Protein 1DM5 (pdb70)

Nearest PDB structures (foldseek):
  1dm5-assembly1_E  TM=1.003E+00  e=4.962E-48  Hydra vulgaris
  1aei-assembly1_B  TM=9.971E-01  e=9.405E-43  Hydra vulgaris
  1n41-assembly1_A  TM=9.821E-01  e=6.584E-31  Rattus norvegicus
  1n42-assembly1_A  TM=9.821E-01  e=1.799E-30  Rattus norvegicus
  1aii-assembly1_A  TM=9.729E-01  e=3.112E-30  Homo sapiens

Secondary structure (DSSP, 8-state):
----S--PPTT--HHHHHHHHHHHHSSSS--HHHHHHHHHHS-HHHHHHHHHHHHHHHSS-HHHHHHHH--HHHHHHHHHHHS-HHHHHHHHHHHHHHSSS--HHHHHHHHSS--HHHHHHHHHHHHHHHSS-HHHHHHHH--HHHHHHHHHHHTT---TTPPP-HHHHHHHHHHHHHHTTTSSS--HHHHHHHHHHS-HHHHHHHHHHHHHHSSS-HHHHHHHH--HHHHHHHHHHHHHHHHHHHHHHHHHHHHH-TT---HHHHHHHHHHHTTTTHHHHHHHHHHHHSS-HHHHHHHH--HHHHHHHHHHH--/----S--PPSS--HHHHHHHHHHHHSSSS--HHHHHHHHHHS-HHHHHHHHHHHHHHHSS-HHHHHHHH--HHHHHHHHHHHS-HHHHHHHHHHHHHHSSS--HHHHHHHHSS--HHHHHHHHHHHHHHHSS-HHHHHHHH--HHHHHHHHHHHH----TTPPP-HHHHHHHHHHHHHHTTTSSS--HHHHHHHHHHS-HHHHHHHHHHHHHH-SS-HHHHHHHH--HHHHHHHHHHHHHHHHHHHHHHHHHHHHH-SSS--HHHHHHHHHHHTTTTHHHHHHHHHHHHSS-HHHHHHHH--HHHHHHHHHHH--/----S--PPSS--HHHHHHHHHHHHSSSS--HHHHHHHHHHS-HHHHHHHHHHHHHHHSS-HHHHHHHH--HHHHHHHHHHHS-HHHHHHHHHHHHHHSSS--HHHHHHHHSS--HHHHHHHHHHHHHHHSS-HHHHHHHH--HHHHHHHHHHHTT---TTPPP-HHHHHHHHHHHHHHTTTSSS--HHHHHHHHHHS-HHHHHHHHHHHHHH-SS-HHHHHHHH--HHHHHHHHHHHHHHHHHHHHHHHHHHHHH-SSS--HHHHHHHHHHHTTTTHHHHHHHHHHHHSS-HHHHHHHH--HHHHHHHHHHH--/----S--PPSS--HHHHHHHHHHHHSSSS--HHHHHHHHHHS-HHHHHHHHHHHHHHHSS-HHHHHHHH--HHHHHHHHHHHS-HHHHHHHHHHHHHHSSS--HHHHHHHHSS--HHHHHHHHHHHHHHHSS-HHHHHHHH--HHHHHHHHHHTT---BTTPPP-HHHHHHHHHHHHHHTTTSSS--HHHHHHHHHHB-HHHHHHHHHHHHHHSSS-HHHHHHHH--HHHHHHHHHHHHHHHHHHHHHHHHHHHHT-SSS--HHHHHHHHHHTTTTTHHHHHHHHHHHHSS-HHHHHHTT--HHHHHHHHHHH--/----S--PPSS--HHHHHHHHHHTTSSSS--HHHHHHHHHHS-HHHHHHHHHHHHHHHSS-HHHHHHHH--HHHHHHHHHHHS-HHHHHHHHHHHHHHSSS--HHHHHHHHSS--HHHHHHHHHHHHHHHSS-HHHHHHHH--HHHHHHHHHHHHT---TTPPP-HHHHHHHHHHHHHHTTTSSS--HHHHHHHHHHS-HHHHHHHHHHHHHH-SS-HHHHHHHH--HHHHHHHHHHHHHHHHHHHHHHHHHHHHH-SSS--HHHHHHHHHHHTTTTHHHHHHHHHHHHSS-HHHHHHHH--HHHHHHHHHHH--/----S--PPSS--HHHHHHHHHHHHSSSS--HHHHHHHHHHS-HHHHHHHHHHHHHHHSS-HHHHHHHH--HHHHHHHHHHHS-HHHHHHHHHHHHHHSSS--HHHHHHHHSS--HHHHHHHHHHHHHHHSS-HHHHHHHH--HHHHHHHHHHTT----TT----HHHHHHHHHHHHHHHTTSSS--HHHHHHHHHHS-HHHHHHHHHHHHHT-SS-HHHHHHHH--HHHHHHHHHHHHHHHHHHHHHHHHHHHHHSSSS--HHHHHHHHHHHTTTTHHHHHHHHHHHHSS-HHHHHHHH--HHHHHHHHHHH--

Sequence (1890 aa):
VVQGTVKPHASFNSREDAETLRKAMKGIGTDEKSITHILATRSNAQRQQIKTDYTTLFGKHLEDELKSELSGNYEAAALALLRKPDEFLAEQLHAAMKGLGTDKNALIDILCTQSNAQIHAIKAAFKLLYKEDLEKEIISETSGNFQRLLVSMLQGGRKEDEPVNAAHAAEDAAAIYQAGEGQIGTDESRFNAVLATRSYPQLHQIFHEYSKISNKTILQAIENEFSGDIKNGLLAIVKSVENRFAYFAERLHHAMKGLGTSDKTLIRILVSRSEIDLANIKETFQAMYGKSLYEFIADDCSGDYKDLLLQITGHVVQGTVKPHASFNSREDAETLRKAMKGIGTDEKSITHILATRSNAQRQQIKTDYTTLFGKHLEDELKSELSGNYEAAALALLRKPDEFLAEQLHAAMKGLGTDKNALIDILCTQSNAQIHAIKAAFKLLYKEDLEKEIISETSGNFQRLLVSMLQGGRKEDEPVNAAHAAEDAAAIYQAGEGQIGTDESRFNAVLATRSYPQLHQIFHEYSKISNKTILQAIENEFSGDIKNGLLAIVKSVENRFAYFAERLHHAMKGLGTSDKTLIRILVSRSEIDLANIKETFQAMYGKSLYEFIADDCSGDYKDLLLQITGHVVQGTVKPHASFNSREDAETLRKAMKGIGTDEKSITHILATRSNAQRQQIKTDYTTLFGKHLEDELKSELSGNYEAAALALLRKPDEFLAEQLHAAMKGLGTDKNALIDILCTQSNAQIHAIKAAFKLLYKEDLEKEIISETSGNFQRLLVSMLQGGRKEDEPVNAAHAAEDAAAIYQAGEGQIGTDESRFNAVLATRSYPQLHQIFHEYSKISNKTILQAIENEFSGDIKNGLLAIVKSVENRFAYFAERLHHAMKGLGTSDKTLIRILVSRSEIDLANIKETFQAMYGKSLYEFIADDCSGDYKDLLLQITGHVVQGTVKPHASFNSREDAETLRKAMKGIGTDEKSITHILATRSNAQRQQIKTDYTTLFGKHLEDELKSELSGNYEAAALALLRKPDEFLAEQLHAAMKGLGTDKNALIDILCTQSNAQIHAIKAAFKLLYKEDLEKEIISETSGNFQRLLVSMLQGGRKEDEPVNAAHAAEDAAAIYQAGEGQIGTDESRFNAVLATRSYPQLHQIFHEYSKISNKTILQAIENEFSGDIKNGLLAIVKSVENRFAYFAERLHHAMKGLGTSDKTLIRILVSRSEIDLANIKETFQAMYGKSLYEFIADDCSGDYKDLLLQITGHVVQGTVKPHASFNSREDAETLRKAMKGIGTDEKSITHILATRSNAQRQQIKTDYTTLFGKHLEDELKSELSGNYEAAALALLRKPDEFLAEQLHAAMKGLGTDKNALIDILCTQSNAQIHAIKAAFKLLYKEDLEKEIISETSGNFQRLLVSMLQGGRKEDEPVNAAHAAEDAAAIYQAGEGQIGTDESRFNAVLATRSYPQLHQIFHEYSKISNKTILQAIENEFSGDIKNGLLAIVKSVENRFAYFAERLHHAMKGLGTSDKTLIRILVSRSEIDLANIKETFQAMYGKSLYEFIADDCSGDYKDLLLQITGHVVQGTVKPHASFNSREDAETLRKAMKGIGTDEKSITHILATRSNAQRQQIKTDYTTLFGKHLEDELKSELSGNYEAAALALLRKPDEFLAEQLHAAMKGLGTDKNALIDILCTQSNAQIHAIKAAFKLLYKEDLEKEIISETSGNFQRLLVSMLQGGRKEDEPVNAAHAAEDAAAIYQAGEGQIGTDESRFNAVLATRSYPQLHQIFHEYSKISNKTILQAIENEFSGDIKNGLLAIVKSVENRFAYFAERLHHAMKGLGTSDKTLIRILVSRSEIDLANIKETFQAMYGKSLYEFIADDCSGDYKDLLLQITGH

CATH classification: 1.10.220.10 (+3 more: 1.10.220.10, 1.10.220.10, 1.10.220.10)

Radius of gyration: 37.91 Å; Cα contacts (8 Å, |Δi|>4): 2960; chains: 6; bounding box: 81×106×108 Å

Organism: Hydra vulgaris (NCBI:txid6087)

Foldseek 3Di:
DFWFAADADPPQDLLVLLVQCVVQQPDPHHDLVSLLVSLQNHALVSLQSNQVNNCVVPVDGPLVSLVPRDDDLLSVLSNLSNDDLLLSLLVQLVCQQPDDAHDLVSLLLSQLQDALVSLVSNQVSNCVVPVDGSLVSLPVRDDDPLNVLSNLSNNSQAPQVDDADLVVLLVLLVVQCCQFVVDDAHVVVSLSVCLRHYHLNNVVSNQVNNVVVDVDGPLVRLVVRDDDSSSVNSNLSSCSSVPVLLSLLVQLCVQLPDQHHVSCSNSSSLNNCNTTHLVVNQVNNCVPPVDGSLVSLCVRDDDSSSVSSNSSSDD/DFWFAADADPPADLLVLLVQCVVQQPDPHGDLVSLLVSLQHHALVSLQSNQVNNCVVPVDGPLVSLVPRDDDLLNVLSSLSNADLLLSLLVLLVVQQPDPAHVLVSLLLRQLQDALVSLVSNQVSNCVVPVDGSLVSLPVRDDDPLNVLSVLSNVNAAPQPDDADLVVLLVLLVVCCCQFVVDDAHDVVSLSVCLRHYHLVNLVSSQVSNVVPDVDGPLRRLVVGDDDSNSVNSNSSSCSSVPVLVVLLVQCCVQLPDLHHPSSSNSSPLSSCNTTGLVVNQVVNCVVPVDGSLVSLVVRDDDSSSVSSNSSNDD/DFWFAADADPPQDLLVLLVQLCVQPPDDAGVLVSLLVSLLHHAQVSLQSNQVNNCVVPVDGPLVSLVVRDDDLLSVLSNLSNDDLLLSLLVLCVCQQPDDAHVLVSLLVRQLQDALVSLVSNQVSNCVVPVDGSLVSLPVRDDDPLNVLSVLSNVNAAPQVDDADLVVLLVLLVVCCCQFVVDDAHDSVSLSVVLRHYHLVNLVSNQVSNVVVDVDGVLVRLVVGDDDSNSSNSNLSSCSSVPVLLSLLVVCVVQLDDPAGPSSSLSSSLSSCNGTGLVVSQVSNCVVPVDTSLVSLVVHDDDSSSVSSNSSSDD/DFWFQADADPPQDLLVLLVQCCVQLPDDHGPLVSLLVSLQHHAQVSLQVNQVNNCVVPVDGPLVSLVPRPDDLSSVLSVLSNDDLLLSLLVQCVCQQPPPAHVLVSLLLRQLQDALVSLVSNQVSNCVVPVDGSLVSLPVRDDDPLNVLSVLSNVNAAPQVDDADLVVLLVLLVVQCVQFVVDPAHVVVSLSVVLSHYHLNNVVSNQVSNVVPDVDGVLVRLVVRDDDSNSVSSNLSSCSSVPVLVSLLVQLDVQQPDQAGVSSSNSSSLSSCNTTHLVSNQVNNCVVPVDGSLVSLCVRDDDSSSVSSNSSNDD/DFWFQADADPPDDLLVLLVQCVVQQPDPHHNLVSLLVSLQHHAQVSLQSNQVNNCVVPVDGPLVSLVPRDDDLLSVLSNLSNDDLLLSLLVQLVCQAPPPAHVLVSLLLRQQQDALVSLVSNQVNNCVPPVDGSLVSLPVRDDDLLNVLSNLSNNNAAPQVADADLVVLLVLLVQQCCQFVVDPAHDVVSLSVVLRHYHLNNVVSNQVSNVVVDVDGPLVRLVVRDDDSSSVNSNLSVCSSVPVLVSLLVLCCVQLDDLAGVSSSNSSSLNSCNTTGLVVSQVVNCVVPVDGSLVSLCVRDDDSSSVSSNSSNDD/DFWFAADADPPADLLVLLVQCCVQQPDPDHNLVSLLVSLQHHALVSLQVNQVNNCVVPVDGPLVSLVPRDDDLLSVLSSLSNDDLLLSLLVLCCCQQVDDAHVLVSLLVRQLQDALVSLVSNQVSNCVPPVDGSLVSLPVRDDDPLNVLSNLSNVNAAPQVADADLVVLLVLLVVQCCQFVVDDAGNSVSLSVVLRHYHLVNVVSNQVSNVVVDVDGVLVRLVVGDDPNNSVNSNSSVCSSVPVLLSLLVQCVVQQDDDAGVSVSNSSSLSSCNGTGLVVSQVVNCVVPVDGSLVSLVVHDDDSSSVSSSSSNDD

Structure (mmCIF, N/CA/C/O backbone):
data_1DM5
#
_entry.id   1DM5
#
_cell.length_a   68.943
_cell.length_b   162.544
_cell.length_c   188.798
_cell.angle_alpha   90.00
_cell.angle_beta   90.00
_cell.angle_gamma   90.00
#
_symmetry.space_group_name_H-M   'P 21 21 21'
#
loop_
_entity.id
_entity.type
_entity.pdbx_description
1 polymer 'ANNEXIN XII E105K MUTANT HOMOHEXAMER'
2 non-polymer 'CALCIUM ION'
3 water water
#
loop_
_atom_site.group_PDB
_atom_site.id
_atom_site.type_symbol
_atom_site.label_atom_id
_atom_site.label_alt_id
_atom_site.label_comp_id
_atom_site.label_asym_id
_atom_site.label_entity_id
_atom_site.label_seq_id
_atom_site.pdbx_PDB_ins_code
_atom_site.Cartn_x
_atom_site.Cartn_y
_atom_site.Cartn_z
_atom_site.occupancy
_atom_site.B_iso_or_equiv
_atom_site.auth_seq_id
_atom_site.auth_comp_id
_atom_site.auth_asym_id
_atom_site.auth_atom_id
_atom_site.pdbx_PDB_model_num
ATOM 1 N N . VAL A 1 1 ? 116.214 57.202 121.713 1.00 43.59 2 VAL A N 1
ATOM 2 C CA . VAL A 1 1 ? 115.518 58.003 120.711 1.00 58.67 2 VAL A CA 1
ATOM 3 C C . VAL A 1 1 ? 114.008 57.885 120.868 1.00 58.82 2 VAL A C 1
ATOM 4 O O . VAL A 1 1 ? 113.476 56.786 121.042 1.00 55.64 2 VAL A O 1
ATOM 8 N N . VAL A 1 2 ? 113.295 59.012 120.794 1.00 48.86 3 VAL A N 1
ATOM 9 C CA . VAL A 1 2 ? 111.831 58.901 120.846 1.00 45.10 3 VAL A CA 1
ATOM 10 C C . VAL A 1 2 ? 111.233 59.222 119.490 1.00 43.97 3 VAL A C 1
ATOM 11 O O . VAL A 1 2 ? 111.544 60.223 118.842 1.00 41.25 3 VAL A O 1
ATOM 15 N N . GLN A 1 3 ? 110.366 58.342 118.976 1.00 31.29 4 GLN A N 1
ATOM 16 C CA . GLN A 1 3 ? 109.850 58.635 117.637 1.00 31.13 4 GLN A CA 1
ATOM 17 C C . GLN A 1 3 ? 108.577 57.853 117.348 1.00 29.27 4 GLN A C 1
ATOM 18 O O . GLN A 1 3 ? 108.279 56.879 118.028 1.00 34.48 4 GLN A O 1
ATOM 24 N N . GLY A 1 4 ? 107.866 58.313 116.326 1.00 33.57 5 GLY A N 1
ATOM 25 C CA . GLY A 1 4 ? 106.628 57.714 115.872 1.00 40.76 5 GLY A CA 1
ATOM 26 C C . GLY A 1 4 ? 106.903 56.623 114.852 1.00 42.56 5 GLY A C 1
ATOM 27 O O . GLY A 1 4 ? 108.049 56.206 114.657 1.00 40.36 5 GLY A O 1
ATOM 28 N N . THR A 1 5 ? 105.842 56.145 114.207 1.00 30.41 6 THR A N 1
ATOM 29 C CA . THR A 1 5 ? 106.010 55.056 113.247 1.00 30.51 6 THR A CA 1
ATOM 30 C C . THR A 1 5 ? 105.607 55.534 111.863 1.00 33.48 6 THR A C 1
ATOM 31 O O . THR A 1 5 ? 106.014 55.004 110.833 1.00 52.71 6 THR A O 1
ATOM 35 N N . VAL A 1 6 ? 104.793 56.591 111.840 1.00 34.26 7 VAL A N 1
ATOM 36 C CA . VAL A 1 6 ? 104.388 57.142 110.549 1.00 29.82 7 VAL A CA 1
ATOM 37 C C . VAL A 1 6 ? 105.446 58.155 110.132 1.00 28.57 7 VAL A C 1
ATOM 38 O O . VAL A 1 6 ? 105.867 58.966 110.950 1.00 29.74 7 VAL A O 1
ATOM 42 N N . LYS A 1 7 ? 105.912 58.035 108.891 1.00 32.36 8 LYS A N 1
ATOM 43 C CA . LYS A 1 7 ? 106.929 59.006 108.491 1.00 40.71 8 LYS A CA 1
ATOM 44 C C . LYS A 1 7 ? 106.511 59.670 107.191 1.00 38.34 8 LYS A C 1
ATOM 45 O O . LYS A 1 7 ? 105.784 59.086 106.395 1.00 32.46 8 LYS A O 1
ATOM 51 N N . PRO A 1 8 ? 106.959 60.905 107.030 1.00 26.00 9 PRO A N 1
ATOM 52 C CA . PRO A 1 8 ? 106.622 61.666 105.822 1.00 30.05 9 PRO A CA 1
ATOM 53 C C . PRO A 1 8 ? 106.982 60.858 104.578 1.00 31.98 9 PRO A C 1
ATOM 54 O O . PRO A 1 8 ? 108.023 60.209 104.578 1.00 35.49 9 PRO A O 1
ATOM 58 N N . HIS A 1 9 ? 106.119 60.895 103.572 1.00 36.45 10 HIS A N 1
ATOM 59 C CA . HIS A 1 9 ? 106.353 60.230 102.304 1.00 28.42 10 HIS A CA 1
ATOM 60 C C . HIS A 1 9 ? 107.269 61.070 101.422 1.00 29.29 10 HIS A C 1
ATOM 61 O O . HIS A 1 9 ? 107.057 62.270 101.236 1.00 34.97 10 HIS A O 1
ATOM 68 N N . ALA A 1 10 ? 108.281 60.418 100.861 1.00 38.33 11 ALA A N 1
ATOM 69 C CA . ALA A 1 10 ? 109.257 61.099 100.012 1.00 36.67 11 ALA A CA 1
ATOM 70 C C . ALA A 1 10 ? 108.684 61.321 98.617 1.00 36.78 11 ALA A C 1
ATOM 71 O O . ALA A 1 10 ? 107.740 60.628 98.220 1.00 46.41 11 ALA A O 1
ATOM 73 N N . SER A 1 11 ? 109.202 62.316 97.905 1.00 27.87 12 SER A N 1
ATOM 74 C CA . SER A 1 11 ? 108.665 62.725 96.610 1.00 34.75 12 SER A CA 1
ATOM 75 C C . SER A 1 11 ? 107.157 62.950 96.695 1.00 35.36 12 SER A C 1
ATOM 76 O O . SER A 1 11 ? 106.355 62.544 95.854 1.00 39.90 12 SER A O 1
ATOM 79 N N . PHE A 1 12 ? 106.761 63.650 97.754 1.00 43.17 13 PHE A N 1
ATOM 80 C CA . PHE A 1 12 ? 105.375 63.995 98.016 1.00 30.19 13 PHE A CA 1
ATOM 81 C C . PHE A 1 12 ? 104.786 64.938 96.978 1.00 29.55 13 PHE A C 1
ATOM 82 O O . PHE A 1 12 ? 105.293 66.030 96.725 1.00 34.82 13 PHE A O 1
ATOM 90 N N . ASN A 1 13 ? 103.686 64.513 96.378 1.00 27.34 14 ASN A N 1
ATOM 91 C CA . ASN A 1 13 ? 102.908 65.329 95.457 1.00 31.31 14 ASN A CA 1
ATOM 92 C C . ASN A 1 13 ? 101.432 65.268 95.870 1.00 32.75 14 ASN A C 1
ATOM 93 O O . ASN A 1 13 ? 100.751 64.305 95.522 1.00 27.71 14 ASN A O 1
ATOM 98 N N . SER A 1 14 ? 100.978 66.254 96.641 1.00 26.01 15 SER A N 1
ATOM 99 C CA . SER A 1 14 ? 99.628 66.340 97.169 1.00 20.50 15 SER A CA 1
ATOM 100 C C . SER A 1 14 ? 98.558 66.302 96.094 1.00 20.69 15 SER A C 1
ATOM 101 O O . SER A 1 14 ? 97.494 65.696 96.262 1.00 32.90 15 SER A O 1
ATOM 104 N N . ARG A 1 15 ? 98.823 66.968 94.970 1.00 24.54 16 ARG A N 1
ATOM 105 C CA . ARG A 1 15 ? 97.856 66.951 93.878 1.00 24.74 16 ARG A CA 1
ATOM 106 C C . ARG A 1 15 ? 97.667 65.539 93.324 1.00 27.40 16 ARG A C 1
ATOM 107 O O . ARG A 1 15 ? 96.572 65.173 92.889 1.00 32.56 16 ARG A O 1
ATOM 115 N N . GLU A 1 16 ? 98.745 64.753 93.321 1.00 24.11 17 GLU A N 1
ATOM 116 C CA . GLU A 1 16 ? 98.644 63.395 92.777 1.00 30.82 17 GLU A CA 1
ATOM 117 C C . GLU A 1 16 ? 97.884 62.502 93.749 1.00 27.51 17 GLU A C 1
ATOM 118 O O . GLU A 1 16 ? 97.012 61.714 93.415 1.00 25.17 17 GLU A O 1
ATOM 124 N N . ASP A 1 17 ? 98.247 62.637 95.019 1.00 23.98 18 ASP A N 1
ATOM 125 C CA . ASP A 1 17 ? 97.637 61.850 96.079 1.00 20.48 18 ASP A CA 1
ATOM 126 C C . ASP A 1 17 ? 96.148 62.107 96.194 1.00 23.95 18 ASP A C 1
ATOM 127 O O . ASP A 1 17 ? 95.355 61.209 96.487 1.00 23.67 18 ASP A O 1
ATOM 132 N N . ALA A 1 18 ? 95.755 63.361 95.956 1.00 23.14 19 ALA A N 1
ATOM 133 C CA . ALA A 1 18 ? 94.327 63.688 96.003 1.00 21.57 19 ALA A CA 1
ATOM 134 C C . ALA A 1 18 ? 93.636 63.095 94.790 1.00 19.55 19 ALA A C 1
ATOM 135 O O . ALA A 1 18 ? 92.502 62.638 94.864 1.00 26.42 19 ALA A O 1
ATOM 137 N N . GLU A 1 19 ? 94.332 63.046 93.652 1.00 22.16 20 GLU A N 1
ATOM 138 C CA . GLU A 1 19 ? 93.715 62.415 92.489 1.00 20.17 20 GLU A CA 1
ATOM 139 C C . GLU A 1 19 ? 93.531 60.912 92.705 1.00 20.26 20 GLU A C 1
ATOM 140 O O . GLU A 1 19 ? 92.547 60.328 92.240 1.00 28.89 20 GLU A O 1
ATOM 146 N N . THR A 1 20 ? 94.474 60.288 93.397 1.00 21.86 21 THR A N 1
ATOM 147 C CA . THR A 1 20 ? 94.399 58.837 93.598 1.00 29.22 21 THR A CA 1
ATOM 148 C C . THR A 1 20 ? 93.195 58.511 94.475 1.00 27.69 21 THR A C 1
ATOM 149 O O . THR A 1 20 ? 92.372 57.679 94.116 1.00 35.90 21 THR A O 1
ATOM 153 N N . LEU A 1 21 ? 93.118 59.242 95.582 1.00 28.03 22 LEU A N 1
ATOM 154 C CA . LEU A 1 21 ? 91.978 59.174 96.489 1.00 26.03 22 LEU A CA 1
ATOM 155 C C . LEU A 1 21 ? 90.652 59.349 95.762 1.00 26.33 22 LEU A C 1
ATOM 156 O O . LEU A 1 21 ? 89.707 58.600 96.019 1.00 33.81 22 LEU A O 1
ATOM 161 N N . ARG A 1 22 ? 90.575 60.276 94.810 1.00 23.74 23 ARG A N 1
ATOM 162 C CA . ARG A 1 22 ? 89.372 60.446 94.012 1.00 25.63 23 ARG A CA 1
ATOM 163 C C . ARG A 1 22 ? 89.061 59.189 93.204 1.00 26.54 23 ARG A C 1
ATOM 164 O O . ARG A 1 22 ? 87.927 58.707 93.123 1.00 23.96 23 ARG A O 1
ATOM 172 N N . LYS A 1 23 ? 90.106 58.684 92.548 1.00 34.03 24 LYS A N 1
ATOM 173 C CA . LYS A 1 23 ? 89.916 57.569 91.626 1.00 53.21 24 LYS A CA 1
ATOM 174 C C . LYS A 1 23 ? 89.420 56.344 92.377 1.00 52.07 24 LYS A C 1
ATOM 175 O O . LYS A 1 23 ? 88.582 55.587 91.898 1.00 37.56 24 LYS A O 1
ATOM 181 N N . ALA A 1 24 ? 89.918 56.206 93.598 1.00 25.76 25 ALA A N 1
ATOM 182 C CA . ALA A 1 24 ? 89.518 55.113 94.475 1.00 33.05 25 ALA A CA 1
ATOM 183 C C . ALA A 1 24 ? 88.050 55.171 94.864 1.00 33.33 25 ALA A C 1
ATOM 184 O O . ALA A 1 24 ? 87.470 54.159 95.280 1.00 34.47 25 ALA A O 1
ATOM 186 N N . MET A 1 25 ? 87.424 56.347 94.763 1.00 28.35 26 MET A N 1
ATOM 187 C CA . MET A 1 25 ? 86.032 56.435 95.208 1.00 25.29 26 MET A CA 1
ATOM 188 C C . MET A 1 25 ? 85.073 56.613 94.035 1.00 26.79 26 MET A C 1
ATOM 189 O O . MET A 1 25 ? 83.888 56.304 94.155 1.00 32.31 26 MET A O 1
ATOM 194 N N . LYS A 1 26 ? 85.572 57.136 92.926 1.00 36.72 27 LYS A N 1
ATOM 195 C CA . LYS A 1 26 ? 84.789 57.409 91.732 1.00 71.47 27 LYS A CA 1
ATOM 196 C C . LYS A 1 26 ? 84.317 56.139 91.032 1.00 71.35 27 LYS A C 1
ATOM 197 O O . LYS A 1 26 ? 85.078 55.195 90.812 1.00 50.47 27 LYS A O 1
ATOM 203 N N . GLY A 1 27 ? 83.039 56.128 90.658 1.00 87.54 28 GLY A N 1
ATOM 204 C CA . GLY A 1 27 ? 82.413 54.985 90.020 1.00 72.76 28 GLY A CA 1
ATOM 205 C C . GLY A 1 27 ? 81.843 54.011 91.030 1.00 72.70 28 GLY A C 1
ATOM 206 O O . GLY A 1 27 ? 81.953 54.208 92.244 1.00 59.26 28 GLY A O 1
ATOM 207 N N . ILE A 1 28 ? 81.201 52.933 90.571 1.00 157.91 29 ILE A N 1
ATOM 208 C CA . ILE A 1 28 ? 80.718 51.962 91.551 1.00 108.06 29 ILE A CA 1
ATOM 209 C C . ILE A 1 28 ? 81.886 51.137 92.080 1.00 108.03 29 ILE A C 1
ATOM 210 O O . ILE A 1 28 ? 82.743 50.676 91.329 1.00 65.47 29 ILE A O 1
ATOM 215 N N . GLY A 1 29 ? 81.932 50.998 93.400 1.00 56.73 30 GLY A N 1
ATOM 216 C CA . GLY A 1 29 ? 83.056 50.344 94.049 1.00 44.01 30 GLY A CA 1
ATOM 217 C C . GLY A 1 29 ? 83.962 51.341 94.752 1.00 43.96 30 GLY A C 1
ATOM 218 O O . GLY A 1 29 ? 84.124 52.458 94.268 1.00 39.37 30 GLY A O 1
ATOM 219 N N . THR A 1 30 ? 84.543 50.936 95.869 1.00 30.95 31 THR A N 1
ATOM 220 C CA . THR A 1 30 ? 85.486 51.695 96.662 1.00 32.00 31 THR A CA 1
ATOM 221 C C . THR A 1 30 ? 86.760 50.878 96.884 1.00 31.88 31 THR A C 1
ATOM 222 O O . THR A 1 30 ? 86.698 49.747 97.347 1.00 35.69 31 THR A O 1
ATOM 226 N N . ASP A 1 31 ? 87.883 51.469 96.518 1.00 35.19 32 ASP A N 1
ATOM 227 C CA . ASP A 1 31 ? 89.205 50.861 96.613 1.00 29.49 32 ASP A CA 1
ATOM 228 C C . ASP A 1 31 ? 89.850 51.213 97.943 1.00 30.38 32 ASP A C 1
ATOM 229 O O . ASP A 1 31 ? 90.772 52.018 98.057 1.00 31.56 32 ASP A O 1
ATOM 234 N N . GLU A 1 32 ? 89.335 50.632 99.022 1.00 27.42 33 GLU A N 1
ATOM 235 C CA . GLU A 1 32 ? 89.799 50.950 100.363 1.00 32.48 33 GLU A CA 1
ATOM 236 C C . GLU A 1 32 ? 91.305 50.780 100.527 1.00 32.44 33 GLU A C 1
ATOM 237 O O . GLU A 1 32 ? 91.922 51.361 101.427 1.00 37.21 33 GLU A O 1
ATOM 243 N N . LYS A 1 33 ? 91.905 49.930 99.701 1.00 35.35 34 LYS A N 1
ATOM 244 C CA . LYS A 1 33 ? 93.331 49.635 99.824 1.00 43.27 34 LYS A CA 1
ATOM 245 C C . LYS A 1 33 ? 94.178 50.800 99.345 1.00 41.65 34 LYS A C 1
ATOM 246 O O . LYS A 1 33 ? 95.227 51.113 99.911 1.00 34.98 34 LYS A O 1
ATOM 252 N N . SER A 1 34 ? 93.756 51.488 98.282 1.00 32.44 35 SER A N 1
ATOM 253 C CA . SER A 1 34 ? 94.542 52.659 97.859 1.00 35.10 35 SER A CA 1
ATOM 254 C C . SER A 1 34 ? 94.354 53.798 98.858 1.00 35.68 35 SER A C 1
ATOM 255 O O . SER A 1 34 ? 95.296 54.474 99.270 1.00 29.21 35 SER A O 1
ATOM 258 N N . ILE A 1 35 ? 93.109 53.960 99.303 1.00 26.01 36 ILE A N 1
ATOM 259 C CA . ILE A 1 35 ? 92.788 54.944 100.336 1.00 25.29 36 ILE A CA 1
ATOM 260 C C . ILE A 1 35 ? 93.597 54.660 101.590 1.00 25.01 36 ILE A C 1
ATOM 261 O O . ILE A 1 35 ? 94.219 55.550 102.166 1.00 32.66 36 ILE A O 1
ATOM 266 N N . THR A 1 36 ? 93.640 53.393 102.009 1.00 30.48 37 THR A N 1
ATOM 267 C CA . THR A 1 36 ? 94.449 53.027 103.174 1.00 24.73 37 THR A CA 1
ATOM 268 C C . THR A 1 36 ? 95.922 53.320 102.935 1.00 25.74 37 THR A C 1
ATOM 269 O O . THR A 1 36 ? 96.677 53.802 103.789 1.00 25.01 37 THR A O 1
ATOM 273 N N . HIS A 1 37 ? 96.378 53.018 101.717 1.00 37.61 38 HIS A N 1
ATOM 274 C CA . HIS A 1 37 ? 97.794 53.212 101.401 1.00 25.67 38 HIS A CA 1
ATOM 275 C C . HIS A 1 37 ? 98.160 54.688 101.481 1.00 26.27 38 HIS A C 1
ATOM 276 O O . HIS A 1 37 ? 99.073 55.057 102.223 1.00 34.41 38 HIS A O 1
ATOM 283 N N . ILE A 1 38 ? 97.450 55.557 100.761 1.00 32.70 39 ILE A N 1
ATOM 284 C CA . ILE A 1 38 ? 97.746 56.987 100.861 1.00 26.96 39 ILE A CA 1
ATOM 285 C C . ILE A 1 38 ? 97.693 57.488 102.301 1.00 27.00 39 ILE A C 1
ATOM 286 O O . ILE A 1 38 ? 98.615 58.113 102.821 1.00 28.87 39 ILE A O 1
ATOM 291 N N . LEU A 1 39 ? 96.602 57.192 103.002 1.00 24.41 40 LEU A N 1
ATOM 292 C CA . LEU A 1 39 ? 96.423 57.713 104.344 1.00 23.02 40 LEU A CA 1
ATOM 293 C C . LEU A 1 39 ? 97.502 57.278 105.309 1.00 24.54 40 LEU A C 1
ATOM 294 O O . LEU A 1 39 ? 97.941 58.060 106.154 1.00 30.64 40 LEU A O 1
ATOM 299 N N . ALA A 1 40 ? 97.911 56.005 105.250 1.00 31.53 41 ALA A N 1
ATOM 300 C CA . ALA A 1 40 ? 98.832 55.529 106.279 1.00 23.34 41 ALA A CA 1
ATOM 301 C C . ALA A 1 40 ? 100.282 55.819 105.932 1.00 27.02 41 ALA A C 1
ATOM 302 O O . ALA A 1 40 ? 101.169 55.772 106.795 1.00 29.65 41 ALA A O 1
ATOM 304 N N . THR A 1 41 ? 100.575 56.095 104.655 1.00 29.24 42 THR A N 1
ATOM 305 C CA . THR A 1 41 ? 101.993 56.272 104.341 1.00 34.27 42 THR A CA 1
ATOM 306 C C . THR A 1 41 ? 102.372 57.744 104.235 1.00 36.36 42 THR A C 1
ATOM 307 O O . THR A 1 41 ? 103.516 58.071 103.914 1.00 33.08 42 THR A O 1
ATOM 311 N N . ARG A 1 42 ? 101.411 58.631 104.471 1.00 27.40 43 ARG A N 1
ATOM 312 C CA . ARG A 1 42 ? 101.688 60.071 104.435 1.00 26.31 43 ARG A CA 1
ATOM 313 C C . ARG A 1 42 ? 101.579 60.617 105.856 1.00 26.47 43 ARG A C 1
ATOM 314 O O . ARG A 1 42 ? 100.733 60.132 106.621 1.00 31.22 43 ARG A O 1
ATOM 322 N N . SER A 1 43 ? 102.419 61.582 106.200 1.00 22.28 44 SER A N 1
ATOM 323 C CA . SER A 1 43 ? 102.396 62.196 107.530 1.00 25.17 44 SER A CA 1
ATOM 324 C C . SER A 1 43 ? 101.116 63.016 107.704 1.00 25.00 44 SER A C 1
ATOM 325 O O . SER A 1 43 ? 100.406 63.257 106.730 1.00 22.02 44 SER A O 1
ATOM 328 N N . ASN A 1 44 ? 100.802 63.430 108.928 1.0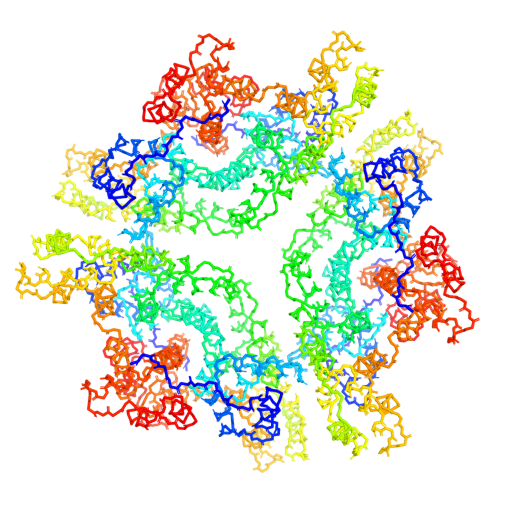0 21.33 45 ASN A N 1
ATOM 329 C CA . ASN A 1 44 ? 99.554 64.177 109.108 1.00 24.45 45 ASN A CA 1
ATOM 330 C C . ASN A 1 44 ? 99.606 65.489 108.340 1.00 22.26 45 ASN A C 1
ATOM 331 O O . ASN A 1 44 ? 98.681 65.914 107.657 1.00 20.55 45 ASN A O 1
ATOM 336 N N . ALA A 1 45 ? 100.771 66.134 108.413 1.00 29.45 46 ALA A N 1
ATOM 337 C CA . ALA A 1 45 ? 100.971 67.394 107.704 1.00 26.47 46 ALA A CA 1
ATOM 338 C C . ALA A 1 45 ? 100.690 67.238 106.215 1.00 27.16 46 ALA A C 1
ATOM 339 O O . ALA A 1 45 ? 100.065 68.108 105.606 1.00 36.39 46 ALA A O 1
ATOM 341 N N . GLN A 1 46 ? 101.150 66.129 105.642 1.00 26.52 47 GLN A N 1
ATOM 342 C CA . GLN A 1 46 ? 100.948 65.832 104.232 1.00 22.95 47 GLN A CA 1
ATOM 343 C C . GLN A 1 46 ? 99.464 65.624 103.938 1.00 23.01 47 GLN A C 1
ATOM 344 O O . GLN A 1 46 ? 98.937 66.159 102.960 1.00 26.30 47 GLN A O 1
ATOM 350 N N . ARG A 1 47 ? 98.793 64.879 104.813 1.00 26.66 48 ARG A N 1
ATOM 351 C CA . ARG A 1 47 ? 97.344 64.700 104.713 1.00 22.73 48 ARG A CA 1
ATOM 352 C C . ARG A 1 47 ? 96.622 66.048 104.661 1.00 20.77 48 ARG A C 1
ATOM 353 O O . ARG A 1 47 ? 95.620 66.177 103.951 1.00 26.36 48 ARG A O 1
ATOM 361 N N . GLN A 1 48 ? 97.131 67.049 105.370 1.00 20.65 49 GLN A N 1
ATOM 362 C CA . GLN A 1 48 ? 96.457 68.355 105.375 1.00 19.73 49 GLN A CA 1
ATOM 363 C C . GLN A 1 48 ? 96.506 69.013 104.008 1.00 18.51 49 GLN A C 1
ATOM 364 O O . GLN A 1 48 ? 95.530 69.609 103.549 1.00 27.18 49 GLN A O 1
ATOM 370 N N . GLN A 1 49 ? 97.633 68.887 103.305 1.00 23.39 50 GLN A N 1
ATOM 371 C CA . GLN A 1 49 ? 97.747 69.392 101.943 1.00 25.91 50 GLN A CA 1
ATOM 372 C C . GLN A 1 49 ? 96.904 68.605 100.956 1.00 25.11 50 GLN A C 1
ATOM 373 O O . GLN A 1 49 ? 96.269 69.137 100.042 1.00 25.83 50 GLN A O 1
ATOM 379 N N . ILE A 1 50 ? 96.857 67.280 101.104 1.00 23.55 51 ILE A N 1
ATOM 380 C CA . ILE A 1 50 ? 95.966 66.491 100.241 1.00 18.22 51 ILE A CA 1
ATOM 381 C C . ILE A 1 50 ? 94.510 66.875 100.468 1.00 15.19 51 ILE A C 1
ATOM 382 O O . ILE A 1 50 ? 93.706 66.944 99.538 1.00 17.93 51 ILE A O 1
ATOM 387 N N . LYS A 1 51 ? 94.079 67.140 101.701 1.00 19.47 52 LYS A N 1
ATOM 388 C CA . LYS A 1 51 ? 92.705 67.606 101.915 1.00 22.14 52 LYS A CA 1
ATOM 389 C C . LYS A 1 51 ? 92.510 68.910 101.130 1.00 23.32 52 LYS A C 1
ATOM 390 O O . LYS A 1 51 ? 91.530 69.081 100.406 1.00 28.61 52 LYS A O 1
ATOM 396 N N . THR A 1 52 ? 93.510 69.786 101.229 1.00 26.08 53 THR A N 1
ATOM 397 C CA . THR A 1 52 ? 93.446 71.066 100.521 1.00 22.76 53 THR A CA 1
ATOM 398 C C . THR A 1 52 ? 93.296 70.882 99.025 1.00 23.62 53 THR A C 1
ATOM 399 O O . THR A 1 52 ? 92.332 71.395 98.444 1.00 17.16 53 THR A O 1
ATOM 403 N N . ASP A 1 53 ? 94.200 70.103 98.423 1.00 23.37 54 ASP A N 1
ATOM 404 C CA . ASP A 1 53 ? 94.097 69.882 96.982 1.00 21.90 54 ASP A CA 1
ATOM 405 C C . ASP A 1 53 ? 92.816 69.164 96.594 1.00 21.99 54 ASP A C 1
ATOM 406 O O . ASP A 1 53 ? 92.280 69.425 95.512 1.00 23.63 54 ASP A O 1
ATOM 411 N N . TYR A 1 54 ? 92.291 68.275 97.437 1.00 24.42 55 TYR A N 1
ATOM 412 C CA . TYR A 1 54 ? 91.071 67.551 97.065 1.00 19.28 55 TYR A CA 1
ATOM 413 C C . TYR A 1 54 ? 89.896 68.517 96.982 1.00 19.02 55 TYR A C 1
ATOM 414 O O . TYR A 1 54 ? 89.098 68.524 96.044 1.00 24.31 55 TYR A O 1
ATOM 423 N N . THR A 1 55 ? 89.734 69.374 97.991 1.00 22.95 56 THR A N 1
ATOM 424 C CA . THR A 1 55 ? 88.615 70.322 97.914 1.00 23.29 56 THR A CA 1
ATOM 425 C C . THR A 1 55 ? 88.784 71.288 96.744 1.00 24.22 56 THR A C 1
ATOM 426 O O . THR A 1 55 ? 87.815 71.582 96.051 1.00 24.54 56 THR A O 1
ATOM 430 N N . THR A 1 56 ? 90.007 71.770 96.511 1.00 28.55 57 THR A N 1
ATOM 431 C CA . THR A 1 56 ? 90.258 72.716 95.424 1.00 19.79 57 THR A CA 1
ATOM 432 C C . THR A 1 56 ? 89.938 72.101 94.069 1.00 20.58 57 THR A C 1
ATOM 433 O O . THR A 1 56 ? 89.269 72.711 93.233 1.00 18.59 57 THR A O 1
ATOM 437 N N . LEU A 1 57 ? 90.412 70.884 93.824 1.00 23.08 58 LEU A N 1
ATOM 438 C CA . LEU A 1 57 ? 90.113 70.123 92.625 1.00 16.65 58 LEU A CA 1
ATOM 439 C C . LEU A 1 57 ? 88.623 69.864 92.420 1.00 17.17 58 LEU A C 1
ATOM 440 O O . LEU A 1 57 ? 88.099 69.999 91.317 1.00 18.71 58 LEU A O 1
ATOM 445 N N . PHE A 1 58 ? 87.940 69.366 93.448 1.00 18.97 59 PHE A N 1
ATOM 446 C CA . PHE A 1 58 ? 86.625 68.786 93.224 1.00 24.35 59 PHE A CA 1
ATOM 447 C C . PHE A 1 58 ? 85.476 69.500 93.916 1.00 24.68 59 PHE A C 1
ATOM 448 O O . PHE A 1 58 ? 84.312 69.159 93.651 1.00 17.29 59 PHE A O 1
ATOM 456 N N . GLY A 1 59 ? 85.723 70.468 94.799 1.00 24.07 60 GLY A N 1
ATOM 457 C CA . GLY A 1 59 ? 84.617 71.245 95.348 1.00 19.95 60 GLY A CA 1
ATOM 458 C C . GLY A 1 59 ? 83.816 70.514 96.409 1.00 20.12 60 GLY A C 1
ATOM 459 O O . GLY A 1 59 ? 82.702 70.916 96.751 1.00 22.27 60 GLY A O 1
ATOM 460 N N . LYS A 1 60 ? 84.400 69.453 96.950 1.00 28.91 61 LYS A N 1
ATOM 461 C CA . LYS A 1 60 ? 83.877 68.682 98.069 1.00 26.59 61 LYS A CA 1
ATOM 462 C C . LYS A 1 60 ? 85.043 68.352 98.996 1.00 22.53 61 LYS A C 1
ATOM 463 O O . LYS A 1 60 ? 86.137 68.128 98.487 1.00 23.73 61 LYS A O 1
ATOM 469 N N . HIS A 1 61 ? 84.849 68.372 100.304 1.00 26.95 62 HIS A N 1
ATOM 470 C CA . HIS A 1 61 ? 85.948 68.035 101.208 1.00 22.51 62 HIS A CA 1
ATOM 471 C C . HIS A 1 61 ? 86.169 66.524 101.277 1.00 24.30 62 HIS A C 1
ATOM 472 O O . HIS A 1 61 ? 85.224 65.746 101.182 1.00 23.16 62 HIS A O 1
ATOM 479 N N . LEU A 1 62 ? 87.414 66.123 101.484 1.00 31.44 63 LEU A N 1
ATOM 480 C CA . LEU A 1 62 ? 87.801 64.718 101.586 1.00 20.78 63 LEU A CA 1
ATOM 481 C C . LEU A 1 62 ? 87.074 64.025 102.729 1.00 21.41 63 LEU A C 1
ATOM 482 O O . LEU A 1 62 ? 86.554 62.925 102.533 1.00 34.70 63 LEU A O 1
ATOM 487 N N . GLU A 1 63 ? 87.033 64.610 103.927 1.00 29.75 64 GLU A N 1
ATOM 488 C CA . GLU A 1 63 ? 86.319 63.983 105.034 1.00 29.65 64 GLU A CA 1
ATOM 489 C C . GLU A 1 63 ? 84.879 63.663 104.642 1.00 28.53 64 GLU A C 1
ATOM 490 O O . GLU A 1 63 ? 84.320 62.634 105.006 1.00 30.37 64 GLU A O 1
ATOM 496 N N . ASP A 1 64 ? 84.257 64.598 103.920 1.00 23.08 65 ASP A N 1
ATOM 497 C CA . ASP A 1 64 ? 82.861 64.356 103.572 1.00 25.52 65 ASP A CA 1
ATOM 498 C C . ASP A 1 64 ? 82.739 63.203 102.582 1.00 25.89 65 ASP A C 1
ATOM 499 O O . ASP A 1 64 ? 81.723 62.500 102.588 1.00 25.81 65 ASP A O 1
ATOM 504 N N . GLU A 1 65 ? 83.743 63.000 101.729 1.00 28.96 66 GLU A N 1
ATOM 505 C CA . GLU A 1 65 ? 83.691 61.858 100.803 1.00 24.33 66 GLU A CA 1
ATOM 506 C C . GLU A 1 65 ? 83.819 60.561 101.601 1.00 22.39 66 GLU A C 1
ATOM 507 O O . GLU A 1 65 ? 83.117 59.583 101.357 1.00 27.65 66 GLU A O 1
ATOM 513 N N . LEU A 1 66 ? 84.698 60.606 102.595 1.00 20.40 67 LEU A N 1
ATOM 514 C CA . LEU A 1 66 ? 84.922 59.466 103.466 1.00 24.24 67 LEU A CA 1
ATOM 515 C C . LEU A 1 66 ? 83.714 59.180 104.340 1.00 24.77 67 LEU A C 1
ATOM 516 O O . LEU A 1 66 ? 83.324 58.018 104.495 1.00 33.82 67 LEU A O 1
ATOM 521 N N . LYS A 1 67 ? 83.062 60.210 104.870 1.00 23.01 68 LYS A N 1
ATOM 522 C CA . LYS A 1 67 ? 81.870 59.978 105.689 1.00 24.61 68 LYS A CA 1
ATOM 523 C C . LYS A 1 67 ? 80.795 59.229 104.916 1.00 25.17 68 LYS A C 1
ATOM 524 O O . LYS A 1 67 ? 79.943 58.552 105.492 1.00 27.58 68 LYS A O 1
ATOM 530 N N . SER A 1 68 ? 80.802 59.360 103.599 1.00 19.95 69 SER A N 1
ATOM 531 C CA . SER A 1 68 ? 79.798 58.716 102.766 1.00 22.84 69 SER A CA 1
ATOM 532 C C . SER A 1 68 ? 80.216 57.324 102.302 1.00 26.04 69 SER A C 1
ATOM 533 O O . SER A 1 68 ? 79.432 56.373 102.375 1.00 24.93 69 SER A O 1
ATOM 536 N N . GLU A 1 69 ? 81.440 57.225 101.793 1.00 22.76 70 GLU A N 1
ATOM 537 C CA . GLU A 1 69 ? 81.933 56.023 101.151 1.00 28.60 70 GLU A CA 1
ATOM 538 C C . GLU A 1 69 ? 82.487 55.001 102.133 1.00 29.91 70 GLU A C 1
ATOM 539 O O . GLU A 1 69 ? 82.620 53.830 101.758 1.00 35.50 70 GLU A O 1
ATOM 545 N N . LEU A 1 70 ? 82.846 55.406 103.347 1.00 25.57 71 LEU A N 1
ATOM 546 C CA . LEU A 1 70 ? 83.401 54.476 104.329 1.00 26.04 71 LEU A CA 1
ATOM 547 C C . LEU A 1 70 ? 82.484 54.323 105.530 1.00 25.85 71 LEU A C 1
ATOM 548 O O . LEU A 1 70 ? 81.579 55.125 105.756 1.00 23.89 71 LEU A O 1
ATOM 553 N N . SER A 1 71 ? 82.685 53.280 106.346 1.00 32.99 72 SER A N 1
ATOM 554 C CA . SER A 1 71 ? 81.774 53.111 107.477 1.00 29.90 72 SER A CA 1
ATOM 555 C C . SER A 1 71 ? 82.377 52.328 108.627 1.00 29.21 72 SER A C 1
ATOM 556 O O . SER A 1 71 ? 83.505 51.846 108.586 1.00 28.70 72 SER A O 1
ATOM 559 N N . GLY A 1 72 ? 81.606 52.233 109.710 1.00 27.48 73 GLY A N 1
ATOM 560 C CA . GLY A 1 72 ? 82.078 51.563 110.907 1.00 40.51 73 GLY A CA 1
ATOM 561 C C . GLY A 1 72 ? 83.407 52.118 111.395 1.00 41.67 73 GLY A C 1
ATOM 562 O O . GLY A 1 72 ? 83.700 53.305 111.215 1.00 29.54 73 GLY A O 1
ATOM 563 N N . ASN A 1 73 ? 84.190 51.236 112.013 1.00 31.93 74 ASN A N 1
ATOM 564 C CA . ASN A 1 73 ? 85.485 51.590 112.565 1.00 25.06 74 ASN A CA 1
ATOM 565 C C . ASN A 1 73 ? 86.499 51.971 111.502 1.00 24.55 74 ASN A C 1
ATOM 566 O O . ASN A 1 73 ? 87.472 52.658 111.827 1.00 31.02 74 ASN A O 1
ATOM 571 N N . TYR A 1 74 ? 86.312 51.588 110.246 1.00 25.92 75 TYR A N 1
ATOM 572 C CA . TYR A 1 74 ? 87.259 52.006 109.202 1.00 24.74 75 TYR A CA 1
ATOM 573 C C . TYR A 1 74 ? 87.071 53.493 108.915 1.00 26.06 75 TYR A C 1
ATOM 574 O O . TYR A 1 74 ? 88.026 54.260 108.792 1.00 26.67 75 TYR A O 1
ATOM 583 N N . GLU A 1 75 ? 85.804 53.878 108.763 1.00 27.18 76 GLU A N 1
ATOM 584 C CA . GLU A 1 75 ? 85.485 55.279 108.518 1.00 26.90 76 GLU A CA 1
ATOM 585 C C . GLU A 1 75 ? 86.100 56.100 109.648 1.00 26.40 76 GLU A C 1
ATOM 586 O O . GLU A 1 75 ? 86.786 57.099 109.450 1.00 25.28 76 GLU A O 1
ATOM 592 N N . ALA A 1 76 ? 85.876 55.587 110.860 1.00 22.85 77 ALA A N 1
ATOM 593 C CA . ALA A 1 76 ? 86.328 56.322 112.041 1.00 25.17 77 ALA A CA 1
ATOM 594 C C . ALA A 1 76 ? 87.837 56.452 112.066 1.00 27.61 77 ALA A C 1
ATOM 595 O O . ALA A 1 76 ? 88.404 57.505 112.382 1.00 27.58 77 ALA A O 1
ATOM 597 N N . ALA A 1 77 ? 88.553 55.369 111.731 1.00 21.59 78 ALA A N 1
ATOM 598 C CA . ALA A 1 77 ? 90.016 55.502 111.823 1.00 23.55 78 ALA A CA 1
ATOM 599 C C . ALA A 1 77 ? 90.561 56.352 110.686 1.00 24.43 78 ALA A C 1
ATOM 600 O O . ALA A 1 77 ? 91.536 57.095 110.800 1.00 21.76 78 ALA A O 1
ATOM 602 N N . ALA A 1 78 ? 89.904 56.283 109.527 1.00 27.32 79 ALA A N 1
ATOM 603 C CA . ALA A 1 78 ? 90.372 57.081 108.391 1.00 23.82 79 ALA A CA 1
ATOM 604 C C . ALA A 1 78 ? 90.215 58.571 108.682 1.00 21.00 79 ALA A C 1
ATOM 605 O O . ALA A 1 78 ? 91.078 59.404 108.420 1.00 24.64 79 ALA A O 1
ATOM 607 N N . LEU A 1 79 ? 89.074 58.924 109.246 1.00 19.76 80 LEU A N 1
ATOM 608 C CA . LEU A 1 79 ? 88.742 60.305 109.586 1.00 20.48 80 LEU A CA 1
ATOM 609 C C . LEU A 1 79 ? 89.665 60.767 110.709 1.00 22.70 80 LEU A C 1
ATOM 610 O O . LEU A 1 79 ? 90.071 61.923 110.813 1.00 24.97 80 LEU A O 1
ATOM 615 N N . ALA A 1 80 ? 89.996 59.817 111.578 1.00 26.56 81 ALA A N 1
ATOM 616 C CA . ALA A 1 80 ? 90.887 60.089 112.699 1.00 21.50 81 ALA A CA 1
ATOM 617 C C . ALA A 1 80 ? 92.229 60.614 112.186 1.00 23.43 81 ALA A C 1
ATOM 618 O O . ALA A 1 80 ? 92.804 61.554 112.735 1.00 22.02 81 ALA A O 1
ATOM 620 N N . LEU A 1 81 ? 92.693 60.012 111.088 1.00 24.20 82 LEU A N 1
ATOM 621 C CA . LEU A 1 81 ? 93.980 60.385 110.522 1.00 27.54 82 LEU A CA 1
ATOM 622 C C . LEU A 1 81 ? 93.946 61.742 109.837 1.00 28.13 82 LEU A C 1
ATOM 623 O O . LEU A 1 81 ? 95.006 62.371 109.748 1.00 28.36 82 LEU A O 1
ATOM 628 N N . LEU A 1 82 ? 92.784 62.181 109.356 1.00 25.87 83 LEU A N 1
ATOM 629 C CA . LEU A 1 82 ? 92.734 63.431 108.604 1.00 23.55 83 LEU A CA 1
ATOM 630 C C . LEU A 1 82 ? 92.741 64.664 109.499 1.00 23.20 83 LEU A C 1
ATOM 631 O O . LEU A 1 82 ? 93.173 65.744 109.103 1.00 36.22 83 LEU A O 1
ATOM 636 N N . ARG A 1 83 ? 92.269 64.493 110.722 1.00 19.68 84 ARG A N 1
ATOM 637 C CA . ARG A 1 83 ? 92.253 65.576 111.692 1.00 25.37 84 ARG A CA 1
ATOM 638 C C . ARG A 1 83 ? 93.669 66.027 112.013 1.00 25.68 84 ARG A C 1
ATOM 639 O O . ARG A 1 83 ? 94.542 65.190 112.242 1.00 24.77 84 ARG A O 1
ATOM 647 N N . LYS A 1 84 ? 93.914 67.323 112.155 1.00 18.24 85 LYS A N 1
ATOM 648 C CA . LYS A 1 84 ? 95.169 67.748 112.787 1.00 30.65 85 LYS A CA 1
ATOM 649 C C . LYS A 1 84 ? 95.151 67.228 114.228 1.00 29.28 85 LYS A C 1
ATOM 650 O O . LYS A 1 84 ? 94.060 67.030 114.771 1.00 22.05 85 LYS A O 1
ATOM 656 N N . PRO A 1 85 ? 96.308 67.044 114.843 1.00 24.53 86 PRO A N 1
ATOM 657 C CA . PRO A 1 85 ? 96.393 66.392 116.149 1.00 22.95 86 PRO A CA 1
ATOM 658 C C . PRO A 1 85 ? 95.646 67.105 117.263 1.00 24.27 86 PRO A C 1
ATOM 659 O O . PRO A 1 85 ? 95.059 66.455 118.134 1.00 29.33 86 PRO A O 1
ATOM 663 N N . ASP A 1 86 ? 95.722 68.435 117.324 1.00 25.45 87 ASP A N 1
ATOM 664 C CA . ASP A 1 86 ? 95.024 69.134 118.403 1.00 28.01 87 ASP A CA 1
ATOM 665 C C . ASP A 1 86 ? 93.511 68.961 118.247 1.00 26.26 87 ASP A C 1
ATOM 666 O O . ASP A 1 86 ? 92.828 68.725 119.238 1.00 29.24 87 ASP A O 1
ATOM 671 N N . GLU A 1 87 ? 93.053 69.095 117.017 1.00 22.23 88 GLU A N 1
ATOM 672 C CA . GLU A 1 87 ? 91.676 68.935 116.601 1.00 29.64 88 GLU A CA 1
ATOM 673 C C . GLU A 1 87 ? 91.154 67.540 116.932 1.00 30.49 88 GLU A C 1
ATOM 674 O O . GLU A 1 87 ? 90.022 67.375 117.390 1.00 30.31 88 GLU A O 1
ATOM 680 N N . PHE A 1 88 ? 91.968 66.526 116.645 1.00 24.74 89 PHE A N 1
ATOM 681 C CA . PHE A 1 88 ? 91.562 65.141 116.916 1.00 17.99 89 PHE A CA 1
ATOM 682 C C . PHE A 1 88 ? 91.309 64.932 118.397 1.00 18.81 89 PHE A C 1
ATOM 683 O O . PHE A 1 88 ? 90.286 64.373 118.806 1.00 34.78 89 PHE A O 1
ATOM 691 N N . LEU A 1 89 ? 92.204 65.422 119.249 1.00 20.57 90 LEU A N 1
ATOM 692 C CA . LEU A 1 89 ? 91.998 65.291 120.687 1.00 25.52 90 LEU A CA 1
ATOM 693 C C . LEU A 1 89 ? 90.862 66.187 121.163 1.00 27.95 90 LEU A C 1
ATOM 694 O O . LEU A 1 89 ? 90.071 65.793 122.026 1.00 29.93 90 LEU A O 1
ATOM 699 N N . ALA A 1 90 ? 90.742 67.405 120.629 1.00 23.33 91 ALA A N 1
ATOM 700 C CA . ALA A 1 90 ? 89.614 68.231 121.068 1.00 21.64 91 ALA A CA 1
ATOM 701 C C . ALA A 1 90 ? 88.300 67.533 120.729 1.00 22.79 91 ALA A C 1
ATOM 702 O O . ALA A 1 90 ? 87.392 67.464 121.561 1.00 31.70 91 ALA A O 1
ATOM 704 N N . GLU A 1 91 ? 88.203 66.950 119.539 1.00 19.13 92 GLU A N 1
ATOM 705 C CA . GLU A 1 91 ? 86.994 66.233 119.145 1.00 26.58 92 GLU A CA 1
ATOM 706 C C . GLU A 1 91 ? 86.777 64.981 119.986 1.00 28.01 92 GLU A C 1
ATOM 707 O O . GLU A 1 91 ? 85.639 64.591 120.249 1.00 31.56 92 GLU A O 1
ATOM 713 N N . GLN A 1 92 ? 87.855 64.315 120.391 1.00 20.57 93 GLN A N 1
ATOM 714 C CA . GLN A 1 92 ? 87.751 63.130 121.235 1.00 21.03 93 GLN A CA 1
ATOM 715 C C . GLN A 1 92 ? 87.182 63.488 122.603 1.00 20.91 93 GLN A C 1
ATOM 716 O O . GLN A 1 92 ? 86.352 62.786 123.185 1.00 22.87 93 GLN A O 1
ATOM 722 N N . LEU A 1 93 ? 87.627 64.613 123.156 1.00 21.21 94 LEU A N 1
ATOM 723 C CA . LEU A 1 93 ? 87.089 65.085 124.429 1.00 26.73 94 LEU A CA 1
ATOM 724 C C . LEU A 1 93 ? 85.596 65.374 124.280 1.00 28.08 94 LEU A C 1
ATOM 725 O O . LEU A 1 93 ? 84.810 64.865 125.075 1.00 25.51 94 LEU A O 1
ATOM 730 N N . HIS A 1 94 ? 85.268 66.115 123.228 1.00 33.48 95 HIS A N 1
ATOM 731 C CA . HIS A 1 94 ? 83.874 66.395 122.883 1.00 28.84 95 HIS A CA 1
ATOM 732 C C . HIS A 1 94 ? 83.059 65.106 122.857 1.00 28.86 95 HIS A C 1
ATOM 733 O O . HIS A 1 94 ? 82.096 64.940 123.613 1.00 33.17 95 HIS A O 1
ATOM 740 N N . ALA A 1 95 ? 83.450 64.152 122.014 1.00 24.91 96 ALA A N 1
ATOM 741 C CA . ALA A 1 95 ? 82.728 62.885 121.935 1.00 28.24 96 ALA A CA 1
ATOM 742 C C . ALA A 1 95 ? 82.637 62.173 123.279 1.00 27.81 96 ALA A C 1
ATOM 743 O O . ALA A 1 95 ? 81.661 61.467 123.551 1.00 31.70 96 ALA A O 1
ATOM 745 N N . ALA A 1 96 ? 83.647 62.328 124.131 1.00 26.74 97 ALA A N 1
ATOM 746 C CA . ALA A 1 96 ? 83.660 61.637 125.414 1.00 25.09 97 ALA A CA 1
ATOM 747 C C . ALA A 1 96 ? 82.674 62.256 126.398 1.00 26.75 97 ALA A C 1
ATOM 748 O O . ALA A 1 96 ? 82.199 61.601 127.330 1.00 29.78 97 ALA A O 1
ATOM 750 N N . MET A 1 97 ? 82.367 63.531 126.185 1.00 30.93 98 MET A N 1
ATOM 751 C CA . MET A 1 97 ? 81.513 64.305 127.068 1.00 32.09 98 MET A CA 1
ATOM 752 C C . MET A 1 97 ? 80.064 64.395 126.594 1.00 32.25 98 MET A C 1
ATOM 753 O O . MET A 1 97 ? 79.133 64.399 127.396 1.00 32.93 98 MET A O 1
ATOM 758 N N . LYS A 1 98 ? 79.895 64.547 125.290 1.00 28.49 99 LYS A N 1
ATOM 759 C CA . LYS A 1 98 ? 78.609 64.850 124.697 1.00 38.03 99 LYS A CA 1
ATOM 760 C C . LYS A 1 98 ? 77.844 63.665 124.143 1.00 37.70 99 LYS A C 1
ATOM 761 O O . LYS A 1 98 ? 76.672 63.823 123.785 1.00 36.40 99 LYS A O 1
ATOM 767 N N . GLY A 1 99 ? 78.406 62.455 124.150 1.00 32.94 100 GLY A N 1
ATOM 768 C CA . GLY A 1 99 ? 77.617 61.289 123.772 1.00 44.19 100 GLY A CA 1
ATOM 769 C C . GLY A 1 99 ? 76.637 60.906 124.873 1.00 43.94 100 GLY A C 1
ATOM 770 O O . GLY A 1 99 ? 76.409 61.693 125.796 1.00 43.10 100 GLY A O 1
ATOM 771 N N . LEU A 1 100 ? 76.074 59.708 124.808 1.00 46.66 101 LEU A N 1
ATOM 772 C CA . LEU A 1 100 ? 75.233 59.149 125.869 1.00 38.47 101 LEU A CA 1
ATOM 773 C C . LEU A 1 100 ? 76.109 58.801 127.068 1.00 38.58 101 LEU A C 1
ATOM 774 O O . LEU A 1 100 ? 76.915 57.869 127.060 1.00 44.88 101 LEU A O 1
ATOM 779 N N . GLY A 1 101 ? 75.998 59.586 128.139 1.00 52.49 102 GLY A N 1
ATOM 780 C CA . GLY A 1 101 ? 76.855 59.357 129.292 1.00 45.28 102 GLY A CA 1
ATOM 781 C C . GLY A 1 101 ? 78.288 59.831 129.108 1.00 44.35 102 GLY A C 1
ATOM 782 O O . GLY A 1 101 ? 78.629 60.441 128.095 1.00 37.75 102 GLY A O 1
ATOM 783 N N . THR A 1 102 ? 79.135 59.559 130.092 1.00 53.35 103 THR A N 1
ATOM 784 C CA . THR A 1 102 ? 80.494 60.061 130.182 1.00 38.75 103 THR A CA 1
ATOM 785 C C . THR A 1 102 ? 81.553 58.974 130.037 1.00 39.97 103 THR A C 1
ATOM 786 O O . THR A 1 102 ? 81.490 57.963 130.741 1.00 46.24 103 THR A O 1
ATOM 790 N N . ASP A 1 103 ? 82.515 59.195 129.147 1.00 39.26 104 ASP A N 1
ATOM 791 C CA . ASP A 1 103 ? 83.688 58.346 128.965 1.00 29.94 104 ASP A CA 1
ATOM 792 C C . ASP A 1 103 ? 84.891 58.961 129.684 1.00 28.35 104 ASP A C 1
ATOM 793 O O . ASP A 1 103 ? 85.742 59.626 129.098 1.00 27.07 104 ASP A O 1
ATOM 798 N N . LYS A 1 104 ? 84.907 58.779 130.993 1.00 24.50 105 LYS A N 1
ATOM 799 C CA . LYS A 1 104 ? 85.881 59.358 131.896 1.00 27.93 105 LYS A CA 1
ATOM 800 C C . LYS A 1 104 ? 87.266 58.777 131.683 1.00 29.28 105 LYS A C 1
ATOM 801 O O . LYS A 1 104 ? 88.247 59.522 131.787 1.00 31.00 105 LYS A O 1
ATOM 807 N N . ASN A 1 105 ? 87.377 57.498 131.315 1.00 28.90 106 ASN A N 1
ATOM 808 C CA . ASN A 1 105 ? 88.693 56.963 130.954 1.00 31.81 106 ASN A CA 1
ATOM 809 C C . ASN A 1 105 ? 89.287 57.766 129.796 1.00 31.46 106 ASN A C 1
ATOM 810 O O . ASN A 1 105 ? 90.485 58.050 129.775 1.00 31.92 106 ASN A O 1
ATOM 815 N N . ALA A 1 106 ? 88.437 58.134 128.842 1.00 26.74 107 ALA A N 1
ATOM 816 C CA . ALA A 1 106 ? 88.832 59.034 127.763 1.00 29.83 107 ALA A CA 1
ATOM 817 C C . ALA A 1 106 ? 89.296 60.377 128.323 1.00 31.07 107 ALA A C 1
ATOM 818 O O . ALA A 1 106 ? 90.334 60.890 127.901 1.00 31.85 107 ALA A O 1
ATOM 820 N N . LEU A 1 107 ? 88.577 60.950 129.292 1.00 27.07 108 LEU A N 1
ATOM 821 C CA . LEU A 1 107 ? 89.003 62.241 129.836 1.00 21.68 108 LEU A CA 1
ATOM 822 C C . LEU A 1 107 ? 90.369 62.177 130.503 1.00 25.41 108 LEU A C 1
ATOM 823 O O . LEU A 1 107 ? 91.173 63.111 130.485 1.00 21.85 108 LEU A O 1
ATOM 828 N N . ILE A 1 108 ? 90.648 61.060 131.171 1.00 23.29 109 ILE A N 1
ATOM 829 C CA . ILE A 1 108 ? 91.905 60.942 131.914 1.00 24.44 109 ILE A CA 1
ATOM 830 C C . ILE A 1 108 ? 93.088 60.766 130.973 1.00 24.61 109 ILE A C 1
ATOM 831 O O . ILE A 1 108 ? 94.109 61.443 131.109 1.00 25.69 109 ILE A O 1
ATOM 836 N N . ASP A 1 109 ? 92.924 59.877 129.998 1.00 26.14 110 ASP A N 1
ATOM 837 C CA . ASP A 1 109 ? 93.938 59.612 128.996 1.00 26.35 110 ASP A CA 1
ATOM 838 C C . ASP A 1 109 ? 94.392 60.931 128.373 1.00 27.57 110 ASP A C 1
ATOM 839 O O . ASP A 1 109 ? 95.591 61.146 128.228 1.00 35.02 110 ASP A O 1
ATOM 844 N N . ILE A 1 110 ? 93.423 61.763 127.992 1.00 30.06 111 ILE A N 1
ATOM 845 C CA . ILE A 1 110 ? 93.743 63.012 127.298 1.00 27.14 111 ILE A CA 1
ATOM 846 C C . ILE A 1 110 ? 94.159 64.117 128.253 1.00 26.68 111 ILE A C 1
ATOM 847 O O . ILE A 1 110 ? 95.105 64.868 127.999 1.00 39.27 111 ILE A O 1
ATOM 852 N N . LEU A 1 111 ? 93.453 64.251 129.370 1.00 22.53 112 LEU A N 1
ATOM 853 C CA . LEU A 1 111 ? 93.669 65.397 130.243 1.00 25.03 112 LEU A CA 1
ATOM 854 C C . LEU A 1 111 ? 94.737 65.205 131.300 1.00 25.48 112 LEU A C 1
ATOM 855 O O . LEU A 1 111 ? 95.272 66.176 131.852 1.00 25.62 112 LEU A O 1
ATOM 860 N N . CYS A 1 112 ? 94.996 63.944 131.645 1.00 26.76 113 CYS A N 1
ATOM 861 C CA . CYS A 1 112 ? 95.874 63.677 132.781 1.00 27.65 113 CYS A CA 1
ATOM 862 C C . CYS A 1 112 ? 97.292 63.322 132.385 1.00 27.93 113 CYS A C 1
ATOM 863 O O . CYS A 1 112 ? 98.118 62.950 133.219 1.00 37.19 113 CYS A O 1
ATOM 866 N N . THR A 1 113 ? 97.625 63.446 131.109 1.00 25.86 114 THR A N 1
ATOM 867 C CA . THR A 1 113 ? 98.908 62.961 130.620 1.00 29.32 114 THR A CA 1
ATOM 868 C C . THR A 1 113 ? 99.659 63.998 129.794 1.00 33.17 114 THR A C 1
ATOM 869 O O . THR A 1 113 ? 100.777 63.730 129.341 1.00 35.12 114 THR A O 1
ATOM 873 N N . GLN A 1 114 ? 99.084 65.180 129.588 1.00 38.79 115 GLN A N 1
ATOM 874 C CA . GLN A 1 114 ? 99.650 66.174 128.688 1.00 31.03 115 GLN A CA 1
ATOM 875 C C . GLN A 1 114 ? 100.560 67.182 129.374 1.00 31.34 115 GLN A C 1
ATOM 876 O O . GLN A 1 114 ? 100.533 67.284 130.598 1.00 35.45 115 GLN A O 1
ATOM 882 N N . SER A 1 115 ? 101.342 67.924 128.592 1.00 36.35 116 SER A N 1
ATOM 883 C CA . SER A 1 115 ? 102.183 69.020 129.061 1.00 24.31 116 SER A CA 1
ATOM 884 C C . SER A 1 115 ? 101.369 70.314 129.095 1.00 24.20 116 SER A C 1
ATOM 885 O O . SER A 1 115 ? 100.281 70.334 128.519 1.00 26.18 116 SER A O 1
ATOM 888 N N . ASN A 1 116 ? 101.903 71.359 129.728 1.00 31.82 117 ASN A N 1
ATOM 889 C CA . ASN A 1 116 ? 101.230 72.654 129.728 1.00 29.65 117 ASN A CA 1
ATOM 890 C C . ASN A 1 116 ? 100.878 73.057 128.296 1.00 30.13 117 ASN A C 1
ATOM 891 O O . ASN A 1 116 ? 99.721 73.337 127.987 1.00 27.51 117 ASN A O 1
ATOM 896 N N . ALA A 1 117 ? 101.890 73.019 127.431 1.00 33.42 118 ALA A N 1
ATOM 897 C CA . ALA A 1 117 ? 101.706 73.427 126.042 1.00 34.67 118 ALA A CA 1
ATOM 898 C C . ALA A 1 117 ? 100.770 72.503 125.288 1.00 35.05 118 ALA A C 1
ATOM 899 O O . ALA A 1 117 ? 100.058 72.955 124.387 1.00 35.06 118 ALA A O 1
ATOM 901 N N . GLN A 1 118 ? 100.749 71.205 125.597 1.00 33.02 119 GLN A N 1
ATOM 902 C CA . GLN A 1 118 ? 99.831 70.347 124.839 1.00 33.01 119 GLN A CA 1
ATOM 903 C C . GLN A 1 118 ? 98.376 70.621 125.224 1.00 31.35 119 GLN A C 1
ATOM 904 O O . GLN A 1 118 ? 97.483 70.610 124.377 1.00 25.69 119 GLN A O 1
ATOM 910 N N . ILE A 1 119 ? 98.136 70.848 126.511 1.00 34.30 120 ILE A N 1
ATOM 911 C CA . ILE A 1 119 ? 96.793 71.172 126.995 1.00 30.19 120 ILE A CA 1
ATOM 912 C C . ILE A 1 119 ? 96.319 72.497 126.420 1.00 27.56 120 ILE A C 1
ATOM 913 O O . ILE A 1 119 ? 95.154 72.713 126.095 1.00 26.30 120 ILE A O 1
ATOM 918 N N . HIS A 1 120 ? 97.254 73.445 126.282 1.00 26.42 121 HIS A N 1
ATOM 919 C CA . HIS A 1 120 ? 96.821 74.738 125.756 1.00 30.70 121 HIS A CA 1
ATOM 920 C C . HIS A 1 120 ? 96.400 74.598 124.302 1.00 31.64 121 HIS A C 1
ATOM 921 O O . HIS A 1 120 ? 95.392 75.175 123.887 1.00 24.74 121 HIS A O 1
ATOM 928 N N . ALA A 1 121 ? 97.169 73.829 123.523 1.00 22.15 122 ALA A N 1
ATOM 929 C CA . ALA A 1 121 ? 96.795 73.723 122.106 1.00 26.21 122 ALA A CA 1
ATOM 930 C C . ALA A 1 121 ? 95.455 73.018 121.981 1.00 27.42 122 ALA A C 1
ATOM 931 O O . ALA A 1 121 ? 94.624 73.325 121.129 1.00 32.51 122 ALA A O 1
ATOM 933 N N . ILE A 1 122 ? 95.219 72.078 122.898 1.00 25.85 123 ILE A N 1
ATOM 934 C CA . ILE A 1 122 ? 93.971 71.331 122.864 1.00 22.74 123 ILE A CA 1
ATOM 935 C C . ILE A 1 122 ? 92.806 72.227 123.274 1.00 23.14 123 ILE A C 1
ATOM 936 O O . ILE A 1 122 ? 91.707 72.158 122.712 1.00 31.20 123 ILE A O 1
ATOM 941 N N . LYS A 1 123 ? 93.018 73.056 124.294 1.00 25.35 124 LYS A N 1
ATOM 942 C CA . LYS A 1 123 ? 91.977 73.999 124.692 1.00 25.29 124 LYS A CA 1
ATOM 943 C C . LYS A 1 123 ? 91.638 74.947 123.543 1.00 26.17 124 LYS A C 1
ATOM 944 O O . LYS A 1 123 ? 90.476 75.287 123.299 1.00 34.74 124 LYS A O 1
ATOM 950 N N . ALA A 1 124 ? 92.651 75.416 122.819 1.00 30.42 125 ALA A N 1
ATOM 951 C CA . ALA A 1 124 ? 92.418 76.345 121.710 1.00 32.29 125 ALA A CA 1
ATOM 952 C C . ALA A 1 124 ? 91.749 75.668 120.528 1.00 32.97 125 ALA A C 1
ATOM 953 O O . ALA A 1 124 ? 90.821 76.183 119.895 1.00 33.77 125 ALA A O 1
ATOM 955 N N . ALA A 1 125 ? 92.179 74.444 120.219 1.00 27.13 126 ALA A N 1
ATOM 956 C CA . ALA A 1 125 ? 91.503 73.676 119.175 1.00 27.63 126 ALA A CA 1
ATOM 957 C C . ALA A 1 125 ? 90.042 73.418 119.521 1.00 29.89 126 ALA A C 1
ATOM 958 O O . ALA A 1 125 ? 89.141 73.482 118.676 1.00 30.41 126 ALA A O 1
ATOM 960 N N . PHE A 1 126 ? 89.740 73.120 120.787 1.00 32.26 127 PHE A N 1
ATOM 961 C CA . PHE A 1 126 ? 88.358 72.872 121.188 1.00 21.73 127 PHE A CA 1
ATOM 962 C C . PHE A 1 126 ? 87.457 74.077 120.935 1.00 25.32 127 PHE A C 1
ATOM 963 O O . PHE A 1 126 ? 86.334 73.953 120.436 1.00 27.29 127 PHE A O 1
ATOM 971 N N . LYS A 1 127 ? 87.908 75.258 121.352 1.00 31.74 128 LYS A N 1
ATOM 972 C CA . LYS A 1 127 ? 87.118 76.480 121.199 1.00 39.60 128 LYS A CA 1
ATOM 973 C C . LYS A 1 127 ? 86.889 76.769 119.720 1.00 39.09 128 LYS A C 1
ATOM 974 O O . LYS A 1 127 ? 85.757 76.967 119.284 1.00 48.37 128 LYS A O 1
ATOM 980 N N . LEU A 1 128 ? 87.968 76.743 118.945 1.00 33.40 129 LEU A N 1
ATOM 981 C CA . LEU A 1 128 ? 87.868 76.937 117.500 1.00 46.24 129 LEU A CA 1
ATOM 982 C C . LEU A 1 128 ? 86.891 75.952 116.872 1.00 46.34 129 LEU A C 1
ATOM 983 O O . LEU A 1 128 ? 86.156 76.296 115.945 1.00 43.27 129 LEU A O 1
ATOM 988 N N . LEU A 1 129 ? 86.868 74.718 117.370 1.00 45.63 130 LEU A N 1
ATOM 989 C CA . LEU A 1 129 ? 85.979 73.703 116.821 1.00 32.38 130 LEU A CA 1
ATOM 990 C C . LEU A 1 129 ? 84.542 73.898 117.263 1.00 33.51 130 LEU A C 1
ATOM 991 O O . LEU A 1 129 ? 83.582 73.605 116.550 1.00 40.91 130 LEU A O 1
ATOM 996 N N . TYR A 1 130 ? 84.346 74.258 118.535 1.00 33.28 131 TYR A N 1
ATOM 997 C CA . TYR A 1 130 ? 82.957 74.207 118.995 1.00 34.30 131 TYR A CA 1
ATOM 998 C C . TYR A 1 130 ? 82.460 75.528 119.559 1.00 34.18 131 TYR A C 1
ATOM 999 O O . TYR A 1 130 ? 81.326 75.613 120.054 1.00 42.84 131 TYR A O 1
ATOM 1008 N N . LYS A 1 131 ? 83.313 76.542 119.595 1.00 31.76 132 LYS A N 1
ATOM 1009 C CA . LYS A 1 131 ? 82.963 77.849 120.128 1.00 79.90 132 LYS A CA 1
ATOM 1010 C C . LYS A 1 131 ? 82.878 77.852 121.650 1.00 79.65 132 LYS A C 1
ATOM 1011 O O . LYS A 1 131 ? 82.944 78.936 122.239 1.00 49.16 132 LYS A O 1
ATOM 1017 N N . GLU A 1 132 ? 82.716 76.710 122.289 1.00 46.24 133 GLU A N 1
ATOM 1018 C CA . GLU A 1 132 ? 82.535 76.591 123.723 1.00 56.42 133 GLU A CA 1
ATOM 1019 C C . GLU A 1 132 ? 83.889 76.492 124.421 1.00 55.00 133 GLU A C 1
ATOM 1020 O O . GLU A 1 132 ? 84.895 76.232 123.771 1.00 37.02 133 GLU A O 1
ATOM 1026 N N . ASP A 1 133 ? 83.891 76.753 125.714 1.00 37.92 134 ASP A N 1
ATOM 1027 C CA . ASP A 1 133 ? 85.089 76.665 126.534 1.00 34.86 134 ASP A CA 1
ATOM 1028 C C . ASP A 1 133 ? 85.209 75.235 127.060 1.00 34.88 134 ASP A C 1
ATOM 1029 O O . ASP A 1 133 ? 84.232 74.687 127.571 1.00 26.73 134 ASP A O 1
ATOM 1034 N N . LEU A 1 134 ? 86.404 74.673 126.915 1.00 25.13 135 LEU A N 1
ATOM 1035 C CA . LEU A 1 134 ? 86.618 73.295 127.332 1.00 21.63 135 LEU A CA 1
ATOM 1036 C C . LEU A 1 134 ? 86.318 73.088 128.812 1.00 20.03 135 LEU A C 1
ATOM 1037 O O . LEU A 1 134 ? 85.596 72.155 129.164 1.00 27.89 135 LEU A O 1
ATOM 1042 N N . GLU A 1 135 ? 86.896 73.937 129.662 1.00 33.77 136 GLU A N 1
ATOM 1043 C CA . GLU A 1 135 ? 86.728 73.824 131.107 1.00 23.83 136 GLU A CA 1
ATOM 1044 C C . GLU A 1 135 ? 85.251 73.880 131.478 1.00 24.22 136 GLU A C 1
ATOM 1045 O O . GLU A 1 135 ? 84.766 73.160 132.357 1.00 24.14 136 GLU A O 1
ATOM 1051 N N . LYS A 1 136 ? 84.519 74.747 130.774 1.00 29.89 137 LYS A N 1
ATOM 1052 C CA . LYS A 1 136 ? 83.098 74.877 131.113 1.00 47.49 137 LYS A CA 1
ATOM 1053 C C . LYS A 1 136 ? 82.328 73.619 130.744 1.00 45.59 137 LYS A C 1
ATOM 1054 O O . LYS A 1 136 ? 81.434 73.188 131.475 1.00 32.56 137 LYS A O 1
ATOM 1060 N N . GLU A 1 137 ? 82.654 72.983 129.619 1.00 37.18 138 GLU A N 1
ATOM 1061 C CA . GLU A 1 137 ? 81.931 71.749 129.280 1.00 26.91 138 GLU A CA 1
ATOM 1062 C C . GLU A 1 137 ? 82.287 70.612 130.225 1.00 26.33 138 GLU A C 1
ATOM 1063 O O . GLU A 1 137 ? 81.436 69.807 130.591 1.00 26.15 138 GLU A O 1
ATOM 1069 N N . ILE A 1 138 ? 83.552 70.557 130.632 1.00 36.24 139 ILE A N 1
ATOM 1070 C CA . ILE A 1 138 ? 84.031 69.531 131.550 1.00 27.25 139 ILE A CA 1
ATOM 1071 C C . ILE A 1 138 ? 83.282 69.594 132.874 1.00 27.51 139 ILE A C 1
ATOM 1072 O O . ILE A 1 138 ? 82.844 68.569 133.393 1.00 25.51 139 ILE A O 1
ATOM 1077 N N . ILE A 1 139 ? 83.117 70.806 133.394 1.00 26.94 140 ILE A N 1
ATOM 1078 C CA . ILE A 1 139 ? 82.454 71.022 134.678 1.00 25.44 140 ILE A CA 1
ATOM 1079 C C . ILE A 1 139 ? 80.992 70.615 134.645 1.00 25.02 140 ILE A C 1
ATOM 1080 O O . ILE A 1 139 ? 80.373 70.273 135.656 1.00 27.22 140 ILE A O 1
ATOM 1085 N N . SER A 1 140 ? 80.411 70.614 133.445 1.00 36.88 141 SER A N 1
ATOM 1086 C CA . SER A 1 140 ? 79.019 70.210 133.274 1.00 30.95 141 SER A CA 1
ATOM 1087 C C . SER A 1 140 ? 78.865 68.707 133.106 1.00 32.37 141 SER A C 1
ATOM 1088 O O . SER A 1 140 ? 77.746 68.204 133.209 1.00 29.37 141 SER A O 1
ATOM 1091 N N . GLU A 1 141 ? 79.950 67.975 132.830 1.00 23.49 142 GLU A N 1
ATOM 1092 C CA . GLU A 1 141 ? 79.828 66.538 132.612 1.00 23.08 142 GLU A CA 1
ATOM 1093 C C . GLU A 1 141 ? 80.531 65.759 133.716 1.00 21.76 142 GLU A C 1
ATOM 1094 O O . GLU A 1 141 ? 80.534 64.528 133.747 1.00 28.83 142 GLU A O 1
ATOM 1100 N N . THR A 1 142 ? 81.160 66.472 134.645 1.00 20.48 143 THR A N 1
ATOM 1101 C CA . THR A 1 142 ? 81.814 65.779 135.752 1.00 25.57 143 THR A CA 1
ATOM 1102 C C . THR A 1 142 ? 81.512 66.499 137.060 1.00 28.66 143 THR A C 1
ATOM 1103 O O . THR A 1 142 ? 81.033 67.640 137.026 1.00 22.37 143 THR A O 1
ATOM 1107 N N . SER A 1 143 ? 81.835 65.850 138.182 1.00 20.29 144 SER A N 1
ATOM 1108 C CA . SER A 1 143 ? 81.645 66.526 139.459 1.00 26.03 144 SER A CA 1
ATOM 1109 C C . SER A 1 143 ? 82.620 66.046 140.523 1.00 23.37 144 SER A C 1
ATOM 1110 O O . SER A 1 143 ? 83.412 65.134 140.326 1.00 26.97 144 SER A O 1
ATOM 1113 N N . GLY A 1 144 ? 82.540 66.691 141.677 1.00 18.99 145 GLY A N 1
ATOM 1114 C CA . GLY A 1 144 ? 83.280 66.349 142.867 1.00 26.26 145 GLY A CA 1
ATOM 1115 C C . GLY A 1 144 ? 84.779 66.459 142.696 1.00 27.48 145 GLY A C 1
ATOM 1116 O O . GLY A 1 144 ? 85.308 67.389 142.084 1.00 26.79 145 GLY A O 1
ATOM 1117 N N . ASN A 1 145 ? 85.478 65.492 143.285 1.00 21.49 146 ASN A N 1
ATOM 1118 C CA . ASN A 1 145 ? 86.935 65.540 143.281 1.00 21.80 146 ASN A CA 1
ATOM 1119 C C . ASN A 1 145 ? 87.477 65.344 141.871 1.00 19.85 146 ASN A C 1
ATOM 1120 O O . ASN A 1 145 ? 88.489 65.944 141.507 1.00 30.66 146 ASN A O 1
ATOM 1125 N N . PHE A 1 146 ? 86.816 64.517 141.075 1.00 16.42 147 PHE A N 1
ATOM 1126 C CA . PHE A 1 146 ? 87.251 64.268 139.707 1.00 20.42 147 PHE A CA 1
ATOM 1127 C C . PHE A 1 146 ? 87.156 65.534 138.862 1.00 24.00 147 PHE A C 1
ATOM 1128 O O . PHE A 1 146 ? 88.069 65.870 138.115 1.00 25.12 147 PHE A O 1
ATOM 1136 N N . GLN A 1 147 ? 86.022 66.232 138.954 1.00 15.48 148 GLN A N 1
ATOM 1137 C CA . GLN A 1 147 ? 85.919 67.496 138.231 1.00 21.81 148 GLN A CA 1
ATOM 1138 C C . GLN A 1 147 ? 87.058 68.427 138.621 1.00 18.35 148 GLN A C 1
ATOM 1139 O O . GLN A 1 147 ? 87.684 69.044 137.769 1.00 20.87 148 GLN A O 1
ATOM 1145 N N . ARG A 1 148 ? 87.324 68.562 139.917 1.00 18.87 149 ARG A N 1
ATOM 1146 C CA . ARG A 1 148 ? 88.354 69.504 140.340 1.00 19.65 149 ARG A CA 1
ATOM 1147 C C . ARG A 1 148 ? 89.730 69.121 139.798 1.00 21.68 149 ARG A C 1
ATOM 1148 O O . ARG A 1 148 ? 90.521 70.001 139.438 1.00 23.19 149 ARG A O 1
ATOM 1156 N N . LEU A 1 149 ? 90.033 67.830 139.709 1.00 25.45 150 LEU A N 1
ATOM 1157 C CA . LEU A 1 149 ? 91.316 67.366 139.189 1.00 18.79 150 LEU A CA 1
ATOM 1158 C C . LEU A 1 149 ? 91.458 67.725 137.714 1.00 19.25 150 LEU A C 1
ATOM 1159 O O . LEU A 1 149 ? 92.535 68.138 137.278 1.00 21.42 150 LEU A O 1
ATOM 1164 N N . LEU A 1 150 ? 90.383 67.541 136.952 1.00 21.40 151 LEU A N 1
ATOM 1165 C CA . LEU A 1 150 ? 90.386 67.888 135.539 1.00 19.61 151 LEU A CA 1
ATOM 1166 C C . LEU A 1 150 ? 90.450 69.405 135.376 1.00 20.38 151 LEU A C 1
ATOM 1167 O O . LEU A 1 150 ? 91.105 69.914 134.467 1.00 26.05 151 LEU A O 1
ATOM 1172 N N . VAL A 1 151 ? 89.845 70.157 136.297 1.00 20.15 152 VAL A N 1
ATOM 1173 C CA . VAL A 1 151 ? 89.995 71.616 136.202 1.00 19.51 152 VAL A CA 1
ATOM 1174 C C . VAL A 1 151 ? 91.438 72.022 136.470 1.00 20.36 152 VAL A C 1
ATOM 1175 O O . VAL A 1 151 ? 92.021 72.835 135.750 1.00 28.21 152 VAL A O 1
ATOM 1179 N N . SER A 1 152 ? 92.069 71.394 137.460 1.00 23.52 153 SER A N 1
ATOM 1180 C CA . SER A 1 152 ? 93.482 71.632 137.741 1.00 20.12 153 SER A CA 1
ATOM 1181 C C . SER A 1 152 ? 94.341 71.398 136.501 1.00 17.80 153 SER A C 1
ATOM 1182 O O . SER A 1 152 ? 95.184 72.229 136.175 1.00 28.52 153 SER A O 1
ATOM 1185 N N . MET A 1 153 ? 94.118 70.257 135.866 1.00 21.58 154 MET A N 1
ATOM 1186 C CA . MET A 1 153 ? 94.739 69.844 134.619 1.00 26.86 154 MET A CA 1
ATOM 1187 C C . MET A 1 153 ? 94.505 70.857 133.497 1.00 29.08 154 MET A C 1
ATOM 1188 O O . MET A 1 153 ? 95.317 71.001 132.580 1.00 23.13 154 MET A O 1
ATOM 1193 N N . LEU A 1 154 ? 93.339 71.507 133.509 1.00 25.18 155 LEU A N 1
ATOM 1194 C CA . LEU A 1 154 ? 92.987 72.414 132.421 1.00 24.80 155 LEU A CA 1
ATOM 1195 C C . LEU A 1 154 ? 93.710 73.744 132.543 1.00 25.69 155 LEU A C 1
ATOM 1196 O O . LEU A 1 154 ? 93.683 74.557 131.613 1.00 30.70 155 LEU A O 1
ATOM 1201 N N . GLN A 1 155 ? 94.357 73.975 133.689 1.00 18.06 156 GLN A N 1
ATOM 1202 C CA . GLN A 1 155 ? 95.040 75.256 133.838 1.00 23.44 156 GLN A CA 1
ATOM 1203 C C . GLN A 1 155 ? 96.347 75.304 133.065 1.00 24.03 156 GLN A C 1
ATOM 1204 O O . GLN A 1 155 ? 96.832 76.388 132.713 1.00 32.07 156 GLN A O 1
ATOM 1210 N N . GLY A 1 156 ? 96.953 74.152 132.799 1.00 32.26 157 GLY A N 1
ATOM 1211 C CA . GLY A 1 156 ? 98.300 74.175 132.219 1.00 25.69 157 GLY A CA 1
ATOM 1212 C C . GLY A 1 156 ? 99.214 74.978 133.132 1.00 25.37 157 GLY A C 1
ATOM 1213 O O . GLY A 1 156 ? 100.045 75.771 132.693 1.00 26.57 157 GLY A O 1
ATOM 1214 N N . GLY A 1 157 ? 99.011 74.786 134.430 1.00 15.80 158 GLY A N 1
ATOM 1215 C CA . GLY A 1 157 ? 99.738 75.481 135.467 1.00 19.98 158 GLY A CA 1
ATOM 1216 C C . GLY A 1 157 ? 100.837 74.659 136.105 1.00 20.82 158 GLY A C 1
ATOM 1217 O O . GLY A 1 157 ? 101.364 75.017 137.164 1.00 23.95 158 GLY A O 1
ATOM 1218 N N . ARG A 1 158 ? 101.204 73.531 135.492 1.00 24.56 159 ARG A N 1
ATOM 1219 C CA . ARG A 1 158 ? 102.252 72.741 136.155 1.00 26.93 159 ARG A CA 1
ATOM 1220 C C . ARG A 1 158 ? 103.572 73.498 136.173 1.00 26.68 159 ARG A C 1
ATOM 1221 O O . ARG A 1 158 ? 103.930 74.133 135.179 1.00 32.87 159 ARG A O 1
ATOM 1229 N N . LYS A 1 159 ? 104.318 73.416 137.277 1.00 30.24 160 LYS A N 1
ATOM 1230 C CA . LYS A 1 159 ? 105.633 74.066 137.305 1.00 34.00 160 LYS A CA 1
ATOM 1231 C C . LYS A 1 159 ? 106.680 73.188 136.626 1.00 33.87 160 LYS A C 1
ATOM 1232 O O . LYS A 1 159 ? 107.381 72.390 137.245 1.00 25.03 160 LYS A O 1
ATOM 1238 N N . GLU A 1 160 ? 106.743 73.325 135.299 1.00 27.19 161 GLU A N 1
ATOM 1239 C CA . GLU A 1 160 ? 107.600 72.450 134.506 1.00 26.42 161 GLU A CA 1
ATOM 1240 C C . GLU A 1 160 ? 109.071 72.785 134.673 1.00 26.27 161 GLU A C 1
ATOM 1241 O O . GLU A 1 160 ? 109.948 72.037 134.232 1.00 32.97 161 GLU A O 1
ATOM 1247 N N . ASP A 1 161 ? 109.351 73.891 135.360 1.00 20.32 162 ASP A N 1
ATOM 1248 C CA . ASP A 1 161 ? 110.750 74.276 135.530 1.00 33.32 162 ASP A CA 1
ATOM 1249 C C . ASP A 1 161 ? 111.229 73.994 136.946 1.00 34.30 162 ASP A C 1
ATOM 1250 O O . ASP A 1 161 ? 112.355 74.334 137.309 1.00 31.05 162 ASP A O 1
ATOM 1255 N N . GLU A 1 162 ? 110.368 73.386 137.763 1.00 31.67 163 GLU A N 1
ATOM 1256 C CA . GLU A 1 162 ? 110.779 73.055 139.135 1.00 25.99 163 GLU A CA 1
ATOM 1257 C C . GLU A 1 162 ? 111.839 71.959 139.063 1.00 26.40 163 GLU A C 1
ATOM 1258 O O . GLU A 1 162 ? 111.625 70.906 138.451 1.00 25.15 163 GLU A O 1
ATOM 1264 N N . PRO A 1 163 ? 113.031 72.228 139.573 1.00 32.01 164 PRO A N 1
ATOM 1265 C CA . PRO A 1 163 ? 114.082 71.204 139.485 1.00 30.14 164 PRO A CA 1
ATOM 1266 C C . PRO A 1 163 ? 113.942 70.165 140.598 1.00 30.51 164 PRO A C 1
ATOM 1267 O O . PRO A 1 163 ? 113.412 70.434 141.679 1.00 24.24 164 PRO A O 1
ATOM 1271 N N . VAL A 1 164 ? 114.439 68.968 140.309 1.00 29.82 165 VAL A N 1
ATOM 1272 C CA . VAL A 1 164 ? 114.526 67.896 141.292 1.00 23.65 165 VAL A CA 1
ATOM 1273 C C . VAL A 1 164 ? 115.220 68.416 142.545 1.00 21.20 165 VAL A C 1
ATOM 1274 O O . VAL A 1 164 ? 116.314 68.976 142.465 1.00 36.85 165 VAL A O 1
ATOM 1278 N N . ASN A 1 165 ? 114.549 68.279 143.676 1.00 25.46 166 ASN A N 1
ATOM 1279 C CA . ASN A 1 165 ? 115.019 68.668 144.998 1.00 28.10 166 ASN A CA 1
ATOM 1280 C C . ASN A 1 165 ? 114.537 67.613 146.001 1.00 31.24 166 ASN A C 1
ATOM 1281 O O . ASN A 1 165 ? 113.328 67.478 146.229 1.00 35.69 166 ASN A O 1
ATOM 1286 N N . ALA A 1 166 ? 115.478 66.859 146.540 1.00 23.55 167 ALA A N 1
ATOM 1287 C CA . ALA A 1 166 ? 115.159 65.769 147.461 1.00 22.50 167 ALA A CA 1
ATOM 1288 C C . ALA A 1 166 ? 114.482 66.268 148.720 1.00 21.09 167 ALA A C 1
ATOM 1289 O O . ALA A 1 166 ? 113.496 65.711 149.213 1.00 30.83 167 ALA A O 1
ATOM 1291 N N . ALA A 1 167 ? 115.018 67.328 149.305 1.00 20.06 168 ALA A N 1
ATOM 1292 C CA . ALA A 1 167 ? 114.447 67.869 150.532 1.00 31.83 168 ALA A CA 1
ATOM 1293 C C . ALA A 1 167 ? 112.985 68.261 150.341 1.00 34.26 168 ALA A C 1
ATOM 1294 O O . ALA A 1 167 ? 112.112 67.980 151.168 1.00 34.12 168 ALA A O 1
ATOM 1296 N N . HIS A 1 168 ? 112.705 68.975 149.245 1.00 25.50 169 HIS A N 1
ATOM 1297 C CA . HIS A 1 168 ? 111.334 69.427 149.026 1.00 27.48 169 HIS A CA 1
ATOM 1298 C C . HIS A 1 168 ? 110.445 68.242 148.672 1.00 25.75 169 HIS A C 1
ATOM 1299 O O . HIS A 1 168 ? 109.264 68.226 149.002 1.00 23.28 169 HIS A O 1
ATOM 1306 N N . ALA A 1 169 ? 111.044 67.276 147.985 1.00 19.39 170 ALA A N 1
ATOM 1307 C CA . ALA A 1 169 ? 110.324 66.062 147.619 1.00 33.22 170 ALA A CA 1
ATOM 1308 C C . ALA A 1 169 ? 109.912 65.278 148.865 1.00 33.88 170 ALA A C 1
ATOM 1309 O O . ALA A 1 169 ? 108.839 64.680 148.885 1.00 31.36 170 ALA A O 1
ATOM 1311 N N . ALA A 1 170 ? 110.755 65.257 149.889 1.00 29.23 171 ALA A N 1
ATOM 1312 C CA . ALA A 1 170 ? 110.464 64.516 151.114 1.00 26.60 171 ALA A CA 1
ATOM 1313 C C . ALA A 1 170 ? 109.317 65.182 151.858 1.00 28.35 171 ALA A C 1
ATOM 1314 O O . ALA A 1 170 ? 108.471 64.566 152.499 1.00 22.87 171 ALA A O 1
ATOM 1316 N N . GLU A 1 171 ? 109.333 66.514 151.777 1.00 29.68 172 GLU A N 1
ATOM 1317 C CA . GLU A 1 171 ? 108.273 67.286 152.411 1.00 36.43 172 GLU A CA 1
ATOM 1318 C C . GLU A 1 171 ? 106.945 66.972 151.721 1.00 36.35 172 GLU A C 1
ATOM 1319 O O . GLU A 1 171 ? 105.936 66.789 152.406 1.00 31.18 172 GLU A O 1
ATOM 1325 N N . ASP A 1 172 ? 106.974 66.915 150.387 1.00 24.33 173 ASP A N 1
ATOM 1326 C CA . ASP A 1 172 ? 105.740 66.654 149.650 1.00 23.14 173 ASP A CA 1
ATOM 1327 C C . ASP A 1 172 ? 105.254 65.237 149.960 1.00 27.31 173 ASP A C 1
ATOM 1328 O O . ASP A 1 172 ? 104.073 65.034 150.245 1.00 24.06 173 ASP A O 1
ATOM 1333 N N . ALA A 1 173 ? 106.214 64.312 149.971 1.00 27.80 174 ALA A N 1
ATOM 1334 C CA . ALA A 1 173 ? 105.936 62.933 150.346 1.00 25.57 174 ALA A CA 1
ATOM 1335 C C . ALA A 1 173 ? 105.305 62.870 151.731 1.00 26.21 174 ALA A C 1
ATOM 1336 O O . ALA A 1 173 ? 104.389 62.083 151.958 1.00 32.17 174 ALA A O 1
ATOM 1338 N N . ALA A 1 174 ? 105.777 63.695 152.661 1.00 30.00 175 ALA A N 1
ATOM 1339 C CA . ALA A 1 174 ? 105.250 63.645 154.026 1.00 32.60 175 ALA A CA 1
ATOM 1340 C C . ALA A 1 174 ? 103.832 64.196 154.097 1.00 34.70 175 ALA A C 1
ATOM 1341 O O . ALA A 1 174 ? 102.967 63.666 154.804 1.00 29.86 175 ALA A O 1
ATOM 1343 N N . ALA A 1 175 ? 103.563 65.281 153.372 1.00 31.74 176 ALA A N 1
ATOM 1344 C CA . ALA A 1 175 ? 102.221 65.874 153.454 1.00 26.84 176 ALA A CA 1
ATOM 1345 C C . ALA A 1 175 ? 101.191 64.932 152.842 1.00 26.23 176 ALA A C 1
ATOM 1346 O O . ALA A 1 175 ? 100.063 64.791 153.305 1.00 32.28 176 ALA A O 1
ATOM 1348 N N . ILE A 1 176 ? 101.583 64.256 151.771 1.00 23.56 177 ILE A N 1
ATOM 1349 C CA . ILE A 1 176 ? 100.704 63.304 151.103 1.00 22.40 177 ILE A CA 1
ATOM 1350 C C . ILE A 1 176 ? 100.439 62.106 152.004 1.00 25.67 177 ILE A C 1
ATOM 1351 O O . ILE A 1 176 ? 99.314 61.623 152.116 1.00 22.76 177 ILE A O 1
ATOM 1356 N N . TYR A 1 177 ? 101.474 61.608 152.683 1.00 28.73 178 TYR A N 1
ATOM 1357 C CA . TYR A 1 177 ? 101.284 60.517 153.640 1.00 29.25 178 TYR A CA 1
ATOM 1358 C C . TYR A 1 177 ? 100.279 60.916 154.718 1.00 28.06 178 TYR A C 1
ATOM 1359 O O . TYR A 1 177 ? 99.286 60.215 154.941 1.00 30.97 178 TYR A O 1
ATOM 1368 N N . GLN A 1 178 ? 100.538 62.057 155.353 1.00 23.48 179 GLN A N 1
ATOM 1369 C CA . GLN A 1 178 ? 99.650 62.589 156.379 1.00 35.18 179 GLN A CA 1
ATOM 1370 C C . GLN A 1 178 ? 98.241 62.834 155.840 1.00 36.30 179 GLN A C 1
ATOM 1371 O O . GLN A 1 178 ? 97.282 62.884 156.611 1.00 33.36 179 GLN A O 1
ATOM 1377 N N . ALA A 1 179 ? 98.164 63.028 154.531 1.00 26.28 180 ALA A N 1
ATOM 1378 C CA . ALA A 1 179 ? 96.941 63.340 153.821 1.00 26.99 180 ALA A CA 1
ATOM 1379 C C . ALA A 1 179 ? 96.042 62.116 153.696 1.00 26.84 180 ALA A C 1
ATOM 1380 O O . ALA A 1 179 ? 94.826 62.252 153.575 1.00 22.79 180 ALA A O 1
ATOM 1382 N N . GLY A 1 180 ? 96.685 60.952 153.647 1.00 24.76 181 GLY A N 1
ATOM 1383 C CA . GLY A 1 180 ? 95.969 59.707 153.428 1.00 31.77 181 GLY A CA 1
ATOM 1384 C C . GLY A 1 180 ? 96.289 58.691 154.507 1.00 32.53 181 GLY A C 1
ATOM 1385 O O . GLY A 1 180 ? 95.587 58.619 155.514 1.00 33.37 181 GLY A O 1
ATOM 1386 N N . GLU A 1 181 ? 97.361 57.923 154.332 1.00 38.13 182 GLU A N 1
ATOM 1387 C CA . GLU A 1 181 ? 97.730 56.896 155.303 1.00 32.93 182 GLU A CA 1
ATOM 1388 C C . GLU A 1 181 ? 97.813 57.435 156.726 1.00 33.44 182 GLU A C 1
ATOM 1389 O O . GLU A 1 181 ? 97.404 56.786 157.690 1.00 37.71 182 GLU A O 1
ATOM 1395 N N . GLY A 1 182 ? 98.355 58.641 156.892 1.00 27.40 183 GLY A N 1
ATOM 1396 C CA . GLY A 1 182 ? 98.594 59.177 158.214 1.00 25.49 183 GLY A CA 1
ATOM 1397 C C . GLY A 1 182 ? 97.367 59.396 159.068 1.00 26.01 183 GLY A C 1
ATOM 1398 O O . GLY A 1 182 ? 97.502 59.647 160.268 1.00 39.10 183 GLY A O 1
ATOM 1399 N N . GLN A 1 183 ? 96.176 59.324 158.489 1.00 35.82 184 GLN A N 1
ATOM 1400 C CA . GLN A 1 183 ? 94.963 59.689 159.213 1.00 35.18 184 GLN A CA 1
ATOM 1401 C C . GLN A 1 183 ? 93.795 58.797 158.818 1.00 35.46 184 GLN A C 1
ATOM 1402 O O . GLN A 1 183 ? 93.878 58.026 157.859 1.00 33.73 184 GLN A O 1
ATOM 1408 N N . ILE A 1 184 ? 92.703 58.894 159.566 1.00 44.58 185 ILE A N 1
ATOM 1409 C CA . ILE A 1 184 ? 91.526 58.059 159.346 1.00 61.35 185 ILE A CA 1
ATOM 1410 C C . ILE A 1 184 ? 90.774 58.488 158.088 1.00 61.34 185 ILE A C 1
ATOM 1411 O O . ILE A 1 184 ? 90.503 57.697 157.183 1.00 34.72 185 ILE A O 1
ATOM 1416 N N . GLY A 1 185 ? 90.450 59.776 158.075 1.00 27.91 186 GLY A N 1
ATOM 1417 C CA . GLY A 1 185 ? 89.813 60.436 156.955 1.00 36.49 186 GLY A CA 1
ATOM 1418 C C . GLY A 1 185 ? 90.844 60.842 155.920 1.00 37.90 186 GLY A C 1
ATOM 1419 O O . GLY A 1 185 ? 91.996 60.398 155.963 1.00 38.35 186 GLY A O 1
ATOM 1420 N N . THR A 1 186 ? 90.454 61.697 154.983 1.00 28.19 187 THR A N 1
ATOM 1421 C CA . THR A 1 186 ? 91.399 62.056 153.919 1.00 31.51 187 THR A CA 1
ATOM 1422 C C . THR A 1 186 ? 91.497 63.563 153.742 1.00 32.32 187 THR A C 1
ATOM 1423 O O . THR A 1 186 ? 90.586 64.270 154.163 1.00 31.44 187 THR A O 1
ATOM 1427 N N . ASP A 1 187 ? 92.606 64.044 153.208 1.00 31.83 188 ASP A N 1
ATOM 1428 C CA . ASP A 1 187 ? 92.769 65.398 152.699 1.00 26.82 188 ASP A CA 1
ATOM 1429 C C . ASP A 1 187 ? 93.068 65.277 151.202 1.00 25.63 188 ASP A C 1
ATOM 1430 O O . ASP A 1 187 ? 94.204 65.472 150.776 1.00 33.65 188 ASP A O 1
ATOM 1435 N N . GLU A 1 188 ? 92.055 64.877 150.454 1.00 21.85 189 GLU A N 1
ATOM 1436 C CA . GLU A 1 188 ? 92.154 64.628 149.026 1.00 24.27 189 GLU A CA 1
ATOM 1437 C C . GLU A 1 188 ? 92.794 65.811 148.304 1.00 24.52 189 GLU A C 1
ATOM 1438 O O . GLU A 1 188 ? 93.460 65.671 147.274 1.00 23.86 189 GLU A O 1
ATOM 1444 N N . SER A 1 189 ? 92.580 67.025 148.815 1.00 19.13 190 SER A N 1
ATOM 1445 C CA . SER A 1 189 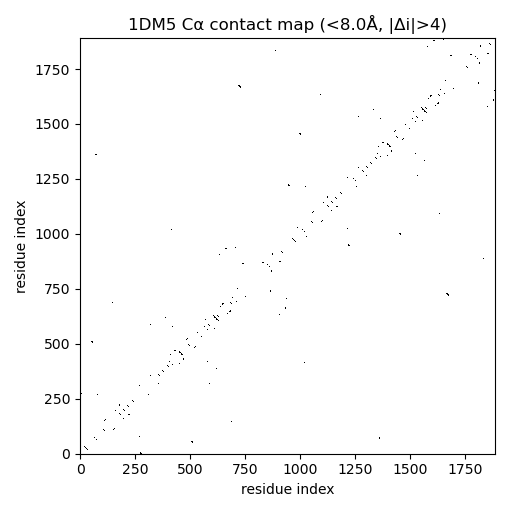? 93.070 68.194 148.089 1.00 21.12 190 SER A CA 1
ATOM 1446 C C . SER A 1 189 ? 94.593 68.205 148.074 1.00 23.00 190 SER A C 1
ATOM 1447 O O . SER A 1 189 ? 95.197 68.778 147.163 1.00 27.27 190 SER A O 1
ATOM 1450 N N . ARG A 1 190 ? 95.206 67.552 149.063 1.00 19.90 191 ARG A N 1
ATOM 1451 C CA . ARG A 1 190 ? 96.670 67.568 149.087 1.00 22.16 191 ARG A CA 1
ATOM 1452 C C . ARG A 1 190 ? 97.229 66.678 147.992 1.00 20.37 191 ARG A C 1
ATOM 1453 O O . ARG A 1 190 ? 98.256 66.999 147.396 1.00 22.70 191 ARG A O 1
ATOM 1461 N N . PHE A 1 191 ? 96.506 65.600 147.707 1.00 28.30 192 PHE A N 1
ATOM 1462 C CA . PHE A 1 191 ? 96.877 64.722 146.600 1.00 22.93 192 PHE A CA 1
ATOM 1463 C C . PHE A 1 191 ? 96.755 65.482 145.284 1.00 23.74 192 PHE A C 1
ATOM 1464 O O . PHE A 1 191 ? 97.607 65.399 144.396 1.00 23.28 192 PHE A O 1
ATOM 1472 N N . ASN A 1 192 ? 95.641 66.207 145.186 1.00 20.82 193 ASN A N 1
ATOM 1473 C CA . ASN A 1 192 ? 95.419 67.000 143.974 1.00 22.93 193 ASN A CA 1
ATOM 1474 C C . ASN A 1 192 ? 96.551 68.000 143.781 1.00 17.57 193 ASN A C 1
ATOM 1475 O O . ASN A 1 192 ? 97.110 68.166 142.703 1.00 28.25 193 ASN A O 1
ATOM 1480 N N . ALA A 1 193 ? 96.873 68.711 144.851 1.00 14.87 194 ALA A N 1
ATOM 1481 C CA . ALA A 1 193 ? 97.798 69.834 144.747 1.00 21.21 194 ALA A CA 1
ATOM 1482 C C . ALA A 1 193 ? 99.161 69.378 144.254 1.00 22.64 194 ALA A C 1
ATOM 1483 O O . ALA A 1 193 ? 99.690 69.813 143.231 1.00 18.20 194 ALA A O 1
ATOM 1485 N N . VAL A 1 194 ? 99.759 68.435 144.983 1.00 23.80 195 VAL A N 1
ATOM 1486 C CA . VAL A 1 194 ? 101.106 68.003 144.602 1.00 18.74 195 VAL A CA 1
ATOM 1487 C C . VAL A 1 194 ? 101.097 67.386 143.220 1.00 19.42 195 VAL A C 1
ATOM 1488 O O . VAL A 1 194 ? 101.929 67.726 142.373 1.00 18.86 195 VAL A O 1
ATOM 1492 N N . LEU A 1 195 ? 100.134 66.494 142.951 1.00 18.85 196 LEU A N 1
ATOM 1493 C CA . LEU A 1 195 ? 100.183 65.799 141.670 1.00 22.74 196 LEU A CA 1
ATOM 1494 C C . LEU A 1 195 ? 99.900 66.715 140.488 1.00 23.94 196 LEU A C 1
ATOM 1495 O O . LEU A 1 195 ? 100.222 66.348 139.356 1.00 25.63 196 LEU A O 1
ATOM 1500 N N . ALA A 1 196 ? 99.325 67.901 140.707 1.00 23.07 197 ALA A N 1
ATOM 1501 C CA . ALA A 1 196 ? 98.989 68.760 139.575 1.00 20.72 197 ALA A CA 1
ATOM 1502 C C . ALA A 1 196 ? 100.039 69.809 139.227 1.00 18.70 197 ALA A C 1
ATOM 1503 O O . ALA A 1 196 ? 100.107 70.211 138.061 1.00 23.74 197 ALA A O 1
ATOM 1505 N N . THR A 1 197 ? 100.802 70.293 140.196 1.00 19.60 198 THR A N 1
ATOM 1506 C CA . THR A 1 197 ? 101.683 71.434 140.039 1.00 24.55 198 THR A CA 1
ATOM 1507 C C . THR A 1 197 ? 103.171 71.111 140.042 1.00 25.85 198 THR A C 1
ATOM 1508 O O . THR A 1 197 ? 103.951 71.908 139.503 1.00 21.74 198 THR A O 1
ATOM 1512 N N . ARG A 1 198 ? 103.582 70.016 140.686 1.00 28.60 199 ARG A N 1
ATOM 1513 C CA . ARG A 1 198 ? 105.002 69.656 140.716 1.00 20.50 199 ARG A CA 1
ATOM 1514 C C . ARG A 1 198 ? 105.481 69.253 139.333 1.00 19.01 199 ARG A C 1
ATOM 1515 O O . ARG A 1 198 ? 104.747 68.661 138.542 1.00 28.25 199 ARG A O 1
ATOM 1523 N N . SER A 1 199 ? 106.753 69.513 139.012 1.00 23.56 200 SER A N 1
ATOM 1524 C CA . SER A 1 199 ? 107.221 69.016 137.711 1.00 23.27 200 SER A CA 1
ATOM 1525 C C . SER A 1 199 ? 107.352 67.499 137.743 1.00 21.17 200 SER A C 1
ATOM 1526 O O . SER A 1 199 ? 107.471 66.886 138.801 1.00 20.91 200 SER A O 1
ATOM 1529 N N . TYR A 1 200 ? 107.327 66.886 136.567 1.00 15.66 201 TYR A N 1
ATOM 1530 C CA . TYR A 1 200 ? 107.454 65.444 136.425 1.00 26.91 201 TYR A CA 1
ATOM 1531 C C . TYR A 1 200 ? 108.750 64.942 137.048 1.00 29.36 201 TYR A C 1
ATOM 1532 O O . TYR A 1 200 ? 108.702 63.996 137.845 1.00 29.45 201 TYR A O 1
ATOM 1541 N N . PRO A 1 201 ? 109.901 65.541 136.758 1.00 35.79 202 PRO A N 1
ATOM 1542 C CA . PRO A 1 201 ? 111.124 65.088 137.441 1.00 25.84 202 PRO A CA 1
ATOM 1543 C C . PRO A 1 201 ? 110.982 65.210 138.944 1.00 24.05 202 PRO A C 1
ATOM 1544 O O . PRO A 1 201 ? 111.289 64.261 139.666 1.00 22.58 202 PRO A O 1
ATOM 1548 N N . GLN A 1 202 ? 110.460 66.320 139.467 1.00 22.60 203 GLN A N 1
ATOM 1549 C CA . GLN A 1 202 ? 110.302 66.389 140.922 1.00 22.96 203 GLN A CA 1
ATOM 1550 C C . GLN A 1 202 ? 109.296 65.360 141.427 1.00 24.28 203 GLN A C 1
ATOM 1551 O O . GLN A 1 202 ? 109.403 64.867 142.552 1.00 23.20 203 GLN A O 1
ATOM 1557 N N . LEU A 1 203 ? 108.276 65.069 140.624 1.00 28.39 204 LEU A N 1
ATOM 1558 C CA . LEU A 1 203 ? 107.274 64.094 141.074 1.00 18.59 204 LEU A CA 1
ATOM 1559 C C . LEU A 1 203 ? 107.922 62.716 141.163 1.00 20.99 204 LEU A C 1
ATOM 1560 O O . LEU A 1 203 ? 107.713 61.967 142.112 1.00 28.90 204 LEU A O 1
ATOM 1565 N N . HIS A 1 204 ? 108.751 62.407 140.174 1.00 23.79 205 HIS A N 1
ATOM 1566 C CA . HIS A 1 204 ? 109.493 61.149 140.238 1.00 28.20 205 HIS A CA 1
ATOM 1567 C C . HIS A 1 204 ? 110.279 61.010 141.540 1.00 27.50 205 HIS A C 1
ATOM 1568 O O . HIS A 1 204 ? 110.276 59.941 142.157 1.00 27.44 205 HIS A O 1
ATOM 1575 N N . GLN A 1 205 ? 110.910 62.079 141.996 1.00 25.88 206 GLN A N 1
ATOM 1576 C CA . GLN A 1 205 ? 111.668 62.119 143.238 1.00 28.04 206 GLN A CA 1
ATOM 1577 C C . GLN A 1 205 ? 110.761 62.007 144.463 1.00 29.56 206 GLN A C 1
ATOM 1578 O O . GLN A 1 205 ? 111.113 61.458 145.515 1.00 20.89 206 GLN A O 1
ATOM 1584 N N . ILE A 1 206 ? 109.569 62.590 144.334 1.00 27.32 207 ILE A N 1
ATOM 1585 C CA . ILE A 1 206 ? 108.606 62.511 145.431 1.00 21.25 207 ILE A CA 1
ATOM 1586 C C . ILE A 1 206 ? 108.107 61.086 145.613 1.00 22.24 207 ILE A C 1
ATOM 1587 O O . ILE A 1 206 ? 107.930 60.589 146.729 1.00 26.28 207 ILE A O 1
ATOM 1592 N N . PHE A 1 207 ? 107.904 60.369 144.507 1.00 22.53 208 PHE A N 1
ATOM 1593 C CA . PHE A 1 207 ? 107.467 58.974 144.640 1.00 23.45 208 PHE A CA 1
ATOM 1594 C C . PHE A 1 207 ? 108.583 58.139 145.256 1.00 22.71 208 PHE A C 1
ATOM 1595 O O . PHE A 1 207 ? 108.326 57.377 146.194 1.00 37.20 208 PHE A O 1
ATOM 1603 N N . HIS A 1 208 ? 109.819 58.355 144.816 1.00 27.18 209 HIS A N 1
ATOM 1604 C CA . HIS A 1 208 ? 110.950 57.659 145.425 1.00 23.10 209 HIS A CA 1
ATOM 1605 C C . HIS A 1 208 ? 110.974 57.906 146.925 1.00 23.08 209 HIS A C 1
ATOM 1606 O O . HIS A 1 208 ? 111.199 57.000 147.719 1.00 30.43 209 HIS A O 1
ATOM 1613 N N . GLU A 1 209 ? 110.700 59.147 147.309 1.00 28.68 210 GLU A N 1
ATOM 1614 C CA . GLU A 1 209 ? 110.721 59.501 148.726 1.00 32.05 210 GLU A CA 1
ATOM 1615 C C . GLU A 1 209 ? 109.585 58.870 149.513 1.00 31.26 210 GLU A C 1
ATOM 1616 O O . GLU A 1 209 ? 109.720 58.552 150.700 1.00 30.08 210 GLU A O 1
ATOM 1622 N N . TYR A 1 210 ? 108.431 58.706 148.871 1.00 27.06 211 TYR A N 1
ATOM 1623 C CA . TYR A 1 210 ? 107.261 58.198 149.581 1.00 21.87 211 TYR A CA 1
ATOM 1624 C C . TYR A 1 210 ? 107.518 56.765 150.061 1.00 24.19 211 TYR A C 1
ATOM 1625 O O . TYR A 1 210 ? 107.256 56.424 151.213 1.00 26.30 211 TYR A O 1
ATOM 1634 N N . SER A 1 211 ? 108.026 55.950 149.144 1.00 28.74 212 SER A N 1
ATOM 1635 C CA . SER A 1 211 ? 108.292 54.543 149.391 1.00 33.53 212 SER A CA 1
ATOM 1636 C C . SER A 1 211 ? 109.311 54.315 150.499 1.00 34.18 212 SER A C 1
ATOM 1637 O O . SER A 1 211 ? 109.392 53.204 151.040 1.00 30.88 212 SER A O 1
ATOM 1640 N N . LYS A 1 212 ? 110.046 55.360 150.850 1.00 30.60 213 LYS A N 1
ATOM 1641 C CA . LYS A 1 212 ? 110.978 55.367 151.955 1.00 35.53 213 LYS A CA 1
ATOM 1642 C C . LYS A 1 212 ? 110.285 55.567 153.299 1.00 36.32 213 LYS A C 1
ATOM 1643 O O . LYS A 1 212 ? 110.725 54.955 154.272 1.00 45.62 213 LYS A O 1
ATOM 1649 N N . ILE A 1 213 ? 109.331 56.488 153.379 1.00 32.69 214 ILE A N 1
ATOM 1650 C CA . ILE A 1 213 ? 108.747 56.800 154.678 1.00 29.54 214 ILE A CA 1
ATOM 1651 C C . ILE A 1 213 ? 107.500 55.959 154.944 1.00 29.81 214 ILE A C 1
ATOM 1652 O O . ILE A 1 213 ? 106.920 56.041 156.019 1.00 30.17 214 ILE A O 1
ATOM 1657 N N . SER A 1 214 ? 107.104 55.181 153.946 1.00 30.66 215 SER A N 1
ATOM 1658 C CA . SER A 1 214 ? 105.916 54.354 154.097 1.00 29.99 215 SER A CA 1
ATOM 1659 C C . SER A 1 214 ? 106.222 52.914 153.713 1.00 31.73 215 SER A C 1
ATOM 1660 O O . SER A 1 214 ? 107.187 52.624 153.007 1.00 35.46 215 SER A O 1
ATOM 1663 N N . ASN A 1 215 ? 105.354 52.006 154.155 1.00 36.75 216 ASN A N 1
ATOM 1664 C CA . ASN A 1 215 ? 105.475 50.616 153.731 1.00 36.70 216 ASN A CA 1
ATOM 1665 C C . ASN A 1 215 ? 104.687 50.403 152.451 1.00 37.68 216 ASN A C 1
ATOM 1666 O O . ASN A 1 215 ? 104.826 49.385 151.769 1.00 38.18 216 ASN A O 1
ATOM 1671 N N . LYS A 1 216 ? 103.902 51.417 152.069 1.00 22.11 217 LYS A N 1
ATOM 1672 C CA . LYS A 1 216 ? 103.206 51.354 150.787 1.00 34.53 217 LYS A CA 1
ATOM 1673 C C . LYS A 1 216 ? 103.893 52.238 149.748 1.00 33.39 217 LYS A C 1
ATOM 1674 O O . LYS A 1 216 ? 104.540 53.218 150.110 1.00 29.88 217 LYS A O 1
ATOM 1680 N N . THR A 1 217 ? 103.718 51.896 148.480 1.00 23.52 218 THR A N 1
ATOM 1681 C CA . THR A 1 217 ? 104.129 52.757 147.382 1.00 30.91 218 THR A CA 1
ATOM 1682 C C . THR A 1 217 ? 103.032 53.796 147.137 1.00 31.16 218 THR A C 1
ATOM 1683 O O . THR A 1 217 ? 101.889 53.589 147.553 1.00 25.98 218 THR A O 1
ATOM 1687 N N . ILE A 1 218 ? 103.376 54.905 146.486 1.00 30.58 219 ILE A N 1
ATOM 1688 C CA . ILE A 1 218 ? 102.358 55.943 146.291 1.00 31.42 219 ILE A CA 1
ATOM 1689 C C . ILE A 1 218 ? 101.192 55.380 145.487 1.00 31.67 219 ILE A C 1
ATOM 1690 O O . ILE A 1 218 ? 100.043 55.785 145.649 1.00 33.66 219 ILE A O 1
ATOM 1695 N N . LEU A 1 219 ? 101.504 54.422 144.620 1.00 31.35 220 LEU A N 1
ATOM 1696 C CA . LEU A 1 219 ? 100.468 53.788 143.801 1.00 29.58 220 LEU A CA 1
ATOM 1697 C C . LEU A 1 219 ? 99.445 53.079 144.687 1.00 32.36 220 LEU A C 1
ATOM 1698 O O . LEU A 1 219 ? 98.232 53.238 144.564 1.00 30.60 220 LEU A O 1
ATOM 1703 N N . GLN A 1 220 ? 99.972 52.273 145.606 1.00 34.38 221 GLN A N 1
ATOM 1704 C CA . GLN A 1 220 ? 99.188 51.482 146.534 1.00 27.84 221 GLN A CA 1
ATOM 1705 C C . GLN A 1 220 ? 98.423 52.358 147.515 1.00 27.71 221 GLN A C 1
ATOM 1706 O O . GLN A 1 220 ? 97.308 52.033 147.928 1.00 23.74 221 GLN A O 1
ATOM 1712 N N . ALA A 1 221 ? 99.040 53.463 147.937 1.00 25.78 222 ALA A N 1
ATOM 1713 C CA . ALA A 1 221 ? 98.320 54.334 148.875 1.00 33.88 222 ALA A CA 1
ATOM 1714 C C . ALA A 1 221 ? 97.074 54.910 148.204 1.00 35.40 222 ALA A C 1
ATOM 1715 O O . ALA A 1 221 ? 95.969 54.874 148.745 1.00 34.88 222 ALA A O 1
ATOM 1717 N N . ILE A 1 222 ? 97.265 55.426 146.993 1.00 37.53 223 ILE A N 1
ATOM 1718 C CA . ILE A 1 222 ? 96.163 55.976 146.208 1.00 28.82 223 ILE A CA 1
ATOM 1719 C C . ILE A 1 222 ? 95.096 54.914 145.968 1.00 29.59 223 ILE A C 1
ATOM 1720 O O . ILE A 1 222 ? 93.913 55.164 146.225 1.00 29.17 223 ILE A O 1
ATOM 1725 N N . GLU A 1 223 ? 95.516 53.727 145.544 1.00 27.44 224 GLU A N 1
ATOM 1726 C CA . GLU A 1 223 ? 94.609 52.598 145.365 1.00 38.98 224 GLU A CA 1
ATOM 1727 C C . GLU A 1 223 ? 93.770 52.403 146.633 1.00 39.65 224 GLU A C 1
ATOM 1728 O O . GLU A 1 223 ? 92.584 52.100 146.585 1.00 38.74 224 GLU A O 1
ATOM 1734 N N . ASN A 1 224 ? 94.436 52.605 147.760 1.00 31.62 225 ASN A N 1
ATOM 1735 C CA . ASN A 1 224 ? 93.877 52.327 149.065 1.00 43.91 225 ASN A CA 1
ATOM 1736 C C . ASN A 1 224 ? 92.984 53.445 149.583 1.00 44.35 225 ASN A C 1
ATOM 1737 O O . ASN A 1 224 ? 91.990 53.136 150.244 1.00 26.91 225 ASN A O 1
ATOM 1742 N N . GLU A 1 225 ? 93.368 54.679 149.305 1.00 31.17 226 GLU A N 1
ATOM 1743 C CA . GLU A 1 225 ? 92.717 55.878 149.794 1.00 26.72 226 GLU A CA 1
ATOM 1744 C C . GLU A 1 225 ? 91.459 56.256 149.031 1.00 26.68 226 GLU A C 1
ATOM 1745 O O . GLU A 1 225 ? 90.568 56.893 149.589 1.00 30.74 226 GLU A O 1
ATOM 1751 N N . PHE A 1 226 ? 91.404 55.956 147.744 1.00 21.55 227 PHE A N 1
ATOM 1752 C CA . PHE A 1 226 ? 90.365 56.500 146.885 1.00 28.03 227 PHE A CA 1
ATOM 1753 C C . PHE A 1 226 ? 89.674 55.407 146.084 1.00 29.29 227 PHE A C 1
ATOM 1754 O O . PHE A 1 226 ? 90.177 54.288 145.976 1.00 36.21 227 PHE A O 1
ATOM 1762 N N . SER A 1 227 ? 88.589 55.819 145.436 1.00 29.68 228 SER A N 1
ATOM 1763 C CA . SER A 1 227 ? 87.912 54.889 144.537 1.00 31.81 228 SER A CA 1
ATOM 1764 C C . SER A 1 227 ? 87.443 55.618 143.285 1.00 29.66 228 SER A C 1
ATOM 1765 O O . SER A 1 227 ? 87.406 56.849 143.294 1.00 30.90 228 SER A O 1
ATOM 1768 N N . GLY A 1 228 ? 87.117 54.839 142.268 1.00 22.48 229 GLY A N 1
ATOM 1769 C CA . GLY A 1 228 ? 86.491 55.297 141.053 1.00 31.13 229 GLY A CA 1
ATOM 1770 C C . GLY A 1 228 ? 87.335 56.200 140.186 1.00 31.11 229 GLY A C 1
ATOM 1771 O O . GLY A 1 228 ? 88.515 55.940 139.968 1.00 35.15 229 GLY A O 1
ATOM 1772 N N . ASP A 1 229 ? 86.717 57.247 139.656 1.00 25.47 230 ASP A N 1
ATOM 1773 C CA . ASP A 1 229 ? 87.330 58.194 138.743 1.00 24.36 230 ASP A CA 1
ATOM 1774 C C . ASP A 1 229 ? 88.514 58.953 139.318 1.00 19.99 230 ASP A C 1
ATOM 1775 O O . ASP A 1 229 ? 89.593 59.045 138.729 1.00 26.76 230 ASP A O 1
ATOM 1780 N N . ILE A 1 230 ? 88.349 59.607 140.462 1.00 27.53 231 ILE A N 1
ATOM 1781 C CA . ILE A 1 230 ? 89.451 60.368 141.044 1.00 28.79 231 ILE A CA 1
ATOM 1782 C C . ILE A 1 230 ? 90.626 59.452 141.378 1.00 31.36 231 ILE A C 1
ATOM 1783 O O . ILE A 1 230 ? 91.787 59.876 141.391 1.00 28.23 231 ILE A O 1
ATOM 1788 N N . LYS A 1 231 ? 90.331 58.192 141.706 1.00 30.14 232 LYS A N 1
ATOM 1789 C CA . LYS A 1 231 ? 91.441 57.280 142.001 1.00 21.63 232 LYS A CA 1
ATOM 1790 C C . LYS A 1 231 ? 92.195 57.006 140.711 1.00 20.82 232 LYS A C 1
ATOM 1791 O O . LYS A 1 231 ? 93.418 57.078 140.636 1.00 33.79 232 LYS A O 1
ATOM 1797 N N . ASN A 1 232 ? 91.450 56.732 139.643 1.00 22.42 233 ASN A N 1
ATOM 1798 C CA . ASN A 1 232 ? 92.105 56.457 138.367 1.00 26.13 233 ASN A CA 1
ATOM 1799 C C . ASN A 1 232 ? 92.869 57.656 137.827 1.00 27.14 233 ASN A C 1
ATOM 1800 O O . ASN A 1 232 ? 93.877 57.529 137.132 1.00 29.23 233 ASN A O 1
ATOM 1805 N N . GLY A 1 233 ? 92.395 58.867 138.105 1.00 25.86 234 GLY A N 1
ATOM 1806 C CA . GLY A 1 233 ? 93.054 60.054 137.592 1.00 21.27 234 GLY A CA 1
ATOM 1807 C C . GLY A 1 233 ? 94.390 60.271 138.264 1.00 20.32 234 GLY A C 1
ATOM 1808 O O . GLY A 1 233 ? 95.411 60.512 137.614 1.00 22.75 234 GLY A O 1
ATOM 1809 N N . LEU A 1 234 ? 94.378 60.212 139.593 1.00 25.67 235 LEU A N 1
ATOM 1810 C CA . LEU A 1 234 ? 95.638 60.398 140.315 1.00 21.89 235 LEU A CA 1
ATOM 1811 C C . LEU A 1 234 ? 96.611 59.278 139.949 1.00 22.39 235 LEU A C 1
ATOM 1812 O O . LEU A 1 234 ? 97.812 59.526 139.861 1.00 22.74 235 LEU A O 1
ATOM 1817 N N . LEU A 1 235 ? 96.081 58.074 139.732 1.00 28.10 236 LEU A N 1
ATOM 1818 C CA . LEU A 1 235 ? 96.889 56.928 139.329 1.00 24.25 236 LEU A CA 1
ATOM 1819 C C . LEU A 1 235 ? 97.533 57.198 137.972 1.00 25.83 236 LEU A C 1
ATOM 1820 O O . LEU A 1 235 ? 98.703 56.919 137.706 1.00 27.09 236 LEU A O 1
ATOM 1825 N N . ALA A 1 236 ? 96.706 57.697 137.055 1.00 20.10 237 ALA A N 1
ATOM 1826 C CA . ALA A 1 236 ? 97.186 57.984 135.706 1.00 21.18 237 ALA A CA 1
ATOM 1827 C C . ALA A 1 236 ? 98.349 58.965 135.750 1.00 19.22 237 ALA A C 1
ATOM 1828 O O . ALA A 1 236 ? 99.357 58.834 135.055 1.00 26.27 237 ALA A O 1
ATOM 1830 N N . ILE A 1 237 ? 98.230 59.998 136.588 1.00 24.60 238 ILE A N 1
ATOM 1831 C CA . ILE A 1 237 ? 99.340 60.963 136.597 1.00 24.45 238 ILE A CA 1
ATOM 1832 C C . ILE A 1 237 ? 100.608 60.285 137.096 1.00 25.44 238 ILE A C 1
ATOM 1833 O O . ILE A 1 237 ? 101.664 60.426 136.480 1.00 29.22 238 ILE A O 1
ATOM 1838 N N . VAL A 1 238 ? 100.521 59.508 138.175 1.00 25.36 239 VAL A N 1
ATOM 1839 C CA . VAL A 1 238 ? 101.730 58.828 138.653 1.00 25.66 239 VAL A CA 1
ATOM 1840 C C . VAL A 1 238 ? 102.312 57.932 137.569 1.00 24.40 239 VAL A C 1
ATOM 1841 O O . VAL A 1 238 ? 103.517 57.891 137.320 1.00 24.00 239 VAL A O 1
ATOM 1845 N N . LYS A 1 239 ? 101.452 57.188 136.872 1.00 28.57 240 LYS A N 1
ATOM 1846 C CA . LYS A 1 239 ? 101.945 56.311 135.820 1.00 29.97 240 LYS A CA 1
ATOM 1847 C C . LYS A 1 239 ? 102.520 57.083 134.644 1.00 28.27 240 LYS A C 1
ATOM 1848 O O . LYS A 1 239 ? 103.477 56.622 134.018 1.00 41.08 240 LYS A O 1
ATOM 1854 N N . SER A 1 240 ? 101.931 58.213 134.290 1.00 24.53 241 SER A N 1
ATOM 1855 C CA . SER A 1 240 ? 102.474 59.010 133.188 1.00 25.10 241 SER A CA 1
ATOM 1856 C C . SER A 1 240 ? 103.851 59.549 133.549 1.00 23.97 241 SER A C 1
ATOM 1857 O O . SER A 1 240 ? 104.682 59.825 132.683 1.00 30.92 241 SER A O 1
ATOM 1860 N N . VAL A 1 241 ? 104.064 59.778 134.844 1.00 18.69 242 VAL A N 1
ATOM 1861 C CA . VAL A 1 241 ? 105.376 60.290 135.244 1.00 29.23 242 VAL A CA 1
ATOM 1862 C C . VAL A 1 241 ? 106.415 59.173 135.129 1.00 30.63 242 VAL A C 1
ATOM 1863 O O . VAL A 1 241 ? 107.359 59.270 134.342 1.00 33.71 242 VAL A O 1
ATOM 1867 N N . GLU A 1 242 ? 106.207 58.100 135.887 1.00 27.50 243 GLU A N 1
ATOM 1868 C CA . GLU A 1 242 ? 107.147 56.986 135.917 1.00 32.14 243 GLU A CA 1
ATOM 1869 C C . GLU A 1 242 ? 107.435 56.462 134.516 1.00 32.19 243 GLU A C 1
ATOM 1870 O O . GLU A 1 242 ? 108.606 56.397 134.130 1.00 42.94 243 GLU A O 1
ATOM 1876 N N . ASN A 1 243 ? 106.401 56.143 133.736 1.00 32.54 244 ASN A N 1
ATOM 1877 C CA . ASN A 1 243 ? 106.627 55.660 132.377 1.00 28.76 244 ASN A CA 1
ATOM 1878 C C . ASN A 1 243 ? 105.431 55.860 131.458 1.00 26.73 244 ASN A C 1
ATOM 1879 O O . ASN A 1 243 ? 104.573 54.979 131.346 1.00 30.22 244 ASN A O 1
ATOM 1884 N N . ARG A 1 244 ? 105.394 56.991 130.756 1.00 31.32 245 ARG A N 1
ATOM 1885 C CA . ARG A 1 244 ? 104.312 57.282 129.820 1.00 37.76 245 ARG A CA 1
ATOM 1886 C C . ARG A 1 244 ? 104.126 56.129 128.839 1.00 37.42 245 ARG A C 1
ATOM 1887 O O . ARG A 1 244 ? 103.011 55.753 128.483 1.00 38.71 245 ARG A O 1
ATOM 1895 N N . PHE A 1 245 ? 105.253 55.563 128.417 1.00 35.89 246 PHE A N 1
ATOM 1896 C CA . PHE A 1 245 ? 105.228 54.443 127.488 1.00 32.25 246 PHE A CA 1
ATOM 1897 C C . PHE A 1 245 ? 104.411 53.289 128.058 1.00 31.76 246 PHE A C 1
ATOM 1898 O O . PHE A 1 245 ? 103.562 52.716 127.371 1.00 39.30 246 PHE A O 1
ATOM 1906 N N . ALA A 1 246 ? 104.620 52.962 129.331 1.00 22.74 247 ALA A N 1
ATOM 1907 C CA . ALA A 1 246 ? 103.874 51.851 129.927 1.00 24.88 247 ALA A CA 1
ATOM 1908 C C . ALA A 1 246 ? 102.395 52.203 130.030 1.00 25.13 247 ALA A C 1
ATOM 1909 O O . ALA A 1 246 ? 101.540 51.358 129.762 1.00 41.16 247 ALA A O 1
ATOM 1911 N N . TYR A 1 247 ? 102.093 53.464 130.349 1.00 34.41 248 TYR A N 1
ATOM 1912 C CA . TYR A 1 247 ? 100.710 53.912 130.469 1.00 31.34 248 TYR A CA 1
ATOM 1913 C C . TYR A 1 247 ? 99.920 53.678 129.194 1.00 28.94 248 TYR A C 1
ATOM 1914 O O . TYR A 1 247 ? 98.853 53.067 129.175 1.00 30.45 248 TYR A O 1
ATOM 1923 N N . PHE A 1 248 ? 100.399 54.179 128.054 1.00 30.03 249 PHE A N 1
ATOM 1924 C CA . PHE A 1 248 ? 99.620 53.938 126.837 1.00 27.47 249 PHE A CA 1
ATOM 1925 C C . PHE A 1 248 ? 99.591 52.451 126.502 1.00 28.49 249 PHE A C 1
ATOM 1926 O O . PHE A 1 248 ? 98.560 51.937 126.064 1.00 31.47 249 PHE A O 1
ATOM 1934 N N . ALA A 1 249 ? 100.697 51.750 126.741 1.00 31.51 250 ALA A N 1
ATOM 1935 C CA . ALA A 1 249 ? 100.794 50.317 126.470 1.00 27.16 250 ALA A CA 1
ATOM 1936 C C . ALA A 1 249 ? 99.659 49.552 127.143 1.00 27.11 250 ALA A C 1
ATOM 1937 O O . ALA A 1 249 ? 98.838 48.900 126.491 1.00 31.35 250 ALA A O 1
ATOM 1939 N N . GLU A 1 250 ? 99.590 49.717 128.454 1.00 27.73 251 GLU A N 1
ATOM 1940 C CA . GLU A 1 250 ? 98.502 49.225 129.282 1.00 40.43 251 GLU A CA 1
ATOM 1941 C C . GLU A 1 250 ? 97.140 49.606 128.715 1.00 41.42 251 GLU A C 1
ATOM 1942 O O . GLU A 1 250 ? 96.217 48.789 128.639 1.00 40.78 251 GLU A O 1
ATOM 1948 N N . ARG A 1 251 ? 96.981 50.880 128.340 1.00 27.26 252 ARG A N 1
ATOM 1949 C CA . ARG A 1 251 ? 95.673 51.271 127.805 1.00 29.76 252 ARG A CA 1
ATOM 1950 C C . ARG A 1 251 ? 95.406 50.457 126.540 1.00 29.98 252 ARG A C 1
ATOM 1951 O O . ARG A 1 251 ? 94.341 49.851 126.420 1.00 41.53 252 ARG A O 1
ATOM 1959 N N . LEU A 1 252 ? 96.394 50.395 125.658 1.00 27.78 253 LEU A N 1
ATOM 1960 C CA . LEU A 1 252 ? 96.271 49.599 124.440 1.00 31.65 253 LEU A CA 1
ATOM 1961 C C . LEU A 1 252 ? 95.821 48.174 124.746 1.00 33.34 253 LEU A C 1
ATOM 1962 O O . LEU A 1 252 ? 94.812 47.717 124.211 1.00 44.52 253 LEU A O 1
ATOM 1967 N N . HIS A 1 253 ? 96.555 47.506 125.625 1.00 28.69 254 HIS A N 1
ATOM 1968 C CA . HIS A 1 253 ? 96.252 46.126 126.007 1.00 35.49 254 HIS A CA 1
ATOM 1969 C C . HIS A 1 253 ? 94.810 46.004 126.480 1.00 34.13 254 HIS A C 1
ATOM 1970 O O . HIS A 1 253 ? 93.991 45.290 125.911 1.00 36.88 254 HIS A O 1
ATOM 1977 N N . HIS A 1 254 ? 94.497 46.779 127.518 1.00 38.77 255 HIS A N 1
ATOM 1978 C CA . HIS A 1 254 ? 93.165 46.779 128.095 1.00 50.35 255 HIS A CA 1
ATOM 1979 C C . HIS A 1 254 ? 92.086 46.996 127.036 1.00 50.78 255 HIS A C 1
ATOM 1980 O O . HIS A 1 254 ? 91.065 46.313 127.092 1.00 41.48 255 HIS A O 1
ATOM 1987 N N . ALA A 1 255 ? 92.336 47.951 126.150 1.00 33.48 256 ALA A N 1
ATOM 1988 C CA . ALA A 1 255 ? 91.435 48.318 125.075 1.00 36.99 256 ALA A CA 1
ATOM 1989 C C . ALA A 1 255 ? 91.110 47.127 124.175 1.00 36.52 256 ALA A C 1
ATOM 1990 O O . ALA A 1 255 ? 90.008 47.073 123.636 1.00 42.15 256 ALA A O 1
ATOM 1992 N N . MET A 1 256 ? 92.114 46.279 124.005 1.00 39.62 257 MET A N 1
ATOM 1993 C CA . MET A 1 256 ? 92.035 45.076 123.196 1.00 41.58 257 MET A CA 1
ATOM 1994 C C . MET A 1 256 ? 91.761 43.850 124.065 1.00 43.73 257 MET A C 1
ATOM 1995 O O . MET A 1 256 ? 91.613 42.739 123.550 1.00 57.85 257 MET A O 1
ATOM 2000 N N . LYS A 1 257 ? 91.713 44.042 125.382 1.00 63.89 258 LYS A N 1
ATOM 2001 C CA . LYS A 1 257 ? 91.443 42.927 126.281 1.00 79.04 258 LYS A CA 1
ATOM 2002 C C . LYS A 1 257 ? 90.177 42.189 125.886 1.00 79.19 258 LYS A C 1
ATOM 2003 O O . LYS A 1 257 ? 89.418 42.636 125.011 1.00 93.52 258 LYS A O 1
ATOM 2009 N N . GLY A 1 258 ? 89.960 41.042 126.538 1.00 157.91 259 GLY A N 1
ATOM 2010 C CA . GLY A 1 258 ? 88.800 40.196 126.364 1.00 157.91 259 GLY A CA 1
ATOM 2011 C C . GLY A 1 258 ? 88.146 40.235 124.997 1.00 157.91 259 GLY A C 1
ATOM 2012 O O . GLY A 1 258 ? 88.766 40.619 124.006 1.00 122.88 259 GLY A O 1
ATOM 2013 N N . LEU A 1 259 ? 86.877 39.845 124.940 1.00 157.91 260 LEU A N 1
ATOM 2014 C CA . LEU A 1 259 ? 86.110 39.749 123.703 1.00 157.91 260 LEU A CA 1
ATOM 2015 C C . LEU A 1 259 ? 85.347 41.041 123.423 1.00 157.91 260 LEU A C 1
ATOM 2016 O O . LEU A 1 259 ? 84.125 41.106 123.583 1.00 157.91 260 LEU A O 1
ATOM 2021 N N . GLY A 1 260 ? 86.113 42.046 123.003 1.00 157.91 261 GLY A N 1
ATOM 2022 C CA . GLY A 1 260 ? 85.597 43.344 122.622 1.00 92.84 261 GLY A CA 1
ATOM 2023 C C . GLY A 1 260 ? 86.648 44.435 122.691 1.00 92.80 261 GLY A C 1
ATOM 2024 O O . GLY A 1 260 ? 87.210 44.694 123.758 1.00 89.01 261 GLY A O 1
ATOM 2025 N N . THR A 1 261 ? 86.908 45.093 121.564 1.00 133.01 262 THR A N 1
ATOM 2026 C CA . THR A 1 261 ? 87.901 46.157 121.538 1.00 63.83 262 THR A CA 1
ATOM 2027 C C . THR A 1 261 ? 87.276 47.520 121.795 1.00 64.52 262 THR A C 1
ATOM 2028 O O . THR A 1 261 ? 86.466 47.985 120.989 1.00 77.87 262 THR A O 1
ATOM 2032 N N . SER A 1 262 ? 87.685 48.207 122.868 1.00 63.54 263 SER A N 1
ATOM 2033 C CA . SER A 1 262 ? 87.271 49.617 122.894 1.00 44.50 263 SER A CA 1
ATOM 2034 C C . SER A 1 262 ? 88.023 50.286 121.738 1.00 43.22 263 SER A C 1
ATOM 2035 O O . SER A 1 262 ? 89.179 50.662 121.872 1.00 32.25 263 SER A O 1
ATOM 2038 N N . ASP A 1 263 ? 87.380 50.260 120.580 1.00 36.79 264 ASP A N 1
ATOM 2039 C CA . ASP A 1 263 ? 88.025 50.646 119.334 1.00 37.10 264 ASP A CA 1
ATOM 2040 C C . ASP A 1 263 ? 88.378 52.117 119.299 1.00 35.96 264 ASP A C 1
ATOM 2041 O O . ASP A 1 263 ? 89.355 52.539 118.677 1.00 34.50 264 ASP A O 1
ATOM 2046 N N . LYS A 1 264 ? 87.563 52.946 119.959 1.00 38.54 265 LYS A N 1
ATOM 2047 C CA . LYS A 1 264 ? 87.923 54.366 119.932 1.00 59.15 265 LYS A CA 1
ATOM 2048 C C . LYS A 1 264 ? 89.161 54.608 120.779 1.00 58.49 265 LYS A C 1
ATOM 2049 O O . LYS A 1 264 ? 90.030 55.391 120.397 1.00 36.10 265 LYS A O 1
ATOM 2055 N N . THR A 1 265 ? 89.287 53.898 121.898 1.00 34.56 266 THR A N 1
ATOM 2056 C CA . THR A 1 265 ? 90.498 54.015 122.716 1.00 29.49 266 THR A CA 1
ATOM 2057 C C . THR A 1 265 ? 91.720 53.571 121.915 1.00 28.14 266 THR A C 1
ATOM 2058 O O . THR A 1 265 ? 92.745 54.251 121.911 1.00 35.40 266 THR A O 1
ATOM 2062 N N . LEU A 1 266 ? 91.576 52.439 121.236 1.00 25.45 267 LEU A N 1
ATOM 2063 C CA . LEU A 1 266 ? 92.609 51.914 120.349 1.00 28.43 267 LEU A CA 1
ATOM 2064 C C . LEU A 1 266 ? 92.916 52.894 119.219 1.00 29.83 267 LEU A C 1
ATOM 2065 O O . LEU A 1 266 ? 94.074 53.235 118.958 1.00 30.31 267 LEU A O 1
ATOM 2070 N N . ILE A 1 267 ? 91.883 53.340 118.508 1.00 27.04 268 ILE A N 1
ATOM 2071 C CA . ILE A 1 267 ? 92.067 54.310 117.430 1.00 25.03 268 ILE A CA 1
ATOM 2072 C C . ILE A 1 267 ? 92.694 55.595 117.962 1.00 23.78 268 ILE A C 1
ATOM 2073 O O . ILE A 1 267 ? 93.608 56.178 117.370 1.00 28.73 268 ILE A O 1
ATOM 2078 N N . ARG A 1 268 ? 92.206 56.034 119.123 1.00 22.52 269 ARG A N 1
ATOM 2079 C CA . ARG A 1 268 ? 92.690 57.295 119.664 1.00 24.74 269 ARG A CA 1
ATOM 2080 C C . ARG A 1 268 ? 94.182 57.275 119.974 1.00 27.45 269 ARG A C 1
ATOM 2081 O O . ARG A 1 268 ? 94.890 58.237 119.656 1.00 29.95 269 ARG A O 1
ATOM 2089 N N . ILE A 1 269 ? 94.676 56.212 120.610 1.00 31.85 270 ILE A N 1
ATOM 2090 C CA . ILE A 1 269 ? 96.084 56.143 120.986 1.00 24.73 270 ILE A CA 1
ATOM 2091 C C . ILE A 1 269 ? 97.015 55.764 119.848 1.00 23.40 270 ILE A C 1
ATOM 2092 O O . ILE A 1 269 ? 98.133 56.280 119.763 1.00 27.44 270 ILE A O 1
ATOM 2097 N N . LEU A 1 270 ? 96.582 54.916 118.917 1.00 24.39 271 LEU A N 1
ATOM 2098 C CA . LEU A 1 270 ? 97.391 54.621 117.737 1.00 26.83 271 LEU A CA 1
ATOM 2099 C C . LEU A 1 270 ? 97.518 55.864 116.866 1.00 29.36 271 LEU A C 1
ATOM 2100 O O . LEU A 1 270 ? 98.537 56.157 116.245 1.00 33.23 271 LEU A O 1
ATOM 2105 N N . VAL A 1 271 ? 96.420 56.628 116.762 1.00 27.79 272 VAL A N 1
ATOM 2106 C CA . VAL A 1 271 ? 96.493 57.807 115.905 1.00 21.32 272 VAL A CA 1
ATOM 2107 C C . VAL A 1 271 ? 97.278 58.951 116.517 1.00 17.71 272 VAL A C 1
ATOM 2108 O O . VAL A 1 271 ? 98.083 59.578 115.830 1.00 29.87 272 VAL A O 1
ATOM 2112 N N . SER A 1 272 ? 97.021 59.268 117.777 1.00 21.70 273 SER A N 1
ATOM 2113 C CA . SER A 1 272 ? 97.582 60.466 118.389 1.00 26.48 273 SER A CA 1
ATOM 2114 C C . SER A 1 272 ? 99.044 60.322 118.770 1.00 28.01 273 SER A C 1
ATOM 2115 O O . SER A 1 272 ? 99.756 61.297 119.017 1.00 28.57 273 SER A O 1
ATOM 2118 N N . ARG A 1 273 ? 99.545 59.094 118.827 1.00 30.24 274 ARG A N 1
ATOM 2119 C CA . ARG A 1 273 ? 100.938 58.882 119.221 1.00 29.86 274 ARG A CA 1
ATOM 2120 C C . ARG A 1 273 ? 101.764 58.535 117.984 1.00 29.77 274 ARG A C 1
ATOM 2121 O O . ARG A 1 273 ? 102.991 58.547 118.042 1.00 34.06 274 ARG A O 1
ATOM 2129 N N . SER A 1 274 ? 101.058 58.221 116.907 1.00 32.64 275 SER A N 1
ATOM 2130 C CA . SER A 1 274 ? 101.610 57.707 115.671 1.00 29.39 275 SER A CA 1
ATOM 2131 C C . SER A 1 274 ? 102.861 58.458 115.247 1.00 31.28 275 SER A C 1
ATOM 2132 O O . SER A 1 274 ? 103.770 57.863 114.668 1.00 42.02 275 SER A O 1
ATOM 2135 N N . GLU A 1 275 ? 102.921 59.765 115.505 1.00 26.09 276 GLU A N 1
ATOM 2136 C CA . GLU A 1 275 ? 104.122 60.480 115.058 1.00 23.77 276 GLU A CA 1
ATOM 2137 C C . GLU A 1 275 ? 104.841 61.109 116.243 1.00 23.76 276 GLU A C 1
ATOM 2138 O O . GLU A 1 275 ? 105.417 62.190 116.097 1.00 32.58 276 GLU A O 1
ATOM 2144 N N . ILE A 1 276 ? 104.788 60.451 117.400 1.00 31.95 277 ILE A N 1
ATOM 2145 C CA . ILE A 1 276 ? 105.451 60.964 118.592 1.00 30.68 277 ILE A CA 1
ATOM 2146 C C . ILE A 1 276 ? 106.240 59.868 119.299 1.00 32.59 277 ILE A C 1
ATOM 2147 O O . ILE A 1 276 ? 107.474 59.867 119.282 1.00 35.54 277 ILE A O 1
ATOM 2152 N N . ASP A 1 277 ? 105.562 58.907 119.921 1.00 31.70 278 ASP A N 1
ATOM 2153 C CA . ASP A 1 277 ? 106.283 57.831 120.595 1.00 31.13 278 ASP A CA 1
ATOM 2154 C C . ASP A 1 277 ? 105.688 56.463 120.308 1.00 29.23 278 ASP A C 1
ATOM 2155 O O . ASP A 1 277 ? 105.822 55.536 121.103 1.00 27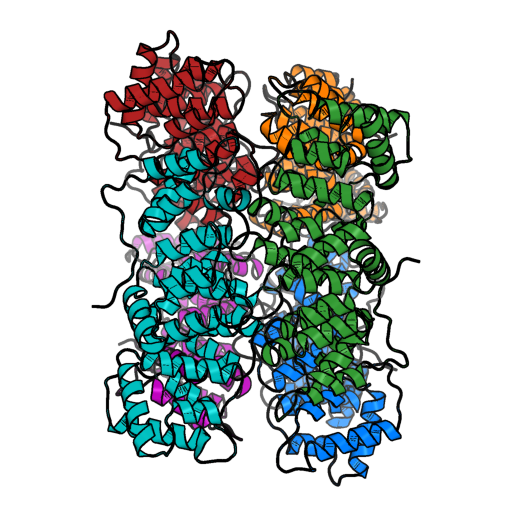.14 278 ASP A O 1
ATOM 2160 N N . LEU A 1 278 ? 105.040 56.281 119.158 1.00 18.03 279 LEU A N 1
ATOM 2161 C CA . LEU A 1 278 ? 104.437 54.974 118.943 1.00 28.37 279 LEU A CA 1
ATOM 2162 C C . LEU A 1 278 ? 105.501 53.881 118.872 1.00 28.14 279 LEU A C 1
ATOM 2163 O O . LEU A 1 278 ? 105.247 52.743 119.272 1.00 33.27 279 LEU A O 1
ATOM 2168 N N . ALA A 1 279 ? 106.702 54.244 118.431 1.00 41.47 280 ALA A N 1
ATOM 2169 C CA . ALA A 1 279 ? 107.814 53.302 118.386 1.00 35.59 280 ALA A CA 1
ATOM 2170 C C . ALA A 1 279 ? 108.159 52.788 119.779 1.00 35.48 280 ALA A C 1
ATOM 2171 O O . ALA A 1 279 ? 108.214 51.582 120.033 1.00 35.40 280 ALA A O 1
ATOM 2173 N N . ASN A 1 280 ? 108.411 53.717 120.697 1.00 32.59 281 ASN A N 1
ATOM 2174 C CA . ASN A 1 280 ? 108.764 53.329 122.062 1.00 33.92 281 ASN A CA 1
ATOM 2175 C C . ASN A 1 280 ? 107.642 52.582 122.756 1.00 34.88 281 ASN A C 1
ATOM 2176 O O . ASN A 1 280 ? 107.864 51.737 123.620 1.00 43.96 281 ASN A O 1
ATOM 2181 N N . ILE A 1 281 ? 106.403 52.906 122.387 1.00 45.19 282 ILE A N 1
ATOM 2182 C CA . ILE A 1 281 ? 105.253 52.264 123.016 1.00 30.16 282 ILE A CA 1
ATOM 2183 C C . ILE A 1 281 ? 105.117 50.801 122.610 1.00 30.05 282 ILE A C 1
ATOM 2184 O O . ILE A 1 281 ? 104.773 49.957 123.439 1.00 29.62 282 ILE A O 1
ATOM 2189 N N . LYS A 1 282 ? 105.343 50.502 121.339 1.00 27.29 283 LYS A N 1
ATOM 2190 C CA . LYS A 1 282 ? 105.335 49.131 120.847 1.00 43.75 283 LYS A CA 1
ATOM 2191 C C . LYS A 1 282 ? 106.442 48.319 121.519 1.00 43.38 283 LYS A C 1
ATOM 2192 O O . LYS A 1 282 ? 106.290 47.136 121.828 1.00 34.55 283 LYS A O 1
ATOM 2198 N N . GLU A 1 283 ? 107.576 48.975 121.753 1.00 34.67 284 GLU A N 1
ATOM 2199 C CA . GLU A 1 283 ? 108.706 48.297 122.396 1.00 47.52 284 GLU A CA 1
ATOM 2200 C C . GLU A 1 283 ? 108.290 47.836 123.788 1.00 47.47 284 GLU A C 1
ATOM 2201 O O . GLU A 1 283 ? 108.374 46.663 124.143 1.00 50.87 284 GLU A O 1
ATOM 2207 N N . THR A 1 284 ? 107.773 48.790 124.551 1.00 42.83 285 THR A N 1
ATOM 2208 C CA . THR A 1 284 ? 107.239 48.553 125.888 1.00 29.70 285 THR A CA 1
ATOM 2209 C C . THR A 1 284 ? 106.071 47.585 125.853 1.00 28.31 285 THR A C 1
ATOM 2210 O O . THR A 1 284 ? 105.900 46.736 126.726 1.00 45.69 285 THR A O 1
ATOM 2214 N N . PHE A 1 285 ? 105.235 47.655 124.816 1.00 25.49 286 PHE A N 1
ATOM 2215 C CA . PHE A 1 285 ? 104.136 46.708 124.701 1.00 33.91 286 PHE A CA 1
ATOM 2216 C C . PHE A 1 285 ? 104.660 45.268 124.690 1.00 34.24 286 PHE A C 1
ATOM 2217 O O . PHE A 1 285 ? 104.139 44.443 125.442 1.00 35.55 286 PHE A O 1
ATOM 2225 N N . GLN A 1 286 ? 105.678 44.999 123.877 1.00 43.40 287 GLN A N 1
ATOM 2226 C CA . GLN A 1 286 ? 106.253 43.656 123.811 1.00 50.81 287 GLN A CA 1
ATOM 2227 C C . GLN A 1 286 ? 106.762 43.210 125.178 1.00 49.96 287 GLN A C 1
ATOM 2228 O O . GLN A 1 286 ? 106.410 42.137 125.669 1.00 50.27 287 GLN A O 1
ATOM 2234 N N . ALA A 1 287 ? 107.562 44.067 125.803 1.00 40.43 288 ALA A N 1
ATOM 2235 C CA . ALA A 1 287 ? 108.111 43.762 127.118 1.00 42.68 288 ALA A CA 1
ATOM 2236 C C . ALA A 1 287 ? 107.046 43.360 128.127 1.00 43.95 288 ALA A C 1
ATOM 2237 O O . ALA A 1 287 ? 107.257 42.415 128.892 1.00 67.82 288 ALA A O 1
ATOM 2239 N N . MET A 1 288 ? 105.904 44.052 128.177 1.00 43.61 289 MET A N 1
ATOM 2240 C CA . MET A 1 288 ? 104.935 43.770 129.225 1.00 41.62 289 MET A CA 1
ATOM 2241 C C . MET A 1 288 ? 104.050 42.563 128.951 1.00 42.30 289 MET A C 1
ATOM 2242 O O . MET A 1 288 ? 103.486 41.995 129.896 1.00 51.69 289 MET A O 1
ATOM 2247 N N . TYR A 1 289 ? 103.813 42.195 127.693 1.00 33.33 290 TYR A N 1
ATOM 2248 C CA . TYR A 1 289 ? 102.793 41.170 127.462 1.00 44.48 290 TYR A CA 1
ATOM 2249 C C . TYR A 1 289 ? 103.257 40.068 126.520 1.00 44.58 290 TYR A C 1
ATOM 2250 O O . TYR A 1 289 ? 102.455 39.219 126.116 1.00 46.61 290 TYR A O 1
ATOM 2259 N N . GLY A 1 290 ? 104.538 40.079 126.164 1.00 48.35 291 GLY A N 1
ATOM 2260 C CA . GLY A 1 290 ? 105.147 39.049 125.355 1.00 56.09 291 GLY A CA 1
ATOM 2261 C C . GLY A 1 290 ? 104.738 39.016 123.903 1.00 56.78 291 GLY A C 1
ATOM 2262 O O . GLY A 1 290 ? 105.355 38.349 123.066 1.00 59.94 291 GLY A O 1
ATOM 2263 N N . LYS A 1 291 ? 103.672 39.729 123.545 1.00 62.68 292 LYS A N 1
ATOM 2264 C CA . LYS A 1 291 ? 103.240 39.744 122.139 1.00 58.88 292 LYS A CA 1
ATOM 2265 C C . LYS A 1 291 ? 103.533 41.118 121.552 1.00 59.89 292 LYS A C 1
ATOM 2266 O O . LYS A 1 291 ? 103.566 42.114 122.285 1.00 41.29 292 LYS A O 1
ATOM 2272 N N . SER A 1 292 ? 103.777 41.254 120.251 1.00 34.01 293 SER A N 1
ATOM 2273 C CA . SER A 1 292 ? 103.931 42.604 119.707 1.00 36.32 293 SER A CA 1
ATOM 2274 C C . SER A 1 292 ? 102.576 43.305 119.649 1.00 36.51 293 SER A C 1
ATOM 2275 O O . SER A 1 292 ? 101.516 42.685 119.571 1.00 36.08 293 SER A O 1
ATOM 2278 N N . LEU A 1 293 ? 102.586 44.635 119.673 1.00 44.35 294 LEU A N 1
ATOM 2279 C CA . LEU A 1 293 ? 101.330 45.364 119.519 1.00 29.29 294 LEU A CA 1
ATOM 2280 C C . LEU A 1 293 ? 100.671 44.974 118.198 1.00 29.20 294 LEU A C 1
ATOM 2281 O O . LEU A 1 293 ? 99.466 44.722 118.139 1.00 37.50 294 LEU A O 1
ATOM 2286 N N . TYR A 1 294 ? 101.486 44.871 117.155 1.00 32.39 295 TYR A N 1
ATOM 2287 C CA . TYR A 1 294 ? 101.029 44.467 115.835 1.00 34.93 295 TYR A CA 1
ATOM 2288 C C . TYR A 1 294 ? 100.147 43.230 115.874 1.00 37.17 295 TYR A C 1
ATOM 2289 O O . TYR A 1 294 ? 99.047 43.212 115.315 1.00 49.69 295 TYR A O 1
ATOM 2298 N N . GLU A 1 295 ? 100.644 42.166 116.505 1.00 67.02 296 GLU A N 1
ATOM 2299 C CA . GLU A 1 295 ? 99.934 40.892 116.518 1.00 47.67 296 GLU A CA 1
ATOM 2300 C C . GLU A 1 295 ? 98.633 40.992 117.298 1.00 46.00 296 GLU A C 1
ATOM 2301 O O . GLU A 1 295 ? 97.614 40.398 116.950 1.00 35.55 296 GLU A O 1
ATOM 2307 N N . PHE A 1 296 ? 98.681 41.754 118.386 1.00 33.68 297 PHE A N 1
ATOM 2308 C CA . PHE A 1 296 ? 97.471 41.978 119.178 1.00 40.51 297 PHE A CA 1
ATOM 2309 C C . PHE A 1 296 ? 96.417 42.667 118.315 1.00 41.02 297 PHE A C 1
ATOM 2310 O O . PHE A 1 296 ? 95.260 42.253 118.224 1.00 38.63 297 PHE A O 1
ATOM 2318 N N . ILE A 1 297 ? 96.825 43.734 117.625 1.00 33.77 298 ILE A N 1
ATOM 2319 C CA . ILE A 1 297 ? 95.897 44.431 116.746 1.00 31.80 298 ILE A CA 1
ATOM 2320 C C . ILE A 1 297 ? 95.321 43.529 115.659 1.00 32.38 298 ILE A C 1
ATOM 2321 O O . ILE A 1 297 ? 94.100 43.510 115.473 1.00 42.33 298 ILE A O 1
ATOM 2326 N N . ALA A 1 298 ? 96.191 42.840 114.931 1.00 37.84 299 ALA A N 1
ATOM 2327 C CA . ALA A 1 298 ? 95.809 41.973 113.823 1.00 38.11 299 ALA A CA 1
ATOM 2328 C C . ALA A 1 298 ? 94.916 40.825 114.275 1.00 36.76 299 ALA A C 1
ATOM 2329 O O . ALA A 1 298 ? 94.085 40.306 113.536 1.00 34.22 299 ALA A O 1
ATOM 2331 N N . ASP A 1 299 ? 95.127 40.381 115.508 1.00 36.93 300 ASP A N 1
ATOM 2332 C CA . ASP A 1 299 ? 94.309 39.294 116.031 1.00 57.05 300 ASP A CA 1
ATOM 2333 C C . ASP A 1 299 ? 92.971 39.825 116.532 1.00 58.17 300 ASP A C 1
ATOM 2334 O O . ASP A 1 299 ? 91.957 39.125 116.515 1.00 49.85 300 ASP A O 1
ATOM 2339 N N . ASP A 1 300 ? 92.959 41.089 116.945 1.00 44.16 301 ASP A N 1
ATOM 2340 C CA . ASP A 1 300 ? 91.774 41.700 117.522 1.00 35.11 301 ASP A CA 1
ATOM 2341 C C . ASP A 1 300 ? 90.889 42.448 116.542 1.00 35.66 301 ASP A C 1
ATOM 2342 O O . ASP A 1 300 ? 89.732 42.758 116.851 1.00 51.86 301 ASP A O 1
ATOM 2347 N N . CYS A 1 301 ? 91.375 42.793 115.352 1.00 37.08 302 CYS A N 1
ATOM 2348 C CA . CYS A 1 301 ? 90.560 43.623 114.467 1.00 33.07 302 CYS A CA 1
ATOM 2349 C C . CYS A 1 301 ? 90.416 43.001 113.089 1.00 33.23 302 CYS A C 1
ATOM 2350 O O . CYS A 1 301 ? 91.183 42.117 112.714 1.00 39.61 302 CYS A O 1
ATOM 2353 N N . SER A 1 302 ? 89.476 43.527 112.297 1.00 30.04 303 SER A N 1
ATOM 2354 C CA . SER A 1 302 ? 89.262 42.958 110.980 1.00 47.01 303 SER A CA 1
ATOM 2355 C C . SER A 1 302 ? 89.157 43.984 109.857 1.00 49.04 303 SER A C 1
ATOM 2356 O O . SER A 1 302 ? 88.916 45.173 110.055 1.00 34.48 303 SER A O 1
ATOM 2359 N N . GLY A 1 303 ? 89.294 43.413 108.661 1.00 48.16 304 GLY A N 1
ATOM 2360 C CA . GLY A 1 303 ? 89.128 44.041 107.382 1.00 34.92 304 GLY A CA 1
ATOM 2361 C C . GLY A 1 303 ? 89.938 45.304 107.190 1.00 35.86 304 GLY A C 1
ATOM 2362 O O . GLY A 1 303 ? 91.071 45.411 107.672 1.00 34.12 304 GLY A O 1
ATOM 2363 N N . ASP A 1 304 ? 89.339 46.235 106.455 1.00 34.86 305 ASP A N 1
ATOM 2364 C CA . ASP A 1 304 ? 89.976 47.515 106.150 1.00 29.55 305 ASP A CA 1
ATOM 2365 C C . ASP A 1 304 ? 90.429 48.212 107.421 1.00 27.06 305 ASP A C 1
ATOM 2366 O O . ASP A 1 304 ? 91.548 48.713 107.540 1.00 27.01 305 ASP A O 1
ATOM 2371 N N . TYR A 1 305 ? 89.567 48.166 108.432 1.00 20.60 306 TYR A N 1
ATOM 2372 C CA . TYR A 1 305 ? 89.933 48.690 109.742 1.00 27.19 306 TYR A CA 1
ATOM 2373 C C . TYR A 1 305 ? 91.243 48.101 110.253 1.00 29.05 306 TYR A C 1
ATOM 2374 O O . TYR A 1 305 ? 92.108 48.819 110.754 1.00 34.98 306 TYR A O 1
ATOM 2383 N N . LYS A 1 306 ? 91.358 46.775 110.177 1.00 39.56 307 LYS A N 1
ATOM 2384 C CA . LYS A 1 306 ? 92.559 46.090 110.634 1.00 34.79 307 LYS A CA 1
ATOM 2385 C C . LYS A 1 306 ? 93.780 46.458 109.797 1.00 33.55 307 LYS A C 1
ATOM 2386 O O . LYS A 1 306 ? 94.855 46.754 110.324 1.00 38.09 307 LYS A O 1
ATOM 2392 N N . ASP A 1 307 ? 93.611 46.451 108.481 1.00 28.55 308 ASP A N 1
ATOM 2393 C CA . ASP A 1 307 ? 94.670 46.852 107.562 1.00 37.58 308 ASP A CA 1
ATOM 2394 C C . ASP A 1 307 ? 95.213 48.237 107.900 1.00 36.01 308 ASP A C 1
ATOM 2395 O O . ASP A 1 307 ? 96.425 48.418 107.948 1.00 35.47 308 ASP A O 1
ATOM 2400 N N . LEU A 1 308 ? 94.343 49.216 108.125 1.00 30.90 309 LEU A N 1
ATOM 2401 C CA . LEU A 1 308 ? 94.783 50.590 108.376 1.00 23.60 309 LEU A CA 1
ATOM 2402 C C . LEU A 1 308 ? 95.560 50.696 109.671 1.00 22.99 309 LEU A C 1
ATOM 2403 O O . LEU A 1 308 ? 96.659 51.244 109.740 1.00 31.19 309 LEU A O 1
ATOM 2408 N N . LEU A 1 309 ? 95.017 50.126 110.741 1.00 28.71 310 LEU A N 1
ATOM 2409 C CA . LEU A 1 309 ? 95.699 50.179 112.030 1.00 28.51 310 LEU A CA 1
ATOM 2410 C C . LEU A 1 309 ? 97.089 49.553 111.943 1.00 28.97 310 LEU A C 1
ATOM 2411 O O . LEU A 1 309 ? 98.057 50.050 112.516 1.00 28.80 310 LEU A O 1
ATOM 2416 N N . LEU A 1 310 ? 97.144 48.423 111.248 1.00 32.12 311 LEU A N 1
ATOM 2417 C CA . LEU A 1 310 ? 98.365 47.644 111.098 1.00 31.80 311 LEU A CA 1
ATOM 2418 C C . LEU A 1 310 ? 99.426 48.414 110.318 1.00 31.24 311 LEU A C 1
ATOM 2419 O O . LEU A 1 310 ? 100.598 48.403 110.705 1.00 31.35 311 LEU A O 1
ATOM 2424 N N . GLN A 1 311 ? 98.974 49.060 109.245 1.00 25.34 312 GLN A N 1
ATOM 2425 C CA . GLN A 1 311 ? 99.829 49.853 108.385 1.00 27.42 312 GLN A CA 1
ATOM 2426 C C . GLN A 1 311 ? 100.291 51.122 109.085 1.00 27.60 312 GLN A C 1
ATOM 2427 O O . GLN A 1 311 ? 101.440 51.532 108.886 1.00 35.72 312 GLN A O 1
ATOM 2433 N N . ILE A 1 312 ? 99.458 51.740 109.925 1.00 25.67 313 ILE A N 1
ATOM 2434 C CA . ILE A 1 312 ? 99.959 52.938 110.601 1.00 31.18 313 ILE A CA 1
ATOM 2435 C C . ILE A 1 312 ? 100.936 52.533 111.698 1.00 32.65 313 ILE A C 1
ATOM 2436 O O . ILE A 1 312 ? 101.878 53.242 112.054 1.00 41.73 313 ILE A O 1
ATOM 2441 N N . THR A 1 313 ? 100.685 51.363 112.297 1.00 28.27 314 THR A N 1
ATOM 2442 C CA . THR A 1 313 ? 101.507 50.944 113.430 1.00 29.15 314 THR A CA 1
ATOM 2443 C C . THR A 1 313 ? 102.826 50.334 112.969 1.00 27.82 314 THR A C 1
ATOM 2444 O O . THR A 1 313 ? 103.860 50.515 113.608 1.00 32.79 314 THR A O 1
ATOM 2448 N N . GLY A 1 314 ? 102.777 49.581 111.876 1.00 29.53 315 GLY A N 1
ATOM 2449 C CA . GLY A 1 314 ? 103.935 48.883 111.341 1.00 45.77 315 GLY A CA 1
ATOM 2450 C C . GLY A 1 314 ? 104.250 47.645 112.165 1.00 45.88 315 GLY A C 1
ATOM 2451 O O . GLY A 1 314 ? 103.756 47.499 113.289 1.00 43.08 315 GLY A O 1
ATOM 2452 N N . HIS A 1 315 ? 105.063 46.737 111.630 1.00 54.06 316 HIS A N 1
ATOM 2453 C CA . HIS A 1 315 ? 105.438 45.540 112.384 1.00 39.36 316 HIS A CA 1
ATOM 2454 C C . HIS A 1 315 ? 106.305 45.914 113.581 1.00 39.01 316 HIS A C 1
ATOM 2455 O O . HIS A 1 315 ? 106.103 45.314 114.654 1.00 39.41 316 HIS A O 1
ATOM 2463 N N . VAL B 1 1 ? 101.747 100.097 82.761 1.00 33.59 2 VAL B N 1
ATOM 2464 C CA . VAL B 1 1 ? 101.550 100.129 84.203 1.00 64.18 2 VAL B CA 1
ATOM 2465 C C . VAL B 1 1 ? 100.082 99.933 84.568 1.00 64.53 2 VAL B C 1
ATOM 2466 O O . VAL B 1 1 ? 99.183 100.496 83.941 1.00 38.34 2 VAL B O 1
ATOM 2470 N N . VAL B 1 2 ? 99.840 99.136 85.610 1.00 29.58 3 VAL B N 1
ATOM 2471 C CA . VAL B 1 2 ? 98.462 98.930 86.055 1.00 34.19 3 VAL B CA 1
ATOM 2472 C C . VAL B 1 2 ? 98.206 99.719 87.328 1.00 33.99 3 VAL B C 1
ATOM 2473 O O . VAL B 1 2 ? 99.005 99.734 88.267 1.00 26.84 3 VAL B O 1
ATOM 2477 N N . GLN B 1 3 ? 97.108 100.475 87.330 1.00 38.31 4 GLN B N 1
ATOM 2478 C CA . GLN B 1 3 ? 96.812 101.379 88.436 1.00 26.15 4 GLN B CA 1
ATOM 2479 C C . GLN B 1 3 ? 95.351 101.818 88.422 1.00 26.57 4 GLN B C 1
ATOM 2480 O O . GLN B 1 3 ? 94.643 101.709 87.419 1.00 27.39 4 GLN B O 1
ATOM 2486 N N . GLY B 1 4 ? 94.877 102.338 89.554 1.00 24.13 5 GLY B N 1
ATOM 2487 C CA . GLY B 1 4 ? 93.503 102.813 89.633 1.00 35.77 5 GLY B CA 1
ATOM 2488 C C . GLY B 1 4 ? 93.404 104.283 89.265 1.00 38.76 5 GLY B C 1
ATOM 2489 O O . GLY B 1 4 ? 94.328 104.847 88.672 1.00 25.92 5 GLY B O 1
ATOM 2490 N N . THR B 1 5 ? 92.283 104.925 89.596 1.00 35.66 6 THR B N 1
ATOM 2491 C CA . THR B 1 5 ? 92.084 106.316 89.200 1.00 29.57 6 THR B CA 1
ATOM 2492 C C . THR B 1 5 ? 92.036 107.252 90.399 1.00 30.47 6 THR B C 1
ATOM 2493 O O . THR B 1 5 ? 92.126 108.471 90.249 1.00 32.61 6 THR B O 1
ATOM 2497 N N . VAL B 1 6 ? 91.848 106.703 91.601 1.00 18.84 7 VAL B N 1
ATOM 2498 C CA . VAL B 1 6 ? 91.754 107.585 92.766 1.00 19.98 7 VAL B CA 1
ATOM 2499 C C . VAL B 1 6 ? 93.094 107.594 93.490 1.00 21.31 7 VAL B C 1
ATOM 2500 O O . VAL B 1 6 ? 93.639 106.535 93.796 1.00 31.95 7 VAL B O 1
ATOM 2504 N N . LYS B 1 7 ? 93.619 108.784 93.756 1.00 27.44 8 LYS B N 1
ATOM 2505 C CA . LYS B 1 7 ? 94.912 108.871 94.431 1.00 28.79 8 LYS B CA 1
ATOM 2506 C C . LYS B 1 7 ? 94.751 109.598 95.757 1.00 29.42 8 LYS B C 1
ATOM 2507 O O . LYS B 1 7 ? 93.805 110.376 95.912 1.00 21.27 8 LYS B O 1
ATOM 2513 N N . PRO B 1 8 ? 95.708 109.413 96.657 1.00 23.85 9 PRO B N 1
ATOM 2514 C CA . PRO B 1 8 ? 95.656 110.148 97.924 1.00 22.25 9 PRO B CA 1
ATOM 2515 C C . PRO B 1 8 ? 95.623 111.647 97.624 1.00 26.72 9 PRO B C 1
ATOM 2516 O O . PRO B 1 8 ? 96.396 112.097 96.775 1.00 23.99 9 PRO B O 1
ATOM 2520 N N . HIS B 1 9 ? 94.761 112.353 98.345 1.00 25.08 10 HIS B N 1
ATOM 2521 C CA . HIS B 1 9 ? 94.706 113.807 98.263 1.00 18.25 10 HIS B CA 1
ATOM 2522 C C . HIS B 1 9 ? 95.894 114.451 98.973 1.00 14.38 10 HIS B C 1
ATOM 2523 O O . HIS B 1 9 ? 96.309 114.065 100.064 1.00 13.46 10 HIS B O 1
ATOM 2530 N N . ALA B 1 10 ? 96.438 115.487 98.337 1.00 35.73 11 ALA B N 1
ATOM 2531 C CA . ALA B 1 10 ? 97.586 116.197 98.882 1.00 31.82 11 ALA B CA 1
ATOM 2532 C C . ALA B 1 10 ? 97.202 117.068 100.076 1.00 29.67 11 ALA B C 1
ATOM 2533 O O . ALA B 1 10 ? 96.099 117.604 100.117 1.00 31.97 11 ALA B O 1
ATOM 2535 N N . SER B 1 11 ? 98.152 117.231 100.991 1.00 23.56 12 SER B N 1
ATOM 2536 C CA . SER B 1 11 ? 97.965 118.116 102.139 1.00 24.00 12 SER B CA 1
ATOM 2537 C C . SER B 1 11 ? 96.676 117.696 102.845 1.00 25.16 12 SER B C 1
ATOM 2538 O O . SER B 1 11 ? 95.712 118.451 102.937 1.00 23.98 12 SER B O 1
ATOM 2541 N N . PHE B 1 12 ? 96.634 116.405 103.160 1.00 32.39 13 PHE B N 1
ATOM 2542 C CA . PHE B 1 12 ? 95.410 115.808 103.693 1.00 18.09 13 PHE B CA 1
ATOM 2543 C C . PHE B 1 12 ? 95.205 116.219 105.134 1.00 14.27 13 PHE B C 1
ATOM 2544 O O . PHE B 1 12 ? 96.140 116.178 105.938 1.00 28.74 13 PHE B O 1
ATOM 2552 N N . ASN B 1 13 ? 93.984 116.616 105.461 1.00 15.37 14 ASN B N 1
ATOM 2553 C CA . ASN B 1 13 ? 93.660 116.909 106.864 1.00 15.62 14 ASN B CA 1
ATOM 2554 C C . ASN B 1 13 ? 92.305 116.276 107.166 1.00 18.77 14 ASN B C 1
ATOM 2555 O O . ASN B 1 13 ? 91.272 116.789 106.717 1.00 22.60 14 ASN B O 1
ATOM 2560 N N . SER B 1 14 ? 92.337 115.122 107.832 1.00 29.11 15 SER B N 1
ATOM 2561 C CA . SER B 1 14 ? 91.089 114.372 108.009 1.00 15.09 15 SER B CA 1
ATOM 2562 C C . SER B 1 14 ? 90.144 115.153 108.910 1.00 13.66 15 SER B C 1
ATOM 2563 O O . SER B 1 14 ? 88.938 115.094 108.728 1.00 21.50 15 SER B O 1
ATOM 2566 N N . ARG B 1 15 ? 90.689 115.842 109.907 1.00 16.71 16 ARG B N 1
ATOM 2567 C CA . ARG B 1 15 ? 89.850 116.608 110.827 1.00 20.25 16 ARG B CA 1
ATOM 2568 C C . ARG B 1 15 ? 89.021 117.629 110.058 1.00 22.19 16 ARG B C 1
ATOM 2569 O O . ARG B 1 15 ? 87.844 117.883 110.305 1.00 17.75 16 ARG B O 1
ATOM 2577 N N . GLU B 1 16 ? 89.665 118.246 109.074 1.00 29.50 17 GLU B N 1
ATOM 2578 C CA . GLU B 1 16 ? 89.070 119.292 108.257 1.00 22.37 17 GLU B CA 1
ATOM 2579 C C . GLU B 1 16 ? 88.022 118.708 107.323 1.00 23.78 17 GLU B C 1
ATOM 2580 O O . GLU B 1 16 ? 86.956 119.286 107.101 1.00 22.79 17 GLU B O 1
ATOM 2586 N N . ASP B 1 17 ? 88.352 117.568 106.721 1.00 17.68 18 ASP B N 1
ATOM 2587 C CA . ASP B 1 17 ? 87.414 116.944 105.787 1.00 13.01 18 ASP B CA 1
ATOM 2588 C C . ASP B 1 17 ? 86.137 116.537 106.528 1.00 13.57 18 ASP B C 1
ATOM 2589 O O . ASP B 1 17 ? 85.059 116.647 105.947 1.00 16.49 18 ASP B O 1
ATOM 2594 N N . ALA B 1 18 ? 86.270 116.103 107.780 1.00 12.10 19 ALA B N 1
ATOM 2595 C CA . ALA B 1 18 ? 85.143 115.697 108.598 1.00 12.48 19 ALA B CA 1
ATOM 2596 C C . ALA B 1 18 ? 84.255 116.895 108.926 1.00 14.33 19 ALA B C 1
ATOM 2597 O O . ALA B 1 18 ? 83.033 116.827 108.830 1.00 15.17 19 ALA B O 1
ATOM 2599 N N . GLU B 1 19 ? 84.877 118.021 109.270 1.00 14.35 20 GLU B N 1
ATOM 2600 C CA . GLU B 1 19 ? 84.089 119.235 109.491 1.00 17.33 20 GLU B CA 1
ATOM 2601 C C . GLU B 1 19 ? 83.396 119.651 108.202 1.00 13.94 20 GLU B C 1
ATOM 2602 O O . GLU B 1 19 ? 82.249 120.103 108.201 1.00 13.36 20 GLU B O 1
ATOM 2608 N N . THR B 1 20 ? 84.060 119.429 107.068 1.00 8.16 21 THR B N 1
ATOM 2609 C CA . THR B 1 20 ? 83.485 119.832 105.784 1.00 11.32 21 THR B CA 1
ATOM 2610 C C . THR B 1 20 ? 82.210 119.040 105.544 1.00 14.16 21 THR B C 1
ATOM 2611 O O . THR B 1 20 ? 81.180 119.562 105.125 1.00 17.84 21 THR B O 1
ATOM 2615 N N . LEU B 1 21 ? 82.308 117.737 105.828 1.00 18.31 22 LEU B N 1
ATOM 2616 C CA . LEU B 1 21 ? 81.177 116.845 105.630 1.00 12.75 22 LEU B CA 1
ATOM 2617 C C . LEU B 1 21 ? 80.060 117.231 106.597 1.00 13.47 22 LEU B C 1
ATOM 2618 O O . LEU B 1 21 ? 78.898 117.221 106.203 1.00 17.81 22 LEU B O 1
ATOM 2623 N N . ARG B 1 22 ? 80.411 117.570 107.837 1.00 18.15 23 ARG B N 1
ATOM 2624 C CA . ARG B 1 22 ? 79.409 117.971 108.833 1.00 14.31 23 ARG B CA 1
ATOM 2625 C C . ARG B 1 22 ? 78.615 119.166 108.294 1.00 13.66 23 ARG B C 1
ATOM 2626 O O . ARG B 1 22 ? 77.379 119.194 108.287 1.00 14.00 23 ARG B O 1
ATOM 2634 N N . LYS B 1 23 ? 79.388 120.133 107.834 1.00 17.87 24 LYS B N 1
ATOM 2635 C CA . LYS B 1 23 ? 78.862 121.384 107.304 1.00 52.52 24 LYS B CA 1
ATOM 2636 C C . LYS B 1 23 ? 77.913 121.139 106.141 1.00 52.74 24 LYS B C 1
ATOM 2637 O O . LYS B 1 23 ? 76.876 121.791 106.042 1.00 23.73 24 LYS B O 1
ATOM 2643 N N . ALA B 1 24 ? 78.223 120.185 105.265 1.00 17.01 25 ALA B N 1
ATOM 2644 C CA . ALA B 1 24 ? 77.319 119.835 104.186 1.00 13.71 25 ALA B CA 1
ATOM 2645 C C . ALA B 1 24 ? 76.020 119.205 104.647 1.00 16.57 25 ALA B C 1
ATOM 2646 O O . ALA B 1 24 ? 75.048 119.140 103.874 1.00 21.65 25 ALA B O 1
ATOM 2648 N N . MET B 1 25 ? 75.954 118.639 105.856 1.00 23.39 26 MET B N 1
ATOM 2649 C CA . MET B 1 25 ? 74.688 117.983 106.207 1.00 16.87 26 MET B CA 1
ATOM 2650 C C . MET B 1 25 ? 73.842 118.759 107.211 1.00 15.80 26 MET B C 1
ATOM 2651 O O . MET B 1 25 ? 72.651 118.489 107.357 1.00 32.23 26 MET B O 1
ATOM 2656 N N . LYS B 1 26 ? 74.415 119.669 107.989 1.00 18.15 27 LYS B N 1
ATOM 2657 C CA . LYS B 1 26 ? 73.672 120.291 109.078 1.00 73.73 27 LYS B CA 1
ATOM 2658 C C . LYS B 1 26 ? 72.672 121.336 108.604 1.00 72.41 27 LYS B C 1
ATOM 2659 O O . LYS B 1 26 ? 72.973 122.185 107.771 1.00 41.56 27 LYS B O 1
ATOM 2665 N N . GLY B 1 27 ? 71.473 121.284 109.176 1.00 88.15 28 GLY B N 1
ATOM 2666 C CA . GLY B 1 27 ? 70.419 122.239 108.918 1.00 76.93 28 GLY B CA 1
ATOM 2667 C C . GLY B 1 27 ? 69.592 121.955 107.685 1.00 76.43 28 GLY B C 1
ATOM 2668 O O . GLY B 1 27 ? 69.677 120.895 107.064 1.00 70.44 28 GLY B O 1
ATOM 2669 N N . ILE B 1 28 ? 68.748 122.924 107.316 1.00 157.91 29 ILE B N 1
ATOM 2670 C CA . ILE B 1 28 ? 67.943 122.753 106.110 1.00 110.07 29 ILE B CA 1
ATOM 2671 C C . ILE B 1 28 ? 68.855 122.554 104.901 1.00 110.04 29 ILE B C 1
ATOM 2672 O O . ILE B 1 28 ? 69.761 123.340 104.628 1.00 58.99 29 ILE B O 1
ATOM 2677 N N . GLY B 1 29 ? 68.574 121.460 104.206 1.00 35.69 30 GLY B N 1
ATOM 2678 C CA . GLY B 1 29 ? 69.245 121.107 102.983 1.00 39.99 30 GLY B CA 1
ATOM 2679 C C . GLY B 1 29 ? 70.441 120.191 103.173 1.00 39.84 30 GLY B C 1
ATOM 2680 O O . GLY B 1 29 ? 70.937 119.972 104.277 1.00 24.42 30 GLY B O 1
ATOM 2681 N N . THR B 1 30 ? 70.906 119.670 102.044 1.00 15.63 31 THR B N 1
ATOM 2682 C CA . THR B 1 30 ? 72.086 118.826 101.965 1.00 24.75 31 THR B CA 1
ATOM 2683 C C . THR B 1 30 ? 72.967 119.254 100.794 1.00 23.45 31 THR B C 1
ATOM 2684 O O . THR B 1 30 ? 72.479 119.350 99.670 1.00 25.19 31 THR B O 1
ATOM 2688 N N . ASP B 1 31 ? 74.243 119.462 101.066 1.00 21.20 32 ASP B N 1
ATOM 2689 C CA . ASP B 1 31 ? 75.201 119.880 100.041 1.00 20.97 32 ASP B CA 1
ATOM 2690 C C . ASP B 1 31 ? 75.869 118.637 99.451 1.00 20.80 32 ASP B C 1
ATOM 2691 O O . ASP B 1 31 ? 77.013 118.340 99.786 1.00 15.93 32 ASP B O 1
ATOM 2696 N N . GLU B 1 32 ? 75.137 117.929 98.604 1.00 17.73 33 GLU B N 1
ATOM 2697 C CA . GLU B 1 32 ? 75.621 116.675 98.030 1.00 22.68 33 GLU B CA 1
ATOM 2698 C C . GLU B 1 32 ? 76.900 116.891 97.239 1.00 22.12 33 GLU B C 1
ATOM 2699 O O . GLU B 1 32 ? 77.739 116.006 97.175 1.00 18.48 33 GLU B O 1
ATOM 2705 N N . LYS B 1 33 ? 77.038 118.054 96.614 1.00 23.49 34 LYS B N 1
ATOM 2706 C CA . LYS B 1 33 ? 78.200 118.377 95.801 1.00 25.20 34 LYS B CA 1
ATOM 2707 C C . LYS B 1 33 ? 79.485 118.400 96.610 1.00 21.82 34 LYS B C 1
ATOM 2708 O O . LYS B 1 33 ? 80.532 117.953 96.156 1.00 19.40 34 LYS B O 1
ATOM 2714 N N . SER B 1 34 ? 79.442 118.893 97.836 1.00 12.77 35 SER B N 1
ATOM 2715 C CA . SER B 1 34 ? 80.597 118.878 98.720 1.00 14.09 35 SER B CA 1
ATOM 2716 C C . SER B 1 34 ? 80.859 117.464 99.244 1.00 16.82 35 SER B C 1
ATOM 2717 O O . SER B 1 34 ? 82.016 117.044 99.361 1.00 14.24 35 SER B O 1
ATOM 2720 N N . ILE B 1 35 ? 79.805 116.714 99.551 1.00 19.38 36 ILE B N 1
ATOM 2721 C CA . ILE B 1 35 ? 80.000 115.312 99.968 1.00 11.28 36 ILE B CA 1
ATOM 2722 C C . ILE B 1 35 ? 80.650 114.509 98.859 1.00 12.12 36 ILE B C 1
ATOM 2723 O O . ILE B 1 35 ? 81.625 113.772 99.057 1.00 16.97 36 ILE B O 1
ATOM 2728 N N . THR B 1 36 ? 80.163 114.690 97.631 1.00 11.37 37 THR B N 1
ATOM 2729 C CA . THR B 1 36 ? 80.758 113.973 96.495 1.00 16.08 37 THR B CA 1
ATOM 2730 C C . THR B 1 36 ? 82.240 114.264 96.371 1.00 21.46 37 THR B C 1
ATOM 2731 O O . THR B 1 36 ? 83.077 113.384 96.161 1.00 16.18 37 THR B O 1
ATOM 2735 N N . HIS B 1 37 ? 82.596 115.548 96.479 1.00 26.48 38 HIS B N 1
ATOM 2736 C CA . HIS B 1 37 ? 83.977 115.968 96.315 1.00 17.57 38 HIS B CA 1
ATOM 2737 C C . HIS B 1 37 ? 84.881 115.381 97.382 1.00 17.50 38 HIS B C 1
ATOM 2738 O O . HIS B 1 37 ? 86.010 114.931 97.158 1.00 23.75 38 HIS B O 1
ATOM 2745 N N . ILE B 1 38 ? 84.430 115.345 98.636 1.00 11.52 39 ILE B N 1
ATOM 2746 C CA . ILE B 1 38 ? 85.350 114.763 99.626 1.00 21.33 39 ILE B CA 1
ATOM 2747 C C . ILE B 1 38 ? 85.531 113.276 99.362 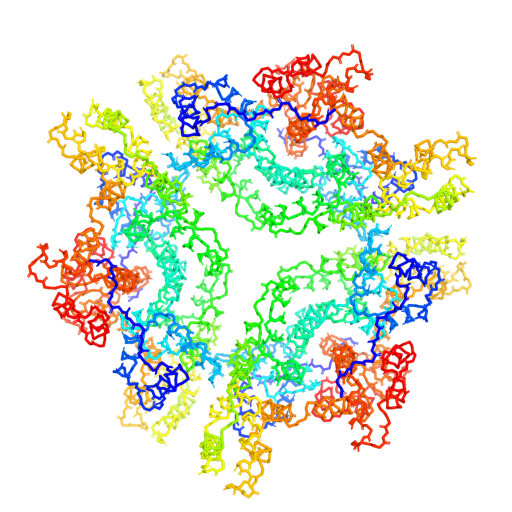1.00 20.87 39 ILE B C 1
ATOM 2748 O O . ILE B 1 38 ? 86.651 112.762 99.335 1.00 18.14 39 ILE B O 1
ATOM 2753 N N . LEU B 1 39 ? 84.431 112.565 99.148 1.00 23.96 40 LEU B N 1
ATOM 2754 C CA . LEU B 1 39 ? 84.485 111.122 98.945 1.00 19.74 40 LEU B CA 1
ATOM 2755 C C . LEU B 1 39 ? 85.245 110.726 97.682 1.00 20.67 40 LEU B C 1
ATOM 2756 O O . LEU B 1 39 ? 85.978 109.736 97.703 1.00 18.78 40 LEU B O 1
ATOM 2761 N N . ALA B 1 40 ? 85.068 111.424 96.567 1.00 25.13 41 ALA B N 1
ATOM 2762 C CA . ALA B 1 40 ? 85.691 110.995 95.316 1.00 22.71 41 ALA B CA 1
ATOM 2763 C C . ALA B 1 40 ? 87.147 111.416 95.181 1.00 22.74 41 ALA B C 1
ATOM 2764 O O . ALA B 1 40 ? 87.882 110.832 94.370 1.00 17.12 41 ALA B O 1
ATOM 2766 N N . THR B 1 41 ? 87.591 112.425 95.925 1.00 22.94 42 THR B N 1
ATOM 2767 C CA . THR B 1 41 ? 88.959 112.928 95.753 1.00 21.83 42 THR B CA 1
ATOM 2768 C C . THR B 1 41 ? 89.896 112.575 96.889 1.00 19.19 42 THR B C 1
ATOM 2769 O O . THR B 1 41 ? 91.076 112.949 96.932 1.00 18.23 42 THR B O 1
ATOM 2773 N N . ARG B 1 42 ? 89.412 111.802 97.847 1.00 13.17 43 ARG B N 1
ATOM 2774 C CA . ARG B 1 42 ? 90.263 111.280 98.909 1.00 11.87 43 ARG B CA 1
ATOM 2775 C C . ARG B 1 42 ? 90.340 109.763 98.687 1.00 13.63 43 ARG B C 1
ATOM 2776 O O . ARG B 1 42 ? 89.390 109.201 98.149 1.00 21.45 43 ARG B O 1
ATOM 2784 N N . SER B 1 43 ? 91.470 109.158 98.998 1.00 14.37 44 SER B N 1
ATOM 2785 C CA . SER B 1 43 ? 91.654 107.721 98.807 1.00 13.12 44 SER B CA 1
ATOM 2786 C C . SER B 1 43 ? 90.952 106.941 99.915 1.00 19.71 44 SER B C 1
ATOM 2787 O O . SER B 1 43 ? 90.619 107.504 100.963 1.00 20.62 44 SER B O 1
ATOM 2790 N N . ASN B 1 44 ? 90.778 105.630 99.713 1.00 18.15 45 ASN B N 1
ATOM 2791 C CA . ASN B 1 44 ? 90.059 104.820 100.682 1.00 12.88 45 ASN B CA 1
ATOM 2792 C C . ASN B 1 44 ? 90.700 104.936 102.046 1.00 11.04 45 ASN B C 1
ATOM 2793 O O . ASN B 1 44 ? 90.028 104.956 103.083 1.00 20.39 45 ASN B O 1
ATOM 2798 N N . ALA B 1 45 ? 92.032 105.035 102.074 1.00 12.32 46 ALA B N 1
ATOM 2799 C CA . ALA B 1 45 ? 92.725 105.106 103.350 1.00 16.33 46 ALA B CA 1
ATOM 2800 C C . ALA B 1 45 ? 92.440 106.446 104.022 1.00 16.42 46 ALA B C 1
ATOM 2801 O O . ALA B 1 45 ? 92.292 106.576 105.233 1.00 17.56 46 ALA B O 1
ATOM 2803 N N . GLN B 1 46 ? 92.305 107.480 103.205 1.00 16.28 47 GLN B N 1
ATOM 2804 C CA . GLN B 1 46 ? 91.994 108.801 103.774 1.00 18.64 47 GLN B CA 1
ATOM 2805 C C . GLN B 1 46 ? 90.565 108.815 104.301 1.00 15.65 47 GLN B C 1
ATOM 2806 O O . GLN B 1 46 ? 90.260 109.378 105.348 1.00 17.06 47 GLN B O 1
ATOM 2812 N N . ARG B 1 47 ? 89.664 108.174 103.575 1.00 15.29 48 ARG B N 1
ATOM 2813 C CA . ARG B 1 47 ? 88.271 108.080 104.005 1.00 13.15 48 ARG B CA 1
ATOM 2814 C C . ARG B 1 47 ? 88.148 107.401 105.361 1.00 14.42 48 ARG B C 1
ATOM 2815 O O . ARG B 1 47 ? 87.238 107.702 106.139 1.00 18.22 48 ARG B O 1
ATOM 2823 N N . GLN B 1 48 ? 89.037 106.457 105.678 1.00 13.38 49 GLN B N 1
ATOM 2824 C CA . GLN B 1 48 ? 88.951 105.738 106.947 1.00 14.78 49 GLN B CA 1
ATOM 2825 C C . GLN B 1 48 ? 89.285 106.663 108.109 1.00 16.01 49 GLN B C 1
ATOM 2826 O O . GLN B 1 48 ? 88.722 106.521 109.200 1.00 13.69 49 GLN B O 1
ATOM 2832 N N . GLN B 1 49 ? 90.212 107.585 107.852 1.00 12.28 50 GLN B N 1
ATOM 2833 C CA . GLN B 1 49 ? 90.624 108.547 108.875 1.00 18.57 50 GLN B CA 1
ATOM 2834 C C . GLN B 1 49 ? 89.556 109.622 109.046 1.00 17.61 50 GLN B C 1
ATOM 2835 O O . GLN B 1 49 ? 89.261 110.068 110.154 1.00 15.08 50 GLN B O 1
ATOM 2841 N N . ILE B 1 50 ? 88.913 109.988 107.943 1.00 13.15 51 ILE B N 1
ATOM 2842 C CA . ILE B 1 50 ? 87.759 110.874 107.978 1.00 16.20 51 ILE B CA 1
ATOM 2843 C C . ILE B 1 50 ? 86.623 110.290 108.799 1.00 18.34 51 ILE B C 1
ATOM 2844 O O . ILE B 1 50 ? 85.969 110.987 109.587 1.00 12.46 51 ILE B O 1
ATOM 2849 N N . LYS B 1 51 ? 86.361 108.986 108.662 1.00 11.20 52 LYS B N 1
ATOM 2850 C CA . LYS B 1 51 ? 85.336 108.362 109.498 1.00 8.52 52 LYS B CA 1
ATOM 2851 C C . LYS B 1 51 ? 85.691 108.444 110.967 1.00 10.44 52 LYS B C 1
ATOM 2852 O O . LYS B 1 51 ? 84.897 108.734 111.864 1.00 14.51 52 LYS B O 1
ATOM 2858 N N . THR B 1 52 ? 86.952 108.124 111.277 1.00 13.36 53 THR B N 1
ATOM 2859 C CA . THR B 1 52 ? 87.358 108.115 112.677 1.00 14.48 53 THR B CA 1
ATOM 2860 C C . THR B 1 52 ? 87.185 109.498 113.284 1.00 14.64 53 THR B C 1
ATOM 2861 O O . THR B 1 52 ? 86.794 109.656 114.438 1.00 16.43 53 THR B O 1
ATOM 2865 N N . ASP B 1 53 ? 87.570 110.510 112.497 1.00 14.65 54 ASP B N 1
ATOM 2866 C CA . ASP B 1 53 ? 87.509 111.875 113.015 1.00 17.78 54 ASP B CA 1
ATOM 2867 C C . ASP B 1 53 ? 86.062 112.340 113.116 1.00 17.55 54 ASP B C 1
ATOM 2868 O O . ASP B 1 53 ? 85.698 113.000 114.094 1.00 17.87 54 ASP B O 1
ATOM 2873 N N . TYR B 1 54 ? 85.233 111.996 112.133 1.00 15.16 55 TYR B N 1
ATOM 2874 C CA . TYR B 1 54 ? 83.828 112.424 112.193 1.00 13.27 55 TYR B CA 1
ATOM 2875 C C . TYR B 1 54 ? 83.214 111.882 113.474 1.00 13.20 55 TYR B C 1
ATOM 2876 O O . TYR B 1 54 ? 82.585 112.595 114.256 1.00 15.16 55 TYR B O 1
ATOM 2885 N N . THR B 1 55 ? 83.390 110.575 113.689 1.00 12.30 56 THR B N 1
ATOM 2886 C CA . THR B 1 55 ? 82.772 109.964 114.863 1.00 9.38 56 THR B CA 1
ATOM 2887 C C . THR B 1 55 ? 83.325 110.547 116.143 1.00 11.96 56 THR B C 1
ATOM 2888 O O . THR B 1 55 ? 82.581 110.784 117.092 1.00 11.95 56 THR B O 1
ATOM 2892 N N . THR B 1 56 ? 84.638 110.790 116.188 1.00 11.15 57 THR B N 1
ATOM 2893 C CA . THR B 1 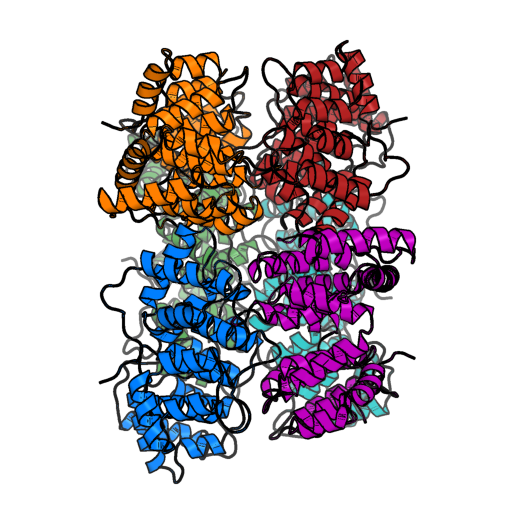56 ? 85.225 111.371 117.400 1.00 16.61 57 THR B CA 1
ATOM 2894 C C . THR B 1 56 ? 84.757 112.804 117.621 1.00 14.52 57 THR B C 1
ATOM 2895 O O . THR B 1 56 ? 84.466 113.215 118.743 1.00 14.56 57 THR B O 1
ATOM 2899 N N . LEU B 1 57 ? 84.620 113.594 116.559 1.00 14.18 58 LEU B N 1
ATOM 2900 C CA . LEU B 1 57 ? 84.138 114.966 116.691 1.00 15.27 58 LEU B CA 1
ATOM 2901 C C . LEU B 1 57 ? 82.685 115.095 117.123 1.00 14.51 58 LEU B C 1
ATOM 2902 O O . LEU B 1 57 ? 82.345 115.966 117.933 1.00 14.52 58 LEU B O 1
ATOM 2907 N N . PHE B 1 58 ? 81.819 114.270 116.537 1.00 13.07 59 PHE B N 1
ATOM 2908 C CA . PHE B 1 58 ? 80.372 114.471 116.681 1.00 14.25 59 PHE B CA 1
ATOM 2909 C C . PHE B 1 58 ? 79.621 113.371 117.390 1.00 15.87 59 PHE B C 1
ATOM 2910 O O . PHE B 1 58 ? 78.431 113.506 117.744 1.00 15.72 59 PHE B O 1
ATOM 2918 N N . GLY B 1 59 ? 80.231 112.224 117.671 1.00 12.13 60 GLY B N 1
ATOM 2919 C CA . GLY B 1 59 ? 79.568 111.164 118.418 1.00 9.25 60 GLY B CA 1
ATOM 2920 C C . GLY B 1 59 ? 78.502 110.424 117.645 1.00 10.46 60 GLY B C 1
ATOM 2921 O O . GLY B 1 59 ? 77.658 109.745 118.238 1.00 20.42 60 GLY B O 1
ATOM 2922 N N . LYS B 1 60 ? 78.528 110.524 116.318 1.00 18.09 61 LYS B N 1
ATOM 2923 C CA . LYS B 1 60 ? 77.676 109.781 115.403 1.00 22.40 61 LYS B CA 1
ATOM 2924 C C . LYS B 1 60 ? 78.577 109.272 114.268 1.00 24.59 61 LYS B C 1
ATOM 2925 O O . LYS B 1 60 ? 79.487 110.008 113.878 1.00 14.06 61 LYS B O 1
ATOM 2931 N N . HIS B 1 61 ? 78.339 108.079 113.754 1.00 15.13 62 HIS B N 1
ATOM 2932 C CA . HIS B 1 61 ? 79.197 107.562 112.687 1.00 18.26 62 HIS B CA 1
ATOM 2933 C C . HIS B 1 61 ? 78.819 108.171 111.341 1.00 20.57 62 HIS B C 1
ATOM 2934 O O . HIS B 1 61 ? 77.627 108.381 111.119 1.00 11.48 62 HIS B O 1
ATOM 2941 N N . LEU B 1 62 ? 79.813 108.417 110.491 1.00 13.14 63 LEU B N 1
ATOM 2942 C CA . LEU B 1 62 ? 79.581 109.005 109.175 1.00 16.09 63 LEU B CA 1
ATOM 2943 C C . LEU B 1 62 ? 78.590 108.163 108.384 1.00 13.14 63 LEU B C 1
ATOM 2944 O O . LEU B 1 62 ? 77.722 108.676 107.673 1.00 13.21 63 LEU B O 1
ATOM 2949 N N . GLU B 1 63 ? 78.737 106.843 108.478 1.00 10.07 64 GLU B N 1
ATOM 2950 C CA . GLU B 1 63 ? 77.901 105.970 107.651 1.00 14.29 64 GLU B CA 1
ATOM 2951 C C . GLU B 1 63 ? 76.440 106.195 108.000 1.00 15.80 64 GLU B C 1
ATOM 2952 O O . GLU B 1 63 ? 75.547 106.212 107.160 1.00 17.96 64 GLU B O 1
ATOM 2958 N N . ASP B 1 64 ? 76.181 106.285 109.303 1.00 12.94 65 ASP B N 1
ATOM 2959 C CA . ASP B 1 64 ? 74.790 106.462 109.729 1.00 9.13 65 ASP B CA 1
ATOM 2960 C C . ASP B 1 64 ? 74.250 107.797 109.238 1.00 12.79 65 ASP B C 1
ATOM 2961 O O . ASP B 1 64 ? 73.086 107.889 108.849 1.00 14.84 65 ASP B O 1
ATOM 2966 N N . GLU B 1 65 ? 75.077 108.847 109.221 1.00 19.36 66 GLU B N 1
ATOM 2967 C CA . GLU B 1 65 ? 74.640 110.153 108.740 1.00 22.08 66 GLU B CA 1
ATOM 2968 C C . GLU B 1 65 ? 74.248 110.063 107.269 1.00 21.51 66 GLU B C 1
ATOM 2969 O O . GLU B 1 65 ? 73.196 110.532 106.826 1.00 13.33 66 GLU B O 1
ATOM 2975 N N . LEU B 1 66 ? 75.104 109.395 106.479 1.00 10.48 67 LEU B N 1
ATOM 2976 C CA . LEU B 1 66 ? 74.745 109.275 105.065 1.00 11.65 67 LEU B CA 1
ATOM 2977 C C . LEU B 1 66 ? 73.547 108.355 104.841 1.00 11.42 67 LEU B C 1
ATOM 2978 O O . LEU B 1 66 ? 72.857 108.498 103.835 1.00 17.45 67 LEU B O 1
ATOM 2983 N N . LYS B 1 67 ? 73.307 107.373 105.717 1.00 15.69 68 LYS B N 1
ATOM 2984 C CA . LYS B 1 67 ? 72.172 106.468 105.537 1.00 14.89 68 LYS B CA 1
ATOM 2985 C C . LYS B 1 67 ? 70.879 107.264 105.742 1.00 17.04 68 LYS B C 1
ATOM 2986 O O . LYS B 1 67 ? 69.834 106.932 105.188 1.00 19.79 68 LYS B O 1
ATOM 2992 N N . SER B 1 68 ? 70.978 108.307 106.563 1.00 13.59 69 SER B N 1
ATOM 2993 C CA . SER B 1 68 ? 69.822 109.181 106.777 1.00 16.80 69 SER B CA 1
ATOM 2994 C C . SER B 1 68 ? 69.704 110.241 105.686 1.00 16.27 69 SER B C 1
ATOM 2995 O O . SER B 1 68 ? 68.608 110.453 105.159 1.00 17.35 69 SER B O 1
ATOM 2998 N N . GLU B 1 69 ? 70.803 110.929 105.380 1.00 22.62 70 GLU B N 1
ATOM 2999 C CA . GLU B 1 69 ? 70.778 112.132 104.557 1.00 24.88 70 GLU B CA 1
ATOM 3000 C C . GLU B 1 69 ? 70.727 111.863 103.063 1.00 26.85 70 GLU B C 1
ATOM 3001 O O . GLU B 1 69 ? 70.285 112.712 102.272 1.00 22.30 70 GLU B O 1
ATOM 3007 N N . LEU B 1 70 ? 71.216 110.693 102.672 1.00 13.35 71 LEU B N 1
ATOM 3008 C CA . LEU B 1 70 ? 71.283 110.323 101.264 1.00 16.64 71 LEU B CA 1
ATOM 3009 C C . LEU B 1 70 ? 70.284 109.207 100.983 1.00 15.60 71 LEU B C 1
ATOM 3010 O O . LEU B 1 70 ? 69.808 108.576 101.915 1.00 17.86 71 LEU B O 1
ATOM 3015 N N . SER B 1 71 ? 70.002 108.962 99.707 1.00 26.87 72 SER B N 1
ATOM 3016 C CA . SER B 1 71 ? 69.079 107.887 99.352 1.00 30.06 72 SER B CA 1
ATOM 3017 C C . SER B 1 71 ? 69.459 107.278 98.005 1.00 29.95 72 SER B C 1
ATOM 3018 O O . SER B 1 71 ? 70.270 107.848 97.276 1.00 22.55 72 SER B O 1
ATOM 3021 N N . GLY B 1 72 ? 68.823 106.164 97.675 1.00 25.06 73 GLY B N 1
ATOM 3022 C CA . GLY B 1 72 ? 68.935 105.485 96.405 1.00 23.34 73 GLY B CA 1
ATOM 3023 C C . GLY B 1 72 ? 70.357 105.118 96.047 1.00 24.12 73 GLY B C 1
ATOM 3024 O O . GLY B 1 72 ? 71.168 104.848 96.937 1.00 23.49 73 GLY B O 1
ATOM 3025 N N . ASN B 1 73 ? 70.666 105.134 94.755 1.00 18.41 74 ASN B N 1
ATOM 3026 C CA . ASN B 1 73 ? 71.974 104.687 94.285 1.00 20.36 74 ASN B CA 1
ATOM 3027 C C . ASN B 1 73 ? 73.096 105.594 94.771 1.00 21.69 74 ASN B C 1
ATOM 3028 O O . ASN B 1 73 ? 74.202 105.130 95.063 1.00 28.00 74 ASN B O 1
ATOM 3033 N N . TYR B 1 74 ? 72.794 106.881 94.913 1.00 18.29 75 TYR B N 1
ATOM 3034 C CA . TYR B 1 74 ? 73.779 107.804 95.475 1.00 18.56 75 TYR B CA 1
ATOM 3035 C C . TYR B 1 74 ? 74.140 107.375 96.887 1.00 16.80 75 TYR B C 1
ATOM 3036 O O . TYR B 1 74 ? 75.327 107.274 97.192 1.00 14.68 75 TYR B O 1
ATOM 3045 N N . GLU B 1 75 ? 73.142 107.076 97.731 1.00 13.67 76 GLU B N 1
ATOM 3046 C CA . GLU B 1 75 ? 73.493 106.599 99.075 1.00 15.87 76 GLU B CA 1
ATOM 3047 C C . GLU B 1 75 ? 74.379 105.361 98.999 1.00 20.24 76 GLU B C 1
ATOM 3048 O O . GLU B 1 75 ? 75.375 105.181 99.713 1.00 18.59 76 GLU B O 1
ATOM 3054 N N . ALA B 1 76 ? 73.984 104.428 98.125 1.00 19.13 77 ALA B N 1
ATOM 3055 C CA . ALA B 1 76 ? 74.741 103.183 98.032 1.00 12.05 77 ALA B CA 1
ATOM 3056 C C . ALA B 1 76 ? 76.192 103.423 97.630 1.00 13.54 77 ALA B C 1
ATOM 3057 O O . ALA B 1 76 ? 77.120 102.888 98.236 1.00 21.35 77 ALA B O 1
ATOM 3059 N N . ALA B 1 77 ? 76.382 104.213 96.580 1.00 18.26 78 ALA B N 1
ATOM 3060 C CA . ALA B 1 77 ? 77.736 104.464 96.096 1.00 12.37 78 ALA B CA 1
ATOM 3061 C C . ALA B 1 77 ? 78.582 105.186 97.120 1.00 12.75 78 ALA B C 1
ATOM 3062 O O . ALA B 1 77 ? 79.780 104.893 97.275 1.00 14.25 78 ALA B O 1
ATOM 3064 N N . ALA B 1 78 ? 78.000 106.146 97.831 1.00 13.40 79 ALA B N 1
ATOM 3065 C CA . ALA B 1 78 ? 78.797 106.846 98.846 1.00 8.79 79 ALA B CA 1
ATOM 3066 C C . ALA B 1 78 ? 79.241 105.901 99.957 1.00 9.88 79 ALA B C 1
ATOM 3067 O O . ALA B 1 78 ? 80.396 105.915 100.390 1.00 18.13 79 ALA B O 1
ATOM 3069 N N . LEU B 1 79 ? 78.273 105.115 100.443 1.00 18.18 80 LEU B N 1
ATOM 3070 C CA . LEU B 1 79 ? 78.523 104.109 101.463 1.00 15.89 80 LEU B CA 1
ATOM 3071 C C . LEU B 1 79 ? 79.547 103.086 100.966 1.00 15.70 80 LEU B C 1
ATOM 3072 O O . LEU B 1 79 ? 80.328 102.567 101.748 1.00 9.75 80 LEU B O 1
ATOM 3077 N N . ALA B 1 80 ? 79.494 102.741 99.692 1.00 11.77 81 ALA B N 1
ATOM 3078 C CA . ALA B 1 80 ? 80.454 101.768 99.170 1.00 19.03 81 ALA B CA 1
ATOM 3079 C C . ALA B 1 80 ? 81.875 102.292 99.256 1.00 19.77 81 ALA B C 1
ATOM 3080 O O . ALA B 1 80 ? 82.839 101.588 99.581 1.00 14.75 81 ALA B O 1
ATOM 3082 N N . LEU B 1 81 ? 82.043 103.590 98.978 1.00 13.52 82 LEU B N 1
ATOM 3083 C CA . LEU B 1 81 ? 83.393 104.152 99.048 1.00 15.33 82 LEU B CA 1
ATOM 3084 C C . LEU B 1 81 ? 83.923 104.162 100.463 1.00 14.61 82 LEU B C 1
ATOM 3085 O O . LEU B 1 81 ? 85.142 104.163 100.651 1.00 13.21 82 LEU B O 1
ATOM 3090 N N . LEU B 1 82 ? 83.059 104.189 101.476 1.00 14.05 83 LEU B N 1
ATOM 3091 C CA . LEU B 1 82 ? 83.542 104.312 102.857 1.00 9.89 83 LEU B CA 1
ATOM 3092 C C . LEU B 1 82 ? 84.024 102.980 103.427 1.00 11.35 83 LEU B C 1
ATOM 3093 O O . LEU B 1 82 ? 84.793 102.918 104.380 1.00 23.95 83 LEU B O 1
ATOM 3098 N N . ARG B 1 83 ? 83.523 101.897 102.847 1.00 15.94 84 ARG B N 1
ATOM 3099 C CA . ARG B 1 83 ? 83.862 100.541 103.256 1.00 17.49 84 ARG B CA 1
ATOM 3100 C C . ARG B 1 83 ? 85.330 100.274 102.936 1.00 17.38 84 ARG B C 1
ATOM 3101 O O . ARG B 1 83 ? 85.775 100.606 101.836 1.00 17.49 84 ARG B O 1
ATOM 3109 N N . LYS B 1 84 ? 86.019 99.607 103.850 1.00 11.02 85 LYS B N 1
ATOM 3110 C CA . LYS B 1 84 ? 87.371 99.151 103.498 1.00 20.31 85 LYS B CA 1
ATOM 3111 C C . LYS B 1 84 ? 87.251 98.116 102.381 1.00 19.59 85 LYS B C 1
ATOM 3112 O O . LYS B 1 84 ? 86.203 97.468 102.279 1.00 24.77 85 LYS B O 1
ATOM 3118 N N . PRO B 1 85 ? 88.253 98.000 101.517 1.00 26.41 86 PRO B N 1
ATOM 3119 C CA . PRO B 1 85 ? 88.117 97.186 100.309 1.00 20.96 86 PRO B CA 1
ATOM 3120 C C . PRO B 1 85 ? 87.773 95.726 100.609 1.00 19.36 86 PRO B C 1
ATOM 3121 O O . PRO B 1 85 ? 86.906 95.170 99.938 1.00 21.84 86 PRO B O 1
ATOM 3125 N N . ASP B 1 86 ? 88.412 95.100 101.587 1.00 21.15 87 ASP B N 1
ATOM 3126 C CA . ASP B 1 86 ? 88.060 93.714 101.906 1.00 31.26 87 ASP B CA 1
ATOM 3127 C C . ASP B 1 86 ? 86.633 93.628 102.429 1.00 30.41 87 ASP B C 1
ATOM 3128 O O . ASP B 1 86 ? 85.840 92.771 102.031 1.00 22.96 87 ASP B O 1
ATOM 3133 N N . GLU B 1 87 ? 86.273 94.530 103.339 1.00 33.08 88 GLU B N 1
ATOM 3134 C CA . GLU B 1 87 ? 84.923 94.552 103.884 1.00 25.35 88 GLU B CA 1
ATOM 3135 C C . GLU B 1 87 ? 83.875 94.780 102.797 1.00 24.99 88 GLU B C 1
ATOM 3136 O O . GLU B 1 87 ? 82.756 94.268 102.866 1.00 28.11 88 GLU B O 1
ATOM 3142 N N . PHE B 1 88 ? 84.218 95.626 101.824 1.00 21.23 89 PHE B N 1
ATOM 3143 C CA . PHE B 1 88 ? 83.270 95.935 100.752 1.00 13.47 89 PHE B CA 1
ATOM 3144 C C . PHE B 1 88 ? 82.904 94.664 99.991 1.00 14.19 89 PHE B C 1
ATOM 3145 O O . PHE B 1 88 ? 81.725 94.381 99.767 1.00 21.90 89 PHE B O 1
ATOM 3153 N N . LEU B 1 89 ? 83.914 93.882 99.603 1.00 12.81 90 LEU B N 1
ATOM 3154 C CA . LEU B 1 89 ? 83.622 92.668 98.825 1.00 22.42 90 LEU B CA 1
ATOM 3155 C C . LEU B 1 89 ? 82.806 91.669 99.637 1.00 24.67 90 LEU B C 1
ATOM 3156 O O . LEU B 1 89 ? 81.832 91.084 99.151 1.00 24.80 90 LEU B O 1
ATOM 3161 N N . ALA B 1 90 ? 83.168 91.518 100.914 1.00 24.32 91 ALA B N 1
ATOM 3162 C CA . ALA B 1 90 ? 82.447 90.610 101.811 1.00 18.62 91 ALA B CA 1
ATOM 3163 C C . ALA B 1 90 ? 80.995 91.014 101.987 1.00 21.88 91 ALA B C 1
ATOM 3164 O O . ALA B 1 90 ? 80.064 90.213 101.851 1.00 26.98 91 ALA B O 1
ATOM 3166 N N . GLU B 1 91 ? 80.738 92.299 102.276 1.00 21.39 92 GLU B N 1
ATOM 3167 C CA . GLU B 1 91 ? 79.325 92.670 102.367 1.00 21.60 92 GLU B CA 1
ATOM 3168 C C . GLU B 1 91 ? 78.666 92.554 100.998 1.00 20.82 92 GLU B C 1
ATOM 3169 O O . GLU B 1 91 ? 77.454 92.340 100.919 1.00 26.36 92 GLU B O 1
ATOM 3175 N N . GLN B 1 92 ? 79.446 92.677 99.920 1.00 21.32 93 GLN B N 1
ATOM 3176 C CA . GLN B 1 92 ? 78.881 92.486 98.584 1.00 21.86 93 GLN B CA 1
ATOM 3177 C C . GLN B 1 92 ? 78.444 91.032 98.409 1.00 23.19 93 GLN B C 1
ATOM 3178 O O . GLN B 1 92 ? 77.433 90.712 97.789 1.00 23.89 93 GLN B O 1
ATOM 3184 N N . LEU B 1 93 ? 79.225 90.130 99.002 1.00 20.90 94 LEU B N 1
ATOM 3185 C CA . LEU B 1 93 ? 78.890 88.709 98.972 1.00 24.16 94 LEU B CA 1
ATOM 3186 C C . LEU B 1 93 ? 77.640 88.431 99.802 1.00 26.54 94 LEU B C 1
ATOM 3187 O O . LEU B 1 93 ? 76.696 87.772 99.349 1.00 27.67 94 LEU B O 1
ATOM 3192 N N . HIS B 1 94 ? 77.639 88.969 101.023 1.00 24.94 95 HIS B N 1
ATOM 3193 C CA . HIS B 1 94 ? 76.491 88.794 101.904 1.00 23.41 95 HIS B CA 1
ATOM 3194 C C . HIS B 1 94 ? 75.186 89.184 101.231 1.00 25.74 95 HIS B C 1
ATOM 3195 O O . HIS B 1 94 ? 74.160 88.496 101.316 1.00 25.03 95 HIS B O 1
ATOM 3202 N N . ALA B 1 95 ? 75.224 90.304 100.517 1.00 29.99 96 ALA B N 1
ATOM 3203 C CA . ALA B 1 95 ? 74.057 90.799 99.800 1.00 26.14 96 ALA B CA 1
ATOM 3204 C C . ALA B 1 95 ? 73.719 89.908 98.613 1.00 25.62 96 ALA B C 1
ATOM 3205 O O . ALA B 1 95 ? 72.579 89.927 98.153 1.00 42.14 96 ALA B O 1
ATOM 3207 N N . ALA B 1 96 ? 74.696 89.186 98.071 1.00 27.67 97 ALA B N 1
ATOM 3208 C CA . ALA B 1 96 ? 74.390 88.391 96.874 1.00 25.98 97 ALA B CA 1
ATOM 3209 C C . ALA B 1 96 ? 73.590 87.146 97.249 1.00 26.56 97 ALA B C 1
ATOM 3210 O O . ALA B 1 96 ? 72.886 86.545 96.442 1.00 32.54 97 ALA B O 1
ATOM 3212 N N . MET B 1 97 ? 73.738 86.756 98.506 1.00 24.54 98 MET B N 1
ATOM 3213 C CA . MET B 1 97 ? 73.184 85.526 99.037 1.00 31.96 98 MET B CA 1
ATOM 3214 C C . MET B 1 97 ? 71.896 85.758 99.822 1.00 32.08 98 MET B C 1
ATOM 3215 O O . MET B 1 97 ? 70.932 85.011 99.662 1.00 40.61 98 MET B O 1
ATOM 3220 N N . LYS B 1 98 ? 71.920 86.728 100.726 1.00 34.24 99 LYS B N 1
ATOM 3221 C CA . LYS B 1 98 ? 70.912 86.837 101.764 1.00 25.57 99 LYS B CA 1
ATOM 3222 C C . LYS B 1 98 ? 69.818 87.841 101.486 1.00 24.64 99 LYS B C 1
ATOM 3223 O O . LYS B 1 98 ? 68.953 88.098 102.333 1.00 44.70 99 LYS B O 1
ATOM 3229 N N . GLY B 1 99 ? 69.752 88.347 100.256 1.00 39.83 100 GLY B N 1
ATOM 3230 C CA . GLY B 1 99 ? 68.555 89.113 99.894 1.00 34.65 100 GLY B CA 1
ATOM 3231 C C . GLY B 1 99 ? 67.438 88.121 99.557 1.00 35.00 100 GLY B C 1
ATOM 3232 O O . GLY B 1 99 ? 67.427 87.020 100.110 1.00 50.19 100 GLY B O 1
ATOM 3233 N N . LEU B 1 100 ? 66.542 88.503 98.671 1.00 41.11 101 LEU B N 1
ATOM 3234 C CA . LEU B 1 100 ? 65.533 87.644 98.060 1.00 40.44 101 LEU B CA 1
ATOM 3235 C C . LEU B 1 100 ? 66.168 86.949 96.860 1.00 40.57 101 LEU B C 1
ATOM 3236 O O . LEU B 1 100 ? 66.549 87.568 95.859 1.00 31.17 101 LEU B O 1
ATOM 3241 N N . GLY B 1 101 ? 66.359 85.630 96.921 1.00 38.17 102 GLY B N 1
ATOM 3242 C CA . GLY B 1 101 ? 67.002 85.014 95.764 1.00 36.28 102 GLY B CA 1
ATOM 3243 C C . GLY B 1 101 ? 68.501 85.187 95.738 1.00 34.65 102 GLY B C 1
ATOM 3244 O O . GLY B 1 101 ? 69.102 85.677 96.693 1.00 38.37 102 GLY B O 1
ATOM 3245 N N . THR B 1 102 ? 69.146 84.751 94.658 1.00 58.96 103 THR B N 1
ATOM 3246 C CA . THR B 1 102 ? 70.606 84.768 94.629 1.00 47.88 103 THR B CA 1
ATOM 3247 C C . THR B 1 102 ? 71.155 85.587 93.471 1.00 46.22 103 THR B C 1
ATOM 3248 O O . THR B 1 102 ? 70.825 85.345 92.314 1.00 25.78 103 THR B O 1
ATOM 3252 N N . ASP B 1 103 ? 72.052 86.527 93.762 1.00 37.47 104 ASP B N 1
ATOM 3253 C CA . ASP B 1 103 ? 72.731 87.252 92.690 1.00 27.27 104 ASP B CA 1
ATOM 3254 C C . ASP B 1 103 ? 73.926 86.422 92.231 1.00 26.57 104 ASP B C 1
ATOM 3255 O O . ASP B 1 103 ? 75.071 86.607 92.638 1.00 22.70 104 ASP B O 1
ATOM 3260 N N . LYS B 1 104 ? 73.625 85.481 91.338 1.00 26.63 105 LYS B N 1
ATOM 3261 C CA . LYS B 1 104 ? 74.667 84.534 90.954 1.00 31.13 105 LYS B CA 1
ATOM 3262 C C . LYS B 1 104 ? 75.796 85.195 90.195 1.00 31.46 105 LYS B C 1
ATOM 3263 O O . LYS B 1 104 ? 76.968 84.870 90.413 1.00 32.47 105 LYS B O 1
ATOM 3269 N N . ASN B 1 105 ? 75.494 86.184 89.357 1.00 25.01 106 ASN B N 1
ATOM 3270 C CA . ASN B 1 105 ? 76.578 86.868 88.656 1.00 33.74 106 ASN B CA 1
ATOM 3271 C C . ASN B 1 105 ? 77.492 87.620 89.604 1.00 32.95 106 ASN B C 1
ATOM 3272 O O . ASN B 1 105 ? 78.697 87.736 89.358 1.00 21.01 106 ASN B O 1
ATOM 3277 N N . ALA B 1 106 ? 76.938 88.133 90.707 1.00 27.75 107 ALA B N 1
ATOM 3278 C CA . ALA B 1 106 ? 77.800 88.790 91.687 1.00 23.04 107 ALA B CA 1
ATOM 3279 C C . ALA B 1 106 ? 78.767 87.800 92.321 1.00 22.14 107 ALA B C 1
ATOM 3280 O O . ALA B 1 106 ? 79.924 88.104 92.609 1.00 28.86 107 ALA B O 1
ATOM 3282 N N . LEU B 1 107 ? 78.262 86.595 92.586 1.00 30.11 108 LEU B N 1
ATOM 3283 C CA . LEU B 1 107 ? 79.107 85.578 93.220 1.00 16.70 108 LEU B CA 1
ATOM 3284 C C . LEU B 1 107 ? 80.326 85.241 92.365 1.00 12.77 108 LEU B C 1
ATOM 3285 O O . LEU B 1 107 ? 81.455 85.152 92.830 1.00 19.11 108 LEU B O 1
ATOM 3290 N N . ILE B 1 108 ? 80.097 85.109 91.070 1.00 16.75 109 ILE B N 1
ATOM 3291 C CA . ILE B 1 108 ? 81.147 84.814 90.104 1.00 25.03 109 ILE B CA 1
ATOM 3292 C C . ILE B 1 108 ? 82.133 85.959 89.954 1.00 27.17 109 ILE B C 1
ATOM 3293 O O . ILE B 1 108 ? 83.341 85.711 90.069 1.00 29.31 109 ILE B O 1
ATOM 3298 N N . ASP B 1 109 ? 81.648 87.195 89.798 1.00 26.52 110 ASP B N 1
ATOM 3299 C CA . ASP B 1 109 ? 82.538 88.350 89.709 1.00 23.07 110 ASP B CA 1
ATOM 3300 C C . ASP B 1 109 ? 83.529 88.384 90.861 1.00 21.73 110 ASP B C 1
ATOM 3301 O O . ASP B 1 109 ? 84.698 88.723 90.691 1.00 31.57 110 ASP B O 1
ATOM 3306 N N . ILE B 1 110 ? 83.058 88.043 92.056 1.00 14.22 111 ILE B N 1
ATOM 3307 C CA . ILE B 1 110 ? 83.925 88.161 93.225 1.00 23.48 111 ILE B CA 1
ATOM 3308 C C . ILE B 1 110 ? 84.693 86.883 93.517 1.00 26.72 111 ILE B C 1
ATOM 3309 O O . ILE B 1 110 ? 85.830 86.919 93.980 1.00 25.69 111 ILE B O 1
ATOM 3314 N N . LEU B 1 111 ? 84.080 85.722 93.284 1.00 26.61 112 LEU B N 1
ATOM 3315 C CA . LEU B 1 111 ? 84.700 84.479 93.730 1.00 23.96 112 LEU B CA 1
ATOM 3316 C C . LEU B 1 111 ? 85.500 83.747 92.676 1.00 20.81 112 LEU B C 1
ATOM 3317 O O . LEU B 1 111 ? 86.368 82.935 93.021 1.00 29.58 112 LEU B O 1
ATOM 3322 N N . CYS B 1 112 ? 85.261 83.990 91.390 1.00 27.22 113 CYS B N 1
ATOM 3323 C CA . CYS B 1 112 ? 85.998 83.214 90.387 1.00 28.16 113 CYS B CA 1
ATOM 3324 C C . CYS B 1 112 ? 87.087 84.049 89.724 1.00 31.69 113 CYS B C 1
ATOM 3325 O O . CYS B 1 112 ? 87.523 83.738 88.613 1.00 41.15 113 CYS B O 1
ATOM 3328 N N . THR B 1 113 ? 87.494 85.127 90.393 1.00 25.02 114 THR B N 1
ATOM 3329 C CA . THR B 1 113 ? 88.392 86.075 89.754 1.00 30.16 114 THR B CA 1
ATOM 3330 C C . THR B 1 113 ? 89.545 86.516 90.643 1.00 29.64 114 THR B C 1
ATOM 3331 O O . THR B 1 113 ? 90.225 87.478 90.271 1.00 26.04 114 THR B O 1
ATOM 3335 N N . GLN B 1 114 ? 89.738 85.871 91.784 1.00 30.07 115 GLN B N 1
ATOM 3336 C CA . GLN B 1 114 ? 90.753 86.292 92.742 1.00 30.40 115 GLN B CA 1
ATOM 3337 C C . GLN B 1 114 ? 91.950 85.344 92.808 1.00 31.87 115 GLN B C 1
ATOM 3338 O O . GLN B 1 114 ? 91.823 84.162 92.495 1.00 33.14 115 GLN B O 1
ATOM 3344 N N . SER B 1 115 ? 93.043 85.905 93.301 1.00 30.42 116 SER B N 1
ATOM 3345 C CA . SER B 1 115 ? 94.257 85.230 93.708 1.00 22.60 116 SER B CA 1
ATOM 3346 C C . SER B 1 115 ? 94.037 84.569 95.072 1.00 22.68 116 SER B C 1
ATOM 3347 O O . SER B 1 115 ? 93.121 84.974 95.792 1.00 32.07 116 SER B O 1
ATOM 3350 N N . ASN B 1 116 ? 94.841 83.578 95.431 1.00 26.23 117 ASN B N 1
ATOM 3351 C CA . ASN B 1 116 ? 94.689 82.951 96.740 1.00 26.91 117 ASN B CA 1
ATOM 3352 C C . ASN B 1 116 ? 94.725 83.994 97.853 1.00 26.33 117 ASN B C 1
ATOM 3353 O O . ASN B 1 116 ? 93.927 83.942 98.788 1.00 25.51 117 ASN B O 1
ATOM 3358 N N . ALA B 1 117 ? 95.641 84.957 97.764 1.00 32.30 118 ALA B N 1
ATOM 3359 C CA . ALA B 1 117 ? 95.747 85.940 98.849 1.00 29.67 118 ALA B CA 1
ATOM 3360 C C . ALA B 1 117 ? 94.478 86.772 98.965 1.00 26.45 118 ALA B C 1
ATOM 3361 O O . ALA B 1 117 ? 93.979 87.059 100.048 1.00 19.86 118 ALA B O 1
ATOM 3363 N N . GLN B 1 118 ? 93.956 87.153 97.808 1.00 19.82 119 GLN B N 1
ATOM 3364 C CA . GLN B 1 118 ? 92.753 87.973 97.747 1.00 31.79 119 GLN B CA 1
ATOM 3365 C C . GLN B 1 118 ? 91.561 87.246 98.336 1.00 34.06 119 GLN B C 1
ATOM 3366 O O . GLN B 1 118 ? 90.785 87.779 99.130 1.00 19.39 119 GLN B O 1
ATOM 3372 N N . ILE B 1 119 ? 91.429 85.968 97.971 1.00 33.02 120 ILE B N 1
ATOM 3373 C CA . ILE B 1 119 ? 90.328 85.170 98.493 1.00 29.94 120 ILE B CA 1
ATOM 3374 C C . ILE B 1 119 ? 90.386 84.983 99.997 1.00 29.63 120 ILE B C 1
ATOM 3375 O O . ILE B 1 119 ? 89.339 84.965 100.654 1.00 34.54 120 ILE B O 1
ATOM 3380 N N . HIS B 1 120 ? 91.578 84.833 100.574 1.00 25.20 121 HIS B N 1
ATOM 3381 C CA . HIS B 1 120 ? 91.663 84.680 102.028 1.00 31.26 121 HIS B CA 1
ATOM 3382 C C . HIS B 1 120 ? 91.327 85.993 102.727 1.00 32.63 121 HIS B C 1
ATOM 3383 O O . HIS B 1 120 ? 90.690 86.029 103.784 1.00 36.30 121 HIS B O 1
ATOM 3390 N N . ALA B 1 121 ? 91.716 87.122 102.134 1.00 32.35 122 ALA B N 1
ATOM 3391 C CA . ALA B 1 121 ? 91.350 88.407 102.734 1.00 28.19 122 ALA B CA 1
ATOM 3392 C C . ALA B 1 121 ? 89.839 88.596 102.753 1.00 25.94 122 ALA B C 1
ATOM 3393 O O . ALA B 1 121 ? 89.270 89.100 103.721 1.00 36.86 122 ALA B O 1
ATOM 3395 N N . ILE B 1 122 ? 89.165 88.192 101.679 1.00 20.43 123 ILE B N 1
ATOM 3396 C CA . ILE B 1 122 ? 87.722 88.362 101.592 1.00 20.89 123 ILE B CA 1
ATOM 3397 C C . ILE B 1 122 ? 86.999 87.534 102.644 1.00 22.96 123 ILE B C 1
ATOM 3398 O O . ILE B 1 122 ? 86.040 87.985 103.268 1.00 29.64 123 ILE B O 1
ATOM 3403 N N . LYS B 1 123 ? 87.448 86.300 102.848 1.00 21.92 124 LYS B N 1
ATOM 3404 C CA . LYS B 1 123 ? 86.808 85.434 103.835 1.00 27.79 124 LYS B CA 1
ATOM 3405 C C . LYS B 1 123 ? 87.033 85.942 105.250 1.00 26.17 124 LYS B C 1
ATOM 3406 O O . LYS B 1 123 ? 86.176 85.848 106.134 1.00 20.22 124 LYS B O 1
ATOM 3412 N N . ALA B 1 124 ? 88.247 86.420 105.506 1.00 20.11 125 ALA B N 1
ATOM 3413 C CA . ALA B 1 124 ? 88.560 86.943 106.840 1.00 37.96 125 ALA B CA 1
ATOM 3414 C C . ALA B 1 124 ? 87.681 88.152 107.151 1.00 38.76 125 ALA B C 1
ATOM 3415 O O . ALA B 1 124 ? 87.157 88.298 108.257 1.00 30.51 125 ALA B O 1
ATOM 3417 N N . ALA B 1 125 ? 87.499 89.006 106.142 1.00 32.91 126 ALA B N 1
ATOM 3418 C CA . ALA B 1 125 ? 86.639 90.172 106.321 1.00 24.19 126 ALA B CA 1
ATOM 3419 C C . ALA B 1 125 ? 85.204 89.750 106.594 1.00 25.69 126 ALA B C 1
ATOM 3420 O O . ALA B 1 125 ? 84.527 90.349 107.432 1.00 23.82 126 ALA B O 1
ATOM 3422 N N . PHE B 1 126 ? 84.735 88.717 105.899 1.00 26.57 127 PHE B N 1
ATOM 3423 C CA . PHE B 1 126 ? 83.373 88.216 106.060 1.00 23.37 127 PHE B CA 1
ATOM 3424 C C . PHE B 1 126 ? 83.118 87.665 107.465 1.00 25.72 127 PHE B C 1
ATOM 3425 O O . PHE B 1 126 ? 82.058 87.895 108.053 1.00 32.19 127 PHE B O 1
ATOM 3433 N N . LYS B 1 127 ? 84.056 86.883 107.975 1.00 30.72 128 LYS B N 1
ATOM 3434 C CA . LYS B 1 127 ? 84.000 86.316 109.316 1.00 47.36 128 LYS B CA 1
ATOM 3435 C C . LYS B 1 127 ? 83.984 87.426 110.365 1.00 47.88 128 LYS B C 1
ATOM 3436 O O . LYS B 1 127 ? 83.201 87.452 111.311 1.00 37.36 128 LYS B O 1
ATOM 3442 N N . LEU B 1 128 ? 84.886 88.391 110.181 1.00 45.01 129 LEU B N 1
ATOM 3443 C CA . LEU B 1 128 ? 84.892 89.569 111.038 1.00 50.17 129 LEU B CA 1
ATOM 3444 C C . LEU B 1 128 ? 83.536 90.271 110.977 1.00 50.97 129 LEU B C 1
ATOM 3445 O O . LEU B 1 128 ? 82.933 90.615 111.990 1.00 55.33 129 LEU B O 1
ATOM 3450 N N . LEU B 1 129 ? 83.062 90.481 109.753 1.00 47.89 130 LEU B N 1
ATOM 3451 C CA . LEU B 1 129 ? 81.808 91.172 109.513 1.00 37.18 130 LEU B CA 1
ATOM 3452 C C . LEU B 1 129 ? 80.602 90.397 109.997 1.00 37.80 130 LEU B C 1
ATOM 3453 O O . LEU B 1 129 ? 79.684 90.916 110.637 1.00 40.71 130 LEU B O 1
ATOM 3458 N N . TYR B 1 130 ? 80.515 89.116 109.617 1.00 41.63 131 TYR B N 1
ATOM 3459 C CA . TYR B 1 130 ? 79.223 88.484 109.881 1.00 36.70 131 TYR B CA 1
ATOM 3460 C C . TYR B 1 130 ? 79.262 87.455 110.986 1.00 37.04 131 TYR B C 1
ATOM 3461 O O . TYR B 1 130 ? 78.219 86.907 111.371 1.00 39.75 131 TYR B O 1
ATOM 3470 N N . LYS B 1 131 ? 80.460 87.151 111.489 1.00 38.83 132 LYS B N 1
ATOM 3471 C CA . LYS B 1 131 ? 80.534 86.142 112.545 1.00 89.26 132 LYS B CA 1
ATOM 3472 C C . LYS B 1 131 ? 80.040 84.786 112.053 1.00 89.18 132 LYS B C 1
ATOM 3473 O O . LYS B 1 131 ? 79.661 83.925 112.852 1.00 49.03 132 LYS B O 1
ATOM 3479 N N . GLU B 1 132 ? 80.040 84.576 110.742 1.00 62.72 133 GLU B N 1
ATOM 3480 C CA . GLU B 1 132 ? 79.688 83.305 110.123 1.00 58.41 133 GLU B CA 1
ATOM 3481 C C . GLU B 1 132 ? 80.791 82.928 109.133 1.00 57.62 133 GLU B C 1
ATOM 3482 O O . GLU B 1 132 ? 81.585 83.807 108.790 1.00 47.31 133 GLU B O 1
ATOM 3488 N N . ASP B 1 133 ? 80.833 81.669 108.718 1.00 39.37 134 ASP B N 1
ATOM 3489 C CA . ASP B 1 133 ? 81.852 81.225 107.759 1.00 34.26 134 ASP B CA 1
ATOM 3490 C C . ASP B 1 133 ? 81.323 81.435 106.342 1.00 33.49 134 ASP B C 1
ATOM 3491 O O . ASP B 1 133 ? 80.172 81.097 106.057 1.00 25.47 134 ASP B O 1
ATOM 3496 N N . LEU B 1 134 ? 82.149 82.050 105.496 1.00 33.76 135 LEU B N 1
ATOM 3497 C CA . LEU B 1 134 ? 81.726 82.371 104.136 1.00 24.06 135 LEU B CA 1
ATOM 3498 C C . LEU B 1 134 ? 81.215 81.142 103.389 1.00 21.94 135 LEU B C 1
ATOM 3499 O O . LEU B 1 134 ? 80.157 81.161 102.764 1.00 30.32 135 LEU B O 1
ATOM 3504 N N . GLU B 1 135 ? 82.008 80.079 103.436 1.00 22.93 136 GLU B N 1
ATOM 3505 C CA . GLU B 1 135 ? 81.643 78.842 102.751 1.00 30.58 136 GLU B CA 1
ATOM 3506 C C . GLU B 1 135 ? 80.315 78.283 103.231 1.00 27.63 136 GLU B C 1
ATOM 3507 O O . GLU B 1 135 ? 79.546 77.740 102.433 1.00 24.86 136 GLU B O 1
ATOM 3513 N N . LYS B 1 136 ? 80.032 78.393 104.531 1.00 29.36 137 LYS B N 1
ATOM 3514 C CA . LYS B 1 136 ? 78.762 77.842 105.016 1.00 46.66 137 LYS B CA 1
ATOM 3515 C C . LYS B 1 136 ? 77.581 78.469 104.287 1.00 46.01 137 LYS B C 1
ATOM 3516 O O . LYS B 1 136 ? 76.643 77.807 103.843 1.00 24.47 137 LYS B O 1
ATOM 3522 N N . GLU B 1 137 ? 77.633 79.797 104.173 1.00 26.43 138 GLU B N 1
ATOM 3523 C CA . GLU B 1 137 ? 76.500 80.523 103.597 1.00 27.23 138 GLU B CA 1
ATOM 3524 C C . GLU B 1 137 ? 76.360 80.196 102.118 1.00 24.18 138 GLU B C 1
ATOM 3525 O O . GLU B 1 137 ? 75.270 80.048 101.572 1.00 26.79 138 GLU B O 1
ATOM 3531 N N . ILE B 1 138 ? 77.529 80.071 101.484 1.00 46.89 139 ILE B N 1
ATOM 3532 C CA . ILE B 1 138 ? 77.577 79.729 100.067 1.00 20.63 139 ILE B CA 1
ATOM 3533 C C . ILE B 1 138 ? 76.863 78.409 99.806 1.00 20.23 139 ILE B C 1
ATOM 3534 O O . ILE B 1 138 ? 76.059 78.276 98.881 1.00 21.35 139 ILE B O 1
ATOM 3539 N N . ILE B 1 139 ? 77.169 77.400 100.612 1.00 29.03 140 ILE B N 1
ATOM 3540 C CA . ILE B 1 139 ? 76.554 76.085 100.384 1.00 25.05 140 ILE B CA 1
ATOM 3541 C C . ILE B 1 139 ? 75.056 76.172 100.607 1.00 22.99 140 ILE B C 1
ATOM 3542 O O . ILE B 1 139 ? 74.285 75.425 100.011 1.00 41.20 140 ILE B O 1
ATOM 3547 N N . SER B 1 140 ? 74.621 77.156 101.406 1.00 44.30 141 SER B N 1
ATOM 3548 C CA . SER B 1 140 ? 73.178 77.268 101.615 1.00 35.22 141 SER B CA 1
ATOM 3549 C C . SER B 1 140 ? 72.462 77.944 100.454 1.00 35.15 141 SER B C 1
ATOM 3550 O O . SER B 1 140 ? 71.275 77.667 100.251 1.00 31.70 141 SER B O 1
ATOM 3553 N N . GLU B 1 141 ? 73.121 78.818 99.693 1.00 25.59 142 GLU B N 1
ATOM 3554 C CA . GLU B 1 141 ? 72.389 79.528 98.643 1.00 25.01 142 GLU B CA 1
ATOM 3555 C C . GLU B 1 141 ? 72.731 79.084 97.236 1.00 21.99 142 GLU B C 1
ATOM 3556 O O . GLU B 1 141 ? 72.220 79.602 96.242 1.00 21.74 142 GLU B O 1
ATOM 3562 N N . THR B 1 142 ? 73.574 78.076 97.080 1.00 19.57 143 THR B N 1
ATOM 3563 C CA . THR B 1 142 ? 73.875 77.563 95.740 1.00 23.79 143 THR B CA 1
ATOM 3564 C C . THR B 1 142 ? 73.866 76.036 95.808 1.00 26.37 143 THR B C 1
ATOM 3565 O O . THR B 1 142 ? 73.953 75.496 96.913 1.00 19.09 143 THR B O 1
ATOM 3569 N N . SER B 1 143 ? 73.827 75.341 94.675 1.00 17.86 144 SER B N 1
ATOM 3570 C CA . SER B 1 143 ? 73.877 73.877 94.768 1.00 27.73 144 SER B CA 1
ATOM 3571 C C . SER B 1 143 ? 74.517 73.297 93.514 1.00 30.30 144 SER B C 1
ATOM 3572 O O . SER B 1 143 ? 74.865 74.059 92.608 1.00 23.09 144 SER B O 1
ATOM 3575 N N . GLY B 1 144 ? 74.666 71.973 93.463 1.00 29.79 145 GLY B N 1
ATOM 3576 C CA . GLY B 1 144 ? 75.173 71.311 92.278 1.00 31.51 145 GLY B CA 1
ATOM 3577 C C . GLY B 1 144 ? 76.604 71.649 91.911 1.00 32.31 145 GLY B C 1
ATOM 3578 O O . GLY B 1 144 ? 77.453 71.828 92.790 1.00 19.97 145 GLY B O 1
ATOM 3579 N N . ASN B 1 145 ? 76.868 71.701 90.606 1.00 20.31 146 ASN B N 1
ATOM 3580 C CA . ASN B 1 145 ? 78.192 71.982 90.074 1.00 30.25 146 ASN B CA 1
ATOM 3581 C C . ASN B 1 145 ? 78.665 73.399 90.396 1.00 30.73 146 ASN B C 1
ATOM 3582 O O . ASN B 1 145 ? 79.842 73.643 90.654 1.00 19.12 146 ASN B O 1
ATOM 3587 N N . PHE B 1 146 ? 77.730 74.337 90.337 1.00 21.42 147 PHE B N 1
ATOM 3588 C CA . PHE B 1 146 ? 78.034 75.741 90.614 1.00 18.57 147 PHE B CA 1
ATOM 3589 C C . PHE B 1 146 ? 78.467 75.896 92.059 1.00 18.27 147 PHE B C 1
ATOM 3590 O O . PHE B 1 146 ? 79.447 76.563 92.381 1.00 26.35 147 PHE B O 1
ATOM 3598 N N . GLN B 1 147 ? 77.779 75.213 92.970 1.00 16.10 148 GLN B N 1
ATOM 3599 C CA . GLN B 1 147 ? 78.225 75.182 94.357 1.00 23.00 148 GLN B CA 1
ATOM 3600 C C . GLN B 1 147 ? 79.651 74.659 94.488 1.00 26.08 148 GLN B C 1
ATOM 3601 O O . GLN B 1 147 ? 80.439 75.170 95.290 1.00 23.64 148 GLN B O 1
ATOM 3607 N N . ARG B 1 148 ? 79.946 73.566 93.779 1.00 26.64 149 ARG B N 1
ATOM 3608 C CA . ARG B 1 148 ? 81.241 72.911 93.927 1.00 15.34 149 ARG B CA 1
ATOM 3609 C C . ARG B 1 148 ? 82.359 73.834 93.443 1.00 16.66 149 ARG B C 1
ATOM 3610 O O . ARG B 1 148 ? 83.405 73.910 94.082 1.00 28.23 149 ARG B O 1
ATOM 3618 N N . LEU B 1 149 ? 82.144 74.527 92.331 1.00 20.73 150 LEU B N 1
ATOM 3619 C CA . LEU B 1 149 ? 83.178 75.437 91.813 1.00 22.14 150 LEU B CA 1
ATOM 3620 C C . LEU B 1 149 ? 83.447 76.561 92.803 1.00 23.06 150 LEU B C 1
ATOM 3621 O O . LEU B 1 149 ? 84.597 76.932 93.026 1.00 22.93 150 LEU B O 1
ATOM 3626 N N . LEU B 1 150 ? 82.390 77.095 93.430 1.00 22.97 151 LEU B N 1
ATOM 3627 C CA . LEU B 1 150 ? 82.574 78.130 94.442 1.00 25.80 151 LEU B CA 1
ATOM 3628 C C . LEU B 1 150 ? 83.270 77.608 95.689 1.00 26.40 151 LEU B C 1
ATOM 3629 O O . LEU B 1 150 ? 84.105 78.281 96.294 1.00 23.57 151 LEU B O 1
ATOM 3634 N N . VAL B 1 151 ? 82.984 76.379 96.128 1.00 23.73 152 VAL B N 1
ATOM 3635 C CA . VAL B 1 151 ? 83.733 75.845 97.270 1.00 14.08 152 VAL B CA 1
ATOM 3636 C C . VAL B 1 151 ? 85.214 75.718 96.915 1.00 15.25 152 VAL B C 1
ATOM 3637 O O . VAL B 1 151 ? 86.117 75.946 97.719 1.00 24.09 152 VAL B O 1
ATOM 3641 N N . SER B 1 152 ? 85.469 75.385 95.649 1.00 15.24 153 SER B N 1
ATOM 3642 C CA . SER B 1 152 ? 86.853 75.262 95.193 1.00 14.39 153 SER B CA 1
ATOM 3643 C C . SER B 1 152 ? 87.522 76.633 95.290 1.00 13.46 153 SER B C 1
ATOM 3644 O O . SER B 1 152 ? 88.567 76.777 95.920 1.00 22.55 153 SER B O 1
ATOM 3647 N N . MET B 1 153 ? 86.870 77.652 94.741 1.00 27.83 154 MET B N 1
ATOM 3648 C CA . MET B 1 153 ? 87.432 79.000 94.776 1.00 19.77 154 MET B CA 1
ATOM 3649 C C . MET B 1 153 ? 87.753 79.442 96.200 1.00 20.73 154 MET B C 1
ATOM 3650 O O . MET B 1 153 ? 88.792 80.078 96.424 1.00 21.68 154 MET B O 1
ATOM 3655 N N . LEU B 1 154 ? 86.886 79.116 97.152 1.00 21.03 155 LEU B N 1
ATOM 3656 C CA . LEU B 1 154 ? 87.047 79.563 98.533 1.00 23.38 155 LEU B CA 1
ATOM 3657 C C . LEU B 1 154 ? 88.220 78.953 99.277 1.00 25.13 155 LEU B C 1
ATOM 3658 O O . LEU B 1 154 ? 88.639 79.409 100.357 1.00 22.99 155 LEU B O 1
ATOM 3663 N N . GLN B 1 155 ? 88.805 77.891 98.712 1.00 24.79 156 GLN B N 1
ATOM 3664 C CA . GLN B 1 155 ? 89.895 77.234 99.434 1.00 18.69 156 GLN B CA 1
ATOM 3665 C C . GLN B 1 155 ? 91.189 78.023 99.300 1.00 16.90 156 GLN B C 1
ATOM 3666 O O . GLN B 1 155 ? 92.116 77.878 100.100 1.00 24.43 156 GLN B O 1
ATOM 3672 N N . GLY B 1 156 ? 91.271 78.833 98.242 1.00 28.49 157 GLY B N 1
ATOM 3673 C CA . GLY B 1 156 ? 92.511 79.575 98.005 1.00 30.16 157 GLY B CA 1
ATOM 3674 C C . GLY B 1 156 ? 93.673 78.607 97.865 1.00 29.25 157 GLY B C 1
ATOM 3675 O O . GLY B 1 156 ? 94.742 78.796 98.434 1.00 29.34 157 GLY B O 1
ATOM 3676 N N . GLY B 1 157 ? 93.458 77.529 97.120 1.00 29.54 158 GLY B N 1
ATOM 3677 C CA . GLY B 1 157 ? 94.472 76.497 96.990 1.00 25.37 158 GLY B CA 1
ATOM 3678 C C . GLY B 1 157 ? 94.992 76.376 95.580 1.00 26.82 158 GLY B C 1
ATOM 3679 O O . GLY B 1 157 ? 95.509 75.330 95.180 1.00 30.51 158 GLY B O 1
ATOM 3680 N N . ARG B 1 158 ? 94.909 77.448 94.786 1.00 24.93 159 ARG B N 1
ATOM 3681 C CA . ARG B 1 158 ? 95.491 77.336 93.442 1.00 24.53 159 ARG B CA 1
ATOM 3682 C C . ARG B 1 158 ? 96.991 77.104 93.575 1.00 25.21 159 ARG B C 1
ATOM 3683 O O . ARG B 1 158 ? 97.638 77.650 94.473 1.00 24.02 159 ARG B O 1
ATOM 3691 N N . LYS B 1 159 ? 97.582 76.256 92.733 1.00 32.24 160 LYS B N 1
ATOM 3692 C CA . LYS B 1 159 ? 99.042 76.092 92.814 1.00 33.43 160 LYS B CA 1
ATOM 3693 C C . LYS B 1 159 ? 99.715 77.231 92.052 1.00 34.44 160 LYS B C 1
ATOM 3694 O O . LYS B 1 159 ? 100.028 77.093 90.872 1.00 24.67 160 LYS B O 1
ATOM 3700 N N . GLU B 1 160 ? 99.862 78.379 92.705 1.00 27.39 161 GLU B N 1
ATOM 3701 C CA . GLU B 1 160 ? 100.267 79.585 91.991 1.00 26.67 161 GLU B CA 1
ATOM 3702 C C . GLU B 1 160 ? 101.716 79.553 91.552 1.00 27.94 161 GLU B C 1
ATOM 3703 O O . GLU B 1 160 ? 102.136 80.337 90.702 1.00 38.97 161 GLU B O 1
ATOM 3709 N N . ASP B 1 161 ? 102.500 78.637 92.113 1.00 30.21 162 ASP B N 1
ATOM 3710 C CA . ASP B 1 161 ? 103.900 78.498 91.724 1.00 33.94 162 ASP B CA 1
ATOM 3711 C C . ASP B 1 161 ? 104.082 77.370 90.716 1.00 33.98 162 ASP B C 1
ATOM 3712 O O . ASP B 1 161 ? 105.176 76.880 90.436 1.00 38.55 162 ASP B O 1
ATOM 3717 N N . GLU B 1 162 ? 102.982 76.865 90.160 1.00 31.71 163 GLU B N 1
ATOM 3718 C CA . GLU B 1 162 ? 103.142 75.814 89.147 1.00 31.20 163 GLU B CA 1
ATOM 3719 C C . GLU B 1 162 ? 103.691 76.455 87.877 1.00 32.20 163 GLU B C 1
ATOM 3720 O O . GLU B 1 162 ? 103.109 77.414 87.355 1.00 27.36 163 GLU B O 1
ATOM 3726 N N . PRO B 1 163 ? 104.831 75.969 87.400 1.00 27.59 164 PRO B N 1
ATOM 3727 C CA . PRO B 1 163 ? 105.435 76.548 86.198 1.00 26.98 164 PRO B CA 1
ATOM 3728 C C . PRO B 1 163 ? 104.715 76.110 84.924 1.00 28.98 164 PRO B C 1
ATOM 3729 O O . PRO B 1 163 ? 104.098 75.048 84.881 1.00 27.81 164 PRO B O 1
ATOM 3733 N N . VAL B 1 164 ? 104.844 76.939 83.895 1.00 28.10 165 VAL B N 1
ATOM 3734 C CA . VAL B 1 164 ? 104.400 76.608 82.551 1.00 31.29 165 VAL B CA 1
ATOM 3735 C C . VAL B 1 164 ? 105.152 75.378 82.042 1.00 33.10 165 VAL B C 1
ATOM 3736 O O . VAL B 1 164 ? 106.379 75.293 82.133 1.00 39.69 165 VAL B O 1
ATOM 3740 N N . ASN B 1 165 ? 104.417 74.409 81.511 1.00 29.05 166 ASN B N 1
ATOM 3741 C CA . ASN B 1 165 ? 105.017 73.166 81.023 1.00 34.01 166 ASN B CA 1
ATOM 3742 C C . ASN B 1 165 ? 104.100 72.550 79.969 1.00 33.53 166 ASN B C 1
ATOM 3743 O O . ASN B 1 165 ? 102.985 72.125 80.278 1.00 50.59 166 ASN B O 1
ATOM 3748 N N . ALA B 1 166 ? 104.572 72.566 78.732 1.00 23.59 167 ALA B N 1
ATOM 3749 C CA . ALA B 1 166 ? 103.864 72.082 77.559 1.00 26.53 167 ALA B CA 1
ATOM 3750 C C . ALA B 1 166 ? 103.319 70.669 77.707 1.00 25.00 167 ALA B C 1
ATOM 3751 O O . ALA B 1 166 ? 102.180 70.394 77.329 1.00 34.38 167 ALA B O 1
ATOM 3753 N N . ALA B 1 167 ? 104.118 69.743 78.226 1.00 26.43 168 ALA B N 1
ATOM 3754 C CA . ALA B 1 167 ? 103.640 68.361 78.294 1.00 36.53 168 ALA B CA 1
ATOM 3755 C C . ALA B 1 167 ? 102.492 68.240 79.282 1.00 36.90 168 ALA B C 1
ATOM 3756 O O . ALA B 1 167 ? 101.422 67.689 79.008 1.00 36.25 168 ALA B O 1
ATOM 3758 N N . HIS B 1 168 ? 102.726 68.750 80.495 1.00 25.57 169 HIS B N 1
ATOM 3759 C CA . HIS B 1 168 ? 101.632 68.614 81.468 1.00 36.41 169 HIS B CA 1
ATOM 3760 C C . HIS B 1 168 ? 100.421 69.398 80.980 1.00 36.21 169 HIS B C 1
ATOM 3761 O O . HIS B 1 168 ? 99.278 68.993 81.166 1.00 39.03 169 HIS B O 1
ATOM 3768 N N . ALA B 1 169 ? 100.697 70.477 80.251 1.00 29.22 170 ALA B N 1
ATOM 3769 C CA . ALA B 1 169 ? 99.630 71.293 79.681 1.00 34.90 170 ALA B CA 1
ATOM 3770 C C . ALA B 1 169 ? 98.875 70.543 78.596 1.00 34.55 170 ALA B C 1
ATOM 3771 O O . ALA B 1 169 ? 97.651 70.632 78.480 1.00 29.62 170 ALA B O 1
ATOM 3773 N N . ALA B 1 170 ? 99.597 69.790 77.763 1.00 31.19 171 ALA B N 1
ATOM 3774 C CA . ALA B 1 170 ? 98.887 69.021 76.733 1.00 22.82 171 ALA B CA 1
ATOM 3775 C C . ALA B 1 170 ? 98.026 67.961 77.403 1.00 17.86 171 ALA B C 1
ATOM 3776 O O . ALA B 1 170 ? 96.923 67.660 76.958 1.00 36.65 171 ALA B O 1
ATOM 3778 N N . GLU B 1 171 ? 98.540 67.391 78.489 1.00 20.17 172 GLU B N 1
ATOM 3779 C CA . GLU B 1 171 ? 97.757 66.380 79.188 1.00 37.32 172 GLU B CA 1
ATOM 3780 C C . GLU B 1 171 ? 96.413 66.968 79.619 1.00 38.12 172 GLU B C 1
ATOM 3781 O O . GLU B 1 171 ? 95.362 66.492 79.187 1.00 32.84 172 GLU B O 1
ATOM 3787 N N . ASP B 1 172 ? 96.484 68.012 80.439 1.00 32.77 173 ASP B N 1
ATOM 3788 C CA . ASP B 1 172 ? 95.302 68.658 80.993 1.00 19.14 173 ASP B CA 1
ATOM 3789 C C . ASP B 1 172 ? 94.258 68.951 79.919 1.00 15.73 173 ASP B C 1
ATOM 3790 O O . ASP B 1 172 ? 93.079 68.687 80.109 1.00 32.18 173 ASP B O 1
ATOM 3795 N N . ALA B 1 173 ? 94.759 69.519 78.823 1.00 23.10 174 ALA B N 1
ATOM 3796 C CA . ALA B 1 173 ? 93.911 69.969 77.725 1.00 28.17 174 ALA B CA 1
ATOM 3797 C C . ALA B 1 173 ? 93.251 68.784 77.032 1.00 28.73 174 ALA B C 1
ATOM 3798 O O . ALA B 1 173 ? 92.090 68.842 76.635 1.00 25.12 174 ALA B O 1
ATOM 3800 N N . ALA B 1 174 ? 94.030 67.709 76.904 1.00 28.09 175 ALA B N 1
ATOM 3801 C CA . ALA B 1 174 ? 93.500 66.468 76.342 1.00 31.85 175 ALA B CA 1
ATOM 3802 C C . ALA B 1 174 ? 92.495 65.868 77.321 1.00 32.24 175 ALA B C 1
ATOM 3803 O O . ALA B 1 174 ? 91.417 65.424 76.940 1.00 30.52 175 ALA B O 1
ATOM 3805 N N . ALA B 1 175 ? 92.851 65.893 78.608 1.00 25.94 176 ALA B N 1
ATOM 3806 C CA . ALA B 1 175 ? 91.910 65.377 79.600 1.00 24.15 176 ALA B CA 1
ATOM 3807 C C . ALA B 1 175 ? 90.646 66.221 79.560 1.00 23.46 176 ALA B C 1
ATOM 3808 O O . ALA B 1 175 ? 89.524 65.758 79.729 1.00 37.83 176 ALA B O 1
ATOM 3810 N N . ILE B 1 176 ? 90.836 67.516 79.307 1.00 28.82 177 ILE B N 1
ATOM 3811 C CA . ILE B 1 176 ? 89.644 68.362 79.209 1.00 25.67 177 ILE B CA 1
ATOM 3812 C C . ILE B 1 176 ? 88.875 68.025 77.942 1.00 28.24 177 ILE B C 1
ATOM 3813 O O . ILE B 1 176 ? 87.640 67.968 77.968 1.00 39.62 177 ILE B O 1
ATOM 3818 N N . TYR B 1 177 ? 89.577 67.776 76.835 1.00 23.73 178 TYR B N 1
ATOM 3819 C CA . TYR B 1 177 ? 88.889 67.388 75.600 1.00 34.34 178 TYR B CA 1
ATOM 3820 C C . TYR B 1 177 ? 87.983 66.180 75.804 1.00 33.80 178 TYR B C 1
ATOM 3821 O O . TYR B 1 177 ? 86.845 66.106 75.330 1.00 31.65 178 TYR B O 1
ATOM 3830 N N . GLN B 1 178 ? 88.530 65.174 76.483 1.00 35.76 179 GLN B N 1
ATOM 3831 C CA . GLN B 1 178 ? 87.798 63.928 76.677 1.00 40.10 179 GLN B CA 1
ATOM 3832 C C . GLN B 1 178 ? 86.607 64.101 77.607 1.00 40.81 179 GLN B C 1
ATOM 3833 O O . GLN B 1 178 ? 85.634 63.344 77.530 1.00 26.24 179 GLN B O 1
ATOM 3839 N N . ALA B 1 179 ? 86.665 65.080 78.512 1.00 43.57 180 ALA B N 1
ATOM 3840 C CA . ALA B 1 179 ? 85.580 65.212 79.487 1.00 36.50 180 ALA B CA 1
ATOM 3841 C C . ALA B 1 179 ? 84.377 65.964 78.938 1.00 35.27 180 ALA B C 1
ATOM 3842 O O . ALA B 1 179 ? 83.306 65.987 79.544 1.00 31.45 180 ALA B O 1
ATOM 3844 N N . GLY B 1 180 ? 84.525 66.601 77.781 1.00 29.79 181 GLY B N 1
ATOM 3845 C CA . GLY B 1 180 ? 83.415 67.318 77.173 1.00 32.26 181 GLY B CA 1
ATOM 3846 C C . GLY B 1 180 ? 83.206 66.876 75.732 1.00 32.25 181 GLY B C 1
ATOM 3847 O O . GLY B 1 180 ? 82.538 65.882 75.457 1.00 37.55 181 GLY B O 1
ATOM 3848 N N . GLU B 1 181 ? 83.795 67.621 74.814 1.00 32.01 182 GLU B N 1
ATOM 3849 C CA . GLU B 1 181 ? 83.714 67.407 73.382 1.00 41.16 182 GLU B CA 1
ATOM 3850 C C . GLU B 1 181 ? 83.888 65.934 73.010 1.00 41.67 182 GLU B C 1
ATOM 3851 O O . GLU B 1 181 ? 83.121 65.397 72.218 1.00 50.24 182 GLU B O 1
ATOM 3857 N N . GLY B 1 182 ? 84.945 65.338 73.555 1.00 42.18 183 GLY B N 1
ATOM 3858 C CA . GLY B 1 182 ? 85.326 63.980 73.254 1.00 45.68 183 GLY B CA 1
ATOM 3859 C C . GLY B 1 182 ? 84.280 62.935 73.571 1.00 45.91 183 GLY B C 1
ATOM 3860 O O . GLY B 1 182 ? 84.246 61.904 72.895 1.00 37.25 183 GLY B O 1
ATOM 3861 N N . GLN B 1 183 ? 83.439 63.173 74.575 1.00 54.94 184 GLN B N 1
ATOM 3862 C CA . GLN B 1 183 ? 82.482 62.163 75.017 1.00 42.58 184 GLN B CA 1
ATOM 3863 C C . GLN B 1 183 ? 81.034 62.617 74.890 1.00 42.35 184 GLN B C 1
ATOM 3864 O O . GLN B 1 183 ? 80.772 63.777 74.568 1.00 31.66 184 GLN B O 1
ATOM 3870 N N . ILE B 1 184 ? 80.106 61.679 75.077 1.00 50.73 185 ILE B N 1
ATOM 3871 C CA . ILE B 1 184 ? 78.688 61.982 74.936 1.00 68.31 185 ILE B CA 1
ATOM 3872 C C . ILE B 1 184 ? 78.188 62.676 76.203 1.00 67.19 185 ILE B C 1
ATOM 3873 O O . ILE B 1 184 ? 77.599 63.749 76.145 1.00 47.13 185 ILE B O 1
ATOM 3878 N N . GLY B 1 185 ? 78.441 62.045 77.346 1.00 39.05 186 GLY B N 1
ATOM 3879 C CA . GLY B 1 185 ? 78.119 62.676 78.623 1.00 51.31 186 GLY B CA 1
ATOM 3880 C C . GLY B 1 185 ? 79.179 63.710 78.963 1.00 51.29 186 GLY B C 1
ATOM 3881 O O . GLY B 1 185 ? 79.966 64.091 78.093 1.00 47.78 186 GLY B O 1
ATOM 3882 N N . THR B 1 186 ? 79.238 64.167 80.210 1.00 53.59 187 THR B N 1
ATOM 3883 C CA . THR B 1 186 ? 80.275 65.128 80.573 1.00 39.35 187 THR B CA 1
ATOM 3884 C C . THR B 1 186 ? 80.926 64.756 81.902 1.00 40.19 187 THR B C 1
ATOM 3885 O O . THR B 1 186 ? 80.247 64.324 82.829 1.00 27.31 187 THR B O 1
ATOM 3889 N N . ASP B 1 187 ? 82.236 64.981 81.994 1.00 27.31 188 ASP B N 1
ATOM 3890 C CA . ASP B 1 187 ? 82.890 64.930 83.294 1.00 31.22 188 ASP B CA 1
ATOM 3891 C C . ASP B 1 187 ? 83.164 66.380 83.704 1.00 33.62 188 ASP B C 1
ATOM 3892 O O . ASP B 1 187 ? 84.257 66.901 83.506 1.00 43.45 188 ASP B O 1
ATOM 3897 N N . GLU B 1 188 ? 82.134 67.013 84.255 1.00 44.57 189 GLU B N 1
ATOM 3898 C CA . GLU B 1 188 ? 82.282 68.406 84.684 1.00 28.53 189 GLU B CA 1
ATOM 3899 C C . GLU B 1 188 ? 83.463 68.544 85.633 1.00 26.42 189 GLU B C 1
ATOM 3900 O O . GLU B 1 188 ? 84.190 69.538 85.585 1.00 36.79 189 GLU B O 1
ATOM 3906 N N . SER B 1 189 ? 83.647 67.577 86.530 1.00 24.18 190 SER B N 1
ATOM 3907 C CA . SER B 1 189 ? 84.661 67.684 87.567 1.00 20.84 190 SER B CA 1
ATOM 3908 C C . SER B 1 189 ? 86.050 67.908 87.000 1.00 20.61 190 SER B C 1
ATOM 3909 O O . SER B 1 189 ? 86.937 68.408 87.685 1.00 23.03 190 SER B O 1
ATOM 3912 N N . ARG B 1 190 ? 86.271 67.471 85.765 1.00 24.54 191 ARG B N 1
ATOM 3913 C CA . ARG B 1 190 ? 87.634 67.604 85.239 1.00 24.65 191 ARG B CA 1
ATOM 3914 C C . ARG B 1 190 ? 87.876 69.076 84.909 1.00 23.70 191 ARG B C 1
ATOM 3915 O O . ARG B 1 190 ? 88.933 69.589 85.253 1.00 25.59 191 ARG B O 1
ATOM 3923 N N . PHE B 1 191 ? 86.885 69.720 84.311 1.00 25.32 192 PHE B N 1
ATOM 3924 C CA . PHE B 1 191 ? 86.890 71.162 84.090 1.00 26.52 192 PHE B CA 1
ATOM 3925 C C . PHE B 1 191 ? 87.095 71.878 85.428 1.00 26.72 192 PHE B C 1
ATOM 3926 O O . PHE B 1 191 ? 87.932 72.769 85.543 1.00 36.19 192 PHE B O 1
ATOM 3934 N N . ASN B 1 192 ? 86.346 71.453 86.446 1.00 31.20 193 ASN B N 1
ATOM 3935 C CA . ASN B 1 192 ? 86.458 72.084 87.755 1.00 26.43 193 ASN B CA 1
ATOM 3936 C C . ASN B 1 192 ? 87.865 71.972 88.313 1.00 25.73 193 ASN B C 1
ATOM 3937 O O . ASN B 1 192 ? 88.435 72.934 88.834 1.00 33.41 193 ASN B O 1
ATOM 3942 N N . ALA B 1 193 ? 88.436 70.776 88.248 1.00 27.99 194 ALA B N 1
ATOM 3943 C CA . ALA B 1 193 ? 89.764 70.537 88.803 1.00 18.78 194 ALA B CA 1
ATOM 3944 C C . ALA B 1 193 ? 90.837 71.344 88.087 1.00 16.75 194 ALA B C 1
ATOM 3945 O O . ALA B 1 193 ? 91.705 71.937 88.735 1.00 27.32 194 ALA B O 1
ATOM 3947 N N . VAL B 1 194 ? 90.837 71.343 86.754 1.00 12.82 195 VAL B N 1
ATOM 3948 C CA . VAL B 1 194 ? 91.955 72.013 86.083 1.00 24.92 195 VAL B CA 1
ATOM 3949 C C . VAL B 1 194 ? 91.858 73.526 86.284 1.00 26.96 195 VAL B C 1
ATOM 3950 O O . VAL B 1 194 ? 92.846 74.210 86.541 1.00 26.79 195 VAL B O 1
ATOM 3954 N N . LEU B 1 195 ? 90.648 74.054 86.145 1.00 19.23 196 LEU B N 1
ATOM 3955 C CA . LEU B 1 195 ? 90.464 75.504 86.225 1.00 36.13 196 LEU B CA 1
ATOM 3956 C C . LEU B 1 195 ? 90.607 76.054 87.631 1.00 36.07 196 LEU B C 1
ATOM 3957 O O . LEU B 1 195 ? 90.818 77.253 87.836 1.00 27.44 196 LEU B O 1
ATOM 3962 N N . ALA B 1 196 ? 90.540 75.198 88.649 1.00 24.77 197 ALA B N 1
ATOM 3963 C CA . ALA B 1 196 ? 90.681 75.706 90.011 1.00 25.94 197 ALA B CA 1
ATOM 3964 C C . ALA B 1 196 ? 92.106 75.599 90.527 1.00 28.06 197 ALA B C 1
ATOM 3965 O O . ALA B 1 196 ? 92.535 76.356 91.405 1.00 22.28 197 ALA B O 1
ATOM 3967 N N . THR B 1 197 ? 92.872 74.629 90.023 1.00 17.94 198 THR B N 1
ATOM 3968 C CA . THR B 1 197 ? 94.164 74.361 90.632 1.00 20.13 198 THR B CA 1
ATOM 3969 C C . THR B 1 197 ? 95.349 74.879 89.833 1.00 18.64 198 THR B C 1
ATOM 3970 O O . THR B 1 197 ? 96.401 75.081 90.450 1.00 25.34 198 THR B O 1
ATOM 3974 N N . ARG B 1 198 ? 95.237 75.015 88.517 1.00 23.39 199 ARG B N 1
ATOM 3975 C CA . ARG B 1 198 ? 96.401 75.386 87.717 1.00 24.62 199 ARG B CA 1
ATOM 3976 C C . ARG B 1 198 ? 96.764 76.858 87.899 1.00 21.44 199 ARG B C 1
ATOM 3977 O O . ARG B 1 198 ? 95.893 77.726 87.915 1.00 24.84 199 ARG B O 1
ATOM 3985 N N . SER B 1 199 ? 98.065 77.140 87.945 1.00 31.59 200 SER B N 1
ATOM 3986 C CA . SER B 1 199 ? 98.482 78.546 87.989 1.00 29.11 200 SER B CA 1
ATOM 3987 C C . SER B 1 199 ? 97.929 79.258 86.765 1.00 27.63 200 SER B C 1
ATOM 3988 O O . SER B 1 199 ? 97.614 78.606 85.770 1.00 29.29 200 SER B O 1
ATOM 3991 N N . TYR B 1 200 ? 97.707 80.564 86.830 1.00 30.83 201 TYR B N 1
ATOM 3992 C CA . TYR B 1 200 ? 97.233 81.280 85.651 1.00 19.39 201 TYR B CA 1
ATOM 3993 C C . TYR B 1 200 ? 98.139 81.101 84.447 1.00 14.96 201 TYR B C 1
ATOM 3994 O O . TYR B 1 200 ? 97.616 80.981 83.329 1.00 19.30 201 TYR B O 1
ATOM 4003 N N . PRO B 1 201 ? 99.458 81.154 84.569 1.00 17.73 202 PRO B N 1
ATOM 4004 C CA . PRO B 1 201 ? 100.310 80.937 83.388 1.00 34.81 202 PRO B CA 1
ATOM 4005 C C . PRO B 1 201 ? 100.174 79.546 82.787 1.00 34.23 202 PRO B C 1
ATOM 4006 O O . PRO B 1 201 ? 100.089 79.393 81.563 1.00 25.01 202 PRO B O 1
ATOM 4010 N N . GLN B 1 202 ? 100.165 78.505 83.615 1.00 23.23 203 GLN B N 1
ATOM 4011 C CA . GLN B 1 202 ? 99.951 77.160 83.082 1.00 18.98 203 GLN B CA 1
ATOM 4012 C C . GLN B 1 202 ? 98.596 77.071 82.400 1.00 18.84 203 GLN B C 1
ATOM 4013 O O . GLN B 1 202 ? 98.480 76.471 81.327 1.00 26.06 203 GLN B O 1
ATOM 4019 N N . LEU B 1 203 ? 97.591 77.742 82.968 1.00 32.64 204 LEU B N 1
ATOM 4020 C CA . LEU B 1 203 ? 96.261 77.748 82.355 1.00 23.53 204 LEU B CA 1
ATOM 4021 C C . LEU B 1 203 ? 96.351 78.361 80.962 1.00 23.72 204 LEU B C 1
ATOM 4022 O O . LEU B 1 203 ? 95.770 77.867 79.999 1.00 18.72 204 LEU B O 1
ATOM 4027 N N . HIS B 1 204 ? 97.144 79.431 80.860 1.00 33.92 205 HIS B N 1
ATOM 4028 C CA . HIS B 1 204 ? 97.311 80.066 79.556 1.00 24.10 205 HIS B CA 1
ATOM 4029 C C . HIS B 1 204 ? 97.828 79.065 78.527 1.00 24.29 205 HIS B C 1
ATOM 4030 O O . HIS B 1 204 ? 97.301 78.928 77.427 1.00 32.98 205 HIS B O 1
ATOM 4037 N N . GLN B 1 205 ? 98.856 78.333 78.917 1.00 22.92 206 GLN B N 1
ATOM 4038 C CA . GLN B 1 205 ? 99.462 77.321 78.057 1.00 23.83 206 GLN B CA 1
ATOM 4039 C C . GLN B 1 205 ? 98.448 76.244 77.714 1.00 25.30 206 GLN B C 1
ATOM 4040 O O . GLN B 1 205 ? 98.276 75.818 76.569 1.00 33.20 206 GLN B O 1
ATOM 4046 N N . ILE B 1 206 ? 97.772 75.785 78.772 1.00 31.98 207 ILE B N 1
ATOM 4047 C CA . ILE B 1 206 ? 96.758 74.752 78.568 1.00 17.40 207 ILE B CA 1
ATOM 4048 C C . ILE B 1 206 ? 95.723 75.213 77.565 1.00 17.76 207 ILE B C 1
ATOM 4049 O O . ILE B 1 206 ? 95.181 74.410 76.794 1.00 33.28 207 ILE B O 1
ATOM 4054 N N . PHE B 1 207 ? 95.410 76.514 77.504 1.00 26.44 208 PHE B N 1
ATOM 4055 C CA . PHE B 1 207 ? 94.367 76.908 76.542 1.00 23.98 208 PHE B CA 1
ATOM 4056 C C . PHE B 1 207 ? 94.932 76.890 75.125 1.00 22.87 208 PHE B C 1
ATOM 4057 O O . PHE B 1 207 ? 94.236 76.634 74.140 1.00 22.44 208 PHE B O 1
ATOM 4065 N N . HIS B 1 208 ? 96.230 77.135 74.989 1.00 27.13 209 HIS B N 1
ATOM 4066 C CA . HIS B 1 208 ? 96.888 77.017 73.685 1.00 32.13 209 HIS B CA 1
ATOM 4067 C C . HIS B 1 208 ? 96.862 75.563 73.219 1.00 30.66 209 HIS B C 1
ATOM 4068 O O . HIS B 1 208 ? 96.438 75.223 72.121 1.00 44.14 209 HIS B O 1
ATOM 4075 N N . GLU B 1 209 ? 97.324 74.672 74.081 1.00 19.98 210 GLU B N 1
ATOM 4076 C CA . GLU B 1 209 ? 97.289 73.243 73.810 1.00 43.18 210 GLU B CA 1
ATOM 4077 C C . GLU B 1 209 ? 95.909 72.743 73.411 1.00 43.03 210 GLU B C 1
ATOM 4078 O O . GLU B 1 209 ? 95.809 71.741 72.692 1.00 51.04 210 GLU B O 1
ATOM 4084 N N . TYR B 1 210 ? 94.832 73.384 73.856 1.00 40.70 211 TYR B N 1
ATOM 4085 C CA . TYR B 1 210 ? 93.486 72.927 73.484 1.00 23.86 211 TYR B CA 1
ATOM 4086 C C . TYR B 1 210 ? 93.224 73.231 72.012 1.00 26.31 211 TYR B C 1
ATOM 4087 O O . TYR B 1 210 ? 92.677 72.411 71.278 1.00 35.96 211 TYR B O 1
ATOM 4096 N N . SER B 1 211 ? 93.642 74.426 71.605 1.00 35.44 212 SER B N 1
ATOM 4097 C CA . SER B 1 211 ? 93.535 74.914 70.239 1.00 28.17 212 SER B CA 1
ATOM 4098 C C . SER B 1 211 ? 94.304 74.020 69.272 1.00 28.61 212 SER B C 1
ATOM 4099 O O . SER B 1 211 ? 93.997 73.962 68.083 1.00 34.17 212 SER B O 1
ATOM 4102 N N . LYS B 1 212 ? 95.278 73.287 69.801 1.00 30.63 213 LYS B N 1
ATOM 4103 C CA . LYS B 1 212 ? 96.049 72.339 69.017 1.00 38.64 213 LYS B CA 1
ATOM 4104 C C . LYS B 1 212 ? 95.261 71.060 68.747 1.00 40.40 213 LYS B C 1
ATOM 4105 O O . LYS B 1 212 ? 95.535 70.369 67.764 1.00 44.56 213 LYS B O 1
ATOM 4111 N N . ILE B 1 213 ? 94.319 70.718 69.625 1.00 43.58 214 ILE B N 1
ATOM 4112 C CA . ILE B 1 213 ? 93.605 69.455 69.460 1.00 35.10 214 ILE B CA 1
ATOM 4113 C C . ILE B 1 213 ? 92.134 69.632 69.118 1.00 37.50 214 ILE B C 1
ATOM 4114 O O . ILE B 1 213 ? 91.422 68.652 68.859 1.00 56.46 214 ILE B O 1
ATOM 4119 N N . SER B 1 214 ? 91.619 70.861 69.103 1.00 43.06 215 SER B N 1
ATOM 4120 C CA . SER B 1 214 ? 90.203 71.037 68.784 1.00 27.80 215 SER B CA 1
ATOM 4121 C C . SER B 1 214 ? 90.018 72.200 67.822 1.00 29.90 215 SER B C 1
ATOM 4122 O O . SER B 1 214 ? 90.812 73.143 67.834 1.00 44.19 215 SER B O 1
ATOM 4125 N N . ASN B 1 215 ? 88.938 72.181 67.042 1.00 36.55 216 ASN B N 1
ATOM 4126 C CA . ASN B 1 215 ? 88.578 73.365 66.266 1.00 45.50 216 ASN B CA 1
ATOM 4127 C C . ASN B 1 215 ? 87.828 74.365 67.134 1.00 43.29 216 ASN B C 1
ATOM 4128 O O . ASN B 1 215 ? 87.472 75.473 66.735 1.00 32.13 216 ASN B O 1
ATOM 4133 N N . LYS B 1 216 ? 87.589 73.983 68.389 1.00 24.20 217 LYS B N 1
ATOM 4134 C CA . LYS B 1 216 ? 86.981 74.930 69.323 1.00 33.43 217 LYS B CA 1
ATOM 4135 C C . LYS B 1 216 ? 88.043 75.470 70.283 1.00 33.03 217 LYS B C 1
ATOM 4136 O O . LYS B 1 216 ? 88.937 74.738 70.704 1.00 34.88 217 LYS B O 1
ATOM 4142 N N . THR B 1 217 ? 87.890 76.738 70.642 1.00 29.75 218 THR B N 1
ATOM 4143 C CA . THR B 1 217 ? 88.710 77.336 71.691 1.00 38.05 218 THR B CA 1
ATOM 4144 C C . THR B 1 217 ? 88.173 76.849 73.039 1.00 37.04 218 THR B C 1
ATOM 4145 O O . THR B 1 217 ? 87.153 76.165 73.093 1.00 31.52 218 THR B O 1
ATOM 4149 N N . ILE B 1 218 ? 88.840 77.176 74.136 1.00 35.33 219 ILE B N 1
ATOM 4150 C CA . ILE B 1 218 ? 88.414 76.682 75.437 1.00 27.05 219 ILE B CA 1
ATOM 4151 C C . ILE B 1 218 ? 87.032 77.223 75.795 1.00 25.62 219 ILE B C 1
ATOM 4152 O O . ILE B 1 218 ? 86.310 76.550 76.521 1.00 22.81 219 ILE B O 1
ATOM 4157 N N . LEU B 1 219 ? 86.736 78.416 75.307 1.00 41.93 220 LEU B N 1
ATOM 4158 C CA . LEU B 1 219 ? 85.497 79.136 75.550 1.00 29.19 220 LEU B CA 1
ATOM 4159 C C . LEU B 1 219 ? 84.352 78.479 74.779 1.00 29.54 220 LEU B C 1
ATOM 4160 O O . LEU B 1 219 ? 83.277 78.240 75.324 1.00 35.03 220 LEU B O 1
ATOM 4165 N N . GLN B 1 220 ? 84.596 78.255 73.488 1.00 23.60 221 GLN B N 1
ATOM 4166 C CA . GLN B 1 220 ? 83.628 77.577 72.635 1.00 33.04 221 GLN B CA 1
ATOM 4167 C C . GLN B 1 220 ? 83.276 76.209 73.211 1.00 29.22 221 GLN B C 1
ATOM 4168 O O . GLN B 1 220 ? 82.118 75.806 73.211 1.00 31.48 221 GLN B O 1
ATOM 4174 N N . ALA B 1 221 ? 84.315 75.535 73.683 1.00 13.27 222 ALA B N 1
ATOM 4175 C CA . ALA B 1 221 ? 84.152 74.206 74.258 1.00 26.85 222 ALA B CA 1
ATOM 4176 C C . ALA B 1 221 ? 83.265 74.235 75.496 1.00 29.76 222 ALA B C 1
ATOM 4177 O O . ALA B 1 221 ? 82.346 73.434 75.688 1.00 38.34 222 ALA B O 1
ATOM 4179 N N . ILE B 1 222 ? 83.543 75.214 76.369 1.00 47.23 223 ILE B N 1
ATOM 4180 C CA . ILE B 1 222 ? 82.737 75.307 77.588 1.00 28.03 223 ILE B CA 1
ATOM 4181 C C . ILE B 1 222 ? 81.328 75.775 77.259 1.00 29.19 223 ILE B C 1
ATOM 4182 O O . ILE B 1 222 ? 80.345 75.202 77.750 1.00 32.39 223 ILE B O 1
ATOM 4187 N N . GLU B 1 223 ? 81.225 76.781 76.391 1.00 28.42 224 GLU B N 1
ATOM 4188 C CA . GLU B 1 223 ? 79.910 77.284 75.972 1.00 39.86 224 GLU B CA 1
ATOM 4189 C C . GLU B 1 223 ? 79.074 76.126 75.436 1.00 39.79 224 GLU B C 1
ATOM 4190 O O . GLU B 1 223 ? 77.887 75.974 75.728 1.00 29.64 224 GLU B O 1
ATOM 4196 N N . ASN B 1 224 ? 79.742 75.289 74.651 1.00 43.00 225 ASN B N 1
ATOM 4197 C CA . ASN B 1 224 ? 79.145 74.100 74.070 1.00 47.32 225 ASN B CA 1
ATOM 4198 C C . ASN B 1 224 ? 78.734 73.086 75.133 1.00 47.83 225 ASN B C 1
ATOM 4199 O O . ASN B 1 224 ? 77.632 72.542 75.046 1.00 32.26 225 ASN B O 1
ATOM 4204 N N . GLU B 1 225 ? 79.578 72.816 76.127 1.00 33.30 226 GLU B N 1
ATOM 4205 C CA . GLU B 1 225 ? 79.307 71.755 77.085 1.00 25.13 226 GLU B CA 1
ATOM 4206 C C . GLU B 1 225 ? 78.401 72.129 78.247 1.00 27.16 226 GLU B C 1
ATOM 4207 O O . GLU B 1 225 ? 77.845 71.253 78.921 1.00 30.35 226 GLU B O 1
ATOM 4213 N N . PHE B 1 226 ? 78.320 73.412 78.603 1.00 26.99 227 PHE B N 1
ATOM 4214 C CA . PHE B 1 226 ? 77.577 73.760 79.806 1.00 23.17 227 PHE B CA 1
ATOM 4215 C C . PHE B 1 226 ? 76.518 74.820 79.536 1.00 21.76 227 PHE B C 1
ATOM 4216 O O . PHE B 1 226 ? 76.362 75.290 78.419 1.00 39.13 227 PHE B O 1
ATOM 4224 N N . SER B 1 227 ? 75.819 75.162 80.617 1.00 25.18 228 SER B N 1
ATOM 4225 C CA . SER B 1 227 ? 74.824 76.220 80.581 1.00 31.93 228 SER B CA 1
ATOM 4226 C C . SER B 1 227 ? 74.586 76.754 81.991 1.00 30.31 228 SER B C 1
ATOM 4227 O O . SER B 1 227 ? 74.905 76.088 82.976 1.00 32.69 228 SER B O 1
ATOM 4230 N N . GLY B 1 228 ? 74.067 77.974 82.074 1.00 33.01 229 GLY B N 1
ATOM 4231 C CA . GLY B 1 228 ? 73.739 78.610 83.332 1.00 23.01 229 GLY B CA 1
ATOM 4232 C C . GLY B 1 228 ? 74.933 78.927 84.197 1.00 22.07 229 GLY B C 1
ATOM 4233 O O . GLY B 1 228 ? 76.030 79.180 83.697 1.00 25.26 229 GLY B O 1
ATOM 4234 N N . ASP B 1 229 ? 74.736 78.937 85.507 1.00 28.04 230 ASP B N 1
ATOM 4235 C CA . ASP B 1 229 ? 75.765 79.368 86.441 1.00 22.20 230 ASP B CA 1
ATOM 4236 C C . ASP B 1 229 ? 77.101 78.682 86.258 1.00 23.95 230 ASP B C 1
ATOM 4237 O O . ASP B 1 229 ? 78.155 79.333 86.216 1.00 22.74 230 ASP B O 1
ATOM 4242 N N . ILE B 1 230 ? 77.117 77.345 86.199 1.00 29.39 231 ILE B N 1
ATOM 4243 C CA . ILE B 1 230 ? 78.448 76.718 86.159 1.00 23.33 231 ILE B CA 1
ATOM 4244 C C . ILE B 1 230 ? 79.170 77.094 84.870 1.00 21.77 231 ILE B C 1
ATOM 4245 O O . ILE B 1 230 ? 80.381 77.293 84.873 1.00 28.35 231 ILE B O 1
ATOM 4250 N N . LYS B 1 231 ? 78.422 77.224 83.775 1.00 20.80 232 LYS B N 1
ATOM 4251 C CA . LYS B 1 231 ? 79.044 77.699 82.540 1.00 22.87 232 LYS B CA 1
ATOM 4252 C C . LYS B 1 231 ? 79.662 79.077 82.748 1.00 21.04 232 LYS B C 1
ATOM 4253 O O . LYS B 1 231 ? 80.852 79.297 82.525 1.00 27.52 232 LYS B O 1
ATOM 4259 N N . ASN B 1 232 ? 78.873 80.012 83.257 1.00 32.11 233 ASN B N 1
ATOM 4260 C CA . ASN B 1 232 ? 79.381 81.365 83.486 1.00 21.66 233 ASN B CA 1
ATOM 4261 C C . ASN B 1 232 ? 80.553 81.377 84.438 1.00 19.47 233 ASN B C 1
ATOM 4262 O O . ASN B 1 232 ? 81.509 82.141 84.282 1.00 31.64 233 ASN B O 1
ATOM 4267 N N . GLY B 1 233 ? 80.522 80.540 85.483 1.00 17.14 234 GLY B N 1
ATOM 4268 C CA . GLY B 1 233 ? 81.669 80.600 86.391 1.00 21.62 234 GLY B CA 1
ATOM 4269 C C . GLY B 1 233 ? 82.953 80.123 85.741 1.00 24.00 234 GLY B C 1
ATOM 4270 O O . GLY B 1 233 ? 84.034 80.664 86.004 1.00 16.45 234 GLY B O 1
ATOM 4271 N N . LEU B 1 234 ? 82.857 79.078 84.916 1.00 32.84 235 LEU B N 1
ATOM 4272 C CA . LEU B 1 234 ? 84.049 78.514 84.278 1.00 21.92 235 LEU B CA 1
ATOM 4273 C C . LEU B 1 234 ? 84.586 79.445 83.199 1.00 19.02 235 LEU B C 1
ATOM 4274 O O . LEU B 1 234 ? 85.789 79.677 83.069 1.00 20.88 235 LEU B O 1
ATOM 4279 N N . LEU B 1 235 ? 83.686 80.053 82.444 1.00 21.98 236 LEU B N 1
ATOM 4280 C CA . LEU B 1 235 ? 84.059 81.060 81.451 1.00 23.83 236 LEU B CA 1
ATOM 4281 C C . LEU B 1 235 ? 84.742 82.242 82.116 1.00 24.49 236 LEU B C 1
ATOM 4282 O O . LEU B 1 235 ? 85.746 82.778 81.651 1.00 31.25 236 LEU B O 1
ATOM 4287 N N . ALA B 1 236 ? 84.194 82.658 83.265 1.00 19.89 237 ALA B N 1
ATOM 4288 C CA . ALA B 1 236 ? 84.838 83.764 83.977 1.00 19.89 237 ALA B CA 1
ATOM 4289 C C . ALA B 1 236 ? 86.277 83.448 84.319 1.00 18.97 237 ALA B C 1
ATOM 4290 O O . ALA B 1 236 ? 87.196 84.267 84.261 1.00 24.72 237 ALA B O 1
ATOM 4292 N N . ILE B 1 237 ? 86.544 82.221 84.786 1.00 20.63 238 ILE B N 1
ATOM 4293 C CA . ILE B 1 237 ? 87.941 81.954 85.164 1.00 18.95 238 ILE B CA 1
ATOM 4294 C C . ILE B 1 237 ? 88.845 82.018 83.943 1.00 18.34 238 ILE B C 1
ATOM 4295 O O . ILE B 1 237 ? 89.968 82.522 83.996 1.00 22.36 238 ILE B O 1
ATOM 4300 N N . VAL B 1 238 ? 88.358 81.531 82.802 1.00 29.41 239 VAL B N 1
ATOM 4301 C CA . VAL B 1 238 ? 89.181 81.566 81.598 1.00 20.93 239 VAL B CA 1
ATOM 4302 C C . VAL B 1 238 ? 89.462 83.008 81.182 1.00 18.77 239 VAL B C 1
ATOM 4303 O O . VAL B 1 238 ? 90.627 83.339 80.980 1.00 25.21 239 VAL B O 1
ATOM 4307 N N . LYS B 1 239 ? 88.401 83.794 81.085 1.00 21.44 240 LYS B N 1
ATOM 4308 C CA . LYS B 1 239 ? 88.503 85.213 80.765 1.00 24.01 240 LYS B CA 1
ATOM 4309 C C . LYS B 1 239 ? 89.381 85.938 81.766 1.00 23.07 240 LYS B C 1
ATOM 4310 O O . LYS B 1 239 ? 90.194 86.771 81.370 1.00 30.39 240 LYS B O 1
ATOM 4316 N N . SER B 1 240 ? 89.253 85.629 83.059 1.00 25.28 241 SER B N 1
ATOM 4317 C CA . SER B 1 240 ? 90.137 86.300 84.015 1.00 23.89 241 SER B CA 1
ATOM 4318 C C . SER B 1 240 ? 91.588 85.955 83.726 1.00 24.05 241 SER B C 1
ATOM 4319 O O . SER B 1 240 ? 92.479 86.792 83.882 1.00 24.00 241 SER B O 1
ATOM 4322 N N . VAL B 1 241 ? 91.847 84.724 83.291 1.00 25.51 242 VAL B N 1
ATOM 4323 C CA . VAL B 1 241 ? 93.217 84.330 82.965 1.00 27.48 242 VAL B CA 1
ATOM 4324 C C . VAL B 1 241 ? 93.696 85.055 81.711 1.00 27.73 242 VAL B C 1
ATOM 4325 O O . VAL B 1 241 ? 94.829 85.526 81.650 1.00 30.08 242 VAL B O 1
ATOM 4329 N N . GLU B 1 242 ? 92.828 85.164 80.707 1.00 23.56 243 GLU B N 1
ATOM 4330 C CA . GLU B 1 242 ? 93.262 85.719 79.428 1.00 31.70 243 GLU B CA 1
ATOM 4331 C C . GLU B 1 242 ? 93.419 87.231 79.491 1.00 35.10 243 GLU B C 1
ATOM 4332 O O . GLU B 1 242 ? 94.478 87.761 79.141 1.00 40.20 243 GLU B O 1
ATOM 4338 N N . ASN B 1 243 ? 92.396 87.923 79.982 1.00 45.16 244 ASN B N 1
ATOM 4339 C CA . ASN B 1 243 ? 92.438 89.376 80.102 1.00 32.40 244 ASN B CA 1
ATOM 4340 C C . ASN B 1 243 ? 91.468 89.863 81.179 1.00 30.96 244 ASN B C 1
ATOM 4341 O O . ASN B 1 243 ? 90.290 90.073 80.892 1.00 27.19 244 ASN B O 1
ATOM 4346 N N . ARG B 1 244 ? 91.960 90.075 82.393 1.00 23.93 245 ARG B N 1
ATOM 4347 C CA . ARG B 1 244 ? 91.093 90.503 83.490 1.00 44.68 245 ARG B CA 1
ATOM 4348 C C . ARG B 1 244 ? 90.459 91.847 83.155 1.00 44.85 245 ARG B C 1
ATOM 4349 O O . ARG B 1 244 ? 89.298 92.103 83.471 1.00 28.20 245 ARG B O 1
ATOM 4357 N N . PHE B 1 245 ? 91.239 92.727 82.524 1.00 26.07 246 PHE B N 1
ATOM 4358 C CA . PHE B 1 245 ? 90.717 94.056 82.214 1.00 24.97 246 PHE B CA 1
ATOM 4359 C C . PHE B 1 245 ? 89.483 93.908 81.340 1.00 27.04 246 PHE B C 1
ATOM 4360 O O . PHE B 1 245 ? 88.461 94.556 81.582 1.00 43.52 246 PHE B O 1
ATOM 4368 N N . ALA B 1 246 ? 89.582 93.026 80.342 1.00 20.66 247 ALA B N 1
ATOM 4369 C CA . ALA B 1 246 ? 88.444 92.844 79.447 1.00 23.15 247 ALA B CA 1
ATOM 4370 C C . ALA B 1 246 ? 87.250 92.206 80.139 1.00 21.56 247 ALA B C 1
ATOM 4371 O O . ALA B 1 246 ? 86.099 92.386 79.719 1.00 37.65 247 ALA B O 1
ATOM 4373 N N . TYR B 1 247 ? 87.469 91.454 81.215 1.00 25.01 248 TYR B N 1
ATOM 4374 C CA . TYR B 1 247 ? 86.298 90.875 81.906 1.00 28.46 248 TYR B CA 1
ATOM 4375 C C . TYR B 1 247 ? 85.496 91.985 82.575 1.00 26.44 248 TYR B C 1
ATOM 4376 O O . TYR B 1 247 ? 84.298 92.129 82.339 1.00 22.34 248 TYR B O 1
ATOM 4385 N N . PHE B 1 248 ? 86.140 92.839 83.366 1.00 35.48 249 PHE B N 1
ATOM 4386 C CA . PHE B 1 248 ? 85.440 93.981 83.964 1.00 25.86 249 PHE B CA 1
ATOM 4387 C C . PHE B 1 248 ? 84.788 94.887 82.931 1.00 24.90 249 PHE B C 1
ATOM 4388 O O . PHE B 1 248 ? 83.630 95.270 83.108 1.00 31.64 249 PHE B O 1
ATOM 4396 N N . ALA B 1 249 ? 85.525 95.202 81.870 1.00 21.52 250 ALA B N 1
ATOM 4397 C CA . ALA B 1 249 ? 85.002 95.976 80.754 1.00 23.26 250 ALA B CA 1
ATOM 4398 C C . ALA B 1 249 ? 83.632 95.467 80.323 1.00 22.95 250 ALA B C 1
ATOM 4399 O O . ALA B 1 249 ? 82.646 96.194 80.294 1.00 30.33 250 ALA B O 1
ATOM 4401 N N . GLU B 1 250 ? 83.612 94.174 80.027 1.00 34.55 251 GLU B N 1
ATOM 4402 C CA . GLU B 1 250 ? 82.434 93.446 79.574 1.00 35.10 251 GLU B CA 1
ATOM 4403 C C . GLU B 1 250 ? 81.337 93.457 80.629 1.00 32.81 251 GLU B C 1
ATOM 4404 O O . GLU B 1 250 ? 80.147 93.553 80.327 1.00 28.35 251 GLU B O 1
ATOM 4410 N N . ARG B 1 251 ? 81.721 93.358 81.902 1.00 17.76 252 ARG B N 1
ATOM 4411 C CA . ARG B 1 251 ? 80.725 93.372 82.971 1.00 30.75 252 ARG B CA 1
ATOM 4412 C C . ARG B 1 251 ? 80.183 94.776 83.205 1.00 31.81 252 ARG B C 1
ATOM 4413 O O . ARG B 1 251 ? 78.976 94.969 83.394 1.00 29.85 252 ARG B O 1
ATOM 4421 N N . LEU B 1 252 ? 81.053 95.782 83.135 1.00 24.86 253 LEU B N 1
ATOM 4422 C CA . LEU B 1 252 ? 80.556 97.165 83.232 1.00 24.87 253 LEU B CA 1
ATOM 4423 C C . LEU B 1 252 ? 79.569 97.443 82.107 1.00 24.07 253 LEU B C 1
ATOM 4424 O O . LEU B 1 252 ? 78.429 97.851 82.333 1.00 36.82 253 LEU B O 1
ATOM 4429 N N . HIS B 1 253 ? 80.012 97.137 80.891 1.00 26.36 254 HIS B N 1
ATOM 4430 C CA . HIS B 1 253 ? 79.221 97.311 79.681 1.00 25.69 254 HIS B CA 1
ATOM 4431 C C . HIS B 1 253 ? 77.844 96.685 79.826 1.00 26.79 254 HIS B C 1
ATOM 4432 O O . HIS B 1 253 ? 76.822 97.282 79.488 1.00 49.79 254 HIS B O 1
ATOM 4439 N N . HIS B 1 254 ? 77.839 95.453 80.327 1.00 32.69 255 HIS B N 1
ATOM 4440 C CA . HIS B 1 254 ? 76.606 94.700 80.504 1.00 48.22 255 HIS B CA 1
ATOM 4441 C C . HIS B 1 254 ? 75.763 95.312 81.608 1.00 47.77 255 HIS B C 1
ATOM 4442 O O . HIS B 1 254 ? 74.536 95.355 81.497 1.00 48.08 255 HIS B O 1
ATOM 4449 N N . ALA B 1 255 ? 76.416 95.800 82.667 1.00 27.25 256 ALA B N 1
ATOM 4450 C CA . ALA B 1 255 ? 75.623 96.477 83.699 1.00 29.93 256 ALA B CA 1
ATOM 4451 C C . ALA B 1 255 ? 74.882 97.664 83.093 1.00 31.91 256 ALA B C 1
ATOM 4452 O O . ALA B 1 255 ? 73.730 97.926 83.426 1.00 37.62 256 ALA B O 1
ATOM 4454 N N . MET B 1 256 ? 75.544 98.409 82.203 1.00 32.02 257 MET B N 1
ATOM 4455 C CA . MET B 1 256 ? 74.868 99.595 81.673 1.00 35.16 257 MET B CA 1
ATOM 4456 C C . MET B 1 256 ? 74.097 99.280 80.395 1.00 34.87 257 MET B C 1
ATOM 4457 O O . MET B 1 256 ? 73.460 100.173 79.840 1.00 50.71 257 MET B O 1
ATOM 4462 N N . LYS B 1 257 ? 74.161 98.027 79.976 1.00 75.36 258 LYS B N 1
ATOM 4463 C CA . LYS B 1 257 ? 73.485 97.457 78.829 1.00 84.89 258 LYS B CA 1
ATOM 4464 C C . LYS B 1 257 ? 72.087 98.075 78.614 1.00 84.91 258 LYS B C 1
ATOM 4465 O O . LYS B 1 257 ? 72.092 99.249 78.270 1.00 99.18 258 LYS B O 1
ATOM 4471 N N . GLY B 1 258 ? 71.022 97.326 78.818 1.00 157.91 259 GLY B N 1
ATOM 4472 C CA . GLY B 1 258 ? 69.634 97.657 78.696 1.00 157.91 259 GLY B CA 1
ATOM 4473 C C . GLY B 1 258 ? 69.287 99.124 78.580 1.00 157.91 259 GLY B C 1
ATOM 4474 O O . GLY B 1 258 ? 69.897 99.893 77.832 1.00 130.53 259 GLY B O 1
ATOM 4475 N N . LEU B 1 259 ? 68.153 99.537 79.179 1.00 157.91 260 LEU B N 1
ATOM 4476 C CA . LEU B 1 259 ? 67.769 100.937 79.204 1.00 157.91 260 LEU B CA 1
ATOM 4477 C C . LEU B 1 259 ? 67.831 101.529 80.604 1.00 157.91 260 LEU B C 1
ATOM 4478 O O . LEU B 1 259 ? 67.420 102.701 80.748 1.00 157.91 260 LEU B O 1
ATOM 4483 N N . GLY B 1 260 ? 68.278 100.923 81.682 1.00 157.91 261 GLY B N 1
ATOM 4484 C CA . GLY B 1 260 ? 68.820 99.680 82.112 1.00 83.54 261 GLY B CA 1
ATOM 4485 C C . GLY B 1 260 ? 69.555 99.788 83.439 1.00 83.75 261 GLY B C 1
ATOM 4486 O O . GLY B 1 260 ? 68.949 100.109 84.464 1.00 96.83 261 GLY B O 1
ATOM 4487 N N . THR B 1 261 ? 70.854 99.547 83.434 1.00 126.65 262 THR B N 1
ATOM 4488 C CA . THR B 1 261 ? 71.801 99.628 84.512 1.00 56.53 262 THR B CA 1
ATOM 4489 C C . THR B 1 261 ? 71.585 98.643 85.659 1.00 58.04 262 THR B C 1
ATOM 4490 O O . THR B 1 261 ? 70.700 98.845 86.489 1.00 85.22 262 THR B O 1
ATOM 4494 N N . SER B 1 262 ? 72.457 97.641 85.756 1.00 59.04 263 SER B N 1
ATOM 4495 C CA . SER B 1 262 ? 72.562 96.927 87.026 1.00 35.41 263 SER B CA 1
ATOM 4496 C C . SER B 1 262 ? 73.500 97.789 87.883 1.00 35.22 263 SER B C 1
ATOM 4497 O O . SER B 1 262 ? 74.723 97.709 87.778 1.00 35.35 263 SER B O 1
ATOM 4500 N N . ASP B 1 263 ? 72.869 98.677 88.639 1.00 24.75 264 ASP B N 1
ATOM 4501 C CA . ASP B 1 263 ? 73.614 99.647 89.432 1.00 36.53 264 ASP B CA 1
ATOM 4502 C C . ASP B 1 263 ? 74.479 98.974 90.484 1.00 37.03 264 ASP B C 1
ATOM 4503 O O . ASP B 1 263 ? 75.629 99.382 90.701 1.00 30.78 264 ASP B O 1
ATOM 4508 N N . LYS B 1 264 ? 73.964 97.913 91.102 1.00 18.26 265 LYS B N 1
ATOM 4509 C CA . LYS B 1 264 ? 74.739 97.156 92.082 1.00 48.73 265 LYS B CA 1
ATOM 4510 C C . LYS B 1 264 ? 76.060 96.717 91.453 1.00 48.79 265 LYS B C 1
ATOM 4511 O O . LYS B 1 264 ? 77.149 96.864 92.003 1.00 27.80 265 LYS B O 1
ATOM 4517 N N . THR B 1 265 ? 75.959 96.184 90.236 1.00 25.00 266 THR B N 1
ATOM 4518 C CA . THR B 1 265 ? 77.144 95.741 89.517 1.00 16.58 266 THR B CA 1
ATOM 4519 C C . THR B 1 265 ? 78.056 96.910 89.175 1.00 16.62 266 THR B C 1
ATOM 4520 O O . THR B 1 265 ? 79.260 96.848 89.413 1.00 16.96 266 THR B O 1
ATOM 4524 N N . LEU B 1 266 ? 77.475 97.955 88.596 1.00 16.81 267 LEU B N 1
ATOM 4525 C CA . LEU B 1 266 ? 78.257 99.139 88.245 1.00 19.53 267 LEU B CA 1
ATOM 4526 C C . LEU B 1 266 ? 79.001 99.693 89.449 1.00 19.49 267 LEU B C 1
ATOM 4527 O O . LEU B 1 266 ? 80.202 99.962 89.424 1.00 18.92 267 LEU B O 1
ATOM 4532 N N . ILE B 1 267 ? 78.303 99.862 90.576 1.00 29.75 268 ILE B N 1
ATOM 4533 C CA . ILE B 1 267 ? 78.969 100.405 91.761 1.00 15.62 268 ILE B CA 1
ATOM 4534 C C . ILE B 1 267 ? 80.083 99.498 92.247 1.00 15.61 268 ILE B C 1
ATOM 4535 O O . ILE B 1 267 ? 81.193 99.953 92.558 1.00 18.39 268 ILE B O 1
ATOM 4540 N N . ARG B 1 268 ? 79.828 98.186 92.324 1.00 21.35 269 ARG B N 1
ATOM 4541 C CA . ARG B 1 268 ? 80.848 97.287 92.864 1.00 13.87 269 ARG B CA 1
ATOM 4542 C C . ARG B 1 268 ? 82.144 97.332 92.081 1.00 10.45 269 ARG B C 1
ATOM 4543 O O . ARG B 1 268 ? 83.250 97.299 92.646 1.00 20.62 269 ARG B O 1
ATOM 4551 N N . ILE B 1 269 ? 82.056 97.367 90.750 1.00 12.76 270 ILE B N 1
ATOM 4552 C CA . ILE B 1 269 ? 83.310 97.287 89.993 1.00 18.64 270 ILE B CA 1
ATOM 4553 C C . ILE B 1 269 ? 84.091 98.588 90.018 1.00 19.14 270 ILE B C 1
ATOM 4554 O O . ILE B 1 269 ? 85.302 98.614 90.250 1.00 29.63 270 ILE B O 1
ATOM 4559 N N . LEU B 1 270 ? 83.427 99.719 89.780 1.00 25.74 271 LEU B N 1
ATOM 4560 C CA . LEU B 1 270 ? 84.167 100.988 89.774 1.00 15.78 271 LEU B CA 1
ATOM 4561 C C . LEU B 1 270 ? 84.766 101.214 91.146 1.00 14.47 271 LEU B C 1
ATOM 4562 O O . LEU B 1 270 ? 85.928 101.576 91.314 1.00 20.92 271 LEU B O 1
ATOM 4567 N N . VAL B 1 271 ? 83.983 100.940 92.197 1.00 16.11 272 VAL B N 1
ATOM 4568 C CA . VAL B 1 271 ? 84.566 101.185 93.521 1.00 16.28 272 VAL B CA 1
ATOM 4569 C C . VAL B 1 271 ? 85.670 100.188 93.837 1.00 18.21 272 VAL B C 1
ATOM 4570 O O . VAL B 1 271 ? 86.785 100.549 94.230 1.00 17.85 272 VAL B O 1
ATOM 4574 N N . SER B 1 272 ? 85.357 98.901 93.629 1.00 12.02 273 SER B N 1
ATOM 4575 C CA . SER B 1 272 ? 86.318 97.865 93.996 1.00 20.66 273 SER B CA 1
ATOM 4576 C C . SER B 1 272 ? 87.618 98.020 93.219 1.00 21.27 273 SER B C 1
ATOM 4577 O O . SER B 1 272 ? 88.676 97.640 93.710 1.00 16.31 273 SER B O 1
ATOM 4580 N N . ARG B 1 273 ? 87.532 98.582 92.015 1.00 22.23 274 ARG B N 1
ATOM 4581 C CA . ARG B 1 273 ? 88.705 98.685 91.158 1.00 39.07 274 ARG B CA 1
ATOM 4582 C C . ARG B 1 273 ? 89.335 100.072 91.150 1.00 39.66 274 ARG B C 1
ATOM 4583 O O . ARG B 1 273 ? 90.462 100.221 90.675 1.00 17.07 274 ARG B O 1
ATOM 4591 N N . SER B 1 274 ? 88.652 101.066 91.693 1.00 25.91 275 SER B N 1
ATOM 4592 C CA . SER B 1 274 ? 89.073 102.457 91.712 1.00 22.58 275 SER B CA 1
ATOM 4593 C C . SER B 1 274 ? 90.536 102.659 92.076 1.00 24.01 275 SER B C 1
ATOM 4594 O O . SER B 1 274 ? 91.148 103.613 91.582 1.00 16.76 275 SER B O 1
ATOM 4597 N N . GLU B 1 275 ? 91.106 101.793 92.910 1.00 14.14 276 GLU B N 1
ATOM 4598 C CA . GLU B 1 275 ? 92.476 101.930 93.380 1.00 24.73 276 GLU B CA 1
ATOM 4599 C C . GLU B 1 275 ? 93.381 100.780 92.960 1.00 25.89 276 GLU B C 1
ATOM 4600 O O . GLU B 1 275 ? 94.464 100.558 93.505 1.00 21.70 276 GLU B O 1
ATOM 4606 N N . ILE B 1 276 ? 92.959 100.036 91.938 1.00 17.24 277 ILE B N 1
ATOM 4607 C CA . ILE B 1 276 ? 93.767 98.900 91.492 1.00 29.59 277 ILE B CA 1
ATOM 4608 C C . ILE B 1 276 ? 94.092 98.989 90.009 1.00 29.49 277 ILE B C 1
ATOM 4609 O O . ILE B 1 276 ? 95.222 99.301 89.630 1.00 30.80 277 ILE B O 1
ATOM 4614 N N . ASP B 1 277 ? 93.105 98.770 89.149 1.00 20.45 278 ASP B N 1
ATOM 4615 C CA . ASP B 1 277 ? 93.358 98.761 87.714 1.00 26.66 278 ASP B CA 1
ATOM 4616 C C . ASP B 1 277 ? 92.277 99.465 86.923 1.00 24.01 278 ASP B C 1
ATOM 4617 O O . ASP B 1 277 ? 92.099 99.212 85.729 1.00 22.08 278 ASP B O 1
ATOM 4622 N N . LEU B 1 278 ? 91.509 100.372 87.525 1.00 15.36 279 LEU B N 1
ATOM 4623 C CA . LEU B 1 278 ? 90.398 100.966 86.762 1.00 19.86 279 LEU B CA 1
ATOM 4624 C C . LEU B 1 278 ? 90.895 101.761 85.565 1.00 18.08 279 LEU B C 1
ATOM 4625 O O . LEU B 1 278 ? 90.210 101.850 84.545 1.00 22.98 279 LEU B O 1
ATOM 4630 N N . ALA B 1 279 ? 92.072 102.375 85.682 1.00 16.27 280 ALA B N 1
ATOM 4631 C CA . ALA B 1 279 ? 92.643 103.102 84.546 1.00 30.11 280 ALA B CA 1
ATOM 4632 C C . ALA B 1 279 ? 92.814 102.171 83.345 1.00 31.10 280 ALA B C 1
ATOM 4633 O O . ALA B 1 279 ? 92.405 102.516 82.233 1.00 24.16 280 ALA B O 1
ATOM 4635 N N . ASN B 1 280 ? 93.364 100.975 83.567 1.00 31.13 281 ASN B N 1
ATOM 4636 C CA . ASN B 1 280 ? 93.511 100.002 82.479 1.00 26.54 281 ASN B CA 1
ATOM 4637 C C . ASN B 1 280 ? 92.166 99.486 81.997 1.00 26.31 281 ASN B C 1
ATOM 4638 O O . ASN B 1 280 ? 91.944 99.253 80.811 1.00 27.85 281 ASN B O 1
ATOM 4643 N N . ILE B 1 281 ? 91.255 99.283 82.952 1.00 30.71 282 ILE B N 1
ATOM 4644 C CA . ILE B 1 281 ? 89.895 98.887 82.579 1.00 21.34 282 ILE B CA 1
ATOM 4645 C C . ILE B 1 281 ? 89.282 99.986 81.720 1.00 21.20 282 ILE B C 1
ATOM 4646 O O . ILE B 1 281 ? 88.535 99.731 80.781 1.00 23.93 282 ILE B O 1
ATOM 4651 N N . LYS B 1 282 ? 89.636 101.229 82.063 1.00 23.77 283 LYS B N 1
ATOM 4652 C CA . LYS B 1 282 ? 89.140 102.351 81.257 1.00 38.60 283 LYS B CA 1
ATOM 4653 C C . LYS B 1 282 ? 89.717 102.300 79.848 1.00 37.56 283 LYS B C 1
ATOM 4654 O O . LYS B 1 282 ? 89.021 102.512 78.859 1.00 23.79 283 LYS B O 1
ATOM 4660 N N . GLU B 1 283 ? 91.001 101.980 79.755 1.00 32.49 284 GLU B N 1
ATOM 4661 C CA . GLU B 1 283 ? 91.651 101.820 78.461 1.00 39.76 284 GLU B CA 1
ATOM 4662 C C . GLU B 1 283 ? 90.954 100.726 77.656 1.00 38.79 284 GLU B C 1
ATOM 4663 O O . GLU B 1 283 ? 90.549 100.891 76.509 1.00 36.57 284 GLU B O 1
ATOM 4669 N N . THR B 1 284 ? 90.833 99.561 78.289 1.00 32.73 285 THR B N 1
ATOM 4670 C CA . THR B 1 284 ? 90.285 98.392 77.599 1.00 26.11 285 THR B CA 1
ATOM 4671 C C . THR B 1 284 ? 88.872 98.634 77.105 1.00 24.53 285 THR B C 1
ATOM 4672 O O . THR B 1 284 ? 88.535 98.333 75.958 1.00 35.18 285 THR B O 1
ATOM 4676 N N . PHE B 1 285 ? 88.026 99.188 77.968 1.00 26.47 286 PHE B N 1
ATOM 4677 C CA . PHE B 1 285 ? 86.651 99.517 77.611 1.00 23.81 286 PHE B CA 1
ATOM 4678 C C . PHE B 1 285 ? 86.596 100.408 76.371 1.00 22.98 286 PHE B C 1
ATOM 4679 O O . PHE B 1 285 ? 85.755 100.239 75.489 1.00 25.66 286 PHE B O 1
ATOM 4687 N N . GLN B 1 286 ? 87.468 101.410 76.297 1.00 29.10 287 GLN B N 1
ATOM 4688 C CA . GLN B 1 286 ? 87.423 102.298 75.129 1.00 44.92 287 GLN B CA 1
ATOM 4689 C C . GLN B 1 286 ? 87.675 101.469 73.869 1.00 44.42 287 GLN B C 1
ATOM 4690 O O . GLN B 1 286 ? 86.938 101.532 72.887 1.00 28.36 287 GLN B O 1
ATOM 4696 N N . ALA B 1 287 ? 88.730 100.668 73.984 1.00 33.05 288 ALA B N 1
ATOM 4697 C CA . ALA B 1 287 ? 89.148 99.751 72.938 1.00 45.73 288 ALA B CA 1
ATOM 4698 C C . ALA B 1 287 ? 88.025 98.817 72.513 1.00 45.60 288 ALA B C 1
ATOM 4699 O O . ALA B 1 287 ? 87.749 98.707 71.314 1.00 57.41 288 ALA B O 1
ATOM 4701 N N . MET B 1 288 ? 87.352 98.159 73.457 1.00 38.86 289 MET B N 1
ATOM 4702 C CA . MET B 1 288 ? 86.322 97.195 73.080 1.00 38.59 289 MET B CA 1
ATOM 4703 C C . MET B 1 288 ? 85.052 97.846 72.571 1.00 37.52 289 MET B C 1
ATOM 4704 O O . MET B 1 288 ? 84.290 97.257 71.797 1.00 39.04 289 MET B O 1
ATOM 4709 N N . TYR B 1 289 ? 84.750 99.074 72.999 1.00 38.07 290 TYR B N 1
ATOM 4710 C CA . TYR B 1 289 ? 83.457 99.608 72.561 1.00 34.72 290 TYR B CA 1
ATOM 4711 C C . TYR B 1 289 ? 83.547 100.953 71.868 1.00 34.39 290 TYR B C 1
ATOM 4712 O O . TYR B 1 289 ? 82.513 101.510 71.487 1.00 36.60 290 TYR B O 1
ATOM 4721 N N . GLY B 1 290 ? 84.743 101.509 71.693 1.00 35.42 291 GLY B N 1
ATOM 4722 C CA . GLY B 1 290 ? 84.923 102.720 70.917 1.00 45.56 291 GLY B CA 1
ATOM 4723 C C . GLY B 1 290 ? 84.253 103.944 71.512 1.00 45.14 291 GLY B C 1
ATOM 4724 O O . GLY B 1 290 ? 84.156 104.979 70.856 1.00 47.82 291 GLY B O 1
ATOM 4725 N N . LYS B 1 291 ? 83.774 103.810 72.734 1.00 42.48 292 LYS B N 1
ATOM 4726 C CA . LYS B 1 291 ? 83.232 104.867 73.564 1.00 44.79 292 LYS B CA 1
ATOM 4727 C C . LYS B 1 291 ? 83.892 104.767 74.937 1.00 44.33 292 LYS B C 1
ATOM 4728 O O . LYS B 1 291 ? 84.314 103.697 75.377 1.00 24.76 292 LYS B O 1
ATOM 4734 N N . SER B 1 292 ? 84.060 105.904 75.609 1.00 22.52 293 SER B N 1
ATOM 4735 C CA . SER B 1 292 ? 84.750 105.834 76.898 1.00 26.72 293 SER B CA 1
ATOM 4736 C C . SER B 1 292 ? 83.773 105.323 77.955 1.00 26.10 293 SER B C 1
ATOM 4737 O O . SER B 1 292 ? 82.578 105.561 77.819 1.00 17.55 293 SER B O 1
ATOM 4740 N N . LEU B 1 293 ? 84.345 104.671 78.954 1.00 34.43 294 LEU B N 1
ATOM 4741 C CA . LEU B 1 293 ? 83.603 104.262 80.143 1.00 29.22 294 LEU B CA 1
ATOM 4742 C C . LEU B 1 293 ? 82.895 105.486 80.732 1.00 29.55 294 LEU B C 1
ATOM 4743 O O . LEU B 1 293 ? 81.681 105.456 80.941 1.00 16.62 294 LEU B O 1
ATOM 4748 N N . TYR B 1 294 ? 83.617 106.584 80.908 1.00 28.93 295 TYR B N 1
ATOM 4749 C CA . TYR B 1 294 ? 83.073 107.854 81.383 1.00 28.29 295 TYR B CA 1
ATOM 4750 C C . TYR B 1 294 ? 81.788 108.238 80.665 1.00 26.88 295 TYR B C 1
ATOM 4751 O O . TYR B 1 294 ? 80.732 108.506 81.249 1.00 17.91 295 TYR B O 1
ATOM 4760 N N . GLU B 1 295 ? 81.871 108.434 79.346 1.00 49.01 296 GLU B N 1
ATOM 4761 C CA . GLU B 1 295 ? 80.661 108.901 78.665 1.00 36.55 296 GLU B CA 1
ATOM 4762 C C . GLU B 1 295 ? 79.562 107.858 78.759 1.00 34.94 296 GLU B C 1
ATOM 4763 O O . GLU B 1 295 ? 78.381 108.187 78.724 1.00 20.29 296 GLU B O 1
ATOM 4769 N N . PHE B 1 296 ? 79.951 106.596 78.937 1.00 35.61 297 PHE B N 1
ATOM 4770 C CA . PHE B 1 296 ? 78.961 105.540 79.141 1.00 34.06 297 PHE B CA 1
ATOM 4771 C C . PHE B 1 296 ? 78.226 105.735 80.455 1.00 33.00 297 PHE B C 1
ATOM 4772 O O . PHE B 1 296 ? 77.003 105.764 80.539 1.00 26.79 297 PHE B O 1
ATOM 4780 N N . ILE B 1 297 ? 78.984 105.884 81.538 1.00 27.75 298 ILE B N 1
ATOM 4781 C CA . ILE B 1 297 ? 78.322 106.120 82.829 1.00 29.09 298 ILE B CA 1
ATOM 4782 C C . ILE B 1 297 ? 77.475 107.382 82.768 1.00 30.19 298 ILE B C 1
ATOM 4783 O O . ILE B 1 297 ? 76.332 107.416 83.229 1.00 27.43 298 ILE B O 1
ATOM 4788 N N . ALA B 1 298 ? 78.023 108.438 82.169 1.00 26.86 299 ALA B N 1
ATOM 4789 C CA . ALA B 1 298 ? 77.346 109.722 82.050 1.00 29.56 299 ALA B CA 1
ATOM 4790 C C . ALA B 1 298 ? 75.982 109.622 81.394 1.00 30.75 299 ALA B C 1
ATOM 4791 O O . ALA B 1 298 ? 75.005 110.271 81.779 1.00 27.24 299 ALA B O 1
ATOM 4793 N N . ASP B 1 299 ? 75.912 108.818 80.334 1.00 38.12 300 ASP B N 1
ATOM 4794 C CA . ASP B 1 299 ? 74.664 108.695 79.591 1.00 42.00 300 ASP B CA 1
ATOM 4795 C C . ASP B 1 299 ? 73.719 107.703 80.246 1.00 40.39 300 ASP B C 1
ATOM 4796 O O . ASP B 1 299 ? 72.543 107.625 79.904 1.00 47.96 300 ASP B O 1
ATOM 4801 N N . ASP B 1 300 ? 74.210 106.914 81.192 1.00 28.07 301 ASP B N 1
ATOM 4802 C CA . ASP B 1 300 ? 73.383 105.900 81.829 1.00 28.62 301 ASP B CA 1
ATOM 4803 C C . ASP B 1 300 ? 72.941 106.248 83.242 1.00 29.03 301 ASP B C 1
ATOM 4804 O O . ASP B 1 300 ? 72.006 105.611 83.751 1.00 32.78 301 ASP B O 1
ATOM 4809 N N . CYS B 1 301 ? 73.606 107.195 83.898 1.00 41.68 302 CYS B N 1
ATOM 4810 C CA . CYS B 1 301 ? 73.288 107.523 85.287 1.00 25.26 302 CYS B CA 1
ATOM 4811 C C . CYS B 1 301 ? 72.781 108.949 85.411 1.00 26.42 302 CYS B C 1
ATOM 4812 O O . CYS B 1 301 ? 72.925 109.752 84.487 1.00 39.41 302 CYS B O 1
ATOM 4815 N N . SER B 1 302 ? 72.193 109.293 86.555 1.00 24.74 303 SER B N 1
ATOM 4816 C CA . SER B 1 302 ? 71.723 110.678 86.692 1.00 34.27 303 SER B CA 1
ATOM 4817 C C . SER B 1 302 ? 72.017 111.231 88.084 1.00 33.65 303 SER B C 1
ATOM 4818 O O . SER B 1 302 ? 72.273 110.465 89.010 1.00 27.38 303 SER B O 1
ATOM 4821 N N . GLY B 1 303 ? 71.973 112.551 88.200 1.00 42.71 304 GLY B N 1
ATOM 4822 C CA . GLY B 1 303 ? 72.044 113.283 89.437 1.00 24.04 304 GLY B CA 1
ATOM 4823 C C . GLY B 1 303 ? 73.343 113.188 90.198 1.00 22.36 304 GLY B C 1
ATOM 4824 O O . GLY B 1 303 ? 74.435 113.161 89.636 1.00 19.60 304 GLY B O 1
ATOM 4825 N N . ASP B 1 304 ? 73.265 113.186 91.528 1.00 14.56 305 ASP B N 1
ATOM 4826 C CA . ASP B 1 304 ? 74.500 113.105 92.311 1.00 23.87 305 ASP B CA 1
ATOM 4827 C C . ASP B 1 304 ? 75.128 111.720 92.212 1.00 21.48 305 ASP B C 1
ATOM 4828 O O . ASP B 1 304 ? 76.343 111.566 92.346 1.00 16.31 305 ASP B O 1
ATOM 4833 N N . TYR B 1 305 ? 74.305 110.708 91.951 1.00 25.46 306 TYR B N 1
ATOM 4834 C CA . TYR B 1 305 ? 74.821 109.351 91.713 1.00 23.07 306 TYR B CA 1
ATOM 4835 C C . TYR B 1 305 ? 75.806 109.370 90.552 1.00 20.98 306 TYR B C 1
ATOM 4836 O O . TYR B 1 305 ? 76.977 109.033 90.690 1.00 17.57 306 TYR B O 1
ATOM 4845 N N . LYS B 1 306 ? 75.373 109.843 89.384 1.00 22.79 307 LYS B N 1
ATOM 4846 C CA . LYS B 1 306 ? 76.301 109.904 88.254 1.00 19.33 307 LYS B CA 1
ATOM 4847 C C . LYS B 1 306 ? 77.502 110.779 88.564 1.00 17.61 307 LYS B C 1
ATOM 4848 O O . LYS B 1 306 ? 78.622 110.436 88.167 1.00 23.83 307 LYS B O 1
ATOM 4854 N N . ASP B 1 307 ? 77.282 111.882 89.277 1.00 20.96 308 ASP B N 1
ATOM 4855 C CA . ASP B 1 307 ? 78.376 112.791 89.621 1.00 29.26 308 ASP B CA 1
ATOM 4856 C C . ASP B 1 307 ? 79.472 112.071 90.384 1.00 27.84 308 ASP B C 1
ATOM 4857 O O . ASP B 1 307 ? 80.656 112.140 90.069 1.00 19.54 308 ASP B O 1
ATOM 4862 N N . LEU B 1 308 ? 79.095 111.340 91.432 1.00 16.76 309 LEU B N 1
ATOM 4863 C CA . LEU B 1 308 ? 80.108 110.591 92.178 1.00 14.51 309 LEU B CA 1
ATOM 4864 C C . LEU B 1 308 ? 80.797 109.570 91.276 1.00 13.63 309 LEU B C 1
ATOM 4865 O O . LEU B 1 308 ? 82.011 109.426 91.251 1.00 23.02 309 LEU B O 1
ATOM 4870 N N . LEU B 1 309 ? 80.009 108.818 90.510 1.00 18.13 310 LEU B N 1
ATOM 4871 C CA . LEU B 1 309 ? 80.612 107.787 89.666 1.00 23.57 310 LEU B CA 1
ATOM 4872 C C . LEU B 1 309 ? 81.548 108.405 88.635 1.00 20.94 310 LEU B C 1
ATOM 4873 O O . LEU B 1 309 ? 82.616 107.875 88.345 1.00 16.00 310 LEU B O 1
ATOM 4878 N N . LEU B 1 310 ? 81.154 109.535 88.049 1.00 17.27 311 LEU B N 1
ATOM 4879 C CA . LEU B 1 310 ? 82.034 110.171 87.066 1.00 20.17 311 LEU B CA 1
ATOM 4880 C C . LEU B 1 310 ? 83.337 110.630 87.695 1.00 17.66 311 LEU B C 1
ATOM 4881 O O . LEU B 1 310 ? 84.404 110.588 87.094 1.00 21.08 311 LEU B O 1
ATOM 4886 N N . GLN B 1 311 ? 83.272 111.108 88.933 1.00 14.88 312 GLN B N 1
ATOM 4887 C CA . GLN B 1 311 ? 84.477 111.652 89.548 1.00 20.89 312 GLN B CA 1
ATOM 4888 C C . GLN B 1 311 ? 85.408 110.523 89.954 1.00 21.07 312 GLN B C 1
ATOM 4889 O O . GLN B 1 311 ? 86.626 110.612 89.829 1.00 18.14 312 GLN B O 1
ATOM 4895 N N . ILE B 1 312 ? 84.827 109.430 90.445 1.00 14.12 313 ILE B N 1
ATOM 4896 C CA . ILE B 1 312 ? 85.666 108.296 90.847 1.00 22.97 313 ILE B CA 1
ATOM 4897 C C . ILE B 1 312 ? 86.419 107.756 89.643 1.00 20.74 313 ILE B C 1
ATOM 4898 O O . ILE B 1 312 ? 87.585 107.377 89.741 1.00 20.44 313 ILE B O 1
ATOM 4903 N N . THR B 1 313 ? 85.721 107.705 88.520 1.00 17.82 314 THR B N 1
ATOM 4904 C CA . THR B 1 313 ? 86.233 107.120 87.290 1.00 24.19 314 THR B CA 1
ATOM 4905 C C . THR B 1 313 ? 87.203 108.046 86.567 1.00 23.97 314 THR B C 1
ATOM 4906 O O . THR B 1 313 ? 88.308 107.641 86.196 1.00 17.82 314 THR B O 1
ATOM 4910 N N . GLY B 1 314 ? 86.781 109.279 86.324 1.00 17.28 315 GLY B N 1
ATOM 4911 C CA . GLY B 1 314 ? 87.596 110.259 85.619 1.00 26.52 315 GLY B CA 1
ATOM 4912 C C . GLY B 1 314 ? 87.344 110.148 84.130 1.00 27.01 315 GLY B C 1
ATOM 4913 O O . GLY B 1 314 ? 86.749 109.155 83.702 1.00 23.20 315 GLY B O 1
ATOM 4914 N N . HIS B 1 315 ? 87.766 111.124 83.330 1.00 16.97 316 HIS B N 1
ATOM 4915 C CA . HIS B 1 315 ? 87.533 111.007 81.890 1.00 30.02 316 HIS B CA 1
ATOM 4916 C C . HIS B 1 315 ? 88.351 109.877 81.277 1.00 31.71 316 HIS B C 1
ATOM 4917 O O . HIS B 1 315 ? 87.901 109.305 80.258 1.00 19.94 316 HIS B O 1
ATOM 4925 N N . VAL C 1 1 ? 106.905 112.708 141.045 1.00 54.90 2 VAL C N 1
ATOM 4926 C CA . VAL C 1 1 ? 106.985 111.541 140.165 1.00 38.99 2 VAL C CA 1
ATOM 4927 C C . VAL C 1 1 ? 105.658 110.803 140.142 1.00 38.95 2 VAL C C 1
ATOM 4928 O O . VAL C 1 1 ? 105.061 110.563 141.195 1.00 61.97 2 VAL C O 1
ATOM 4932 N N . VAL C 1 2 ? 105.164 110.424 138.965 1.00 27.45 3 VAL C N 1
ATOM 4933 C CA . VAL C 1 2 ? 103.854 109.776 138.960 1.00 39.29 3 VAL C CA 1
ATOM 4934 C C . VAL C 1 2 ? 103.981 108.272 139.130 1.00 38.82 3 VAL C C 1
ATOM 4935 O O . VAL C 1 2 ? 104.654 107.581 138.376 1.00 26.69 3 VAL C O 1
ATOM 4939 N N . GLN C 1 3 ? 103.333 107.768 140.181 1.00 22.94 4 GLN C N 1
ATOM 4940 C CA . GLN C 1 3 ? 103.426 106.358 140.530 1.00 23.58 4 GLN C CA 1
ATOM 4941 C C . GLN C 1 3 ? 102.269 105.929 141.425 1.00 25.65 4 GLN C C 1
ATOM 4942 O O . GLN C 1 3 ? 101.568 106.779 141.994 1.00 31.12 4 GLN C O 1
ATOM 4948 N N . GLY C 1 4 ? 102.074 104.613 141.542 1.00 27.25 5 GLY C N 1
ATOM 4949 C CA . GLY C 1 4 ? 101.023 104.054 142.380 1.00 26.44 5 GLY C CA 1
ATOM 4950 C C . GLY C 1 4 ? 101.509 103.825 143.801 1.00 28.20 5 GLY C C 1
ATOM 4951 O O . GLY C 1 4 ? 102.573 104.338 144.174 1.00 23.94 5 GLY C O 1
ATOM 4952 N N . THR C 1 5 ? 100.748 103.063 144.582 1.00 28.37 6 THR C N 1
ATOM 4953 C CA . THR C 1 5 ? 101.092 102.745 145.958 1.00 28.75 6 THR C CA 1
ATOM 4954 C C . THR C 1 5 ? 101.343 101.252 146.145 1.00 29.10 6 THR C C 1
ATOM 4955 O O . THR C 1 5 ? 101.758 100.824 147.224 1.00 69.01 6 THR C O 1
ATOM 4959 N N . VAL C 1 6 ? 101.045 100.442 145.134 1.00 23.02 7 VAL C N 1
ATOM 4960 C CA . VAL C 1 6 ? 101.229 98.996 145.306 1.00 27.59 7 VAL C CA 1
ATOM 4961 C C . VAL C 1 6 ? 102.414 98.560 144.452 1.00 27.84 7 VAL C C 1
ATOM 4962 O O . VAL C 1 6 ? 102.476 98.850 143.256 1.00 30.96 7 VAL C O 1
ATOM 4966 N N . LYS C 1 7 ? 103.384 97.924 145.091 1.00 33.50 8 LYS C N 1
ATOM 4967 C CA . LYS C 1 7 ? 104.608 97.474 144.433 1.00 30.37 8 LYS C CA 1
ATOM 4968 C C . LYS C 1 7 ? 104.748 95.962 144.641 1.00 30.57 8 LYS C C 1
ATOM 4969 O O . LYS C 1 7 ? 104.258 95.464 145.652 1.00 28.41 8 LYS C O 1
ATOM 4975 N N . PRO C 1 8 ? 105.351 95.278 143.682 1.00 29.13 9 PRO C N 1
ATOM 4976 C CA . PRO C 1 8 ? 105.498 93.822 143.724 1.00 34.41 9 PRO C CA 1
ATOM 4977 C C . PRO C 1 8 ? 106.217 93.384 145.000 1.00 36.22 9 PRO C C 1
ATOM 4978 O O . PRO C 1 8 ? 107.204 94.023 145.378 1.00 30.23 9 PRO C O 1
ATOM 4982 N N . HIS C 1 9 ? 105.732 92.312 145.617 1.00 24.43 10 HIS C N 1
ATOM 4983 C CA . HIS C 1 9 ? 106.353 91.809 146.840 1.00 27.68 10 HIS C CA 1
ATOM 4984 C C . HIS C 1 9 ? 107.708 91.156 146.599 1.00 25.19 10 HIS C C 1
ATOM 4985 O O . HIS C 1 9 ? 107.886 90.334 145.697 1.00 29.26 10 HIS C O 1
ATOM 4992 N N . ALA C 1 10 ? 108.678 91.498 147.446 1.00 31.34 11 ALA C N 1
ATOM 4993 C CA . ALA C 1 10 ? 110.014 90.910 147.321 1.00 41.06 11 ALA C CA 1
ATOM 4994 C C . ALA C 1 10 ? 109.916 89.396 147.522 1.00 40.73 11 ALA C C 1
ATOM 4995 O O . ALA C 1 10 ? 108.899 88.963 148.070 1.00 33.80 11 ALA C O 1
ATOM 4997 N N . SER C 1 11 ? 110.921 88.665 147.074 1.00 31.33 12 SER C N 1
ATOM 4998 C CA . SER C 1 11 ? 111.009 87.216 147.260 1.00 54.28 12 SER C CA 1
ATOM 4999 C C . SER C 1 11 ? 109.680 86.522 146.973 1.00 54.15 12 SER C C 1
ATOM 5000 O O . SER C 1 11 ? 109.149 85.830 147.844 1.00 49.84 12 SER C O 1
ATOM 5003 N N . PHE C 1 12 ? 109.083 86.816 145.825 1.00 58.00 13 PHE C N 1
ATOM 5004 C CA . PHE C 1 12 ? 107.719 86.399 145.535 1.00 30.36 13 PHE C CA 1
ATOM 5005 C C . PHE C 1 12 ? 107.605 84.901 145.305 1.00 29.85 13 PHE C C 1
ATOM 5006 O O . PHE C 1 12 ? 108.308 84.338 144.468 1.00 36.84 13 PHE C O 1
ATOM 5014 N N . ASN C 1 13 ? 106.668 84.255 145.994 1.00 20.10 14 ASN C N 1
ATOM 5015 C CA . ASN C 1 13 ? 106.404 82.845 145.713 1.00 34.54 14 ASN C CA 1
ATOM 5016 C C . ASN C 1 13 ? 104.896 82.628 145.655 1.00 32.60 14 ASN C C 1
ATOM 5017 O O . ASN C 1 13 ? 104.234 82.690 146.691 1.00 34.84 14 ASN C O 1
ATOM 5022 N N . SER C 1 14 ? 104.386 82.468 144.442 1.00 35.45 15 SER C N 1
ATOM 5023 C CA . SER C 1 14 ? 102.941 82.419 144.240 1.00 22.38 15 SER C CA 1
ATOM 5024 C C . SER C 1 14 ? 102.378 81.114 144.793 1.00 24.67 15 SER C C 1
ATOM 5025 O O . SER C 1 14 ? 101.313 81.103 145.404 1.00 33.64 15 SER C O 1
ATOM 5028 N N . ARG C 1 15 ? 103.111 80.019 144.592 1.00 23.29 16 ARG C N 1
ATOM 5029 C CA . ARG C 1 15 ? 102.677 78.748 145.161 1.00 24.55 16 ARG C CA 1
ATOM 5030 C C . ARG C 1 15 ? 102.496 78.873 146.663 1.00 24.55 16 ARG C C 1
ATOM 5031 O O . ARG C 1 15 ? 101.487 78.488 147.253 1.00 29.51 16 ARG C O 1
ATOM 5039 N N . GLU C 1 16 ? 103.487 79.441 147.344 1.00 26.42 17 GLU C N 1
ATOM 5040 C CA . GLU C 1 16 ? 103.368 79.590 148.793 1.00 35.63 17 GLU C CA 1
ATOM 5041 C C . GLU C 1 16 ? 102.165 80.479 149.099 1.00 36.45 17 GLU C C 1
ATOM 5042 O O . GLU C 1 16 ? 101.304 80.171 149.918 1.00 24.35 17 GLU C O 1
ATOM 5048 N N . ASP C 1 17 ? 102.097 81.598 148.372 1.00 25.59 18 ASP C N 1
ATOM 5049 C CA . ASP C 1 17 ? 101.006 82.545 148.599 1.00 23.60 18 ASP C CA 1
ATOM 5050 C C . ASP C 1 17 ? 99.656 81.868 148.417 1.00 22.72 18 ASP C C 1
ATOM 5051 O O . ASP C 1 17 ? 98.759 82.027 149.248 1.00 29.40 18 ASP C O 1
ATOM 5056 N N . ALA C 1 18 ? 99.520 81.059 147.370 1.00 20.94 19 ALA C N 1
ATOM 5057 C CA . ALA C 1 18 ? 98.250 80.346 147.196 1.00 28.75 19 ALA C CA 1
ATOM 5058 C C . ALA C 1 18 ? 97.980 79.436 148.388 1.00 29.81 19 ALA C C 1
ATOM 5059 O O . ALA C 1 18 ? 96.845 79.289 148.841 1.00 23.53 19 ALA C O 1
ATOM 5061 N N . GLU C 1 19 ? 99.033 78.796 148.902 1.00 32.99 20 GLU C N 1
ATOM 5062 C CA . GLU C 1 19 ? 98.842 77.886 150.030 1.00 31.46 20 GLU C CA 1
ATOM 5063 C C . GLU C 1 19 ? 98.404 78.674 151.258 1.00 31.91 20 GLU C C 1
ATOM 5064 O O . GLU C 1 19 ? 97.599 78.203 152.061 1.00 40.96 20 GLU C O 1
ATOM 5070 N N . THR C 1 20 ? 98.875 79.911 151.372 1.00 29.12 21 THR C N 1
ATOM 5071 C CA . THR C 1 20 ? 98.496 80.779 152.481 1.00 25.13 21 THR C CA 1
ATOM 5072 C C . THR C 1 20 ? 97.008 81.120 152.432 1.00 25.69 21 THR C C 1
ATOM 5073 O O . THR C 1 20 ? 96.337 81.234 153.458 1.00 21.68 21 THR C O 1
ATOM 5077 N N . LEU C 1 21 ? 96.506 81.335 151.221 1.00 22.84 22 LEU C N 1
ATOM 5078 C CA . LEU C 1 21 ? 95.114 81.714 151.014 1.00 21.72 22 LEU C CA 1
ATOM 5079 C C . LEU C 1 21 ? 94.190 80.533 151.303 1.00 23.09 22 LEU C C 1
ATOM 5080 O O . LEU C 1 21 ? 93.153 80.669 151.950 1.00 24.51 22 LEU C O 1
ATOM 5085 N N . ARG C 1 22 ? 94.575 79.335 150.871 1.00 28.60 23 ARG C N 1
ATOM 5086 C CA . ARG C 1 22 ? 93.814 78.131 151.191 1.00 32.97 23 ARG C CA 1
ATOM 5087 C C . ARG C 1 22 ? 93.684 77.941 152.699 1.00 33.35 23 ARG C C 1
ATOM 5088 O O . ARG C 1 22 ? 92.603 77.698 153.237 1.00 30.10 23 ARG C O 1
ATOM 5096 N N . LYS C 1 23 ? 94.804 78.049 153.406 1.00 22.05 24 LYS C N 1
ATOM 5097 C CA . LYS C 1 23 ? 94.799 77.899 154.854 1.00 54.08 24 LYS C CA 1
ATOM 5098 C C . LYS C 1 23 ? 93.867 78.903 155.513 1.00 53.29 24 LYS C C 1
ATOM 5099 O O . LYS C 1 23 ? 93.235 78.594 156.526 1.00 30.82 24 LYS C O 1
ATOM 5105 N N . ALA C 1 24 ? 93.808 80.131 154.991 1.00 22.71 25 ALA C N 1
ATOM 5106 C CA . ALA C 1 24 ? 92.979 81.116 155.693 1.00 23.29 25 ALA C CA 1
ATOM 5107 C C . ALA C 1 24 ? 91.496 80.876 155.471 1.00 21.42 25 ALA C C 1
ATOM 5108 O O . ALA C 1 24 ? 90.636 81.473 156.124 1.00 29.94 25 ALA C O 1
ATOM 5110 N N . MET C 1 25 ? 91.151 79.998 154.541 1.00 24.36 26 MET C N 1
ATOM 5111 C CA . MET C 1 25 ? 89.750 79.685 154.298 1.00 29.11 26 MET C CA 1
ATOM 5112 C C . MET C 1 25 ? 89.364 78.272 154.724 1.00 31.75 26 MET C C 1
ATOM 5113 O O . MET C 1 25 ? 88.175 77.933 154.765 1.00 33.55 26 MET C O 1
ATOM 5118 N N . LYS C 1 26 ? 90.322 77.380 154.964 1.00 28.85 27 LYS C N 1
ATOM 5119 C CA . LYS C 1 26 ? 89.942 75.999 155.247 1.00 67.34 27 LYS C CA 1
ATOM 5120 C C . LYS C 1 26 ? 89.556 75.812 156.706 1.00 66.26 27 LYS C C 1
ATOM 5121 O O . LYS C 1 26 ? 90.169 76.404 157.591 1.00 36.48 27 LYS C O 1
ATOM 5127 N N . GLY C 1 27 ? 88.543 74.989 156.957 1.00 86.87 28 GLY C N 1
ATOM 5128 C CA . GLY C 1 27 ? 88.128 74.641 158.298 1.00 86.76 28 GLY C CA 1
ATOM 5129 C C . GLY C 1 27 ? 87.285 75.673 159.010 1.00 86.58 28 GLY C C 1
ATOM 5130 O O . GLY C 1 27 ? 86.473 76.378 158.408 1.00 68.69 28 GLY C O 1
ATOM 5131 N N . ILE C 1 28 ? 87.439 75.747 160.334 1.00 157.91 29 ILE C N 1
ATOM 5132 C CA . ILE C 1 28 ? 86.639 76.680 161.118 1.00 110.20 29 ILE C CA 1
ATOM 5133 C C . ILE C 1 28 ? 86.933 78.122 160.716 1.00 110.16 29 ILE C C 1
ATOM 5134 O O . ILE C 1 28 ? 88.059 78.595 160.856 1.00 60.15 29 ILE C O 1
ATOM 5139 N N . GLY C 1 29 ? 85.911 78.797 160.211 1.00 69.01 30 GLY C N 1
ATOM 5140 C CA . GLY C 1 29 ? 85.975 80.195 159.859 1.00 39.75 30 GLY C CA 1
ATOM 5141 C C . GLY C 1 29 ? 86.940 80.541 158.746 1.00 39.43 30 GLY C C 1
ATOM 5142 O O . GLY C 1 29 ? 87.299 79.717 157.909 1.00 28.47 30 GLY C O 1
ATOM 5143 N N . THR C 1 30 ? 87.336 81.802 158.761 1.00 31.60 31 THR C N 1
ATOM 5144 C CA . THR C 1 30 ? 88.120 82.459 157.731 1.00 29.36 31 THR C CA 1
ATOM 5145 C C . THR C 1 30 ? 89.139 83.413 158.344 1.00 31.04 31 THR C C 1
ATOM 5146 O O . THR C 1 30 ? 88.824 84.158 159.274 1.00 35.36 31 THR C O 1
ATOM 5150 N N . ASP C 1 31 ? 90.363 83.395 157.824 1.00 20.41 32 ASP C N 1
ATOM 5151 C CA . ASP C 1 31 ? 91.382 84.326 158.318 1.00 30.53 32 ASP C CA 1
ATOM 5152 C C . ASP C 1 31 ? 91.410 85.546 157.401 1.00 31.23 32 ASP C C 1
ATOM 5153 O O . ASP C 1 31 ? 92.295 85.700 156.560 1.00 40.33 32 ASP C O 1
ATOM 5158 N N . GLU C 1 32 ? 90.394 86.395 157.541 1.00 28.85 33 GLU C N 1
ATOM 5159 C CA . GLU C 1 32 ? 90.293 87.550 156.651 1.00 36.53 33 GLU C CA 1
ATOM 5160 C C . GLU C 1 32 ? 91.562 88.394 156.730 1.00 38.89 33 GLU C C 1
ATOM 5161 O O . GLU C 1 32 ? 92.027 88.979 155.751 1.00 36.17 33 GLU C O 1
ATOM 5167 N N . LYS C 1 33 ? 92.149 88.419 157.926 1.00 37.92 34 LYS C N 1
ATOM 5168 C CA . LYS C 1 33 ? 93.360 89.205 158.144 1.00 55.62 34 LYS C CA 1
ATOM 5169 C C . LYS C 1 33 ? 94.508 88.720 157.276 1.00 54.40 34 LYS C C 1
ATOM 5170 O O . LYS C 1 33 ? 95.273 89.516 156.727 1.00 30.26 34 LYS C O 1
ATOM 5176 N N . SER C 1 34 ? 94.619 87.407 157.091 1.00 26.24 35 SER C N 1
ATOM 5177 C CA . SER C 1 34 ? 95.673 86.873 156.228 1.00 29.61 35 SER C CA 1
ATOM 5178 C C . SER C 1 34 ? 95.349 87.082 154.757 1.00 30.12 35 SER C C 1
ATOM 5179 O O . SER C 1 34 ? 96.221 87.218 153.896 1.00 28.44 35 SER C O 1
ATOM 5182 N N . ILE C 1 35 ? 94.057 87.096 154.419 1.00 20.22 36 ILE C N 1
ATOM 5183 C CA . ILE C 1 35 ? 93.719 87.298 153.008 1.00 17.78 36 ILE C CA 1
ATOM 5184 C C . ILE C 1 35 ? 94.013 88.730 152.578 1.00 14.27 36 ILE C C 1
ATOM 5185 O O . ILE C 1 35 ? 94.567 88.978 151.512 1.00 24.15 36 ILE C O 1
ATOM 5190 N N . THR C 1 36 ? 93.652 89.679 153.421 1.00 20.34 37 THR C N 1
ATOM 5191 C CA . THR C 1 36 ? 93.885 91.104 153.212 1.00 23.35 37 THR C CA 1
ATOM 5192 C C . THR C 1 36 ? 95.375 91.351 153.001 1.00 24.23 37 THR C C 1
ATOM 5193 O O . THR C 1 36 ? 95.796 92.054 152.084 1.00 21.97 37 THR C O 1
ATOM 5197 N N . HIS C 1 37 ? 96.185 90.694 153.831 1.00 45.54 38 HIS C N 1
ATOM 5198 C CA . HIS C 1 37 ? 97.628 90.834 153.735 1.00 31.46 38 HIS C CA 1
ATOM 5199 C C . HIS C 1 37 ? 98.178 90.369 152.396 1.00 29.03 38 HIS C C 1
ATOM 5200 O O . HIS C 1 37 ? 99.035 91.031 151.809 1.00 41.01 38 HIS C O 1
ATOM 5207 N N . ILE C 1 38 ? 97.709 89.235 151.877 1.00 28.40 39 ILE C N 1
ATOM 5208 C CA . ILE C 1 38 ? 98.284 88.768 150.610 1.00 25.48 39 ILE C CA 1
ATOM 5209 C C . ILE C 1 38 ? 97.822 89.634 149.453 1.00 27.65 39 ILE C C 1
ATOM 5210 O O . ILE C 1 38 ? 98.628 90.009 148.594 1.00 26.69 39 ILE C O 1
ATOM 5215 N N . LEU C 1 39 ? 96.533 89.983 149.461 1.00 28.80 40 LEU C N 1
ATOM 5216 C CA . LEU C 1 39 ? 95.989 90.784 148.368 1.00 20.40 40 LEU C CA 1
ATOM 5217 C C . LEU C 1 39 ? 96.607 92.179 148.322 1.00 19.55 40 LEU C C 1
ATOM 5218 O O . LEU C 1 39 ? 96.955 92.655 147.241 1.00 24.79 40 LEU C O 1
ATOM 5223 N N . ALA C 1 40 ? 96.729 92.786 149.489 1.00 20.49 41 ALA C N 1
ATOM 5224 C CA . ALA C 1 40 ? 97.160 94.169 149.616 1.00 34.68 41 ALA C CA 1
ATOM 5225 C C . ALA C 1 40 ? 98.655 94.367 149.437 1.00 35.58 41 ALA C C 1
ATOM 5226 O O . ALA C 1 40 ? 99.076 95.467 149.071 1.00 28.21 41 ALA C O 1
ATOM 5228 N N . THR C 1 41 ? 99.481 93.354 149.682 1.00 17.32 42 THR C N 1
ATOM 5229 C CA . THR C 1 41 ? 100.924 93.571 149.607 1.00 31.18 42 THR C CA 1
ATOM 5230 C C . THR C 1 41 ? 101.592 92.878 148.432 1.00 32.04 42 THR C C 1
ATOM 5231 O O . THR C 1 41 ? 102.823 92.878 148.325 1.00 24.64 42 THR C O 1
ATOM 5235 N N . ARG C 1 42 ? 100.792 92.293 147.552 1.00 25.74 43 ARG C N 1
ATOM 5236 C CA . ARG C 1 42 ? 101.287 91.737 146.295 1.00 25.00 43 ARG C CA 1
ATOM 5237 C C . ARG C 1 42 ? 100.741 92.627 145.171 1.00 26.70 43 ARG C C 1
ATOM 5238 O O . ARG C 1 42 ? 99.727 93.284 145.419 1.00 31.49 43 ARG C O 1
ATOM 5246 N N . SER C 1 43 ? 101.398 92.664 144.026 1.00 22.11 44 SER C N 1
ATOM 5247 C CA . SER C 1 43 ? 100.928 93.486 142.909 1.00 22.90 44 SER C CA 1
ATOM 5248 C C . SER C 1 43 ? 99.919 92.700 142.072 1.00 23.31 44 SER C C 1
ATOM 5249 O O . SER C 1 43 ? 99.810 91.476 142.195 1.00 26.32 44 SER C O 1
ATOM 5252 N N . ASN C 1 44 ? 99.206 93.380 141.176 1.00 26.42 45 ASN C N 1
ATOM 5253 C CA . ASN C 1 44 ? 98.228 92.709 140.327 1.00 24.45 45 ASN C CA 1
ATOM 5254 C C . ASN C 1 44 ? 98.844 91.542 139.569 1.00 24.47 45 ASN C C 1
ATOM 5255 O O . ASN C 1 44 ? 98.321 90.425 139.582 1.00 26.24 45 ASN C O 1
ATOM 5260 N N . ALA C 1 45 ? 99.961 91.788 138.889 1.00 18.87 46 ALA C N 1
ATOM 5261 C CA . ALA C 1 45 ? 100.587 90.689 138.149 1.00 20.28 46 ALA C CA 1
ATOM 5262 C C . ALA C 1 45 ? 100.915 89.510 139.060 1.00 19.29 46 ALA C C 1
ATOM 5263 O O . ALA C 1 45 ? 100.803 88.360 138.640 1.00 30.93 46 ALA C O 1
ATOM 5265 N N . GLN C 1 46 ? 101.331 89.786 140.291 1.00 20.19 47 GLN C N 1
ATOM 5266 C CA . GLN C 1 46 ? 101.636 88.711 141.236 1.00 26.47 47 GLN C CA 1
ATOM 5267 C C . GLN C 1 46 ? 100.345 88.013 141.650 1.00 27.33 47 GLN C C 1
ATOM 5268 O O . GLN C 1 46 ? 100.270 86.786 141.731 1.00 25.22 47 GLN C O 1
ATOM 5274 N N . ARG C 1 47 ? 99.286 88.805 141.814 1.00 24.54 48 ARG C N 1
ATOM 5275 C CA . ARG C 1 47 ? 97.974 88.227 142.120 1.00 21.27 48 ARG C CA 1
ATOM 5276 C C . ARG C 1 47 ? 97.520 87.290 141.017 1.00 19.42 48 ARG C C 1
ATOM 5277 O O . ARG C 1 47 ? 96.854 86.283 141.240 1.00 22.32 48 ARG C O 1
ATOM 5285 N N . GLN C 1 48 ? 97.930 87.561 139.775 1.00 20.09 49 GLN C N 1
ATOM 5286 C CA . GLN C 1 48 ? 97.441 86.730 138.680 1.00 20.51 49 GLN C CA 1
ATOM 5287 C C . GLN C 1 48 ? 98.116 85.361 138.719 1.00 23.11 49 GLN C C 1
ATOM 5288 O O . GLN C 1 48 ? 97.545 84.348 138.312 1.00 22.23 49 GLN C O 1
ATOM 5294 N N . GLN C 1 49 ? 99.371 85.363 139.156 1.00 22.11 50 GLN C N 1
ATOM 5295 C CA . GLN C 1 49 ? 100.124 84.112 139.234 1.00 26.27 50 GLN C CA 1
ATOM 5296 C C . GLN C 1 49 ? 99.649 83.317 140.449 1.00 26.05 50 GLN C C 1
ATOM 5297 O O . GLN C 1 49 ? 99.531 82.096 140.388 1.00 28.95 50 GLN C O 1
ATOM 5303 N N . ILE C 1 50 ? 99.301 84.044 141.508 1.00 19.02 51 ILE C N 1
ATOM 5304 C CA . ILE C 1 50 ? 98.675 83.416 142.663 1.00 22.77 51 ILE C CA 1
ATOM 5305 C C . ILE C 1 50 ? 97.361 82.746 142.278 1.00 24.77 51 ILE C C 1
ATOM 5306 O O . ILE C 1 50 ? 97.079 81.630 142.723 1.00 26.11 51 ILE C O 1
ATOM 5311 N N . LYS C 1 51 ? 96.565 83.410 141.430 1.00 20.12 52 LYS C N 1
ATOM 5312 C CA . LYS C 1 51 ? 95.289 82.839 141.013 1.00 21.91 52 LYS C CA 1
ATOM 5313 C C . LYS C 1 51 ? 95.494 81.550 140.224 1.00 22.45 52 LYS C C 1
ATOM 5314 O O . LYS C 1 51 ? 94.863 80.529 140.512 1.00 24.40 52 LYS C O 1
ATOM 5320 N N . THR C 1 52 ? 96.408 81.616 139.258 1.00 24.07 53 THR C N 1
ATOM 5321 C CA . THR C 1 52 ? 96.726 80.462 138.423 1.00 23.40 53 THR C CA 1
ATOM 5322 C C . THR C 1 52 ? 97.183 79.293 139.287 1.00 24.64 53 THR C C 1
ATOM 5323 O O . THR C 1 52 ? 96.813 78.134 139.075 1.00 25.70 53 THR C O 1
ATOM 5327 N N . ASP C 1 53 ? 97.986 79.598 140.312 1.00 20.33 54 ASP C N 1
ATOM 5328 C CA . ASP C 1 53 ? 98.492 78.489 141.128 1.00 28.47 54 ASP C CA 1
ATOM 5329 C C . ASP C 1 53 ? 97.429 77.913 142.046 1.00 32.42 54 ASP C C 1
ATOM 5330 O O . ASP C 1 53 ? 97.397 76.705 142.318 1.00 21.54 54 ASP C O 1
ATOM 5335 N N . TYR C 1 54 ? 96.526 78.754 142.558 1.00 30.26 55 TYR C N 1
ATOM 5336 C CA . TYR C 1 54 ? 95.482 78.198 143.431 1.00 21.17 55 TYR C CA 1
ATOM 5337 C C . TYR C 1 54 ? 94.621 77.230 142.634 1.00 19.76 55 TYR C C 1
ATOM 5338 O O . TYR C 1 54 ? 94.299 76.124 143.061 1.00 26.36 55 TYR C O 1
ATOM 5347 N N . THR C 1 55 ? 94.279 77.608 141.404 1.00 20.08 56 THR C N 1
ATOM 5348 C CA . THR C 1 55 ? 93.391 76.783 140.600 1.00 27.07 56 THR C CA 1
ATOM 5349 C C . THR C 1 55 ? 94.070 75.484 140.195 1.00 30.03 56 THR C C 1
ATOM 5350 O O . THR C 1 55 ? 93.469 74.407 140.167 1.00 25.03 56 THR C O 1
ATOM 5354 N N . THR C 1 56 ? 95.368 75.587 139.899 1.00 28.81 57 THR C N 1
ATOM 5355 C CA . THR C 1 56 ? 96.111 74.374 139.582 1.00 16.85 57 THR C CA 1
ATOM 5356 C C . THR C 1 56 ? 96.243 73.497 140.821 1.00 13.63 57 THR C C 1
ATOM 5357 O O . THR C 1 56 ? 96.062 72.286 140.709 1.00 21.33 57 THR C O 1
ATOM 5361 N N . LEU C 1 57 ? 96.541 74.076 141.963 1.00 15.14 58 LEU C N 1
ATOM 5362 C CA . LEU C 1 57 ? 96.683 73.388 143.234 1.00 23.90 58 LEU C CA 1
ATOM 5363 C C . LEU C 1 57 ? 95.363 72.735 143.651 1.00 28.55 58 LEU C C 1
ATOM 5364 O O . LEU C 1 57 ? 95.357 71.607 144.140 1.00 32.46 58 LEU C O 1
ATOM 5369 N N . PHE C 1 58 ? 94.277 73.508 143.521 1.00 26.74 59 PHE C N 1
ATOM 5370 C CA . PHE C 1 58 ? 93.041 73.062 144.159 1.00 24.21 59 PHE C CA 1
ATOM 5371 C C . PHE C 1 58 ? 91.890 72.782 143.223 1.00 22.91 59 PHE C C 1
ATOM 5372 O O . PHE C 1 58 ? 90.932 72.113 143.628 1.00 19.32 59 PHE C O 1
ATOM 5380 N N . GLY C 1 59 ? 91.902 73.183 141.954 1.00 20.36 60 GLY C N 1
ATOM 5381 C CA . GLY C 1 59 ? 90.827 72.803 141.050 1.00 16.95 60 GLY C CA 1
ATOM 5382 C C . GLY C 1 59 ? 89.545 73.583 141.258 1.00 17.08 60 GLY C C 1
ATOM 5383 O O . GLY C 1 59 ? 88.447 73.211 140.839 1.00 20.98 60 GLY C O 1
ATOM 5384 N N . LYS C 1 60 ? 89.664 74.705 141.946 1.00 26.57 61 LYS C N 1
ATOM 5385 C CA . LYS C 1 60 ? 88.600 75.694 142.077 1.00 30.18 61 LYS C CA 1
ATOM 5386 C C . LYS C 1 60 ? 89.251 77.062 141.854 1.00 28.67 61 LYS C C 1
ATOM 5387 O O . LYS C 1 60 ? 90.422 77.180 142.232 1.00 22.81 61 LYS C O 1
ATOM 5393 N N . HIS C 1 61 ? 88.535 78.043 141.326 1.00 32.57 62 HIS C N 1
ATOM 5394 C CA . HIS C 1 61 ? 89.140 79.375 141.191 1.00 18.20 62 HIS C CA 1
ATOM 5395 C C . HIS C 1 61 ? 89.082 80.178 142.474 1.00 15.13 62 HIS C C 1
ATOM 5396 O O . HIS C 1 61 ? 88.067 80.249 143.171 1.00 21.83 62 HIS C O 1
ATOM 5403 N N . LEU C 1 62 ? 90.167 80.885 142.775 1.00 20.13 63 LEU C N 1
ATOM 5404 C CA . LEU C 1 62 ? 90.223 81.811 143.899 1.00 24.60 63 LEU C CA 1
ATOM 5405 C C . LEU C 1 62 ? 89.027 82.766 143.919 1.00 23.31 63 LEU C C 1
ATOM 5406 O O . LEU C 1 62 ? 88.486 83.042 144.993 1.00 20.84 63 LEU C O 1
ATOM 5411 N N . GLU C 1 63 ? 88.630 83.329 142.778 1.00 20.94 64 GLU C N 1
ATOM 5412 C CA . GLU C 1 63 ? 87.492 84.257 142.784 1.00 21.60 64 GLU C CA 1
ATOM 5413 C C . GLU C 1 63 ? 86.263 83.552 143.352 1.00 19.01 64 GLU C C 1
ATOM 5414 O O . GLU C 1 63 ? 85.483 84.110 144.117 1.00 23.15 64 GLU C O 1
ATOM 5420 N N . ASP C 1 64 ? 86.104 82.293 142.956 1.00 19.67 65 ASP C N 1
ATOM 5421 C CA . ASP C 1 64 ? 84.950 81.512 143.384 1.00 17.56 65 ASP C CA 1
ATOM 5422 C C . ASP C 1 64 ? 85.005 81.176 144.862 1.00 20.47 65 ASP C C 1
ATOM 5423 O O . ASP C 1 64 ? 83.967 81.082 145.536 1.00 23.11 65 ASP C O 1
ATOM 5428 N N . GLU C 1 65 ? 86.214 81.037 145.419 1.00 18.15 66 GLU C N 1
ATOM 5429 C CA . GLU C 1 65 ? 86.275 80.856 146.867 1.00 26.46 66 GLU C CA 1
ATOM 5430 C C . GLU C 1 65 ? 85.830 82.140 147.550 1.00 29.30 66 GLU C C 1
ATOM 5431 O O . GLU C 1 65 ? 85.036 82.126 148.496 1.00 27.95 66 GLU C O 1
ATOM 5437 N N . LEU C 1 66 ? 86.354 83.291 147.103 1.00 18.55 67 LEU C N 1
ATOM 5438 C CA . LEU C 1 66 ? 86.048 84.512 147.859 1.00 15.76 67 LEU C CA 1
ATOM 5439 C C . LEU C 1 66 ? 84.560 84.852 147.790 1.00 16.28 67 LEU C C 1
ATOM 5440 O O . LEU C 1 66 ? 83.983 85.328 148.770 1.00 20.56 67 LEU C O 1
ATOM 5445 N N . LYS C 1 67 ? 83.932 84.621 146.654 1.00 22.64 68 LYS C N 1
ATOM 5446 C CA . LYS C 1 67 ? 82.513 84.811 146.405 1.00 22.24 68 LYS C CA 1
ATOM 5447 C C . LYS C 1 67 ? 81.654 84.045 147.409 1.00 24.50 68 LYS C C 1
ATOM 5448 O O . LYS C 1 67 ? 80.542 84.463 147.746 1.00 28.04 68 LYS C O 1
ATOM 5454 N N . SER C 1 68 ? 82.164 82.909 147.891 1.00 13.54 69 SER C N 1
ATOM 5455 C CA . SER C 1 68 ? 81.421 82.159 148.899 1.00 14.33 69 SER C CA 1
ATOM 5456 C C . SER C 1 68 ? 81.870 82.525 150.303 1.00 15.12 69 SER C C 1
ATOM 5457 O O . SER C 1 68 ? 81.070 82.661 151.236 1.00 23.23 69 SER C O 1
ATOM 5460 N N . GLU C 1 69 ? 83.183 82.670 150.480 1.00 22.45 70 GLU C N 1
ATOM 5461 C CA . GLU C 1 69 ? 83.746 82.897 151.802 1.00 27.26 70 GLU C CA 1
ATOM 5462 C C . GLU C 1 69 ? 83.645 84.335 152.280 1.00 26.88 70 GLU C C 1
ATOM 5463 O O . GLU C 1 69 ? 83.603 84.532 153.499 1.00 21.05 70 GLU C O 1
ATOM 5469 N N . LEU C 1 70 ? 83.619 85.316 151.388 1.00 19.61 71 LEU C N 1
ATOM 5470 C CA . LEU C 1 70 ? 83.562 86.724 151.779 1.00 23.58 71 LEU C CA 1
ATOM 5471 C C . LEU C 1 70 ? 82.210 87.363 151.469 1.00 23.35 71 LEU C C 1
ATOM 5472 O O . LEU C 1 70 ? 81.457 86.902 150.613 1.00 21.65 71 LEU C O 1
ATOM 5477 N N . SER C 1 71 ? 81.933 88.499 152.105 1.00 18.16 72 SER C N 1
ATOM 5478 C CA . SER C 1 71 ? 80.700 89.215 151.816 1.00 25.96 72 SER C CA 1
ATOM 5479 C C . SER C 1 71 ? 80.881 90.728 151.764 1.00 24.26 72 SER C C 1
ATOM 5480 O O . SER C 1 71 ? 81.894 91.297 152.155 1.00 29.00 72 SER C O 1
ATOM 5483 N N . GLY C 1 72 ? 79.812 91.399 151.350 1.00 28.40 73 GLY C N 1
ATOM 5484 C CA . GLY C 1 72 ? 79.713 92.838 151.399 1.00 36.45 73 GLY C CA 1
ATOM 5485 C C . GLY C 1 72 ? 80.846 93.548 150.692 1.00 35.15 73 GLY C C 1
ATOM 5486 O O . GLY C 1 72 ? 81.444 93.042 149.748 1.00 26.41 73 GLY C O 1
ATOM 5487 N N . ASN C 1 73 ? 81.107 94.773 151.129 1.00 35.00 74 ASN C N 1
ATOM 5488 C CA . ASN C 1 73 ? 82.141 95.587 150.496 1.00 24.71 74 ASN C CA 1
ATOM 5489 C C . ASN C 1 73 ? 83.482 94.867 150.519 1.00 22.89 74 ASN C C 1
ATOM 5490 O O . ASN C 1 73 ? 84.278 94.940 149.586 1.00 22.88 74 ASN C O 1
ATOM 5495 N N . TYR C 1 74 ? 83.723 94.106 151.586 1.00 28.20 75 TYR C N 1
ATOM 5496 C CA . TYR C 1 74 ? 84.997 93.386 151.676 1.00 27.60 75 TYR C CA 1
ATOM 5497 C C . TYR C 1 74 ? 85.135 92.402 150.526 1.00 26.10 75 TYR C C 1
ATOM 5498 O O . TYR C 1 74 ? 86.181 92.404 149.869 1.00 21.85 75 TYR C O 1
ATOM 5507 N N . GLU C 1 75 ? 84.081 91.647 150.229 1.00 21.97 76 GLU C N 1
ATOM 5508 C CA . GLU C 1 75 ? 84.122 90.691 149.120 1.00 20.19 76 GLU C CA 1
ATOM 5509 C C . GLU C 1 75 ? 84.435 91.438 147.827 1.00 19.73 76 GLU C C 1
ATOM 5510 O O . GLU C 1 75 ? 85.276 91.043 147.030 1.00 18.43 76 GLU C O 1
ATOM 5516 N N . ALA C 1 76 ? 83.690 92.526 147.661 1.00 22.22 77 ALA C N 1
ATOM 5517 C CA . ALA C 1 76 ? 83.787 93.330 146.455 1.00 23.80 77 ALA C CA 1
ATOM 5518 C C . ALA C 1 76 ? 85.204 93.847 146.238 1.00 22.06 77 ALA C C 1
ATOM 5519 O O . ALA C 1 76 ? 85.703 93.757 145.121 1.00 21.48 77 ALA C O 1
ATOM 5521 N N . ALA C 1 77 ? 85.844 94.398 147.263 1.00 14.92 78 ALA C N 1
ATOM 5522 C CA . ALA C 1 77 ? 87.177 94.982 147.060 1.00 17.77 78 ALA C CA 1
ATOM 5523 C C . ALA C 1 77 ? 88.224 93.926 146.753 1.00 14.17 78 ALA C C 1
ATOM 5524 O O . ALA C 1 77 ? 89.053 94.066 145.848 1.00 23.17 78 ALA C O 1
ATOM 5526 N N . ALA C 1 78 ? 88.226 92.811 147.485 1.00 25.16 79 ALA C N 1
ATOM 5527 C CA . ALA C 1 78 ? 89.157 91.718 147.200 1.00 19.60 79 ALA C CA 1
ATOM 5528 C C . ALA C 1 78 ? 89.024 91.232 145.764 1.00 20.46 79 ALA C C 1
ATOM 5529 O O . ALA C 1 78 ? 90.003 91.034 145.048 1.00 23.30 79 ALA C O 1
ATOM 5531 N N . LEU C 1 79 ? 87.783 91.020 145.320 1.00 24.65 80 LEU C N 1
ATOM 5532 C CA . LEU C 1 79 ? 87.530 90.525 143.967 1.00 23.02 80 LEU C CA 1
ATOM 5533 C C . LEU C 1 79 ? 88.037 91.542 142.950 1.00 21.18 80 LEU C C 1
ATOM 5534 O O . LEU C 1 79 ? 88.540 91.282 141.862 1.00 23.52 80 LEU C O 1
ATOM 5539 N N . ALA C 1 80 ? 87.843 92.800 143.329 1.00 13.58 81 ALA C N 1
ATOM 5540 C CA . ALA C 1 80 ? 88.286 93.880 142.444 1.00 13.13 81 ALA C CA 1
ATOM 5541 C C . ALA C 1 80 ? 89.804 93.752 142.318 1.00 16.03 81 ALA C C 1
ATOM 5542 O O . ALA C 1 80 ? 90.390 93.924 141.251 1.00 26.93 81 ALA C O 1
ATOM 5544 N N . LEU C 1 81 ? 90.438 93.469 143.461 1.00 12.38 82 LEU C N 1
ATOM 5545 C CA . LEU C 1 81 ? 91.905 93.416 143.411 1.00 18.19 82 LEU C CA 1
ATOM 5546 C C . LEU C 1 81 ? 92.386 92.278 142.535 1.00 20.84 82 LEU C C 1
ATOM 5547 O O . LEU C 1 81 ? 93.502 92.302 142.009 1.00 25.32 82 LEU C O 1
ATOM 5552 N N . LEU C 1 82 ? 91.541 91.264 142.367 1.00 22.76 83 LEU C N 1
ATOM 5553 C CA . LEU C 1 82 ? 91.943 90.046 141.687 1.00 20.07 83 LEU C CA 1
ATOM 5554 C C . LEU C 1 82 ? 91.819 90.179 140.181 1.00 20.24 83 LEU C C 1
ATOM 5555 O O . LEU C 1 82 ? 92.503 89.471 139.436 1.00 22.06 83 LEU C O 1
ATOM 5560 N N . ARG C 1 83 ? 90.918 91.061 139.759 1.00 17.82 84 ARG C N 1
ATOM 5561 C CA . ARG C 1 83 ? 90.695 91.296 138.339 1.00 20.64 84 ARG C CA 1
ATOM 5562 C C . ARG C 1 83 ? 91.927 91.858 137.646 1.00 19.26 84 ARG C C 1
ATOM 5563 O O . ARG C 1 83 ? 92.609 92.732 138.179 1.00 21.15 84 ARG C O 1
ATOM 5571 N N . LYS C 1 84 ? 92.189 91.411 136.416 1.00 17.81 85 LYS C N 1
ATOM 5572 C CA . LYS C 1 84 ? 93.148 92.166 135.605 1.00 24.44 85 LYS C CA 1
ATOM 5573 C C . LYS C 1 84 ? 92.565 93.564 135.371 1.00 25.46 85 LYS C C 1
ATOM 5574 O O . LYS C 1 84 ? 91.345 93.717 135.358 1.00 22.70 85 LYS C O 1
ATOM 5580 N N . PRO C 1 85 ? 93.418 94.576 135.309 1.00 23.61 86 PRO C N 1
ATOM 5581 C CA . PRO C 1 85 ? 92.992 95.972 135.322 1.00 27.91 86 PRO C CA 1
ATOM 5582 C C . PRO C 1 85 ? 92.038 96.354 134.203 1.00 27.11 86 PRO C C 1
ATOM 5583 O O . PRO C 1 85 ? 91.090 97.099 134.443 1.00 22.55 86 PRO C O 1
ATOM 5587 N N . ASP C 1 86 ? 92.276 95.887 132.984 1.00 13.85 87 ASP C N 1
ATOM 5588 C CA . ASP C 1 86 ? 91.374 96.199 131.883 1.00 26.02 87 ASP C CA 1
ATOM 5589 C C . ASP C 1 86 ? 90.045 95.472 132.070 1.00 27.07 87 ASP C C 1
ATOM 5590 O O . ASP C 1 86 ? 88.986 96.038 131.807 1.00 19.46 87 ASP C O 1
ATOM 5595 N N . GLU C 1 87 ? 90.112 94.240 132.556 1.00 20.11 88 GLU C N 1
ATOM 5596 C CA . GLU C 1 87 ? 88.931 93.453 132.865 1.00 29.59 88 GLU C CA 1
ATOM 5597 C C . GLU C 1 87 ? 88.117 94.111 133.974 1.00 28.42 88 GLU C C 1
ATOM 5598 O O . GLU C 1 87 ? 86.886 94.157 133.882 1.00 20.85 88 GLU C O 1
ATOM 5604 N N . PHE C 1 88 ? 88.783 94.589 135.017 1.00 12.80 89 PHE C N 1
ATOM 5605 C CA . PHE C 1 88 ? 88.091 95.239 136.128 1.00 21.10 89 PHE C CA 1
ATOM 5606 C C . PHE C 1 88 ? 87.281 96.438 135.635 1.00 23.10 89 PHE C C 1
ATOM 5607 O O . PHE C 1 88 ? 86.183 96.760 136.092 1.00 20.76 89 PHE C O 1
ATOM 5615 N N . LEU C 1 89 ? 87.820 97.163 134.651 1.00 25.09 90 LEU C N 1
ATOM 5616 C CA . LEU C 1 89 ? 87.092 98.355 134.205 1.00 27.50 90 LEU C CA 1
ATOM 5617 C C . LEU C 1 89 ? 85.924 98.010 133.301 1.00 27.87 90 LEU C C 1
ATOM 5618 O O . LEU C 1 89 ? 84.857 98.627 133.432 1.00 16.06 90 LEU C O 1
ATOM 5623 N N . ALA C 1 90 ? 86.127 97.019 132.438 1.00 18.47 91 ALA C N 1
ATOM 5624 C CA . ALA C 1 90 ? 85.072 96.524 131.562 1.00 22.48 91 ALA C CA 1
ATOM 5625 C C . ALA C 1 90 ? 83.872 96.068 132.388 1.00 19.58 91 ALA C C 1
ATOM 5626 O O . ALA C 1 90 ? 82.729 96.225 131.973 1.00 25.51 91 ALA C O 1
ATOM 5628 N N . GLU C 1 91 ? 84.164 95.505 133.557 1.00 20.81 92 GLU C N 1
ATOM 5629 C CA . GLU C 1 91 ? 83.103 94.990 134.416 1.00 26.53 92 GLU C CA 1
ATOM 5630 C C . GLU C 1 91 ? 82.479 96.117 135.218 1.00 24.40 92 GLU C C 1
ATOM 5631 O O . GLU C 1 91 ? 81.281 96.156 135.497 1.00 17.38 92 GLU C O 1
ATOM 5637 N N . GLN C 1 92 ? 83.293 97.131 135.521 1.00 19.82 93 GLN C N 1
ATOM 5638 C CA . GLN C 1 92 ? 82.672 98.308 136.157 1.00 25.47 93 GLN C CA 1
ATOM 5639 C C . GLN C 1 92 ? 81.669 98.941 135.198 1.00 21.95 93 GLN C C 1
ATOM 5640 O O . GLN C 1 92 ? 80.572 99.303 135.594 1.00 17.24 93 GLN C O 1
ATOM 5646 N N . LEU C 1 93 ? 82.021 99.021 133.920 1.00 18.94 94 LEU C N 1
ATOM 5647 C CA . LEU C 1 93 ? 81.129 99.575 132.905 1.00 21.52 94 LEU C CA 1
ATOM 5648 C C . LEU C 1 93 ? 79.864 98.731 132.800 1.00 23.07 94 LEU C C 1
ATOM 5649 O O . LEU C 1 93 ? 78.762 99.279 132.835 1.00 22.04 94 LEU C O 1
ATOM 5654 N N . HIS C 1 94 ? 80.081 97.425 132.666 1.00 25.09 95 HIS C N 1
ATOM 5655 C CA . HIS C 1 94 ? 78.993 96.466 132.533 1.00 23.11 95 HIS C CA 1
ATOM 5656 C C . HIS C 1 94 ? 77.990 96.643 133.664 1.00 19.66 95 HIS C C 1
ATOM 5657 O O . HIS C 1 94 ? 76.790 96.751 133.424 1.00 23.51 95 HIS C O 1
ATOM 5664 N N . ALA C 1 95 ? 78.491 96.694 134.894 1.00 24.22 96 ALA C N 1
ATOM 5665 C CA . ALA C 1 95 ? 77.613 96.859 136.048 1.00 29.58 96 ALA C CA 1
ATOM 5666 C C . ALA C 1 95 ? 76.940 98.227 136.048 1.00 29.99 96 ALA C C 1
ATOM 5667 O O . ALA C 1 95 ? 75.821 98.400 136.531 1.00 30.06 96 ALA C O 1
ATOM 5669 N N . ALA C 1 96 ? 77.620 99.231 135.505 1.00 26.47 97 ALA C N 1
ATOM 5670 C CA . ALA C 1 96 ? 77.062 100.575 135.496 1.00 27.49 97 ALA C CA 1
ATOM 5671 C C . ALA C 1 96 ? 75.839 100.666 134.590 1.00 26.26 97 ALA C C 1
ATOM 5672 O O . ALA C 1 96 ? 75.004 101.546 134.800 1.00 26.18 97 ALA C O 1
ATOM 5674 N N . MET C 1 97 ? 75.780 99.777 133.617 1.00 21.90 98 MET C N 1
ATOM 5675 C CA . MET C 1 97 ? 74.789 99.743 132.557 1.00 29.42 98 MET C CA 1
ATOM 5676 C C . MET C 1 97 ? 73.685 98.698 132.709 1.00 28.86 98 MET C C 1
ATOM 5677 O O . MET C 1 97 ? 72.529 98.931 132.344 1.00 26.63 98 MET C O 1
ATOM 5682 N N . LYS C 1 98 ? 74.044 97.487 133.125 1.00 28.02 99 LYS C N 1
ATOM 5683 C CA . LYS C 1 98 ? 73.126 96.356 133.107 1.00 34.18 99 LYS C CA 1
ATOM 5684 C C . LYS C 1 98 ? 72.554 95.991 134.467 1.00 33.43 99 LYS C C 1
ATOM 5685 O O . LYS C 1 98 ? 71.865 94.974 134.600 1.00 45.98 99 LYS C O 1
ATOM 5691 N N . GLY C 1 99 ? 72.767 96.811 135.489 1.00 34.21 100 GLY C N 1
ATOM 5692 C CA . GLY C 1 99 ? 72.017 96.661 136.732 1.00 48.10 100 GLY C CA 1
ATOM 5693 C C . GLY C 1 99 ? 70.706 97.435 136.625 1.00 47.00 100 GLY C C 1
ATOM 5694 O O . GLY C 1 99 ? 70.373 97.892 135.532 1.00 27.46 100 GLY C O 1
ATOM 5695 N N . LEU C 1 100 ? 69.973 97.600 137.716 1.00 27.60 101 LEU C N 1
ATOM 5696 C CA . LEU C 1 100 ? 68.753 98.413 137.736 1.00 32.90 101 LEU C CA 1
ATOM 5697 C C . LEU C 1 100 ? 69.112 99.865 137.435 1.00 33.81 101 LEU C C 1
ATOM 5698 O O . LEU C 1 100 ? 69.770 100.525 138.251 1.00 33.99 101 LEU C O 1
ATOM 5703 N N . GLY C 1 101 ? 68.740 100.380 136.268 1.00 47.07 102 GLY C N 1
ATOM 5704 C CA . GLY C 1 101 ? 69.116 101.762 135.967 1.00 39.95 102 GLY C CA 1
ATOM 5705 C C . GLY C 1 101 ? 70.547 101.877 135.476 1.00 39.38 102 GLY C C 1
ATOM 5706 O O . GLY C 1 101 ? 71.209 100.872 135.205 1.00 20.97 102 GLY C O 1
ATOM 5707 N N . THR C 1 102 ? 71.026 103.104 135.331 1.00 55.09 103 THR C N 1
ATOM 5708 C CA . THR C 1 102 ? 72.349 103.396 134.781 1.00 32.73 103 THR C CA 1
ATOM 5709 C C . THR C 1 102 ? 73.182 104.179 135.793 1.00 34.32 103 THR C C 1
ATOM 5710 O O . THR C 1 102 ? 72.702 105.196 136.305 1.00 39.49 103 THR C O 1
ATOM 5714 N N . ASP C 1 103 ? 74.402 103.743 136.114 1.00 21.94 104 ASP C N 1
ATOM 5715 C CA . ASP C 1 103 ? 75.331 104.520 136.926 1.00 25.63 104 ASP C CA 1
ATOM 5716 C C . ASP C 1 103 ? 76.122 105.467 136.018 1.00 27.26 104 ASP C C 1
ATOM 5717 O O . ASP C 1 103 ? 77.244 105.180 135.597 1.00 23.64 104 ASP C O 1
ATOM 5722 N N . LYS C 1 104 ? 75.531 106.620 135.726 1.00 23.86 105 LYS C N 1
ATOM 5723 C CA . LYS C 1 104 ? 76.160 107.528 134.778 1.00 23.84 105 LYS C CA 1
ATOM 5724 C C . LYS C 1 104 ? 77.447 108.134 135.281 1.00 22.33 105 LYS C C 1
ATOM 5725 O O . LYS C 1 104 ? 78.354 108.329 134.469 1.00 18.68 105 LYS C O 1
ATOM 5731 N N . ASN C 1 105 ? 77.578 108.381 136.577 1.00 19.29 106 ASN C N 1
ATOM 5732 C CA . ASN C 1 105 ? 78.837 108.945 137.072 1.00 21.74 106 ASN C CA 1
ATOM 5733 C C . ASN C 1 105 ? 79.987 107.963 136.888 1.00 20.29 106 ASN C C 1
ATOM 5734 O O . ASN C 1 105 ? 81.113 108.384 136.612 1.00 19.98 106 ASN C O 1
ATOM 5739 N N . ALA C 1 106 ? 79.717 106.662 136.997 1.00 22.32 107 ALA C N 1
ATOM 5740 C CA . ALA C 1 106 ? 80.765 105.684 136.720 1.00 19.47 107 ALA C CA 1
ATOM 5741 C C . ALA C 1 106 ? 81.114 105.637 135.239 1.00 20.45 107 ALA C C 1
ATOM 5742 O O . ALA C 1 106 ? 82.307 105.570 134.905 1.00 18.59 107 ALA C O 1
ATOM 5744 N N . LEU C 1 107 ? 80.158 105.754 134.317 1.00 15.73 108 LEU C N 1
ATOM 5745 C CA . LEU C 1 107 ? 80.524 105.843 132.900 1.00 12.92 108 LEU C CA 1
ATOM 5746 C C . LEU C 1 107 ? 81.416 107.058 132.641 1.00 14.32 108 LEU C C 1
ATOM 5747 O O . LEU C 1 107 ? 82.372 106.983 131.869 1.00 20.27 108 LEU C O 1
ATOM 5752 N N . ILE C 1 108 ? 81.122 108.178 133.294 1.00 17.29 109 ILE C N 1
ATOM 5753 C CA . ILE C 1 108 ? 81.964 109.367 133.129 1.00 19.27 109 ILE C CA 1
ATOM 5754 C C . ILE C 1 108 ? 83.355 109.165 133.710 1.00 18.77 109 ILE C C 1
ATOM 5755 O O . ILE C 1 108 ? 84.356 109.466 133.060 1.00 20.13 109 ILE C O 1
ATOM 5760 N N . ASP C 1 109 ? 83.470 108.641 134.927 1.00 23.27 110 ASP C N 1
ATOM 5761 C CA . ASP C 1 109 ? 84.776 108.362 135.516 1.00 20.26 110 ASP C CA 1
ATOM 5762 C C . ASP C 1 109 ? 85.647 107.491 134.612 1.00 20.10 110 ASP C C 1
ATOM 5763 O O . ASP C 1 109 ? 86.865 107.629 134.564 1.00 24.76 110 ASP C O 1
ATOM 5768 N N . ILE C 1 110 ? 85.021 106.524 133.941 1.00 18.81 111 ILE C N 1
ATOM 5769 C CA . ILE C 1 110 ? 85.785 105.544 133.181 1.00 18.15 111 ILE C CA 1
ATOM 5770 C C . ILE C 1 110 ? 86.033 105.973 131.752 1.00 20.58 111 ILE C C 1
ATOM 5771 O O . ILE C 1 110 ? 87.150 105.828 131.242 1.00 28.24 111 ILE C O 1
ATOM 5776 N N . LEU C 1 111 ? 85.019 106.497 131.061 1.00 11.33 112 LEU C N 1
ATOM 5777 C CA . LEU C 1 111 ? 85.167 106.758 129.638 1.00 17.01 112 LEU C CA 1
ATOM 5778 C C . LEU C 1 111 ? 85.634 108.166 129.304 1.00 14.62 112 LEU C C 1
ATOM 5779 O O . LEU C 1 111 ? 86.108 108.425 128.193 1.00 14.37 112 LEU C O 1
ATOM 5784 N N . CYS C 1 112 ? 85.507 109.123 130.215 1.00 15.62 113 CYS C N 1
ATOM 5785 C CA . CYS C 1 112 ? 85.861 110.500 129.899 1.00 18.45 113 CYS C CA 1
ATOM 5786 C C . CYS C 1 112 ? 87.270 110.888 130.340 1.00 22.28 113 CYS C C 1
ATOM 5787 O O . CYS C 1 112 ? 87.678 112.039 130.173 1.00 24.25 113 CYS C O 1
ATOM 5790 N N . THR C 1 113 ? 88.046 109.982 130.914 1.00 20.86 114 THR C N 1
ATOM 5791 C CA . THR C 1 113 ? 89.345 110.290 131.486 1.00 24.94 114 THR C CA 1
ATOM 5792 C C . THR C 1 113 ? 90.494 109.450 130.941 1.00 24.71 114 THR C C 1
ATOM 5793 O O . THR C 1 113 ? 91.545 109.436 131.588 1.00 22.72 114 THR C O 1
ATOM 5797 N N . GLN C 1 114 ? 90.338 108.732 129.844 1.00 29.65 115 GLN C N 1
ATOM 5798 C CA . GLN C 1 114 ? 91.317 107.790 129.330 1.00 24.96 115 GLN C CA 1
ATOM 5799 C C . GLN C 1 114 ? 92.078 108.276 128.099 1.00 26.14 115 GLN C C 1
ATOM 5800 O O . GLN C 1 114 ? 91.568 109.057 127.304 1.00 26.85 115 GLN C O 1
ATOM 5806 N N . SER C 1 115 ? 93.246 107.668 127.888 1.00 17.07 116 SER C N 1
ATOM 5807 C CA . SER C 1 115 ? 94.006 107.816 126.652 1.00 19.65 116 SER C CA 1
ATOM 5808 C C . SER C 1 115 ? 93.363 106.949 125.573 1.00 19.82 116 SER C C 1
ATOM 5809 O O . SER C 1 115 ? 92.574 106.053 125.895 1.00 19.35 116 SER C O 1
ATOM 5812 N N . ASN C 1 116 ? 93.717 107.148 124.311 1.00 17.10 117 ASN C N 1
ATOM 5813 C CA . ASN C 1 116 ? 93.166 106.260 123.288 1.00 17.65 117 ASN C CA 1
ATOM 5814 C C . ASN C 1 116 ? 93.576 104.819 123.602 1.00 18.95 117 ASN C C 1
ATOM 5815 O O . ASN C 1 116 ? 92.769 103.899 123.484 1.00 21.76 117 ASN C O 1
ATOM 5820 N N . ALA C 1 117 ? 94.828 104.632 124.014 1.00 23.16 118 ALA C N 1
ATOM 5821 C CA . ALA C 1 117 ? 95.328 103.269 124.242 1.00 25.30 118 ALA C CA 1
ATOM 5822 C C . ALA C 1 117 ? 94.520 102.562 125.327 1.00 24.28 118 ALA C C 1
ATOM 5823 O O . ALA C 1 117 ? 94.159 101.393 125.208 1.00 26.08 118 ALA C O 1
ATOM 5825 N N . GLN C 1 118 ? 94.249 103.312 126.385 1.00 19.65 119 GLN C N 1
ATOM 5826 C CA . GLN C 1 118 ? 93.500 102.835 127.537 1.00 26.31 119 GLN C CA 1
ATOM 5827 C C . GLN C 1 118 ? 92.085 102.433 127.139 1.00 24.70 119 GLN C C 1
ATOM 5828 O O . GLN C 1 118 ? 91.615 101.364 127.528 1.00 21.28 119 GLN C O 1
ATOM 5834 N N . ILE C 1 119 ? 91.423 103.264 126.335 1.00 16.94 120 ILE C N 1
ATOM 5835 C CA . ILE C 1 119 ? 90.070 102.906 125.895 1.00 22.25 120 ILE C CA 1
ATOM 5836 C C . ILE C 1 119 ? 90.040 101.668 125.016 1.00 21.58 120 ILE C C 1
ATOM 5837 O O . ILE C 1 119 ? 89.128 100.836 125.063 1.00 16.60 120 ILE C O 1
ATOM 5842 N N . HIS C 1 120 ? 91.017 101.533 124.124 1.00 16.44 121 HIS C N 1
ATOM 5843 C CA . HIS C 1 120 ? 91.011 100.392 123.212 1.00 27.43 121 HIS C CA 1
ATOM 5844 C C . HIS C 1 120 ? 91.178 99.094 123.993 1.00 26.13 121 HIS C C 1
ATOM 5845 O O . HIS C 1 120 ? 90.613 98.059 123.623 1.00 19.07 121 HIS C O 1
ATOM 5852 N N . ALA C 1 121 ? 91.932 99.172 125.087 1.00 18.28 122 ALA C N 1
ATOM 5853 C CA . ALA C 1 121 ? 92.173 97.961 125.876 1.00 25.29 122 ALA C CA 1
ATOM 5854 C C . ALA C 1 121 ? 90.945 97.627 126.708 1.00 26.39 122 ALA C C 1
ATOM 5855 O O . ALA C 1 121 ? 90.608 96.458 126.903 1.00 26.35 122 ALA C O 1
ATOM 5857 N N . ILE C 1 122 ? 90.251 98.671 127.167 1.00 20.05 123 ILE C N 1
ATOM 5858 C CA . ILE C 1 122 ? 88.988 98.453 127.862 1.00 20.44 123 ILE C CA 1
ATOM 5859 C C . ILE C 1 122 ? 87.958 97.828 126.930 1.00 19.83 123 ILE C C 1
ATOM 5860 O O . ILE C 1 122 ? 87.255 96.890 127.311 1.00 30.83 123 ILE C O 1
ATOM 5865 N N . LYS C 1 123 ? 87.849 98.317 125.698 1.00 22.14 124 LYS C N 1
ATOM 5866 C CA . LYS C 1 123 ? 86.866 97.756 124.768 1.00 19.14 124 LYS C CA 1
ATOM 5867 C C . LYS C 1 123 ? 87.171 96.281 124.492 1.00 21.00 124 LYS C C 1
ATOM 5868 O O . LYS C 1 123 ? 86.290 95.445 124.333 1.00 29.85 124 LYS C O 1
ATOM 5874 N N . ALA C 1 124 ? 88.462 96.012 124.317 1.00 19.42 125 ALA C N 1
ATOM 5875 C CA . ALA C 1 124 ? 88.923 94.674 123.993 1.00 25.40 125 ALA C CA 1
ATOM 5876 C C . ALA C 1 124 ? 88.618 93.741 125.162 1.00 24.73 125 ALA C C 1
ATOM 5877 O O . ALA C 1 124 ? 88.202 92.609 124.942 1.00 28.67 125 ALA C O 1
ATOM 5879 N N . ALA C 1 125 ? 88.808 94.237 126.377 1.00 21.82 126 ALA C N 1
ATOM 5880 C CA . ALA C 1 125 ? 88.525 93.446 127.570 1.00 26.69 126 ALA C CA 1
ATOM 5881 C C . ALA C 1 125 ? 87.021 93.227 127.711 1.00 28.27 126 ALA C C 1
ATOM 5882 O O . ALA C 1 125 ? 86.575 92.137 128.085 1.00 32.91 126 ALA C O 1
ATOM 5884 N N . PHE C 1 126 ? 86.233 94.251 127.393 1.00 27.99 127 PHE C N 1
ATOM 5885 C CA . PHE C 1 126 ? 84.776 94.140 127.458 1.00 16.07 127 PHE C CA 1
ATOM 5886 C C . PHE C 1 126 ? 84.264 93.083 126.478 1.00 18.18 127 PHE C C 1
ATOM 5887 O O . PHE C 1 126 ? 83.335 92.331 126.789 1.00 25.43 127 PHE C O 1
ATOM 5895 N N . LYS C 1 127 ? 84.819 93.077 125.273 1.00 22.94 128 LYS C N 1
ATOM 5896 C CA . LYS C 1 127 ? 84.396 92.149 124.228 1.00 43.03 128 LYS C CA 1
ATOM 5897 C C . LYS C 1 127 ? 84.742 90.713 124.611 1.00 42.88 128 LYS C C 1
ATOM 5898 O O . LYS C 1 127 ? 84.027 89.762 124.323 1.00 47.78 128 LYS C O 1
ATOM 5904 N N . LEU C 1 128 ? 85.870 90.574 125.289 1.00 31.38 129 LEU C N 1
ATOM 5905 C CA . LEU C 1 128 ? 86.355 89.311 125.818 1.00 38.55 129 LEU C CA 1
ATOM 5906 C C . LEU C 1 128 ? 85.390 88.745 126.858 1.00 39.95 129 LEU C C 1
ATOM 5907 O O . LEU C 1 128 ? 84.884 87.633 126.713 1.00 27.74 129 LEU C O 1
ATOM 5912 N N . LEU C 1 129 ? 85.143 89.513 127.907 1.00 26.53 130 LEU C N 1
ATOM 5913 C CA . LEU C 1 129 ? 84.293 89.144 129.020 1.00 30.08 130 LEU C CA 1
ATOM 5914 C C . LEU C 1 129 ? 82.864 88.828 128.596 1.00 32.29 130 LEU C C 1
ATOM 5915 O O . LEU C 1 129 ? 82.200 87.946 129.139 1.00 41.11 130 LEU C O 1
ATOM 5920 N N . TYR C 1 130 ? 82.319 89.629 127.681 1.00 23.12 131 TYR C N 1
ATOM 5921 C CA . TYR C 1 130 ? 80.872 89.549 127.512 1.00 32.30 131 TYR C CA 1
ATOM 5922 C C . TYR C 1 130 ? 80.441 89.143 126.119 1.00 31.75 131 TYR C C 1
ATOM 5923 O O . TYR C 1 130 ? 79.243 89.065 125.849 1.00 36.97 131 TYR C O 1
ATOM 5932 N N . LYS C 1 131 ? 81.395 88.937 125.217 1.00 34.81 132 LYS C N 1
ATOM 5933 C CA . LYS C 1 131 ? 81.012 88.556 123.855 1.00 72.85 132 LYS C CA 1
ATOM 5934 C C . LYS C 1 131 ? 80.092 89.603 123.239 1.00 72.42 132 LYS C C 1
ATOM 5935 O O . LYS C 1 131 ? 79.201 89.306 122.450 1.00 47.07 132 LYS C O 1
ATOM 5941 N N . GLU C 1 132 ? 80.292 90.847 123.660 1.00 40.27 133 GLU C N 1
ATOM 5942 C CA . GLU C 1 132 ? 79.520 91.972 123.168 1.00 48.89 133 GLU C CA 1
ATOM 5943 C C . GLU C 1 132 ? 80.432 93.162 122.874 1.00 49.74 133 GLU C C 1
ATOM 5944 O O . GLU C 1 132 ? 81.578 93.208 123.320 1.00 37.07 133 GLU C O 1
ATOM 5950 N N . ASP C 1 133 ? 79.855 94.086 122.123 1.00 42.99 134 ASP C N 1
ATOM 5951 C CA . ASP C 1 133 ? 80.462 95.348 121.733 1.00 28.41 134 ASP C CA 1
ATOM 5952 C C . ASP C 1 133 ? 80.134 96.396 122.792 1.00 25.85 134 ASP C C 1
ATOM 5953 O O . ASP C 1 133 ? 78.947 96.548 123.086 1.00 26.09 134 ASP C O 1
ATOM 5958 N N . LEU C 1 134 ? 81.121 97.064 123.360 1.00 17.64 135 LEU C N 1
ATOM 5959 C CA . LEU C 1 134 ? 80.893 98.054 124.413 1.00 21.67 135 LEU C CA 1
ATOM 5960 C C . LEU C 1 134 ? 80.077 99.231 123.892 1.00 19.98 135 LEU C C 1
ATOM 5961 O O . LEU C 1 134 ? 79.129 99.671 124.549 1.00 26.03 135 LEU C O 1
ATOM 5966 N N . GLU C 1 135 ? 80.387 99.709 122.690 1.00 19.19 136 GLU C N 1
ATOM 5967 C CA . GLU C 1 135 ? 79.623 100.829 122.145 1.00 23.37 136 GLU C CA 1
ATOM 5968 C C . GLU C 1 135 ? 78.150 100.513 121.958 1.00 22.85 136 GLU C C 1
ATOM 5969 O O . GLU C 1 135 ? 77.252 101.338 122.172 1.00 17.91 136 GLU C O 1
ATOM 5975 N N . LYS C 1 136 ? 77.827 99.288 121.547 1.00 23.77 137 LYS C N 1
ATOM 5976 C CA . LYS C 1 136 ? 76.414 98.936 121.420 1.00 36.63 137 LYS C CA 1
ATOM 5977 C C . LYS C 1 136 ? 75.687 98.957 122.755 1.00 34.65 137 LYS C C 1
ATOM 5978 O O . LYS C 1 136 ? 74.530 99.372 122.846 1.00 22.40 137 LYS C O 1
ATOM 5984 N N . GLU C 1 137 ? 76.303 98.471 123.828 1.00 20.88 138 GLU C N 1
ATOM 5985 C CA . GLU C 1 137 ? 75.636 98.451 125.131 1.00 24.26 138 GLU C CA 1
ATOM 5986 C C . GLU C 1 137 ? 75.394 99.863 125.659 1.00 28.54 138 GLU C C 1
ATOM 5987 O O . GLU C 1 137 ? 74.386 100.203 126.292 1.00 16.22 138 GLU C O 1
ATOM 5993 N N . ILE C 1 138 ? 76.386 100.707 125.380 1.00 20.66 139 ILE C N 1
ATOM 5994 C CA . ILE C 1 138 ? 76.352 102.109 125.779 1.00 18.59 139 ILE C CA 1
ATOM 5995 C C . ILE C 1 138 ? 75.158 102.823 125.155 1.00 15.83 139 ILE C C 1
ATOM 5996 O O . ILE C 1 138 ? 74.414 103.523 125.845 1.00 21.35 139 ILE C O 1
ATOM 6001 N N . ILE C 1 139 ? 74.964 102.643 123.858 1.00 17.80 140 ILE C N 1
ATOM 6002 C CA . ILE C 1 139 ? 73.875 103.288 123.123 1.00 20.11 140 ILE C CA 1
ATOM 6003 C C . ILE C 1 139 ? 72.507 102.775 123.536 1.00 19.14 140 ILE C C 1
ATOM 6004 O O . ILE C 1 139 ? 71.458 103.390 123.326 1.00 21.54 140 ILE C O 1
ATOM 6009 N N . SER C 1 140 ? 72.503 101.607 124.171 1.00 28.42 141 SER C N 1
ATOM 6010 C CA . SER C 1 140 ? 71.309 100.988 124.714 1.00 24.37 141 SER C CA 1
ATOM 6011 C C . SER C 1 140 ? 70.904 101.556 126.059 1.00 24.27 141 SER C C 1
ATOM 6012 O O . SER C 1 140 ? 69.765 101.388 126.509 1.00 23.81 141 SER C O 1
ATOM 6015 N N . GLU C 1 141 ? 71.836 102.175 126.788 1.00 16.36 142 GLU C N 1
ATOM 6016 C CA . GLU C 1 141 ? 71.498 102.631 128.129 1.00 14.90 142 GLU C CA 1
ATOM 6017 C C . GLU C 1 141 ? 71.738 104.121 128.316 1.00 14.75 142 GLU C C 1
ATOM 6018 O O . GLU C 1 141 ? 71.686 104.626 129.439 1.00 15.31 142 GLU C O 1
ATOM 6024 N N . THR C 1 142 ? 72.022 104.817 127.223 1.00 18.01 143 THR C N 1
ATOM 6025 C CA . THR C 1 142 ? 72.202 106.265 127.267 1.00 15.98 143 THR C CA 1
ATOM 6026 C C . THR C 1 142 ? 71.545 106.862 126.026 1.00 17.25 143 THR C C 1
ATOM 6027 O O . THR C 1 142 ? 71.198 106.122 125.111 1.00 16.12 143 THR C O 1
ATOM 6031 N N . SER C 1 143 ? 71.392 108.185 125.986 1.00 17.04 144 SER C N 1
ATOM 6032 C CA . SER C 1 143 ? 70.776 108.786 124.806 1.00 18.02 144 SER C CA 1
ATOM 6033 C C . SER C 1 143 ? 71.140 110.258 124.676 1.00 13.84 144 SER C C 1
ATOM 6034 O O . SER C 1 143 ? 71.776 110.807 125.571 1.00 14.86 144 SER C O 1
ATOM 6037 N N . GLY C 1 144 ? 70.719 110.873 123.581 1.00 9.39 145 GLY C N 1
ATOM 6038 C CA . GLY C 1 144 ? 70.939 112.284 123.328 1.00 15.89 145 GLY C CA 1
ATOM 6039 C C . GLY C 1 144 ? 72.397 112.691 123.329 1.00 18.13 145 GLY C C 1
ATOM 6040 O O . GLY C 1 144 ? 73.318 111.979 122.923 1.00 16.79 145 GLY C O 1
ATOM 6041 N N . ASN C 1 145 ? 72.663 113.893 123.832 1.00 17.24 146 ASN C N 1
ATOM 6042 C CA . ASN C 1 145 ? 74.013 114.438 123.798 1.00 20.20 146 ASN C CA 1
ATOM 6043 C C . ASN C 1 145 ? 74.952 113.630 124.675 1.00 19.20 146 ASN C C 1
ATOM 6044 O O . ASN C 1 145 ? 76.145 113.508 124.380 1.00 16.25 146 ASN C O 1
ATOM 6049 N N . PHE C 1 146 ? 74.434 113.108 125.782 1.00 11.91 147 PHE C N 1
ATOM 6050 C CA . PHE C 1 146 ? 75.303 112.338 126.668 1.00 18.08 147 PHE C CA 1
ATOM 6051 C C . PHE C 1 146 ? 75.780 111.077 125.959 1.00 19.61 147 PHE C C 1
ATOM 6052 O O . PHE C 1 146 ? 76.978 110.808 125.947 1.00 17.15 147 PHE C O 1
ATOM 6060 N N . GLN C 1 147 ? 74.907 110.344 125.275 1.00 13.61 148 GLN C N 1
ATOM 6061 C CA . GLN C 1 147 ? 75.288 109.187 124.482 1.00 11.92 148 GLN C CA 1
ATOM 6062 C C . GLN C 1 147 ? 76.389 109.516 123.476 1.00 13.60 148 GLN C C 1
ATOM 6063 O O . GLN C 1 147 ? 77.399 108.820 123.354 1.00 10.59 148 GLN C O 1
ATOM 6069 N N . ARG C 1 148 ? 76.158 110.585 122.722 1.00 10.84 149 ARG C N 1
ATOM 6070 C CA . ARG C 1 148 ? 77.096 111.032 121.693 1.00 16.00 149 ARG C CA 1
ATOM 6071 C C . ARG C 1 148 ? 78.479 111.305 122.269 1.00 16.79 149 ARG C C 1
ATOM 6072 O O . ARG C 1 148 ? 79.491 110.910 121.681 1.00 16.58 149 ARG C O 1
ATOM 6080 N N . LEU C 1 149 ? 78.552 111.958 123.429 1.00 14.77 150 LEU C N 1
ATOM 6081 C CA . LEU C 1 149 ? 79.844 112.189 124.072 1.00 12.59 150 LEU C CA 1
ATOM 6082 C C . LEU C 1 149 ? 80.510 110.855 124.381 1.00 15.07 150 LEU C C 1
ATOM 6083 O O . LEU C 1 149 ? 81.708 110.716 124.159 1.00 10.80 150 LEU C O 1
ATOM 6088 N N . LEU C 1 150 ? 79.745 109.894 124.896 1.00 16.43 151 LEU C N 1
ATOM 6089 C CA . LEU C 1 150 ? 80.317 108.579 125.217 1.00 12.32 151 LEU C CA 1
ATOM 6090 C C . LEU C 1 150 ? 80.749 107.851 123.964 1.00 11.96 151 LEU C C 1
ATOM 6091 O O . LEU C 1 150 ? 81.834 107.257 123.852 1.00 13.99 151 LEU C O 1
ATOM 6096 N N . VAL C 1 151 ? 79.951 107.928 122.895 1.00 10.11 152 VAL C N 1
ATOM 6097 C CA . VAL C 1 151 ? 80.423 107.343 121.638 1.00 12.71 152 VAL C CA 1
ATOM 6098 C C . VAL C 1 151 ? 81.714 107.974 121.151 1.00 16.14 152 VAL C C 1
ATOM 6099 O O . VAL C 1 151 ? 82.603 107.266 120.659 1.00 14.01 152 VAL C O 1
ATOM 6103 N N . SER C 1 152 ? 81.859 109.298 121.268 1.00 20.51 153 SER C N 1
ATOM 6104 C CA . SER C 1 152 ? 83.121 109.931 120.853 1.00 12.80 153 SER C CA 1
ATOM 6105 C C . SER C 1 152 ? 84.305 109.355 121.633 1.00 11.03 153 SER C C 1
ATOM 6106 O O . SER C 1 152 ? 85.348 109.034 121.055 1.00 14.72 153 SER C O 1
ATOM 6109 N N . MET C 1 153 ? 84.117 109.312 122.952 1.00 10.82 154 MET C N 1
ATOM 6110 C CA . MET C 1 153 ? 85.123 108.774 123.862 1.00 18.30 154 MET C CA 1
ATOM 6111 C C . MET C 1 153 ? 85.534 107.353 123.481 1.00 18.87 154 MET C C 1
ATOM 6112 O O . MET C 1 153 ? 86.696 106.984 123.680 1.00 17.84 154 MET C O 1
ATOM 6117 N N . LEU C 1 154 ? 84.609 106.562 122.940 1.00 18.67 155 LEU C N 1
ATOM 6118 C CA . LEU C 1 154 ? 84.837 105.159 122.623 1.00 16.21 155 LEU C CA 1
ATOM 6119 C C . LEU C 1 154 ? 85.580 104.929 121.321 1.00 18.20 155 LEU C C 1
ATOM 6120 O O . LEU C 1 154 ? 85.973 103.799 121.023 1.00 19.07 155 LEU C O 1
ATOM 6125 N N . GLN C 1 155 ? 85.752 105.960 120.504 1.00 12.94 156 GLN C N 1
ATOM 6126 C CA . GLN C 1 155 ? 86.481 105.789 119.254 1.00 15.65 156 GLN C CA 1
ATOM 6127 C C . GLN C 1 155 ? 87.979 105.719 119.529 1.00 15.11 156 GLN C C 1
ATOM 6128 O O . GLN C 1 155 ? 88.762 105.242 118.710 1.00 16.32 156 GLN C O 1
ATOM 6134 N N . GLY C 1 156 ? 88.376 106.218 120.696 1.00 14.13 157 GLY C N 1
ATOM 6135 C CA . GLY C 1 156 ? 89.817 106.341 120.961 1.00 25.76 157 GLY C CA 1
ATOM 6136 C C . GLY C 1 156 ? 90.471 107.145 119.847 1.00 26.98 157 GLY C C 1
ATOM 6137 O O . GLY C 1 156 ? 91.452 106.725 119.229 1.00 20.90 157 GLY C O 1
ATOM 6138 N N . GLY C 1 157 ? 89.892 108.308 119.533 1.00 24.20 158 GLY C N 1
ATOM 6139 C CA . GLY C 1 157 ? 90.342 109.078 118.383 1.00 13.22 158 GLY C CA 1
ATOM 6140 C C . GLY C 1 157 ? 90.923 110.432 118.721 1.00 11.23 158 GLY C C 1
ATOM 6141 O O . GLY C 1 157 ? 91.024 111.299 117.854 1.00 17.41 158 GLY C O 1
ATOM 6142 N N . ARG C 1 158 ? 91.314 110.659 119.974 1.00 18.18 159 ARG C N 1
ATOM 6143 C CA . ARG C 1 158 ? 91.843 111.984 120.299 1.00 19.83 159 ARG C CA 1
ATOM 6144 C C . ARG C 1 158 ? 93.146 112.185 119.531 1.00 22.76 159 ARG C C 1
ATOM 6145 O O . ARG C 1 158 ? 93.938 111.241 119.452 1.00 13.43 159 ARG C O 1
ATOM 6153 N N . LYS C 1 159 ? 93.325 113.382 118.961 1.00 15.20 160 LYS C N 1
ATOM 6154 C CA . LYS C 1 159 ? 94.622 113.652 118.330 1.00 18.47 160 LYS C CA 1
ATOM 6155 C C . LYS C 1 159 ? 95.631 114.003 119.417 1.00 17.31 160 LYS C C 1
ATOM 6156 O O . LYS C 1 159 ? 96.002 115.150 119.658 1.00 18.47 160 LYS C O 1
ATOM 6162 N N . GLU C 1 160 ? 96.030 112.982 120.165 1.00 13.43 161 GLU C N 1
ATOM 6163 C CA . GLU C 1 160 ? 96.839 113.150 121.360 1.00 19.99 161 GLU C CA 1
ATOM 6164 C C . GLU C 1 160 ? 98.168 113.816 121.062 1.00 20.10 161 GLU C C 1
ATOM 6165 O O . GLU C 1 160 ? 98.805 114.411 121.934 1.00 21.03 161 GLU C O 1
ATOM 6171 N N . ASP C 1 161 ? 98.620 113.759 119.813 1.00 12.99 162 ASP C N 1
ATOM 6172 C CA . ASP C 1 161 ? 99.967 114.291 119.561 1.00 21.79 162 ASP C CA 1
ATOM 6173 C C . ASP C 1 161 ? 99.896 115.689 118.968 1.00 20.65 162 ASP C C 1
ATOM 6174 O O . ASP C 1 161 ? 100.889 116.178 118.425 1.00 21.96 162 ASP C O 1
ATOM 6179 N N . GLU C 1 162 ? 98.726 116.318 119.044 1.00 16.61 163 GLU C N 1
ATOM 6180 C CA . GLU C 1 162 ? 98.545 117.642 118.444 1.00 14.22 163 GLU C CA 1
ATOM 6181 C C . GLU C 1 162 ? 99.454 118.664 119.114 1.00 11.73 163 GLU C C 1
ATOM 6182 O O . GLU C 1 162 ? 99.406 118.837 120.334 1.00 18.42 163 GLU C O 1
ATOM 6188 N N . PRO C 1 163 ? 100.328 119.306 118.346 1.00 12.83 164 PRO C N 1
ATOM 6189 C CA . PRO C 1 163 ? 101.202 120.317 118.954 1.00 19.60 164 PRO C CA 1
ATOM 6190 C C . PRO C 1 163 ? 100.364 121.519 119.391 1.00 21.03 164 PRO C C 1
ATOM 6191 O O . PRO C 1 163 ? 99.426 121.911 118.702 1.00 22.60 164 PRO C O 1
ATOM 6195 N N . VAL C 1 164 ? 100.704 122.064 120.553 1.00 18.73 165 VAL C N 1
ATOM 6196 C CA . VAL C 1 164 ? 100.110 123.331 120.961 1.00 22.51 165 VAL C CA 1
ATOM 6197 C C . VAL C 1 164 ? 100.257 124.332 119.815 1.00 19.18 165 VAL C C 1
ATOM 6198 O O . VAL C 1 164 ? 101.334 124.442 119.244 1.00 21.87 165 VAL C O 1
ATOM 6202 N N . ASN C 1 165 ? 99.170 125.002 119.472 1.00 17.83 166 ASN C N 1
ATOM 6203 C CA . ASN C 1 165 ? 99.203 126.012 118.417 1.00 21.23 166 ASN C CA 1
ATOM 6204 C C . ASN C 1 165 ? 98.333 127.175 118.886 1.00 26.21 166 ASN C C 1
ATOM 6205 O O . ASN C 1 165 ? 97.117 127.010 119.038 1.00 19.79 166 ASN C O 1
ATOM 6210 N N . ALA C 1 166 ? 98.958 128.322 119.165 1.00 18.00 167 ALA C N 1
ATOM 6211 C CA . ALA C 1 166 ? 98.200 129.407 119.780 1.00 19.10 167 ALA C CA 1
ATOM 6212 C C . ALA C 1 166 ? 97.122 129.941 118.852 1.00 19.14 167 ALA C C 1
ATOM 6213 O O . ALA C 1 166 ? 96.014 130.292 119.263 1.00 24.99 167 ALA C O 1
ATOM 6215 N N . ALA C 1 167 ? 97.416 130.011 117.554 1.00 21.07 168 ALA C N 1
ATOM 6216 C CA . ALA C 1 167 ? 96.391 130.483 116.625 1.00 26.43 168 ALA C CA 1
ATOM 6217 C C . ALA C 1 167 ? 95.195 129.546 116.591 1.00 26.01 168 ALA C C 1
ATOM 6218 O O . ALA C 1 167 ? 94.026 129.943 116.590 1.00 21.83 168 ALA C O 1
ATOM 6220 N N . HIS C 1 168 ? 95.452 128.238 116.564 1.00 17.82 169 HIS C N 1
ATOM 6221 C CA . HIS C 1 168 ? 94.330 127.306 116.555 1.00 17.47 169 HIS C CA 1
ATOM 6222 C C . HIS C 1 168 ? 93.610 127.322 117.901 1.00 17.41 169 HIS C C 1
ATOM 6223 O O . HIS C 1 168 ? 92.393 127.148 117.963 1.00 24.95 169 HIS C O 1
ATOM 6230 N N . ALA C 1 169 ? 94.354 127.505 118.993 1.00 16.88 170 ALA C N 1
ATOM 6231 C CA . ALA C 1 169 ? 93.723 127.482 120.311 1.00 22.55 170 ALA C CA 1
ATOM 6232 C C . ALA C 1 169 ? 92.766 128.657 120.468 1.00 23.78 170 ALA C C 1
ATOM 6233 O O . ALA C 1 169 ? 91.749 128.548 121.158 1.00 21.76 170 ALA C O 1
ATOM 6235 N N . ALA C 1 170 ? 93.113 129.776 119.837 1.00 19.49 171 ALA C N 1
ATOM 6236 C CA . ALA C 1 170 ? 92.259 130.963 119.964 1.00 21.79 171 ALA C CA 1
ATOM 6237 C C . ALA C 1 170 ? 91.045 130.771 119.060 1.00 21.77 171 ALA C C 1
ATOM 6238 O O . ALA C 1 170 ? 89.929 131.171 119.382 1.00 18.36 171 ALA C O 1
ATOM 6240 N N . GLU C 1 171 ? 91.270 130.120 117.916 1.00 19.28 172 GLU C N 1
ATOM 6241 C CA . GLU C 1 171 ? 90.132 129.807 117.051 1.00 22.52 172 GLU C CA 1
ATOM 6242 C C . GLU C 1 171 ? 89.138 128.910 117.788 1.00 21.25 172 GLU C C 1
ATOM 6243 O O . GLU C 1 171 ? 87.922 129.078 117.694 1.00 18.90 172 GLU C O 1
ATOM 6249 N N . ASP C 1 172 ? 89.679 127.897 118.466 1.00 13.94 173 ASP C N 1
ATOM 6250 C CA . ASP C 1 172 ? 88.828 126.910 119.123 1.00 22.31 173 ASP C CA 1
ATOM 6251 C C . ASP C 1 172 ? 88.101 127.561 120.293 1.00 26.00 173 ASP C C 1
ATOM 6252 O O . ASP C 1 172 ? 86.935 127.270 120.554 1.00 17.81 173 ASP C O 1
ATOM 6257 N N . ALA C 1 173 ? 88.784 128.458 121.006 1.00 16.84 174 ALA C N 1
ATOM 6258 C CA . ALA C 1 173 ? 88.091 129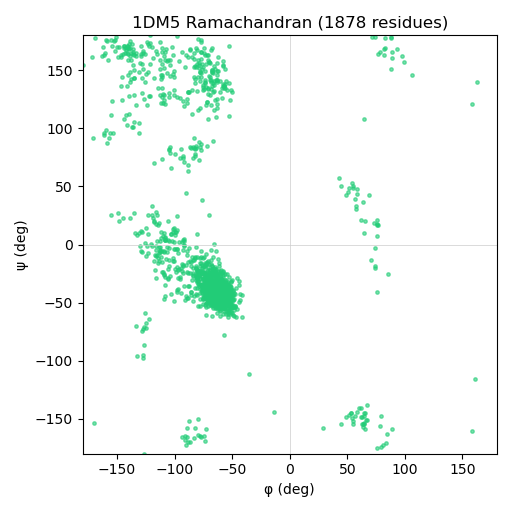.079 122.137 1.00 13.48 174 ALA C CA 1
ATOM 6259 C C . ALA C 1 173 ? 87.006 130.030 121.638 1.00 13.88 174 ALA C C 1
ATOM 6260 O O . ALA C 1 173 ? 85.925 130.094 122.228 1.00 20.61 174 ALA C O 1
ATOM 6262 N N . ALA C 1 174 ? 87.218 130.715 120.521 1.00 12.27 175 ALA C N 1
ATOM 6263 C CA . ALA C 1 174 ? 86.154 131.564 119.983 1.00 20.99 175 ALA C CA 1
ATOM 6264 C C . ALA C 1 174 ? 84.979 130.740 119.475 1.00 22.54 175 ALA C C 1
ATOM 6265 O O . ALA C 1 174 ? 83.821 131.167 119.511 1.00 23.05 175 ALA C O 1
ATOM 6267 N N . ALA C 1 175 ? 85.225 129.538 118.941 1.00 20.14 176 ALA C N 1
ATOM 6268 C CA . ALA C 1 175 ? 84.051 128.804 118.428 1.00 11.99 176 ALA C CA 1
ATOM 6269 C C . ALA C 1 175 ? 83.231 128.280 119.591 1.00 10.55 176 ALA C C 1
ATOM 6270 O O . ALA C 1 175 ? 82.009 128.195 119.550 1.00 16.36 176 ALA C O 1
ATOM 6272 N N . ILE C 1 176 ? 83.915 127.911 120.676 1.00 15.31 177 ILE C N 1
ATOM 6273 C CA . ILE C 1 176 ? 83.209 127.461 121.875 1.00 17.17 177 ILE C CA 1
ATOM 6274 C C . ILE C 1 176 ? 82.446 128.608 122.521 1.00 18.94 177 ILE C C 1
ATOM 6275 O O . ILE C 1 176 ? 81.305 128.449 122.961 1.00 15.46 177 ILE C O 1
ATOM 6280 N N . TYR C 1 177 ? 83.057 129.795 122.506 1.00 20.14 178 TYR C N 1
ATOM 6281 C CA . TYR C 1 177 ? 82.321 130.977 122.965 1.00 19.84 178 TYR C CA 1
ATOM 6282 C C . TYR C 1 177 ? 81.057 131.203 122.138 1.00 20.75 178 TYR C C 1
ATOM 6283 O O . TYR C 1 177 ? 79.991 131.463 122.705 1.00 17.31 178 TYR C O 1
ATOM 6292 N N . GLN C 1 178 ? 81.151 131.127 120.816 1.00 22.98 179 GLN C N 1
ATOM 6293 C CA . GLN C 1 178 ? 79.993 131.337 119.951 1.00 28.77 179 GLN C CA 1
ATOM 6294 C C . GLN C 1 178 ? 78.955 130.229 120.074 1.00 29.43 179 GLN C C 1
ATOM 6295 O O . GLN C 1 178 ? 77.764 130.418 119.789 1.00 15.83 179 GLN C O 1
ATOM 6301 N N . ALA C 1 179 ? 79.394 129.040 120.492 1.00 25.19 180 ALA C N 1
ATOM 6302 C CA . ALA C 1 179 ? 78.476 127.915 120.611 1.00 17.50 180 ALA C CA 1
ATOM 6303 C C . ALA C 1 179 ? 77.736 127.887 121.933 1.00 17.43 180 ALA C C 1
ATOM 6304 O O . ALA C 1 179 ? 76.799 127.105 122.117 1.00 19.06 180 ALA C O 1
ATOM 6306 N N . GLY C 1 180 ? 78.138 128.716 122.897 1.00 14.52 181 GLY C N 1
ATOM 6307 C CA . GLY C 1 180 ? 77.456 128.719 124.180 1.00 26.65 181 GLY C CA 1
ATOM 6308 C C . GLY C 1 180 ? 77.144 130.146 124.616 1.00 30.17 181 GLY C C 1
ATOM 6309 O O . GLY C 1 180 ? 76.139 130.722 124.182 1.00 18.95 181 GLY C O 1
ATOM 6310 N N . GLU C 1 181 ? 78.034 130.685 125.441 1.00 23.97 182 GLU C N 1
ATOM 6311 C CA . GLU C 1 181 ? 77.947 132.023 125.994 1.00 27.32 182 GLU C CA 1
ATOM 6312 C C . GLU C 1 181 ? 77.523 133.052 124.953 1.00 25.44 182 GLU C C 1
ATOM 6313 O O . GLU C 1 181 ? 76.730 133.951 125.231 1.00 37.70 182 GLU C O 1
ATOM 6319 N N . GLY C 1 182 ? 78.089 132.942 123.761 1.00 17.45 183 GLY C N 1
ATOM 6320 C CA . GLY C 1 182 ? 77.902 133.833 122.652 1.00 29.07 183 GLY C CA 1
ATOM 6321 C C . GLY C 1 182 ? 76.523 133.983 122.075 1.00 31.42 183 GLY C C 1
ATOM 6322 O O . GLY C 1 182 ? 76.254 134.935 121.328 1.00 35.50 183 GLY C O 1
ATOM 6323 N N . GLN C 1 183 ? 75.603 133.056 122.323 1.00 31.61 184 GLN C N 1
ATOM 6324 C CA . GLN C 1 183 ? 74.294 133.121 121.671 1.00 35.75 184 GLN C CA 1
ATOM 6325 C C . GLN C 1 183 ? 73.201 132.726 122.651 1.00 38.42 184 GLN C C 1
ATOM 6326 O O . GLN C 1 183 ? 73.508 132.222 123.743 1.00 28.23 184 GLN C O 1
ATOM 6332 N N . ILE C 1 184 ? 71.926 132.900 122.283 1.00 25.44 185 ILE C N 1
ATOM 6333 C CA . ILE C 1 184 ? 70.912 132.451 123.246 1.00 56.70 185 ILE C CA 1
ATOM 6334 C C . ILE C 1 184 ? 70.869 130.931 123.315 1.00 55.04 185 ILE C C 1
ATOM 6335 O O . ILE C 1 184 ? 70.993 130.351 124.392 1.00 38.67 185 ILE C O 1
ATOM 6340 N N . GLY C 1 185 ? 70.722 130.297 122.160 1.00 21.72 186 GLY C N 1
ATOM 6341 C CA . GLY C 1 185 ? 70.707 128.844 122.099 1.00 33.13 186 GLY C CA 1
ATOM 6342 C C . GLY C 1 185 ? 72.087 128.252 122.324 1.00 31.66 186 GLY C C 1
ATOM 6343 O O . GLY C 1 185 ? 72.967 128.886 122.906 1.00 17.13 186 GLY C O 1
ATOM 6344 N N . THR C 1 186 ? 72.304 127.018 121.883 1.00 23.72 187 THR C N 1
ATOM 6345 C CA . THR C 1 186 ? 73.567 126.323 122.113 1.00 26.61 187 THR C CA 1
ATOM 6346 C C . THR C 1 186 ? 73.896 125.418 120.929 1.00 28.21 187 THR C C 1
ATOM 6347 O O . THR C 1 186 ? 73.001 124.836 120.310 1.00 20.63 187 THR C O 1
ATOM 6351 N N . ASP C 1 187 ? 75.188 125.342 120.636 1.00 20.48 188 ASP C N 1
ATOM 6352 C CA . ASP C 1 187 ? 75.690 124.409 119.627 1.00 17.87 188 ASP C CA 1
ATOM 6353 C C . ASP C 1 187 ? 76.488 123.335 120.370 1.00 17.86 188 ASP C C 1
ATOM 6354 O O . ASP C 1 187 ? 77.711 123.378 120.395 1.00 17.34 188 ASP C O 1
ATOM 6359 N N . GLU C 1 188 ? 75.785 122.447 121.051 1.00 9.75 189 GLU C N 1
ATOM 6360 C CA . GLU C 1 188 ? 76.434 121.436 121.883 1.00 17.03 189 GLU C CA 1
ATOM 6361 C C . GLU C 1 188 ? 77.486 120.685 121.079 1.00 16.57 189 GLU C C 1
ATOM 6362 O O . GLU C 1 188 ? 78.523 120.289 121.629 1.00 18.15 189 GLU C O 1
ATOM 6368 N N . SER C 1 189 ? 77.217 120.462 119.796 1.00 12.83 190 SER C N 1
ATOM 6369 C CA . SER C 1 189 ? 78.146 119.656 118.999 1.00 23.67 190 SER C CA 1
ATOM 6370 C C . SER C 1 189 ? 79.543 120.265 119.006 1.00 24.87 190 SER C C 1
ATOM 6371 O O . SER C 1 189 ? 80.544 119.541 118.947 1.00 18.12 190 SER C O 1
ATOM 6374 N N . ARG C 1 190 ? 79.658 121.585 119.174 1.00 16.66 191 ARG C N 1
ATOM 6375 C CA . ARG C 1 190 ? 80.989 122.193 119.119 1.00 11.60 191 ARG C CA 1
ATOM 6376 C C . ARG C 1 190 ? 81.784 121.926 120.389 1.00 13.89 191 ARG C C 1
ATOM 6377 O O . ARG C 1 190 ? 82.996 121.717 120.327 1.00 15.89 191 ARG C O 1
ATOM 6385 N N . PHE C 1 191 ? 81.124 121.909 121.552 1.00 14.13 192 PHE C N 1
ATOM 6386 C CA . PHE C 1 191 ? 81.812 121.545 122.781 1.00 11.54 192 PHE C CA 1
ATOM 6387 C C . PHE C 1 191 ? 82.327 120.105 122.663 1.00 16.09 192 PHE C C 1
ATOM 6388 O O . PHE C 1 191 ? 83.453 119.780 123.048 1.00 14.68 192 PHE C O 1
ATOM 6396 N N . ASN C 1 192 ? 81.443 119.266 122.147 1.00 10.28 193 ASN C N 1
ATOM 6397 C CA . ASN C 1 192 ? 81.747 117.841 122.001 1.00 13.29 193 ASN C CA 1
ATOM 6398 C C . ASN C 1 192 ? 82.996 117.704 121.138 1.00 13.06 193 ASN C C 1
ATOM 6399 O O . ASN C 1 192 ? 83.977 117.080 121.551 1.00 17.80 193 ASN C O 1
ATOM 6404 N N . ALA C 1 193 ? 82.937 118.310 119.962 1.00 14.90 194 ALA C N 1
ATOM 6405 C CA . ALA C 1 193 ? 84.014 118.213 118.987 1.00 13.93 194 ALA C CA 1
ATOM 6406 C C . ALA C 1 193 ? 85.334 118.669 119.575 1.00 15.45 194 ALA C C 1
ATOM 6407 O O . ALA C 1 193 ? 86.329 117.936 119.529 1.00 14.25 194 ALA C O 1
ATOM 6409 N N . VAL C 1 194 ? 85.380 119.872 120.162 1.00 17.52 195 VAL C N 1
ATOM 6410 C CA . VAL C 1 194 ? 86.669 120.365 120.640 1.00 18.61 195 VAL C CA 1
ATOM 6411 C C . VAL C 1 194 ? 87.202 119.523 121.786 1.00 17.60 195 VAL C C 1
ATOM 6412 O O . VAL C 1 194 ? 88.382 119.164 121.773 1.00 18.09 195 VAL C O 1
ATOM 6416 N N . LEU C 1 195 ? 86.357 119.229 122.764 1.00 15.45 196 LEU C N 1
ATOM 6417 C CA . LEU C 1 195 ? 86.813 118.530 123.963 1.00 12.42 196 LEU C CA 1
ATOM 6418 C C . LEU C 1 195 ? 87.180 117.073 123.710 1.00 8.95 196 LEU C C 1
ATOM 6419 O O . LEU C 1 195 ? 87.827 116.441 124.542 1.00 12.55 196 LEU C O 1
ATOM 6424 N N . ALA C 1 196 ? 86.772 116.472 122.601 1.00 9.84 197 ALA C N 1
ATOM 6425 C CA . ALA C 1 196 ? 87.095 115.056 122.429 1.00 9.77 197 ALA C CA 1
ATOM 6426 C C . ALA C 1 196 ? 88.293 114.825 121.541 1.00 9.28 197 ALA C C 1
ATOM 6427 O O . ALA C 1 196 ? 88.895 113.753 121.502 1.00 19.34 197 ALA C O 1
ATOM 6429 N N . THR C 1 197 ? 88.648 115.794 120.701 1.00 14.48 198 THR C N 1
ATOM 6430 C CA . THR C 1 197 ? 89.640 115.513 119.666 1.00 12.36 198 THR C CA 1
ATOM 6431 C C . THR C 1 197 ? 90.968 116.206 119.926 1.00 15.03 198 THR C C 1
ATOM 6432 O O . THR C 1 197 ? 92.020 115.776 119.434 1.00 17.81 198 THR C O 1
ATOM 6436 N N . ARG C 1 198 ? 90.930 117.320 120.661 1.00 12.98 199 ARG C N 1
ATOM 6437 C CA . ARG C 1 198 ? 92.177 118.062 120.843 1.00 12.21 199 ARG C CA 1
ATOM 6438 C C . ARG C 1 198 ? 93.088 117.378 121.842 1.00 10.56 199 ARG C C 1
ATOM 6439 O O . ARG C 1 198 ? 92.668 116.735 122.802 1.00 11.91 199 ARG C O 1
ATOM 6447 N N . SER C 1 199 ? 94.401 117.574 121.667 1.00 14.21 200 SER C N 1
ATOM 6448 C CA . SER C 1 199 ? 95.322 117.060 122.669 1.00 16.73 200 SER C CA 1
ATOM 6449 C C . SER C 1 199 ? 95.130 117.792 123.993 1.00 19.12 200 SER C C 1
ATOM 6450 O O . SER C 1 199 ? 94.782 118.976 124.033 1.00 21.02 200 SER C O 1
ATOM 6453 N N . TYR C 1 200 ? 95.469 117.112 125.083 1.00 13.32 201 TYR C N 1
ATOM 6454 C CA . TYR C 1 200 ? 95.496 117.732 126.402 1.00 16.72 201 TYR C CA 1
ATOM 6455 C C . TYR C 1 200 ? 96.309 119.012 126.428 1.00 22.11 201 TYR C C 1
ATOM 6456 O O . TYR C 1 200 ? 95.827 120.018 126.987 1.00 23.99 201 TYR C O 1
ATOM 6465 N N . PRO C 1 201 ? 97.507 119.083 125.864 1.00 29.42 202 PRO C N 1
ATOM 6466 C CA . PRO C 1 201 ? 98.224 120.374 125.901 1.00 26.64 202 PRO C CA 1
ATOM 6467 C C . PRO C 1 201 ? 97.497 121.430 125.076 1.00 25.67 202 PRO C C 1
ATOM 6468 O O . PRO C 1 201 ? 97.430 122.586 125.490 1.00 18.18 202 PRO C O 1
ATOM 6472 N N . GLN C 1 202 ? 96.948 121.069 123.915 1.00 17.49 203 GLN C N 1
ATOM 6473 C CA . GLN C 1 202 ? 96.225 122.080 123.140 1.00 23.28 203 GLN C CA 1
ATOM 6474 C C . GLN C 1 202 ? 94.964 122.546 123.864 1.00 24.06 203 GLN C C 1
ATOM 6475 O O . GLN C 1 202 ? 94.651 123.741 123.841 1.00 15.90 203 GLN C O 1
ATOM 6481 N N . LEU C 1 203 ? 94.280 121.651 124.568 1.00 14.07 204 LEU C N 1
ATOM 6482 C CA . LEU C 1 203 ? 93.105 121.991 125.366 1.00 18.48 204 LEU C CA 1
ATOM 6483 C C . LEU C 1 203 ? 93.463 122.959 126.490 1.00 21.91 204 LEU C C 1
ATOM 6484 O O . LEU C 1 203 ? 92.764 123.943 126.759 1.00 15.92 204 LEU C O 1
ATOM 6489 N N . HIS C 1 204 ? 94.573 122.679 127.178 1.00 15.99 205 HIS C N 1
ATOM 6490 C CA . HIS C 1 204 ? 95.071 123.599 128.189 1.00 17.97 205 HIS C CA 1
ATOM 6491 C C . HIS C 1 204 ? 95.215 124.996 127.588 1.00 17.58 205 HIS C C 1
ATOM 6492 O O . HIS C 1 204 ? 94.714 125.949 128.183 1.00 20.89 205 HIS C O 1
ATOM 6499 N N . GLN C 1 205 ? 95.824 125.081 126.409 1.00 15.63 206 GLN C N 1
ATOM 6500 C CA . GLN C 1 205 ? 96.023 126.367 125.747 1.00 20.29 206 GLN C CA 1
ATOM 6501 C C . GLN C 1 205 ? 94.688 126.987 125.359 1.00 22.79 206 GLN C C 1
ATOM 6502 O O . GLN C 1 205 ? 94.447 128.182 125.533 1.00 23.13 206 GLN C O 1
ATOM 6508 N N . ILE C 1 206 ? 93.771 126.139 124.895 1.00 23.12 207 ILE C N 1
ATOM 6509 C CA . ILE C 1 206 ? 92.441 126.638 124.555 1.00 15.33 207 ILE C CA 1
ATOM 6510 C C . ILE C 1 206 ? 91.746 127.227 125.770 1.00 15.95 207 ILE C C 1
ATOM 6511 O O . ILE C 1 206 ? 91.151 128.308 125.689 1.00 19.57 207 ILE C O 1
ATOM 6516 N N . PHE C 1 207 ? 91.845 126.562 126.918 1.00 12.51 208 PHE C N 1
ATOM 6517 C CA . PHE C 1 207 ? 91.160 127.051 128.110 1.00 19.57 208 PHE C CA 1
ATOM 6518 C C . PHE C 1 207 ? 91.688 128.421 128.557 1.00 23.80 208 PHE C C 1
ATOM 6519 O O . PHE C 1 207 ? 90.924 129.214 129.116 1.00 21.63 208 PHE C O 1
ATOM 6527 N N . HIS C 1 208 ? 92.969 128.661 128.332 1.00 22.62 209 HIS C N 1
ATOM 6528 C CA . HIS C 1 208 ? 93.646 129.913 128.643 1.00 20.61 209 HIS C CA 1
ATOM 6529 C C . HIS C 1 208 ? 93.165 130.997 127.686 1.00 21.84 209 HIS C C 1
ATOM 6530 O O . HIS C 1 208 ? 92.873 132.118 128.114 1.00 23.46 209 HIS C O 1
ATOM 6537 N N . GLU C 1 209 ? 93.035 130.639 126.410 1.00 13.00 210 GLU C N 1
ATOM 6538 C CA . GLU C 1 209 ? 92.518 131.553 125.404 1.00 18.90 210 GLU C CA 1
ATOM 6539 C C . GLU C 1 209 ? 91.076 131.946 125.704 1.00 19.40 210 GLU C C 1
ATOM 6540 O O . GLU C 1 209 ? 90.688 133.103 125.497 1.00 29.29 210 GLU C O 1
ATOM 6546 N N . TYR C 1 210 ? 90.311 131.004 126.253 1.00 12.68 211 TYR C N 1
ATOM 6547 C CA . TYR C 1 210 ? 88.921 131.284 126.568 1.00 15.18 211 TYR C CA 1
ATOM 6548 C C . TYR C 1 210 ? 88.817 132.460 127.541 1.00 21.14 211 TYR C C 1
ATOM 6549 O O . TYR C 1 210 ? 88.162 133.481 127.295 1.00 24.44 211 TYR C O 1
ATOM 6558 N N . SER C 1 211 ? 89.613 132.402 128.601 1.00 23.01 212 SER C N 1
ATOM 6559 C CA . SER C 1 211 ? 89.677 133.451 129.605 1.00 24.18 212 SER C CA 1
ATOM 6560 C C . SER C 1 211 ? 90.196 134.757 129.041 1.00 22.72 212 SER C C 1
ATOM 6561 O O . SER C 1 211 ? 90.217 135.748 129.774 1.00 28.63 212 SER C O 1
ATOM 6564 N N . LYS C 1 212 ? 90.632 134.813 127.780 1.00 15.72 213 LYS C N 1
ATOM 6565 C CA . LYS C 1 212 ? 90.990 136.128 127.238 1.00 27.34 213 LYS C CA 1
ATOM 6566 C C . LYS C 1 212 ? 89.798 136.763 126.531 1.00 27.71 213 LYS C C 1
ATOM 6567 O O . LYS C 1 212 ? 89.749 137.970 126.286 1.00 35.38 213 LYS C O 1
ATOM 6573 N N . ILE C 1 213 ? 88.788 135.973 126.180 1.00 19.11 214 ILE C N 1
ATOM 6574 C CA . ILE C 1 213 ? 87.623 136.522 125.493 1.00 18.77 214 ILE C CA 1
ATOM 6575 C C . ILE C 1 213 ? 86.370 136.462 126.351 1.00 18.88 214 ILE C C 1
ATOM 6576 O O . ILE C 1 213 ? 85.307 136.951 125.953 1.00 28.09 214 ILE C O 1
ATOM 6581 N N . SER C 1 214 ? 86.440 135.844 127.531 1.00 17.63 215 SER C N 1
ATOM 6582 C CA . SER C 1 214 ? 85.227 135.737 128.340 1.00 25.03 215 SER C CA 1
ATOM 6583 C C . SER C 1 214 ? 85.510 136.082 129.794 1.00 24.14 215 SER C C 1
ATOM 6584 O O . SER C 1 214 ? 86.661 136.056 130.232 1.00 26.11 215 SER C O 1
ATOM 6587 N N . ASN C 1 215 ? 84.452 136.359 130.549 1.00 26.54 216 ASN C N 1
ATOM 6588 C CA . ASN C 1 215 ? 84.597 136.624 131.978 1.00 28.36 216 ASN C CA 1
ATOM 6589 C C . ASN C 1 215 ? 84.479 135.319 132.761 1.00 28.51 216 ASN C C 1
ATOM 6590 O O . ASN C 1 215 ? 84.886 135.224 133.914 1.00 27.04 216 ASN C O 1
ATOM 6595 N N . LYS C 1 216 ? 83.933 134.285 132.127 1.00 21.54 217 LYS C N 1
ATOM 6596 C CA . LYS C 1 216 ? 83.833 132.971 132.758 1.00 31.16 217 LYS C CA 1
ATOM 6597 C C . LYS C 1 216 ? 85.040 132.098 132.459 1.00 28.45 217 LYS C C 1
ATOM 6598 O O . LYS C 1 216 ? 85.588 132.227 131.367 1.00 18.02 217 LYS C O 1
ATOM 6604 N N . THR C 1 217 ? 85.408 131.148 133.316 1.00 17.50 218 THR C N 1
ATOM 6605 C CA . THR C 1 217 ? 86.378 130.150 132.840 1.00 21.77 218 THR C CA 1
ATOM 6606 C C . THR C 1 217 ? 85.643 129.156 131.936 1.00 20.32 218 THR C C 1
ATOM 6607 O O . THR C 1 217 ? 84.407 129.160 131.832 1.00 19.56 218 THR C O 1
ATOM 6611 N N . ILE C 1 218 ? 86.363 128.217 131.326 1.00 25.91 219 ILE C N 1
ATOM 6612 C CA . ILE C 1 218 ? 85.633 127.252 130.492 1.00 25.21 219 ILE C CA 1
ATOM 6613 C C . ILE C 1 218 ? 84.718 126.377 131.339 1.00 21.55 219 ILE C C 1
ATOM 6614 O O . ILE C 1 218 ? 83.658 125.932 130.901 1.00 18.84 219 ILE C O 1
ATOM 6619 N N . LEU C 1 219 ? 85.118 126.091 132.568 1.00 12.90 220 LEU C N 1
ATOM 6620 C CA . LEU C 1 219 ? 84.315 125.306 133.501 1.00 20.70 220 LEU C CA 1
ATOM 6621 C C . LEU C 1 219 ? 82.978 126.009 133.736 1.00 23.47 220 LEU C C 1
ATOM 6622 O O . LEU C 1 219 ? 81.883 125.451 133.698 1.00 18.96 220 LEU C O 1
ATOM 6627 N N . GLN C 1 220 ? 83.068 127.311 134.011 1.00 24.06 221 GLN C N 1
ATOM 6628 C CA . GLN C 1 220 ? 81.878 128.109 134.268 1.00 24.22 221 GLN C CA 1
ATOM 6629 C C . GLN C 1 220 ? 80.975 128.178 133.053 1.00 24.37 221 GLN C C 1
ATOM 6630 O O . GLN C 1 220 ? 79.746 128.142 133.151 1.00 25.13 221 GLN C O 1
ATOM 6636 N N . ALA C 1 221 ? 81.578 128.300 131.870 1.00 20.93 222 ALA C N 1
ATOM 6637 C CA . ALA C 1 221 ? 80.721 128.362 130.681 1.00 23.12 222 ALA C CA 1
ATOM 6638 C C . ALA C 1 221 ? 79.949 127.062 130.525 1.00 27.01 222 ALA C C 1
ATOM 6639 O O . ALA C 1 221 ? 78.776 127.031 130.161 1.00 18.21 222 ALA C O 1
ATOM 6641 N N . ILE C 1 222 ? 80.640 125.943 130.791 1.00 20.68 223 ILE C N 1
ATOM 6642 C CA . ILE C 1 222 ? 79.957 124.656 130.661 1.00 18.11 223 ILE C CA 1
ATOM 6643 C C . ILE C 1 222 ? 78.879 124.507 131.730 1.00 19.43 223 ILE C C 1
ATOM 6644 O O . ILE C 1 222 ? 77.763 124.081 131.423 1.00 31.79 223 ILE C O 1
ATOM 6649 N N . GLU C 1 223 ? 79.216 124.867 132.968 1.00 19.36 224 GLU C N 1
ATOM 6650 C CA . GLU C 1 223 ? 78.231 124.784 134.046 1.00 27.03 224 GLU C CA 1
ATOM 6651 C C . GLU C 1 223 ? 76.996 125.603 133.692 1.00 26.94 224 GLU C C 1
ATOM 6652 O O . GLU C 1 223 ? 75.870 125.182 133.925 1.00 21.62 224 GLU C O 1
ATOM 6658 N N . ASN C 1 224 ? 77.189 126.787 133.123 1.00 24.81 225 ASN C N 1
ATOM 6659 C CA . ASN C 1 224 ? 76.071 127.676 132.821 1.00 34.53 225 ASN C CA 1
ATOM 6660 C C . ASN C 1 224 ? 75.344 127.282 131.548 1.00 35.13 225 ASN C C 1
ATOM 6661 O O . ASN C 1 224 ? 74.169 127.631 131.384 1.00 19.64 225 ASN C O 1
ATOM 6666 N N . GLU C 1 225 ? 75.997 126.539 130.660 1.00 27.87 226 GLU C N 1
ATOM 6667 C CA . GLU C 1 225 ? 75.375 126.176 129.392 1.00 23.87 226 GLU C CA 1
ATOM 6668 C C . GLU C 1 225 ? 74.569 124.887 129.441 1.00 22.61 226 GLU C C 1
ATOM 6669 O O . GLU C 1 225 ? 73.543 124.753 128.769 1.00 19.33 226 GLU C O 1
ATOM 6675 N N . PHE C 1 226 ? 75.025 123.916 130.216 1.00 17.71 227 PHE C N 1
ATOM 6676 C CA . PHE C 1 226 ? 74.436 122.587 130.228 1.00 23.22 227 PHE C CA 1
ATOM 6677 C C . PHE C 1 226 ? 73.951 122.187 131.616 1.00 23.69 227 PHE C C 1
ATOM 6678 O O . PHE C 1 226 ? 74.357 122.824 132.586 1.00 17.74 227 PHE C O 1
ATOM 6686 N N . SER C 1 227 ? 73.232 121.072 131.695 1.00 15.48 228 SER C N 1
ATOM 6687 C CA . SER C 1 227 ? 72.917 120.442 132.972 1.00 17.47 228 SER C CA 1
ATOM 6688 C C . SER C 1 227 ? 72.991 118.917 132.845 1.00 18.23 228 SER C C 1
ATOM 6689 O O . SER C 1 227 ? 73.071 118.378 131.739 1.00 19.47 228 SER C O 1
ATOM 6692 N N . GLY C 1 228 ? 72.914 118.210 133.967 1.00 24.53 229 GLY C N 1
ATOM 6693 C CA . GLY C 1 228 ? 72.823 116.765 133.963 1.00 28.49 229 GLY C CA 1
ATOM 6694 C C . GLY C 1 228 ? 74.060 116.052 133.463 1.00 27.92 229 GLY C C 1
ATOM 6695 O O . GLY C 1 228 ? 75.181 116.528 133.626 1.00 19.31 229 GLY C O 1
ATOM 6696 N N . ASP C 1 229 ? 73.862 114.873 132.879 1.00 29.62 230 ASP C N 1
ATOM 6697 C CA . ASP C 1 229 ? 74.956 114.013 132.454 1.00 18.26 230 ASP C CA 1
ATOM 6698 C C . ASP C 1 229 ? 75.883 114.702 131.475 1.00 18.48 230 ASP C C 1
ATOM 6699 O O . ASP C 1 229 ? 77.105 114.600 131.624 1.00 20.59 230 ASP C O 1
ATOM 6704 N N . ILE C 1 230 ? 75.348 115.331 130.427 1.00 17.60 231 ILE C N 1
ATOM 6705 C CA . ILE C 1 230 ? 76.272 115.933 129.452 1.00 16.86 231 ILE C CA 1
ATOM 6706 C C . ILE C 1 230 ? 77.154 116.985 130.105 1.00 17.52 231 ILE C C 1
ATOM 6707 O O . ILE C 1 230 ? 78.367 117.062 129.860 1.00 24.85 231 ILE C O 1
ATOM 6712 N N . LYS C 1 231 ? 76.587 117.797 130.995 1.00 23.50 232 LYS C N 1
ATOM 6713 C CA . LYS C 1 231 ? 77.404 118.776 131.713 1.00 20.61 232 LYS C CA 1
ATOM 6714 C C . LYS C 1 231 ? 78.546 118.080 132.462 1.00 22.43 232 LYS C C 1
ATOM 6715 O O . LYS C 1 231 ? 79.714 118.424 132.262 1.00 22.98 232 LYS C O 1
ATOM 6721 N N . ASN C 1 232 ? 78.197 117.106 133.297 1.00 16.60 233 ASN C N 1
ATOM 6722 C CA . ASN C 1 232 ? 79.208 116.355 134.028 1.00 14.71 233 ASN C CA 1
ATOM 6723 C C . ASN C 1 232 ? 80.252 115.715 133.130 1.00 12.85 233 ASN C C 1
ATOM 6724 O O . ASN C 1 232 ? 81.414 115.652 133.530 1.00 20.20 233 ASN C O 1
ATOM 6729 N N . GLY C 1 233 ? 79.861 115.206 131.967 1.00 16.31 234 GLY C N 1
ATOM 6730 C CA . GLY C 1 233 ? 80.839 114.582 131.086 1.00 12.11 234 GLY C CA 1
ATOM 6731 C C . GLY C 1 233 ? 81.859 115.590 130.577 1.00 15.70 234 GLY C C 1
ATOM 6732 O O . GLY C 1 233 ? 83.085 115.403 130.577 1.00 12.10 234 GLY C O 1
ATOM 6733 N N . LEU C 1 234 ? 81.342 116.715 130.088 1.00 20.54 235 LEU C N 1
ATOM 6734 C CA . LEU C 1 234 ? 82.221 117.756 129.564 1.00 17.97 235 LEU C CA 1
ATOM 6735 C C . LEU C 1 234 ? 83.110 118.305 130.671 1.00 15.77 235 LEU C C 1
ATOM 6736 O O . LEU C 1 234 ? 84.295 118.539 130.448 1.00 17.04 235 LEU C O 1
ATOM 6741 N N . LEU C 1 235 ? 82.540 118.465 131.861 1.00 10.71 236 LEU C N 1
ATOM 6742 C CA . LEU C 1 235 ? 83.317 118.942 132.997 1.00 16.36 236 LEU C CA 1
ATOM 6743 C C . LEU C 1 235 ? 84.436 117.974 133.355 1.00 17.16 236 LEU C C 1
ATOM 6744 O O . LEU C 1 235 ? 85.526 118.438 133.669 1.00 16.62 236 LEU C O 1
ATOM 6749 N N . ALA C 1 236 ? 84.183 116.660 133.318 1.00 13.09 237 ALA C N 1
ATOM 6750 C CA . ALA C 1 236 ? 85.208 115.676 133.657 1.00 20.44 237 ALA C CA 1
ATOM 6751 C C . ALA C 1 236 ? 86.389 115.750 132.706 1.00 21.54 237 ALA C C 1
ATOM 6752 O O . ALA C 1 236 ? 87.547 115.584 133.088 1.00 22.38 237 ALA C O 1
ATOM 6754 N N . ILE C 1 237 ? 86.105 116.011 131.433 1.00 15.94 238 ILE C N 1
ATOM 6755 C CA . ILE C 1 237 ? 87.191 116.156 130.480 1.00 12.57 238 ILE C CA 1
ATOM 6756 C C . ILE C 1 237 ? 88.042 117.379 130.801 1.00 16.98 238 ILE C C 1
ATOM 6757 O O . ILE C 1 237 ? 89.277 117.328 130.826 1.00 18.76 238 ILE C O 1
ATOM 6762 N N . VAL C 1 238 ? 87.392 118.517 131.039 1.00 16.55 239 VAL C N 1
ATOM 6763 C CA . VAL C 1 238 ? 88.141 119.733 131.332 1.00 19.49 239 VAL C CA 1
ATOM 6764 C C . VAL C 1 238 ? 89.000 119.536 132.579 1.00 21.32 239 VAL C C 1
ATOM 6765 O O . VAL C 1 238 ? 90.163 119.947 132.620 1.00 16.34 239 VAL C O 1
ATOM 6769 N N . LYS C 1 239 ? 88.395 118.926 133.600 1.00 20.61 240 LYS C N 1
ATOM 6770 C CA . LYS C 1 239 ? 89.065 118.691 134.875 1.00 17.05 240 LYS C CA 1
ATOM 6771 C C . LYS C 1 239 ? 90.213 117.694 134.723 1.00 15.37 240 LYS C C 1
ATOM 6772 O O . LYS C 1 239 ? 91.228 117.856 135.402 1.00 18.55 240 LYS C O 1
ATOM 6778 N N . SER C 1 240 ? 90.038 116.712 133.856 1.00 18.74 241 SER C N 1
ATOM 6779 C CA . SER C 1 240 ? 91.074 115.727 133.566 1.00 28.63 241 SER C CA 1
ATOM 6780 C C . SER C 1 240 ? 92.289 116.339 132.874 1.00 30.59 241 SER C C 1
ATOM 6781 O O . SER C 1 240 ? 93.419 115.895 133.086 1.00 22.93 241 SER C O 1
ATOM 6784 N N . VAL C 1 241 ? 92.064 117.316 132.003 1.00 21.78 242 VAL C N 1
ATOM 6785 C CA . VAL C 1 241 ? 93.159 118.018 131.327 1.00 19.68 242 VAL C CA 1
ATOM 6786 C C . VAL C 1 241 ? 93.920 118.882 132.321 1.00 19.71 242 VAL C C 1
ATOM 6787 O O . VAL C 1 241 ? 95.150 118.925 132.395 1.00 20.37 242 VAL C O 1
ATOM 6791 N N . GLU C 1 242 ? 93.177 119.627 133.140 1.00 20.86 243 GLU C N 1
ATOM 6792 C CA . GLU C 1 242 ? 93.774 120.581 134.062 1.00 26.96 243 GLU C CA 1
ATOM 6793 C C . GLU C 1 242 ? 94.527 119.908 135.196 1.00 29.43 243 GLU C C 1
ATOM 6794 O O . GLU C 1 242 ? 95.616 120.352 135.587 1.00 27.52 243 GLU C O 1
ATOM 6800 N N . ASN C 1 243 ? 93.959 118.847 135.758 1.00 23.38 244 ASN C N 1
ATOM 6801 C CA . ASN C 1 243 ? 94.632 118.108 136.825 1.00 20.51 244 ASN C CA 1
ATOM 6802 C C . ASN C 1 243 ? 93.870 116.824 137.129 1.00 20.20 244 ASN C C 1
ATOM 6803 O O . ASN C 1 243 ? 92.927 116.788 137.926 1.00 25.61 244 ASN C O 1
ATOM 6808 N N . ARG C 1 244 ? 94.241 115.730 136.470 1.00 20.82 245 ARG C N 1
ATOM 6809 C CA . ARG C 1 244 ? 93.497 114.490 136.656 1.00 25.48 245 ARG C CA 1
ATOM 6810 C C . ARG C 1 244 ? 93.512 114.023 138.104 1.00 24.80 245 ARG C C 1
ATOM 6811 O O . ARG C 1 244 ? 92.506 113.500 138.579 1.00 31.60 245 ARG C O 1
ATOM 6819 N N . PHE C 1 245 ? 94.643 114.194 138.785 1.00 44.27 246 PHE C N 1
ATOM 6820 C CA . PHE C 1 245 ? 94.749 113.748 140.171 1.00 23.80 246 PHE C CA 1
ATOM 6821 C C . PHE C 1 245 ? 93.616 114.350 141.003 1.00 25.73 246 PHE C C 1
ATOM 6822 O O . PHE C 1 245 ? 92.995 113.686 141.824 1.00 28.05 246 PHE C O 1
ATOM 6830 N N . ALA C 1 246 ? 93.378 115.637 140.779 1.00 25.83 247 ALA C N 1
ATOM 6831 C CA . ALA C 1 246 ? 92.348 116.398 141.455 1.00 17.74 247 ALA C CA 1
ATOM 6832 C C . ALA C 1 246 ? 90.952 115.879 141.140 1.00 17.43 247 ALA C C 1
ATOM 6833 O O . ALA C 1 246 ? 90.079 115.819 142.004 1.00 26.27 247 ALA C O 1
ATOM 6835 N N . TYR C 1 247 ? 90.735 115.534 139.871 1.00 15.80 248 TYR C N 1
ATOM 6836 C CA . TYR C 1 247 ? 89.450 114.966 139.471 1.00 23.62 248 TYR C CA 1
ATOM 6837 C C . TYR C 1 247 ? 89.168 113.734 140.337 1.00 25.43 248 TYR C C 1
ATOM 6838 O O . TYR C 1 247 ? 88.091 113.566 140.898 1.00 33.36 248 TYR C O 1
ATOM 6847 N N . PHE C 1 248 ? 90.181 112.876 140.438 1.00 22.64 249 PHE C N 1
ATOM 6848 C CA . PHE C 1 248 ? 90.042 111.641 141.206 1.00 18.15 249 PHE C CA 1
ATOM 6849 C C . PHE C 1 248 ? 89.874 111.947 142.684 1.00 19.29 249 PHE C C 1
ATOM 6850 O O . PHE C 1 248 ? 88.996 111.393 143.340 1.00 23.05 249 PHE C O 1
ATOM 6858 N N . ALA C 1 249 ? 90.686 112.876 143.192 1.00 22.00 250 ALA C N 1
ATOM 6859 C CA . ALA C 1 249 ? 90.559 113.289 144.588 1.00 18.65 250 ALA C CA 1
ATOM 6860 C C . ALA C 1 249 ? 89.138 113.771 144.857 1.00 18.39 250 ALA C C 1
ATOM 6861 O O . ALA C 1 249 ? 88.547 113.464 145.889 1.00 21.20 250 ALA C O 1
ATOM 6863 N N . GLU C 1 250 ? 88.673 114.583 143.904 1.00 18.01 251 GLU C N 1
ATOM 6864 C CA . GLU C 1 250 ? 87.339 115.164 144.023 1.00 31.72 251 GLU C CA 1
ATOM 6865 C C . GLU C 1 250 ? 86.274 114.078 144.054 1.00 29.82 251 GLU C C 1
ATOM 6866 O O . GLU C 1 250 ? 85.305 114.122 144.807 1.00 32.51 251 GLU C O 1
ATOM 6872 N N . ARG C 1 251 ? 86.423 113.059 143.203 1.00 23.55 252 ARG C N 1
ATOM 6873 C CA . ARG C 1 251 ? 85.375 112.026 143.226 1.00 20.26 252 ARG C CA 1
ATOM 6874 C C . ARG C 1 251 ? 85.484 111.246 144.525 1.00 22.69 252 ARG C C 1
ATOM 6875 O O . ARG C 1 251 ? 84.495 110.923 145.178 1.00 31.87 252 ARG C O 1
ATOM 6883 N N . LEU C 1 252 ? 86.723 110.986 144.950 1.00 18.80 253 LEU C N 1
ATOM 6884 C CA . LEU C 1 252 ? 86.913 110.228 146.183 1.00 24.51 253 LEU C CA 1
ATOM 6885 C C . LEU C 1 252 ? 86.239 110.905 147.368 1.00 24.24 253 LEU C C 1
ATOM 6886 O O . LEU C 1 252 ? 85.605 110.236 148.184 1.00 28.97 253 LEU C O 1
ATOM 6891 N N . HIS C 1 253 ? 86.425 112.215 147.459 1.00 27.17 254 HIS C N 1
ATOM 6892 C CA . HIS C 1 253 ? 85.830 113.033 148.512 1.00 36.91 254 HIS C CA 1
ATOM 6893 C C . HIS C 1 253 ? 84.308 112.958 148.441 1.00 37.89 254 HIS C C 1
ATOM 6894 O O . HIS C 1 253 ? 83.627 112.721 149.441 1.00 34.89 254 HIS C O 1
ATOM 6901 N N . HIS C 1 254 ? 83.732 113.103 147.250 1.00 24.42 255 HIS C N 1
ATOM 6902 C CA . HIS C 1 254 ? 82.286 112.990 147.101 1.00 41.88 255 HIS C CA 1
ATOM 6903 C C . HIS C 1 254 ? 81.766 111.643 147.590 1.00 42.04 255 HIS C C 1
ATOM 6904 O O . HIS C 1 254 ? 80.773 111.566 148.317 1.00 35.10 255 HIS C O 1
ATOM 6911 N N . ALA C 1 255 ? 82.435 110.562 147.191 1.00 33.80 256 ALA C N 1
ATOM 6912 C CA . ALA C 1 255 ? 81.979 109.226 147.549 1.00 37.66 256 ALA C CA 1
ATOM 6913 C C . ALA C 1 255 ? 81.984 109.000 149.055 1.00 38.55 256 ALA C C 1
ATOM 6914 O O . ALA C 1 255 ? 81.171 108.239 149.587 1.00 43.62 256 ALA C O 1
ATOM 6916 N N . MET C 1 256 ? 82.891 109.673 149.760 1.00 42.78 257 MET C N 1
ATOM 6917 C CA . MET C 1 256 ? 82.960 109.500 151.212 1.00 35.27 257 MET C CA 1
ATOM 6918 C C . MET C 1 256 ? 82.145 110.553 151.948 1.00 36.43 257 MET C C 1
ATOM 6919 O O . MET C 1 256 ? 82.083 110.554 153.178 1.00 57.14 257 MET C O 1
ATOM 6924 N N . LYS C 1 257 ? 81.472 111.418 151.198 1.00 63.33 258 LYS C N 1
ATOM 6925 C CA . LYS C 1 257 ? 80.583 112.414 151.784 1.00 79.08 258 LYS C CA 1
ATOM 6926 C C . LYS C 1 257 ? 79.197 111.821 152.037 1.00 78.15 258 LYS C C 1
ATOM 6927 O O . LYS C 1 257 ? 78.810 110.809 151.457 1.00 74.79 258 LYS C O 1
ATOM 6933 N N . GLY C 1 258 ? 78.454 112.504 152.903 1.00 157.91 259 GLY C N 1
ATOM 6934 C CA . GLY C 1 258 ? 77.134 112.070 153.327 1.00 157.91 259 GLY C CA 1
ATOM 6935 C C . GLY C 1 258 ? 77.216 111.136 154.522 1.00 157.91 259 GLY C C 1
ATOM 6936 O O . GLY C 1 258 ? 78.311 110.814 154.998 1.00 132.82 259 GLY C O 1
ATOM 6937 N N . LEU C 1 259 ? 76.065 110.684 155.020 1.00 157.91 260 LEU C N 1
ATOM 6938 C CA . LEU C 1 259 ? 76.046 109.773 156.162 1.00 157.91 260 LEU C CA 1
ATOM 6939 C C . LEU C 1 259 ? 76.092 108.315 155.702 1.00 157.91 260 LEU C C 1
ATOM 6940 O O . LEU C 1 259 ? 75.347 107.485 156.217 1.00 157.91 260 LEU C O 1
ATOM 6945 N N . GLY C 1 260 ? 76.967 108.045 154.744 1.00 157.91 261 GLY C N 1
ATOM 6946 C CA . GLY C 1 260 ? 77.199 106.757 154.139 1.00 104.25 261 GLY C CA 1
ATOM 6947 C C . GLY C 1 260 ? 78.430 106.744 153.253 1.00 104.42 261 GLY C C 1
ATOM 6948 O O . GLY C 1 260 ? 79.380 107.507 153.446 1.00 84.26 261 GLY C O 1
ATOM 6949 N N . THR C 1 261 ? 78.435 105.844 152.273 1.00 138.71 262 THR C N 1
ATOM 6950 C CA . THR C 1 261 ? 79.578 105.715 151.375 1.00 69.42 262 THR C CA 1
ATOM 6951 C C . THR C 1 261 ? 79.182 105.138 150.029 1.00 70.17 262 THR C C 1
ATOM 6952 O O . THR C 1 261 ? 78.682 104.012 149.944 1.00 105.09 262 THR C O 1
ATOM 6956 N N . SER C 1 262 ? 79.466 105.840 148.929 1.00 61.10 263 SER C N 1
ATOM 6957 C CA . SER C 1 262 ? 79.366 105.111 147.660 1.00 56.55 263 SER C CA 1
ATOM 6958 C C . SER C 1 262 ? 80.641 104.267 147.539 1.00 55.96 263 SER C C 1
ATOM 6959 O O . SER C 1 262 ? 81.692 104.682 147.054 1.00 24.15 263 SER C O 1
ATOM 6962 N N . ASP C 1 263 ? 80.515 103.074 148.103 1.00 26.16 264 ASP C N 1
ATOM 6963 C CA . ASP C 1 263 ? 81.635 102.139 148.132 1.00 43.31 264 ASP C CA 1
ATOM 6964 C C . ASP C 1 263 ? 82.038 101.707 146.728 1.00 43.01 264 ASP C C 1
ATOM 6965 O O . ASP C 1 263 ? 83.208 101.387 146.483 1.00 30.19 264 ASP C O 1
ATOM 6970 N N . LYS C 1 264 ? 81.082 101.749 145.803 1.00 20.63 265 LYS C N 1
ATOM 6971 C CA . LYS C 1 264 ? 81.315 101.430 144.403 1.00 61.46 265 LYS C CA 1
ATOM 6972 C C . LYS C 1 264 ? 82.431 102.310 143.843 1.00 60.44 265 LYS C C 1
ATOM 6973 O O . LYS C 1 264 ? 83.410 101.826 143.285 1.00 29.02 265 LYS C O 1
ATOM 6979 N N . THR C 1 265 ? 82.269 103.618 144.001 1.00 26.33 266 THR C N 1
ATOM 6980 C CA . THR C 1 265 ? 83.241 104.590 143.513 1.00 19.34 266 THR C CA 1
ATOM 6981 C C . THR C 1 265 ? 84.548 104.540 144.285 1.00 16.10 266 THR C C 1
ATOM 6982 O O . THR C 1 265 ? 85.627 104.597 143.704 1.00 18.13 266 THR C O 1
ATOM 6986 N N . LEU C 1 266 ? 84.488 104.422 145.605 1.00 13.93 267 LEU C N 1
ATOM 6987 C CA . LEU C 1 266 ? 85.711 104.332 146.395 1.00 23.46 267 LEU C CA 1
ATOM 6988 C C . LEU C 1 266 ? 86.543 103.135 145.957 1.00 22.93 267 LEU C C 1
ATOM 6989 O O . LEU C 1 266 ? 87.706 103.306 145.584 1.00 25.16 267 LEU C O 1
ATOM 6994 N N . ILE C 1 267 ? 85.990 101.923 145.942 1.00 18.69 268 ILE C N 1
ATOM 6995 C CA . ILE C 1 267 ? 86.762 100.760 145.508 1.00 23.62 268 ILE C CA 1
ATOM 6996 C C . ILE C 1 267 ? 87.314 100.917 144.099 1.00 26.05 268 ILE C C 1
ATOM 6997 O O . ILE C 1 267 ? 88.463 100.592 143.781 1.00 21.90 268 ILE C O 1
ATOM 7002 N N . ARG C 1 268 ? 86.463 101.388 143.184 1.00 29.67 269 ARG C N 1
ATOM 7003 C CA . ARG C 1 268 ? 86.901 101.499 141.796 1.00 18.97 269 ARG C CA 1
ATOM 7004 C C . ARG C 1 268 ? 88.132 102.387 141.660 1.00 16.41 269 ARG C C 1
ATOM 7005 O O . ARG C 1 268 ? 89.073 102.040 140.946 1.00 20.45 269 ARG C O 1
ATOM 7013 N N . ILE C 1 269 ? 88.129 103.546 142.314 1.00 15.73 270 ILE C N 1
ATOM 7014 C CA . ILE C 1 269 ? 89.228 104.494 142.060 1.00 20.04 270 ILE C CA 1
ATOM 7015 C C . ILE C 1 269 ? 90.507 104.057 142.757 1.00 21.21 270 ILE C C 1
ATOM 7016 O O . ILE C 1 269 ? 91.618 104.155 142.222 1.00 16.63 270 ILE C O 1
ATOM 7021 N N . LEU C 1 270 ? 90.366 103.543 143.982 1.00 21.11 271 LEU C N 1
ATOM 7022 C CA . LEU C 1 270 ? 91.547 103.125 144.733 1.00 19.24 271 LEU C CA 1
ATOM 7023 C C . LEU C 1 270 ? 92.222 101.959 144.034 1.00 20.18 271 LEU C C 1
ATOM 7024 O O . LEU C 1 270 ? 93.423 101.999 143.776 1.00 24.05 271 LEU C O 1
ATOM 7029 N N . VAL C 1 271 ? 91.445 100.945 143.673 1.00 31.01 272 VAL C N 1
ATOM 7030 C CA . VAL C 1 271 ? 91.992 99.796 142.967 1.00 15.20 272 VAL C CA 1
ATOM 7031 C C . VAL C 1 271 ? 92.528 100.102 141.584 1.00 17.75 272 VAL C C 1
ATOM 7032 O O . VAL C 1 271 ? 93.639 99.683 141.222 1.00 18.88 272 VAL C O 1
ATOM 7036 N N . SER C 1 272 ? 91.714 100.789 140.775 1.00 15.55 273 SER C N 1
ATOM 7037 C CA . SER C 1 272 ? 92.092 101.050 139.398 1.00 17.64 273 SER C CA 1
ATOM 7038 C C . SER C 1 272 ? 93.370 101.868 139.273 1.00 16.71 273 SER C C 1
ATOM 7039 O O . SER C 1 272 ? 94.069 101.751 138.258 1.00 23.74 273 SER C O 1
ATOM 7042 N N . ARG C 1 273 ? 93.689 102.659 140.281 1.00 17.36 274 ARG C N 1
ATOM 7043 C CA . ARG C 1 273 ? 94.805 103.601 140.183 1.00 27.66 274 ARG C CA 1
ATOM 7044 C C . ARG C 1 273 ? 96.014 103.173 141.010 1.00 30.09 274 ARG C C 1
ATOM 7045 O O . ARG C 1 273 ? 97.086 103.782 140.897 1.00 22.58 274 ARG C O 1
ATOM 7053 N N . SER C 1 274 ? 95.814 102.186 141.875 1.00 23.93 275 SER C N 1
ATOM 7054 C CA . SER C 1 274 ? 96.792 101.691 142.833 1.00 25.09 275 SER C CA 1
ATOM 7055 C C . SER C 1 274 ? 98.175 101.483 142.239 1.00 21.70 275 SER C C 1
ATOM 7056 O O . SER C 1 274 ? 99.198 101.513 142.924 1.00 32.17 275 SER C O 1
ATOM 7059 N N . GLU C 1 275 ? 98.259 101.187 140.939 1.00 24.15 276 GLU C N 1
ATOM 7060 C CA . GLU C 1 275 ? 99.583 100.951 140.362 1.00 22.93 276 GLU C CA 1
ATOM 7061 C C . GLU C 1 275 ? 99.844 101.896 139.202 1.00 22.37 276 GLU C C 1
ATOM 7062 O O . GLU C 1 275 ? 100.631 101.585 138.315 1.00 23.47 276 GLU C O 1
ATOM 7068 N N . ILE C 1 276 ? 99.173 103.042 139.228 1.00 22.64 277 ILE C N 1
ATOM 7069 C CA . ILE C 1 276 ? 99.356 104.086 138.233 1.00 22.56 277 ILE C CA 1
ATOM 7070 C C . ILE C 1 276 ? 99.714 105.407 138.896 1.00 24.22 277 ILE C C 1
ATOM 7071 O O . ILE C 1 276 ? 100.811 105.950 138.719 1.00 22.47 277 ILE C O 1
ATOM 7076 N N . ASP C 1 277 ? 98.748 105.965 139.638 1.00 22.76 278 ASP C N 1
ATOM 7077 C CA . ASP C 1 277 ? 99.029 107.306 140.167 1.00 28.34 278 ASP C CA 1
ATOM 7078 C C . ASP C 1 277 ? 98.388 107.623 141.504 1.00 25.16 278 ASP C C 1
ATOM 7079 O O . ASP C 1 277 ? 98.270 108.796 141.869 1.00 18.22 278 ASP C O 1
ATOM 7084 N N . LEU C 1 278 ? 98.006 106.610 142.268 1.00 19.62 279 LEU C N 1
ATOM 7085 C CA . LEU C 1 278 ? 97.341 106.808 143.548 1.00 22.26 279 LEU C CA 1
ATOM 7086 C C . LEU C 1 278 ? 98.222 107.555 144.541 1.00 24.35 279 LEU C C 1
ATOM 7087 O O . LEU C 1 278 ? 97.720 108.149 145.498 1.00 22.48 279 LEU C O 1
ATOM 7092 N N . ALA C 1 279 ? 99.543 107.504 144.354 1.00 26.61 280 ALA C N 1
ATOM 7093 C CA . ALA C 1 279 ? 100.420 108.270 145.244 1.00 24.68 280 ALA C CA 1
ATOM 7094 C C . ALA C 1 279 ? 100.185 109.760 144.999 1.00 25.07 280 ALA C C 1
ATOM 7095 O O . ALA C 1 279 ? 99.940 110.537 145.918 1.00 21.58 280 ALA C O 1
ATOM 7097 N N . ASN C 1 280 ? 100.251 110.145 143.722 1.00 24.55 281 ASN C N 1
ATOM 7098 C CA . ASN C 1 280 ? 100.007 111.535 143.358 1.00 29.57 281 ASN C CA 1
ATOM 7099 C C . ASN C 1 280 ? 98.589 111.971 143.727 1.00 28.47 281 ASN C C 1
ATOM 7100 O O . ASN C 1 280 ? 98.384 113.141 144.053 1.00 22.73 281 ASN C O 1
ATOM 7105 N N . ILE C 1 281 ? 97.652 111.030 143.659 1.00 27.40 282 ILE C N 1
ATOM 7106 C CA . ILE C 1 281 ? 96.262 111.330 143.996 1.00 22.08 282 ILE C CA 1
ATOM 7107 C C . ILE C 1 281 ? 96.120 111.624 145.477 1.00 22.03 282 ILE C C 1
ATOM 7108 O O . ILE C 1 281 ? 95.359 112.476 145.932 1.00 29.89 282 ILE C O 1
ATOM 7113 N N . LYS C 1 282 ? 96.904 110.909 146.277 1.00 25.84 283 LYS C N 1
ATOM 7114 C CA . LYS C 1 282 ? 96.894 111.137 147.720 1.00 36.84 283 LYS C CA 1
ATOM 7115 C C . LYS C 1 282 ? 97.409 112.515 148.110 1.00 38.18 283 LYS C C 1
ATOM 7116 O O . LYS C 1 282 ? 96.896 113.142 149.042 1.00 27.34 283 LYS C O 1
ATOM 7122 N N . GLU C 1 283 ? 98.457 112.976 147.432 1.00 37.67 284 GLU C N 1
ATOM 7123 C CA . GLU C 1 283 ? 99.016 114.303 147.685 1.00 51.59 284 GLU C CA 1
ATOM 7124 C C . GLU C 1 283 ? 97.963 115.381 147.428 1.00 51.65 284 GLU C C 1
ATOM 7125 O O . GLU C 1 283 ? 97.551 116.145 148.296 1.00 47.18 284 GLU C O 1
ATOM 7131 N N . THR C 1 284 ? 97.517 115.411 146.180 1.00 24.40 285 THR C N 1
ATOM 7132 C CA . THR C 1 284 ? 96.501 116.339 145.703 1.00 29.43 285 THR C CA 1
ATOM 7133 C C . THR C 1 284 ? 95.269 116.337 146.598 1.00 30.96 285 THR C C 1
ATOM 7134 O O . THR C 1 284 ? 94.686 117.392 146.881 1.00 24.72 285 THR C O 1
ATOM 7138 N N . PHE C 1 285 ? 94.896 115.146 147.068 1.00 24.98 286 PHE C N 1
ATOM 7139 C CA . PHE C 1 285 ? 93.777 115.042 148.011 1.00 25.55 286 PHE C CA 1
ATOM 7140 C C . PHE C 1 285 ? 94.161 115.757 149.300 1.00 26.01 286 PHE C C 1
ATOM 7141 O O . PHE C 1 285 ? 93.371 116.486 149.900 1.00 27.57 286 PHE C O 1
ATOM 7149 N N . GLN C 1 286 ? 95.402 115.525 149.738 1.00 32.79 287 GLN C N 1
ATOM 7150 C CA . GLN C 1 286 ? 95.831 116.193 150.968 1.00 45.12 287 GLN C CA 1
ATOM 7151 C C . GLN C 1 286 ? 95.763 117.705 150.779 1.00 46.57 287 GLN C C 1
ATOM 7152 O O . GLN C 1 286 ? 95.124 118.434 151.539 1.00 42.35 287 GLN C O 1
ATOM 7158 N N . ALA C 1 287 ? 96.410 118.148 149.701 1.00 41.05 288 ALA C N 1
ATOM 7159 C CA . ALA C 1 287 ? 96.401 119.564 149.357 1.00 27.38 288 ALA C CA 1
ATOM 7160 C C . ALA C 1 287 ? 94.982 120.119 149.309 1.00 27.83 288 ALA C C 1
ATOM 7161 O O . ALA C 1 287 ? 94.731 121.197 149.858 1.00 49.79 288 ALA C O 1
ATOM 7163 N N . MET C 1 288 ? 94.041 119.414 148.671 1.00 40.09 289 MET C N 1
ATOM 7164 C CA . MET C 1 288 ? 92.698 119.977 148.534 1.00 29.35 289 MET C CA 1
ATOM 7165 C C . MET C 1 288 ? 91.854 119.886 149.792 1.00 32.25 289 MET C C 1
ATOM 7166 O O . MET C 1 288 ? 91.018 120.765 150.036 1.00 59.79 289 MET C O 1
ATOM 7171 N N . TYR C 1 289 ? 91.995 118.836 150.607 1.00 29.55 290 TYR C N 1
ATOM 7172 C CA . TYR C 1 289 ? 91.068 118.752 151.740 1.00 32.96 290 TYR C CA 1
ATOM 7173 C C . TYR C 1 289 ? 91.715 118.940 153.097 1.00 35.16 290 TYR C C 1
ATOM 7174 O O . TYR C 1 289 ? 91.013 119.142 154.093 1.00 48.10 290 TYR C O 1
ATOM 7183 N N . GLY C 1 290 ? 93.046 118.943 153.157 1.00 48.93 291 GLY C N 1
ATOM 7184 C CA . GLY C 1 290 ? 93.752 119.179 154.401 1.00 37.33 291 GLY C CA 1
ATOM 7185 C C . GLY C 1 290 ? 93.931 117.915 155.214 1.00 39.50 291 GLY C C 1
ATOM 7186 O O . GLY C 1 290 ? 94.873 117.813 156.004 1.00 81.41 291 GLY C O 1
ATOM 7187 N N . LYS C 1 291 ? 93.054 116.940 155.024 1.00 54.12 292 LYS C N 1
ATOM 7188 C CA . LYS C 1 291 ? 93.145 115.646 155.701 1.00 50.11 292 LYS C CA 1
ATOM 7189 C C . LYS C 1 291 ? 93.727 114.629 154.728 1.00 50.45 292 LYS C C 1
ATOM 7190 O O . LYS C 1 291 ? 93.470 114.738 153.526 1.00 30.47 292 LYS C O 1
ATOM 7196 N N . SER C 1 292 ? 94.509 113.654 155.184 1.00 24.72 293 SER C N 1
ATOM 7197 C CA . SER C 1 292 ? 95.017 112.669 154.232 1.00 40.01 293 SER C CA 1
ATOM 7198 C C . SER C 1 292 ? 93.884 111.773 153.728 1.00 42.18 293 SER C C 1
ATOM 7199 O O . SER C 1 292 ? 92.855 111.635 154.395 1.00 31.12 293 SER C O 1
ATOM 7202 N N . LEU C 1 293 ? 94.088 111.196 152.546 1.00 25.75 294 LEU C N 1
ATOM 7203 C CA . LEU C 1 293 ? 93.143 110.223 151.992 1.00 32.28 294 LEU C CA 1
ATOM 7204 C C . LEU C 1 293 ? 92.976 109.037 152.937 1.00 30.71 294 LEU C C 1
ATOM 7205 O O . LEU C 1 293 ? 91.887 108.512 153.152 1.00 37.62 294 LEU C O 1
ATOM 7210 N N . TYR C 1 294 ? 94.075 108.610 153.537 1.00 30.90 295 TYR C N 1
ATOM 7211 C CA . TYR C 1 294 ? 94.068 107.510 154.496 1.00 32.62 295 TYR C CA 1
ATOM 7212 C C . TYR C 1 294 ? 93.093 107.755 155.638 1.00 31.37 295 TYR C C 1
ATOM 7213 O O . TYR C 1 294 ? 92.291 106.886 155.993 1.00 43.13 295 TYR C O 1
ATOM 7222 N N . GLU C 1 295 ? 93.124 108.930 156.256 1.00 50.84 296 GLU C N 1
ATOM 7223 C CA . GLU C 1 295 ? 92.251 109.179 157.403 1.00 48.28 296 GLU C CA 1
ATOM 7224 C C . GLU C 1 295 ? 90.792 109.310 156.989 1.00 46.96 296 GLU C C 1
ATOM 7225 O O . GLU C 1 295 ? 89.866 109.110 157.771 1.00 31.82 296 GLU C O 1
ATOM 7231 N N . PHE C 1 296 ? 90.557 109.720 155.749 1.00 31.41 297 PHE C N 1
ATOM 7232 C CA . PHE C 1 296 ? 89.185 109.833 155.263 1.00 35.38 297 PHE C CA 1
ATOM 7233 C C . PHE C 1 296 ? 88.554 108.450 155.124 1.00 35.71 297 PHE C C 1
ATOM 7234 O O . PHE C 1 296 ? 87.427 108.159 155.531 1.00 34.49 297 PHE C O 1
ATOM 7242 N N . ILE C 1 297 ? 89.322 107.555 154.513 1.00 25.28 298 ILE C N 1
ATOM 7243 C CA . ILE C 1 297 ? 88.891 106.163 154.366 1.00 28.78 298 ILE C CA 1
ATOM 7244 C C . ILE C 1 297 ? 88.673 105.531 155.738 1.00 29.59 298 ILE C C 1
ATOM 7245 O O . ILE C 1 297 ? 87.659 104.868 155.963 1.00 46.44 298 ILE C O 1
ATOM 7250 N N . ALA C 1 298 ? 89.608 105.796 156.642 1.00 33.68 299 ALA C N 1
ATOM 7251 C CA . ALA C 1 298 ? 89.569 105.309 158.013 1.00 30.78 299 ALA C CA 1
ATOM 7252 C C . ALA C 1 298 ? 88.312 105.798 158.720 1.00 29.50 299 ALA C C 1
ATOM 7253 O O . ALA C 1 298 ? 87.628 105.049 159.410 1.00 36.45 299 ALA C O 1
ATOM 7255 N N . ASP C 1 299 ? 88.007 107.078 158.520 1.00 42.56 300 ASP C N 1
ATOM 7256 C CA . ASP C 1 299 ? 86.822 107.653 159.141 1.00 64.60 300 ASP C CA 1
ATOM 7257 C C . ASP C 1 299 ? 85.549 107.043 158.565 1.00 64.39 300 ASP C C 1
ATOM 7258 O O . ASP C 1 299 ? 84.591 106.836 159.305 1.00 26.22 300 ASP C O 1
ATOM 7263 N N . ASP C 1 300 ? 85.547 106.746 157.271 1.00 44.67 301 ASP C N 1
ATOM 7264 C CA . ASP C 1 300 ? 84.330 106.366 156.574 1.00 37.24 301 ASP C CA 1
ATOM 7265 C C . ASP C 1 300 ? 84.053 104.877 156.510 1.00 37.91 301 ASP C C 1
ATOM 7266 O O . ASP C 1 300 ? 82.895 104.490 156.309 1.00 45.25 301 ASP C O 1
ATOM 7271 N N . CYS C 1 301 ? 85.059 104.009 156.602 1.00 46.46 302 CYS C N 1
ATOM 7272 C CA . CYS C 1 301 ? 84.770 102.589 156.405 1.00 26.89 302 CYS C CA 1
ATOM 7273 C C . CYS C 1 301 ? 84.952 101.778 157.679 1.00 29.43 302 CYS C C 1
ATOM 7274 O O . CYS C 1 301 ? 85.439 102.264 158.696 1.00 38.03 302 CYS C O 1
ATOM 7277 N N . SER C 1 302 ? 84.588 100.498 157.591 1.00 35.39 303 SER C N 1
ATOM 7278 C CA . SER C 1 302 ? 84.715 99.632 158.758 1.00 37.79 303 SER C CA 1
ATOM 7279 C C . SER C 1 302 ? 85.190 98.232 158.408 1.00 37.49 303 SER C C 1
ATOM 7280 O O . SER C 1 302 ? 85.069 97.745 157.286 1.00 28.81 303 SER C O 1
ATOM 7283 N N . GLY C 1 303 ? 85.728 97.558 159.418 1.00 30.55 304 GLY C N 1
ATOM 7284 C CA . GLY C 1 303 ? 86.069 96.158 159.376 1.00 37.36 304 GLY C CA 1
ATOM 7285 C C . GLY C 1 303 ? 87.148 95.797 158.383 1.00 37.29 304 GLY C C 1
ATOM 7286 O O . GLY C 1 303 ? 87.990 96.628 158.044 1.00 39.91 304 GLY C O 1
ATOM 7287 N N . ASP C 1 304 ? 87.142 94.549 157.918 1.00 28.76 305 ASP C N 1
ATOM 7288 C CA . ASP C 1 304 ? 88.169 94.120 156.966 1.00 32.86 305 ASP C CA 1
ATOM 7289 C C . ASP C 1 304 ? 88.153 94.976 155.707 1.00 32.68 305 ASP C C 1
ATOM 7290 O O . ASP C 1 304 ? 89.184 95.218 155.077 1.00 25.87 305 ASP C O 1
ATOM 7295 N N . TYR C 1 305 ? 86.968 95.482 155.373 1.00 30.36 306 TYR C N 1
ATOM 7296 C CA . TYR C 1 305 ? 86.814 96.370 154.224 1.00 27.67 306 TYR C CA 1
ATOM 7297 C C . TYR C 1 305 ? 87.704 97.595 154.410 1.00 25.52 306 TYR C C 1
ATOM 7298 O O . TYR C 1 305 ? 88.530 97.910 153.560 1.00 26.62 306 TYR C O 1
ATOM 7307 N N . LYS C 1 306 ? 87.556 98.269 155.547 1.00 26.81 307 LYS C N 1
ATOM 7308 C CA . LYS C 1 306 ? 88.427 99.436 155.758 1.00 34.70 307 LYS C CA 1
ATOM 7309 C C . LYS C 1 306 ? 89.881 99.001 155.776 1.00 32.83 307 LYS C C 1
ATOM 7310 O O . LYS C 1 306 ? 90.734 99.619 155.142 1.00 23.47 307 LYS C O 1
ATOM 7316 N N . ASP C 1 307 ? 90.161 97.903 156.469 1.00 38.34 308 ASP C N 1
ATOM 7317 C CA . ASP C 1 307 ? 91.510 97.355 156.560 1.00 36.45 308 ASP C CA 1
ATOM 7318 C C . ASP C 1 307 ? 92.165 97.216 155.193 1.00 34.85 308 ASP C C 1
ATOM 7319 O O . ASP C 1 307 ? 93.324 97.598 155.006 1.00 30.43 308 ASP C O 1
ATOM 7324 N N . LEU C 1 308 ? 91.441 96.656 154.232 1.00 17.43 309 LEU C N 1
ATOM 7325 C CA . LEU C 1 308 ? 92.019 96.375 152.914 1.00 20.65 309 LEU C CA 1
ATOM 7326 C C . LEU C 1 308 ? 92.246 97.670 152.147 1.00 22.72 309 LEU C C 1
ATOM 7327 O O . LEU C 1 308 ? 93.305 97.921 151.563 1.00 26.45 309 LEU C O 1
ATOM 7332 N N . LEU C 1 309 ? 91.245 98.542 152.145 1.00 27.84 310 LEU C N 1
ATOM 7333 C CA . LEU C 1 309 ? 91.361 99.829 151.454 1.00 26.86 310 LEU C CA 1
ATOM 7334 C C . LEU C 1 309 ? 92.585 100.593 151.965 1.00 27.82 310 LEU C C 1
ATOM 7335 O O . LEU C 1 309 ? 93.375 101.152 151.214 1.00 25.15 310 LEU C O 1
ATOM 7340 N N . LEU C 1 310 ? 92.720 100.606 153.283 1.00 21.03 311 LEU C N 1
ATOM 7341 C CA . LEU C 1 310 ? 93.781 101.300 153.990 1.00 22.86 311 LEU C CA 1
ATOM 7342 C C . LEU C 1 310 ? 95.135 100.738 153.620 1.00 22.52 311 LEU C C 1
ATOM 7343 O O . LEU C 1 310 ? 96.077 101.487 153.354 1.00 31.70 311 LEU C O 1
ATOM 7348 N N . GLN C 1 311 ? 95.236 99.412 153.554 1.00 18.48 312 GLN C N 1
ATOM 7349 C CA . GLN C 1 311 ? 96.514 98.793 153.211 1.00 36.28 312 GLN C CA 1
ATOM 7350 C C . GLN C 1 311 ? 96.881 99.035 151.756 1.00 36.17 312 GLN C C 1
ATOM 7351 O O . GLN C 1 311 ? 98.048 99.136 151.377 1.00 31.43 312 GLN C O 1
ATOM 7357 N N . ILE C 1 312 ? 95.875 99.147 150.889 1.00 24.75 313 ILE C N 1
ATOM 7358 C CA . ILE C 1 312 ? 96.192 99.396 149.481 1.00 20.93 313 ILE C CA 1
ATOM 7359 C C . ILE C 1 312 ? 96.702 100.815 149.300 1.00 21.40 313 ILE C C 1
ATOM 7360 O O . ILE C 1 312 ? 97.654 101.052 148.564 1.00 30.51 313 ILE C O 1
ATOM 7365 N N . THR C 1 313 ? 96.031 101.747 149.963 1.00 24.88 314 THR C N 1
ATOM 7366 C CA . THR C 1 313 ? 96.296 103.173 149.846 1.00 27.39 314 THR C CA 1
ATOM 7367 C C . THR C 1 313 ? 97.642 103.519 150.488 1.00 28.52 314 THR C C 1
ATOM 7368 O O . THR C 1 313 ? 98.448 104.226 149.888 1.00 32.32 314 THR C O 1
ATOM 7372 N N . GLY C 1 314 ? 97.882 102.988 151.685 1.00 27.12 315 GLY C N 1
ATOM 7373 C CA . GLY C 1 314 ? 99.114 103.306 152.405 1.00 29.60 315 GLY C CA 1
ATOM 7374 C C . GLY C 1 314 ? 98.930 104.638 153.109 1.00 27.76 315 GLY C C 1
ATOM 7375 O O . GLY C 1 314 ? 97.943 105.329 152.846 1.00 32.37 315 GLY C O 1
ATOM 7376 N N . HIS C 1 315 ? 99.825 105.011 154.016 1.00 22.74 316 HIS C N 1
ATOM 7377 C CA . HIS C 1 315 ? 99.585 106.265 154.735 1.00 39.11 316 HIS C CA 1
ATOM 7378 C C . HIS C 1 315 ? 99.741 107.490 153.854 1.00 37.49 316 HIS C C 1
ATOM 7379 O O . HIS C 1 315 ? 98.956 108.449 154.016 1.00 41.25 316 HIS C O 1
ATOM 7387 N N . VAL D 1 1 ? 33.513 94.955 98.586 1.00 51.25 2 VAL D N 1
ATOM 7388 C CA . VAL D 1 1 ? 34.393 93.801 98.660 1.00 64.03 2 VAL D CA 1
ATOM 7389 C C . VAL D 1 1 ? 35.842 94.127 98.311 1.00 64.29 2 VA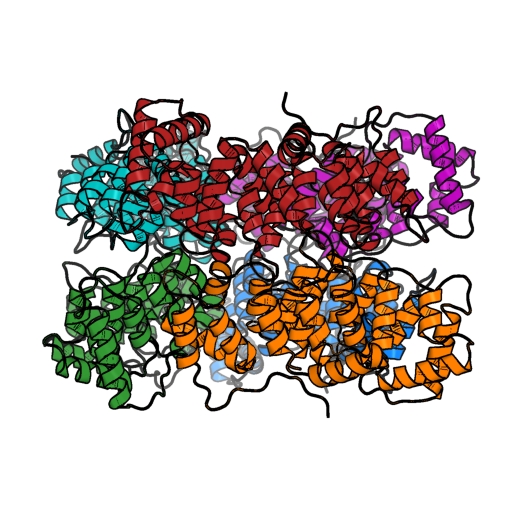L D C 1
ATOM 7390 O O . VAL D 1 1 ? 36.188 94.497 97.189 1.00 36.82 2 VAL D O 1
ATOM 7394 N N . VAL D 1 2 ? 36.709 93.899 99.296 1.00 37.73 3 VAL D N 1
ATOM 7395 C CA . VAL D 1 2 ? 38.150 94.033 99.051 1.00 38.67 3 VAL D CA 1
ATOM 7396 C C . VAL D 1 2 ? 38.733 92.652 98.776 1.00 35.63 3 VAL D C 1
ATOM 7397 O O . VAL D 1 2 ? 38.487 91.713 99.532 1.00 35.68 3 VAL D O 1
ATOM 7401 N N . GLN D 1 3 ? 39.441 92.479 97.666 1.00 16.39 4 GLN D N 1
ATOM 7402 C CA . GLN D 1 3 ? 39.941 91.146 97.339 1.00 35.75 4 GLN D CA 1
ATOM 7403 C C . GLN D 1 3 ? 41.217 91.142 96.512 1.00 35.45 4 GLN D C 1
ATOM 7404 O O . GLN D 1 3 ? 41.625 92.140 95.925 1.00 41.98 4 GLN D O 1
ATOM 7410 N N . GLY D 1 4 ? 41.853 89.973 96.434 1.00 31.95 5 GLY D N 1
ATOM 7411 C CA . GLY D 1 4 ? 43.074 89.813 95.665 1.00 36.34 5 GLY D CA 1
ATOM 7412 C C . GLY D 1 4 ? 42.815 89.231 94.292 1.00 36.63 5 GLY D C 1
ATOM 7413 O O . GLY D 1 4 ? 41.661 88.975 93.957 1.00 35.30 5 GLY D O 1
ATOM 7414 N N . THR D 1 5 ? 43.859 89.044 93.491 1.00 34.54 6 THR D N 1
ATOM 7415 C CA . THR D 1 5 ? 43.705 88.554 92.130 1.00 41.35 6 THR D CA 1
ATOM 7416 C C . THR D 1 5 ? 44.153 87.101 91.986 1.00 42.48 6 THR D C 1
ATOM 7417 O O . THR D 1 5 ? 44.095 86.523 90.898 1.00 39.63 6 THR D O 1
ATOM 7421 N N . VAL D 1 6 ? 44.650 86.530 93.080 1.00 31.48 7 VAL D N 1
ATOM 7422 C CA . VAL D 1 6 ? 45.110 85.148 93.047 1.00 34.98 7 VAL D CA 1
ATOM 7423 C C . VAL D 1 6 ? 44.172 84.259 93.859 1.00 33.74 7 VAL D C 1
ATOM 7424 O O . VAL D 1 6 ? 43.975 84.479 95.054 1.00 33.91 7 VAL D O 1
ATOM 7428 N N . LYS D 1 7 ? 43.607 83.257 93.194 1.00 43.43 8 LYS D N 1
ATOM 7429 C CA . LYS D 1 7 ? 42.651 82.333 93.774 1.00 48.83 8 LYS D CA 1
ATOM 7430 C C . LYS D 1 7 ? 43.162 80.897 93.773 1.00 47.47 8 LYS D C 1
ATOM 7431 O O . LYS D 1 7 ? 43.844 80.470 92.846 1.00 38.80 8 LYS D O 1
ATOM 7437 N N . PRO D 1 8 ? 42.827 80.175 94.838 1.00 23.18 9 PRO D N 1
ATOM 7438 C CA . PRO D 1 8 ? 43.238 78.774 94.938 1.00 29.70 9 PRO D CA 1
ATOM 7439 C C . PRO D 1 8 ? 42.722 77.978 93.746 1.00 30.06 9 PRO D C 1
ATOM 7440 O O . PRO D 1 8 ? 41.557 78.087 93.368 1.00 33.96 9 PRO D O 1
ATOM 7444 N N . HIS D 1 9 ? 43.623 77.174 93.201 1.00 37.49 10 HIS D N 1
ATOM 7445 C CA . HIS D 1 9 ? 43.283 76.242 92.131 1.00 31.19 10 HIS D CA 1
ATOM 7446 C C . HIS D 1 9 ? 42.205 75.269 92.582 1.00 28.11 10 HIS D C 1
ATOM 7447 O O . HIS D 1 9 ? 42.227 74.785 93.711 1.00 23.16 10 HIS D O 1
ATOM 7454 N N . ALA D 1 10 ? 41.207 75.042 91.736 1.00 33.76 11 ALA D N 1
ATOM 7455 C CA . ALA D 1 10 ? 40.186 74.055 92.109 1.00 41.57 11 ALA D CA 1
ATOM 7456 C C . ALA D 1 10 ? 40.745 72.673 91.789 1.00 41.47 11 ALA D C 1
ATOM 7457 O O . ALA D 1 10 ? 41.588 72.546 90.893 1.00 35.41 11 ALA D O 1
ATOM 7459 N N . SER D 1 11 ? 40.294 71.645 92.506 1.00 45.47 12 SER D N 1
ATOM 7460 C CA . SER D 1 11 ? 40.848 70.318 92.230 1.00 42.69 12 SER D CA 1
ATOM 7461 C C . SER D 1 11 ? 42.362 70.349 92.424 1.00 41.83 12 SER D C 1
ATOM 7462 O O . SER D 1 11 ? 43.123 69.904 91.568 1.00 52.81 12 SER D O 1
ATOM 7465 N N . PHE D 1 12 ? 42.780 70.919 93.546 1.00 61.32 13 PHE D N 1
ATOM 7466 C CA . PHE D 1 12 ? 44.190 71.029 93.902 1.00 26.35 13 PHE D CA 1
ATOM 7467 C C . PHE D 1 12 ? 44.788 69.653 94.172 1.00 22.57 13 PHE D C 1
ATOM 7468 O O . PHE D 1 12 ? 44.235 68.884 94.963 1.00 30.86 13 PHE D O 1
ATOM 7476 N N . ASN D 1 13 ? 45.932 69.359 93.573 1.00 28.44 14 ASN D N 1
ATOM 7477 C CA . ASN D 1 13 ? 46.703 68.181 93.953 1.00 27.94 14 ASN D CA 1
ATOM 7478 C C . ASN D 1 13 ? 48.184 68.537 94.026 1.00 28.12 14 ASN D C 1
ATOM 7479 O O . ASN D 1 13 ? 48.865 68.623 93.001 1.00 30.61 14 ASN D O 1
ATOM 7484 N N . SER D 1 14 ? 48.687 68.747 95.237 1.00 35.00 15 SER D N 1
ATOM 7485 C CA . SER D 1 14 ? 50.057 69.225 95.393 1.00 23.86 15 SER D CA 1
ATOM 7486 C C . SER D 1 14 ? 51.100 68.218 94.931 1.00 24.51 15 SER D C 1
ATOM 7487 O O . SER D 1 14 ? 52.178 68.611 94.476 1.00 21.65 15 SER D O 1
ATOM 7490 N N . ARG D 1 15 ? 50.824 66.919 95.046 1.00 43.36 16 ARG D N 1
ATOM 7491 C CA . ARG D 1 15 ? 51.812 65.916 94.646 1.00 28.15 16 ARG D CA 1
ATOM 7492 C C . ARG D 1 15 ? 52.085 65.997 93.148 1.00 27.61 16 ARG D C 1
ATOM 7493 O O . ARG D 1 15 ? 53.235 65.973 92.711 1.00 31.50 16 ARG D O 1
ATOM 7501 N N . GLU D 1 16 ? 51.000 66.114 92.390 1.00 31.92 17 GLU D N 1
ATOM 7502 C CA . GLU D 1 16 ? 51.059 66.234 90.934 1.00 33.55 17 GLU D CA 1
ATOM 7503 C C . GLU D 1 16 ? 51.787 67.522 90.563 1.00 32.37 17 GLU D C 1
ATOM 7504 O O . GLU D 1 16 ? 52.653 67.572 89.692 1.00 37.15 17 GLU D O 1
ATOM 7510 N N . ASP D 1 17 ? 51.406 68.601 91.253 1.00 38.51 18 ASP D N 1
ATOM 7511 C CA . ASP D 1 17 ? 52.018 69.895 90.953 1.00 27.16 18 ASP D CA 1
ATOM 7512 C C . ASP D 1 17 ? 53.522 69.847 91.207 1.00 26.06 18 ASP D C 1
ATOM 7513 O O . ASP D 1 17 ? 54.298 70.398 90.422 1.00 25.94 18 ASP D O 1
ATOM 7518 N N . ALA D 1 18 ? 53.879 69.186 92.304 1.00 15.47 19 ALA D N 1
ATOM 7519 C CA . ALA D 1 18 ? 55.291 69.042 92.665 1.00 17.93 19 ALA D CA 1
ATOM 7520 C C . ALA D 1 18 ? 56.046 68.184 91.658 1.00 22.01 19 ALA D C 1
ATOM 7521 O O . ALA D 1 18 ? 57.237 68.415 91.422 1.00 29.28 19 ALA D O 1
ATOM 7523 N N . GLU D 1 19 ? 55.362 67.191 91.081 1.00 28.50 20 GLU D N 1
ATOM 7524 C CA . GLU D 1 19 ? 55.961 66.414 89.998 1.00 26.92 20 GLU D CA 1
ATOM 7525 C C . GLU D 1 19 ? 55.989 67.266 88.731 1.00 24.69 20 GLU D C 1
ATOM 7526 O O . GLU D 1 19 ? 56.945 67.266 87.958 1.00 36.18 20 GLU D O 1
ATOM 7532 N N . THR D 1 20 ? 54.924 68.035 88.530 1.00 23.90 21 THR D N 1
ATOM 7533 C CA . THR D 1 20 ? 54.925 68.965 87.397 1.00 32.13 21 THR D CA 1
ATOM 7534 C C . THR D 1 20 ? 56.133 69.894 87.430 1.00 32.60 21 THR D C 1
ATOM 7535 O O . THR D 1 20 ? 56.828 70.059 86.423 1.00 31.43 21 THR D O 1
ATOM 7539 N N . LEU D 1 21 ? 56.423 70.480 88.591 1.00 28.76 22 LEU D N 1
ATOM 7540 C CA . LEU D 1 21 ? 57.601 71.340 88.716 1.00 24.26 22 LEU D CA 1
ATOM 7541 C C . LEU D 1 21 ? 58.882 70.565 88.464 1.00 25.09 22 LEU D C 1
ATOM 7542 O O . LEU D 1 21 ? 59.842 71.076 87.885 1.00 39.71 22 LEU D O 1
ATOM 7547 N N . ARG D 1 22 ? 58.936 69.315 88.923 1.00 39.87 23 ARG D N 1
ATOM 7548 C CA . ARG D 1 22 ? 60.125 68.494 88.701 1.00 28.19 23 ARG D CA 1
ATOM 7549 C C . ARG D 1 22 ? 60.355 68.313 87.201 1.00 29.22 23 ARG D C 1
ATOM 7550 O O . ARG D 1 22 ? 61.492 68.367 86.726 1.00 38.55 23 ARG D O 1
ATOM 7558 N N . LYS D 1 23 ? 59.255 68.116 86.475 1.00 34.52 24 LYS D N 1
ATOM 7559 C CA . LYS D 1 23 ? 59.320 67.906 85.034 1.00 59.08 24 LYS D CA 1
ATOM 7560 C C . LYS D 1 23 ? 59.941 69.100 84.320 1.00 57.53 24 LYS D C 1
ATOM 7561 O O . LYS D 1 23 ? 60.705 68.936 83.373 1.00 38.71 24 LYS D O 1
ATOM 7567 N N . ALA D 1 24 ? 59.574 70.306 84.736 1.00 37.79 25 ALA D N 1
ATOM 7568 C CA . ALA D 1 24 ? 60.036 71.507 84.048 1.00 27.88 25 ALA D CA 1
ATOM 7569 C C . ALA D 1 24 ? 61.525 71.745 84.227 1.00 24.51 25 ALA D C 1
ATOM 7570 O O . ALA D 1 24 ? 62.179 72.344 83.371 1.00 43.79 25 ALA D O 1
ATOM 7572 N N . MET D 1 25 ? 62.094 71.276 85.332 1.00 33.86 26 MET D N 1
ATOM 7573 C CA . MET D 1 25 ? 63.489 71.557 85.647 1.00 28.93 26 MET D CA 1
ATOM 7574 C C . MET D 1 25 ? 64.428 70.427 85.237 1.00 31.89 26 MET D C 1
ATOM 7575 O O . MET D 1 25 ? 65.598 70.683 84.949 1.00 41.03 26 MET D O 1
ATOM 7580 N N . LYS D 1 26 ? 63.871 69.229 85.253 1.00 53.77 27 LYS D N 1
ATOM 7581 C CA . LYS D 1 26 ? 64.532 67.973 84.954 1.00 78.53 27 LYS D CA 1
ATOM 7582 C C . LYS D 1 26 ? 65.256 68.002 83.611 1.00 77.71 27 LYS D C 1
ATOM 7583 O O . LYS D 1 26 ? 64.609 68.062 82.565 1.00 45.96 27 LYS D O 1
ATOM 7589 N N . GLY D 1 27 ? 66.580 67.979 83.674 1.00 80.94 28 GLY D N 1
ATOM 7590 C CA . GLY D 1 27 ? 67.469 67.945 82.545 1.00 81.94 28 GLY D CA 1
ATOM 7591 C C . GLY D 1 27 ? 67.816 69.273 81.912 1.00 81.82 28 GLY D C 1
ATOM 7592 O O . GLY D 1 27 ? 67.642 70.344 82.496 1.00 49.91 28 GLY D O 1
ATOM 7593 N N . ILE D 1 28 ? 68.341 69.198 80.689 1.00 157.91 29 ILE D N 1
ATOM 7594 C CA . ILE D 1 28 ? 68.719 70.368 79.915 1.00 108.77 29 ILE D CA 1
ATOM 7595 C C . ILE D 1 28 ? 67.540 71.332 79.779 1.00 108.98 29 ILE D C 1
ATOM 7596 O O . ILE D 1 28 ? 66.429 70.917 79.457 1.00 66.42 29 ILE D O 1
ATOM 7601 N N . GLY D 1 29 ? 67.785 72.616 80.024 1.00 64.66 30 GLY D N 1
ATOM 7602 C CA . GLY D 1 29 ? 66.742 73.614 79.869 1.00 53.36 30 GLY D CA 1
ATOM 7603 C C . GLY D 1 29 ? 65.749 73.676 81.014 1.00 52.89 30 GLY D C 1
ATOM 7604 O O . GLY D 1 29 ? 65.653 72.785 81.860 1.00 40.31 30 GLY D O 1
ATOM 7605 N N . THR D 1 30 ? 64.990 74.766 81.034 1.00 56.01 31 THR D N 1
ATOM 7606 C CA . THR D 1 30 ? 63.952 75.002 82.025 1.00 34.95 31 THR D CA 1
ATOM 7607 C C . THR D 1 30 ? 62.648 75.359 81.314 1.00 34.64 31 THR D C 1
ATOM 7608 O O . THR D 1 30 ? 62.652 76.227 80.444 1.00 28.94 31 THR D O 1
ATOM 7612 N N . ASP D 1 31 ? 61.578 74.689 81.707 1.00 44.45 32 ASP D N 1
ATOM 7613 C CA . ASP D 1 31 ? 60.243 75.005 81.210 1.00 35.12 32 ASP D CA 1
ATOM 7614 C C . ASP D 1 31 ? 59.624 76.080 82.101 1.00 34.50 32 ASP D C 1
ATOM 7615 O O . ASP D 1 31 ? 58.699 75.829 82.870 1.00 30.02 32 ASP D O 1
ATOM 7620 N N . GLU D 1 32 ? 60.187 77.284 82.036 1.00 39.72 33 GLU D N 1
ATOM 7621 C CA . GLU D 1 32 ? 59.745 78.385 82.883 1.00 30.66 33 GLU D CA 1
ATOM 7622 C C . GLU D 1 32 ? 58.238 78.588 82.769 1.00 29.94 33 GLU D C 1
ATOM 7623 O O . GLU D 1 32 ? 57.540 78.850 83.745 1.00 35.69 33 GLU D O 1
ATOM 7629 N N . LYS D 1 33 ? 57.730 78.440 81.552 1.00 28.06 34 LYS D N 1
ATOM 7630 C CA . LYS D 1 33 ? 56.300 78.542 81.296 1.00 52.32 34 LYS D CA 1
ATOM 7631 C C . LYS D 1 33 ? 55.539 77.611 82.234 1.00 50.85 34 LYS D C 1
ATOM 7632 O O . LYS D 1 33 ? 54.488 78.004 82.736 1.00 30.90 34 LYS D O 1
ATOM 7638 N N . SER D 1 34 ? 56.101 76.417 82.436 1.00 30.58 35 SER D N 1
ATOM 7639 C CA . SER D 1 34 ? 55.444 75.487 83.347 1.00 33.60 35 SER D CA 1
ATOM 7640 C C . SER D 1 34 ? 55.580 75.982 84.782 1.00 31.70 35 SER D C 1
ATOM 7641 O O . SER D 1 34 ? 54.605 76.003 85.534 1.00 26.64 35 SER D O 1
ATOM 7644 N N . ILE D 1 35 ? 56.781 76.449 85.120 1.00 35.16 36 ILE D N 1
ATOM 7645 C CA . ILE D 1 35 ? 56.979 76.990 86.469 1.00 26.20 36 ILE D CA 1
ATOM 7646 C C . ILE D 1 35 ? 56.017 78.138 86.726 1.00 25.32 36 ILE D C 1
ATOM 7647 O O . ILE D 1 35 ? 55.293 78.147 87.725 1.00 29.27 36 ILE D O 1
ATOM 7652 N N . THR D 1 36 ? 55.972 79.093 85.804 1.00 32.71 37 THR D N 1
ATOM 7653 C CA . THR D 1 36 ? 55.122 80.271 85.969 1.00 27.14 37 THR D CA 1
ATOM 7654 C C . THR D 1 36 ? 53.656 79.900 86.119 1.00 26.60 37 THR D C 1
ATOM 7655 O O . THR D 1 36 ? 52.951 80.470 86.956 1.00 30.70 37 THR D O 1
ATOM 7659 N N . HIS D 1 37 ? 53.212 78.919 85.339 1.00 45.44 38 HIS D N 1
ATOM 7660 C CA . HIS D 1 37 ? 51.835 78.451 85.413 1.00 30.18 38 HIS D CA 1
ATOM 7661 C C . HIS D 1 37 ? 51.465 77.969 86.810 1.00 31.69 38 HIS D C 1
ATOM 7662 O O . HIS D 1 37 ? 50.449 78.385 87.373 1.00 30.50 38 HIS D O 1
ATOM 7669 N N . ILE D 1 38 ? 52.273 77.047 87.347 1.00 16.81 39 ILE D N 1
ATOM 7670 C CA . ILE D 1 38 ? 51.917 76.513 88.655 1.00 25.41 39 ILE D CA 1
ATOM 7671 C C . ILE D 1 38 ? 51.961 77.589 89.740 1.00 25.25 39 ILE D C 1
ATOM 7672 O O . ILE D 1 38 ? 51.043 77.655 90.559 1.00 32.06 39 ILE D O 1
ATOM 7677 N N . LEU D 1 39 ? 53.030 78.381 89.816 1.00 32.75 40 LEU D N 1
ATOM 7678 C CA . LEU D 1 39 ? 53.169 79.295 90.953 1.00 28.29 40 LEU D CA 1
ATOM 7679 C C . LEU D 1 39 ? 52.122 80.400 90.933 1.00 27.08 40 LEU D C 1
ATOM 7680 O O . LEU D 1 39 ? 51.551 80.767 91.962 1.00 38.48 40 LEU D O 1
ATOM 7685 N N . ALA D 1 40 ? 51.862 80.926 89.744 1.00 24.20 41 ALA D N 1
ATOM 7686 C CA . ALA D 1 40 ? 50.889 81.990 89.563 1.00 36.81 41 ALA D CA 1
ATOM 7687 C C . ALA D 1 40 ? 49.452 81.534 89.751 1.00 38.60 41 ALA D C 1
ATOM 7688 O O . ALA D 1 40 ? 48.608 82.347 90.159 1.00 28.58 41 ALA D O 1
ATOM 7690 N N . THR D 1 41 ? 49.129 80.271 89.437 1.00 30.47 42 THR D N 1
ATOM 7691 C CA . THR D 1 41 ? 47.722 79.886 89.444 1.00 33.24 42 THR D CA 1
ATOM 7692 C C . THR D 1 41 ? 47.318 79.144 90.703 1.00 34.07 42 THR D C 1
ATOM 7693 O O . THR D 1 41 ? 46.139 78.862 90.925 1.00 36.15 42 THR D O 1
ATOM 7697 N N . ARG D 1 42 ? 48.285 78.879 91.571 1.00 24.29 43 ARG D N 1
ATOM 7698 C CA . ARG D 1 42 ? 47.967 78.303 92.876 1.00 20.41 43 ARG D CA 1
ATOM 7699 C C . ARG D 1 42 ? 48.142 79.408 93.931 1.00 21.51 43 ARG D C 1
ATOM 7700 O O . ARG D 1 42 ? 49.029 80.256 93.796 1.00 25.83 43 ARG D O 1
ATOM 7708 N N . SER D 1 43 ? 47.342 79.366 94.979 1.00 22.18 44 SER D N 1
ATOM 7709 C CA . SER D 1 43 ? 47.422 80.300 96.093 1.00 31.65 44 SER D CA 1
ATOM 7710 C C . SER D 1 43 ? 48.659 80.041 96.950 1.00 32.96 44 SER D C 1
ATOM 7711 O O . SER D 1 43 ? 49.225 78.945 96.924 1.00 27.93 44 SER D O 1
ATOM 7714 N N . ASN D 1 44 ? 49.041 81.010 97.772 1.00 23.13 45 ASN D N 1
ATOM 7715 C CA . ASN D 1 44 ? 50.150 80.828 98.698 1.00 26.24 45 ASN D CA 1
ATOM 7716 C C . ASN D 1 44 ? 50.005 79.565 99.537 1.00 26.06 45 ASN D C 1
ATOM 7717 O O . ASN D 1 44 ? 50.936 78.763 99.627 1.00 27.66 45 ASN D O 1
ATOM 7722 N N . ALA D 1 45 ? 48.860 79.366 100.191 1.00 23.97 46 ALA D N 1
ATOM 7723 C CA . ALA D 1 45 ? 48.682 78.176 101.026 1.00 40.43 46 ALA D CA 1
ATOM 7724 C C . ALA D 1 45 ? 48.933 76.879 100.260 1.00 40.90 46 ALA D C 1
ATOM 7725 O O . ALA D 1 45 ? 49.490 75.925 100.807 1.00 24.33 46 ALA D O 1
ATOM 7727 N N . GLN D 1 46 ? 48.502 76.821 99.004 1.00 21.35 47 GLN D N 1
ATOM 7728 C CA . GLN D 1 46 ? 48.742 75.651 98.165 1.00 35.70 47 GLN D CA 1
ATOM 7729 C C . GLN D 1 46 ? 50.220 75.539 97.811 1.00 36.85 47 GLN D C 1
ATOM 7730 O O . GLN D 1 46 ? 50.820 74.467 97.847 1.00 24.18 47 GLN D O 1
ATOM 7736 N N . ARG D 1 47 ? 50.832 76.683 97.519 1.00 20.46 48 ARG D N 1
ATOM 7737 C CA . ARG D 1 47 ? 52.269 76.715 97.261 1.00 21.97 48 ARG D CA 1
ATOM 7738 C C . ARG D 1 47 ? 53.011 76.120 98.452 1.00 22.26 48 ARG D C 1
ATOM 7739 O O . ARG D 1 47 ? 54.020 75.433 98.312 1.00 23.49 48 ARG D O 1
ATOM 7747 N N . GLN D 1 48 ? 52.495 76.360 99.660 1.00 21.85 49 GLN D N 1
ATOM 7748 C CA . GLN D 1 48 ? 53.211 75.820 100.813 1.00 27.21 49 GLN D CA 1
ATOM 7749 C C . GLN D 1 48 ? 53.125 74.300 100.850 1.00 30.22 49 GLN D C 1
ATOM 7750 O O . GLN D 1 48 ? 54.035 73.585 101.282 1.00 20.33 49 GLN D O 1
ATOM 7756 N N . GLN D 1 49 ? 52.012 73.740 100.385 1.00 33.70 50 GLN D N 1
ATOM 7757 C CA . GLN D 1 49 ? 51.867 72.281 100.388 1.00 28.85 50 GLN D CA 1
ATOM 7758 C C . GLN D 1 49 ? 52.693 71.684 99.253 1.00 26.52 50 GLN D C 1
ATOM 7759 O O . GLN D 1 49 ? 53.274 70.615 99.403 1.00 24.30 50 GLN D O 1
ATOM 7765 N N . ILE D 1 50 ? 52.735 72.398 98.130 1.00 13.42 51 ILE D N 1
ATOM 7766 C CA . ILE D 1 50 ? 53.569 71.971 97.009 1.00 23.59 51 ILE D CA 1
ATOM 7767 C C . ILE D 1 50 ? 55.028 71.907 97.445 1.00 23.12 51 ILE D C 1
ATOM 7768 O O . ILE D 1 50 ? 55.740 70.958 97.142 1.00 22.16 51 ILE D O 1
ATOM 7773 N N . LYS D 1 51 ? 55.471 72.907 98.200 1.00 33.29 52 LYS D N 1
ATOM 7774 C CA . LYS D 1 51 ? 56.847 72.932 98.691 1.00 20.34 52 LYS D CA 1
ATOM 7775 C C . LYS D 1 51 ? 57.125 71.714 99.558 1.00 21.42 52 LYS D C 1
ATOM 7776 O O . LYS D 1 51 ? 58.156 71.039 99.468 1.00 26.55 52 LYS D O 1
ATOM 7782 N N . THR D 1 52 ? 56.181 71.427 100.446 1.00 17.79 53 THR D N 1
ATOM 7783 C CA . THR D 1 52 ? 56.332 70.254 101.307 1.00 27.31 53 THR D CA 1
ATOM 7784 C C . THR D 1 52 ? 56.462 68.985 100.473 1.00 25.19 53 THR D C 1
ATOM 7785 O O . THR D 1 52 ? 57.409 68.224 100.675 1.00 18.91 53 THR D O 1
ATOM 7789 N N . ASP D 1 53 ? 55.593 68.773 99.499 1.00 22.20 54 ASP D N 1
ATOM 7790 C CA . ASP D 1 53 ? 55.614 67.575 98.664 1.00 25.11 54 ASP D CA 1
ATOM 7791 C C . ASP D 1 53 ? 56.864 67.449 97.807 1.00 29.95 54 ASP D C 1
ATOM 7792 O O . ASP D 1 53 ? 57.368 66.345 97.551 1.00 21.68 54 ASP D O 1
ATOM 7797 N N . TYR D 1 54 ? 57.409 68.569 97.331 1.00 25.28 55 TYR D N 1
ATOM 7798 C CA . TYR D 1 54 ? 58.636 68.521 96.550 1.00 23.81 55 TYR D CA 1
ATOM 7799 C C . TYR D 1 54 ? 59.787 68.022 97.409 1.00 25.88 55 TYR D C 1
ATOM 7800 O O . TYR D 1 54 ? 60.679 67.267 97.010 1.00 24.11 55 TYR D O 1
ATOM 7809 N N . THR D 1 55 ? 59.875 68.587 98.617 1.00 26.74 56 THR D N 1
ATOM 7810 C CA . THR D 1 55 ? 61.021 68.198 99.435 1.00 20.22 56 THR D CA 1
ATOM 7811 C C . THR D 1 55 ? 60.931 66.727 99.813 1.00 22.66 56 THR D C 1
ATOM 7812 O O . THR D 1 55 ? 61.907 65.977 99.756 1.00 22.03 56 THR D O 1
ATOM 7816 N N . THR D 1 56 ? 59.731 66.294 100.197 1.00 17.61 57 THR D N 1
ATOM 7817 C CA . THR D 1 56 ? 59.544 64.893 100.553 1.00 24.89 57 THR D CA 1
ATOM 7818 C C . THR D 1 56 ? 59.772 63.979 99.351 1.00 23.67 57 THR D C 1
ATOM 7819 O O . THR D 1 56 ? 60.361 62.912 99.503 1.00 21.51 57 THR D O 1
ATOM 7823 N N . LEU D 1 57 ? 59.324 64.403 98.174 1.00 23.66 58 LEU D N 1
ATOM 7824 C CA . LEU D 1 57 ? 59.488 63.641 96.952 1.00 26.21 58 LEU D CA 1
ATOM 7825 C C . LEU D 1 57 ? 60.955 63.515 96.549 1.00 29.50 58 LEU D C 1
ATOM 7826 O O . LEU D 1 57 ? 61.372 62.448 96.094 1.00 29.50 58 LEU D O 1
ATOM 7831 N N . PHE D 1 58 ? 61.705 64.613 96.641 1.00 25.43 59 PHE D N 1
ATOM 7832 C CA . PHE D 1 58 ? 63.017 64.645 95.995 1.00 20.80 59 PHE D CA 1
ATOM 7833 C C . PHE D 1 58 ? 64.165 64.944 96.924 1.00 18.58 59 PHE D C 1
ATOM 7834 O O . PHE D 1 58 ? 65.345 64.774 96.599 1.00 22.71 59 PHE D O 1
ATOM 7842 N N . GLY D 1 59 ? 63.931 65.289 98.190 1.00 25.74 60 GLY D N 1
ATOM 7843 C CA . GLY D 1 59 ? 65.062 65.457 99.095 1.00 14.87 60 GLY D CA 1
ATOM 7844 C C . GLY D 1 59 ? 65.801 66.763 98.855 1.00 14.39 60 GLY D C 1
ATOM 7845 O O . GLY D 1 59 ? 66.854 66.998 99.444 1.00 22.98 60 GLY D O 1
ATOM 7846 N N . LYS D 1 60 ? 65.240 67.607 97.998 1.00 20.53 61 LYS D N 1
ATOM 7847 C CA . LYS D 1 60 ? 65.772 68.945 97.752 1.00 36.02 61 LYS D CA 1
ATOM 7848 C C . LYS D 1 60 ? 64.670 69.979 97.976 1.00 34.74 61 LYS D C 1
ATOM 7849 O O . LYS D 1 60 ? 63.544 69.743 97.544 1.00 18.78 61 LYS D O 1
ATOM 7855 N N . HIS D 1 61 ? 64.960 71.124 98.584 1.00 26.20 62 HIS D N 1
ATOM 7856 C CA . HIS D 1 61 ? 63.918 72.139 98.737 1.00 23.79 62 HIS D CA 1
ATOM 7857 C C . HIS D 1 61 ? 63.644 72.862 97.426 1.00 23.26 62 HIS D C 1
ATOM 7858 O O . HIS D 1 61 ? 64.575 73.223 96.707 1.00 19.53 62 HIS D O 1
ATOM 7865 N N . LEU D 1 62 ? 62.367 73.091 97.119 1.00 21.70 63 LEU D N 1
ATOM 7866 C CA . LEU D 1 62 ? 61.985 73.803 95.904 1.00 21.77 63 LEU D CA 1
ATOM 7867 C C . LEU D 1 62 ? 62.701 75.144 95.772 1.00 19.56 63 LEU D C 1
ATOM 7868 O O . LEU D 1 62 ? 63.107 75.545 94.679 1.00 21.30 63 LEU D O 1
ATOM 7873 N N . GLU D 1 63 ? 62.840 75.901 96.857 1.00 20.12 64 GLU D N 1
ATOM 7874 C CA . GLU D 1 63 ? 63.515 77.194 96.745 1.00 28.58 64 GLU D CA 1
ATOM 7875 C C . GLU D 1 63 ? 64.929 77.022 96.205 1.00 30.25 64 GLU D C 1
ATOM 7876 O O . GLU D 1 63 ? 65.383 77.749 95.318 1.00 24.95 64 GLU D O 1
ATOM 7882 N N . ASP D 1 64 ? 65.657 76.054 96.768 1.00 23.04 65 ASP D N 1
ATOM 7883 C CA . ASP D 1 64 ? 67.021 75.850 96.291 1.00 17.50 65 ASP D CA 1
ATOM 7884 C C . ASP D 1 64 ? 67.085 75.472 94.823 1.00 17.25 65 ASP D C 1
ATOM 7885 O O . ASP D 1 64 ? 67.952 75.920 94.071 1.00 25.28 65 ASP D O 1
ATOM 7890 N N . GLU D 1 65 ? 66.140 74.659 94.353 1.00 28.35 66 GLU D N 1
ATOM 7891 C CA . GLU D 1 65 ? 66.147 74.297 92.933 1.00 27.83 66 GLU D CA 1
ATOM 7892 C C . GLU D 1 65 ? 65.968 75.559 92.099 1.00 28.03 66 GLU D C 1
ATOM 7893 O O . GLU D 1 65 ? 66.597 75.747 91.064 1.00 30.59 66 GLU D O 1
ATOM 7899 N N . LEU D 1 66 ? 65.072 76.438 92.565 1.00 20.66 67 LEU D N 1
ATOM 7900 C CA . LEU D 1 66 ? 64.845 77.665 91.794 1.00 25.30 67 LEU D CA 1
ATOM 7901 C C . LEU D 1 66 ? 66.027 78.613 91.892 1.00 21.62 67 LEU D C 1
ATOM 7902 O O . LEU D 1 66 ? 66.374 79.292 90.926 1.00 26.36 67 LEU D O 1
ATOM 7907 N N . LYS D 1 67 ? 66.728 78.631 93.026 1.00 16.49 68 LYS D N 1
ATOM 7908 C CA . LYS D 1 67 ? 67.894 79.510 93.121 1.00 23.05 68 LYS D CA 1
ATOM 7909 C C . LYS D 1 67 ? 68.925 79.114 92.068 1.00 25.49 68 LYS D C 1
ATOM 7910 O O . LYS D 1 67 ? 69.630 79.932 91.488 1.00 29.67 68 LYS D O 1
ATOM 7916 N N . SER D 1 68 ? 68.994 77.809 91.808 1.00 29.92 69 SER D N 1
ATOM 7917 C CA . SER D 1 68 ? 69.896 77.292 90.797 1.00 18.04 69 SER D CA 1
ATOM 7918 C C . SER D 1 68 ? 69.383 77.473 89.376 1.00 19.84 69 SER D C 1
ATOM 7919 O O . SER D 1 68 ? 70.115 77.897 88.477 1.00 29.11 69 SER D O 1
ATOM 7922 N N . GLU D 1 69 ? 68.118 77.137 89.133 1.00 25.45 70 GLU D N 1
ATOM 7923 C CA . GLU D 1 69 ? 67.617 77.041 87.769 1.00 30.59 70 GLU D CA 1
ATOM 7924 C C . GLU D 1 69 ? 67.100 78.339 87.181 1.00 31.93 70 GLU D C 1
ATOM 7925 O O . GLU D 1 69 ? 67.024 78.443 85.956 1.00 19.86 70 GLU D O 1
ATOM 7931 N N . LEU D 1 70 ? 66.681 79.282 88.020 1.00 35.11 71 LEU D N 1
ATOM 7932 C CA . LEU D 1 70 ? 66.168 80.559 87.532 1.00 30.03 71 LEU D CA 1
ATOM 7933 C C . LEU D 1 70 ? 67.167 81.677 87.822 1.00 31.48 71 LEU D C 1
ATOM 7934 O O . LEU D 1 70 ? 68.092 81.490 88.610 1.00 36.37 71 LEU D O 1
ATOM 7939 N N . SER D 1 71 ? 66.985 82.841 87.186 1.00 20.11 72 SER D N 1
ATOM 7940 C CA . SER D 1 71 ? 67.924 83.924 87.487 1.00 27.58 72 SER D CA 1
ATOM 7941 C C . SER D 1 71 ? 67.240 85.281 87.412 1.00 24.79 72 SER D C 1
ATOM 7942 O O . SER D 1 71 ? 66.192 85.441 86.794 1.00 19.82 72 SER D O 1
ATOM 7945 N N . GLY D 1 72 ? 67.860 86.282 88.030 1.00 45.00 73 GLY D N 1
ATOM 7946 C CA . GLY D 1 72 ? 67.362 87.641 87.938 1.00 34.39 73 GLY D CA 1
ATOM 7947 C C . GLY D 1 72 ? 65.981 87.838 88.521 1.00 35.09 73 GLY D C 1
ATOM 7948 O O . GLY D 1 72 ? 65.595 87.224 89.517 1.00 27.41 73 GLY D O 1
ATOM 7949 N N . ASN D 1 73 ? 65.241 88.778 87.933 1.00 28.86 74 ASN D N 1
ATOM 7950 C CA . ASN D 1 73 ? 63.952 89.194 88.453 1.00 29.11 74 ASN D CA 1
ATOM 7951 C C . ASN D 1 73 ? 62.962 88.040 88.448 1.00 28.90 74 ASN D C 1
ATOM 7952 O O . ASN D 1 73 ? 62.134 87.909 89.352 1.00 26.99 74 ASN D O 1
ATOM 7957 N N . TYR D 1 74 ? 63.076 87.190 87.425 1.00 32.21 75 TYR D N 1
ATOM 7958 C CA . TYR D 1 74 ? 62.208 86.012 87.381 1.00 25.31 75 TYR D CA 1
ATOM 7959 C C . TYR D 1 74 ? 62.441 85.147 88.613 1.00 22.94 75 TYR D C 1
ATOM 7960 O O . TYR D 1 74 ? 61.501 84.761 89.300 1.00 25.57 75 TYR D O 1
ATOM 7969 N N . GLU D 1 75 ? 63.719 84.884 88.883 1.00 15.84 76 GLU D N 1
ATOM 7970 C CA . GLU D 1 75 ? 64.081 84.120 90.062 1.00 24.77 76 GLU D CA 1
ATOM 7971 C C . GLU D 1 75 ? 63.457 84.751 91.305 1.00 27.70 76 GLU D C 1
ATOM 7972 O O . GLU D 1 75 ? 62.705 84.103 92.024 1.00 28.88 76 GLU D O 1
ATOM 7978 N N . ALA D 1 76 ? 63.820 86.011 91.551 1.00 20.04 77 ALA D N 1
ATOM 7979 C CA . ALA D 1 76 ? 63.372 86.671 92.772 1.00 16.57 77 ALA D CA 1
ATOM 7980 C C . ALA D 1 76 ? 61.856 86.625 92.875 1.00 15.78 77 ALA D C 1
ATOM 7981 O O . ALA D 1 76 ? 61.286 86.406 93.939 1.00 19.86 77 ALA D O 1
ATOM 7983 N N . ALA D 1 77 ? 61.179 86.853 91.747 1.00 22.98 78 ALA D N 1
ATOM 7984 C CA . ALA D 1 77 ? 59.718 86.961 91.836 1.00 25.58 78 ALA D CA 1
ATOM 7985 C C . ALA D 1 77 ? 59.096 85.597 92.095 1.00 27.55 78 ALA D C 1
ATOM 7986 O O . ALA D 1 77 ? 58.046 85.477 92.728 1.00 22.83 78 ALA D O 1
ATOM 7988 N N . ALA D 1 78 ? 59.775 84.553 91.603 1.00 21.24 79 ALA D N 1
ATOM 7989 C CA . ALA D 1 78 ? 59.270 83.206 91.883 1.00 23.53 79 ALA D CA 1
ATOM 7990 C C . ALA D 1 78 ? 59.439 82.900 93.365 1.00 22.44 79 ALA D C 1
ATOM 7991 O O . ALA D 1 78 ? 58.551 82.395 94.053 1.00 31.43 79 ALA D O 1
ATOM 7993 N N . LEU D 1 79 ? 60.611 83.238 93.895 1.00 27.01 80 LEU D N 1
ATOM 7994 C CA . LEU D 1 79 ? 60.891 82.930 95.299 1.00 23.12 80 LEU D CA 1
ATOM 7995 C C . LEU D 1 79 ? 60.002 83.751 96.228 1.00 24.20 80 LEU D C 1
ATOM 7996 O O . LEU D 1 79 ? 59.532 83.273 97.267 1.00 25.84 80 LEU D O 1
ATOM 8001 N N . ALA D 1 80 ? 59.722 84.992 95.823 1.00 21.45 81 ALA D N 1
ATOM 8002 C CA . ALA D 1 80 ? 58.792 85.825 96.588 1.00 16.82 81 ALA D CA 1
ATOM 8003 C C . ALA D 1 80 ? 57.443 85.134 96.779 1.00 15.06 81 ALA D C 1
ATOM 8004 O O . ALA D 1 80 ? 56.884 85.115 97.882 1.00 17.32 81 ALA D O 1
ATOM 8006 N N . LEU D 1 81 ? 56.901 84.548 95.712 1.00 23.77 82 LEU D N 1
ATOM 8007 C CA . LEU D 1 81 ? 55.595 83.894 95.774 1.00 19.83 82 LEU D CA 1
ATOM 8008 C C . LEU D 1 81 ? 55.604 82.655 96.658 1.00 17.87 82 LEU D C 1
ATOM 8009 O O . LEU D 1 81 ? 54.577 82.302 97.241 1.00 21.56 82 LEU D O 1
ATOM 8014 N N . LEU D 1 82 ? 56.762 82.030 96.786 1.00 22.40 83 LEU D N 1
ATOM 8015 C CA . LEU D 1 82 ? 56.932 80.853 97.625 1.00 24.81 83 LEU D CA 1
ATOM 8016 C C . LEU D 1 82 ? 56.998 81.210 99.105 1.00 26.32 83 LEU D C 1
ATOM 8017 O O . LEU D 1 82 ? 56.676 80.383 99.965 1.00 30.87 83 LEU D O 1
ATOM 8022 N N . ARG D 1 83 ? 57.390 82.444 99.424 1.00 22.43 84 ARG D N 1
ATOM 8023 C CA . ARG D 1 83 ? 57.456 82.847 100.832 1.00 20.87 84 ARG D CA 1
ATOM 8024 C C . ARG D 1 83 ? 56.093 82.850 101.493 1.00 18.28 84 ARG D C 1
ATOM 8025 O O . ARG D 1 83 ? 55.090 83.253 100.898 1.00 20.32 84 ARG D O 1
ATOM 8033 N N . LYS D 1 84 ? 55.987 82.436 102.755 1.00 14.06 85 LYS D N 1
ATOM 8034 C CA . LYS D 1 84 ? 54.698 82.693 103.417 1.00 20.61 85 LYS D CA 1
ATOM 8035 C C . LYS D 1 84 ? 54.618 84.215 103.572 1.00 22.98 85 LYS D C 1
ATOM 8036 O O . LYS D 1 84 ? 55.681 84.841 103.621 1.00 20.03 85 LYS D O 1
ATOM 8042 N N . PRO D 1 85 ? 53.441 84.812 103.569 1.00 23.33 86 PRO D N 1
ATOM 8043 C CA . PRO D 1 85 ? 53.315 86.270 103.535 1.00 16.52 86 PRO D CA 1
ATOM 8044 C C . PRO D 1 85 ? 54.168 86.999 104.561 1.00 13.91 86 PRO D C 1
ATOM 8045 O O . PRO D 1 85 ? 54.887 87.923 104.169 1.00 25.37 86 PRO D O 1
ATOM 8049 N N . ASP D 1 86 ? 54.040 86.642 105.825 1.00 16.71 87 ASP D N 1
ATOM 8050 C CA . ASP D 1 86 ? 54.724 87.287 106.934 1.00 26.87 87 ASP D CA 1
ATOM 8051 C C . ASP D 1 86 ? 56.237 87.177 106.787 1.00 26.83 87 ASP D C 1
ATOM 8052 O O . ASP D 1 86 ? 56.950 88.152 107.015 1.00 19.49 87 ASP D O 1
ATOM 8057 N N . GLU D 1 87 ? 56.671 85.986 106.388 1.00 16.64 88 GLU D N 1
ATOM 8058 C CA . GLU D 1 87 ? 58.077 85.721 106.124 1.00 41.80 88 GLU D CA 1
ATOM 8059 C C . GLU D 1 87 ? 58.597 86.598 104.990 1.00 40.22 88 GLU D C 1
ATOM 8060 O O . GLU D 1 87 ? 59.723 87.081 105.010 1.00 20.51 88 GLU D O 1
ATOM 8066 N N . PHE D 1 88 ? 57.767 86.762 103.965 1.00 19.49 89 PHE D N 1
ATOM 8067 C CA . PHE D 1 88 ? 58.166 87.557 102.811 1.00 21.04 89 PHE D CA 1
ATOM 8068 C C . PHE D 1 88 ? 58.457 88.999 103.211 1.00 19.72 89 PHE D C 1
ATOM 8069 O O . PHE D 1 88 ? 59.451 89.603 102.814 1.00 26.28 89 PHE D O 1
ATOM 8077 N N . LEU D 1 89 ? 57.556 89.562 104.017 1.00 16.92 90 LEU D N 1
ATOM 8078 C CA . LEU D 1 89 ? 57.715 90.922 104.502 1.00 21.66 90 LEU D CA 1
ATOM 8079 C C . LEU D 1 89 ? 58.888 91.054 105.458 1.00 22.09 90 LEU D C 1
ATOM 8080 O O . LEU D 1 89 ? 59.625 92.040 105.384 1.00 19.46 90 LEU D O 1
ATOM 8085 N N . ALA D 1 90 ? 59.079 90.076 106.330 1.00 15.56 91 ALA D N 1
ATOM 8086 C CA . ALA D 1 90 ? 60.225 90.063 107.237 1.00 22.68 91 ALA D CA 1
ATOM 8087 C C . ALA D 1 90 ? 61.538 90.085 106.455 1.00 23.48 91 ALA D C 1
ATOM 8088 O O . ALA D 1 90 ? 62.431 90.880 106.754 1.00 22.35 91 ALA D O 1
ATOM 8090 N N . GLU D 1 91 ? 61.667 89.222 105.452 1.00 24.22 92 GLU D N 1
ATOM 8091 C CA . GLU D 1 91 ? 62.841 89.143 104.598 1.00 25.15 92 GLU D CA 1
ATOM 8092 C C . GLU D 1 91 ? 63.000 90.424 103.785 1.00 25.79 92 GLU D C 1
ATOM 8093 O O . GLU D 1 91 ? 64.112 90.862 103.490 1.00 25.26 92 GLU D O 1
ATOM 8099 N N . GLN D 1 92 ? 61.866 91.018 103.412 1.00 22.53 93 GLN D N 1
ATOM 8100 C CA . GLN D 1 92 ? 61.941 92.289 102.684 1.00 22.88 93 GLN D CA 1
ATOM 8101 C C . GLN D 1 92 ? 62.556 93.370 103.565 1.00 20.10 93 GLN D C 1
ATOM 8102 O O . GLN D 1 92 ? 63.350 94.174 103.071 1.00 17.01 93 GLN D O 1
ATOM 8108 N N . LEU D 1 93 ? 62.227 93.386 104.852 1.00 18.21 94 LEU D N 1
ATOM 8109 C CA . LEU D 1 93 ? 62.819 94.376 105.757 1.00 24.71 94 LEU D CA 1
ATOM 8110 C C . LEU D 1 93 ? 64.298 94.085 105.995 1.00 25.70 94 LEU D C 1
ATOM 8111 O O . LEU D 1 93 ? 65.153 94.967 106.038 1.00 15.42 94 LEU D O 1
ATOM 8116 N N . HIS D 1 94 ? 64.583 92.796 106.185 1.00 25.37 95 HIS D N 1
ATOM 8117 C CA . HIS D 1 94 ? 65.966 92.370 106.315 1.00 23.93 95 HIS D CA 1
ATOM 8118 C C . HIS D 1 94 ? 66.790 92.873 105.143 1.00 23.57 95 HIS D C 1
ATOM 8119 O O . HIS D 1 94 ? 67.849 93.470 105.334 1.00 27.86 95 HIS D O 1
ATOM 8126 N N . ALA D 1 95 ? 66.321 92.640 103.921 1.00 17.47 96 ALA D N 1
ATOM 8127 C CA . ALA D 1 95 ? 67.081 93.103 102.761 1.00 17.15 96 ALA D CA 1
ATOM 8128 C C . ALA D 1 95 ? 67.168 94.624 102.692 1.00 18.26 96 ALA D C 1
ATOM 8129 O O . ALA D 1 95 ? 68.182 95.177 102.254 1.00 19.67 96 ALA D O 1
ATOM 8131 N N . ALA D 1 96 ? 66.109 95.309 103.118 1.00 21.41 97 ALA D N 1
ATOM 8132 C CA . ALA D 1 96 ? 66.084 96.766 103.074 1.00 19.68 97 ALA D CA 1
ATOM 8133 C C . ALA D 1 96 ? 67.100 97.387 104.019 1.00 20.12 97 ALA D C 1
ATOM 8134 O O . ALA D 1 96 ? 67.532 98.527 103.838 1.00 24.67 97 ALA D O 1
ATOM 8136 N N . MET D 1 97 ? 67.477 96.656 105.062 1.00 31.17 98 MET D N 1
ATOM 8137 C CA . MET D 1 97 ? 68.356 97.167 106.098 1.00 30.78 98 MET D CA 1
ATOM 8138 C C . MET D 1 97 ? 69.821 96.771 105.937 1.00 34.36 98 MET D C 1
ATOM 8139 O O . MET D 1 97 ? 70.712 97.555 106.266 1.00 28.98 98 MET D O 1
ATOM 8144 N N . LYS D 1 98 ? 70.026 95.518 105.551 1.00 23.12 99 LYS D N 1
ATOM 8145 C CA . LYS D 1 98 ? 71.341 94.908 105.628 1.00 34.65 99 LYS D CA 1
ATOM 8146 C C . LYS D 1 98 ? 71.998 94.695 104.283 1.00 36.63 99 LYS D C 1
ATOM 8147 O O . LYS D 1 98 ? 73.111 94.157 104.206 1.00 43.83 99 LYS D O 1
ATOM 8153 N N . GLY D 1 99 ? 71.395 95.167 103.190 1.00 35.92 100 GLY D N 1
ATOM 8154 C CA . GLY D 1 99 ? 72.136 95.169 101.923 1.00 38.56 100 GLY D CA 1
ATOM 8155 C C . GLY D 1 99 ? 73.077 96.372 101.931 1.00 40.50 100 GLY D C 1
ATOM 8156 O O . GLY D 1 99 ? 73.284 96.951 103.005 1.00 31.79 100 GLY D O 1
ATOM 8157 N N . LEU D 1 100 ? 73.607 96.775 100.789 1.00 37.15 101 LEU D N 1
ATOM 8158 C CA . LEU D 1 100 ? 74.353 98.025 100.636 1.00 37.46 101 LEU D CA 1
ATOM 8159 C C . LEU D 1 100 ? 73.413 99.209 100.865 1.00 36.67 101 LEU D C 1
ATOM 8160 O O . LEU D 1 100 ? 72.446 99.395 100.121 1.00 51.24 101 LEU D O 1
ATOM 8165 N N . GLY D 1 101 ? 73.652 100.006 101.903 1.00 42.13 102 GLY D N 1
ATOM 8166 C CA . GLY D 1 101 ? 72.797 101.157 102.165 1.00 36.82 102 GLY D CA 1
ATOM 8167 C C . GLY D 1 101 ? 71.418 100.760 102.672 1.00 37.03 102 GLY D C 1
ATOM 8168 O O . GLY D 1 101 ? 71.144 99.564 102.814 1.00 25.34 102 GLY D O 1
ATOM 8169 N N . THR D 1 102 ? 70.573 101.743 102.960 1.00 32.30 103 THR D N 1
ATOM 8170 C CA . THR D 1 102 ? 69.238 101.525 103.507 1.00 31.05 103 THR D CA 1
ATOM 8171 C C . THR D 1 102 ? 68.152 101.816 102.477 1.00 31.75 103 THR D C 1
ATOM 8172 O O . THR D 1 102 ? 68.061 102.922 101.941 1.00 33.99 103 THR D O 1
ATOM 8176 N N . ASP D 1 103 ? 67.320 100.827 102.168 1.00 26.14 104 ASP D N 1
ATOM 8177 C CA . ASP D 1 103 ? 66.170 101.056 101.282 1.00 25.22 104 ASP D CA 1
ATOM 8178 C C . ASP D 1 103 ? 65.020 101.626 102.110 1.00 25.69 104 ASP D C 1
ATOM 8179 O O . ASP D 1 103 ? 64.178 100.892 102.627 1.00 17.81 104 ASP D O 1
ATOM 8184 N N . LYS D 1 104 ? 65.045 102.940 102.322 1.00 25.32 105 LYS D N 1
ATOM 8185 C CA . LYS D 1 104 ? 64.111 103.535 103.271 1.00 19.48 105 LYS D CA 1
ATOM 8186 C C . LYS D 1 104 ? 62.674 103.593 102.799 1.00 19.64 105 LYS D C 1
ATOM 8187 O O . LYS D 1 104 ? 61.751 103.555 103.624 1.00 19.92 105 LYS D O 1
ATOM 8193 N N . ASN D 1 105 ? 62.450 103.671 101.494 1.00 16.23 106 ASN D N 1
ATOM 8194 C CA . ASN D 1 105 ? 61.110 103.568 100.935 1.00 30.07 106 ASN D CA 1
ATOM 8195 C C . ASN D 1 105 ? 60.485 102.217 101.273 1.00 29.15 106 ASN D C 1
ATOM 8196 O O . ASN D 1 105 ? 59.288 102.125 101.532 1.00 23.40 106 ASN D O 1
ATOM 8201 N N . ALA D 1 106 ? 61.293 101.167 101.236 1.00 20.45 107 ALA D N 1
ATOM 8202 C CA . ALA D 1 106 ? 60.784 99.825 101.521 1.00 13.29 107 ALA D CA 1
ATOM 8203 C C . ALA D 1 106 ? 60.296 99.728 102.955 1.00 10.81 107 ALA D C 1
ATOM 8204 O O . ALA D 1 106 ? 59.251 99.143 103.202 1.00 18.34 107 ALA D O 1
ATOM 8206 N N . LEU D 1 107 ? 61.072 100.279 103.878 1.00 17.55 108 LEU D N 1
ATOM 8207 C CA . LEU D 1 107 ? 60.754 100.310 105.299 1.00 16.60 108 LEU D CA 1
ATOM 8208 C C . LEU D 1 107 ? 59.444 101.072 105.522 1.00 19.79 108 LEU D C 1
ATOM 8209 O O . LEU D 1 107 ? 58.608 100.713 106.354 1.00 18.46 108 LEU D O 1
ATOM 8214 N N . ILE D 1 108 ? 59.266 102.162 104.778 1.00 17.78 109 ILE D N 1
ATOM 8215 C CA . ILE D 1 108 ? 58.016 102.918 104.887 1.00 15.31 109 ILE D CA 1
ATOM 8216 C C . ILE D 1 108 ? 56.832 102.109 104.365 1.00 15.98 109 ILE D C 1
ATOM 8217 O O . ILE D 1 108 ? 55.786 102.028 105.017 1.00 22.12 109 ILE D O 1
ATOM 8222 N N . ASP D 1 109 ? 56.964 101.485 103.198 1.00 18.86 110 ASP D N 1
ATOM 8223 C CA . ASP D 1 109 ? 55.885 100.692 102.612 1.00 20.80 110 ASP D CA 1
ATOM 8224 C C . ASP D 1 109 ? 55.376 99.649 103.607 1.00 22.44 110 ASP D C 1
ATOM 8225 O O . ASP D 1 109 ? 54.175 99.415 103.722 1.00 20.77 110 ASP D O 1
ATOM 8230 N N . ILE D 1 110 ? 56.329 99.016 104.278 1.00 16.88 111 ILE D N 1
ATOM 8231 C CA . ILE D 1 110 ? 56.065 97.896 105.168 1.00 18.99 111 ILE D CA 1
ATOM 8232 C C . ILE D 1 110 ? 55.687 98.290 106.577 1.00 20.07 111 ILE D C 1
ATOM 8233 O O . ILE D 1 110 ? 54.803 97.665 107.166 1.00 21.81 111 ILE D O 1
ATOM 8238 N N . LEU D 1 111 ? 56.323 99.299 107.180 1.00 21.78 112 LEU D N 1
ATOM 8239 C CA . LEU D 1 111 ? 56.071 99.586 108.591 1.00 12.60 112 LEU D CA 1
ATOM 8240 C C . LEU D 1 111 ? 55.122 100.745 108.832 1.00 13.89 112 LEU D C 1
ATOM 8241 O O . LEU D 1 111 ? 54.634 100.954 109.949 1.00 20.93 112 LEU D O 1
ATOM 8246 N N . CYS D 1 112 ? 54.852 101.555 107.812 1.00 17.19 113 CYS D N 1
ATOM 8247 C CA . CYS D 1 112 ? 53.944 102.680 108.038 1.00 16.87 113 CYS D CA 1
ATOM 8248 C C . CYS D 1 112 ? 52.532 102.446 107.523 1.00 18.11 113 CYS D C 1
ATOM 8249 O O . CYS D 1 112 ? 51.744 103.397 107.491 1.00 25.49 113 CYS D O 1
ATOM 8252 N N . THR D 1 113 ? 52.177 101.227 107.140 1.00 21.31 114 THR D N 1
ATOM 8253 C CA . THR D 1 113 ? 50.900 100.910 106.518 1.00 24.20 114 THR D CA 1
ATOM 8254 C C . THR D 1 113 ? 50.179 99.723 107.145 1.00 24.07 114 THR D C 1
ATOM 8255 O O . THR D 1 113 ? 49.209 99.194 106.580 1.00 25.15 114 THR D O 1
ATOM 8259 N N . GLN D 1 114 ? 50.643 99.217 108.277 1.00 22.34 115 GLN D N 1
ATOM 8260 C CA . GLN D 1 114 ? 50.073 98.004 108.848 1.00 23.89 115 GLN D CA 1
ATOM 8261 C C . GLN D 1 114 ? 49.175 98.300 110.044 1.00 25.10 115 GLN D C 1
ATOM 8262 O O . GLN D 1 114 ? 49.331 99.339 110.683 1.00 19.04 115 GLN D O 1
ATOM 8268 N N . SER D 1 115 ? 48.298 97.349 110.347 1.00 16.67 116 SER D N 1
ATOM 8269 C CA . SER D 1 115 ? 47.515 97.357 111.577 1.00 17.93 116 SER D CA 1
ATOM 8270 C C . SER D 1 115 ? 48.389 96.809 112.708 1.00 16.77 116 SER D C 1
ATOM 8271 O O . SER D 1 115 ? 49.502 96.317 112.490 1.00 18.67 116 SER D O 1
ATOM 8274 N N . ASN D 1 116 ? 47.944 96.935 113.938 1.00 16.28 117 ASN D N 1
ATOM 8275 C CA . ASN D 1 116 ? 48.685 96.435 115.092 1.00 22.63 117 ASN D CA 1
ATOM 8276 C C . ASN D 1 116 ? 49.032 94.958 114.902 1.00 24.96 117 ASN D C 1
ATOM 8277 O O . ASN D 1 116 ? 50.171 94.513 115.065 1.00 20.56 117 ASN D O 1
ATOM 8282 N N . ALA D 1 117 ? 47.989 94.217 114.538 1.00 21.47 118 ALA D N 1
ATOM 8283 C CA . ALA D 1 117 ? 48.097 92.767 114.385 1.00 22.62 118 ALA D CA 1
ATOM 8284 C C . ALA D 1 117 ? 49.042 92.385 113.261 1.00 20.98 118 ALA D C 1
ATOM 8285 O O . ALA D 1 117 ? 49.772 91.400 113.318 1.00 20.15 118 ALA D O 1
ATOM 8287 N N . GLN D 1 118 ? 49.049 93.158 112.182 1.00 18.32 119 GLN D N 1
ATOM 8288 C CA . GLN D 1 118 ? 49.901 92.841 111.042 1.00 20.92 119 GLN D CA 1
ATOM 8289 C C . GLN D 1 118 ? 51.362 93.093 111.402 1.00 22.18 119 GLN D C 1
ATOM 8290 O O . GLN D 1 118 ? 52.263 92.334 111.050 1.00 21.67 119 GLN D O 1
ATOM 8296 N N . ILE D 1 119 ? 51.548 94.204 112.113 1.00 34.50 120 ILE D N 1
ATOM 8297 C CA . ILE D 1 119 ? 52.864 94.602 112.604 1.00 26.10 120 ILE D CA 1
ATOM 8298 C C . ILE D 1 119 ? 53.401 93.519 113.527 1.00 25.40 120 ILE D C 1
ATOM 8299 O O . ILE D 1 119 ? 54.551 93.094 113.436 1.00 17.03 120 ILE D O 1
ATOM 8304 N N . HIS D 1 120 ? 52.539 93.027 114.426 1.00 22.41 121 HIS D N 1
ATOM 8305 C CA . HIS D 1 120 ? 53.038 92.001 115.342 1.00 30.28 121 HIS D CA 1
ATOM 8306 C C . HIS D 1 120 ? 53.353 90.709 114.612 1.00 31.15 121 HIS D C 1
ATOM 8307 O O . HIS D 1 120 ? 54.391 90.089 114.878 1.00 27.49 121 HIS D O 1
ATOM 8314 N N . ALA D 1 121 ? 52.544 90.289 113.636 1.00 16.37 122 ALA D N 1
ATOM 8315 C CA . ALA D 1 121 ? 52.903 89.074 112.900 1.00 26.09 122 ALA D CA 1
ATOM 8316 C C . ALA D 1 121 ? 54.236 89.240 112.184 1.00 27.49 122 ALA D C 1
ATOM 8317 O O . ALA D 1 121 ? 55.085 88.348 112.172 1.00 24.95 122 ALA D O 1
ATOM 8319 N N . ILE D 1 122 ? 54.467 90.413 111.599 1.00 28.65 123 ILE D N 1
ATOM 8320 C CA . ILE D 1 122 ? 55.740 90.605 110.903 1.00 17.25 123 ILE D CA 1
ATOM 8321 C C . ILE D 1 122 ? 56.926 90.594 111.859 1.00 19.25 123 ILE D C 1
ATOM 8322 O O . ILE D 1 122 ? 57.998 90.084 111.517 1.00 18.39 123 ILE D O 1
ATOM 8327 N N . LYS D 1 123 ? 56.768 91.128 113.068 1.00 18.24 124 LYS D N 1
ATOM 8328 C CA . LYS D 1 123 ? 57.826 91.112 114.071 1.00 21.08 124 LYS D CA 1
ATOM 8329 C C . LYS D 1 123 ? 58.183 89.686 114.495 1.00 21.27 124 LYS D C 1
ATOM 8330 O O . LYS D 1 123 ? 59.353 89.362 114.687 1.00 27.26 124 LYS D O 1
ATOM 8336 N N . ALA D 1 124 ? 57.155 88.864 114.671 1.00 24.14 125 ALA D N 1
ATOM 8337 C CA . ALA D 1 124 ? 57.363 87.466 115.051 1.00 25.72 125 ALA D CA 1
ATOM 8338 C C . ALA D 1 124 ? 57.997 86.663 113.926 1.00 25.74 125 ALA D C 1
ATOM 8339 O O . ALA D 1 124 ? 58.873 85.835 114.185 1.00 37.93 125 ALA D O 1
ATOM 8341 N N . ALA D 1 125 ? 57.620 86.887 112.663 1.00 20.87 126 ALA D N 1
ATOM 8342 C CA . ALA D 1 125 ? 58.296 86.167 111.584 1.00 26.01 126 ALA D CA 1
ATOM 8343 C C . ALA D 1 125 ? 59.750 86.606 111.451 1.00 29.20 126 ALA D C 1
ATOM 8344 O O . ALA D 1 125 ? 60.642 85.838 111.061 1.00 28.93 126 ALA D O 1
ATOM 8346 N N . PHE D 1 126 ? 60.012 87.875 111.772 1.00 16.33 127 PHE D N 1
ATOM 8347 C CA . PHE D 1 126 ? 61.391 88.369 111.662 1.00 16.99 127 PHE D CA 1
ATOM 8348 C C . PHE D 1 126 ? 62.248 87.708 112.736 1.00 16.91 127 PHE D C 1
ATOM 8349 O O . PHE D 1 126 ? 63.376 87.285 112.487 1.00 21.15 127 PHE D O 1
ATOM 8357 N N . LYS D 1 127 ? 61.742 87.682 113.965 1.00 24.25 128 LYS D N 1
ATOM 8358 C CA . LYS D 1 127 ? 62.486 87.041 115.050 1.00 34.98 128 LYS D CA 1
ATOM 8359 C C . LYS D 1 127 ? 62.768 85.587 114.673 1.00 35.88 128 LYS D C 1
ATOM 8360 O O . LYS D 1 127 ? 63.869 85.059 114.777 1.00 49.91 128 LYS D O 1
ATOM 8366 N N . LEU D 1 128 ? 61.710 84.941 114.197 1.00 27.83 129 LEU D N 1
ATOM 8367 C CA . LEU D 1 128 ? 61.779 83.552 113.778 1.00 44.62 129 LEU D CA 1
ATOM 8368 C C . LEU D 1 128 ? 62.848 83.348 112.711 1.00 46.01 129 LEU D C 1
ATOM 8369 O O . LEU D 1 128 ? 63.627 82.403 112.825 1.00 25.60 129 LEU D O 1
ATOM 8374 N N . LEU D 1 129 ? 62.867 84.208 111.696 1.00 29.98 130 LEU D N 1
ATOM 8375 C CA . LEU D 1 129 ? 63.770 84.056 110.571 1.00 28.66 130 LEU D CA 1
ATOM 8376 C C . LEU D 1 129 ? 65.215 84.344 110.945 1.00 30.43 130 LEU D C 1
ATOM 8377 O O . LEU D 1 129 ? 66.127 83.601 110.576 1.00 46.47 130 LEU D O 1
ATOM 8382 N N . TYR D 1 130 ? 65.446 85.428 111.674 1.00 26.12 131 TYR D N 1
ATOM 8383 C CA . TYR D 1 130 ? 66.817 85.867 111.918 1.00 23.22 131 TYR D CA 1
ATOM 8384 C C . TYR D 1 130 ? 67.260 85.771 113.361 1.00 21.21 131 TYR D C 1
ATOM 8385 O O . TYR D 1 130 ? 68.413 86.061 113.676 1.00 37.76 131 TYR D O 1
ATOM 8394 N N . LYS D 1 131 ? 66.345 85.450 114.261 1.00 18.10 132 LYS D N 1
ATOM 8395 C CA . LYS D 1 131 ? 66.694 85.325 115.673 1.00 86.23 132 LYS D CA 1
ATOM 8396 C C . LYS D 1 131 ? 67.125 86.643 116.295 1.00 86.31 132 LYS D C 1
ATOM 8397 O O . LYS D 1 131 ? 67.775 86.674 117.345 1.00 40.98 132 LYS D O 1
ATOM 8403 N N . GLU D 1 132 ? 66.745 87.757 115.675 1.00 29.14 133 GLU D N 1
ATOM 8404 C CA . GLU D 1 132 ? 67.058 89.071 116.232 1.00 57.04 133 GLU D CA 1
ATOM 8405 C C . GLU D 1 132 ? 65.767 89.867 116.374 1.00 56.84 133 GLU D C 1
ATOM 8406 O O . GLU D 1 132 ? 64.770 89.458 115.776 1.00 33.66 133 GLU D O 1
ATOM 8412 N N . ASP D 1 133 ? 65.780 90.942 117.149 1.00 24.99 134 ASP D N 1
ATOM 8413 C CA . ASP D 1 133 ? 64.598 91.782 117.306 1.00 31.55 134 ASP D CA 1
ATOM 8414 C C . ASP D 1 133 ? 64.525 92.812 116.181 1.00 31.65 134 ASP D C 1
ATOM 8415 O O . ASP D 1 133 ? 65.527 93.437 115.827 1.00 36.20 134 ASP D O 1
ATOM 8420 N N . LEU D 1 134 ? 63.350 92.949 115.575 1.00 21.19 135 LEU D N 1
ATOM 8421 C CA . LEU D 1 134 ? 63.236 93.821 114.406 1.00 16.80 135 LEU D CA 1
ATOM 8422 C C . LEU D 1 134 ? 63.559 95.274 114.749 1.00 14.80 135 LEU D C 1
ATOM 8423 O O . LEU D 1 134 ? 64.241 95.964 113.990 1.00 23.49 135 LEU D O 1
ATOM 8428 N N . GLU D 1 135 ? 63.114 95.740 115.905 1.00 16.56 136 GLU D N 1
ATOM 8429 C CA . GLU D 1 135 ? 63.314 97.105 116.364 1.00 21.82 136 GLU D CA 1
ATOM 8430 C C . GLU D 1 135 ? 64.787 97.402 116.621 1.00 21.64 136 GLU D C 1
ATOM 8431 O O . GLU D 1 135 ? 65.274 98.462 116.227 1.00 16.92 136 GLU D O 1
ATOM 8437 N N . LYS D 1 136 ? 65.488 96.445 117.224 1.00 21.99 137 LYS D N 1
ATOM 8438 C CA . LYS D 1 136 ? 66.935 96.542 117.389 1.00 37.59 137 LYS D CA 1
ATOM 8439 C C . LYS D 1 136 ? 67.641 96.741 116.054 1.00 34.68 137 LYS D C 1
ATOM 8440 O O . LYS D 1 136 ? 68.533 97.574 115.922 1.00 20.51 137 LYS D O 1
ATOM 8446 N N . GLU D 1 137 ? 67.275 95.978 115.032 1.00 30.04 138 GLU D N 1
ATOM 8447 C CA . GLU D 1 137 ? 67.869 96.126 113.708 1.00 35.78 138 GLU D CA 1
ATOM 8448 C C . GLU D 1 137 ? 67.487 97.450 113.062 1.00 34.30 138 GLU D C 1
ATOM 8449 O O . GLU D 1 137 ? 68.328 98.088 112.428 1.00 17.74 138 GLU D O 1
ATOM 8455 N N . ILE D 1 138 ? 66.228 97.882 113.159 1.00 23.63 139 ILE D N 1
ATOM 8456 C CA . ILE D 1 138 ? 65.882 99.156 112.505 1.00 20.71 139 ILE D CA 1
ATOM 8457 C C . ILE D 1 138 ? 66.656 100.303 113.140 1.00 16.55 139 ILE D C 1
ATOM 8458 O O . ILE D 1 138 ? 67.066 101.258 112.490 1.00 21.48 139 ILE D O 1
ATOM 8463 N N . ILE D 1 139 ? 66.848 100.270 114.457 1.00 17.55 140 ILE D N 1
ATOM 8464 C CA . ILE D 1 139 ? 67.531 101.378 115.125 1.00 27.58 140 ILE D CA 1
ATOM 8465 C C . ILE D 1 139 ? 69.006 101.446 114.761 1.00 26.85 140 ILE D C 1
ATOM 8466 O O . ILE D 1 139 ? 69.674 102.472 114.903 1.00 25.04 140 ILE D O 1
ATOM 8471 N N . SER D 1 140 ? 69.576 100.332 114.308 1.00 20.54 141 SER D N 1
ATOM 8472 C CA . SER D 1 140 ? 70.973 100.327 113.874 1.00 18.28 141 SER D CA 1
ATOM 8473 C C . SER D 1 140 ? 71.099 100.800 112.428 1.00 19.48 141 SER D C 1
ATOM 8474 O O . SER D 1 140 ? 72.212 101.097 111.998 1.00 25.02 141 SER D O 1
ATOM 8477 N N . GLU D 1 141 ? 69.985 100.881 111.687 1.00 14.38 142 GLU D N 1
ATOM 8478 C CA . GLU D 1 141 ? 70.039 101.315 110.299 1.00 20.47 142 GLU D CA 1
ATOM 8479 C C . GLU D 1 141 ? 69.317 102.629 110.027 1.00 22.19 142 GLU D C 1
ATOM 8480 O O . GLU D 1 141 ? 69.203 103.047 108.859 1.00 16.51 142 GLU D O 1
ATOM 8486 N N . THR D 1 142 ? 68.766 103.284 111.047 1.00 15.69 143 THR D N 1
ATOM 8487 C CA . THR D 1 142 ? 68.055 104.547 110.791 1.00 16.04 143 THR D CA 1
ATOM 8488 C C . THR D 1 142 ? 68.397 105.501 111.929 1.00 16.14 143 THR D C 1
ATOM 8489 O O . THR D 1 142 ? 68.981 105.043 112.910 1.00 18.61 143 THR D O 1
ATOM 8493 N N . SER D 1 143 ? 68.068 106.785 111.848 1.00 17.62 144 SER D N 1
ATOM 8494 C CA . SER D 1 143 ? 68.338 107.644 113.003 1.00 14.44 144 SER D CA 1
ATOM 8495 C C . SER D 1 143 ? 67.407 108.844 113.065 1.00 12.77 144 SER D C 1
ATOM 8496 O O . SER D 1 143 ? 66.651 109.113 112.138 1.00 10.64 144 SER D O 1
ATOM 8499 N N . GLY D 1 144 ? 67.428 109.588 114.173 1.00 12.20 145 GLY D N 1
ATOM 8500 C CA . GLY D 1 144 ? 66.659 110.814 114.245 1.00 21.74 145 GLY D CA 1
ATOM 8501 C C . GLY D 1 144 ? 65.161 110.623 114.171 1.00 24.14 145 GLY D C 1
ATOM 8502 O O . GLY D 1 144 ? 64.613 109.635 114.669 1.00 11.62 145 GLY D O 1
ATOM 8503 N N . ASN D 1 145 ? 64.445 111.588 113.591 1.00 10.43 146 ASN D N 1
ATOM 8504 C CA . ASN D 1 145 ? 62.981 111.500 113.563 1.00 20.15 146 ASN D CA 1
ATOM 8505 C C . ASN D 1 145 ? 62.496 110.270 112.813 1.00 19.63 146 ASN D C 1
ATOM 8506 O O . ASN D 1 145 ? 61.489 109.664 113.182 1.00 17.48 146 ASN D O 1
ATOM 8511 N N . PHE D 1 146 ? 63.165 109.951 111.706 1.00 8.72 147 PHE D N 1
ATOM 8512 C CA . PHE D 1 146 ? 62.743 108.793 110.916 1.00 12.03 147 PHE D CA 1
ATOM 8513 C C . PHE D 1 146 ? 62.777 107.559 111.805 1.00 12.61 147 PHE D C 1
ATOM 8514 O O . PHE D 1 146 ? 61.791 106.820 111.882 1.00 14.80 147 PHE D O 1
ATOM 8522 N N . GLN D 1 147 ? 63.891 107.375 112.512 1.00 10.83 148 GLN D N 1
ATOM 8523 C CA . GLN D 1 147 ? 64.022 106.224 113.390 1.00 14.09 148 GLN D CA 1
ATOM 8524 C C . GLN D 1 147 ? 62.868 106.178 114.391 1.00 18.79 148 GLN D C 1
ATOM 8525 O O . GLN D 1 147 ? 62.278 105.132 114.662 1.00 16.26 148 GLN D O 1
ATOM 8531 N N . ARG D 1 148 ? 62.553 107.340 114.964 1.00 14.24 149 ARG D N 1
ATOM 8532 C CA . ARG D 1 148 ? 61.532 107.383 116.000 1.00 13.90 149 ARG D CA 1
ATOM 8533 C C . ARG D 1 148 ? 60.170 107.024 115.442 1.00 14.27 149 ARG D C 1
ATOM 8534 O O . ARG D 1 148 ? 59.377 106.350 116.111 1.00 19.24 149 ARG D O 1
ATOM 8542 N N . LEU D 1 149 ? 59.900 107.441 114.208 1.00 11.03 150 LEU D N 1
ATOM 8543 C CA . LEU D 1 149 ? 58.603 107.095 113.636 1.00 12.88 150 LEU D CA 1
ATOM 8544 C C . LEU D 1 149 ? 58.523 105.580 113.455 1.00 13.48 150 LEU D C 1
ATOM 8545 O O . LEU D 1 149 ? 57.475 104.979 113.699 1.00 10.48 150 LEU D O 1
ATOM 8550 N N . LEU D 1 150 ? 59.611 104.980 112.986 1.00 13.12 151 LEU D N 1
ATOM 8551 C CA . LEU D 1 150 ? 59.615 103.527 112.779 1.00 14.60 151 LEU D CA 1
ATOM 8552 C C . LEU D 1 150 ? 59.477 102.810 114.115 1.00 15.53 151 LEU D C 1
ATOM 8553 O O . LEU D 1 150 ? 58.711 101.853 114.236 1.00 17.68 151 LEU D O 1
ATOM 8558 N N . VAL D 1 151 ? 60.177 103.296 115.137 1.00 11.98 152 VAL D N 1
ATOM 8559 C CA . VAL D 1 151 ? 60.031 102.721 116.470 1.00 15.10 152 VAL D CA 1
ATOM 8560 C C . VAL D 1 151 ? 58.590 102.793 116.955 1.00 17.84 152 VAL D C 1
ATOM 8561 O O . VAL D 1 151 ? 58.071 101.828 117.520 1.00 15.31 152 VAL D O 1
ATOM 8565 N N . SER D 1 152 ? 57.916 103.916 116.757 1.00 14.18 153 SER D N 1
ATOM 8566 C CA . SER D 1 152 ? 56.497 104.040 117.099 1.00 17.22 153 SER D CA 1
ATOM 8567 C C . SER D 1 152 ? 55.671 102.978 116.364 1.00 16.64 153 SER D C 1
ATOM 8568 O O . SER D 1 152 ? 54.848 102.302 116.974 1.00 19.55 153 SER D O 1
ATOM 8571 N N . MET D 1 153 ? 55.877 102.854 115.058 1.00 15.56 154 MET D N 1
ATOM 8572 C CA . MET D 1 153 ? 55.130 101.911 114.245 1.00 19.82 154 MET D CA 1
ATOM 8573 C C . MET D 1 153 ? 55.292 100.477 114.748 1.00 19.98 154 MET D C 1
ATOM 8574 O O . MET D 1 153 ? 54.368 99.690 114.580 1.00 17.09 154 MET D O 1
ATOM 8579 N N . LEU D 1 154 ? 56.444 100.112 115.277 1.00 17.57 155 LEU D N 1
ATOM 8580 C CA . LEU D 1 154 ? 56.779 98.766 115.705 1.00 15.56 155 LEU D CA 1
ATOM 8581 C C . LEU D 1 154 ? 56.169 98.377 117.036 1.00 18.42 155 LEU D C 1
ATOM 8582 O O . LEU D 1 154 ? 56.254 97.213 117.444 1.00 22.77 155 LEU D O 1
ATOM 8587 N N . GLN D 1 155 ? 55.597 99.306 117.803 1.00 8.92 156 GLN D N 1
ATOM 8588 C CA . GLN D 1 155 ? 55.001 98.900 119.074 1.00 19.99 156 GLN D CA 1
ATOM 8589 C C . GLN D 1 155 ? 53.638 98.248 118.856 1.00 19.99 156 GLN D C 1
ATOM 8590 O O . GLN D 1 155 ? 53.077 97.669 119.787 1.00 19.96 156 GLN D O 1
ATOM 8596 N N . GLY D 1 156 ? 53.082 98.436 117.667 1.00 24.18 157 GLY D N 1
ATOM 8597 C CA . GLY D 1 156 ? 51.711 97.990 117.405 1.00 25.69 157 GLY D CA 1
ATOM 8598 C C . GLY D 1 156 ? 50.768 98.517 118.471 1.00 23.92 157 GLY D C 1
ATOM 8599 O O . GLY D 1 156 ? 50.025 97.782 119.117 1.00 16.70 157 GLY D O 1
ATOM 8600 N N . GLY D 1 157 ? 50.876 99.818 118.740 1.00 14.29 158 GLY D N 1
ATOM 8601 C CA . GLY D 1 157 ? 50.142 100.407 119.849 1.00 14.58 158 GLY D CA 1
ATOM 8602 C C . GLY D 1 157 ? 49.099 101.408 119.398 1.00 15.42 158 GLY D C 1
ATOM 8603 O O . GLY D 1 157 ? 48.618 102.192 120.217 1.00 17.10 158 GLY D O 1
ATOM 8604 N N . ARG D 1 158 ? 48.734 101.379 118.120 1.00 12.96 159 ARG D N 1
ATOM 8605 C CA . ARG D 1 158 ? 47.642 102.245 117.667 1.00 25.36 159 ARG D CA 1
ATOM 8606 C C . ARG D 1 158 ? 46.372 101.941 118.457 1.00 27.72 159 ARG D C 1
ATOM 8607 O O . ARG D 1 158 ? 46.049 100.781 118.740 1.00 13.93 159 ARG D O 1
ATOM 8615 N N . LYS D 1 159 ? 45.679 102.993 118.877 1.00 13.31 160 LYS D N 1
ATOM 8616 C CA . LYS D 1 159 ? 44.417 102.847 119.586 1.00 21.92 160 LYS D CA 1
ATOM 8617 C C . LYS D 1 159 ? 43.302 102.631 118.563 1.00 25.42 160 LYS D C 1
ATOM 8618 O O . LYS D 1 159 ? 42.564 103.545 118.184 1.00 20.82 160 LYS D O 1
ATOM 8624 N N . GLU D 1 160 ? 43.274 101.386 118.102 1.00 24.85 161 GLU D N 1
ATOM 8625 C CA . GLU D 1 160 ? 42.399 101.002 117.003 1.00 19.60 161 GLU D CA 1
ATOM 8626 C C . GLU D 1 160 ? 40.940 100.976 117.427 1.00 17.37 161 GLU D C 1
ATOM 8627 O O . GLU D 1 160 ? 40.028 101.010 116.593 1.00 24.50 161 GLU D O 1
ATOM 8633 N N . ASP D 1 161 ? 40.715 100.999 118.742 1.00 9.58 162 ASP D N 1
ATOM 8634 C CA . ASP D 1 161 ? 39.325 101.030 119.212 1.00 36.42 162 ASP D CA 1
ATOM 8635 C C . ASP D 1 161 ? 38.811 102.451 119.429 1.00 38.57 162 ASP D C 1
ATOM 8636 O O . ASP D 1 161 ? 37.680 102.628 119.897 1.00 29.95 162 ASP D O 1
ATOM 8641 N N . GLU D 1 162 ? 39.614 103.469 119.132 1.00 15.66 163 GLU D N 1
ATOM 8642 C CA . GLU D 1 162 ? 39.177 104.863 119.356 1.00 14.10 163 GLU D CA 1
ATOM 8643 C C . GLU D 1 162 ? 38.129 105.246 118.324 1.00 13.62 163 GLU D C 1
ATOM 8644 O O . GLU D 1 162 ? 38.336 105.213 117.100 1.00 17.25 163 GLU D O 1
ATOM 8650 N N . PRO D 1 163 ? 36.932 105.610 118.779 1.00 19.84 164 PRO D N 1
ATOM 8651 C CA . PRO D 1 163 ? 35.885 105.977 117.821 1.00 17.69 164 PRO D CA 1
ATOM 8652 C C . PRO D 1 163 ? 36.087 107.395 117.295 1.00 20.25 164 PRO D C 1
ATOM 8653 O O . PRO D 1 163 ? 36.629 108.233 118.016 1.00 11.81 164 PRO D O 1
ATOM 8657 N N . VAL D 1 164 ? 35.563 107.631 116.100 1.00 20.88 165 VAL D N 1
ATOM 8658 C CA . VAL D 1 164 ? 35.478 108.958 115.507 1.00 21.26 165 VAL D CA 1
ATOM 8659 C C . VAL D 1 164 ? 34.839 109.931 116.492 1.00 23.83 165 VAL D C 1
ATOM 8660 O O . VAL D 1 164 ? 33.858 109.620 117.172 1.00 21.20 165 VAL D O 1
ATOM 8664 N N . ASN D 1 165 ? 35.462 111.099 116.643 1.00 15.44 166 ASN D N 1
ATOM 8665 C CA . ASN D 1 165 ? 34.965 112.089 117.599 1.00 15.39 166 ASN D CA 1
ATOM 8666 C C . ASN D 1 165 ? 35.401 113.463 117.089 1.00 16.23 166 ASN D C 1
ATOM 8667 O O . ASN D 1 165 ? 36.559 113.848 117.256 1.00 20.46 166 ASN D O 1
ATOM 8672 N N . ALA D 1 166 ? 34.483 114.110 116.381 1.00 15.78 167 ALA D N 1
ATOM 8673 C CA . ALA D 1 166 ? 34.772 115.394 115.760 1.00 12.98 167 ALA D CA 1
ATOM 8674 C C . ALA D 1 166 ? 35.411 116.350 116.751 1.00 12.11 167 ALA D C 1
ATOM 8675 O O . ALA D 1 166 ? 36.369 117.033 116.372 1.00 19.27 167 ALA D O 1
ATOM 8677 N N . ALA D 1 167 ? 34.923 116.433 117.980 1.00 12.83 168 ALA D N 1
ATOM 8678 C CA . ALA D 1 167 ? 35.455 117.461 118.895 1.00 23.17 168 ALA D CA 1
ATOM 8679 C C . ALA D 1 167 ? 36.925 117.244 119.208 1.00 23.54 168 ALA D C 1
ATOM 8680 O O . ALA D 1 167 ? 37.757 118.145 119.197 1.00 18.82 168 ALA D O 1
ATOM 8682 N N . HIS D 1 168 ? 37.287 116.007 119.557 1.00 18.97 169 HIS D N 1
ATOM 8683 C CA . HIS D 1 168 ? 38.692 115.739 119.817 1.00 23.82 169 HIS D CA 1
ATOM 8684 C C . HIS D 1 168 ? 39.513 115.858 118.534 1.00 22.81 169 HIS D C 1
ATOM 8685 O O . HIS D 1 168 ? 40.662 116.285 118.572 1.00 17.73 169 HIS D O 1
ATOM 8692 N N . ALA D 1 169 ? 38.914 115.405 117.434 1.00 14.13 170 ALA D N 1
ATOM 8693 C CA . ALA D 1 169 ? 39.622 115.485 116.158 1.00 21.37 170 ALA D CA 1
ATOM 8694 C C . ALA D 1 169 ? 40.007 116.929 115.858 1.00 20.78 170 ALA D C 1
ATOM 8695 O O . ALA D 1 169 ? 41.061 117.207 115.306 1.00 15.09 170 ALA D O 1
ATOM 8697 N N . ALA D 1 170 ? 39.104 117.860 116.133 1.00 21.46 171 ALA D N 1
ATOM 8698 C CA . ALA D 1 170 ? 39.345 119.271 115.831 1.00 15.41 171 ALA D CA 1
ATOM 8699 C C . ALA D 1 170 ? 40.490 119.768 116.707 1.00 18.57 171 ALA D C 1
ATOM 8700 O O . ALA D 1 170 ? 41.310 120.591 116.296 1.00 14.56 171 ALA D O 1
ATOM 8702 N N . GLU D 1 171 ? 40.545 119.205 117.911 1.00 16.53 172 GLU D N 1
ATOM 8703 C CA . GLU D 1 171 ? 41.595 119.537 118.870 1.00 22.74 172 GLU D CA 1
ATOM 8704 C C . GLU D 1 171 ? 42.950 119.049 118.380 1.00 23.16 172 GLU D C 1
ATOM 8705 O O . GLU D 1 171 ? 43.939 119.784 118.385 1.00 17.10 172 GLU D O 1
ATOM 8711 N N . ASP D 1 172 ? 43.010 117.812 117.901 1.00 12.49 173 ASP D N 1
ATOM 8712 C CA . ASP D 1 172 ? 44.250 117.285 117.347 1.00 15.38 173 ASP D CA 1
ATOM 8713 C C . ASP D 1 172 ? 44.656 118.088 116.121 1.00 18.50 173 ASP D C 1
ATOM 8714 O O . ASP D 1 172 ? 45.840 118.346 115.883 1.00 19.67 173 ASP D O 1
ATOM 8719 N N . ALA D 1 173 ? 43.691 118.463 115.275 1.00 18.93 174 ALA D N 1
ATOM 8720 C CA . ALA D 1 173 ? 44.070 119.196 114.063 1.00 15.49 174 ALA D CA 1
ATOM 8721 C C . ALA D 1 173 ? 44.696 120.539 114.448 1.00 18.22 174 ALA D C 1
ATOM 8722 O O . ALA D 1 173 ? 45.709 120.952 113.885 1.00 16.98 174 ALA D O 1
ATOM 8724 N N . ALA D 1 174 ? 44.081 121.209 115.424 1.00 20.82 175 ALA D N 1
ATOM 8725 C CA . ALA D 1 174 ? 44.632 122.482 115.898 1.00 25.87 175 ALA D CA 1
ATOM 8726 C C . ALA D 1 174 ? 46.025 122.283 116.484 1.00 25.94 175 ALA D C 1
ATOM 8727 O O . ALA D 1 174 ? 46.918 123.098 116.268 1.00 16.10 175 ALA D O 1
ATOM 8729 N N . ALA D 1 175 ? 46.240 121.176 117.208 1.00 16.85 176 ALA D N 1
ATOM 8730 C CA . ALA D 1 175 ? 47.588 120.946 117.736 1.00 16.20 176 ALA D CA 1
ATOM 8731 C C . ALA D 1 175 ? 48.597 120.694 116.628 1.00 16.95 176 ALA D C 1
ATOM 8732 O O . ALA D 1 175 ? 49.780 121.035 116.734 1.00 13.08 176 ALA D O 1
ATOM 8734 N N . ILE D 1 176 ? 48.163 120.064 115.534 1.00 13.20 177 ILE D N 1
ATOM 8735 C CA . ILE D 1 176 ? 49.054 119.790 114.407 1.00 13.97 177 ILE D CA 1
ATOM 8736 C C . ILE D 1 176 ? 49.418 121.065 113.658 1.00 18.14 177 ILE D C 1
ATOM 8737 O O . ILE D 1 176 ? 50.575 121.332 113.326 1.00 18.67 177 ILE D O 1
ATOM 8742 N N . TYR D 1 177 ? 48.400 121.902 113.454 1.00 25.51 178 TYR D N 1
ATOM 8743 C CA . TYR D 1 177 ? 48.594 123.222 112.873 1.00 14.15 178 TYR D CA 1
ATOM 8744 C C . TYR D 1 177 ? 49.654 123.997 113.653 1.00 12.14 178 TYR D C 1
ATOM 8745 O O . TYR D 1 177 ? 50.595 124.520 113.056 1.00 16.74 178 TYR D O 1
ATOM 8754 N N . GLN D 1 178 ? 49.487 124.032 114.970 1.00 9.69 179 GLN D N 1
ATOM 8755 C CA . GLN D 1 178 ? 50.386 124.768 115.848 1.00 30.74 179 GLN D CA 1
ATOM 8756 C C . GLN D 1 178 ? 51.812 124.236 115.842 1.00 33.24 179 GLN D C 1
ATOM 8757 O O . GLN D 1 178 ? 52.783 124.989 116.014 1.00 19.29 179 GLN D O 1
ATOM 8763 N N . ALA D 1 179 ? 51.916 122.919 115.693 1.00 28.15 180 ALA D N 1
ATOM 8764 C CA . ALA D 1 179 ? 53.195 122.231 115.675 1.00 18.50 180 ALA D CA 1
ATOM 8765 C C . ALA D 1 179 ? 53.939 122.443 114.366 1.00 18.81 180 ALA D C 1
ATOM 8766 O O . ALA D 1 179 ? 55.147 122.192 114.298 1.00 25.30 180 ALA D O 1
ATOM 8768 N N . GLY D 1 180 ? 53.233 122.860 113.318 1.00 13.48 181 GLY D N 1
ATOM 8769 C CA . GLY D 1 180 ? 53.874 123.021 112.019 1.00 20.78 181 GLY D CA 1
ATOM 8770 C C . GLY D 1 180 ? 53.638 124.390 111.405 1.00 21.02 181 GLY D C 1
ATOM 8771 O O . GLY D 1 180 ? 54.332 125.351 111.713 1.00 15.84 181 GLY D O 1
ATOM 8772 N N . GLU D 1 181 ? 52.666 124.497 110.515 1.00 21.79 182 GLU D N 1
ATOM 8773 C CA . GLU D 1 181 ? 52.283 125.712 109.822 1.00 28.59 182 GLU D CA 1
ATOM 8774 C C . GLU D 1 181 ? 52.271 126.949 110.717 1.00 29.60 182 GLU D C 1
ATOM 8775 O O . GLU D 1 181 ? 52.654 128.039 110.297 1.00 27.91 182 GLU D O 1
ATOM 8781 N N . GLY D 1 182 ? 51.727 126.807 111.920 1.00 16.56 183 GLY D N 1
ATOM 8782 C CA . GLY D 1 182 ? 51.395 127.980 112.724 1.00 12.46 183 GLY D CA 1
ATOM 8783 C C . GLY D 1 182 ? 52.600 128.531 113.436 1.00 14.75 183 GLY D C 1
ATOM 8784 O O . GLY D 1 182 ? 52.490 129.374 114.316 1.00 19.69 183 GLY D O 1
ATOM 8785 N N . GLN D 1 183 ? 53.791 128.018 113.101 1.00 25.02 184 GLN D N 1
ATOM 8786 C CA . GLN D 1 183 ? 54.971 128.521 113.805 1.00 25.44 184 GLN D CA 1
ATOM 8787 C C . GLN D 1 183 ? 56.168 128.453 112.871 1.00 25.06 184 GLN D C 1
ATOM 8788 O O . GLN D 1 183 ? 56.129 127.736 111.873 1.00 22.39 184 GLN D O 1
ATOM 8794 N N . ILE D 1 184 ? 57.200 129.204 113.216 1.00 24.35 185 ILE D N 1
ATOM 8795 C CA . ILE D 1 184 ? 58.406 129.228 112.388 1.00 47.90 185 ILE D CA 1
ATOM 8796 C C . ILE D 1 184 ? 59.146 127.900 112.463 1.00 46.52 185 ILE D C 1
ATOM 8797 O O . ILE D 1 184 ? 59.542 127.323 111.453 1.00 25.40 185 ILE D O 1
ATOM 8802 N N . GLY D 1 185 ? 59.323 127.388 113.674 1.00 26.34 186 GLY D N 1
ATOM 8803 C CA . GLY D 1 185 ? 59.958 126.092 113.883 1.00 24.02 186 GLY D CA 1
ATOM 8804 C C . GLY D 1 185 ? 58.954 124.972 113.678 1.00 24.75 186 GLY D C 1
ATOM 8805 O O . GLY D 1 185 ? 57.951 125.167 113.001 1.00 16.51 186 GLY D O 1
ATOM 8806 N N . THR D 1 186 ? 59.217 123.804 114.242 1.00 20.63 187 THR D N 1
ATOM 8807 C CA . THR D 1 186 ? 58.377 122.630 114.052 1.00 24.32 187 THR D CA 1
ATOM 8808 C C . THR D 1 186 ? 58.385 121.806 115.333 1.00 23.10 187 THR D C 1
ATOM 8809 O O . THR D 1 186 ? 59.450 121.615 115.921 1.00 19.77 187 THR D O 1
ATOM 8813 N N . ASP D 1 187 ? 57.241 121.321 115.776 1.00 13.91 188 ASP D N 1
ATOM 8814 C CA . ASP D 1 187 ? 57.201 120.333 116.852 1.00 19.75 188 ASP D CA 1
ATOM 8815 C C . ASP D 1 187 ? 56.907 118.979 116.203 1.00 19.06 188 ASP D C 1
ATOM 8816 O O . ASP D 1 187 ? 55.780 118.499 116.198 1.00 15.70 188 ASP D O 1
ATOM 8821 N N . GLU D 1 188 ? 57.937 118.380 115.623 1.00 16.32 189 GLU D N 1
ATOM 8822 C CA . GLU D 1 188 ? 57.784 117.134 114.877 1.00 14.31 189 GLU D CA 1
ATOM 8823 C C . GLU D 1 188 ? 57.131 116.061 115.742 1.00 12.09 189 GLU D C 1
ATOM 8824 O O . GLU D 1 188 ? 56.441 115.178 115.221 1.00 11.74 189 GLU D O 1
ATOM 8830 N N . SER D 1 189 ? 57.437 116.017 117.030 1.00 12.24 190 SER D N 1
ATOM 8831 C CA . SER D 1 189 ? 56.935 114.900 117.831 1.00 11.57 190 SER D CA 1
ATOM 8832 C C . SER D 1 189 ? 55.418 114.948 117.918 1.00 12.12 190 SER D C 1
ATOM 8833 O O . SER D 1 189 ? 54.759 113.941 118.192 1.00 17.03 190 SER D O 1
ATOM 8836 N N . ARG D 1 190 ? 54.810 116.109 117.654 1.00 16.98 191 ARG D N 1
ATOM 8837 C CA . ARG D 1 190 ? 53.347 116.148 117.728 1.00 12.58 191 ARG D CA 1
ATOM 8838 C C . ARG D 1 190 ? 52.745 115.519 116.477 1.00 13.38 191 ARG D C 1
ATOM 8839 O O . ARG D 1 190 ? 51.647 114.961 116.538 1.00 13.10 191 ARG D O 1
ATOM 8847 N N . PHE D 1 191 ? 53.471 115.610 115.358 1.00 11.49 192 PHE D N 1
ATOM 8848 C CA . PHE D 1 191 ? 53.011 114.923 114.152 1.00 14.55 192 PHE D CA 1
ATOM 8849 C C . PHE D 1 191 ? 53.155 113.404 114.361 1.00 16.89 192 PHE D C 1
ATOM 8850 O O . PHE D 1 191 ? 52.251 112.658 113.987 1.00 13.44 192 PHE D O 1
ATOM 8858 N N . ASN D 1 192 ? 54.305 113.006 114.898 1.00 12.64 193 ASN D N 1
ATOM 8859 C CA . ASN D 1 192 ? 54.560 111.596 115.195 1.00 12.30 193 ASN D CA 1
ATOM 8860 C C . ASN D 1 192 ? 53.461 111.066 116.120 1.00 10.97 193 ASN D C 1
ATOM 8861 O O . ASN D 1 192 ? 52.861 110.032 115.842 1.00 15.32 193 ASN D O 1
ATOM 8866 N N . ALA D 1 193 ? 53.228 111.776 117.214 1.00 6.45 194 ALA D N 1
ATOM 8867 C CA . ALA D 1 193 ? 52.279 111.363 118.240 1.00 14.19 194 ALA D CA 1
ATOM 8868 C C . ALA D 1 193 ? 50.884 111.137 117.682 1.00 16.62 194 ALA D C 1
ATOM 8869 O O . ALA D 1 193 ? 50.280 110.073 117.873 1.00 14.74 194 ALA D O 1
ATOM 8871 N N . VAL D 1 194 ? 50.330 112.117 116.965 1.00 17.97 195 VAL D N 1
ATOM 8872 C CA . VAL D 1 194 ? 48.966 111.970 116.457 1.00 16.28 195 VAL D CA 1
ATOM 8873 C C . VAL D 1 194 ? 48.856 110.855 115.432 1.00 17.63 195 VAL D C 1
ATOM 8874 O O . VAL D 1 194 ? 47.910 110.053 115.494 1.00 16.69 195 VAL D O 1
ATOM 8878 N N . LEU D 1 195 ? 49.792 110.849 114.483 1.00 10.58 196 LEU D N 1
ATOM 8879 C CA . LEU D 1 195 ? 49.676 109.935 113.347 1.00 11.69 196 LEU D CA 1
ATOM 8880 C C . LEU D 1 195 ? 49.964 108.486 113.699 1.00 13.51 196 LEU D C 1
ATOM 8881 O O . LEU D 1 195 ? 49.551 107.558 112.986 1.00 13.56 196 LEU D O 1
ATOM 8886 N N . ALA D 1 196 ? 50.651 108.259 114.819 1.00 12.32 197 ALA D N 1
ATOM 8887 C CA . ALA D 1 196 ? 50.947 106.876 115.209 1.00 17.13 197 ALA D CA 1
ATOM 8888 C C . ALA D 1 196 ? 49.914 106.285 116.154 1.00 20.97 197 ALA D C 1
ATOM 8889 O O . ALA D 1 196 ? 49.797 105.059 116.285 1.00 13.97 197 ALA D O 1
ATOM 8891 N N . THR D 1 197 ? 49.154 107.112 116.887 1.00 13.09 198 THR D N 1
ATOM 8892 C CA . THR D 1 197 ? 48.304 106.585 117.942 1.00 13.57 198 THR D CA 1
ATOM 8893 C C . THR D 1 197 ? 46.809 106.607 117.653 1.00 16.29 198 THR D C 1
ATOM 8894 O O . THR D 1 197 ? 46.067 105.833 118.270 1.00 20.07 198 THR D O 1
ATOM 8898 N N . ARG D 1 198 ? 46.336 107.540 116.832 1.00 19.75 199 ARG D N 1
ATOM 8899 C CA . ARG D 1 198 ? 44.904 107.687 116.609 1.00 18.35 199 ARG D CA 1
ATOM 8900 C C . ARG D 1 198 ? 44.413 106.614 115.646 1.00 17.51 199 ARG D C 1
ATOM 8901 O O . ARG D 1 198 ? 45.105 106.299 114.680 1.00 15.30 199 ARG D O 1
ATOM 8909 N N . SER D 1 199 ? 43.231 106.079 115.909 1.00 15.41 200 SER D N 1
ATOM 8910 C CA . SER D 1 199 ? 42.631 105.059 115.048 1.00 13.34 200 SER D CA 1
ATOM 8911 C C . SER D 1 199 ? 42.478 105.599 113.642 1.00 13.46 200 SER D C 1
ATOM 8912 O O . SER D 1 199 ? 42.395 106.819 113.457 1.00 16.81 200 SER D O 1
ATOM 8915 N N . TYR D 1 200 ? 42.460 104.704 112.652 1.00 9.60 201 TYR D N 1
ATOM 8916 C CA . TYR D 1 200 ? 42.281 105.178 111.287 1.00 23.33 201 TYR D CA 1
ATOM 8917 C C . TYR D 1 200 ? 41.007 106.001 111.117 1.00 26.36 201 TYR D C 1
ATOM 8918 O O . TYR D 1 200 ? 41.088 107.049 110.447 1.00 16.87 201 TYR D O 1
ATOM 8927 N N . PRO D 1 201 ? 39.857 105.576 111.624 1.00 17.50 202 PRO D N 1
ATOM 8928 C CA . PRO D 1 201 ? 38.645 106.401 111.475 1.00 19.91 202 PRO D CA 1
ATOM 8929 C C . PRO D 1 201 ? 38.846 107.799 112.046 1.00 16.30 202 PRO D C 1
ATOM 8930 O O . PRO D 1 201 ? 38.427 108.779 111.438 1.00 18.55 202 PRO D O 1
ATOM 8934 N N . GLN D 1 202 ? 39.449 107.884 113.220 1.00 14.17 203 GLN D N 1
ATOM 8935 C CA . GLN D 1 202 ? 39.658 109.179 113.862 1.00 19.15 203 GLN D CA 1
ATOM 8936 C C . GLN D 1 202 ? 40.711 110.016 113.155 1.00 22.50 203 GLN D C 1
ATOM 8937 O O . GLN D 1 202 ? 40.616 111.252 113.154 1.00 25.59 203 GLN D O 1
ATOM 8943 N N . LEU D 1 203 ? 41.709 109.409 112.513 1.00 16.59 204 LEU D N 1
ATOM 8944 C CA . LEU D 1 203 ? 42.648 110.182 111.699 1.00 18.08 204 LEU D CA 1
ATOM 8945 C C . LEU D 1 203 ? 41.950 110.757 110.475 1.00 19.00 204 LEU D C 1
ATOM 8946 O O . LEU D 1 203 ? 42.207 111.893 110.072 1.00 15.76 204 LEU D O 1
ATOM 8951 N N . HIS D 1 204 ? 41.067 109.970 109.860 1.00 13.74 205 HIS D N 1
ATOM 8952 C CA . HIS D 1 204 ? 40.313 110.502 108.722 1.00 16.74 205 HIS D CA 1
ATOM 8953 C C . HIS D 1 204 ? 39.569 111.769 109.148 1.00 13.01 205 HIS D C 1
ATOM 8954 O O . HIS D 1 204 ? 39.568 112.771 108.438 1.00 20.33 205 HIS D O 1
ATOM 8961 N N . GLN D 1 205 ? 38.959 111.714 110.322 1.00 12.75 206 GLN D N 1
ATOM 8962 C CA . GLN D 1 205 ? 38.214 112.869 110.831 1.00 22.65 206 GLN D CA 1
ATOM 8963 C C . GLN D 1 205 ? 39.175 114.017 111.127 1.00 24.62 206 GLN D C 1
ATOM 8964 O O . GLN D 1 205 ? 38.915 115.201 110.924 1.00 18.73 206 GLN D O 1
ATOM 8970 N N . ILE D 1 206 ? 40.352 113.658 111.641 1.00 13.53 207 ILE D N 1
ATOM 8971 C CA . ILE D 1 206 ? 41.342 114.698 111.922 1.00 18.25 207 ILE D CA 1
ATOM 8972 C C . ILE D 1 206 ? 41.743 115.409 110.645 1.00 19.62 207 ILE D C 1
ATOM 8973 O O . ILE D 1 206 ? 41.854 116.636 110.573 1.00 20.00 207 ILE D O 1
ATOM 8978 N N . PHE D 1 207 ? 41.941 114.671 109.552 1.00 9.95 208 PHE D N 1
ATOM 8979 C CA . PHE D 1 207 ? 42.356 115.324 108.310 1.00 19.07 208 PHE D CA 1
ATOM 8980 C C . PHE D 1 207 ? 41.262 116.243 107.773 1.00 22.00 208 PHE D C 1
ATOM 8981 O O . PHE D 1 207 ? 41.530 117.308 107.209 1.00 23.99 208 PHE D O 1
ATOM 8989 N N . HIS D 1 208 ? 40.008 115.846 107.977 1.00 14.83 209 HIS D N 1
ATOM 8990 C CA . HIS D 1 208 ? 38.870 116.666 107.567 1.00 21.23 209 HIS D CA 1
ATOM 8991 C C . HIS D 1 208 ? 38.805 117.933 108.413 1.00 19.97 209 HIS D C 1
ATOM 8992 O O . HIS D 1 208 ? 38.584 119.030 107.920 1.00 19.88 209 HIS D O 1
ATOM 8999 N N . GLU D 1 209 ? 39.020 117.811 109.717 1.00 17.83 210 GLU D N 1
ATOM 9000 C CA . GLU D 1 209 ? 39.065 118.998 110.557 1.00 18.39 210 GLU D CA 1
ATOM 9001 C C . GLU D 1 209 ? 40.226 119.900 110.157 1.00 21.88 210 GLU D C 1
ATOM 9002 O O . GLU D 1 209 ? 40.091 121.128 110.153 1.00 31.59 210 GLU D O 1
ATOM 9008 N N . TYR D 1 210 ? 41.354 119.309 109.767 1.00 13.24 211 TYR D N 1
ATOM 9009 C CA . TYR D 1 210 ? 42.515 120.126 109.412 1.00 18.60 211 TYR D CA 1
ATOM 9010 C C . TYR D 1 210 ? 42.205 121.028 108.218 1.00 19.33 211 TYR D C 1
ATOM 9011 O O . TYR D 1 210 ? 42.582 122.199 108.204 1.00 15.85 211 TYR D O 1
ATOM 9020 N N . SER D 1 211 ? 41.526 120.489 107.213 1.00 22.06 212 SER D N 1
ATOM 9021 C CA . SER D 1 211 ? 41.195 121.265 106.018 1.00 26.11 212 SER D CA 1
ATOM 9022 C C . SER D 1 211 ? 40.298 122.450 106.350 1.00 29.15 212 SER D C 1
ATOM 9023 O O . SER D 1 211 ? 40.246 123.455 105.638 1.00 24.91 212 SER D O 1
ATOM 9026 N N . LYS D 1 212 ? 39.590 122.364 107.476 1.00 23.60 213 LYS D N 1
ATOM 9027 C CA . LYS D 1 212 ? 38.747 123.476 107.898 1.00 38.80 213 LYS D CA 1
ATOM 9028 C C . LYS D 1 212 ? 39.554 124.624 108.485 1.00 39.72 213 LYS D C 1
ATOM 9029 O O . LYS D 1 212 ? 39.060 125.748 108.597 1.00 35.62 213 LYS D O 1
ATOM 9035 N N . ILE D 1 213 ? 40.767 124.367 108.977 1.00 27.49 214 ILE D N 1
ATOM 9036 C CA . ILE D 1 213 ? 41.461 125.413 109.729 1.00 28.41 214 ILE D CA 1
ATOM 9037 C C . ILE D 1 213 ? 42.698 125.941 109.027 1.00 26.83 214 ILE D C 1
ATOM 9038 O O . ILE D 1 213 ? 43.469 126.742 109.558 1.00 23.34 214 ILE D O 1
ATOM 9043 N N . SER D 1 214 ? 42.985 125.468 107.819 1.00 21.08 215 SER D N 1
ATOM 9044 C CA . SER D 1 214 ? 44.142 126.005 107.091 1.00 23.04 215 SER D CA 1
ATOM 9045 C C . SER D 1 214 ? 43.784 126.099 105.618 1.00 24.57 215 SER D C 1
ATOM 9046 O O . SER D 1 214 ? 42.766 125.507 105.231 1.00 23.73 215 SER D O 1
ATOM 9049 N N . ASN D 1 215 ? 44.570 126.786 104.784 1.00 24.16 216 ASN D N 1
ATOM 9050 C CA . ASN D 1 215 ? 44.257 126.727 103.355 1.00 32.51 216 ASN D CA 1
ATOM 9051 C C . ASN D 1 215 ? 45.037 125.590 102.695 1.00 32.95 216 ASN D C 1
ATOM 9052 O O . ASN D 1 215 ? 44.984 125.426 101.476 1.00 21.08 216 ASN D O 1
ATOM 9057 N N . LYS D 1 216 ? 45.762 124.812 103.499 1.00 21.04 217 LYS D N 1
ATOM 9058 C CA . LYS D 1 216 ? 46.418 123.626 102.950 1.00 33.96 217 LYS D CA 1
ATOM 9059 C C . LYS D 1 216 ? 45.799 122.342 103.506 1.00 34.25 217 LYS D C 1
ATOM 9060 O O . LYS D 1 216 ? 45.367 122.273 104.657 1.00 24.10 217 LYS D O 1
ATOM 9066 N N . THR D 1 217 ? 45.846 121.262 102.731 1.00 23.36 218 THR D N 1
ATOM 9067 C CA . THR D 1 217 ? 45.466 119.963 103.292 1.00 21.53 218 THR D CA 1
ATOM 9068 C C . THR D 1 217 ? 46.573 119.482 104.226 1.00 20.45 218 THR D C 1
ATOM 9069 O O . THR D 1 217 ? 47.685 120.004 104.181 1.00 12.76 218 THR D O 1
ATOM 9073 N N . ILE D 1 218 ? 46.289 118.506 105.085 1.00 18.99 219 ILE D N 1
ATOM 9074 C CA . ILE D 1 218 ? 47.339 117.969 105.959 1.00 15.93 219 ILE D CA 1
ATOM 9075 C C . ILE D 1 218 ? 48.510 117.496 105.110 1.00 13.76 219 ILE D C 1
ATOM 9076 O O . ILE D 1 218 ? 49.675 117.576 105.487 1.00 14.62 219 ILE D O 1
ATOM 9081 N N . LEU D 1 219 ? 48.205 116.962 103.932 1.00 14.59 220 LEU D N 1
ATOM 9082 C CA . LEU D 1 219 ? 49.191 116.457 102.985 1.00 26.22 220 LEU D CA 1
ATOM 9083 C C . LEU D 1 219 ? 50.162 117.565 102.605 1.00 25.44 220 LEU D C 1
ATOM 9084 O O . LEU D 1 219 ? 51.381 117.449 102.647 1.00 13.15 220 LEU D O 1
ATOM 9089 N N . GLN D 1 220 ? 49.589 118.702 102.211 1.00 22.53 221 GLN D N 1
ATOM 9090 C CA . GLN D 1 220 ? 50.410 119.850 101.841 1.00 21.58 221 GLN D CA 1
ATOM 9091 C C . GLN D 1 220 ? 51.171 120.404 103.033 1.00 19.97 221 GLN D C 1
ATOM 9092 O O . GLN D 1 220 ? 52.327 120.816 102.921 1.00 20.26 221 GLN D O 1
ATOM 9098 N N . ALA D 1 221 ? 50.527 120.424 104.201 1.00 14.03 222 ALA D N 1
ATOM 9099 C CA . ALA D 1 221 ? 51.232 120.936 105.383 1.00 24.72 222 ALA D CA 1
ATOM 9100 C C . ALA D 1 221 ? 52.477 120.101 105.681 1.00 29.35 222 ALA D C 1
ATOM 9101 O O . ALA D 1 221 ? 53.555 120.625 105.982 1.00 15.19 222 ALA D O 1
ATOM 9103 N N . ILE D 1 222 ? 52.316 118.772 105.626 1.00 11.34 223 ILE D N 1
ATOM 9104 C CA . ILE D 1 222 ? 53.457 117.891 105.879 1.00 17.67 223 ILE D CA 1
ATOM 9105 C C . ILE D 1 222 ? 54.520 118.007 104.792 1.00 18.93 223 ILE D C 1
ATOM 9106 O O . ILE D 1 222 ? 55.709 118.120 105.100 1.00 17.05 223 ILE D O 1
ATOM 9111 N N . GLU D 1 223 ? 54.114 117.967 103.524 1.00 20.47 224 GLU D N 1
ATOM 9112 C CA . GLU D 1 223 ? 55.023 118.124 102.398 1.00 26.45 224 GLU D CA 1
ATOM 9113 C C . GLU D 1 223 ? 55.882 119.376 102.612 1.00 30.96 224 GLU D C 1
ATOM 9114 O O . GLU D 1 223 ? 57.096 119.359 102.421 1.00 23.76 224 GLU D O 1
ATOM 9120 N N . ASN D 1 224 ? 55.236 120.454 103.057 1.00 24.18 225 ASN D N 1
ATOM 9121 C CA . ASN D 1 224 ? 55.909 121.719 103.247 1.00 26.58 225 ASN D CA 1
ATOM 9122 C C . ASN D 1 224 ? 56.709 121.771 104.533 1.00 26.62 225 ASN D C 1
ATOM 9123 O O . ASN D 1 224 ? 57.727 122.460 104.600 1.00 19.13 225 ASN D O 1
ATOM 9128 N N . GLU D 1 225 ? 56.248 121.113 105.593 1.00 16.25 226 GLU D N 1
ATOM 9129 C CA . GLU D 1 225 ? 56.951 121.227 106.869 1.00 17.10 226 GLU D CA 1
ATOM 9130 C C . GLU D 1 225 ? 58.193 120.345 106.943 1.00 22.62 226 GLU D C 1
ATOM 9131 O O . GLU D 1 225 ? 59.124 120.738 107.664 1.00 16.28 226 GLU D O 1
ATOM 9137 N N . PHE D 1 226 ? 58.228 119.182 106.288 1.00 15.36 227 PHE D N 1
ATOM 9138 C CA . PHE D 1 226 ? 59.342 118.244 106.427 1.00 17.04 227 PHE D CA 1
ATOM 9139 C C . PHE D 1 226 ? 60.034 117.937 105.106 1.00 18.62 227 PHE D C 1
ATOM 9140 O O . PHE D 1 226 ? 59.529 118.237 104.029 1.00 21.97 227 PHE D O 1
ATOM 9148 N N . SER D 1 227 ? 61.143 117.201 105.158 1.00 18.52 228 SER D N 1
ATOM 9149 C CA . SER D 1 227 ? 61.753 116.674 103.940 1.00 17.57 228 SER D CA 1
ATOM 9150 C C . SER D 1 227 ? 62.337 115.288 104.195 1.00 15.41 228 SER D C 1
ATOM 9151 O O . SER D 1 227 ? 62.415 114.860 105.348 1.00 17.99 228 SER D O 1
ATOM 9154 N N . GLY D 1 228 ? 62.757 114.599 103.146 1.00 20.53 229 GLY D N 1
ATOM 9155 C CA . GLY D 1 228 ? 63.457 113.336 103.277 1.00 23.36 229 GLY D CA 1
ATOM 9156 C C . GLY D 1 228 ? 62.617 112.239 103.898 1.00 23.00 229 GLY D C 1
ATOM 9157 O O . GLY D 1 228 ? 61.393 112.205 103.790 1.00 28.42 229 GLY D O 1
ATOM 9158 N N . ASP D 1 229 ? 63.264 111.275 104.540 1.00 15.69 230 ASP D N 1
ATOM 9159 C CA . ASP D 1 229 ? 62.562 110.093 105.014 1.00 17.84 230 ASP D CA 1
ATOM 9160 C C . ASP D 1 229 ? 61.384 110.389 105.932 1.00 17.81 230 ASP D C 1
ATOM 9161 O O . ASP D 1 229 ? 60.375 109.695 105.902 1.00 13.04 230 ASP D O 1
ATOM 9166 N N . ILE D 1 230 ? 61.531 111.330 106.856 1.00 14.10 231 ILE D N 1
ATOM 9167 C CA . ILE D 1 230 ? 60.466 111.542 107.843 1.00 16.03 231 ILE D CA 1
ATOM 9168 C C . ILE D 1 230 ? 59.235 112.127 107.174 1.00 17.36 231 ILE D C 1
ATOM 9169 O O . ILE D 1 230 ? 58.096 111.745 107.459 1.00 16.48 231 ILE D O 1
ATOM 9174 N N . LYS D 1 231 ? 59.416 113.010 106.193 1.00 19.62 232 LYS D N 1
ATOM 9175 C CA . LYS D 1 231 ? 58.291 113.517 105.410 1.00 18.32 232 LYS D CA 1
ATOM 9176 C C . LYS D 1 231 ? 57.582 112.373 104.693 1.00 20.99 232 LYS D C 1
ATOM 9177 O O . LYS D 1 231 ? 56.364 112.186 104.775 1.00 18.26 232 LYS D O 1
ATOM 9183 N N . ASN D 1 232 ? 58.348 111.571 103.945 1.00 15.05 233 ASN D N 1
ATOM 9184 C CA . ASN D 1 232 ? 57.722 110.447 103.249 1.00 18.43 233 ASN D CA 1
ATOM 9185 C C . ASN D 1 232 ? 57.000 109.498 104.193 1.00 18.31 233 ASN D C 1
ATOM 9186 O O . ASN D 1 232 ? 55.944 108.931 103.874 1.00 16.26 233 ASN D O 1
ATOM 9191 N N . GLY D 1 233 ? 57.563 109.265 105.376 1.00 18.35 234 GLY D N 1
ATOM 9192 C CA . GLY D 1 233 ? 56.934 108.337 106.318 1.00 18.18 234 GLY D CA 1
ATOM 9193 C C . GLY D 1 233 ? 55.646 108.908 106.878 1.00 19.29 234 GLY D C 1
ATOM 9194 O O . GLY D 1 233 ? 54.650 108.202 107.063 1.00 17.44 234 GLY D O 1
ATOM 9195 N N . LEU D 1 234 ? 55.631 110.210 107.152 1.00 9.34 235 LEU D N 1
ATOM 9196 C CA . LEU D 1 234 ? 54.391 110.823 107.634 1.00 16.42 235 LEU D CA 1
ATOM 9197 C C . LEU D 1 234 ? 53.354 110.836 106.519 1.00 16.21 235 LEU D C 1
ATOM 9198 O O . LEU D 1 234 ? 52.182 110.499 106.742 1.00 18.83 235 LEU D O 1
ATOM 9203 N N . LEU D 1 235 ? 53.757 111.165 105.298 1.00 17.33 236 LEU D N 1
ATOM 9204 C CA . LEU D 1 235 ? 52.797 111.169 104.187 1.00 14.36 236 LEU D CA 1
ATOM 9205 C C . LEU D 1 235 ? 52.204 109.782 103.974 1.00 15.21 236 LEU D C 1
ATOM 9206 O O . LEU D 1 235 ? 51.047 109.599 103.603 1.00 13.58 236 LEU D O 1
ATOM 9211 N N . ALA D 1 236 ? 53.026 108.745 104.130 1.00 10.90 237 ALA D N 1
ATOM 9212 C CA . ALA D 1 236 ? 52.531 107.392 103.828 1.00 16.72 237 ALA D CA 1
ATOM 9213 C C . ALA D 1 236 ? 51.404 106.981 104.764 1.00 15.53 237 ALA D C 1
ATOM 9214 O O . ALA D 1 236 ? 50.445 106.294 104.411 1.00 14.14 237 ALA D O 1
ATOM 9216 N N . ILE D 1 237 ? 51.521 107.428 106.015 1.00 15.01 238 ILE D N 1
ATOM 9217 C CA . ILE D 1 237 ? 50.438 107.158 106.957 1.00 20.85 238 ILE D CA 1
ATOM 9218 C C . ILE D 1 237 ? 49.171 107.895 106.541 1.00 21.19 238 ILE D C 1
ATOM 9219 O O . ILE D 1 237 ? 48.110 107.268 106.503 1.00 20.38 238 ILE D O 1
ATOM 9224 N N . VAL D 1 238 ? 49.257 109.179 106.198 1.00 11.45 239 VAL D N 1
ATOM 9225 C CA . VAL D 1 238 ? 48.050 109.878 105.769 1.00 13.05 239 VAL D CA 1
ATOM 9226 C C . VAL D 1 238 ? 47.389 109.172 104.589 1.00 11.79 239 VAL D C 1
ATOM 9227 O O . VAL D 1 238 ? 46.182 108.911 104.591 1.00 21.79 239 VAL D O 1
ATOM 9231 N N . LYS D 1 239 ? 48.182 108.862 103.575 1.00 19.08 240 LYS D N 1
ATOM 9232 C CA . LYS D 1 239 ? 47.683 108.214 102.370 1.00 22.60 240 LYS D CA 1
ATOM 9233 C C . LYS D 1 239 ? 47.104 106.837 102.656 1.00 20.95 240 LYS D C 1
ATOM 9234 O O . LYS D 1 239 ? 46.134 106.443 102.005 1.00 18.73 240 LYS D O 1
ATOM 9240 N N . SER D 1 240 ? 47.696 106.103 103.602 1.00 22.54 241 SER D N 1
ATOM 9241 C CA . SER D 1 240 ? 47.182 104.753 103.856 1.00 24.75 241 SER D CA 1
ATOM 9242 C C . SER D 1 240 ? 45.830 104.838 104.557 1.00 24.30 241 SER D C 1
ATOM 9243 O O . SER D 1 240 ? 44.977 103.972 104.403 1.00 26.34 241 SER D O 1
ATOM 9246 N N . VAL D 1 241 ? 45.631 105.917 105.303 1.00 19.51 242 VAL D N 1
ATOM 9247 C CA . VAL D 1 241 ? 44.371 106.158 105.985 1.00 23.55 242 VAL D CA 1
ATOM 9248 C C . VAL D 1 241 ? 43.272 106.598 105.014 1.00 26.07 242 VAL D C 1
ATOM 9249 O O . VAL D 1 241 ? 42.158 106.077 105.137 1.00 19.07 242 VAL D O 1
ATOM 9253 N N . GLU D 1 242 ? 43.560 107.527 104.114 1.00 23.33 243 GLU D N 1
ATOM 9254 C CA . GLU D 1 242 ? 42.609 108.087 103.167 1.00 19.80 243 GLU D CA 1
ATOM 9255 C C . GLU D 1 242 ? 42.292 107.140 102.017 1.00 21.09 243 GLU D C 1
ATOM 9256 O O . GLU D 1 242 ? 41.133 107.015 101.620 1.00 22.26 243 GLU D O 1
ATOM 9262 N N . ASN D 1 243 ? 43.318 106.516 101.445 1.00 24.98 244 ASN D N 1
ATOM 9263 C CA . ASN D 1 243 ? 43.099 105.526 100.393 1.00 21.04 244 ASN D CA 1
ATOM 9264 C C . ASN D 1 243 ? 44.328 104.641 100.213 1.00 19.51 244 ASN D C 1
ATOM 9265 O O . ASN D 1 243 ? 45.250 105.002 99.478 1.00 28.96 244 ASN D O 1
ATOM 9270 N N . ARG D 1 244 ? 44.338 103.489 100.879 1.00 30.71 245 ARG D N 1
ATOM 9271 C CA . ARG D 1 244 ? 45.475 102.577 100.784 1.00 30.39 245 ARG D CA 1
ATOM 9272 C C . ARG D 1 244 ? 45.637 102.048 99.369 1.00 28.60 245 ARG D C 1
ATOM 9273 O O . ARG D 1 244 ? 46.754 101.831 98.886 1.00 47.09 245 ARG D O 1
ATOM 9281 N N . PHE D 1 245 ? 44.528 101.870 98.656 1.00 28.10 246 PHE D N 1
ATOM 9282 C CA . PHE D 1 245 ? 44.622 101.412 97.269 1.00 29.18 246 PHE D CA 1
ATOM 9283 C C . PHE D 1 245 ? 45.491 102.358 96.453 1.00 30.56 246 PHE D C 1
ATOM 9284 O O . PHE D 1 245 ? 46.380 101.927 95.712 1.00 26.15 246 PHE D O 1
ATOM 9292 N N . ALA D 1 246 ? 45.193 103.652 96.598 1.00 28.84 247 ALA D N 1
ATOM 9293 C CA . ALA D 1 246 ? 45.924 104.686 95.870 1.00 20.83 247 ALA D CA 1
ATOM 9294 C C . ALA D 1 246 ? 47.388 104.744 96.295 1.00 19.91 247 ALA D C 1
ATOM 9295 O O . ALA D 1 246 ? 48.262 104.962 95.454 1.00 29.27 247 ALA D O 1
ATOM 9297 N N . TYR D 1 247 ? 47.628 104.572 97.598 1.00 21.22 248 TYR D N 1
ATOM 9298 C CA . TYR D 1 247 ? 49.010 104.522 98.076 1.00 20.77 248 TYR D CA 1
ATOM 9299 C C . TYR D 1 247 ? 49.793 103.488 97.266 1.00 16.51 248 TYR D C 1
ATOM 9300 O O . TYR D 1 247 ? 50.746 103.836 96.585 1.00 18.32 248 TYR D O 1
ATOM 9309 N N . PHE D 1 248 ? 49.337 102.240 97.310 1.00 20.49 249 PHE D N 1
ATOM 9310 C CA . PHE D 1 248 ? 50.035 101.202 96.551 1.00 25.45 249 PHE D CA 1
ATOM 9311 C C . PHE D 1 248 ? 50.048 101.527 95.064 1.00 21.91 249 PHE D C 1
ATOM 9312 O O . PHE D 1 248 ? 51.129 101.497 94.473 1.00 27.34 249 PHE D O 1
ATOM 9320 N N . ALA D 1 249 ? 48.900 101.877 94.494 1.00 37.02 250 ALA D N 1
ATOM 9321 C CA . ALA D 1 249 ? 48.792 102.261 93.085 1.00 24.88 250 ALA D CA 1
ATOM 9322 C C . ALA D 1 249 ? 49.868 103.272 92.719 1.00 25.36 250 ALA D C 1
ATOM 9323 O O . ALA D 1 249 ? 50.706 103.029 91.841 1.00 29.55 250 ALA D O 1
ATOM 9325 N N . GLU D 1 250 ? 49.920 104.355 93.491 1.00 36.79 251 GLU D N 1
ATOM 9326 C CA . GLU D 1 250 ? 50.983 105.347 93.352 1.00 32.92 251 GLU D CA 1
ATOM 9327 C C . GLU D 1 250 ? 52.360 104.722 93.476 1.00 32.90 251 GLU D C 1
ATOM 9328 O O . GLU D 1 250 ? 53.316 105.095 92.789 1.00 30.21 251 GLU D O 1
ATOM 9334 N N . ARG D 1 251 ? 52.557 103.799 94.424 1.00 21.09 252 ARG D N 1
ATOM 9335 C CA . ARG D 1 251 ? 53.924 103.282 94.579 1.00 26.28 252 ARG D CA 1
ATOM 9336 C C . ARG D 1 251 ? 54.312 102.462 93.347 1.00 25.98 252 ARG D C 1
ATOM 9337 O O . ARG D 1 251 ? 55.447 102.509 92.888 1.00 28.50 252 ARG D O 1
ATOM 9345 N N . LEU D 1 252 ? 53.341 101.692 92.880 1.00 25.12 253 LEU D N 1
ATOM 9346 C CA . LEU D 1 252 ? 53.476 100.822 91.720 1.00 32.01 253 LEU D CA 1
ATOM 9347 C C . LEU D 1 252 ? 53.857 101.630 90.489 1.00 32.86 253 LEU D C 1
ATOM 9348 O O . LEU D 1 252 ? 54.726 101.223 89.722 1.00 42.40 253 LEU D O 1
ATOM 9353 N N . HIS D 1 253 ? 53.189 102.771 90.316 1.00 40.04 254 HIS D N 1
ATOM 9354 C CA . HIS D 1 253 ? 53.493 103.664 89.203 1.00 37.00 254 HIS D CA 1
ATOM 9355 C C . HIS D 1 253 ? 54.945 104.121 89.270 1.00 36.12 254 HIS D C 1
ATOM 9356 O O . HIS D 1 253 ? 55.694 104.070 88.296 1.00 48.68 254 HIS D O 1
ATOM 9363 N N . HIS D 1 254 ? 55.346 104.625 90.434 1.00 39.22 255 HIS D N 1
ATOM 9364 C CA . HIS D 1 254 ? 56.688 105.167 90.621 1.00 53.17 255 HIS D CA 1
ATOM 9365 C C . HIS D 1 254 ? 57.749 104.091 90.456 1.00 53.45 255 HIS D C 1
ATOM 9366 O O . HIS D 1 254 ? 58.843 104.343 89.950 1.00 33.14 255 HIS D O 1
ATOM 9373 N N . ALA D 1 255 ? 57.466 102.864 90.886 1.00 32.92 256 ALA D N 1
ATOM 9374 C CA . ALA D 1 255 ? 58.433 101.785 90.699 1.00 36.82 256 ALA D CA 1
ATOM 9375 C C . ALA D 1 255 ? 58.726 101.585 89.211 1.00 37.74 256 ALA D C 1
ATOM 9376 O O . ALA D 1 255 ? 59.856 101.301 88.811 1.00 55.59 256 ALA D O 1
ATOM 9378 N N . MET D 1 256 ? 57.693 101.744 88.396 1.00 35.52 257 MET D N 1
ATOM 9379 C CA . MET D 1 256 ? 57.775 101.493 86.967 1.00 43.36 257 MET D CA 1
ATOM 9380 C C . MET D 1 256 ? 58.118 102.712 86.132 1.00 44.70 257 MET D C 1
ATOM 9381 O O . MET D 1 256 ? 58.096 102.661 84.895 1.00 46.98 257 MET D O 1
ATOM 9386 N N . LYS D 1 257 ? 58.385 103.847 86.772 1.00 54.11 258 LYS D N 1
ATOM 9387 C CA . LYS D 1 257 ? 58.666 105.035 85.968 1.00 84.90 258 LYS D CA 1
ATOM 9388 C C . LYS D 1 257 ? 59.847 104.807 85.031 1.00 85.17 258 LYS D C 1
ATOM 9389 O O . LYS D 1 257 ? 60.659 103.913 85.245 1.00 101.98 258 LYS D O 1
ATOM 9395 N N . GLY D 1 258 ? 59.888 105.617 83.985 1.00 157.91 259 GLY D N 1
ATOM 9396 C CA . GLY D 1 258 ? 60.896 105.720 82.973 1.00 157.91 259 GLY D CA 1
ATOM 9397 C C . GLY D 1 258 ? 61.429 104.431 82.390 1.00 157.91 259 GLY D C 1
ATOM 9398 O O . GLY D 1 258 ? 60.753 103.407 82.380 1.00 121.65 259 GLY D O 1
ATOM 9399 N N . LEU D 1 259 ? 62.652 104.506 81.887 1.00 157.91 260 LEU D N 1
ATOM 9400 C CA . LEU D 1 259 ? 63.383 103.422 81.259 1.00 157.85 260 LEU D CA 1
ATOM 9401 C C . LEU D 1 259 ? 64.180 102.621 82.294 1.00 157.73 260 LEU D C 1
ATOM 9402 O O . LEU D 1 259 ? 65.412 102.605 82.244 1.00 157.91 260 LEU D O 1
ATOM 9407 N N . GLY D 1 260 ? 63.460 101.993 83.212 1.00 157.91 261 GLY D N 1
ATOM 9408 C CA . GLY D 1 260 ? 64.042 101.212 84.288 1.00 93.89 261 GLY D CA 1
ATOM 9409 C C . GLY D 1 260 ? 63.052 100.956 85.408 1.00 94.17 261 GLY D C 1
ATOM 9410 O O . GLY D 1 260 ? 62.270 101.831 85.781 1.00 89.62 261 GLY D O 1
ATOM 9411 N N . THR D 1 261 ? 63.070 99.743 85.954 1.00 136.38 262 THR D N 1
ATOM 9412 C CA . THR D 1 261 ? 62.104 99.382 86.978 1.00 64.96 262 THR D CA 1
ATOM 9413 C C . THR D 1 261 ? 62.732 99.211 88.354 1.00 64.87 262 THR D C 1
ATOM 9414 O O . THR D 1 261 ? 63.724 98.494 88.512 1.00 80.35 262 THR D O 1
ATOM 9418 N N . SER D 1 262 ? 62.090 99.789 89.375 1.00 77.23 263 SER D N 1
ATOM 9419 C CA . SER D 1 262 ? 62.447 99.371 90.733 1.00 42.08 263 SER D CA 1
ATOM 9420 C C . SER D 1 262 ? 61.767 98.016 90.968 1.00 41.34 263 SER D C 1
ATOM 9421 O O . SER D 1 262 ? 60.622 97.929 91.397 1.00 27.80 263 SER D O 1
ATOM 9424 N N . ASP D 1 263 ? 62.461 96.967 90.550 1.00 40.30 264 ASP D N 1
ATOM 9425 C CA . ASP D 1 263 ? 61.900 95.629 90.483 1.00 36.82 264 ASP D CA 1
ATOM 9426 C C . ASP D 1 263 ? 61.583 95.066 91.857 1.00 38.15 264 ASP D C 1
ATOM 9427 O O . ASP D 1 263 ? 60.570 94.367 91.998 1.00 40.16 264 ASP D O 1
ATOM 9432 N N . LYS D 1 264 ? 62.394 95.404 92.856 1.00 42.24 265 LYS D N 1
ATOM 9433 C CA . LYS D 1 264 ? 62.130 94.997 94.229 1.00 48.06 265 LYS D CA 1
ATOM 9434 C C . LYS D 1 264 ? 60.746 95.482 94.672 1.00 48.70 265 LYS D C 1
ATOM 9435 O O . LYS D 1 264 ? 59.974 94.732 95.263 1.00 25.48 265 LYS D O 1
ATOM 9441 N N . THR D 1 265 ? 60.495 96.756 94.396 1.00 23.06 266 THR D N 1
ATOM 9442 C CA . THR D 1 265 ? 59.253 97.422 94.771 1.00 27.61 266 THR D CA 1
ATOM 9443 C C . THR D 1 265 ? 58.040 96.802 94.096 1.00 26.08 266 THR D C 1
ATOM 9444 O O . THR D 1 265 ? 57.049 96.426 94.725 1.00 24.71 266 THR D O 1
ATOM 9448 N N . LEU D 1 266 ? 58.138 96.668 92.777 1.00 22.11 267 LEU D N 1
ATOM 9449 C CA . LEU D 1 266 ? 57.082 96.050 91.986 1.00 24.71 267 LEU D CA 1
ATOM 9450 C C . LEU D 1 266 ? 56.784 94.632 92.457 1.00 25.24 267 LEU D C 1
ATOM 9451 O O . LEU D 1 266 ? 55.631 94.246 92.647 1.00 28.65 267 LEU D O 1
ATOM 9456 N N . ILE D 1 267 ? 57.828 93.816 92.615 1.00 26.45 268 ILE D N 1
ATOM 9457 C CA . ILE D 1 267 ? 57.594 92.442 93.063 1.00 26.54 268 ILE D CA 1
ATOM 9458 C C . ILE D 1 267 ? 56.958 92.427 94.448 1.00 26.43 268 ILE D C 1
ATOM 9459 O O . ILE D 1 267 ? 56.005 91.684 94.692 1.00 27.99 268 ILE D O 1
ATOM 9464 N N . ARG D 1 268 ? 57.475 93.244 95.369 1.00 24.46 269 ARG D N 1
ATOM 9465 C CA . ARG D 1 268 ? 56.992 93.196 96.745 1.00 20.11 269 ARG D CA 1
ATOM 9466 C C . ARG D 1 268 ? 55.511 93.526 96.839 1.00 19.85 269 ARG D C 1
ATOM 9467 O O . ARG D 1 268 ? 54.774 92.875 97.583 1.00 19.29 269 ARG D O 1
ATOM 9475 N N . ILE D 1 269 ? 55.099 94.577 96.135 1.00 24.55 270 ILE D N 1
ATOM 9476 C CA . ILE D 1 269 ? 53.713 95.028 96.220 1.00 19.98 270 ILE D CA 1
ATOM 9477 C C . ILE D 1 269 ? 52.759 94.063 95.535 1.00 17.66 270 ILE D C 1
ATOM 9478 O O . ILE D 1 269 ? 51.675 93.781 96.036 1.00 23.80 270 ILE D O 1
ATOM 9483 N N . LEU D 1 270 ? 53.124 93.590 94.347 1.00 17.75 271 LEU D N 1
ATOM 9484 C CA . LEU D 1 270 ? 52.205 92.696 93.638 1.00 22.55 271 LEU D CA 1
ATOM 9485 C C . LEU D 1 270 ? 52.041 91.391 94.397 1.00 20.04 271 LEU D C 1
ATOM 9486 O O . LEU D 1 270 ? 50.946 90.872 94.595 1.00 22.98 271 LEU D O 1
ATOM 9491 N N . VAL D 1 271 ? 53.150 90.857 94.899 1.00 15.44 272 VAL D N 1
ATOM 9492 C CA . VAL D 1 271 ? 53.078 89.589 95.623 1.00 18.33 272 VAL D CA 1
ATOM 9493 C C . VAL D 1 271 ? 52.362 89.751 96.953 1.00 21.19 272 VAL D C 1
ATOM 9494 O O . VAL D 1 271 ? 51.404 89.031 97.271 1.00 27.09 272 VAL D O 1
ATOM 9498 N N . SER D 1 272 ? 52.789 90.724 97.767 1.00 24.96 273 SER D N 1
ATOM 9499 C CA . SER D 1 272 ? 52.247 90.874 99.108 1.00 15.35 273 SER D CA 1
ATOM 9500 C C . SER D 1 272 ? 50.777 91.250 99.116 1.00 15.69 273 SER D C 1
ATOM 9501 O O . SER D 1 272 ? 50.065 90.995 100.096 1.00 21.25 273 SER D O 1
ATOM 9504 N N . ARG D 1 273 ? 50.309 91.902 98.063 1.00 18.21 274 ARG D N 1
ATOM 9505 C CA . ARG D 1 273 ? 48.895 92.290 98.009 1.00 36.69 274 ARG D CA 1
ATOM 9506 C C . ARG D 1 273 ? 48.108 91.346 97.102 1.00 38.57 274 ARG D C 1
ATOM 9507 O O . ARG D 1 273 ? 46.912 91.521 96.861 1.00 24.22 274 ARG D O 1
ATOM 9515 N N . SER D 1 274 ? 48.796 90.330 96.587 1.00 28.77 275 SER D N 1
ATOM 9516 C CA . SER D 1 274 ? 48.193 89.399 95.641 1.00 20.44 275 SER D CA 1
ATOM 9517 C C . SER D 1 274 ? 46.922 88.757 96.161 1.00 18.81 275 SER D C 1
ATOM 9518 O O . SER D 1 274 ? 46.034 88.485 95.348 1.00 37.77 275 SER D O 1
ATOM 9521 N N . GLU D 1 275 ? 46.816 88.482 97.465 1.00 19.93 276 GLU D N 1
ATOM 9522 C CA . GLU D 1 275 ? 45.633 87.791 97.967 1.00 22.00 276 GLU D CA 1
ATOM 9523 C C . GLU D 1 275 ? 44.863 88.613 98.988 1.00 21.76 276 GLU D C 1
ATOM 9524 O O . GLU D 1 275 ? 44.169 88.079 99.861 1.00 31.46 276 GLU D O 1
ATOM 9530 N N . ILE D 1 276 ? 44.995 89.934 98.931 1.00 35.07 277 ILE D N 1
ATOM 9531 C CA . ILE D 1 276 ? 44.336 90.801 99.908 1.00 27.64 277 ILE D CA 1
ATOM 9532 C C . ILE D 1 276 ? 43.480 91.858 99.225 1.00 26.61 277 ILE D C 1
ATOM 9533 O O . ILE D 1 276 ? 42.281 91.963 99.477 1.00 27.76 277 ILE D O 1
ATOM 9538 N N . ASP D 1 277 ? 44.097 92.684 98.380 1.00 27.59 278 ASP D N 1
ATOM 9539 C CA . ASP D 1 277 ? 43.346 93.779 97.782 1.00 23.67 278 ASP D CA 1
ATOM 9540 C C . ASP D 1 277 ? 43.938 94.240 96.467 1.00 23.95 278 ASP D C 1
ATOM 9541 O O . ASP D 1 277 ? 43.742 95.393 96.078 1.00 44.15 278 ASP D O 1
ATOM 9546 N N . LEU D 1 278 ? 44.656 93.367 95.762 1.00 35.38 279 LEU D N 1
ATOM 9547 C CA . LEU D 1 278 ? 45.223 93.739 94.470 1.00 17.82 279 LEU D CA 1
ATOM 9548 C C . LEU D 1 278 ? 44.154 94.038 93.421 1.00 17.06 279 LEU D C 1
ATOM 9549 O O . LEU D 1 278 ? 44.443 94.641 92.383 1.00 24.43 279 LEU D O 1
ATOM 9554 N N . ALA D 1 279 ? 42.939 93.538 93.632 1.00 61.97 280 ALA D N 1
ATOM 9555 C CA . ALA D 1 279 ? 41.838 93.799 92.706 1.00 38.69 280 ALA D CA 1
ATOM 9556 C C . ALA D 1 279 ? 41.469 95.282 92.749 1.00 39.48 280 ALA D C 1
ATOM 9557 O O . ALA D 1 279 ? 41.428 95.943 91.709 1.00 28.81 280 ALA D O 1
ATOM 9559 N N . ASN D 1 280 ? 41.229 95.777 93.962 1.00 38.11 281 ASN D N 1
ATOM 9560 C CA . ASN D 1 280 ? 40.980 97.202 94.177 1.00 31.96 281 ASN D CA 1
ATOM 9561 C C . ASN D 1 280 ? 42.192 98.028 93.787 1.00 32.94 281 ASN D C 1
ATOM 9562 O O . ASN D 1 280 ? 42.071 99.088 93.165 1.00 34.64 281 ASN D O 1
ATOM 9567 N N . ILE D 1 281 ? 43.398 97.531 94.088 1.00 29.56 282 ILE D N 1
ATOM 9568 C CA . ILE D 1 281 ? 44.572 98.297 93.677 1.00 24.93 282 ILE D CA 1
ATOM 9569 C C . ILE D 1 281 ? 44.606 98.471 92.163 1.00 27.07 282 ILE D C 1
ATOM 9570 O O . ILE D 1 281 ? 44.921 99.560 91.677 1.00 34.06 282 ILE D O 1
ATOM 9575 N N . LYS D 1 282 ? 44.230 97.417 91.444 1.00 29.62 283 LYS D N 1
ATOM 9576 C CA . LYS D 1 282 ? 44.126 97.479 89.989 1.00 45.95 283 LYS D CA 1
ATOM 9577 C C . LYS D 1 282 ? 43.078 98.509 89.550 1.00 46.93 283 LYS D C 1
ATOM 9578 O O . LYS D 1 282 ? 43.313 99.322 88.655 1.00 44.60 283 LYS D O 1
ATOM 9584 N N . GLU D 1 283 ? 41.906 98.453 90.168 1.00 31.81 284 GLU D N 1
ATOM 9585 C CA . GLU D 1 283 ? 40.815 99.384 89.899 1.00 60.54 284 GLU D CA 1
ATOM 9586 C C . GLU D 1 283 ? 41.265 100.827 90.125 1.00 61.56 284 GLU D C 1
ATOM 9587 O O . GLU D 1 283 ? 41.026 101.696 89.284 1.00 62.90 284 GLU D O 1
ATOM 9593 N N . THR D 1 284 ? 41.921 101.068 91.259 1.00 61.73 285 THR D N 1
ATOM 9594 C CA . THR D 1 284 ? 42.382 102.408 91.605 1.00 31.16 285 THR D CA 1
ATOM 9595 C C . THR D 1 284 ? 43.465 102.893 90.654 1.00 31.87 285 THR D C 1
ATOM 9596 O O . THR D 1 284 ? 43.441 104.038 90.190 1.00 65.90 285 THR D O 1
ATOM 9600 N N . PHE D 1 285 ? 44.448 102.052 90.343 1.00 29.60 286 PHE D N 1
ATOM 9601 C CA . PHE D 1 285 ? 45.519 102.481 89.442 1.00 29.66 286 PHE D CA 1
ATOM 9602 C C . PHE D 1 285 ? 44.935 102.900 88.099 1.00 32.57 286 PHE D C 1
ATOM 9603 O O . PHE D 1 285 ? 45.526 103.700 87.365 1.00 35.93 286 PHE D O 1
ATOM 9611 N N . GLN D 1 286 ? 43.821 102.256 87.725 1.00 29.67 287 GLN D N 1
ATOM 9612 C CA . GLN D 1 286 ? 43.306 102.575 86.384 1.00 50.65 287 GLN D CA 1
ATOM 9613 C C . GLN D 1 286 ? 42.815 104.020 86.386 1.00 50.33 287 GLN D C 1
ATOM 9614 O O . GLN D 1 286 ? 43.337 104.891 85.701 1.00 33.19 287 GLN D O 1
ATOM 9620 N N . ALA D 1 287 ? 41.833 104.243 87.242 1.00 39.01 288 ALA D N 1
ATOM 9621 C CA . ALA D 1 287 ? 41.245 105.554 87.463 1.00 37.59 288 ALA D CA 1
ATOM 9622 C C . ALA D 1 287 ? 42.311 106.625 87.641 1.00 38.27 288 ALA D C 1
ATOM 9623 O O . ALA D 1 287 ? 42.163 107.750 87.154 1.00 71.26 288 ALA D O 1
ATOM 9625 N N . MET D 1 288 ? 43.416 106.294 88.306 1.00 52.11 289 MET D N 1
ATOM 9626 C CA . MET D 1 288 ? 44.427 107.309 88.585 1.00 40.25 289 MET D CA 1
ATOM 9627 C C . MET D 1 288 ? 45.330 107.624 87.406 1.00 40.74 289 MET D C 1
ATOM 9628 O O . MET D 1 288 ? 45.905 108.714 87.322 1.00 51.02 289 MET D O 1
ATOM 9633 N N . TYR D 1 289 ? 45.506 106.676 86.488 1.00 43.41 290 TYR D N 1
ATOM 9634 C CA . TYR D 1 289 ? 46.470 106.889 85.412 1.00 47.64 290 TYR D CA 1
ATOM 9635 C C . TYR D 1 289 ? 45.891 106.625 84.032 1.00 48.68 290 TYR D C 1
ATOM 9636 O O . TYR D 1 289 ? 46.565 106.870 83.026 1.00 46.82 290 TYR D O 1
ATOM 9645 N N . GLY D 1 290 ? 44.659 106.129 83.985 1.00 38.48 291 GLY D N 1
ATOM 9646 C CA . GLY D 1 290 ? 43.978 105.792 82.754 1.00 70.35 291 GLY D CA 1
ATOM 9647 C C . GLY D 1 290 ? 44.479 104.521 82.097 1.00 70.28 291 GLY D C 1
ATOM 9648 O O . GLY D 1 290 ? 43.788 103.963 81.242 1.00 54.46 291 GLY D O 1
ATOM 9649 N N . LYS D 1 291 ? 45.672 104.063 82.466 1.00 80.95 292 LYS D N 1
ATOM 9650 C CA . LYS D 1 291 ? 46.273 102.862 81.897 1.00 64.20 292 LYS D CA 1
ATOM 9651 C C . LYS D 1 291 ? 46.094 101.672 82.830 1.00 64.93 292 LYS D C 1
ATOM 9652 O O . LYS D 1 291 ? 46.129 101.818 84.052 1.00 51.99 292 LYS D O 1
ATOM 9658 N N . SER D 1 292 ? 45.894 100.471 82.291 1.00 41.27 293 SER D N 1
ATOM 9659 C CA . SER D 1 292 ? 45.785 99.312 83.175 1.00 32.89 293 SER D CA 1
ATOM 9660 C C . SER D 1 292 ? 47.119 99.038 83.857 1.00 32.34 293 SER D C 1
ATOM 9661 O O . SER D 1 292 ? 48.186 99.306 83.298 1.00 53.52 293 SER D O 1
ATOM 9664 N N . LEU D 1 293 ? 47.065 98.489 85.065 1.00 49.80 294 LEU D N 1
ATOM 9665 C CA . LEU D 1 293 ? 48.306 98.106 85.753 1.00 30.37 294 LEU D CA 1
ATOM 9666 C C . LEU D 1 293 ? 49.089 97.154 84.845 1.00 30.15 294 LEU D C 1
ATOM 9667 O O . LEU D 1 293 ? 50.257 97.378 84.521 1.00 45.97 294 LEU D O 1
ATOM 9672 N N . TYR D 1 294 ? 48.379 96.144 84.372 1.00 33.79 295 TYR D N 1
ATOM 9673 C CA . TYR D 1 294 ? 48.857 95.140 83.430 1.00 44.38 295 TYR D CA 1
ATOM 9674 C C . TYR D 1 294 ? 49.716 95.736 82.323 1.00 45.98 295 TYR D C 1
ATOM 9675 O O . TYR D 1 294 ? 50.900 95.420 82.188 1.00 48.80 295 TYR D O 1
ATOM 9684 N N . GLU D 1 295 ? 49.118 96.614 81.518 1.00 77.45 296 GLU D N 1
ATOM 9685 C CA . GLU D 1 295 ? 49.856 97.241 80.422 1.00 56.93 296 GLU D CA 1
ATOM 9686 C C . GLU D 1 295 ? 51.076 97.976 80.948 1.00 56.06 296 GLU D C 1
ATOM 9687 O O . GLU D 1 295 ? 52.156 98.020 80.353 1.00 39.31 296 GLU D O 1
ATOM 9693 N N . PHE D 1 296 ? 50.919 98.552 82.146 1.00 37.17 297 PHE D N 1
ATOM 9694 C CA . PHE D 1 296 ? 52.094 99.200 82.729 1.00 38.14 297 PHE D CA 1
ATOM 9695 C C . PHE D 1 296 ? 53.204 98.183 82.953 1.00 36.91 297 PHE D C 1
ATOM 9696 O O . PHE D 1 296 ? 54.356 98.396 82.584 1.00 46.57 297 PHE D O 1
ATOM 9704 N N . ILE D 1 297 ? 52.818 97.073 83.574 1.00 50.79 298 ILE D N 1
ATOM 9705 C CA . ILE D 1 297 ? 53.775 95.996 83.817 1.00 23.65 298 ILE D CA 1
ATOM 9706 C C . ILE D 1 297 ? 54.276 95.431 82.491 1.00 21.99 298 ILE D C 1
ATOM 9707 O O . ILE D 1 297 ? 55.488 95.340 82.277 1.00 51.59 298 ILE D O 1
ATOM 9712 N N . ALA D 1 298 ? 53.357 95.089 81.601 1.00 37.91 299 ALA D N 1
ATOM 9713 C CA . ALA D 1 298 ? 53.701 94.498 80.310 1.00 49.67 299 ALA D CA 1
ATOM 9714 C C . ALA D 1 298 ? 54.783 95.279 79.573 1.00 48.69 299 ALA D C 1
ATOM 9715 O O . ALA D 1 298 ? 55.687 94.713 78.959 1.00 39.36 299 ALA D O 1
ATOM 9717 N N . ASP D 1 299 ? 54.675 96.603 79.653 1.00 56.95 300 ASP D N 1
ATOM 9718 C CA . ASP D 1 299 ? 55.600 97.479 78.947 1.00 67.26 300 ASP D CA 1
ATOM 9719 C C . ASP D 1 299 ? 56.794 97.876 79.787 1.00 66.51 300 ASP D C 1
ATOM 9720 O O . ASP D 1 299 ? 57.700 98.584 79.340 1.00 47.02 300 ASP D O 1
ATOM 9725 N N . ASP D 1 300 ? 56.847 97.422 81.040 1.00 53.04 301 ASP D N 1
ATOM 9726 C CA . ASP D 1 300 ? 58.029 97.755 81.838 1.00 40.69 301 ASP D CA 1
ATOM 9727 C C . ASP D 1 300 ? 58.883 96.533 82.118 1.00 39.87 301 ASP D C 1
ATOM 9728 O O . ASP D 1 300 ? 60.086 96.625 82.382 1.00 50.61 301 ASP D O 1
ATOM 9733 N N . CYS D 1 301 ? 58.278 95.346 82.072 1.00 37.24 302 CYS D N 1
ATOM 9734 C CA . CYS D 1 301 ? 59.071 94.158 82.384 1.00 46.59 302 CYS D CA 1
ATOM 9735 C C . CYS D 1 301 ? 59.257 93.280 81.159 1.00 46.04 302 CYS D C 1
ATOM 9736 O O . CYS D 1 301 ? 58.490 93.351 80.204 1.00 39.06 302 CYS D O 1
ATOM 9739 N N . SER D 1 302 ? 60.296 92.447 81.206 1.00 34.88 303 SER D N 1
ATOM 9740 C CA . SER D 1 302 ? 60.534 91.586 80.050 1.00 50.46 303 SER D CA 1
ATOM 9741 C C . SER D 1 302 ? 60.649 90.116 80.444 1.00 51.18 303 SER D C 1
ATOM 9742 O O . SER D 1 302 ? 60.794 89.780 81.621 1.00 48.19 303 SER D O 1
ATOM 9745 N N . GLY D 1 303 ? 60.541 89.250 79.442 1.00 44.78 304 GLY D N 1
ATOM 9746 C CA . GLY D 1 303 ? 60.684 87.824 79.536 1.00 49.00 304 GLY D CA 1
ATOM 9747 C C . GLY D 1 303 ? 59.723 87.112 80.459 1.00 49.82 304 GLY D C 1
ATOM 9748 O O . GLY D 1 303 ? 58.526 87.397 80.517 1.00 31.68 304 GLY D O 1
ATOM 9749 N N . ASP D 1 304 ? 60.252 86.116 81.166 1.00 50.96 305 ASP D N 1
ATOM 9750 C CA . ASP D 1 304 ? 59.440 85.280 82.048 1.00 28.00 305 ASP D CA 1
ATOM 9751 C C . ASP D 1 304 ? 58.983 86.053 83.276 1.00 25.07 305 ASP D C 1
ATOM 9752 O O . ASP D 1 304 ? 57.857 85.895 83.747 1.00 23.70 305 ASP D O 1
ATOM 9757 N N . TYR D 1 305 ? 59.893 86.896 83.753 1.00 28.83 306 TYR D N 1
ATOM 9758 C CA . TYR D 1 305 ? 59.587 87.815 84.849 1.00 25.32 306 TYR D CA 1
ATOM 9759 C C . TYR D 1 305 ? 58.281 88.550 84.565 1.00 23.91 306 TYR D C 1
ATOM 9760 O O . TYR D 1 305 ? 57.320 88.489 85.336 1.00 30.07 306 TYR D O 1
ATOM 9769 N N . LYS D 1 306 ? 58.266 89.211 83.407 1.00 31.37 307 LYS D N 1
ATOM 9770 C CA . LYS D 1 306 ? 57.080 89.946 82.979 1.00 36.73 307 LYS D CA 1
ATOM 9771 C C . LYS D 1 306 ? 55.862 89.043 82.892 1.00 34.70 307 LYS D C 1
ATOM 9772 O O . LYS D 1 306 ? 54.752 89.396 83.301 1.00 32.04 307 LYS D O 1
ATOM 9778 N N . ASP D 1 307 ? 56.070 87.841 82.357 1.00 42.42 308 ASP D N 1
ATOM 9779 C CA . ASP D 1 307 ? 54.976 86.878 82.201 1.00 33.03 308 ASP D CA 1
ATOM 9780 C C . ASP D 1 307 ? 54.455 86.437 83.557 1.00 31.96 308 ASP D C 1
ATOM 9781 O O . ASP D 1 307 ? 53.261 86.244 83.783 1.00 37.44 308 ASP D O 1
ATOM 9786 N N . LEU D 1 308 ? 55.356 86.246 84.523 1.00 30.90 309 LEU D N 1
ATOM 9787 C CA . LEU D 1 308 ? 54.869 85.835 85.843 1.00 27.15 309 LEU D CA 1
ATOM 9788 C C . LEU D 1 308 ? 54.107 86.974 86.510 1.00 29.58 309 LEU D C 1
ATOM 9789 O O . LEU D 1 308 ? 53.079 86.751 87.156 1.00 25.16 309 LEU D O 1
ATOM 9794 N N . LEU D 1 309 ? 54.655 88.193 86.412 1.00 28.45 310 LEU D N 1
ATOM 9795 C CA . LEU D 1 309 ? 53.979 89.315 87.075 1.00 29.71 310 LEU D CA 1
ATOM 9796 C C . LEU D 1 309 ? 52.599 89.504 86.448 1.00 29.54 310 LEU D C 1
ATOM 9797 O O . LEU D 1 309 ? 51.592 89.640 87.148 1.00 32.44 310 LEU D O 1
ATOM 9802 N N . LEU D 1 310 ? 52.572 89.448 85.116 1.00 25.41 311 LEU D N 1
ATOM 9803 C CA . LEU D 1 310 ? 51.297 89.575 84.419 1.00 34.32 311 LEU D CA 1
ATOM 9804 C C . LEU D 1 310 ? 50.273 88.571 84.929 1.00 33.74 311 LEU D C 1
ATOM 9805 O O . LEU D 1 310 ? 49.119 88.946 85.142 1.00 37.63 311 LEU D O 1
ATOM 9810 N N . GLN D 1 311 ? 50.674 87.319 85.135 1.00 26.24 312 GLN D N 1
ATOM 9811 C CA . GLN D 1 311 ? 49.700 86.295 85.498 1.00 41.96 312 GLN D CA 1
ATOM 9812 C C . GLN D 1 311 ? 49.220 86.391 86.932 1.00 42.19 312 GLN D C 1
ATOM 9813 O O . GLN D 1 311 ? 48.076 86.032 87.234 1.00 34.47 312 GLN D O 1
ATOM 9819 N N . ILE D 1 312 ? 50.045 86.885 87.849 1.00 43.90 313 ILE D N 1
ATOM 9820 C CA . ILE D 1 312 ? 49.506 87.093 89.202 1.00 31.60 313 ILE D CA 1
ATOM 9821 C C . ILE D 1 312 ? 48.520 88.261 89.193 1.00 30.02 313 ILE D C 1
ATOM 9822 O O . ILE D 1 312 ? 47.438 88.167 89.772 1.00 33.61 313 ILE D O 1
ATOM 9827 N N . THR D 1 313 ? 48.916 89.364 88.570 1.00 30.28 314 THR D N 1
ATOM 9828 C CA . THR D 1 313 ? 48.134 90.595 88.566 1.00 31.12 314 THR D CA 1
ATOM 9829 C C . THR D 1 313 ? 46.763 90.446 87.921 1.00 28.50 314 THR D C 1
ATOM 9830 O O . THR D 1 313 ? 45.770 90.836 88.526 1.00 29.90 314 THR D O 1
ATOM 9834 N N . GLY D 1 314 ? 46.707 89.968 86.681 1.00 37.36 315 GLY D N 1
ATOM 9835 C CA . GLY D 1 314 ? 45.433 89.913 85.973 1.00 49.22 315 GLY D CA 1
ATOM 9836 C C . GLY D 1 314 ? 45.278 91.119 85.059 1.00 50.42 315 GLY D C 1
ATOM 9837 O O . GLY D 1 314 ? 46.018 92.095 85.216 1.00 45.05 315 GLY D O 1
ATOM 9838 N N . HIS D 1 315 ? 44.363 91.041 84.095 1.00 83.53 316 HIS D N 1
ATOM 9839 C CA . HIS D 1 315 ? 44.135 92.108 83.133 1.00 46.45 316 HIS D CA 1
ATOM 9840 C C . HIS D 1 315 ? 43.400 93.298 83.739 1.00 45.92 316 HIS D C 1
ATOM 9841 O O . HIS D 1 315 ? 43.722 94.434 83.333 1.00 55.55 316 HIS D O 1
ATOM 9849 N N . VAL E 1 1 ? 47.729 42.535 120.414 1.00 52.25 2 VAL E N 1
ATOM 9850 C CA . VAL E 1 1 ? 48.042 43.807 121.047 1.00 62.58 2 VAL E CA 1
ATOM 9851 C C . VAL E 1 1 ? 49.502 44.196 120.836 1.00 62.88 2 VAL E C 1
ATOM 9852 O O . VAL E 1 1 ? 50.402 43.372 120.992 1.00 60.20 2 VAL E O 1
ATOM 9856 N N . VAL E 1 2 ? 49.726 45.471 120.527 1.00 63.25 3 VAL E N 1
ATOM 9857 C CA . VAL E 1 2 ? 51.102 45.964 120.483 1.00 54.27 3 VAL E CA 1
ATOM 9858 C C . VAL E 1 2 ? 51.402 46.719 121.770 1.00 53.02 3 VAL E C 1
ATOM 9859 O O . VAL E 1 2 ? 50.601 47.498 122.280 1.00 40.44 3 VAL E O 1
ATOM 9863 N N . GLN E 1 3 ? 52.551 46.424 122.374 1.00 31.42 4 GLN E N 1
ATOM 9864 C CA . GLN E 1 3 ? 52.857 47.061 123.655 1.00 38.19 4 GLN E CA 1
ATOM 9865 C C . GLN E 1 3 ? 54.292 46.752 124.063 1.00 38.87 4 GLN E C 1
ATOM 9866 O O . GLN E 1 3 ? 54.915 45.825 123.548 1.00 30.00 4 GLN E O 1
ATOM 9872 N N . GLY E 1 4 ? 54.831 47.553 124.978 1.00 30.76 5 GLY E N 1
ATOM 9873 C CA . GLY E 1 4 ? 56.185 47.313 125.441 1.00 32.71 5 GLY E CA 1
ATOM 9874 C C . GLY E 1 4 ? 56.169 46.455 126.695 1.00 32.98 5 GLY E C 1
ATOM 9875 O O . GLY E 1 4 ? 55.143 45.874 127.039 1.00 27.27 5 GLY E O 1
ATOM 9876 N N . THR E 1 5 ? 57.307 46.424 127.371 1.00 32.39 6 THR E N 1
ATOM 9877 C CA . THR E 1 5 ? 57.527 45.578 128.529 1.00 28.77 6 THR E CA 1
ATOM 9878 C C . THR E 1 5 ? 57.647 46.380 129.811 1.00 28.52 6 THR E C 1
ATOM 9879 O O . THR E 1 5 ? 57.750 45.818 130.902 1.00 38.21 6 THR E O 1
ATOM 9883 N N . VAL E 1 6 ? 57.655 47.712 129.696 1.00 25.51 7 VAL E N 1
ATOM 9884 C CA . VAL E 1 6 ? 57.709 48.514 130.919 1.00 26.94 7 VAL E CA 1
ATOM 9885 C C . VAL E 1 6 ? 56.383 49.235 131.138 1.00 26.58 7 VAL E C 1
ATOM 9886 O O . VAL E 1 6 ? 55.868 49.852 130.210 1.00 22.94 7 VAL E O 1
ATOM 9890 N N . LYS E 1 7 ? 55.825 49.126 132.335 1.00 34.52 8 LYS E N 1
ATOM 9891 C CA . LYS E 1 7 ? 54.551 49.732 132.691 1.00 42.95 8 LYS E CA 1
ATOM 9892 C C . LYS E 1 7 ? 54.708 50.536 133.981 1.00 41.41 8 LYS E C 1
ATOM 9893 O O . LYS E 1 7 ? 55.584 50.229 134.791 1.00 25.99 8 LYS E O 1
ATOM 9899 N N . PRO E 1 8 ? 53.854 51.534 134.186 1.00 32.35 9 PRO E N 1
ATOM 9900 C CA . PRO E 1 8 ? 53.956 52.356 135.394 1.00 34.11 9 PRO E CA 1
ATOM 9901 C C . PRO E 1 8 ? 53.885 51.491 136.653 1.00 37.72 9 PRO E C 1
ATOM 9902 O O . PRO E 1 8 ? 53.002 50.636 136.725 1.00 33.47 9 PRO E O 1
ATOM 9906 N N . HIS E 1 9 ? 54.772 51.755 137.605 1.00 30.47 10 HIS E N 1
ATOM 9907 C CA . HIS E 1 9 ? 54.753 51.103 138.906 1.00 42.56 10 HIS E CA 1
ATOM 9908 C C . HIS E 1 9 ? 53.596 51.606 139.765 1.00 43.21 10 HIS E C 1
ATOM 9909 O O . HIS E 1 9 ? 53.330 52.808 139.831 1.00 29.17 10 HIS E O 1
ATOM 9916 N N . ALA E 1 10 ? 52.893 50.684 140.426 1.00 38.17 11 ALA E N 1
ATOM 9917 C CA . ALA E 1 10 ? 51.748 51.099 141.235 1.00 29.32 11 ALA E CA 1
ATOM 9918 C C . ALA E 1 10 ? 52.235 51.624 142.579 1.00 26.68 11 ALA E C 1
ATOM 9919 O O . ALA E 1 10 ? 53.407 51.444 142.897 1.00 32.37 11 ALA E O 1
ATOM 9921 N N . SER E 1 11 ? 51.346 52.277 143.307 1.00 18.16 12 SER E N 1
ATOM 9922 C CA . SER E 1 11 ? 51.667 52.871 144.599 1.00 39.84 12 SER E CA 1
ATOM 9923 C C . SER E 1 11 ? 52.943 53.700 144.477 1.00 39.36 12 SER E C 1
ATOM 9924 O O . SER E 1 11 ? 53.841 53.644 145.312 1.00 33.25 12 SER E O 1
ATOM 9927 N N . PHE E 1 12 ? 53.024 54.451 143.389 1.00 34.04 13 PHE E N 1
ATOM 9928 C CA . PHE E 1 12 ? 54.218 55.237 143.101 1.00 30.20 13 PHE E CA 1
ATOM 9929 C C . PHE E 1 12 ? 54.415 56.396 144.065 1.00 29.75 13 PHE E C 1
ATOM 9930 O O . PHE E 1 12 ? 53.519 57.219 144.247 1.00 31.98 13 PHE E O 1
ATOM 9938 N N . ASN E 1 13 ? 55.610 56.486 144.641 1.00 22.40 14 ASN E N 1
ATOM 9939 C CA . ASN E 1 13 ? 55.974 57.662 145.428 1.00 25.44 14 ASN E CA 1
ATOM 9940 C C . ASN E 1 13 ? 57.338 58.179 144.978 1.00 29.46 14 ASN E C 1
ATOM 9941 O O . ASN E 1 13 ? 58.363 57.573 145.291 1.00 23.74 14 ASN E O 1
ATOM 9946 N N . SER E 1 14 ? 57.332 59.275 144.222 1.00 31.49 15 SER E N 1
ATOM 9947 C CA . SER E 1 14 ? 58.550 59.802 143.613 1.00 17.72 15 SER E CA 1
ATOM 9948 C C . SER E 1 14 ? 59.564 60.252 144.644 1.00 14.08 15 SER E C 1
ATOM 9949 O O . SER E 1 14 ? 60.760 60.029 144.495 1.00 30.36 15 SER E O 1
ATOM 9952 N N . ARG E 1 15 ? 59.102 60.881 145.722 1.00 22.89 16 ARG E N 1
ATOM 9953 C CA . ARG E 1 15 ? 60.031 61.302 146.762 1.00 24.47 16 ARG E CA 1
ATOM 9954 C C . ARG E 1 15 ? 60.793 60.120 147.351 1.00 28.61 16 ARG E C 1
ATOM 9955 O O . ARG E 1 15 ? 62.015 60.139 147.531 1.00 23.90 16 ARG E O 1
ATOM 9963 N N . GLU E 1 16 ? 60.060 59.063 147.696 1.00 26.12 17 GLU E N 1
ATOM 9964 C CA . GLU E 1 16 ? 60.704 57.910 148.326 1.00 27.98 17 GLU E CA 1
ATOM 9965 C C . GLU E 1 16 ? 61.762 57.305 147.420 1.00 25.16 17 GLU E C 1
ATOM 9966 O O . GLU E 1 16 ? 62.865 56.964 147.843 1.00 23.25 17 GLU E O 1
ATOM 9972 N N . ASP E 1 17 ? 61.386 57.197 146.153 1.00 21.38 18 ASP E N 1
ATOM 9973 C CA . ASP E 1 17 ? 62.252 56.672 145.111 1.00 22.24 18 ASP E CA 1
ATOM 9974 C C . ASP E 1 17 ? 63.517 57.495 144.939 1.00 22.37 18 ASP E C 1
ATOM 9975 O O . ASP E 1 17 ? 64.599 56.951 144.708 1.00 22.38 18 ASP E O 1
ATOM 9980 N N . ALA E 1 18 ? 63.418 58.813 145.066 1.00 33.12 19 ALA E N 1
ATOM 9981 C CA . ALA E 1 18 ? 64.621 59.648 145.011 1.00 20.95 19 ALA E CA 1
ATOM 9982 C C . ALA E 1 18 ? 65.476 59.414 146.244 1.00 19.01 19 ALA E C 1
ATOM 9983 O O . ALA E 1 18 ? 66.706 59.367 146.198 1.00 21.25 19 ALA E O 1
ATOM 9985 N N . GLU E 1 19 ? 64.843 59.300 147.412 1.00 15.89 20 GLU E N 1
ATOM 9986 C CA . GLU E 1 19 ? 65.679 59.029 148.594 1.00 22.94 20 GLU E CA 1
ATOM 9987 C C . GLU E 1 19 ? 66.338 57.661 148.470 1.00 23.01 20 GLU E C 1
ATOM 9988 O O . GLU E 1 19 ? 67.517 57.470 148.802 1.00 27.04 20 GLU E O 1
ATOM 9994 N N . THR E 1 20 ? 65.628 56.688 147.897 1.00 26.30 21 THR E N 1
ATOM 9995 C CA . THR E 1 20 ? 66.265 55.383 147.668 1.00 25.76 21 THR E CA 1
ATOM 9996 C C . THR E 1 20 ? 67.515 55.507 146.806 1.00 27.12 21 THR E C 1
ATOM 9997 O O . THR E 1 20 ? 68.583 54.982 147.144 1.00 26.55 21 THR E O 1
ATOM 10001 N N . LEU E 1 21 ? 67.401 56.207 145.677 1.00 30.90 22 LEU E N 1
ATOM 10002 C CA . LEU E 1 21 ? 68.559 56.380 144.798 1.00 22.76 22 LEU E CA 1
ATOM 10003 C C . LEU E 1 21 ? 69.714 57.061 145.520 1.00 22.66 22 LEU E C 1
ATOM 10004 O O . LEU E 1 21 ? 70.880 56.740 145.298 1.00 28.16 22 LEU E O 1
ATOM 10009 N N . ARG E 1 22 ? 69.417 58.001 146.411 1.00 20.11 23 ARG E N 1
ATOM 10010 C CA . ARG E 1 22 ? 70.476 58.699 147.131 1.00 27.75 23 ARG E CA 1
ATOM 10011 C C . ARG E 1 22 ? 71.255 57.725 148.009 1.00 28.55 23 ARG E C 1
ATOM 10012 O O . ARG E 1 22 ? 72.485 57.661 148.028 1.00 23.12 23 ARG E O 1
ATOM 10020 N N . LYS E 1 23 ? 70.460 56.963 148.748 1.00 31.51 24 LYS E N 1
ATOM 10021 C CA . LYS E 1 23 ? 70.962 55.955 149.665 1.00 47.81 24 LYS E CA 1
ATOM 10022 C C . LYS E 1 23 ? 71.938 55.023 148.961 1.00 46.12 24 LYS E C 1
ATOM 10023 O O . LYS E 1 23 ? 73.016 54.758 149.488 1.00 33.92 24 LYS E O 1
ATOM 10029 N N . ALA E 1 24 ? 71.585 54.563 147.769 1.00 22.70 25 ALA E N 1
ATOM 10030 C CA . ALA E 1 24 ? 72.395 53.603 147.033 1.00 23.34 25 ALA E CA 1
ATOM 10031 C C . ALA E 1 24 ? 73.733 54.193 146.602 1.00 26.19 25 ALA E C 1
ATOM 10032 O O . ALA E 1 24 ? 74.582 53.449 146.104 1.00 31.51 25 ALA E O 1
ATOM 10034 N N . MET E 1 25 ? 73.891 55.509 146.740 1.00 29.12 26 MET E N 1
ATOM 10035 C CA . MET E 1 25 ? 75.112 56.184 146.314 1.00 29.62 26 MET E CA 1
ATOM 10036 C C . MET E 1 25 ? 75.881 56.822 147.459 1.00 27.33 26 MET E C 1
ATOM 10037 O O . MET E 1 25 ? 77.099 56.995 147.365 1.00 44.88 26 MET E O 1
ATOM 10042 N N . LYS E 1 26 ? 75.220 57.233 148.534 1.00 28.15 27 LYS E N 1
ATOM 10043 C CA . LYS E 1 26 ? 75.911 57.950 149.602 1.00 63.84 27 LYS E CA 1
ATOM 10044 C C . LYS E 1 26 ? 76.787 57.005 150.418 1.00 62.58 27 LYS E C 1
ATOM 10045 O O . LYS E 1 26 ? 76.380 55.884 150.707 1.00 43.00 27 LYS E O 1
ATOM 10051 N N . GLY E 1 27 ? 77.975 57.477 150.775 1.00 69.75 28 GLY E N 1
ATOM 10052 C CA . GLY E 1 27 ? 78.939 56.681 151.511 1.00 68.36 28 GLY E CA 1
ATOM 10053 C C . GLY E 1 27 ? 79.745 55.765 150.607 1.00 68.34 28 GLY E C 1
ATOM 10054 O O . GLY E 1 27 ? 79.419 55.589 149.431 1.00 51.56 28 GLY E O 1
ATOM 10055 N N . ILE E 1 28 ? 80.810 55.158 151.143 1.00 157.91 29 ILE E N 1
ATOM 10056 C CA . ILE E 1 28 ? 81.609 54.249 150.318 1.00 107.18 29 ILE E CA 1
ATOM 10057 C C . ILE E 1 28 ? 80.724 53.134 149.759 1.00 107.74 29 ILE E C 1
ATOM 10058 O O . ILE E 1 28 ? 79.880 52.578 150.467 1.00 72.40 29 ILE E O 1
ATOM 10063 N N . GLY E 1 29 ? 80.920 52.829 148.478 1.00 57.60 30 GLY E N 1
ATOM 10064 C CA . GLY E 1 29 ? 80.152 51.802 147.795 1.00 44.67 30 GLY E CA 1
ATOM 10065 C C . GLY E 1 29 ? 79.016 52.369 146.964 1.00 43.98 30 GLY E C 1
ATOM 10066 O O . GLY E 1 29 ? 78.555 53.479 147.224 1.00 31.40 30 GLY E O 1
ATOM 10067 N N . THR E 1 30 ? 78.568 51.609 145.976 1.00 29.50 31 THR E N 1
ATOM 10068 C CA . THR E 1 30 ? 77.411 51.943 145.160 1.00 27.24 31 THR E CA 1
ATOM 10069 C C . THR E 1 30 ? 76.511 50.713 145.030 1.00 28.66 31 THR E C 1
ATOM 10070 O O . THR E 1 30 ? 76.958 49.686 144.520 1.00 36.17 31 THR E O 1
ATOM 10074 N N . ASP E 1 31 ? 75.275 50.842 145.490 1.00 35.97 32 ASP E N 1
ATOM 10075 C CA . ASP E 1 31 ? 74.300 49.761 145.452 1.00 36.07 32 ASP E CA 1
ATOM 10076 C C . ASP E 1 31 ? 73.620 49.712 144.090 1.00 36.19 32 ASP E C 1
ATOM 10077 O O . ASP E 1 31 ? 72.467 50.123 143.941 1.00 35.71 32 ASP E O 1
ATOM 10082 N N . GLU E 1 32 ? 74.351 49.219 143.082 1.00 23.68 33 GLU E N 1
ATOM 10083 C CA . GLU E 1 32 ? 73.766 49.226 141.744 1.00 35.25 33 GLU E CA 1
ATOM 10084 C C . GLU E 1 32 ? 72.464 48.439 141.706 1.00 34.92 33 GLU E C 1
ATOM 10085 O O . GLU E 1 32 ? 71.558 48.784 140.946 1.00 48.75 33 GLU E O 1
ATOM 10091 N N . LYS E 1 33 ? 72.355 47.392 142.523 1.00 31.25 34 LYS E N 1
ATOM 10092 C CA . LYS E 1 33 ? 71.156 46.561 142.500 1.00 47.40 34 LYS E CA 1
ATOM 10093 C C . LYS E 1 33 ? 69.892 47.379 142.722 1.00 44.30 34 LYS E C 1
ATOM 10094 O O . LYS E 1 33 ? 68.925 47.195 141.989 1.00 32.10 34 LYS E O 1
ATOM 10100 N N . SER E 1 34 ? 69.922 48.255 143.717 1.00 29.69 35 SER E N 1
ATOM 10101 C CA . SER E 1 34 ? 68.803 49.142 144.000 1.00 30.35 35 SER E CA 1
ATOM 10102 C C . SER E 1 34 ? 68.625 50.187 142.901 1.00 31.40 35 SER E C 1
ATOM 10103 O O . SER E 1 34 ? 67.495 50.537 142.559 1.00 34.45 35 SER E O 1
ATOM 10106 N N . ILE E 1 35 ? 69.709 50.714 142.339 1.00 34.85 36 ILE E N 1
ATOM 10107 C CA . ILE E 1 35 ? 69.557 51.691 141.257 1.00 27.18 36 ILE E CA 1
ATOM 10108 C C . ILE E 1 35 ? 68.883 51.072 140.042 1.00 28.36 36 ILE E C 1
ATOM 10109 O O . ILE E 1 35 ? 67.962 51.673 139.475 1.00 45.26 36 ILE E O 1
ATOM 10114 N N . THR E 1 36 ? 69.310 49.883 139.634 1.00 36.26 37 THR E N 1
ATOM 10115 C CA . THR E 1 36 ? 68.696 49.158 138.519 1.00 27.07 37 THR E CA 1
ATOM 10116 C C . THR E 1 36 ? 67.202 48.972 138.761 1.00 27.21 37 THR E C 1
ATOM 10117 O O . THR E 1 36 ? 66.342 49.184 137.904 1.00 24.79 37 THR E O 1
ATOM 10121 N N . HIS E 1 37 ? 66.887 48.532 139.979 1.00 23.07 38 HIS E N 1
ATOM 10122 C CA . HIS E 1 37 ? 65.513 48.154 140.302 1.00 26.43 38 HIS E CA 1
ATOM 10123 C C . HIS E 1 37 ? 64.596 49.359 140.189 1.00 26.48 38 HIS E C 1
ATOM 10124 O O . HIS E 1 37 ? 63.507 49.347 139.623 1.00 26.12 38 HIS E O 1
ATOM 10131 N N . ILE E 1 38 ? 65.073 50.501 140.693 1.00 32.09 39 ILE E N 1
ATOM 10132 C CA . ILE E 1 38 ? 64.254 51.698 140.522 1.00 27.30 39 ILE E CA 1
ATOM 10133 C C . ILE E 1 38 ? 64.072 52.055 139.056 1.00 26.99 39 ILE E C 1
ATOM 10134 O O . ILE E 1 38 ? 62.973 52.312 138.565 1.00 25.43 39 ILE E O 1
ATOM 10139 N N . LEU E 1 39 ? 65.192 52.123 138.333 1.00 27.25 40 LEU E N 1
ATOM 10140 C CA . LEU E 1 39 ? 65.106 52.573 136.950 1.00 28.81 40 LEU E CA 1
ATOM 10141 C C . LEU E 1 39 ? 64.328 51.587 136.095 1.00 28.61 40 LEU E C 1
ATOM 10142 O O . LEU E 1 39 ? 63.589 51.981 135.188 1.00 27.35 40 LEU E O 1
ATOM 10147 N N . ALA E 1 40 ? 64.523 50.283 136.324 1.00 29.48 41 ALA E N 1
ATOM 10148 C CA . ALA E 1 40 ? 63.883 49.355 135.384 1.00 24.05 41 ALA E CA 1
ATOM 10149 C C . ALA E 1 40 ? 62.412 49.134 135.666 1.00 22.31 41 ALA E C 1
ATOM 10150 O O . ALA E 1 40 ? 61.653 48.769 134.760 1.00 24.51 41 ALA E O 1
ATOM 10152 N N . THR E 1 41 ? 61.960 49.372 136.895 1.00 24.27 42 THR E N 1
ATOM 10153 C CA . THR E 1 41 ? 60.569 49.023 137.201 1.00 33.48 42 THR E CA 1
ATOM 10154 C C . THR E 1 41 ? 59.675 50.240 137.362 1.00 34.07 42 THR E C 1
ATOM 10155 O O . THR E 1 41 ? 58.505 50.124 137.732 1.00 28.16 42 THR E O 1
ATOM 10159 N N . ARG E 1 42 ? 60.222 51.419 137.081 1.00 55.51 43 ARG E N 1
ATOM 10160 C CA . ARG E 1 42 ? 59.415 52.639 137.050 1.00 27.61 43 ARG E CA 1
ATOM 10161 C C . ARG E 1 42 ? 59.352 53.106 135.593 1.00 28.70 43 ARG E C 1
ATOM 10162 O O . ARG E 1 42 ? 60.322 52.937 134.851 1.00 29.64 43 ARG E O 1
ATOM 10170 N N . SER E 1 43 ? 58.193 53.612 135.199 1.00 24.91 44 SER E N 1
ATOM 10171 C CA . SER E 1 43 ? 57.986 54.007 133.810 1.00 22.32 44 SER E CA 1
ATOM 10172 C C . SER E 1 43 ? 58.732 55.311 133.515 1.00 24.14 44 SER E C 1
ATOM 10173 O O . SER E 1 43 ? 59.207 55.965 134.446 1.00 23.32 44 SER E O 1
ATOM 10176 N N . ASN E 1 44 ? 58.817 55.660 132.230 1.00 28.96 45 ASN E N 1
ATOM 10177 C CA . ASN E 1 44 ? 59.535 56.857 131.842 1.00 25.79 45 ASN E CA 1
ATOM 10178 C C . ASN E 1 44 ? 58.945 58.072 132.542 1.00 23.19 45 ASN E C 1
ATOM 10179 O O . ASN E 1 44 ? 59.716 58.817 133.154 1.00 20.89 45 ASN E O 1
ATOM 10184 N N . ALA E 1 45 ? 57.628 58.237 132.488 1.00 22.80 46 ALA E N 1
ATOM 10185 C CA . ALA E 1 45 ? 57.015 59.392 133.156 1.00 23.27 46 ALA E CA 1
ATOM 10186 C C . ALA E 1 45 ? 57.313 59.420 134.644 1.00 22.78 46 ALA E C 1
ATOM 10187 O O . ALA E 1 45 ? 57.566 60.476 135.224 1.00 19.01 46 ALA E O 1
ATOM 10189 N N . GLN E 1 46 ? 57.284 58.248 135.292 1.00 24.19 47 GLN E N 1
ATOM 10190 C CA . GLN E 1 46 ? 57.619 58.221 136.718 1.00 28.88 47 GLN E CA 1
ATOM 10191 C C . GLN E 1 46 ? 59.065 58.632 136.964 1.00 26.30 47 GLN E C 1
ATOM 10192 O O . GLN E 1 46 ? 59.363 59.373 137.904 1.00 23.34 47 GLN E O 1
ATOM 10198 N N . ARG E 1 47 ? 59.984 58.185 136.115 1.00 18.12 48 ARG E N 1
ATOM 10199 C CA . ARG E 1 47 ? 61.388 58.552 136.253 1.00 20.13 48 ARG E CA 1
ATOM 10200 C C . ARG E 1 47 ? 61.571 60.066 136.166 1.00 20.22 48 ARG E C 1
ATOM 10201 O O . ARG E 1 47 ? 62.484 60.657 136.735 1.00 19.65 48 ARG E O 1
ATOM 10209 N N . GLN E 1 48 ? 60.732 60.744 135.388 1.00 17.50 49 GLN E N 1
ATOM 10210 C CA . GLN E 1 48 ? 60.926 62.196 135.274 1.00 21.03 49 GLN E CA 1
ATOM 10211 C C . GLN E 1 48 ? 60.562 62.867 136.590 1.00 22.78 49 GLN E C 1
ATOM 10212 O O . GLN E 1 48 ? 61.160 63.849 137.030 1.00 21.88 49 GLN E O 1
ATOM 10218 N N . GLN E 1 49 ? 59.566 62.284 137.263 1.00 20.37 50 GLN E N 1
ATOM 10219 C CA . GLN E 1 49 ? 59.175 62.810 138.571 1.00 20.72 50 GLN E CA 1
ATOM 10220 C C . GLN E 1 49 ? 60.240 62.490 139.596 1.00 19.79 50 GLN E C 1
ATOM 10221 O O . GLN E 1 49 ? 60.569 63.238 140.518 1.00 24.03 50 GLN E O 1
ATOM 10227 N N . ILE E 1 50 ? 60.890 61.338 139.401 1.00 23.96 51 ILE E N 1
ATOM 10228 C CA . ILE E 1 50 ? 61.962 61.011 140.350 1.00 14.90 51 ILE E CA 1
ATOM 10229 C C . ILE E 1 50 ? 63.097 62.014 140.201 1.00 14.58 51 ILE E C 1
ATOM 10230 O O . ILE E 1 50 ? 63.752 62.381 141.175 1.00 21.73 51 ILE E O 1
ATOM 10235 N N . LYS E 1 51 ? 63.361 62.439 138.962 1.00 14.45 52 LYS E N 1
ATOM 10236 C CA . LYS E 1 51 ? 64.504 63.342 138.754 1.00 23.96 52 LYS E CA 1
ATOM 10237 C C . LYS E 1 51 ? 64.210 64.702 139.363 1.00 22.23 52 LYS E C 1
ATOM 10238 O O . LYS E 1 51 ? 65.040 65.337 140.006 1.00 19.12 52 LYS E O 1
ATOM 10244 N N . THR E 1 52 ? 62.961 65.143 139.184 1.00 20.26 53 THR E N 1
ATOM 10245 C CA . THR E 1 52 ? 62.594 66.429 139.774 1.00 22.06 53 THR E CA 1
ATOM 10246 C C . THR E 1 52 ? 62.766 66.397 141.280 1.00 22.75 53 THR E C 1
ATOM 10247 O O . THR E 1 52 ? 63.320 67.314 141.879 1.00 16.48 53 THR E O 1
ATOM 10251 N N . ASP E 1 53 ? 62.262 65.314 141.881 1.00 18.51 54 ASP E N 1
ATOM 10252 C CA . ASP E 1 53 ? 62.347 65.197 143.332 1.00 19.09 54 ASP E CA 1
ATOM 10253 C C . ASP E 1 53 ? 63.787 65.082 143.818 1.00 15.83 54 ASP E C 1
ATOM 10254 O O . ASP E 1 53 ? 64.135 65.725 144.811 1.00 21.85 54 ASP E O 1
ATOM 10259 N N . TYR E 1 54 ? 64.607 64.276 143.150 1.00 11.93 55 TYR E N 1
ATOM 10260 C CA . TYR E 1 54 ? 66.017 64.176 143.528 1.00 20.36 55 TYR E CA 1
ATOM 10261 C C . TYR E 1 54 ? 66.676 65.560 143.552 1.00 18.75 55 TYR E C 1
ATOM 10262 O O . TYR E 1 54 ? 67.400 65.908 144.489 1.00 21.24 55 TYR E O 1
ATOM 10271 N N . THR E 1 55 ? 66.519 66.316 142.473 1.00 23.33 56 THR E N 1
ATOM 10272 C CA . THR E 1 55 ? 67.157 67.629 142.381 1.00 22.41 56 THR E CA 1
ATOM 10273 C C . THR E 1 55 ? 66.646 68.587 143.451 1.00 22.78 56 THR E C 1
ATOM 10274 O O . THR E 1 55 ? 67.392 69.426 143.964 1.00 17.25 56 THR E O 1
ATOM 10278 N N . THR E 1 56 ? 65.345 68.497 143.749 1.00 17.56 57 THR E N 1
ATOM 10279 C CA . THR E 1 56 ? 64.756 69.381 144.756 1.00 14.18 57 THR E CA 1
ATOM 10280 C C . THR E 1 56 ? 65.236 68.966 146.139 1.00 16.38 57 THR E C 1
ATOM 10281 O O . THR E 1 56 ? 65.608 69.799 146.968 1.00 15.77 57 THR E O 1
ATOM 10285 N N . LEU E 1 57 ? 65.303 67.644 146.373 1.00 15.36 58 LEU E N 1
ATOM 10286 C CA . LEU E 1 57 ? 65.777 67.202 147.684 1.00 18.52 58 LEU E CA 1
ATOM 10287 C C . LEU E 1 57 ? 67.261 67.467 147.879 1.00 18.57 58 LEU E C 1
ATOM 10288 O O . LEU E 1 57 ? 67.709 67.758 148.988 1.00 26.71 58 LEU E O 1
ATOM 10293 N N . PHE E 1 58 ? 68.067 67.291 146.823 1.00 15.39 59 PHE E N 1
ATOM 10294 C CA . PHE E 1 58 ? 69.505 67.353 147.094 1.00 21.08 59 PHE E CA 1
ATOM 10295 C C . PHE E 1 58 ? 70.242 68.514 146.470 1.00 20.83 59 PHE E C 1
ATOM 10296 O O . PHE E 1 58 ? 71.390 68.783 146.868 1.00 23.02 59 PHE E O 1
ATOM 10304 N N . GLY E 1 59 ? 69.665 69.235 145.519 1.00 18.63 60 GLY E N 1
ATOM 10305 C CA . GLY E 1 59 ? 70.363 70.366 144.916 1.00 18.08 60 GLY E CA 1
ATOM 10306 C C . GLY E 1 59 ? 71.439 69.925 143.941 1.00 19.44 60 GLY E C 1
ATOM 10307 O O . GLY E 1 59 ? 72.333 70.703 143.608 1.00 17.66 60 GLY E O 1
ATOM 10308 N N . LYS E 1 60 ? 71.307 68.696 143.458 1.00 20.28 61 LYS E N 1
ATOM 10309 C CA . LYS E 1 60 ? 72.130 68.096 142.428 1.00 22.00 61 LYS E CA 1
ATOM 10310 C C . LYS E 1 60 ? 71.245 67.264 141.502 1.00 21.99 61 LYS E C 1
ATOM 10311 O O . LYS E 1 60 ? 70.283 66.677 141.997 1.00 28.12 61 LYS E O 1
ATOM 10317 N N . HIS E 1 61 ? 71.568 67.198 140.213 1.00 21.12 62 HIS E N 1
ATOM 10318 C CA . HIS E 1 61 ? 70.719 66.437 139.296 1.00 29.22 62 HIS E CA 1
ATOM 10319 C C . HIS E 1 61 ? 71.058 64.952 139.336 1.00 29.32 62 HIS E C 1
ATOM 10320 O O . HIS E 1 61 ? 72.242 64.619 139.443 1.00 25.09 62 HIS E O 1
ATOM 10327 N N . LEU E 1 62 ? 70.044 64.099 139.207 1.00 21.00 63 LEU E N 1
ATOM 10328 C CA . LEU E 1 62 ? 70.283 62.652 139.200 1.00 29.83 63 LEU E CA 1
ATOM 10329 C C . LEU E 1 62 ? 71.309 62.295 138.122 1.00 32.03 63 LEU E C 1
ATOM 10330 O O . LEU E 1 62 ? 72.199 61.479 138.347 1.00 21.55 63 LEU E O 1
ATOM 10335 N N . GLU E 1 63 ? 71.151 62.868 136.930 1.00 32.50 64 GLU E N 1
ATOM 10336 C CA . GLU E 1 63 ? 72.032 62.494 135.827 1.00 29.46 64 GLU E CA 1
ATOM 10337 C C . GLU E 1 63 ? 73.489 62.727 136.202 1.00 29.34 64 GLU E C 1
ATOM 10338 O O . GLU E 1 63 ? 74.364 61.930 135.885 1.00 33.42 64 GLU E O 1
ATOM 10344 N N . ASP E 1 64 ? 73.735 63.867 136.852 1.00 23.19 65 ASP E N 1
ATOM 10345 C CA . ASP E 1 64 ? 75.115 64.182 137.198 1.00 29.62 65 ASP E CA 1
ATOM 10346 C C . ASP E 1 64 ? 75.630 63.206 138.249 1.00 29.22 65 ASP E C 1
ATOM 10347 O O . ASP E 1 64 ? 76.788 62.801 138.167 1.00 22.81 65 ASP E O 1
ATOM 10352 N N . GLU E 1 65 ? 74.782 62.793 139.183 1.00 21.52 66 GLU E N 1
ATOM 10353 C CA . GLU E 1 65 ? 75.183 61.793 140.179 1.00 27.08 66 GLU E CA 1
ATOM 10354 C C . GLU E 1 65 ? 75.520 60.464 139.501 1.00 26.09 66 GLU E C 1
ATOM 10355 O O . GLU E 1 65 ? 76.485 59.770 139.838 1.00 30.01 66 GLU E O 1
ATOM 10361 N N . LEU E 1 66 ? 74.764 60.058 138.483 1.00 22.93 67 LEU E N 1
ATOM 10362 C CA . LEU E 1 66 ? 75.079 58.795 137.817 1.00 23.89 67 LEU E CA 1
ATOM 10363 C C . LEU E 1 66 ? 76.342 58.905 136.978 1.00 25.31 67 LEU E C 1
ATOM 10364 O O . LEU E 1 66 ? 77.223 58.044 137.023 1.00 37.54 67 LEU E O 1
ATOM 10369 N N . LYS E 1 67 ? 76.473 59.996 136.236 1.00 28.99 68 LYS E N 1
ATOM 10370 C CA . LYS E 1 67 ? 77.660 60.297 135.448 1.00 25.49 68 LYS E CA 1
ATOM 10371 C C . LYS E 1 67 ? 78.924 60.179 136.290 1.00 23.99 68 LYS E C 1
ATOM 10372 O O . LYS E 1 67 ? 79.994 59.820 135.798 1.00 27.86 68 LYS E O 1
ATOM 10378 N N . SER E 1 68 ? 78.806 60.489 137.577 1.00 19.90 69 SER E N 1
ATOM 10379 C CA . SER E 1 68 ? 79.938 60.334 138.478 1.00 34.19 69 SER E CA 1
ATOM 10380 C C . SER E 1 68 ? 80.055 58.925 139.050 1.00 35.74 69 SER E C 1
ATOM 10381 O O . SER E 1 68 ? 81.160 58.387 139.170 1.00 48.40 69 SER E O 1
ATOM 10384 N N . GLU E 1 69 ? 78.939 58.335 139.459 1.00 31.97 70 GLU E N 1
ATOM 10385 C CA . GLU E 1 69 ? 78.968 57.103 140.239 1.00 27.28 70 GLU E CA 1
ATOM 10386 C C . GLU E 1 69 ? 78.975 55.852 139.377 1.00 27.21 70 GLU E C 1
ATOM 10387 O O . GLU E 1 69 ? 79.396 54.784 139.840 1.00 30.67 70 GLU E O 1
ATOM 10393 N N . LEU E 1 70 ? 78.463 55.959 138.153 1.00 20.15 71 LEU E N 1
ATOM 10394 C CA . LEU E 1 70 ? 78.416 54.821 137.243 1.00 30.36 71 LEU E CA 1
ATOM 10395 C C . LEU E 1 70 ? 79.435 54.943 136.115 1.00 31.60 71 LEU E C 1
ATOM 10396 O O . LEU E 1 70 ? 80.002 56.014 135.903 1.00 37.27 71 LEU E O 1
ATOM 10401 N N . SER E 1 71 ? 79.616 53.845 135.390 1.00 24.04 72 SER E N 1
ATOM 10402 C CA . SER E 1 71 ? 80.589 53.790 134.305 1.00 37.13 72 SER E CA 1
ATOM 10403 C C . SER E 1 71 ? 80.145 52.899 133.151 1.00 37.34 72 SER E C 1
ATOM 10404 O O . SER E 1 71 ? 79.269 52.046 133.283 1.00 36.49 72 SER E O 1
ATOM 10407 N N . GLY E 1 72 ? 80.805 53.080 132.011 1.00 31.80 73 GLY E N 1
ATOM 10408 C CA . GLY E 1 72 ? 80.620 52.248 130.842 1.00 28.76 73 GLY E CA 1
ATOM 10409 C C . GLY E 1 72 ? 79.182 52.020 130.452 1.00 30.00 73 GLY E C 1
ATOM 10410 O O . GLY E 1 72 ? 78.344 52.903 130.639 1.00 33.90 73 GLY E O 1
ATOM 10411 N N . ASN E 1 73 ? 78.888 50.860 129.876 1.00 26.29 74 ASN E N 1
ATOM 10412 C CA . ASN E 1 73 ? 77.571 50.553 129.346 1.00 31.21 74 ASN E CA 1
ATOM 10413 C C . ASN E 1 73 ? 76.453 50.718 130.366 1.00 28.58 74 ASN E C 1
ATOM 10414 O O . ASN E 1 73 ? 75.377 51.197 130.013 1.00 37.48 74 ASN E O 1
ATOM 10419 N N . TYR E 1 74 ? 76.680 50.304 131.609 1.00 29.32 75 TYR E N 1
ATOM 10420 C CA . TYR E 1 74 ? 75.667 50.472 132.647 1.00 28.15 75 TYR E CA 1
ATOM 10421 C C . TYR E 1 74 ? 75.313 51.955 132.808 1.00 30.74 75 TYR E C 1
ATOM 10422 O O . TYR E 1 74 ? 74.160 52.305 133.042 1.00 22.26 75 TYR E O 1
ATOM 10431 N N . GLU E 1 75 ? 76.323 52.814 132.715 1.00 28.95 76 GLU E N 1
ATOM 10432 C CA . GLU E 1 75 ? 76.109 54.252 132.864 1.00 24.04 76 GLU E CA 1
ATOM 10433 C C . GLU E 1 75 ? 75.231 54.773 131.736 1.00 22.82 76 GLU E C 1
ATOM 10434 O O . GLU E 1 75 ? 74.252 55.483 131.949 1.00 30.99 76 GLU E O 1
ATOM 10440 N N . ALA E 1 76 ? 75.573 54.371 130.517 1.00 23.93 77 ALA E N 1
ATOM 10441 C CA . ALA E 1 76 ? 74.847 54.839 129.345 1.00 30.66 77 ALA E CA 1
ATOM 10442 C C . ALA E 1 76 ? 73.407 54.353 129.384 1.00 31.83 77 ALA E C 1
ATOM 10443 O O . ALA E 1 76 ? 72.462 55.071 129.059 1.00 39.84 77 ALA E O 1
ATOM 10445 N N . ALA E 1 77 ? 73.240 53.088 129.769 1.00 37.63 78 ALA E N 1
ATOM 10446 C CA . ALA E 1 77 ? 71.906 52.498 129.768 1.00 29.16 78 ALA E CA 1
ATOM 10447 C C . ALA E 1 77 ? 71.031 53.123 130.851 1.00 28.28 78 ALA E C 1
ATOM 10448 O O . ALA E 1 77 ? 69.843 53.353 130.601 1.00 29.27 78 ALA E O 1
ATOM 10450 N N . ALA E 1 78 ? 71.605 53.382 132.019 1.00 22.47 79 ALA E N 1
ATOM 10451 C CA . ALA E 1 78 ? 70.922 54.104 133.095 1.00 21.82 79 ALA E CA 1
ATOM 10452 C C . ALA E 1 78 ? 70.523 55.513 132.642 1.00 23.40 79 ALA E C 1
ATOM 10453 O O . ALA E 1 78 ? 69.400 55.976 132.831 1.00 23.68 79 ALA E O 1
ATOM 10455 N N . LEU E 1 79 ? 71.480 56.221 132.046 1.00 24.53 80 LEU E N 1
ATOM 10456 C CA . LEU E 1 79 ? 71.263 57.573 131.543 1.00 26.28 80 LEU E CA 1
ATOM 10457 C C . LEU E 1 79 ? 70.221 57.564 130.426 1.00 25.98 80 LEU E C 1
ATOM 10458 O O . LEU E 1 79 ? 69.320 58.401 130.400 1.00 23.27 80 LEU E O 1
ATOM 10463 N N . ALA E 1 80 ? 70.332 56.617 129.502 1.00 25.12 81 ALA E N 1
ATOM 10464 C CA . ALA E 1 80 ? 69.347 56.492 128.430 1.00 24.53 81 ALA E CA 1
ATOM 10465 C C . ALA E 1 80 ? 67.931 56.321 128.963 1.00 26.51 81 ALA E C 1
ATOM 10466 O O . ALA E 1 80 ? 66.957 56.791 128.369 1.00 24.62 81 ALA E O 1
ATOM 10468 N N . LEU E 1 81 ? 67.774 55.648 130.101 1.00 24.92 82 LEU E N 1
ATOM 10469 C CA . LEU E 1 81 ? 66.431 55.477 130.648 1.00 29.63 82 LEU E CA 1
ATOM 10470 C C . LEU E 1 81 ? 65.936 56.728 131.351 1.00 30.49 82 LEU E C 1
ATOM 10471 O O . LEU E 1 81 ? 64.732 56.889 131.574 1.00 33.12 82 LEU E O 1
ATOM 10476 N N . LEU E 1 82 ? 66.843 57.631 131.722 1.00 25.44 83 LEU E N 1
ATOM 10477 C CA . LEU E 1 82 ? 66.378 58.858 132.374 1.00 25.02 83 LEU E CA 1
ATOM 10478 C C . LEU E 1 82 ? 65.864 59.891 131.382 1.00 23.63 83 LEU E C 1
ATOM 10479 O O . LEU E 1 82 ? 65.058 60.749 131.747 1.00 34.61 83 LEU E O 1
ATOM 10484 N N . ARG E 1 83 ? 66.293 59.818 130.129 1.00 17.63 84 ARG E N 1
ATOM 10485 C CA . ARG E 1 83 ? 65.926 60.814 129.133 1.00 27.60 84 ARG E CA 1
ATOM 10486 C C . ARG E 1 83 ? 64.459 60.742 128.757 1.00 30.19 84 ARG E C 1
ATOM 10487 O O . ARG E 1 83 ? 63.903 59.647 128.642 1.00 39.38 84 ARG E O 1
ATOM 10495 N N . LYS E 1 84 ? 63.818 61.877 128.490 1.00 19.57 85 LYS E N 1
ATOM 10496 C CA . LYS E 1 84 ? 62.494 61.807 127.858 1.00 22.46 85 LYS E CA 1
ATOM 10497 C C . LYS E 1 84 ? 62.649 61.163 126.487 1.00 21.80 85 LYS E C 1
ATOM 10498 O O . LYS E 1 84 ? 63.720 61.259 125.885 1.00 32.29 85 LYS E O 1
ATOM 10504 N N . PRO E 1 85 ? 61.631 60.450 126.022 1.00 33.20 86 PRO E N 1
ATOM 10505 C CA . PRO E 1 85 ? 61.777 59.609 124.836 1.00 27.37 86 PRO E CA 1
ATOM 10506 C C . PRO E 1 85 ? 62.165 60.379 123.581 1.00 30.72 86 PRO E C 1
ATOM 10507 O O . PRO E 1 85 ? 62.999 59.908 122.800 1.00 24.13 86 PRO E O 1
ATOM 10511 N N . ASP E 1 86 ? 61.563 61.541 123.334 1.00 25.15 87 ASP E N 1
ATOM 10512 C CA . ASP E 1 86 ? 61.947 62.304 122.142 1.00 34.86 87 ASP E CA 1
ATOM 10513 C C . ASP E 1 86 ? 63.340 62.913 122.285 1.00 34.94 87 ASP E C 1
ATOM 10514 O O . ASP E 1 86 ? 64.051 63.059 121.287 1.00 28.64 87 ASP E O 1
ATOM 10519 N N . GLU E 1 87 ? 63.700 63.250 123.517 1.00 33.83 88 GLU E N 1
ATOM 10520 C CA . GLU E 1 87 ? 65.015 63.748 123.886 1.00 29.29 88 GLU E CA 1
ATOM 10521 C C . GLU E 1 87 ? 66.085 62.686 123.645 1.00 31.98 88 GLU E C 1
ATOM 10522 O O . GLU E 1 87 ? 67.183 62.990 123.175 1.00 33.78 88 GLU E O 1
ATOM 10528 N N . PHE E 1 88 ? 65.750 61.463 124.061 1.00 30.38 89 PHE E N 1
ATOM 10529 C CA . PHE E 1 88 ? 66.692 60.345 123.931 1.00 19.91 89 PHE E CA 1
ATOM 10530 C C . PHE E 1 88 ? 67.114 60.170 122.481 1.00 14.70 89 PHE E C 1
ATOM 10531 O O . PHE E 1 88 ? 68.303 60.098 122.174 1.00 33.64 89 PHE E O 1
ATOM 10539 N N . LEU E 1 89 ? 66.165 60.131 121.556 1.00 17.80 90 LEU E N 1
ATOM 10540 C CA . LEU E 1 89 ? 66.461 59.948 120.137 1.00 28.68 90 LEU E CA 1
ATOM 10541 C C . LEU E 1 89 ? 67.135 61.178 119.533 1.00 31.86 90 LEU E C 1
ATOM 10542 O O . LEU E 1 89 ? 67.918 61.075 118.583 1.00 26.06 90 LEU E O 1
ATOM 10547 N N . ALA E 1 90 ? 66.822 62.350 120.091 1.00 27.28 91 ALA E N 1
ATOM 10548 C CA . ALA E 1 90 ? 67.469 63.585 119.652 1.00 22.13 91 ALA E CA 1
ATOM 10549 C C . ALA E 1 90 ? 68.967 63.504 119.918 1.00 21.71 91 ALA E C 1
ATOM 10550 O O . ALA E 1 90 ? 69.783 63.677 119.013 1.00 36.38 91 ALA E O 1
ATOM 10552 N N . GLU E 1 91 ? 69.302 63.171 121.164 1.00 20.58 92 GLU E N 1
ATOM 10553 C CA . GLU E 1 91 ? 70.698 63.018 121.550 1.00 33.82 92 GLU E CA 1
ATOM 10554 C C . GLU E 1 91 ? 71.371 61.885 120.787 1.00 35.64 92 GLU E C 1
ATOM 10555 O O . GLU E 1 91 ? 72.549 61.972 120.414 1.00 27.05 92 GLU E O 1
ATOM 10561 N N . GLN E 1 92 ? 70.618 60.809 120.540 1.00 32.82 93 GLN E N 1
ATOM 10562 C CA . GLN E 1 92 ? 71.153 59.685 119.769 1.00 25.51 93 GLN E CA 1
ATOM 10563 C C . GLN E 1 92 ? 71.452 60.150 118.348 1.00 25.86 93 GLN E C 1
ATOM 10564 O O . GLN E 1 92 ? 72.472 59.820 117.742 1.00 26.77 93 GLN E O 1
ATOM 10570 N N . LEU E 1 93 ? 70.547 60.948 117.775 1.00 24.28 94 LEU E N 1
ATOM 10571 C CA . LEU E 1 93 ? 70.835 61.468 116.435 1.00 26.27 94 LEU E CA 1
ATOM 10572 C C . LEU E 1 93 ? 72.094 62.331 116.474 1.00 28.01 94 LEU E C 1
ATOM 10573 O O . LEU E 1 93 ? 73.019 62.213 115.669 1.00 25.06 94 LEU E O 1
ATOM 10578 N N . HIS E 1 94 ? 72.107 63.189 117.490 1.00 26.59 95 HIS E N 1
ATOM 10579 C CA . HIS E 1 94 ? 73.215 64.110 117.684 1.00 35.98 95 HIS E CA 1
ATOM 10580 C C . HIS E 1 94 ? 74.537 63.358 117.712 1.00 34.49 95 HIS E C 1
ATOM 10581 O O . HIS E 1 94 ? 75.461 63.702 116.982 1.00 36.76 95 HIS E O 1
ATOM 10588 N N . ALA E 1 95 ? 74.605 62.336 118.561 1.00 24.19 96 ALA E N 1
ATOM 10589 C CA . ALA E 1 95 ? 75.838 61.575 118.713 1.00 28.60 96 ALA E CA 1
ATOM 10590 C C . ALA E 1 95 ? 76.187 60.771 117.473 1.00 26.83 96 ALA E C 1
ATOM 10591 O O . ALA E 1 95 ? 77.351 60.430 117.251 1.00 38.18 96 ALA E O 1
ATOM 10593 N N . ALA E 1 96 ? 75.196 60.448 116.650 1.00 30.90 97 ALA E N 1
ATOM 10594 C CA . ALA E 1 96 ? 75.504 59.655 115.454 1.00 25.35 97 ALA E CA 1
ATOM 10595 C C . ALA E 1 96 ? 76.209 60.526 114.423 1.00 25.30 97 ALA E C 1
ATOM 10596 O O . ALA E 1 96 ? 76.800 60.037 113.461 1.00 35.14 97 ALA E O 1
ATOM 10598 N N . MET E 1 97 ? 76.107 61.838 114.636 1.00 26.08 98 MET E N 1
ATOM 10599 C CA . MET E 1 97 ? 76.601 62.790 113.647 1.00 32.86 98 MET E CA 1
ATOM 10600 C C . MET E 1 97 ? 77.870 63.505 114.091 1.00 33.22 98 MET E C 1
ATOM 10601 O O . MET E 1 97 ? 78.768 63.732 113.279 1.00 44.29 98 MET E O 1
ATOM 10606 N N . LYS E 1 98 ? 77.903 63.960 115.342 1.00 34.07 99 LYS E N 1
ATOM 10607 C CA . LYS E 1 98 ? 78.948 64.897 115.749 1.00 41.07 99 LYS E CA 1
ATOM 10608 C C . LYS E 1 98 ? 80.063 64.266 116.562 1.00 42.20 99 LYS E C 1
ATOM 10609 O O . LYS E 1 98 ? 80.927 64.945 117.125 1.00 39.88 99 LYS E O 1
ATOM 10615 N N . GLY E 1 99 ? 80.069 62.940 116.644 1.00 38.56 100 GLY E N 1
ATOM 10616 C CA . GLY E 1 99 ? 81.199 62.236 117.241 1.00 51.41 100 GLY E CA 1
ATOM 10617 C C . GLY E 1 99 ? 82.221 61.937 116.146 1.00 51.64 100 GLY E C 1
ATOM 10618 O O . GLY E 1 99 ? 82.197 62.627 115.124 1.00 37.08 100 GLY E O 1
ATOM 10619 N N . LEU E 1 100 ? 83.091 60.950 116.328 1.00 45.24 101 LEU E N 1
ATOM 10620 C CA . LEU E 1 100 ? 84.077 60.611 115.307 1.00 39.02 101 LEU E CA 1
ATOM 10621 C C . LEU E 1 100 ? 83.406 59.802 114.205 1.00 37.98 101 LEU E C 1
ATOM 10622 O O . LEU E 1 100 ? 82.904 58.702 114.416 1.00 49.31 101 LEU E O 1
ATOM 10627 N N . GLY E 1 101 ? 83.406 60.371 113.005 1.00 46.18 102 GLY E N 1
ATOM 10628 C CA . GLY E 1 101 ? 82.749 59.693 111.896 1.00 34.84 102 GLY E CA 1
ATOM 10629 C C . GLY E 1 101 ? 81.238 59.777 112.003 1.00 32.50 102 GLY E C 1
ATOM 10630 O O . GLY E 1 101 ? 80.677 60.322 112.951 1.00 33.94 102 GLY E O 1
ATOM 10631 N N . THR E 1 102 ? 80.560 59.216 111.014 1.00 44.92 103 THR E N 1
ATOM 10632 C CA . THR E 1 102 ? 79.103 59.239 110.989 1.00 48.35 103 THR E CA 1
ATOM 10633 C C . THR E 1 102 ? 78.553 57.827 111.194 1.00 49.61 103 THR E C 1
ATOM 10634 O O . THR E 1 102 ? 78.892 56.931 110.420 1.00 42.63 103 THR E O 1
ATOM 10638 N N . ASP E 1 103 ? 77.746 57.681 112.235 1.00 37.05 104 ASP E N 1
ATOM 10639 C CA . ASP E 1 103 ? 77.033 56.452 112.564 1.00 31.18 104 ASP E CA 1
ATOM 10640 C C . ASP E 1 103 ? 75.752 56.356 111.744 1.00 30.29 104 ASP E C 1
ATOM 10641 O O . ASP E 1 103 ? 74.664 56.631 112.241 1.00 29.30 104 ASP E O 1
ATOM 10646 N N . LYS E 1 104 ? 75.868 56.011 110.469 1.00 20.13 105 LYS E N 1
ATOM 10647 C CA . LYS E 1 104 ? 74.742 56.113 109.558 1.00 30.27 105 LYS E CA 1
ATOM 10648 C C . LYS E 1 104 ? 73.665 55.071 109.794 1.00 31.23 105 LYS E C 1
ATOM 10649 O O . LYS E 1 104 ? 72.484 55.336 109.537 1.00 35.14 105 LYS E O 1
ATOM 10655 N N . ASN E 1 105 ? 74.004 53.891 110.316 1.00 44.75 106 ASN E N 1
ATOM 10656 C CA . ASN E 1 105 ? 72.960 52.906 110.623 1.00 24.94 106 ASN E CA 1
ATOM 10657 C C . ASN E 1 105 ? 72.021 53.499 111.669 1.00 22.34 106 ASN E C 1
ATOM 10658 O O . ASN E 1 105 ? 70.810 53.325 111.621 1.00 37.25 106 ASN E O 1
ATOM 10663 N N . ALA E 1 106 ? 72.618 54.244 112.601 1.00 28.73 107 ALA E N 1
ATOM 10664 C CA . ALA E 1 106 ? 71.847 54.946 113.615 1.00 32.11 107 ALA E CA 1
ATOM 10665 C C . ALA E 1 106 ? 70.902 55.941 112.956 1.00 33.07 107 ALA E C 1
ATOM 10666 O O . ALA E 1 106 ? 69.707 55.960 113.253 1.00 41.29 107 ALA E O 1
ATOM 10668 N N . LEU E 1 107 ? 71.411 56.758 112.036 1.00 35.18 108 LEU E N 1
ATOM 10669 C CA . LEU E 1 107 ? 70.518 57.702 111.356 1.00 22.54 108 LEU E CA 1
ATOM 10670 C C . LEU E 1 107 ? 69.376 56.966 110.662 1.00 22.22 108 LEU E C 1
ATOM 10671 O O . LEU E 1 107 ? 68.232 57.412 110.598 1.00 26.80 108 LEU E O 1
ATOM 10676 N N . ILE E 1 108 ? 69.707 55.808 110.085 1.00 24.74 109 ILE E N 1
ATOM 10677 C CA . ILE E 1 108 ? 68.664 55.091 109.341 1.00 22.31 109 ILE E CA 1
ATOM 10678 C C . ILE E 1 108 ? 67.629 54.495 110.281 1.00 21.98 109 ILE E C 1
ATOM 10679 O O . ILE E 1 108 ? 66.422 54.622 110.083 1.00 32.12 109 ILE E O 1
ATOM 10684 N N . ASP E 1 109 ? 68.084 53.860 111.360 1.00 34.96 110 ASP E N 1
ATOM 10685 C CA . ASP E 1 109 ? 67.152 53.293 112.329 1.00 29.53 110 ASP E CA 1
ATOM 10686 C C . ASP E 1 109 ? 66.204 54.366 112.856 1.00 29.43 110 ASP E C 1
ATOM 10687 O O . ASP E 1 109 ? 65.025 54.077 113.058 1.00 32.66 110 ASP E O 1
ATOM 10692 N N . ILE E 1 110 ? 66.732 55.572 113.078 1.00 21.65 111 ILE E N 1
ATOM 10693 C CA . ILE E 1 110 ? 65.944 56.657 113.648 1.00 36.01 111 ILE E CA 1
ATOM 10694 C C . ILE E 1 110 ? 65.105 57.424 112.635 1.00 37.39 111 ILE E C 1
ATOM 10695 O O . ILE E 1 110 ? 63.943 57.725 112.933 1.00 46.20 111 ILE E O 1
ATOM 10700 N N . LEU E 1 111 ? 65.652 57.768 111.469 1.00 26.69 112 LEU E N 1
ATOM 10701 C CA . LEU E 1 111 ? 64.936 58.624 110.536 1.00 24.69 112 LEU E CA 1
ATOM 10702 C C . LEU E 1 111 ? 64.196 57.886 109.443 1.00 25.68 112 LEU E C 1
ATOM 10703 O O . LEU E 1 111 ? 63.493 58.534 108.652 1.00 31.02 112 LEU E O 1
ATOM 10708 N N . CYS E 1 112 ? 64.337 56.565 109.293 1.00 24.92 113 CYS E N 1
ATOM 10709 C CA . CYS E 1 112 ? 63.616 55.945 108.173 1.00 28.94 113 CYS E CA 1
ATOM 10710 C C . CYS E 1 112 ? 62.385 55.158 108.596 1.00 30.76 113 CYS E C 1
ATOM 10711 O O . CYS E 1 112 ? 61.744 54.492 107.777 1.00 22.41 113 CYS E O 1
ATOM 10714 N N . THR E 1 113 ? 62.071 55.177 109.886 1.00 26.28 114 THR E N 1
ATOM 10715 C CA . THR E 1 113 ? 61.108 54.246 110.460 1.00 28.27 114 THR E CA 1
ATOM 10716 C C . THR E 1 113 ? 60.039 54.958 111.275 1.00 31.10 114 THR E C 1
ATOM 10717 O O . THR E 1 113 ? 59.328 54.330 112.059 1.00 32.45 114 THR E O 1
ATOM 10721 N N . GLN E 1 114 ? 59.993 56.280 111.146 1.00 42.56 115 GLN E N 1
ATOM 10722 C CA . GLN E 1 114 ? 59.091 57.080 111.965 1.00 33.51 115 GLN E CA 1
ATOM 10723 C C . GLN E 1 114 ? 57.847 57.478 111.173 1.00 34.13 115 GLN E C 1
ATOM 10724 O O . GLN E 1 114 ? 57.844 57.412 109.942 1.00 26.62 115 GLN E O 1
ATOM 10730 N N . SER E 1 115 ? 56.821 57.892 111.898 1.00 31.90 116 SER E N 1
ATOM 10731 C CA . SER E 1 115 ? 55.595 58.447 111.332 1.00 25.96 116 SER E CA 1
ATOM 10732 C C . SER E 1 115 ? 55.786 59.962 111.208 1.00 25.55 116 SER E C 1
ATOM 10733 O O . SER E 1 115 ? 56.665 60.476 111.907 1.00 16.69 116 SER E O 1
ATOM 10736 N N . ASN E 1 116 ? 54.964 60.640 110.430 1.00 26.99 117 ASN E N 1
ATOM 10737 C CA . ASN E 1 116 ? 55.068 62.099 110.301 1.00 22.27 117 ASN E CA 1
ATOM 10738 C C . ASN E 1 116 ? 55.145 62.795 111.652 1.00 22.11 117 ASN E C 1
ATOM 10739 O O . ASN E 1 116 ? 56.153 63.392 112.025 1.00 36.61 117 ASN E O 1
ATOM 10744 N N . ALA E 1 117 ? 54.111 62.620 112.467 1.00 28.77 118 ALA E N 1
ATOM 10745 C CA . ALA E 1 117 ? 54.111 63.227 113.795 1.00 41.60 118 ALA E CA 1
ATOM 10746 C C . ALA E 1 117 ? 55.297 62.745 114.610 1.00 40.86 118 ALA E C 1
ATOM 10747 O O . ALA E 1 117 ? 55.886 63.498 115.381 1.00 32.83 118 ALA E O 1
ATOM 10749 N N . GLN E 1 118 ? 55.651 61.465 114.463 1.00 28.63 119 GLN E N 1
ATOM 10750 C CA . GLN E 1 118 ? 56.804 61.003 115.242 1.00 37.31 119 GLN E CA 1
ATOM 10751 C C . GLN E 1 118 ? 58.037 61.820 114.878 1.00 36.82 119 GLN E C 1
ATOM 10752 O O . GLN E 1 118 ? 58.787 62.250 115.752 1.00 31.60 119 GLN E O 1
ATOM 10758 N N . ILE E 1 119 ? 58.249 61.999 113.568 1.00 27.11 120 ILE E N 1
ATOM 10759 C CA . ILE E 1 119 ? 59.442 62.730 113.167 1.00 43.78 120 ILE E CA 1
ATOM 10760 C C . ILE E 1 119 ? 59.413 64.153 113.722 1.00 42.98 120 ILE E C 1
ATOM 10761 O O . ILE E 1 119 ? 60.398 64.656 114.264 1.00 36.64 120 ILE E O 1
ATOM 10766 N N . HIS E 1 120 ? 58.238 64.772 113.585 1.00 30.05 121 HIS E N 1
ATOM 10767 C CA . HIS E 1 120 ? 58.086 66.153 114.037 1.00 27.95 121 HIS E CA 1
ATOM 10768 C C . HIS E 1 120 ? 58.438 66.283 115.503 1.00 26.86 121 HIS E C 1
ATOM 10769 O O . HIS E 1 120 ? 59.211 67.153 115.907 1.00 45.88 121 HIS E O 1
ATOM 10776 N N . ALA E 1 121 ? 57.943 65.377 116.339 1.00 20.91 122 ALA E N 1
ATOM 10777 C CA . ALA E 1 121 ? 58.345 65.389 117.745 1.00 24.29 122 ALA E CA 1
ATOM 10778 C C . ALA E 1 121 ? 59.849 65.283 117.927 1.00 23.84 122 ALA E C 1
ATOM 10779 O O . ALA E 1 121 ? 60.456 65.943 118.775 1.00 37.38 122 ALA E O 1
ATOM 10781 N N . ILE E 1 122 ? 60.515 64.410 117.167 1.00 26.57 123 ILE E N 1
ATOM 10782 C CA . ILE E 1 122 ? 61.962 64.281 117.330 1.00 25.71 123 ILE E CA 1
ATOM 10783 C C . ILE E 1 122 ? 62.667 65.579 116.945 1.00 27.63 123 ILE E C 1
ATOM 10784 O O . ILE E 1 122 ? 63.608 66.041 117.586 1.00 25.85 123 ILE E O 1
ATOM 10789 N N . LYS E 1 123 ? 62.237 66.183 115.837 1.00 20.40 124 LYS E N 1
ATOM 10790 C CA . LYS E 1 123 ? 62.897 67.424 115.421 1.00 27.58 124 LYS E CA 1
ATOM 10791 C C . LYS E 1 123 ? 62.678 68.526 116.444 1.00 28.17 124 LYS E C 1
ATOM 10792 O O . LYS E 1 123 ? 63.544 69.356 116.698 1.00 31.00 124 LYS E O 1
ATOM 10798 N N . ALA E 1 124 ? 61.494 68.519 117.049 1.00 35.65 125 ALA E N 1
ATOM 10799 C CA . ALA E 1 124 ? 61.169 69.535 118.045 1.00 44.42 125 ALA E CA 1
ATOM 10800 C C . ALA E 1 124 ? 62.062 69.370 119.266 1.00 44.11 125 ALA E C 1
ATOM 10801 O O . ALA E 1 124 ? 62.616 70.348 119.769 1.00 28.45 125 ALA E O 1
ATOM 10803 N N . ALA E 1 125 ? 62.226 68.124 119.700 1.00 28.61 126 ALA E N 1
ATOM 10804 C CA . ALA E 1 125 ? 63.104 67.837 120.828 1.00 23.94 126 ALA E CA 1
ATOM 10805 C C . ALA E 1 125 ? 64.559 68.137 120.502 1.00 22.65 126 ALA E C 1
ATOM 10806 O O . ALA E 1 125 ? 65.333 68.594 121.350 1.00 26.15 126 ALA E O 1
ATOM 10808 N N . PHE E 1 126 ? 64.986 67.913 119.262 1.00 20.49 127 PHE E N 1
ATOM 10809 C CA . PHE E 1 126 ? 66.391 68.213 118.934 1.00 33.40 127 PHE E CA 1
ATOM 10810 C C . PHE E 1 126 ? 66.704 69.702 119.071 1.00 33.63 127 PHE E C 1
ATOM 10811 O O . PHE E 1 126 ? 67.744 70.102 119.594 1.00 33.96 127 PHE E O 1
ATOM 10819 N N . LYS E 1 127 ? 65.804 70.531 118.560 1.00 43.77 128 LYS E N 1
ATOM 10820 C CA . LYS E 1 127 ? 65.919 71.988 118.616 1.00 43.04 128 LYS E CA 1
ATOM 10821 C C . LYS E 1 127 ? 66.019 72.452 120.068 1.00 44.06 128 LYS E C 1
ATOM 10822 O O . LYS E 1 127 ? 66.913 73.183 120.481 1.00 44.92 128 LYS E O 1
ATOM 10828 N N . LEU E 1 128 ? 65.075 71.948 120.851 1.00 34.13 129 LEU E N 1
ATOM 10829 C CA . LEU E 1 128 ? 65.005 72.135 122.283 1.00 42.33 129 LEU E CA 1
ATOM 10830 C C . LEU E 1 128 ? 66.337 71.853 122.966 1.00 43.16 129 LEU E C 1
ATOM 10831 O O . LEU E 1 128 ? 66.728 72.546 123.906 1.00 33.90 129 LEU E O 1
ATOM 10836 N N . LEU E 1 129 ? 67.010 70.794 122.529 1.00 58.69 130 LEU E N 1
ATOM 10837 C CA . LEU E 1 129 ? 68.229 70.324 123.166 1.00 40.78 130 LEU E CA 1
ATOM 10838 C C . LEU E 1 129 ? 69.481 71.028 122.657 1.00 41.11 130 LEU E C 1
ATOM 10839 O O . LEU E 1 129 ? 70.437 71.250 123.398 1.00 37.20 130 LEU E O 1
ATOM 10844 N N . TYR E 1 130 ? 69.542 71.250 121.346 1.00 42.32 131 TYR E N 1
ATOM 10845 C CA . TYR E 1 130 ? 70.786 71.735 120.760 1.00 39.54 131 TYR E CA 1
ATOM 10846 C C . TYR E 1 130 ? 70.634 73.114 120.144 1.00 41.02 131 TYR E C 1
ATOM 10847 O O . TYR E 1 130 ? 71.621 73.699 119.684 1.00 45.30 131 TYR E O 1
ATOM 10856 N N . LYS E 1 131 ? 69.406 73.638 120.134 1.00 36.99 132 LYS E N 1
ATOM 10857 C CA . LYS E 1 131 ? 69.190 75.006 119.670 1.00 76.41 132 LYS E CA 1
ATOM 10858 C C . LYS E 1 131 ? 69.708 75.131 118.236 1.00 76.07 132 LYS E C 1
ATOM 10859 O O . LYS E 1 131 ? 70.292 76.133 117.837 1.00 44.08 132 LYS E O 1
ATOM 10865 N N . GLU E 1 132 ? 69.578 74.037 117.501 1.00 50.03 133 GLU E N 1
ATOM 10866 C CA . GLU E 1 132 ? 70.041 73.925 116.130 1.00 51.14 133 GLU E CA 1
ATOM 10867 C C . GLU E 1 132 ? 69.017 73.125 115.335 1.00 50.47 133 GLU E C 1
ATOM 10868 O O . GLU E 1 132 ? 68.149 72.478 115.919 1.00 50.37 133 GLU E O 1
ATOM 10874 N N . ASP E 1 133 ? 69.127 73.194 114.014 1.00 38.33 134 ASP E N 1
ATOM 10875 C CA . ASP E 1 133 ? 68.201 72.446 113.171 1.00 47.63 134 ASP E CA 1
ATOM 10876 C C . ASP E 1 133 ? 68.796 71.084 112.829 1.00 45.55 134 ASP E C 1
ATOM 10877 O O . ASP E 1 133 ? 69.922 70.972 112.351 1.00 33.98 134 ASP E O 1
ATOM 10882 N N . LEU E 1 134 ? 68.030 70.057 113.174 1.00 26.23 135 LEU E N 1
ATOM 10883 C CA . LEU E 1 134 ? 68.408 68.673 112.942 1.00 21.90 135 LEU E CA 1
ATOM 10884 C C . LEU E 1 134 ? 68.776 68.464 111.472 1.00 20.58 135 LEU E C 1
ATOM 10885 O O . LEU E 1 134 ? 69.767 67.796 111.177 1.00 44.08 135 LEU E O 1
ATOM 10890 N N . GLU E 1 135 ? 67.995 69.078 110.590 1.00 28.88 136 GLU E N 1
ATOM 10891 C CA . GLU E 1 135 ? 68.197 68.962 109.149 1.00 21.70 136 GLU E CA 1
ATOM 10892 C C . GLU E 1 135 ? 69.535 69.567 108.742 1.00 21.87 136 GLU E C 1
ATOM 10893 O O . GLU E 1 135 ? 70.239 69.015 107.898 1.00 23.09 136 GLU E O 1
ATOM 10899 N N . LYS E 1 136 ? 69.862 70.718 109.328 1.00 46.86 137 LYS E N 1
ATOM 10900 C CA . LYS E 1 136 ? 71.109 71.415 109.039 1.00 56.43 137 LYS E CA 1
ATOM 10901 C C . LYS E 1 136 ? 72.303 70.599 109.520 1.00 56.64 137 LYS E C 1
ATOM 10902 O O . LYS E 1 136 ? 73.352 70.517 108.877 1.00 29.06 137 LYS E O 1
ATOM 10908 N N . GLU E 1 137 ? 72.152 69.974 110.693 1.00 29.02 138 GLU E N 1
ATOM 10909 C CA . GLU E 1 137 ? 73.260 69.132 111.157 1.00 31.74 138 GLU E CA 1
ATOM 10910 C C . GLU E 1 137 ? 73.346 67.885 110.287 1.00 30.76 138 GLU E C 1
ATOM 10911 O O . GLU E 1 137 ? 74.417 67.405 109.941 1.00 30.12 138 GLU E O 1
ATOM 10917 N N . ILE E 1 138 ? 72.184 67.397 109.856 1.00 34.61 139 ILE E N 1
ATOM 10918 C CA . ILE E 1 138 ? 72.174 66.199 109.020 1.00 30.36 139 ILE E CA 1
ATOM 10919 C C . ILE E 1 138 ? 72.901 66.436 107.707 1.00 30.71 139 ILE E C 1
ATOM 10920 O O . ILE E 1 138 ? 73.717 65.618 107.286 1.00 34.18 139 ILE E O 1
ATOM 10925 N N . ILE E 1 139 ? 72.630 67.574 107.079 1.00 29.02 140 ILE E N 1
ATOM 10926 C CA . ILE E 1 139 ? 73.248 67.900 105.795 1.00 33.64 140 ILE E CA 1
ATOM 10927 C C . ILE E 1 139 ? 74.740 68.135 105.937 1.00 33.74 140 ILE E C 1
ATOM 10928 O O . ILE E 1 139 ? 75.541 68.056 105.005 1.00 28.17 140 ILE E O 1
ATOM 10933 N N . SER E 1 140 ? 75.206 68.397 107.160 1.00 23.24 141 SER E N 1
ATOM 10934 C CA . SER E 1 140 ? 76.637 68.656 107.307 1.00 32.05 141 SER E CA 1
ATOM 10935 C C . SER E 1 140 ? 77.428 67.371 107.492 1.00 33.22 141 SER E C 1
ATOM 10936 O O . SER E 1 140 ? 78.657 67.387 107.388 1.00 34.28 141 SER E O 1
ATOM 10939 N N . GLU E 1 141 ? 76.753 66.259 107.789 1.00 18.58 142 GLU E N 1
ATOM 10940 C CA . GLU E 1 141 ? 77.479 65.024 108.080 1.00 26.73 142 GLU E CA 1
ATOM 10941 C C . GLU E 1 141 ? 77.222 63.915 107.068 1.00 25.87 142 GLU E C 1
ATOM 10942 O O . GLU E 1 141 ? 77.778 62.818 107.202 1.00 29.14 142 GLU E O 1
ATOM 10948 N N . THR E 1 142 ? 76.380 64.149 106.072 1.00 21.38 143 THR E N 1
ATOM 10949 C CA . THR E 1 142 ? 76.062 63.215 105.006 1.00 22.22 143 THR E CA 1
ATOM 10950 C C . THR E 1 142 ? 76.021 63.947 103.663 1.00 25.50 143 THR E C 1
ATOM 10951 O O . THR E 1 142 ? 76.048 65.182 103.631 1.00 28.64 143 THR E O 1
ATOM 10955 N N . SER E 1 143 ? 75.890 63.233 102.555 1.00 16.43 144 SER E N 1
ATOM 10956 C CA . SER E 1 143 ? 75.841 63.871 101.241 1.00 31.64 144 SER E CA 1
ATOM 10957 C C . SER E 1 143 ? 75.205 62.950 100.208 1.00 32.85 144 SER E C 1
ATOM 10958 O O . SER E 1 143 ? 74.866 61.804 100.514 1.00 25.54 144 SER E O 1
ATOM 10961 N N . GLY E 1 144 ? 75.017 63.429 98.984 1.00 20.28 145 GLY E N 1
ATOM 10962 C CA . GLY E 1 144 ? 74.490 62.667 97.879 1.00 19.90 145 GLY E CA 1
ATOM 10963 C C . GLY E 1 144 ? 73.085 62.143 98.078 1.00 24.81 145 GLY E C 1
ATOM 10964 O O . GLY E 1 144 ? 72.249 62.762 98.743 1.00 22.41 145 GLY E O 1
ATOM 10965 N N . ASN E 1 145 ? 72.799 60.983 97.484 1.00 23.42 146 ASN E N 1
ATOM 10966 C CA . ASN E 1 145 ? 71.485 60.365 97.556 1.00 21.54 146 ASN E CA 1
ATOM 10967 C C . ASN E 1 145 ? 71.092 59.976 98.974 1.00 20.42 146 ASN E C 1
ATOM 10968 O O . ASN E 1 145 ? 69.898 59.958 99.292 1.00 28.16 146 ASN E O 1
ATOM 10973 N N . PHE E 1 146 ? 72.045 59.656 99.837 1.00 19.03 147 PHE E N 1
ATOM 10974 C CA . PHE E 1 146 ? 71.732 59.334 101.232 1.00 22.02 147 PHE E CA 1
ATOM 10975 C C . PHE E 1 146 ? 71.256 60.553 102.013 1.00 23.18 147 PHE E C 1
ATOM 10976 O O . PHE E 1 146 ? 70.259 60.519 102.736 1.00 18.71 147 PHE E O 1
ATOM 10984 N N . GLN E 1 147 ? 71.980 61.666 101.909 1.00 19.09 148 GLN E N 1
ATOM 10985 C CA . GLN E 1 147 ? 71.513 62.903 102.526 1.00 20.06 148 GLN E CA 1
ATOM 10986 C C . GLN E 1 147 ? 70.076 63.244 102.136 1.00 17.70 148 GLN E C 1
ATOM 10987 O O . GLN E 1 147 ? 69.290 63.603 103.009 1.00 31.57 148 GLN E O 1
ATOM 10993 N N . ARG E 1 148 ? 69.745 63.166 100.855 1.00 17.24 149 ARG E N 1
ATOM 10994 C CA . ARG E 1 148 ? 68.457 63.516 100.291 1.00 21.43 149 ARG E CA 1
ATOM 10995 C C . ARG E 1 148 ? 67.327 62.638 100.809 1.00 25.65 149 ARG E C 1
ATOM 10996 O O . ARG E 1 148 ? 66.174 63.083 100.904 1.00 21.45 149 ARG E O 1
ATOM 11004 N N . LEU E 1 149 ? 67.644 61.368 101.083 1.00 30.17 150 LEU E N 1
ATOM 11005 C CA . LEU E 1 149 ? 66.624 60.492 101.656 1.00 22.83 150 LEU E CA 1
ATOM 11006 C C . LEU E 1 149 ? 66.314 60.956 103.081 1.00 23.43 150 LEU E C 1
ATOM 11007 O O . LEU E 1 149 ? 65.170 60.977 103.516 1.00 19.54 150 LEU E O 1
ATOM 11012 N N . LEU E 1 150 ? 67.391 61.295 103.791 1.00 21.02 151 LEU E N 1
ATOM 11013 C CA . LEU E 1 150 ? 67.248 61.784 105.159 1.00 23.47 151 LEU E CA 1
ATOM 11014 C C . LEU E 1 150 ? 66.477 63.095 105.171 1.00 23.38 151 LEU E C 1
ATOM 11015 O O . LEU E 1 150 ? 65.557 63.300 105.964 1.00 27.66 151 LEU E O 1
ATOM 11020 N N . VAL E 1 151 ? 66.794 63.973 104.219 1.00 21.69 152 VAL E N 1
ATOM 11021 C CA . VAL E 1 151 ? 66.043 65.231 104.150 1.00 21.89 152 VAL E CA 1
ATOM 11022 C C . VAL E 1 151 ? 64.556 64.988 103.925 1.00 23.59 152 VAL E C 1
ATOM 11023 O O . VAL E 1 151 ? 63.722 65.616 104.574 1.00 22.91 152 VAL E O 1
ATOM 11027 N N . SER E 1 152 ? 64.218 64.110 102.986 1.00 29.20 153 SER E N 1
ATOM 11028 C CA . SER E 1 152 ? 62.848 63.710 102.705 1.00 25.03 153 SER E CA 1
ATOM 11029 C C . SER E 1 152 ? 62.160 63.147 103.952 1.00 25.45 153 SER E C 1
ATOM 11030 O O . SER E 1 152 ? 61.006 63.452 104.235 1.00 22.91 153 SER E O 1
ATOM 11033 N N . MET E 1 153 ? 62.858 62.291 104.690 1.00 22.51 154 MET E N 1
ATOM 11034 C CA . MET E 1 153 ? 62.330 61.726 105.924 1.00 28.08 154 MET E CA 1
ATOM 11035 C C . MET E 1 153 ? 62.045 62.823 106.950 1.00 30.27 154 MET E C 1
ATOM 11036 O O . MET E 1 153 ? 61.109 62.695 107.737 1.00 21.57 154 MET E O 1
ATOM 11041 N N . LEU E 1 154 ? 62.890 63.852 106.985 1.00 33.42 155 LEU E N 1
ATOM 11042 C CA . LEU E 1 154 ? 62.789 64.896 108.001 1.00 26.50 155 LEU E CA 1
ATOM 11043 C C . LEU E 1 154 ? 61.637 65.847 107.739 1.00 24.80 155 LEU E C 1
ATOM 11044 O O . LEU E 1 154 ? 61.233 66.627 108.603 1.00 50.56 155 LEU E O 1
ATOM 11049 N N . GLN E 1 155 ? 61.036 65.785 106.552 1.00 19.28 156 GLN E N 1
ATOM 11050 C CA . GLN E 1 155 ? 59.887 66.674 106.345 1.00 30.83 156 GLN E CA 1
ATOM 11051 C C . GLN E 1 155 ? 58.665 66.198 107.113 1.00 32.98 156 GLN E C 1
ATOM 11052 O O . GLN E 1 155 ? 57.815 66.973 107.571 1.00 24.00 156 GLN E O 1
ATOM 11058 N N . GLY E 1 156 ? 58.526 64.878 107.287 1.00 23.55 157 GLY E N 1
ATOM 11059 C CA . GLY E 1 156 ? 57.278 64.423 107.912 1.00 29.75 157 GLY E CA 1
ATOM 11060 C C . GLY E 1 156 ? 56.144 64.666 106.926 1.00 30.17 157 GLY E C 1
ATOM 11061 O O . GLY E 1 156 ? 55.066 65.145 107.278 1.00 24.90 157 GLY E O 1
ATOM 11062 N N . GLY E 1 157 ? 56.413 64.348 105.661 1.00 28.06 158 GLY E N 1
ATOM 11063 C CA . GLY E 1 157 ? 55.488 64.661 104.591 1.00 23.98 158 GLY E CA 1
ATOM 11064 C C . GLY E 1 157 ? 54.866 63.471 103.914 1.00 22.72 158 GLY E C 1
ATOM 11065 O O . GLY E 1 157 ? 54.355 63.579 102.795 1.00 24.45 158 GLY E O 1
ATOM 11066 N N . ARG E 1 158 ? 54.901 62.308 104.562 1.00 36.48 159 ARG E N 1
ATOM 11067 C CA . ARG E 1 158 ? 54.301 61.135 103.911 1.00 29.61 159 ARG E CA 1
ATOM 11068 C C . ARG E 1 158 ? 52.792 61.332 103.817 1.00 27.91 159 ARG E C 1
ATOM 11069 O O . ARG E 1 158 ? 52.198 61.795 104.787 1.00 30.30 159 ARG E O 1
ATOM 11077 N N . LYS E 1 159 ? 52.179 61.016 102.679 1.00 32.05 160 LYS E N 1
ATOM 11078 C CA . LYS E 1 159 ? 50.718 61.128 102.603 1.00 31.56 160 LYS E CA 1
ATOM 11079 C C . LYS E 1 159 ? 50.086 59.927 103.314 1.00 32.11 160 LYS E C 1
ATOM 11080 O O . LYS E 1 159 ? 49.726 58.951 102.668 1.00 26.58 160 LYS E O 1
ATOM 11086 N N . GLU E 1 160 ? 50.016 60.034 104.635 1.00 22.37 161 GLU E N 1
ATOM 11087 C CA . GLU E 1 160 ? 49.589 58.950 105.502 1.00 26.19 161 GLU E CA 1
ATOM 11088 C C . GLU E 1 160 ? 48.109 58.624 105.331 1.00 28.05 161 GLU E C 1
ATOM 11089 O O . GLU E 1 160 ? 47.630 57.646 105.912 1.00 31.84 161 GLU E O 1
ATOM 11095 N N . ASP E 1 161 ? 47.382 59.387 104.518 1.00 25.24 162 ASP E N 1
ATOM 11096 C CA . ASP E 1 161 ? 45.965 59.120 104.313 1.00 34.76 162 ASP E CA 1
ATOM 11097 C C . ASP E 1 161 ? 45.686 58.583 102.920 1.00 34.45 162 ASP E C 1
ATOM 11098 O O . ASP E 1 161 ? 44.555 58.427 102.456 1.00 35.15 162 ASP E O 1
ATOM 11103 N N . GLU E 1 162 ? 46.763 58.250 102.214 1.00 30.98 163 GLU E N 1
ATOM 11104 C CA . GLU E 1 162 ? 46.597 57.719 100.856 1.00 33.63 163 GLU E CA 1
ATOM 11105 C C . GLU E 1 162 ? 46.029 56.307 100.949 1.00 35.43 163 GLU E C 1
ATOM 11106 O O . GLU E 1 162 ? 46.614 55.471 101.653 1.00 27.49 163 GLU E O 1
ATOM 11112 N N . PRO E 1 163 ? 44.888 56.050 100.321 1.00 36.89 164 PRO E N 1
ATOM 11113 C CA . PRO E 1 163 ? 44.231 54.749 100.495 1.00 35.14 164 PRO E CA 1
ATOM 11114 C C . PRO E 1 163 ? 44.857 53.673 99.617 1.00 34.98 164 PRO E C 1
ATOM 11115 O O . PRO E 1 163 ? 45.412 53.958 98.555 1.00 30.86 164 PRO E O 1
ATOM 11119 N N . VAL E 1 164 ? 44.715 52.415 100.025 1.00 33.44 165 VAL E N 1
ATOM 11120 C CA . VAL E 1 164 ? 45.178 51.337 99.154 1.00 35.69 165 VAL E CA 1
ATOM 11121 C C . VAL E 1 164 ? 44.389 51.336 97.846 1.00 34.83 165 VAL E C 1
ATOM 11122 O O . VAL E 1 164 ? 43.160 51.284 97.851 1.00 40.16 165 VAL E O 1
ATOM 11126 N N . ASN E 1 165 ? 45.125 51.405 96.747 1.00 46.00 166 ASN E N 1
ATOM 11127 C CA . ASN E 1 165 ? 44.562 51.432 95.403 1.00 41.22 166 ASN E CA 1
ATOM 11128 C C . ASN E 1 165 ? 45.475 50.649 94.460 1.00 41.84 166 ASN E C 1
ATOM 11129 O O . ASN E 1 165 ? 46.581 51.095 94.158 1.00 43.26 166 ASN E O 1
ATOM 11134 N N . ALA E 1 166 ? 45.008 49.476 94.052 1.00 45.41 167 ALA E N 1
ATOM 11135 C CA . ALA E 1 166 ? 45.793 48.556 93.241 1.00 39.50 167 ALA E CA 1
ATOM 11136 C C . ALA E 1 166 ? 46.260 49.190 91.938 1.00 39.38 167 ALA E C 1
ATOM 11137 O O . ALA E 1 166 ? 47.399 49.025 91.502 1.00 39.88 167 ALA E O 1
ATOM 11139 N N . ALA E 1 167 ? 45.359 49.912 91.285 1.00 34.22 168 ALA E N 1
ATOM 11140 C CA . ALA E 1 167 ? 45.705 50.574 90.034 1.00 27.19 168 ALA E CA 1
ATOM 11141 C C . ALA E 1 167 ? 46.836 51.561 90.262 1.00 28.26 168 ALA E C 1
ATOM 11142 O O . ALA E 1 167 ? 47.882 51.513 89.613 1.00 53.57 168 ALA E O 1
ATOM 11144 N N . HIS E 1 168 ? 46.611 52.487 91.197 1.00 29.05 169 HIS E N 1
ATOM 11145 C CA . HIS E 1 168 ? 47.656 53.472 91.465 1.00 36.02 169 HIS E CA 1
ATOM 11146 C C . HIS E 1 168 ? 48.930 52.783 91.941 1.00 36.19 169 HIS E C 1
ATOM 11147 O O . HIS E 1 168 ? 50.031 53.263 91.679 1.00 30.62 169 HIS E O 1
ATOM 11154 N N . ALA E 1 169 ? 48.789 51.654 92.635 1.00 38.86 170 ALA E N 1
ATOM 11155 C CA . ALA E 1 169 ? 49.986 50.950 93.104 1.00 27.48 170 ALA E CA 1
ATOM 11156 C C . ALA E 1 169 ? 50.800 50.445 91.922 1.00 26.74 170 ALA E C 1
ATOM 11157 O O . ALA E 1 169 ? 52.033 50.475 91.966 1.00 28.22 170 ALA E O 1
ATOM 11159 N N . ALA E 1 170 ? 50.118 50.022 90.861 1.00 41.72 171 ALA E N 1
ATOM 11160 C CA . ALA E 1 170 ? 50.781 49.446 89.693 1.00 40.67 171 ALA E CA 1
ATOM 11161 C C . ALA E 1 170 ? 51.438 50.520 88.841 1.00 41.83 171 ALA E C 1
ATOM 11162 O O . ALA E 1 170 ? 52.495 50.333 88.227 1.00 37.99 171 ALA E O 1
ATOM 11164 N N . GLU E 1 171 ? 50.792 51.689 88.792 1.00 48.28 172 GLU E N 1
ATOM 11165 C CA . GLU E 1 171 ? 51.454 52.808 88.112 1.00 44.59 172 GLU E CA 1
ATOM 11166 C C . GLU E 1 171 ? 52.802 53.052 88.793 1.00 42.98 172 GLU E C 1
ATOM 11167 O O . GLU E 1 171 ? 53.842 53.151 88.153 1.00 36.73 172 GLU E O 1
ATOM 11173 N N . ASP E 1 172 ? 52.777 53.089 90.117 1.00 27.10 173 ASP E N 1
ATOM 11174 C CA . ASP E 1 172 ? 53.951 53.304 90.943 1.00 23.74 173 ASP E CA 1
ATOM 11175 C C . ASP E 1 172 ? 54.948 52.161 90.867 1.00 26.73 173 ASP E C 1
ATOM 11176 O O . ASP E 1 172 ? 56.154 52.403 90.910 1.00 31.49 173 ASP E O 1
ATOM 11181 N N . ALA E 1 173 ? 54.469 50.925 90.757 1.00 32.47 174 ALA E N 1
ATOM 11182 C CA . ALA E 1 173 ? 55.379 49.786 90.675 1.00 33.62 174 ALA E CA 1
ATOM 11183 C C . ALA E 1 173 ? 56.180 49.815 89.377 1.00 33.23 174 ALA E C 1
ATOM 11184 O O . ALA E 1 173 ? 57.369 49.512 89.352 1.00 24.66 174 ALA E O 1
ATOM 11186 N N . ALA E 1 174 ? 55.508 50.179 88.295 1.00 28.85 175 ALA E N 1
ATOM 11187 C CA . ALA E 1 174 ? 56.113 50.325 86.982 1.00 34.64 175 ALA E CA 1
ATOM 11188 C C . ALA E 1 174 ? 57.129 51.461 86.964 1.00 37.19 175 ALA E C 1
ATOM 11189 O O . ALA E 1 174 ? 58.205 51.347 86.379 1.00 47.00 175 ALA E O 1
ATOM 11191 N N . ALA E 1 175 ? 56.766 52.576 87.599 1.00 28.16 176 ALA E N 1
ATOM 11192 C CA . ALA E 1 175 ? 57.698 53.701 87.642 1.00 27.27 176 ALA E CA 1
ATOM 11193 C C . ALA E 1 175 ? 59.043 53.270 88.228 1.00 27.92 176 ALA E C 1
ATOM 11194 O O . ALA E 1 175 ? 60.126 53.585 87.733 1.00 23.39 176 ALA E O 1
ATOM 11196 N N . ILE E 1 176 ? 58.954 52.538 89.334 1.00 27.43 177 ILE E N 1
ATOM 11197 C CA . ILE E 1 176 ? 60.140 52.089 90.052 1.00 27.67 177 ILE E CA 1
ATOM 11198 C C . ILE E 1 176 ? 60.912 51.042 89.262 1.00 27.23 177 ILE E C 1
ATOM 11199 O O . ILE E 1 176 ? 62.143 51.032 89.255 1.00 26.47 177 ILE E O 1
ATOM 11204 N N . TYR E 1 177 ? 60.181 50.211 88.528 1.00 37.98 178 TYR E N 1
ATOM 11205 C CA . TYR E 1 177 ? 60.804 49.240 87.633 1.00 34.91 178 TYR E CA 1
ATOM 11206 C C . TYR E 1 177 ? 61.621 49.951 86.559 1.00 33.40 178 TYR E C 1
ATOM 11207 O O . TYR E 1 177 ? 62.780 49.630 86.335 1.00 29.45 178 TYR E O 1
ATOM 11216 N N . GLN E 1 178 ? 60.978 50.897 85.882 1.00 33.33 179 GLN E N 1
ATOM 11217 C CA . GLN E 1 178 ? 61.606 51.582 84.755 1.00 33.67 179 GLN E CA 1
ATOM 11218 C C . GLN E 1 178 ? 62.816 52.382 85.220 1.00 34.04 179 GLN E C 1
ATOM 11219 O O . GLN E 1 178 ? 63.799 52.491 84.486 1.00 37.77 179 GLN E O 1
ATOM 11225 N N . ALA E 1 179 ? 62.732 52.890 86.445 1.00 34.98 180 ALA E N 1
ATOM 11226 C CA . ALA E 1 179 ? 63.787 53.689 87.049 1.00 29.84 180 ALA E CA 1
ATOM 11227 C C . ALA E 1 179 ? 64.971 52.855 87.507 1.00 30.49 180 ALA E C 1
ATOM 11228 O O . ALA E 1 179 ? 66.057 53.388 87.750 1.00 31.74 180 ALA E O 1
ATOM 11230 N N . GLY E 1 180 ? 64.786 51.547 87.681 1.00 32.05 181 GLY E N 1
ATOM 11231 C CA . GLY E 1 180 ? 65.877 50.728 88.192 1.00 33.56 181 GLY E CA 1
ATOM 11232 C C . GLY E 1 180 ? 66.155 49.518 87.324 1.00 36.26 181 GLY E C 1
ATOM 11233 O O . GLY E 1 180 ? 67.154 49.489 86.597 1.00 43.37 181 GLY E O 1
ATOM 11234 N N . GLU E 1 181 ? 65.286 48.509 87.387 1.00 30.96 182 GLU E N 1
ATOM 11235 C CA . GLU E 1 181 ? 65.531 47.298 86.611 1.00 46.64 182 GLU E CA 1
ATOM 11236 C C . GLU E 1 181 ? 65.522 47.539 85.107 1.00 46.61 182 GLU E C 1
ATOM 11237 O O . GLU E 1 181 ? 66.398 47.046 84.395 1.00 45.42 182 GLU E O 1
ATOM 11243 N N . GLY E 1 182 ? 64.521 48.266 84.641 1.00 34.82 183 GLY E N 1
ATOM 11244 C CA . GLY E 1 182 ? 64.262 48.525 83.250 1.00 24.36 183 GLY E CA 1
ATOM 11245 C C . GLY E 1 182 ? 65.281 49.347 82.512 1.00 28.19 183 GLY E C 1
ATOM 11246 O O . GLY E 1 182 ? 65.100 49.625 81.314 1.00 47.82 183 GLY E O 1
ATOM 11247 N N . GLN E 1 183 ? 66.369 49.786 83.159 1.00 42.84 184 GLN E N 1
ATOM 11248 C CA . GLN E 1 183 ? 67.336 50.574 82.386 1.00 37.69 184 GLN E CA 1
ATOM 11249 C C . GLN E 1 183 ? 68.763 50.250 82.792 1.00 36.31 184 GLN E C 1
ATOM 11250 O O . GLN E 1 183 ? 68.995 49.558 83.785 1.00 39.13 184 GLN E O 1
ATOM 11256 N N . ILE E 1 184 ? 69.720 50.729 82.005 1.00 60.23 185 ILE E N 1
ATOM 11257 C CA . ILE E 1 184 ? 71.138 50.529 82.288 1.00 71.49 185 ILE E CA 1
ATOM 11258 C C . ILE E 1 184 ? 71.553 51.334 83.519 1.00 71.92 185 ILE E C 1
ATOM 11259 O O . ILE E 1 184 ? 72.177 50.815 84.445 1.00 57.96 185 ILE E O 1
ATOM 11264 N N . GLY E 1 185 ? 71.186 52.614 83.539 1.00 29.13 186 GLY E N 1
ATOM 11265 C CA . GLY E 1 185 ? 71.422 53.453 84.695 1.00 38.63 186 GLY E CA 1
ATOM 11266 C C . GLY E 1 185 ? 70.245 53.439 85.658 1.00 40.63 186 GLY E C 1
ATOM 11267 O O . GLY E 1 185 ? 69.317 52.634 85.553 1.00 39.65 186 GLY E O 1
ATOM 11268 N N . THR E 1 186 ? 70.271 54.362 86.623 1.00 26.61 187 THR E N 1
ATOM 11269 C CA . THR E 1 186 ? 69.248 54.399 87.652 1.00 33.14 187 THR E CA 1
ATOM 11270 C C . THR E 1 186 ? 68.614 55.774 87.805 1.00 33.72 187 THR E C 1
ATOM 11271 O O . THR E 1 186 ? 69.322 56.778 87.752 1.00 38.19 187 THR E O 1
ATOM 11275 N N . ASP E 1 187 ? 67.316 55.815 88.075 1.00 32.94 188 ASP E N 1
ATOM 11276 C CA . ASP E 1 187 ? 66.700 57.029 88.611 1.00 31.39 188 ASP E CA 1
ATOM 11277 C C . ASP E 1 187 ? 66.438 56.823 90.102 1.00 27.83 188 ASP E C 1
ATOM 11278 O O . ASP E 1 187 ? 65.365 56.391 90.507 1.00 29.86 188 ASP E O 1
ATOM 11283 N N . GLU E 1 188 ? 67.453 57.051 90.929 1.00 29.79 189 GLU E N 1
ATOM 11284 C CA . GLU E 1 188 ? 67.250 56.860 92.363 1.00 31.01 189 GLU E CA 1
ATOM 11285 C C . GLU E 1 188 ? 66.108 57.757 92.834 1.00 31.60 189 GLU E C 1
ATOM 11286 O O . GLU E 1 188 ? 65.347 57.364 93.715 1.00 24.10 189 GLU E O 1
ATOM 11292 N N . SER E 1 189 ? 66.021 58.944 92.239 1.00 24.20 190 SER E N 1
ATOM 11293 C CA . SER E 1 189 ? 65.028 59.935 92.642 1.00 39.50 190 SER E CA 1
ATOM 11294 C C . SER E 1 189 ? 63.627 59.340 92.664 1.00 38.91 190 SER E C 1
ATOM 11295 O O . SER E 1 189 ? 62.794 59.657 93.519 1.00 40.54 190 SER E O 1
ATOM 11298 N N . ARG E 1 190 ? 63.349 58.432 91.732 1.00 20.96 191 ARG E N 1
ATOM 11299 C CA . ARG E 1 190 ? 62.022 57.822 91.703 1.00 21.69 191 ARG E CA 1
ATOM 11300 C C . ARG E 1 190 ? 61.852 56.867 92.871 1.00 21.03 191 ARG E C 1
ATOM 11301 O O . ARG E 1 190 ? 60.751 56.761 93.412 1.00 31.69 191 ARG E O 1
ATOM 11309 N N . PHE E 1 191 ? 62.928 56.203 93.276 1.00 19.08 192 PHE E N 1
ATOM 11310 C CA . PHE E 1 191 ? 62.845 55.350 94.466 1.00 30.04 192 PHE E CA 1
ATOM 11311 C C . PHE E 1 191 ? 62.546 56.217 95.688 1.00 31.69 192 PHE E C 1
ATOM 11312 O O . PHE E 1 191 ? 61.772 55.880 96.582 1.00 25.72 192 PHE E O 1
ATOM 11320 N N . ASN E 1 192 ? 63.220 57.365 95.722 1.00 42.68 193 ASN E N 1
ATOM 11321 C CA . ASN E 1 192 ? 63.063 58.309 96.822 1.00 25.61 193 ASN E CA 1
ATOM 11322 C C . ASN E 1 192 ? 61.635 58.825 96.896 1.00 24.23 193 ASN E C 1
ATOM 11323 O O . ASN E 1 192 ? 60.997 58.767 97.943 1.00 31.32 193 ASN E O 1
ATOM 11328 N N . ALA E 1 193 ? 61.152 59.352 95.779 1.00 24.75 194 ALA E N 1
ATOM 11329 C CA . ALA E 1 193 ? 59.792 59.881 95.715 1.00 34.00 194 ALA E CA 1
ATOM 11330 C C . ALA E 1 193 ? 58.772 58.891 96.257 1.00 35.02 194 ALA E C 1
ATOM 11331 O O . ALA E 1 193 ? 57.942 59.192 97.117 1.00 19.64 194 ALA E O 1
ATOM 11333 N N . VAL E 1 194 ? 58.839 57.659 95.735 1.00 24.19 195 VAL E N 1
ATOM 11334 C CA . VAL E 1 194 ? 57.772 56.724 96.092 1.00 22.68 195 VAL E CA 1
ATOM 11335 C C . VAL E 1 194 ? 57.879 56.248 97.527 1.00 22.87 195 VAL E C 1
ATOM 11336 O O . VAL E 1 194 ? 56.891 56.179 98.261 1.00 31.73 195 VAL E O 1
ATOM 11340 N N . LEU E 1 195 ? 59.086 55.917 97.963 1.00 22.63 196 LEU E N 1
ATOM 11341 C CA . LEU E 1 195 ? 59.269 55.356 99.295 1.00 28.75 196 LEU E CA 1
ATOM 11342 C C . LEU E 1 195 ? 59.084 56.375 100.405 1.00 28.85 196 LEU E C 1
ATOM 11343 O O . LEU E 1 195 ? 58.922 55.993 101.569 1.00 36.84 196 LEU E O 1
ATOM 11348 N N . ALA E 1 196 ? 59.110 57.662 100.067 1.00 21.49 197 ALA E N 1
ATOM 11349 C CA . ALA E 1 196 ? 58.999 58.675 101.121 1.00 21.40 197 ALA E CA 1
ATOM 11350 C C . ALA E 1 196 ? 57.591 59.228 101.255 1.00 21.79 197 ALA E C 1
ATOM 11351 O O . ALA E 1 196 ? 57.188 59.757 102.293 1.00 31.01 197 ALA E O 1
ATOM 11353 N N . THR E 1 197 ? 56.806 59.137 100.185 1.00 28.43 198 THR E N 1
ATOM 11354 C CA . THR E 1 197 ? 55.527 59.829 100.154 1.00 31.02 198 THR E CA 1
ATOM 11355 C C . THR E 1 197 ? 54.324 58.915 100.267 1.00 33.80 198 THR E C 1
ATOM 11356 O O . THR E 1 197 ? 53.318 59.313 100.867 1.00 35.73 198 THR E O 1
ATOM 11360 N N . ARG E 1 198 ? 54.390 57.702 99.707 1.00 31.14 199 ARG E N 1
ATOM 11361 C CA . ARG E 1 198 ? 53.187 56.869 99.767 1.00 22.85 199 ARG E CA 1
ATOM 11362 C C . ARG E 1 198 ? 52.903 56.455 101.204 1.00 22.66 199 ARG E C 1
ATOM 11363 O O . ARG E 1 198 ? 53.801 56.245 102.022 1.00 30.71 199 ARG E O 1
ATOM 11371 N N . SER E 1 199 ? 51.615 56.293 101.544 1.00 26.07 200 SER E N 1
ATOM 11372 C CA . SER E 1 199 ? 51.366 55.769 102.892 1.00 26.02 200 SER E CA 1
ATOM 11373 C C . SER E 1 199 ? 51.811 54.306 102.926 1.00 25.39 200 SER E C 1
ATOM 11374 O O . SER E 1 199 ? 51.876 53.650 101.883 1.00 20.68 200 SER E O 1
ATOM 11377 N N . TYR E 1 200 ? 52.104 53.808 104.114 1.00 16.72 201 TYR E N 1
ATOM 11378 C CA . TYR E 1 200 ? 52.466 52.419 104.344 1.00 35.96 201 TYR E CA 1
ATOM 11379 C C . TYR E 1 200 ? 51.491 51.447 103.701 1.00 35.65 201 TYR E C 1
ATOM 11380 O O . TYR E 1 200 ? 51.930 50.570 102.946 1.00 32.67 201 TYR E O 1
ATOM 11389 N N . PRO E 1 201 ? 50.185 51.531 103.932 1.00 44.19 202 PRO E N 1
ATOM 11390 C CA . PRO E 1 201 ? 49.284 50.579 103.267 1.00 35.50 202 PRO E CA 1
ATOM 11391 C C . PRO E 1 201 ? 49.393 50.593 101.755 1.00 36.01 202 PRO E C 1
ATOM 11392 O O . PRO E 1 201 ? 49.336 49.538 101.110 1.00 29.44 202 PRO E O 1
ATOM 11396 N N . GLN E 1 202 ? 49.544 51.743 101.108 1.00 25.01 203 GLN E N 1
ATOM 11397 C CA . GLN E 1 202 ? 49.631 51.702 99.642 1.00 21.91 203 GLN E CA 1
ATOM 11398 C C . GLN E 1 202 ? 50.979 51.166 99.172 1.00 23.09 203 GLN E C 1
ATOM 11399 O O . GLN E 1 202 ? 51.059 50.573 98.089 1.00 33.25 203 GLN E O 1
ATOM 11405 N N . LEU E 1 203 ? 52.023 51.377 99.965 1.00 33.64 204 LEU E N 1
ATOM 11406 C CA . LEU E 1 203 ? 53.375 50.924 99.652 1.00 28.13 204 LEU E CA 1
ATOM 11407 C C . LEU E 1 203 ? 53.429 49.391 99.674 1.00 29.52 204 LEU E C 1
ATOM 11408 O O . LEU E 1 203 ? 53.916 48.753 98.744 1.00 24.33 204 LEU E O 1
ATOM 11413 N N . HIS E 1 204 ? 52.888 48.827 100.748 1.00 30.00 205 HIS E N 1
ATOM 11414 C CA . HIS E 1 204 ? 52.697 47.382 100.843 1.00 29.73 205 HIS E CA 1
ATOM 11415 C C . HIS E 1 204 ? 52.018 46.874 99.577 1.00 29.24 205 HIS E C 1
ATOM 11416 O O . HIS E 1 204 ? 52.514 45.978 98.902 1.00 31.03 205 HIS E O 1
ATOM 11423 N N . GLN E 1 205 ? 50.953 47.559 99.161 1.00 25.88 206 GLN E N 1
ATOM 11424 C CA . GLN E 1 205 ? 50.313 47.215 97.897 1.00 38.33 206 GLN E CA 1
ATOM 11425 C C . GLN E 1 205 ? 51.276 47.346 96.724 1.00 40.21 206 GLN E C 1
ATOM 11426 O O . GLN E 1 205 ? 51.211 46.577 95.761 1.00 34.97 206 GLN E O 1
ATOM 11432 N N . ILE E 1 206 ? 52.140 48.360 96.780 1.00 47.88 207 ILE E N 1
ATOM 11433 C CA . ILE E 1 206 ? 53.038 48.635 95.659 1.00 30.92 207 ILE E CA 1
ATOM 11434 C C . ILE E 1 206 ? 54.077 47.537 95.487 1.00 28.99 207 ILE E C 1
ATOM 11435 O O . ILE E 1 206 ? 54.369 47.107 94.369 1.00 33.46 207 ILE E O 1
ATOM 11440 N N . PHE E 1 207 ? 54.657 47.052 96.579 1.00 31.55 208 PHE E N 1
ATOM 11441 C CA . PHE E 1 207 ? 55.692 46.021 96.469 1.00 32.54 208 PHE E CA 1
ATOM 11442 C C . PHE E 1 207 ? 55.097 44.743 95.877 1.00 35.83 208 PHE E C 1
ATOM 11443 O O . PHE E 1 207 ? 55.774 43.921 95.266 1.00 49.87 208 PHE E O 1
ATOM 11451 N N . HIS E 1 208 ? 53.795 44.589 96.114 1.00 32.08 209 HIS E N 1
ATOM 11452 C CA . HIS E 1 208 ? 53.080 43.415 95.626 1.00 35.47 209 HIS E CA 1
ATOM 11453 C C . HIS E 1 208 ? 52.916 43.483 94.115 1.00 35.62 209 HIS E C 1
ATOM 11454 O O . HIS E 1 208 ? 53.232 42.540 93.392 1.00 30.55 209 HIS E O 1
ATOM 11461 N N . GLU E 1 209 ? 52.446 44.633 93.643 1.00 37.69 210 GLU E N 1
ATOM 11462 C CA . GLU E 1 209 ? 52.314 44.885 92.215 1.00 45.27 210 GLU E CA 1
ATOM 11463 C C . GLU E 1 209 ? 53.681 44.806 91.538 1.00 45.42 210 GLU E C 1
ATOM 11464 O O . GLU E 1 209 ? 53.772 44.449 90.360 1.00 42.94 210 GLU E O 1
ATOM 11470 N N . TYR E 1 210 ? 54.723 45.168 92.288 1.00 29.94 211 TYR E N 1
ATOM 11471 C CA . TYR E 1 210 ? 56.073 45.088 91.736 1.00 26.55 211 TYR E CA 1
ATOM 11472 C C . TYR E 1 210 ? 56.438 43.641 91.397 1.00 27.57 211 TYR E C 1
ATOM 11473 O O . TYR E 1 210 ? 56.891 43.329 90.289 1.00 25.74 211 TYR E O 1
ATOM 11482 N N . SER E 1 211 ? 56.213 42.737 92.346 1.00 31.05 212 SER E N 1
ATOM 11483 C CA . SER E 1 211 ? 56.446 41.313 92.134 1.00 32.30 212 SER E CA 1
ATOM 11484 C C . SER E 1 211 ? 55.641 40.754 90.967 1.00 30.97 212 SER E C 1
ATOM 11485 O O . SER E 1 211 ? 56.068 39.761 90.372 1.00 44.21 212 SER E O 1
ATOM 11488 N N . LYS E 1 212 ? 54.532 41.386 90.597 1.00 28.69 213 LYS E N 1
ATOM 11489 C CA . LYS E 1 212 ? 53.763 40.984 89.432 1.00 30.53 213 LYS E CA 1
ATOM 11490 C C . LYS E 1 212 ? 54.438 41.370 88.121 1.00 30.59 213 LYS E C 1
ATOM 11491 O O . LYS E 1 212 ? 54.139 40.771 87.085 1.00 47.94 213 LYS E O 1
ATOM 11497 N N . ILE E 1 213 ? 55.279 42.405 88.124 1.00 47.66 214 ILE E N 1
ATOM 11498 C CA . ILE E 1 213 ? 55.890 42.829 86.864 1.00 32.47 214 ILE E CA 1
ATOM 11499 C C . ILE E 1 213 ? 57.375 42.508 86.793 1.00 31.33 214 ILE E C 1
ATOM 11500 O O . ILE E 1 213 ? 58.001 42.661 85.738 1.00 32.58 214 ILE E O 1
ATOM 11505 N N . SER E 1 214 ? 57.974 42.009 87.874 1.00 39.54 215 SER E N 1
ATOM 11506 C CA . SER E 1 214 ? 59.408 41.698 87.809 1.00 45.90 215 SER E CA 1
ATOM 11507 C C . SER E 1 214 ? 59.688 40.317 88.397 1.00 46.39 215 SER E C 1
ATOM 11508 O O . SER E 1 214 ? 58.847 39.784 89.125 1.00 48.69 215 SER E O 1
ATOM 11511 N N . ASN E 1 215 ? 60.851 39.752 88.077 1.00 48.56 216 ASN E N 1
ATOM 11512 C CA . ASN E 1 215 ? 61.250 38.457 88.607 1.00 39.08 216 ASN E CA 1
ATOM 11513 C C . ASN E 1 215 ? 61.983 38.613 89.928 1.00 39.71 216 ASN E C 1
ATOM 11514 O O . ASN E 1 215 ? 62.132 37.663 90.695 1.00 44.33 216 ASN E O 1
ATOM 11519 N N . LYS E 1 216 ? 62.404 39.845 90.209 1.00 32.16 217 LYS E N 1
ATOM 11520 C CA . LYS E 1 216 ? 62.984 40.130 91.517 1.00 36.91 217 LYS E CA 1
ATOM 11521 C C . LYS E 1 216 ? 61.908 40.711 92.434 1.00 36.19 217 LYS E C 1
ATOM 11522 O O . LYS E 1 216 ? 60.923 41.268 91.952 1.00 36.59 217 LYS E O 1
ATOM 11528 N N . THR E 1 217 ? 62.104 40.624 93.749 1.00 23.92 218 THR E N 1
ATOM 11529 C CA . THR E 1 217 ? 61.207 41.374 94.630 1.00 28.48 218 THR E CA 1
ATOM 11530 C C . THR E 1 217 ? 61.652 42.840 94.665 1.00 27.40 218 THR E C 1
ATOM 11531 O O . THR E 1 217 ? 62.680 43.198 94.093 1.00 31.92 218 THR E O 1
ATOM 11535 N N . ILE E 1 218 ? 60.927 43.706 95.365 1.00 42.58 219 ILE E N 1
ATOM 11536 C CA . ILE E 1 218 ? 61.406 45.082 95.519 1.00 38.23 219 ILE E CA 1
ATOM 11537 C C . ILE E 1 218 ? 62.719 45.074 96.298 1.00 38.57 219 ILE E C 1
ATOM 11538 O O . ILE E 1 218 ? 63.611 45.886 96.061 1.00 33.07 219 ILE E O 1
ATOM 11543 N N . LEU E 1 219 ? 62.781 44.126 97.228 1.00 38.74 220 LEU E N 1
ATOM 11544 C CA . LEU E 1 219 ? 63.916 43.944 98.119 1.00 32.74 220 LEU E CA 1
ATOM 11545 C C . LEU E 1 219 ? 65.171 43.643 97.304 1.00 32.62 220 LEU E C 1
ATOM 11546 O O . LEU E 1 219 ? 66.251 44.157 97.573 1.00 26.41 220 LEU E O 1
ATOM 11551 N N . GLN E 1 220 ? 64.999 42.785 96.308 1.00 27.98 221 GLN E N 1
ATOM 11552 C CA . GLN E 1 220 ? 66.113 42.318 95.499 1.00 32.27 221 GLN E CA 1
ATOM 11553 C C . GLN E 1 220 ? 66.579 43.403 94.537 1.00 30.90 221 GLN E C 1
ATOM 11554 O O . GLN E 1 220 ? 67.780 43.628 94.373 1.00 31.46 221 GLN E O 1
ATOM 11560 N N . ALA E 1 221 ? 65.601 44.041 93.900 1.00 34.83 222 ALA E N 1
ATOM 11561 C CA . ALA E 1 221 ? 65.934 45.106 92.949 1.00 43.90 222 ALA E CA 1
ATOM 11562 C C . ALA E 1 221 ? 66.738 46.193 93.652 1.00 43.02 222 ALA E C 1
ATOM 11563 O O . ALA E 1 221 ? 67.876 46.520 93.317 1.00 34.74 222 ALA E O 1
ATOM 11565 N N . ILE E 1 222 ? 66.175 46.695 94.742 1.00 24.59 223 ILE E N 1
ATOM 11566 C CA . ILE E 1 222 ? 66.879 47.676 95.566 1.00 31.33 223 ILE E CA 1
ATOM 11567 C C . ILE E 1 222 ? 68.247 47.187 96.004 1.00 31.28 223 ILE E C 1
ATOM 11568 O O . ILE E 1 222 ? 69.229 47.936 95.909 1.00 30.51 223 ILE E O 1
ATOM 11573 N N . GLU E 1 223 ? 68.370 45.917 96.371 1.00 31.81 224 GLU E N 1
ATOM 11574 C CA . GLU E 1 223 ? 69.672 45.344 96.716 1.00 46.09 224 GLU E CA 1
ATOM 11575 C C . GLU E 1 223 ? 70.614 45.411 95.507 1.00 45.88 224 GLU E C 1
ATOM 11576 O O . GLU E 1 223 ? 71.801 45.715 95.600 1.00 33.94 224 GLU E O 1
ATOM 11582 N N . ASN E 1 224 ? 70.030 45.064 94.365 1.00 33.63 225 ASN E N 1
ATOM 11583 C CA . ASN E 1 224 ? 70.767 44.966 93.115 1.00 48.58 225 ASN E CA 1
ATOM 11584 C C . ASN E 1 224 ? 71.042 46.321 92.487 1.00 48.05 225 ASN E C 1
ATOM 11585 O O . ASN E 1 224 ? 72.029 46.504 91.771 1.00 41.78 225 ASN E O 1
ATOM 11590 N N . GLU E 1 225 ? 70.171 47.301 92.722 1.00 23.59 226 GLU E N 1
ATOM 11591 C CA . GLU E 1 225 ? 70.337 48.594 92.078 1.00 26.45 226 GLU E CA 1
ATOM 11592 C C . GLU E 1 225 ? 71.283 49.541 92.795 1.00 26.28 226 GLU E C 1
ATOM 11593 O O . GLU E 1 225 ? 71.919 50.368 92.129 1.00 26.37 226 GLU E O 1
ATOM 11599 N N . PHE E 1 226 ? 71.410 49.483 94.114 1.00 28.88 227 PHE E N 1
ATOM 11600 C CA . PHE E 1 226 ? 72.256 50.422 94.840 1.00 33.87 227 PHE E CA 1
ATOM 11601 C C . PHE E 1 226 ? 73.373 49.798 95.662 1.00 33.53 227 PHE E C 1
ATOM 11602 O O . PHE E 1 226 ? 73.500 48.582 95.770 1.00 43.90 227 PHE E O 1
ATOM 11610 N N . SER E 1 227 ? 74.132 50.681 96.313 1.00 30.93 228 SER E N 1
ATOM 11611 C CA . SER E 1 227 ? 75.141 50.285 97.284 1.00 26.39 228 SER E CA 1
ATOM 11612 C C . SER E 1 227 ? 75.120 51.202 98.503 1.00 25.06 228 SER E C 1
ATOM 11613 O O . SER E 1 227 ? 74.605 52.319 98.436 1.00 41.95 228 SER E O 1
ATOM 11616 N N . GLY E 1 228 ? 75.659 50.705 99.601 1.00 27.72 229 GLY E N 1
ATOM 11617 C CA . GLY E 1 228 ? 75.849 51.404 100.844 1.00 42.36 229 GLY E CA 1
ATOM 11618 C C . GLY E 1 228 ? 74.610 52.038 101.443 1.00 41.94 229 GLY E C 1
ATOM 11619 O O . GLY E 1 228 ? 73.492 51.568 101.256 1.00 38.63 229 GLY E O 1
ATOM 11620 N N . ASP E 1 229 ? 74.843 53.108 102.197 1.00 36.04 230 ASP E N 1
ATOM 11621 C CA . ASP E 1 229 ? 73.843 53.811 102.981 1.00 25.26 230 ASP E CA 1
ATOM 11622 C C . ASP E 1 229 ? 72.531 54.004 102.241 1.00 21.65 230 ASP E C 1
ATOM 11623 O O . ASP E 1 229 ? 71.460 53.750 102.785 1.00 29.40 230 ASP E O 1
ATOM 11628 N N . ILE E 1 230 ? 72.593 54.470 100.993 1.00 22.20 231 ILE E N 1
ATOM 11629 C CA . ILE E 1 230 ? 71.341 54.716 100.285 1.00 26.51 231 ILE E CA 1
ATOM 11630 C C . ILE E 1 230 ? 70.604 53.397 100.111 1.00 29.09 231 ILE E C 1
ATOM 11631 O O . ILE E 1 230 ? 69.381 53.313 100.256 1.00 38.48 231 ILE E O 1
ATOM 11636 N N . LYS E 1 231 ? 71.359 52.327 99.845 1.00 37.41 232 LYS E N 1
ATOM 11637 C CA . LYS E 1 231 ? 70.674 51.026 99.758 1.00 25.55 232 LYS E CA 1
ATOM 11638 C C . LYS E 1 231 ? 70.011 50.723 101.094 1.00 23.13 232 LYS E C 1
ATOM 11639 O O . LYS E 1 231 ? 68.823 50.427 101.211 1.00 31.18 232 LYS E O 1
ATOM 11645 N N . ASN E 1 232 ? 70.791 50.815 102.168 1.00 22.66 233 ASN E N 1
ATOM 11646 C CA . ASN E 1 232 ? 70.301 50.449 103.487 1.00 34.10 233 ASN E CA 1
ATOM 11647 C C . ASN E 1 232 ? 69.084 51.262 103.891 1.00 33.95 233 ASN E C 1
ATOM 11648 O O . ASN E 1 232 ? 68.151 50.739 104.505 1.00 32.07 233 ASN E O 1
ATOM 11653 N N . GLY E 1 233 ? 69.090 52.564 103.608 1.00 26.93 234 GLY E N 1
ATOM 11654 C CA . GLY E 1 233 ? 67.970 53.394 104.023 1.00 20.04 234 GLY E CA 1
ATOM 11655 C C . GLY E 1 233 ? 66.678 53.009 103.323 1.00 21.97 234 GLY E C 1
ATOM 11656 O O . GLY E 1 233 ? 65.646 52.867 103.974 1.00 25.79 234 GLY E O 1
ATOM 11657 N N . LEU E 1 234 ? 66.708 52.843 102.003 1.00 26.61 235 LEU E N 1
ATOM 11658 C CA . LEU E 1 234 ? 65.510 52.462 101.265 1.00 25.95 235 LEU E CA 1
ATOM 11659 C C . LEU E 1 234 ? 65.032 51.080 101.714 1.00 25.96 235 LEU E C 1
ATOM 11660 O O . LEU E 1 234 ? 63.829 50.867 101.882 1.00 32.25 235 LEU E O 1
ATOM 11665 N N . LEU E 1 235 ? 65.959 50.149 101.922 1.00 34.51 236 LEU E N 1
ATOM 11666 C CA . LEU E 1 235 ? 65.566 48.813 102.390 1.00 24.47 236 LEU E CA 1
ATOM 11667 C C . LEU E 1 235 ? 64.898 48.920 103.755 1.00 22.03 236 LEU E C 1
ATOM 11668 O O . LEU E 1 235 ? 63.829 48.360 103.984 1.00 32.24 236 LEU E O 1
ATOM 11673 N N . ALA E 1 236 ? 65.500 49.709 104.645 1.00 25.76 237 ALA E N 1
ATOM 11674 C CA . ALA E 1 236 ? 64.969 49.908 105.986 1.00 29.59 237 ALA E CA 1
ATOM 11675 C C . ALA E 1 236 ? 63.512 50.356 105.955 1.00 30.11 237 ALA E C 1
ATOM 11676 O O . ALA E 1 236 ? 62.728 50.009 106.838 1.00 24.44 237 ALA E O 1
ATOM 11678 N N . ILE E 1 237 ? 63.175 51.137 104.939 1.00 19.54 238 ILE E N 1
ATOM 11679 C CA . ILE E 1 237 ? 61.815 51.614 104.740 1.00 26.52 238 ILE E CA 1
ATOM 11680 C C . ILE E 1 237 ? 60.905 50.478 104.295 1.00 28.35 238 ILE E C 1
ATOM 11681 O O . ILE E 1 237 ? 59.787 50.298 104.790 1.00 30.91 238 ILE E O 1
ATOM 11686 N N . VAL E 1 238 ? 61.370 49.700 103.308 1.00 29.02 239 VAL E N 1
ATOM 11687 C CA . VAL E 1 238 ? 60.520 48.589 102.878 1.00 36.33 239 VAL E CA 1
ATOM 11688 C C . VAL E 1 238 ? 60.284 47.625 104.033 1.00 34.58 239 VAL E C 1
ATOM 11689 O O . VAL E 1 238 ? 59.161 47.181 104.259 1.00 27.95 239 VAL E O 1
ATOM 11693 N N . LYS E 1 239 ? 61.337 47.347 104.803 1.00 29.32 240 LYS E N 1
ATOM 11694 C CA . LYS E 1 239 ? 61.173 46.448 105.942 1.00 32.22 240 LYS E CA 1
ATOM 11695 C C . LYS E 1 239 ? 60.249 47.018 107.003 1.00 30.61 240 LYS E C 1
ATOM 11696 O O . LYS E 1 239 ? 59.376 46.307 107.499 1.00 43.45 240 LYS E O 1
ATOM 11702 N N . SER E 1 240 ? 60.403 48.284 107.382 1.00 20.25 241 SER E N 1
ATOM 11703 C CA . SER E 1 240 ? 59.494 48.862 108.369 1.00 24.69 241 SER E CA 1
ATOM 11704 C C . SER E 1 240 ? 58.038 48.759 107.931 1.00 24.48 241 SER E C 1
ATOM 11705 O O . SER E 1 240 ? 57.131 48.627 108.750 1.00 32.32 241 SER E O 1
ATOM 11708 N N . VAL E 1 241 ? 57.799 48.860 106.626 1.00 21.18 242 VAL E N 1
ATOM 11709 C CA . VAL E 1 241 ? 56.426 48.822 106.131 1.00 33.57 242 VAL E CA 1
ATOM 11710 C C . VAL E 1 241 ? 55.829 47.425 106.286 1.00 37.42 242 VAL E C 1
ATOM 11711 O O . VAL E 1 241 ? 54.699 47.287 106.758 1.00 39.88 242 VAL E O 1
ATOM 11715 N N . GLU E 1 242 ? 56.584 46.422 105.840 1.00 28.74 243 GLU E N 1
ATOM 11716 C CA . GLU E 1 242 ? 56.104 45.045 105.857 1.00 36.43 243 GLU E CA 1
ATOM 11717 C C . GLU E 1 242 ? 56.040 44.509 107.283 1.00 36.83 243 GLU E C 1
ATOM 11718 O O . GLU E 1 242 ? 55.027 43.904 107.637 1.00 49.67 243 GLU E O 1
ATOM 11724 N N . ASN E 1 243 ? 57.071 44.759 108.090 1.00 33.89 244 ASN E N 1
ATOM 11725 C CA . ASN E 1 243 ? 57.061 44.353 109.492 1.00 35.05 244 ASN E CA 1
ATOM 11726 C C . ASN E 1 243 ? 58.094 45.110 110.320 1.00 36.21 244 ASN E C 1
ATOM 11727 O O . ASN E 1 243 ? 59.260 44.704 110.396 1.00 44.89 244 ASN E O 1
ATOM 11732 N N . ARG E 1 244 ? 57.664 46.177 110.986 1.00 49.59 245 ARG E N 1
ATOM 11733 C CA . ARG E 1 244 ? 58.528 46.938 111.893 1.00 39.77 245 ARG E CA 1
ATOM 11734 C C . ARG E 1 244 ? 59.144 46.033 112.955 1.00 37.55 245 ARG E C 1
ATOM 11735 O O . ARG E 1 244 ? 60.308 46.164 113.322 1.00 35.27 245 ARG E O 1
ATOM 11743 N N . PHE E 1 245 ? 58.338 45.119 113.478 1.00 36.64 246 PHE E N 1
ATOM 11744 C CA . PHE E 1 245 ? 58.819 44.172 114.483 1.00 38.42 246 PHE E CA 1
ATOM 11745 C C . PHE E 1 245 ? 60.006 43.383 113.949 1.00 38.26 246 PHE E C 1
ATOM 11746 O O . PHE E 1 245 ? 61.019 43.221 114.632 1.00 30.03 246 PHE E O 1
ATOM 11754 N N . ALA E 1 246 ? 59.881 42.934 112.699 1.00 24.13 247 ALA E N 1
ATOM 11755 C CA . ALA E 1 246 ? 60.992 42.209 112.093 1.00 26.16 247 ALA E CA 1
ATOM 11756 C C . ALA E 1 246 ? 62.238 43.089 112.033 1.00 27.25 247 ALA E C 1
ATOM 11757 O O . ALA E 1 246 ? 63.316 42.663 112.458 1.00 39.49 247 ALA E O 1
ATOM 11759 N N . TYR E 1 247 ? 62.047 44.283 111.476 1.00 35.85 248 TYR E N 1
ATOM 11760 C CA . TYR E 1 247 ? 63.162 45.211 111.322 1.00 32.31 248 TYR E CA 1
ATOM 11761 C C . TYR E 1 247 ? 63.877 45.388 112.655 1.00 29.29 248 TYR E C 1
ATOM 11762 O O . TYR E 1 247 ? 65.055 45.079 112.763 1.00 25.71 248 TYR E O 1
ATOM 11771 N N . PHE E 1 248 ? 63.168 45.811 113.697 1.00 27.34 249 PHE E N 1
ATOM 11772 C CA . PHE E 1 248 ? 63.823 45.976 114.994 1.00 40.34 249 PHE E CA 1
ATOM 11773 C C . PHE E 1 248 ? 64.464 44.676 115.474 1.00 40.89 249 PHE E C 1
ATOM 11774 O O . PHE E 1 248 ? 65.536 44.658 116.079 1.00 17.98 249 PHE E O 1
ATOM 11782 N N . ALA E 1 249 ? 63.736 43.581 115.267 1.00 44.90 250 ALA E N 1
ATOM 11783 C CA . ALA E 1 249 ? 64.195 42.273 115.734 1.00 30.20 250 ALA E CA 1
ATOM 11784 C C . ALA E 1 249 ? 65.591 42.004 115.189 1.00 27.57 250 ALA E C 1
ATOM 11785 O O . ALA E 1 249 ? 66.495 41.540 115.876 1.00 25.10 250 ALA E O 1
ATOM 11787 N N . GLU E 1 250 ? 65.744 42.370 113.923 1.00 39.38 251 GLU E N 1
ATOM 11788 C CA . GLU E 1 250 ? 66.964 42.159 113.162 1.00 38.89 251 GLU E CA 1
ATOM 11789 C C . GLU E 1 250 ? 68.127 42.958 113.731 1.00 37.70 251 GLU E C 1
ATOM 11790 O O . GLU E 1 250 ? 69.197 42.430 114.032 1.00 32.32 251 GLU E O 1
ATOM 11796 N N . ARG E 1 251 ? 67.937 44.266 113.865 1.00 26.90 252 ARG E N 1
ATOM 11797 C CA . ARG E 1 251 ? 69.000 45.130 114.382 1.00 33.17 252 ARG E CA 1
ATOM 11798 C C . ARG E 1 251 ? 69.442 44.689 115.768 1.00 35.81 252 ARG E C 1
ATOM 11799 O O . ARG E 1 251 ? 70.615 44.756 116.148 1.00 37.49 252 ARG E O 1
ATOM 11807 N N . LEU E 1 252 ? 68.482 44.151 116.532 1.00 31.43 253 LEU E N 1
ATOM 11808 C CA . LEU E 1 252 ? 68.867 43.601 117.833 1.00 35.48 253 LEU E CA 1
ATOM 11809 C C . LEU E 1 252 ? 69.857 42.457 117.631 1.00 36.15 253 LEU E C 1
ATOM 11810 O O . LEU E 1 252 ? 70.959 42.451 118.180 1.00 27.56 253 LEU E O 1
ATOM 11815 N N . HIS E 1 253 ? 69.438 41.505 116.800 1.00 29.44 254 HIS E N 1
ATOM 11816 C CA . HIS E 1 253 ? 70.288 40.364 116.480 1.00 43.52 254 HIS E CA 1
ATOM 11817 C C . HIS E 1 253 ? 71.660 40.811 115.995 1.00 42.03 254 HIS E C 1
ATOM 11818 O O . HIS E 1 253 ? 72.687 40.444 116.570 1.00 45.10 254 HIS E O 1
ATOM 11825 N N . HIS E 1 254 ? 71.714 41.649 114.965 1.00 49.15 255 HIS E N 1
ATOM 11826 C CA . HIS E 1 254 ? 72.993 42.168 114.484 1.00 44.53 255 HIS E CA 1
ATOM 11827 C C . HIS E 1 254 ? 73.800 42.833 115.589 1.00 43.28 255 HIS E C 1
ATOM 11828 O O . HIS E 1 254 ? 75.007 42.635 115.728 1.00 42.36 255 HIS E O 1
ATOM 11835 N N . ALA E 1 255 ? 73.144 43.642 116.418 1.00 40.99 256 ALA E N 1
ATOM 11836 C CA . ALA E 1 255 ? 73.858 44.322 117.491 1.00 38.79 256 ALA E CA 1
ATOM 11837 C C . ALA E 1 255 ? 74.561 43.325 118.405 1.00 38.37 256 ALA E C 1
ATOM 11838 O O . ALA E 1 255 ? 75.707 43.522 118.808 1.00 33.61 256 ALA E O 1
ATOM 11840 N N . MET E 1 256 ? 73.855 42.253 118.748 1.00 40.72 257 MET E N 1
ATOM 11841 C CA . MET E 1 256 ? 74.428 41.246 119.636 1.00 45.89 257 MET E CA 1
ATOM 11842 C C . MET E 1 256 ? 75.218 40.208 118.848 1.00 46.25 257 MET E C 1
ATOM 11843 O O . MET E 1 256 ? 75.811 39.301 119.429 1.00 45.68 257 MET E O 1
ATOM 11848 N N . LYS E 1 257 ? 75.190 40.353 117.521 1.00 57.61 258 LYS E N 1
ATOM 11849 C CA . LYS E 1 257 ? 75.981 39.434 116.709 1.00 83.10 258 LYS E CA 1
ATOM 11850 C C . LYS E 1 257 ? 77.441 39.883 116.718 1.00 84.29 258 LYS E C 1
ATOM 11851 O O . LYS E 1 257 ? 77.745 41.038 117.025 1.00 94.43 258 LYS E O 1
ATOM 11857 N N . GLY E 1 258 ? 78.321 38.939 116.403 1.00 157.91 259 GLY E N 1
ATOM 11858 C CA . GLY E 1 258 ? 79.760 39.125 116.483 1.00 157.91 259 GLY E CA 1
ATOM 11859 C C . GLY E 1 258 ? 80.271 38.766 117.868 1.00 157.91 259 GLY E C 1
ATOM 11860 O O . GLY E 1 258 ? 79.504 38.705 118.837 1.00 125.05 259 GLY E O 1
ATOM 11861 N N . LEU E 1 259 ? 81.575 38.498 117.996 1.00 157.91 260 LEU E N 1
ATOM 11862 C CA . LEU E 1 259 ? 82.160 38.170 119.287 1.00 155.42 260 LEU E CA 1
ATOM 11863 C C . LEU E 1 259 ? 82.341 39.429 120.167 1.00 155.50 260 LEU E C 1
ATOM 11864 O O . LEU E 1 259 ? 83.337 39.525 120.897 1.00 157.91 260 LEU E O 1
ATOM 11869 N N . GLY E 1 260 ? 81.334 40.296 120.044 1.00 157.91 261 GLY E N 1
ATOM 11870 C CA . GLY E 1 260 ? 81.249 41.620 120.624 1.00 87.87 261 GLY E CA 1
ATOM 11871 C C . GLY E 1 260 ? 79.934 42.280 120.251 1.00 87.65 261 GLY E C 1
ATOM 11872 O O . GLY E 1 260 ? 79.338 41.931 119.226 1.00 99.51 261 GLY E O 1
ATOM 11873 N N . THR E 1 261 ? 79.468 43.220 121.076 1.00 130.12 262 THR E N 1
ATOM 11874 C CA . THR E 1 261 ? 78.125 43.752 120.913 1.00 77.33 262 THR E CA 1
ATOM 11875 C C . THR E 1 261 ? 78.060 45.219 120.525 1.00 77.47 262 THR E C 1
ATOM 11876 O O . THR E 1 261 ? 78.689 46.071 121.156 1.00 73.25 262 THR E O 1
ATOM 11880 N N . SER E 1 262 ? 77.209 45.536 119.541 1.00 69.39 263 SER E N 1
ATOM 11881 C CA . SER E 1 262 ? 76.913 46.948 119.299 1.00 50.04 263 SER E CA 1
ATOM 11882 C C . SER E 1 262 ? 76.036 47.446 120.449 1.00 48.85 263 SER E C 1
ATOM 11883 O O . SER E 1 262 ? 74.810 47.418 120.390 1.00 30.19 263 SER E O 1
ATOM 11886 N N . ASP E 1 263 ? 76.717 47.829 121.523 1.00 29.10 264 ASP E N 1
ATOM 11887 C CA . ASP E 1 263 ? 76.035 48.196 122.757 1.00 47.42 264 ASP E CA 1
ATOM 11888 C C . ASP E 1 263 ? 75.199 49.449 122.555 1.00 45.53 264 ASP E C 1
ATOM 11889 O O . ASP E 1 263 ? 74.068 49.514 123.047 1.00 30.95 264 ASP E O 1
ATOM 11894 N N . LYS E 1 264 ? 75.697 50.379 121.746 1.00 42.94 265 LYS E N 1
ATOM 11895 C CA . LYS E 1 264 ? 74.942 51.578 121.398 1.00 65.09 265 LYS E CA 1
ATOM 11896 C C . LYS E 1 264 ? 73.572 51.244 120.818 1.00 63.94 265 LYS E C 1
ATOM 11897 O O . LYS E 1 264 ? 72.546 51.724 121.294 1.00 25.52 265 LYS E O 1
ATOM 11903 N N . THR E 1 265 ? 73.552 50.447 119.762 1.00 34.15 266 THR E N 1
ATOM 11904 C CA . THR E 1 265 ? 72.325 50.023 119.115 1.00 34.53 266 THR E CA 1
ATOM 11905 C C . THR E 1 265 ? 71.410 49.243 120.053 1.00 34.72 266 THR E C 1
ATOM 11906 O O . THR E 1 265 ? 70.190 49.370 119.935 1.00 33.79 266 THR E O 1
ATOM 11910 N N . LEU E 1 266 ? 71.974 48.442 120.947 1.00 41.39 267 LEU E N 1
ATOM 11911 C CA . LEU E 1 266 ? 71.174 47.588 121.831 1.00 29.27 267 LEU E CA 1
ATOM 11912 C C . LEU E 1 266 ? 70.369 48.434 122.809 1.00 29.06 267 LEU E C 1
ATOM 11913 O O . LEU E 1 266 ? 69.152 48.333 122.945 1.00 34.58 267 LEU E O 1
ATOM 11918 N N . ILE E 1 267 ? 71.077 49.296 123.532 1.00 27.90 268 ILE E N 1
ATOM 11919 C CA . ILE E 1 267 ? 70.425 50.216 124.460 1.00 31.33 268 ILE E CA 1
ATOM 11920 C C . ILE E 1 267 ? 69.359 51.057 123.772 1.00 31.62 268 ILE E C 1
ATOM 11921 O O . ILE E 1 267 ? 68.286 51.315 124.325 1.00 30.28 268 ILE E O 1
ATOM 11926 N N . ARG E 1 268 ? 69.636 51.499 122.545 1.00 32.48 269 ARG E N 1
ATOM 11927 C CA . ARG E 1 268 ? 68.755 52.410 121.843 1.00 29.96 269 ARG E CA 1
ATOM 11928 C C . ARG E 1 268 ? 67.401 51.776 121.547 1.00 32.56 269 ARG E C 1
ATOM 11929 O O . ARG E 1 268 ? 66.365 52.425 121.696 1.00 33.51 269 ARG E O 1
ATOM 11937 N N . ILE E 1 269 ? 67.446 50.535 121.058 1.00 22.42 270 ILE E N 1
ATOM 11938 C CA . ILE E 1 269 ? 66.197 49.869 120.694 1.00 20.60 270 ILE E CA 1
ATOM 11939 C C . ILE E 1 269 ? 65.486 49.401 121.949 1.00 20.98 270 ILE E C 1
ATOM 11940 O O . ILE E 1 269 ? 64.274 49.556 122.095 1.00 31.59 270 ILE E O 1
ATOM 11945 N N . LEU E 1 270 ? 66.237 48.861 122.910 1.00 26.96 271 LEU E N 1
ATOM 11946 C CA . LEU E 1 270 ? 65.581 48.372 124.121 1.00 30.28 271 LEU E CA 1
ATOM 11947 C C . LEU E 1 270 ? 64.872 49.520 124.826 1.00 30.96 271 LEU E C 1
ATOM 11948 O O . LEU E 1 270 ? 63.694 49.408 125.164 1.00 42.57 271 LEU E O 1
ATOM 11953 N N . VAL E 1 271 ? 65.585 50.628 125.021 1.00 27.57 272 VAL E N 1
ATOM 11954 C CA . VAL E 1 271 ? 65.013 51.759 125.744 1.00 22.87 272 VAL E CA 1
ATOM 11955 C C . VAL E 1 271 ? 63.898 52.459 124.980 1.00 24.98 272 VAL E C 1
ATOM 11956 O O . VAL E 1 271 ? 62.840 52.774 125.518 1.00 23.70 272 VAL E O 1
ATOM 11960 N N . SER E 1 272 ? 64.146 52.773 123.711 1.00 32.24 273 SER E N 1
ATOM 11961 C CA . SER E 1 272 ? 63.232 53.606 122.952 1.00 28.84 273 SER E CA 1
ATOM 11962 C C . SER E 1 272 ? 61.958 52.873 122.564 1.00 30.36 273 SER E C 1
ATOM 11963 O O . SER E 1 272 ? 60.948 53.500 122.244 1.00 33.74 273 SER E O 1
ATOM 11966 N N . ARG E 1 273 ? 61.951 51.542 122.621 1.00 30.46 274 ARG E N 1
ATOM 11967 C CA . ARG E 1 273 ? 60.737 50.807 122.272 1.00 26.65 274 ARG E CA 1
ATOM 11968 C C . ARG E 1 273 ? 60.054 50.236 123.510 1.00 27.24 274 ARG E C 1
ATOM 11969 O O . ARG E 1 273 ? 58.958 49.677 123.389 1.00 33.29 274 ARG E O 1
ATOM 11977 N N . SER E 1 274 ? 60.711 50.371 124.650 1.00 39.40 275 SER E N 1
ATOM 11978 C CA . SER E 1 274 ? 60.310 49.803 125.925 1.00 29.72 275 SER E CA 1
ATOM 11979 C C . SER E 1 274 ? 58.867 50.079 126.300 1.00 30.11 275 SER E C 1
ATOM 11980 O O . SER E 1 274 ? 58.216 49.289 126.988 1.00 36.22 275 SER E O 1
ATOM 11983 N N . GLU E 1 275 ? 58.296 51.206 125.878 1.00 34.88 276 GLU E N 1
ATOM 11984 C CA . GLU E 1 275 ? 56.909 51.463 126.242 1.00 22.35 276 GLU E CA 1
ATOM 11985 C C . GLU E 1 275 ? 56.034 51.569 125.004 1.00 23.24 276 GLU E C 1
ATOM 11986 O O . GLU E 1 275 ? 54.941 52.134 125.052 1.00 41.95 276 GLU E O 1
ATOM 11992 N N . ILE E 1 276 ? 56.493 50.986 123.902 1.00 29.37 277 ILE E N 1
ATOM 11993 C CA . ILE E 1 276 ? 55.677 51.022 122.688 1.00 29.72 277 ILE E CA 1
ATOM 11994 C C . ILE E 1 276 ? 55.357 49.629 122.168 1.00 32.83 277 ILE E C 1
ATOM 11995 O O . ILE E 1 276 ? 54.177 49.261 122.154 1.00 35.38 277 ILE E O 1
ATOM 12000 N N . ASP E 1 277 ? 56.356 48.855 121.758 1.00 40.13 278 ASP E N 1
ATOM 12001 C CA . ASP E 1 277 ? 56.139 47.549 121.148 1.00 29.03 278 ASP E CA 1
ATOM 12002 C C . ASP E 1 277 ? 57.256 46.550 121.428 1.00 27.62 278 ASP E C 1
ATOM 12003 O O . ASP E 1 277 ? 57.474 45.665 120.597 1.00 32.61 278 ASP E O 1
ATOM 12008 N N . LEU E 1 278 ? 57.991 46.660 122.530 1.00 21.55 279 LEU E N 1
ATOM 12009 C CA . LEU E 1 278 ? 59.103 45.738 122.759 1.00 30.51 279 LEU E CA 1
ATOM 12010 C C . LEU E 1 278 ? 58.612 44.334 123.099 1.00 32.29 279 LEU E C 1
ATOM 12011 O O . LEU E 1 278 ? 59.327 43.348 122.896 1.00 33.74 279 LEU E O 1
ATOM 12016 N N . ALA E 1 279 ? 57.394 44.214 123.620 1.00 27.76 280 ALA E N 1
ATOM 12017 C CA . ALA E 1 279 ? 56.884 42.863 123.872 1.00 35.14 280 ALA E CA 1
ATOM 12018 C C . ALA E 1 279 ? 56.742 42.149 122.527 1.00 36.82 280 ALA E C 1
ATOM 12019 O O . ALA E 1 279 ? 57.321 41.079 122.324 1.00 40.92 280 ALA E O 1
ATOM 12021 N N . ASN E 1 280 ? 56.039 42.801 121.606 1.00 42.14 281 ASN E N 1
ATOM 12022 C CA . ASN E 1 280 ? 55.831 42.306 120.252 1.00 39.72 281 ASN E CA 1
ATOM 12023 C C . ASN E 1 280 ? 57.145 41.990 119.552 1.00 39.60 281 ASN E C 1
ATOM 12024 O O . ASN E 1 280 ? 57.329 40.946 118.924 1.00 43.66 281 ASN E O 1
ATOM 12029 N N . ILE E 1 281 ? 58.099 42.907 119.703 1.00 31.30 282 ILE E N 1
ATOM 12030 C CA . ILE E 1 281 ? 59.426 42.656 119.144 1.00 32.31 282 ILE E CA 1
ATOM 12031 C C . ILE E 1 281 ? 60.013 41.384 119.749 1.00 33.21 282 ILE E C 1
ATOM 12032 O O . ILE E 1 281 ? 60.630 40.583 119.043 1.00 39.47 282 ILE E O 1
ATOM 12037 N N . LYS E 1 282 ? 59.801 41.198 121.045 1.00 39.51 283 LYS E N 1
ATOM 12038 C CA . LYS E 1 282 ? 60.236 40.006 121.762 1.00 46.33 283 LYS E CA 1
ATOM 12039 C C . LYS E 1 282 ? 59.599 38.756 121.154 1.00 47.04 283 LYS E C 1
ATOM 12040 O O . LYS E 1 282 ? 60.265 37.751 120.910 1.00 43.54 283 LYS E O 1
ATOM 12046 N N . GLU E 1 283 ? 58.284 38.835 120.960 1.00 37.01 284 GLU E N 1
ATOM 12047 C CA . GLU E 1 283 ? 57.509 37.740 120.403 1.00 39.21 284 GLU E CA 1
ATOM 12048 C C . GLU E 1 283 ? 58.025 37.383 119.014 1.00 40.57 284 GLU E C 1
ATOM 12049 O O . GLU E 1 283 ? 58.080 36.220 118.620 1.00 64.22 284 GLU E O 1
ATOM 12055 N N . THR E 1 284 ? 58.386 38.425 118.269 1.00 38.23 285 THR E N 1
ATOM 12056 C CA . THR E 1 284 ? 58.844 38.214 116.898 1.00 39.10 285 THR E CA 1
ATOM 12057 C C . THR E 1 284 ? 60.261 37.674 116.828 1.00 40.10 285 THR E C 1
ATOM 12058 O O . THR E 1 284 ? 60.569 36.796 116.014 1.00 60.25 285 THR E O 1
ATOM 12062 N N . PHE E 1 285 ? 61.154 38.154 117.684 1.00 28.31 286 PHE E N 1
ATOM 12063 C CA . PHE E 1 285 ? 62.557 37.752 117.693 1.00 31.90 286 PHE E CA 1
ATOM 12064 C C . PHE E 1 285 ? 62.648 36.233 117.824 1.00 33.23 286 PHE E C 1
ATOM 12065 O O . PHE E 1 285 ? 63.204 35.544 116.973 1.00 46.89 286 PHE E O 1
ATOM 12073 N N . GLN E 1 286 ? 62.044 35.745 118.900 1.00 54.93 287 GLN E N 1
ATOM 12074 C CA . GLN E 1 286 ? 62.002 34.318 119.217 1.00 49.61 287 GLN E CA 1
ATOM 12075 C C . GLN E 1 286 ? 61.562 33.521 117.998 1.00 49.15 287 GLN E C 1
ATOM 12076 O O . GLN E 1 286 ? 62.094 32.449 117.710 1.00 45.45 287 GLN E O 1
ATOM 12082 N N . ALA E 1 287 ? 60.606 34.078 117.266 1.00 40.57 288 ALA E N 1
ATOM 12083 C CA . ALA E 1 287 ? 60.106 33.484 116.035 1.00 48.38 288 ALA E CA 1
ATOM 12084 C C . ALA E 1 287 ? 61.209 33.368 114.991 1.00 49.35 288 ALA E C 1
ATOM 12085 O O . ALA E 1 287 ? 61.413 32.319 114.380 1.00 69.51 288 ALA E O 1
ATOM 12087 N N . MET E 1 288 ? 61.920 34.469 114.763 1.00 38.15 289 MET E N 1
ATOM 12088 C CA . MET E 1 288 ? 62.949 34.508 113.742 1.00 35.72 289 MET E CA 1
ATOM 12089 C C . MET E 1 288 ? 64.206 33.757 114.169 1.00 37.40 289 MET E C 1
ATOM 12090 O O . MET E 1 288 ? 65.001 33.381 113.307 1.00 43.53 289 MET E O 1
ATOM 12095 N N . TYR E 1 289 ? 64.417 33.610 115.474 1.00 31.91 290 TYR E N 1
ATOM 12096 C CA . TYR E 1 289 ? 65.707 33.103 115.936 1.00 49.09 290 TYR E CA 1
ATOM 12097 C C . TYR E 1 289 ? 65.616 31.929 116.900 1.00 48.74 290 TYR E C 1
ATOM 12098 O O . TYR E 1 289 ? 66.634 31.341 117.296 1.00 49.76 290 TYR E O 1
ATOM 12107 N N . GLY E 1 290 ? 64.403 31.587 117.307 1.00 42.73 291 GLY E N 1
ATOM 12108 C CA . GLY E 1 290 ? 64.149 30.461 118.188 1.00 61.86 291 GLY E CA 1
ATOM 12109 C C . GLY E 1 290 ? 64.510 30.727 119.633 1.00 61.23 291 GLY E C 1
ATOM 12110 O O . GLY E 1 290 ? 63.788 30.360 120.560 1.00 62.46 291 GLY E O 1
ATOM 12111 N N . LYS E 1 291 ? 65.635 31.390 119.847 1.00 40.56 292 LYS E N 1
ATOM 12112 C CA . LYS E 1 291 ? 66.101 31.780 121.175 1.00 54.93 292 LYS E CA 1
ATOM 12113 C C . LYS E 1 291 ? 65.315 32.993 121.656 1.00 55.12 292 LYS E C 1
ATOM 12114 O O . LYS E 1 291 ? 64.871 33.812 120.840 1.00 41.13 292 LYS E O 1
ATOM 12120 N N . SER E 1 292 ? 65.058 33.136 122.955 1.00 35.98 293 SER E N 1
ATOM 12121 C CA . SER E 1 292 ? 64.276 34.317 123.340 1.00 36.95 293 SER E CA 1
ATOM 12122 C C . SER E 1 292 ? 65.199 35.526 123.458 1.00 39.44 293 SER E C 1
ATOM 12123 O O . SER E 1 292 ? 66.396 35.372 123.705 1.00 37.66 293 SER E O 1
ATOM 12126 N N . LEU E 1 293 ? 64.640 36.717 123.236 1.00 34.85 294 LEU E N 1
ATOM 12127 C CA . LEU E 1 293 ? 65.480 37.911 123.227 1.00 36.11 294 LEU E CA 1
ATOM 12128 C C . LEU E 1 293 ? 66.239 38.032 124.541 1.00 35.97 294 LEU E C 1
ATOM 12129 O O . LEU E 1 293 ? 67.451 38.248 124.558 1.00 49.11 294 LEU E O 1
ATOM 12134 N N . TYR E 1 294 ? 65.535 37.814 125.647 1.00 29.66 295 TYR E N 1
ATOM 12135 C CA . TYR E 1 294 ? 66.171 37.855 126.965 1.00 32.88 295 TYR E CA 1
ATOM 12136 C C . TYR E 1 294 ? 67.397 36.957 127.035 1.00 32.19 295 TYR E C 1
ATOM 12137 O O . TYR E 1 294 ? 68.467 37.389 127.480 1.00 31.41 295 TYR E O 1
ATOM 12146 N N . GLU E 1 295 ? 67.267 35.686 126.652 1.00 61.67 296 GLU E N 1
ATOM 12147 C CA . GLU E 1 295 ? 68.424 34.794 126.757 1.00 45.54 296 GLU E CA 1
ATOM 12148 C C . GLU E 1 295 ? 69.593 35.347 125.946 1.00 42.75 296 GLU E C 1
ATOM 12149 O O . GLU E 1 295 ? 70.733 35.330 126.405 1.00 35.65 296 GLU E O 1
ATOM 12155 N N . PHE E 1 296 ? 69.301 35.856 124.755 1.00 33.21 297 PHE E N 1
ATOM 12156 C CA . PHE E 1 296 ? 70.345 36.426 123.908 1.00 46.97 297 PHE E CA 1
ATOM 12157 C C . PHE E 1 296 ? 71.074 37.557 124.622 1.00 47.26 297 PHE E C 1
ATOM 12158 O O . PHE E 1 296 ? 72.294 37.717 124.546 1.00 39.39 297 PHE E O 1
ATOM 12166 N N . ILE E 1 297 ? 70.305 38.381 125.335 1.00 46.32 298 ILE E N 1
ATOM 12167 C CA . ILE E 1 297 ? 70.943 39.472 126.074 1.00 32.35 298 ILE E CA 1
ATOM 12168 C C . ILE E 1 297 ? 71.677 38.921 127.286 1.00 32.10 298 ILE E C 1
ATOM 12169 O O . ILE E 1 297 ? 72.821 39.277 127.574 1.00 31.40 298 ILE E O 1
ATOM 12174 N N . ALA E 1 298 ? 71.026 38.001 128.005 1.00 40.85 299 ALA E N 1
ATOM 12175 C CA . ALA E 1 298 ? 71.668 37.404 129.178 1.00 44.69 299 ALA E CA 1
ATOM 12176 C C . ALA E 1 298 ? 73.005 36.769 128.809 1.00 45.23 299 ALA E C 1
ATOM 12177 O O . ALA E 1 298 ? 73.944 36.699 129.600 1.00 46.12 299 ALA E O 1
ATOM 12179 N N . ASP E 1 299 ? 73.075 36.284 127.572 1.00 37.61 300 ASP E N 1
ATOM 12180 C CA . ASP E 1 299 ? 74.284 35.614 127.118 1.00 59.49 300 ASP E CA 1
ATOM 12181 C C . ASP E 1 299 ? 75.332 36.592 126.609 1.00 60.13 300 ASP E C 1
ATOM 12182 O O . ASP E 1 299 ? 76.520 36.263 126.678 1.00 45.22 300 ASP E O 1
ATOM 12187 N N . ASP E 1 300 ? 74.916 37.754 126.107 1.00 36.34 301 ASP E N 1
ATOM 12188 C CA . ASP E 1 300 ? 75.836 38.656 125.433 1.00 30.37 301 ASP E CA 1
ATOM 12189 C C . ASP E 1 300 ? 76.323 39.841 126.237 1.00 31.16 301 ASP E C 1
ATOM 12190 O O . ASP E 1 300 ? 77.297 40.486 125.820 1.00 66.07 301 ASP E O 1
ATOM 12195 N N . CYS E 1 301 ? 75.729 40.194 127.371 1.00 27.66 302 CYS E N 1
ATOM 12196 C CA . CYS E 1 301 ? 76.349 41.294 128.132 1.00 31.15 302 CYS E CA 1
ATOM 12197 C C . CYS E 1 301 ? 76.655 40.821 129.544 1.00 31.01 302 CYS E C 1
ATOM 12198 O O . CYS E 1 301 ? 76.250 39.728 129.947 1.00 31.76 302 CYS E O 1
ATOM 12201 N N . SER E 1 302 ? 77.321 41.622 130.367 1.00 28.67 303 SER E N 1
ATOM 12202 C CA . SER E 1 302 ? 77.505 41.160 131.745 1.00 43.70 303 SER E CA 1
ATOM 12203 C C . SER E 1 302 ? 77.320 42.282 132.758 1.00 42.95 303 SER E C 1
ATOM 12204 O O . SER E 1 302 ? 77.159 43.443 132.394 1.00 38.72 303 SER E O 1
ATOM 12207 N N . GLY E 1 303 ? 77.379 41.917 134.029 1.00 31.16 304 GLY E N 1
ATOM 12208 C CA . GLY E 1 303 ? 77.347 42.811 135.161 1.00 24.72 304 GLY E CA 1
ATOM 12209 C C . GLY E 1 303 ? 76.041 43.572 135.291 1.00 25.09 304 GLY E C 1
ATOM 12210 O O . GLY E 1 303 ? 75.015 43.105 134.790 1.00 36.20 304 GLY E O 1
ATOM 12211 N N . ASP E 1 304 ? 76.092 44.734 135.932 1.00 55.68 305 ASP E N 1
ATOM 12212 C CA . ASP E 1 304 ? 74.943 45.605 136.142 1.00 31.18 305 ASP E CA 1
ATOM 12213 C C . ASP E 1 304 ? 74.256 45.969 134.831 1.00 31.16 305 ASP E C 1
ATOM 12214 O O . ASP E 1 304 ? 73.025 46.004 134.744 1.00 38.23 305 ASP E O 1
ATOM 12219 N N . TYR E 1 305 ? 75.078 46.165 133.806 1.00 24.06 306 TYR E N 1
ATOM 12220 C CA . TYR E 1 305 ? 74.575 46.437 132.463 1.00 28.61 306 TYR E CA 1
ATOM 12221 C C . TYR E 1 305 ? 73.581 45.362 132.039 1.00 29.65 306 TYR E C 1
ATOM 12222 O O . TYR E 1 305 ? 72.392 45.652 131.847 1.00 49.79 306 TYR E O 1
ATOM 12231 N N . LYS E 1 306 ? 74.042 44.119 131.954 1.00 51.84 307 LYS E N 1
ATOM 12232 C CA . LYS E 1 306 ? 73.172 42.984 131.645 1.00 37.98 307 LYS E CA 1
ATOM 12233 C C . LYS E 1 306 ? 71.896 42.971 132.482 1.00 35.71 307 LYS E C 1
ATOM 12234 O O . LYS E 1 306 ? 70.774 42.940 131.975 1.00 26.80 307 LYS E O 1
ATOM 12240 N N . ASP E 1 307 ? 72.028 43.049 133.800 1.00 26.02 308 ASP E N 1
ATOM 12241 C CA . ASP E 1 307 ? 70.892 43.050 134.714 1.00 44.04 308 ASP E CA 1
ATOM 12242 C C . ASP E 1 307 ? 69.932 44.182 134.396 1.00 44.91 308 ASP E C 1
ATOM 12243 O O . ASP E 1 307 ? 68.712 44.000 134.416 1.00 31.15 308 ASP E O 1
ATOM 12248 N N . LEU E 1 308 ? 70.453 45.367 134.070 1.00 33.57 309 LEU E N 1
ATOM 12249 C CA . LEU E 1 308 ? 69.517 46.444 133.729 1.00 29.89 309 LEU E CA 1
ATOM 12250 C C . LEU E 1 308 ? 68.739 46.070 132.476 1.00 27.80 309 LEU E C 1
ATOM 12251 O O . LEU E 1 308 ? 67.506 46.104 132.451 1.00 31.88 309 LEU E O 1
ATOM 12256 N N . LEU E 1 309 ? 69.456 45.727 131.409 1.00 26.21 310 LEU E N 1
ATOM 12257 C CA . LEU E 1 309 ? 68.798 45.395 130.140 1.00 33.12 310 LEU E CA 1
ATOM 12258 C C . LEU E 1 309 ? 67.783 44.277 130.351 1.00 34.87 310 LEU E C 1
ATOM 12259 O O . LEU E 1 309 ? 66.649 44.287 129.869 1.00 30.36 310 LEU E O 1
ATOM 12264 N N . LEU E 1 310 ? 68.201 43.287 131.146 1.00 34.11 311 LEU E N 1
ATOM 12265 C CA . LEU E 1 310 ? 67.322 42.146 131.388 1.00 37.29 311 LEU E CA 1
ATOM 12266 C C . LEU E 1 310 ? 66.011 42.560 132.036 1.00 36.89 311 LEU E C 1
ATOM 12267 O O . LEU E 1 310 ? 64.938 42.146 131.587 1.00 37.05 311 LEU E O 1
ATOM 12272 N N . GLN E 1 311 ? 66.084 43.368 133.088 1.00 30.81 312 GLN E N 1
ATOM 12273 C CA . GLN E 1 311 ? 64.891 43.814 133.799 1.00 28.75 312 GLN E CA 1
ATOM 12274 C C . GLN E 1 311 ? 63.995 44.649 132.903 1.00 28.35 312 GLN E C 1
ATOM 12275 O O . GLN E 1 311 ? 62.765 44.577 132.935 1.00 32.79 312 GLN E O 1
ATOM 12281 N N . ILE E 1 312 ? 64.586 45.477 132.035 1.00 34.74 313 ILE E N 1
ATOM 12282 C CA . ILE E 1 312 ? 63.707 46.282 131.180 1.00 33.11 313 ILE E CA 1
ATOM 12283 C C . ILE E 1 312 ? 63.003 45.393 130.166 1.00 33.64 313 ILE E C 1
ATOM 12284 O O . ILE E 1 312 ? 61.898 45.681 129.717 1.00 40.06 313 ILE E O 1
ATOM 12289 N N . THR E 1 313 ? 63.740 44.380 129.709 1.00 31.63 314 THR E N 1
ATOM 12290 C CA . THR E 1 313 ? 63.251 43.580 128.592 1.00 28.40 314 THR E CA 1
ATOM 12291 C C . THR E 1 313 ? 62.190 42.588 129.042 1.00 27.54 314 THR E C 1
ATOM 12292 O O . THR E 1 313 ? 61.195 42.375 128.352 1.00 34.92 314 THR E O 1
ATOM 12296 N N . GLY E 1 314 ? 62.436 41.961 130.189 1.00 39.50 315 GLY E N 1
ATOM 12297 C CA . GLY E 1 314 ? 61.545 40.944 130.717 1.00 51.92 315 GLY E CA 1
ATOM 12298 C C . GLY E 1 314 ? 61.785 39.595 130.067 1.00 51.41 315 GLY E C 1
ATOM 12299 O O . GLY E 1 314 ? 62.437 39.479 129.029 1.00 26.59 315 GLY E O 1
ATOM 12300 N N . HIS E 1 315 ? 61.279 38.536 130.698 1.00 46.37 316 HIS E N 1
ATOM 12301 C CA . HIS E 1 315 ? 61.439 37.209 130.108 1.00 45.96 316 HIS E CA 1
ATOM 12302 C C . HIS E 1 315 ? 60.584 37.061 128.857 1.00 46.52 316 HIS E C 1
ATOM 12303 O O . HIS E 1 315 ? 61.117 36.553 127.849 1.00 54.63 316 HIS E O 1
ATOM 12311 N N . VAL F 1 1 ? 42.577 90.036 155.825 1.00 37.94 2 VAL F N 1
ATOM 12312 C CA . VAL F 1 1 ? 42.832 90.003 154.393 1.00 53.65 2 VAL F CA 1
ATOM 12313 C C . VAL F 1 1 ? 44.273 90.386 154.070 1.00 53.45 2 VAL F C 1
ATOM 12314 O O . VAL F 1 1 ? 44.851 91.274 154.696 1.00 70.68 2 VAL F O 1
ATOM 12318 N N . VAL F 1 2 ? 44.842 89.719 153.070 1.00 42.38 3 VAL F N 1
ATOM 12319 C CA . VAL F 1 2 ? 46.222 90.031 152.689 1.00 49.88 3 VAL F CA 1
ATOM 12320 C C . VAL F 1 2 ? 46.243 90.838 151.402 1.00 48.65 3 VAL F C 1
ATOM 12321 O O . VAL F 1 2 ? 45.615 90.500 150.399 1.00 32.81 3 VAL F O 1
ATOM 12325 N N . GLN F 1 3 ? 46.926 91.985 151.405 1.00 20.46 4 GLN F N 1
ATOM 12326 C CA . GLN F 1 3 ? 46.896 92.801 150.185 1.00 34.45 4 GLN F CA 1
ATOM 12327 C C . GLN F 1 3 ? 48.018 93.827 150.122 1.00 34.27 4 GLN F C 1
ATOM 12328 O O . GLN F 1 3 ? 48.704 94.094 151.109 1.00 32.25 4 GLN F O 1
ATOM 12334 N N . GLY F 1 4 ? 48.174 94.460 148.957 1.00 31.11 5 GLY F N 1
ATOM 12335 C CA . GLY F 1 4 ? 49.184 95.487 148.772 1.00 36.31 5 GLY F CA 1
ATOM 12336 C C . GLY F 1 4 ? 48.700 96.884 149.105 1.00 38.68 5 GLY F C 1
ATOM 12337 O O . GLY F 1 4 ? 47.591 97.088 149.609 1.00 29.72 5 GLY F O 1
ATOM 12338 N N . THR F 1 5 ? 49.540 97.881 148.811 1.00 29.60 6 THR F N 1
ATOM 12339 C CA . THR F 1 5 ? 49.179 99.263 149.091 1.00 32.89 6 THR F CA 1
ATOM 12340 C C . THR F 1 5 ? 48.980 100.093 147.831 1.00 33.79 6 THR F C 1
ATOM 12341 O O . THR F 1 5 ? 48.686 101.294 147.875 1.00 31.71 6 THR F O 1
ATOM 12345 N N . VAL F 1 6 ? 49.198 99.500 146.662 1.00 19.50 7 VAL F N 1
ATOM 12346 C CA . VAL F 1 6 ? 49.044 100.262 145.419 1.00 24.24 7 VAL F CA 1
ATOM 12347 C C . VAL F 1 6 ? 47.823 99.711 144.690 1.00 26.33 7 VAL F C 1
ATOM 12348 O O . VAL F 1 6 ? 47.715 98.494 144.521 1.00 27.44 7 VAL F O 1
ATOM 12352 N N . LYS F 1 7 ? 46.905 100.600 144.336 1.00 25.11 8 LYS F N 1
ATOM 12353 C CA . LYS F 1 7 ? 45.715 100.165 143.607 1.00 33.01 8 LYS F CA 1
ATOM 12354 C C . LYS F 1 7 ? 45.631 100.895 142.268 1.00 31.22 8 LYS F C 1
ATOM 12355 O O . LYS F 1 7 ? 46.063 102.037 142.121 1.00 30.14 8 LYS F O 1
ATOM 12361 N N . PRO F 1 8 ? 44.953 100.277 141.319 1.00 20.62 9 PRO F N 1
ATOM 12362 C CA . PRO F 1 8 ? 44.759 100.898 140.007 1.00 36.82 9 PRO F CA 1
ATOM 12363 C C . PRO F 1 8 ? 44.061 102.248 140.152 1.00 36.42 9 PRO F C 1
ATOM 12364 O O . PRO F 1 8 ? 43.108 102.383 140.920 1.00 26.69 9 PRO F O 1
ATOM 12368 N N . HIS F 1 9 ? 44.529 103.231 139.400 1.00 33.78 10 HIS F N 1
ATOM 12369 C CA . HIS F 1 9 ? 43.908 104.552 139.437 1.00 22.92 10 HIS F CA 1
ATOM 12370 C C . HIS F 1 9 ? 42.523 104.530 138.808 1.00 19.65 10 HIS F C 1
ATOM 12371 O O . HIS F 1 9 ? 42.293 103.898 137.781 1.00 21.88 10 HIS F O 1
ATOM 12378 N N . ALA F 1 10 ? 41.594 105.266 139.399 1.00 22.41 11 ALA F N 1
ATOM 12379 C CA . ALA F 1 10 ? 40.265 105.420 138.813 1.00 22.29 11 ALA F CA 1
ATOM 12380 C C . ALA F 1 10 ? 40.335 106.264 137.545 1.00 22.37 11 ALA F C 1
ATOM 12381 O O . ALA F 1 10 ? 41.259 107.064 137.388 1.00 28.16 11 ALA F O 1
ATOM 12383 N N . SER F 1 11 ? 39.353 106.106 136.676 1.00 23.27 12 SER F N 1
ATOM 12384 C CA . SER F 1 11 ? 39.233 106.808 135.406 1.00 29.99 12 SER F CA 1
ATOM 12385 C C . SER F 1 11 ? 40.578 106.885 134.683 1.00 30.79 12 SER F C 1
ATOM 12386 O O . SER F 1 11 ? 41.080 107.962 134.363 1.00 22.97 12 SER F O 1
ATOM 12389 N N . PHE F 1 12 ? 41.147 105.711 134.446 1.00 35.60 13 PHE F N 1
ATOM 12390 C CA . PHE F 1 12 ? 42.420 105.522 133.794 1.00 22.58 13 PHE F CA 1
ATOM 12391 C C . PHE F 1 12 ? 42.411 105.962 132.335 1.00 22.69 13 PHE F C 1
ATOM 12392 O O . PHE F 1 12 ? 41.561 105.599 131.536 1.00 21.03 13 PHE F O 1
ATOM 12400 N N . ASN F 1 13 ? 43.434 106.730 131.972 1.00 19.08 14 ASN F N 1
ATOM 12401 C CA . ASN F 1 13 ? 43.648 107.096 130.577 1.00 21.92 14 ASN F CA 1
ATOM 12402 C C . ASN F 1 13 ? 45.156 107.071 130.334 1.00 20.07 14 ASN F C 1
ATOM 12403 O O . ASN F 1 13 ? 45.884 107.935 130.828 1.00 11.49 14 ASN F O 1
ATOM 12408 N N . SER F 1 14 ? 45.626 106.015 129.676 1.00 16.47 15 SER F N 1
ATOM 12409 C CA . SER F 1 14 ? 47.086 105.854 129.582 1.00 17.05 15 SER F CA 1
ATOM 12410 C C . SER F 1 14 ? 47.656 106.837 128.571 1.00 15.96 15 SER F C 1
ATOM 12411 O O . SER F 1 14 ? 48.838 107.180 128.632 1.00 20.30 15 SER F O 1
ATOM 12414 N N . ARG F 1 15 ? 46.851 107.299 127.617 1.00 16.48 16 ARG F N 1
ATOM 12415 C CA . ARG F 1 15 ? 47.392 108.282 126.671 1.00 16.45 16 ARG F CA 1
ATOM 12416 C C . ARG F 1 15 ? 47.630 109.610 127.377 1.00 15.26 16 ARG F C 1
ATOM 12417 O O . ARG F 1 15 ? 48.604 110.313 127.107 1.00 35.24 16 ARG F O 1
ATOM 12425 N N . GLU F 1 16 ? 46.788 109.927 128.351 1.00 16.56 17 GLU F N 1
ATOM 12426 C CA . GLU F 1 16 ? 46.892 111.217 129.027 1.00 30.65 17 GLU F CA 1
ATOM 12427 C C . GLU F 1 16 ? 48.073 111.193 129.985 1.00 28.94 17 GLU F C 1
ATOM 12428 O O . GLU F 1 16 ? 48.823 112.152 130.152 1.00 19.82 17 GLU F O 1
ATOM 12434 N N . ASP F 1 17 ? 48.222 110.040 130.623 1.00 12.47 18 ASP F N 1
ATOM 12435 C CA . ASP F 1 17 ? 49.319 109.861 131.574 1.00 12.36 18 ASP F CA 1
ATOM 12436 C C . ASP F 1 17 ? 50.650 109.891 130.824 1.00 10.69 18 ASP F C 1
ATOM 12437 O O . ASP F 1 17 ? 51.586 110.530 131.299 1.00 20.55 18 ASP F O 1
ATOM 12442 N N . ALA F 1 18 ? 50.689 109.273 129.642 1.00 10.91 19 ALA F N 1
ATOM 12443 C CA . ALA F 1 18 ? 51.915 109.321 128.848 1.00 17.97 19 ALA F CA 1
ATOM 12444 C C . ALA F 1 18 ? 52.221 110.758 128.431 1.00 16.24 19 ALA F C 1
ATOM 12445 O O . ALA F 1 18 ? 53.376 111.177 128.425 1.00 16.40 19 ALA F O 1
ATOM 12447 N N . GLU F 1 19 ? 51.200 111.527 128.062 1.00 12.72 20 GLU F N 1
ATOM 12448 C CA . GLU F 1 19 ? 51.421 112.931 127.701 1.00 17.62 20 GLU F CA 1
ATOM 12449 C C . GLU F 1 19 ? 51.869 113.745 128.911 1.00 19.46 20 GLU F C 1
ATOM 12450 O O . GLU F 1 19 ? 52.724 114.633 128.795 1.00 19.37 20 GLU F O 1
ATOM 12456 N N . THR F 1 20 ? 51.346 113.432 130.091 1.00 18.33 21 THR F N 1
ATOM 12457 C CA . THR F 1 20 ? 51.758 114.081 131.334 1.00 21.27 21 THR F CA 1
ATOM 12458 C C . THR F 1 20 ? 53.235 113.843 131.635 1.00 24.54 21 THR F C 1
ATOM 12459 O O . THR F 1 20 ? 53.987 114.718 132.072 1.00 13.60 21 THR F O 1
ATOM 12463 N N . LEU F 1 21 ? 53.692 112.604 131.443 1.00 16.32 22 LEU F N 1
ATOM 12464 C CA . LEU F 1 21 ? 55.095 112.289 131.720 1.00 19.89 22 LEU F CA 1
ATOM 12465 C C . LEU F 1 21 ? 56.044 113.055 130.821 1.00 19.48 22 LEU F C 1
ATOM 12466 O O . LEU F 1 21 ? 57.026 113.634 131.288 1.00 19.24 22 LEU F O 1
ATOM 12471 N N . ARG F 1 22 ? 55.735 113.101 129.533 1.00 28.95 23 ARG F N 1
ATOM 12472 C CA . ARG F 1 22 ? 56.532 113.835 128.550 1.00 24.73 23 ARG F CA 1
ATOM 12473 C C . ARG F 1 22 ? 56.617 115.314 128.907 1.00 23.50 23 ARG F C 1
ATOM 12474 O O . ARG F 1 22 ? 57.673 115.929 128.773 1.00 25.30 23 ARG F O 1
ATOM 12482 N N . LYS F 1 23 ? 55.482 115.859 129.320 1.00 22.18 24 LYS F N 1
ATOM 12483 C CA . LYS F 1 23 ? 55.408 117.259 129.725 1.00 46.90 24 LYS F CA 1
ATOM 12484 C C . LYS F 1 23 ? 56.357 117.488 130.896 1.00 46.54 24 LYS F C 1
ATOM 12485 O O . LYS F 1 23 ? 56.980 118.540 130.989 1.00 21.86 24 LYS F O 1
ATOM 12491 N N . ALA F 1 24 ? 56.449 116.510 131.798 1.00 26.00 25 ALA F N 1
ATOM 12492 C CA . ALA F 1 24 ? 57.299 116.685 132.975 1.00 20.38 25 ALA F CA 1
ATOM 12493 C C . ALA F 1 24 ? 58.773 116.695 132.595 1.00 20.81 25 ALA F C 1
ATOM 12494 O O . ALA F 1 24 ? 59.610 117.207 133.344 1.00 20.70 25 ALA F O 1
ATOM 12496 N N . MET F 1 25 ? 59.081 116.118 131.434 1.00 19.09 26 MET F N 1
ATOM 12497 C CA . MET F 1 25 ? 60.485 116.031 131.022 1.00 18.31 26 MET F CA 1
ATOM 12498 C C . MET F 1 25 ? 60.868 116.998 129.919 1.00 17.43 26 MET F C 1
ATOM 12499 O O . MET F 1 25 ? 62.029 117.404 129.838 1.00 28.13 26 MET F O 1
ATOM 12504 N N . LYS F 1 26 ? 59.945 117.385 129.035 1.00 28.84 27 LYS F N 1
ATOM 12505 C CA . LYS F 1 26 ? 60.367 118.191 127.896 1.00 65.50 27 LYS F CA 1
ATOM 12506 C C . LYS F 1 26 ? 60.819 119.587 128.301 1.00 65.02 27 LYS F C 1
ATOM 12507 O O . LYS F 1 26 ? 60.230 120.228 129.166 1.00 46.60 27 LYS F O 1
ATOM 12513 N N . GLY F 1 27 ? 61.869 120.069 127.638 1.00 98.49 28 GLY F N 1
ATOM 12514 C CA . GLY F 1 27 ? 62.350 121.418 127.843 1.00 66.25 28 GLY F CA 1
ATOM 12515 C C . GLY F 1 27 ? 63.176 121.583 129.104 1.00 65.98 28 GLY F C 1
ATOM 12516 O O . GLY F 1 27 ? 63.767 120.627 129.609 1.00 56.88 28 GLY F O 1
ATOM 12517 N N . ILE F 1 28 ? 63.224 122.817 129.597 1.00 157.91 29 ILE F N 1
ATOM 12518 C CA . ILE F 1 28 ? 64.028 123.135 130.763 1.00 108.81 29 ILE F CA 1
ATOM 12519 C C . ILE F 1 28 ? 63.433 122.551 132.040 1.00 108.75 29 ILE F C 1
ATOM 12520 O O . ILE F 1 28 ? 62.236 122.673 132.296 1.00 53.16 29 ILE F O 1
ATOM 12525 N N . GLY F 1 29 ? 64.297 121.931 132.828 1.00 38.33 30 GLY F N 1
ATOM 12526 C CA . GLY F 1 29 ? 63.976 121.337 134.102 1.00 33.55 30 GLY F CA 1
ATOM 12527 C C . GLY F 1 29 ? 63.386 119.947 134.014 1.00 33.03 30 GLY F C 1
ATOM 12528 O O . GLY F 1 29 ? 63.159 119.372 132.947 1.00 20.38 30 GLY F O 1
ATOM 12529 N N . THR F 1 30 ? 63.115 119.351 135.169 1.00 25.77 31 THR F N 1
ATOM 12530 C CA . THR F 1 30 ? 62.425 118.059 135.201 1.00 24.94 31 THR F CA 1
ATOM 12531 C C . THR F 1 30 ? 61.428 118.097 136.349 1.00 24.62 31 THR F C 1
ATOM 12532 O O . THR F 1 30 ? 61.808 118.476 137.455 1.00 26.74 31 THR F O 1
ATOM 12536 N N . ASP F 1 31 ? 60.173 117.766 136.069 1.00 30.35 32 ASP F N 1
ATOM 12537 C CA . ASP F 1 31 ? 59.173 117.833 137.141 1.00 25.09 32 ASP F CA 1
ATOM 12538 C C . ASP F 1 31 ? 59.022 116.459 137.787 1.00 23.78 32 ASP F C 1
ATOM 12539 O O . ASP F 1 31 ? 58.107 115.717 137.448 1.00 30.95 32 ASP F O 1
ATOM 12544 N N . GLU F 1 32 ? 59.929 116.147 138.707 1.00 26.18 33 GLU F N 1
ATOM 12545 C CA . GLU F 1 32 ? 59.973 114.860 139.386 1.00 23.63 33 GLU F CA 1
ATOM 12546 C C . GLU F 1 32 ? 58.706 114.592 140.185 1.00 24.63 33 GLU F C 1
ATOM 12547 O O . GLU F 1 32 ? 58.248 113.451 140.331 1.00 22.10 33 GLU F O 1
ATOM 12553 N N . LYS F 1 33 ? 58.148 115.664 140.741 1.00 20.71 34 LYS F N 1
ATOM 12554 C CA . LYS F 1 33 ? 56.943 115.531 141.552 1.00 25.65 34 LYS F CA 1
ATOM 12555 C C . LYS F 1 33 ? 55.796 114.963 140.731 1.00 22.16 34 LYS F C 1
ATOM 12556 O O . LYS F 1 33 ? 54.990 114.191 141.245 1.00 18.42 34 LYS F O 1
ATOM 12562 N N . SER F 1 34 ? 55.739 115.311 139.446 1.00 15.56 35 SER F N 1
ATOM 12563 C CA . SER F 1 34 ? 54.675 114.808 138.593 1.00 26.82 35 SER F CA 1
ATOM 12564 C C . SER F 1 34 ? 54.997 113.391 138.130 1.00 26.40 35 SER F C 1
ATOM 12565 O O . SER F 1 34 ? 54.098 112.579 137.947 1.00 18.07 35 SER F O 1
ATOM 12568 N N . ILE F 1 35 ? 56.285 113.115 137.954 1.00 19.10 36 ILE F N 1
ATOM 12569 C CA . ILE F 1 35 ? 56.672 111.762 137.543 1.00 13.83 36 ILE F CA 1
ATOM 12570 C C . ILE F 1 35 ? 56.315 110.772 138.638 1.00 11.40 36 ILE F C 1
ATOM 12571 O O . ILE F 1 35 ? 55.682 109.748 138.365 1.00 17.48 36 ILE F O 1
ATOM 12576 N N . THR F 1 36 ? 56.692 111.104 139.858 1.00 17.94 37 THR F N 1
ATOM 12577 C CA . THR F 1 36 ? 56.439 110.306 141.050 1.00 23.07 37 THR F CA 1
ATOM 12578 C C . THR F 1 36 ? 54.945 110.048 141.201 1.00 24.22 37 THR F C 1
ATOM 12579 O O . THR F 1 36 ? 54.482 108.959 141.557 1.00 18.25 37 THR F O 1
ATOM 12583 N N . HIS F 1 37 ? 54.183 111.120 140.971 1.00 29.42 38 HIS F N 1
ATOM 12584 C CA . HIS F 1 37 ? 52.739 111.024 141.151 1.00 29.76 38 HIS F CA 1
ATOM 12585 C C . HIS F 1 37 ? 52.140 109.970 140.226 1.00 30.57 38 HIS F C 1
ATOM 12586 O O . HIS F 1 37 ? 51.340 109.111 140.602 1.00 25.02 38 HIS F O 1
ATOM 12593 N N . ILE F 1 38 ? 52.519 110.061 138.952 1.00 19.63 39 ILE F N 1
ATOM 12594 C CA . ILE F 1 38 ? 51.946 109.137 137.972 1.00 18.20 39 ILE F CA 1
ATOM 12595 C C . ILE F 1 38 ? 52.376 107.708 138.286 1.00 21.52 39 ILE F C 1
ATOM 12596 O O . ILE F 1 38 ? 51.564 106.774 138.290 1.00 22.96 39 ILE F O 1
ATOM 12601 N N . LEU F 1 39 ? 53.679 107.545 138.557 1.00 11.40 40 LEU F N 1
ATOM 12602 C CA . LEU F 1 39 ? 54.207 106.214 138.800 1.00 17.80 40 LEU F CA 1
ATOM 12603 C C . LEU F 1 39 ? 53.627 105.628 140.075 1.00 16.49 40 LEU F C 1
ATOM 12604 O O . LEU F 1 39 ? 53.320 104.441 140.142 1.00 29.70 40 LEU F O 1
ATOM 12609 N N . ALA F 1 40 ? 53.523 106.454 141.107 1.00 14.77 41 ALA F N 1
ATOM 12610 C CA . ALA F 1 40 ? 53.155 105.888 142.397 1.00 19.78 41 ALA F CA 1
ATOM 12611 C C . ALA F 1 40 ? 51.661 105.671 142.517 1.00 21.19 41 ALA F C 1
ATOM 12612 O O . ALA F 1 40 ? 51.274 104.888 143.387 1.00 37.83 41 ALA F O 1
ATOM 12614 N N . THR F 1 41 ? 50.839 106.340 141.702 1.00 23.98 42 THR F N 1
ATOM 12615 C CA . THR F 1 41 ? 49.392 106.214 141.896 1.00 27.71 42 THR F CA 1
ATOM 12616 C C . THR F 1 41 ? 48.725 105.402 140.803 1.00 28.44 42 THR F C 1
ATOM 12617 O O . THR F 1 41 ? 47.502 105.233 140.750 1.00 21.12 42 THR F O 1
ATOM 12621 N N . ARG F 1 42 ? 49.537 104.856 139.893 1.00 21.12 43 ARG F N 1
ATOM 12622 C CA . ARG F 1 42 ? 48.988 103.950 138.890 1.00 13.73 43 ARG F CA 1
ATOM 12623 C C . ARG F 1 42 ? 49.516 102.544 139.203 1.00 18.21 43 ARG F C 1
ATOM 12624 O O . ARG F 1 42 ? 50.631 102.443 139.729 1.00 19.67 43 ARG F O 1
ATOM 12632 N N . SER F 1 43 ? 48.720 101.513 138.945 1.00 22.55 44 SER F N 1
ATOM 12633 C CA . SER F 1 43 ? 49.146 100.137 139.186 1.00 19.09 44 SER F CA 1
ATOM 12634 C C . SER F 1 43 ? 50.205 99.708 138.182 1.00 18.82 44 SER F C 1
ATOM 12635 O O . SER F 1 43 ? 50.353 100.342 137.132 1.00 15.39 44 SER F O 1
ATOM 12638 N N . ASN F 1 44 ? 50.936 98.630 138.478 1.00 25.06 45 ASN F N 1
ATOM 12639 C CA . ASN F 1 44 ? 51.930 98.137 137.525 1.00 16.30 45 ASN F CA 1
ATOM 12640 C C . ASN F 1 44 ? 51.311 97.880 136.159 1.00 18.30 45 ASN F C 1
ATOM 12641 O O . ASN F 1 44 ? 51.884 98.171 135.108 1.00 18.40 45 ASN F O 1
ATOM 12646 N N . ALA F 1 45 ? 50.106 97.294 136.121 1.00 15.05 46 ALA F N 1
ATOM 12647 C CA . ALA F 1 45 ? 49.504 97.018 134.816 1.00 13.64 46 ALA F CA 1
ATOM 12648 C C . ALA F 1 45 ? 49.205 98.310 134.056 1.00 12.94 46 ALA F C 1
ATOM 12649 O O . ALA F 1 45 ? 49.247 98.404 132.825 1.00 13.93 46 ALA F O 1
ATOM 12651 N N . GLN F 1 46 ? 48.829 99.339 134.818 1.00 23.59 47 GLN F N 1
ATOM 12652 C CA . GLN F 1 46 ? 48.556 100.631 134.182 1.00 13.14 47 GLN F CA 1
ATOM 12653 C C . GLN F 1 46 ? 49.857 101.215 133.643 1.00 13.50 47 GLN F C 1
ATOM 12654 O O . GLN F 1 46 ? 49.918 101.685 132.507 1.00 24.05 47 GLN F O 1
ATOM 12660 N N . ARG F 1 47 ? 50.906 101.181 134.464 1.00 14.48 48 ARG F N 1
ATOM 12661 C CA . ARG F 1 47 ? 52.215 101.651 134.002 1.00 15.23 48 ARG F CA 1
ATOM 12662 C C . ARG F 1 47 ? 52.608 100.963 132.702 1.00 15.22 48 ARG F C 1
ATOM 12663 O O . ARG F 1 47 ? 53.163 101.551 131.769 1.00 16.86 48 ARG F O 1
ATOM 12671 N N . GLN F 1 48 ? 52.291 99.674 132.545 1.00 14.14 49 GLN F N 1
ATOM 12672 C CA . GLN F 1 48 ? 52.661 99.016 131.292 1.00 10.95 49 GLN F CA 1
ATOM 12673 C C . GLN F 1 48 ? 51.930 99.656 130.121 1.00 13.63 49 GLN F C 1
ATOM 12674 O O . GLN F 1 48 ? 52.477 99.787 129.021 1.00 16.72 49 GLN F O 1
ATOM 12680 N N . GLN F 1 49 ? 50.663 100.022 130.357 1.00 14.69 50 GLN F N 1
ATOM 12681 C CA . GLN F 1 49 ? 49.891 100.627 129.272 1.00 17.34 50 GLN F CA 1
ATOM 12682 C C . GLN F 1 49 ? 50.458 102.013 128.989 1.00 13.06 50 GLN F C 1
ATOM 12683 O O . GLN F 1 49 ? 50.514 102.448 127.846 1.00 12.78 50 GLN F O 1
ATOM 12689 N N . ILE F 1 50 ? 50.863 102.696 130.056 1.00 7.22 51 ILE F N 1
ATOM 12690 C CA . ILE F 1 50 ? 51.504 103.990 129.843 1.00 16.17 51 ILE F CA 1
ATOM 12691 C C . ILE F 1 50 ? 52.805 103.861 129.061 1.00 18.33 51 ILE F C 1
ATOM 12692 O O . ILE F 1 50 ? 53.121 104.695 128.198 1.00 17.14 51 ILE F O 1
ATOM 12697 N N . LYS F 1 51 ? 53.563 102.788 129.257 1.00 21.24 52 LYS F N 1
ATOM 12698 C CA . LYS F 1 51 ? 54.833 102.613 128.549 1.00 12.50 52 LYS F CA 1
ATOM 12699 C C . LYS F 1 51 ? 54.596 102.481 127.055 1.00 13.40 52 LYS F C 1
ATOM 12700 O O . LYS F 1 51 ? 55.246 103.117 126.229 1.00 18.99 52 LYS F O 1
ATOM 12706 N N . THR F 1 52 ? 53.632 101.619 126.737 1.00 12.72 53 THR F N 1
ATOM 12707 C CA . THR F 1 52 ? 53.273 101.356 125.349 1.00 20.03 53 THR F CA 1
ATOM 12708 C C . THR F 1 52 ? 52.842 102.638 124.648 1.00 17.68 53 THR F C 1
ATOM 12709 O O . THR F 1 52 ? 53.198 102.888 123.497 1.00 15.09 53 THR F O 1
ATOM 12713 N N . ASP F 1 53 ? 52.013 103.420 125.327 1.00 8.39 54 ASP F N 1
ATOM 12714 C CA . ASP F 1 53 ? 51.507 104.640 124.682 1.00 16.82 54 ASP F CA 1
ATOM 12715 C C . ASP F 1 53 ? 52.608 105.692 124.577 1.00 12.41 54 ASP F C 1
ATOM 12716 O O . ASP F 1 53 ? 52.715 106.394 123.569 1.00 16.70 54 ASP F O 1
ATOM 12721 N N . TYR F 1 54 ? 53.483 105.809 125.563 1.00 8.73 55 TYR F N 1
ATOM 12722 C CA . TYR F 1 54 ? 54.605 106.758 125.447 1.00 13.53 55 TYR F CA 1
ATOM 12723 C C . TYR F 1 54 ? 55.444 106.390 124.230 1.00 14.23 55 TYR F C 1
ATOM 12724 O O . TYR F 1 54 ? 55.822 107.265 123.441 1.00 20.43 55 TYR F O 1
ATOM 12733 N N . THR F 1 55 ? 55.820 105.115 124.129 1.00 18.74 56 THR F N 1
ATOM 12734 C CA . THR F 1 55 ? 56.670 104.700 123.011 1.00 17.09 56 THR F CA 1
ATOM 12735 C C . THR F 1 55 ? 55.962 104.913 121.684 1.00 17.30 56 THR F C 1
ATOM 12736 O O . THR F 1 55 ? 56.535 105.336 120.671 1.00 13.13 56 THR F O 1
ATOM 12740 N N . THR F 1 56 ? 54.651 104.662 121.653 1.00 12.03 57 THR F N 1
ATOM 12741 C CA . THR F 1 56 ? 53.920 104.841 120.398 1.00 16.77 57 THR F CA 1
ATOM 12742 C C . THR F 1 56 ? 53.759 106.317 120.076 1.00 15.84 57 THR F C 1
ATOM 12743 O O . THR F 1 56 ? 53.990 106.716 118.938 1.00 10.74 57 THR F O 1
ATOM 12747 N N . LEU F 1 57 ? 53.412 107.149 121.058 1.00 11.83 58 LEU F N 1
ATOM 12748 C CA . LEU F 1 57 ? 53.334 108.586 120.775 1.00 12.79 58 LEU F CA 1
ATOM 12749 C C . LEU F 1 57 ? 54.700 109.138 120.375 1.00 15.72 58 LEU F C 1
ATOM 12750 O O . LEU F 1 57 ? 54.730 109.966 119.460 1.00 19.62 58 LEU F O 1
ATOM 12755 N N . PHE F 1 58 ? 55.784 108.783 121.081 1.00 13.31 59 PHE F N 1
ATOM 12756 C CA . PHE F 1 58 ? 57.013 109.548 120.856 1.00 21.25 59 PHE F CA 1
ATOM 12757 C C . PHE F 1 58 ? 58.184 108.842 120.208 1.00 22.52 59 PHE F C 1
ATOM 12758 O O . PHE F 1 58 ? 59.194 109.495 119.876 1.00 10.71 59 PHE F O 1
ATOM 12766 N N . GLY F 1 59 ? 58.136 107.542 119.977 1.00 10.23 60 GLY F N 1
ATOM 12767 C CA . GLY F 1 59 ? 59.198 106.820 119.286 1.00 11.65 60 GLY F CA 1
ATOM 12768 C C . GLY F 1 59 ? 60.434 106.583 120.137 1.00 12.80 60 GLY F C 1
ATOM 12769 O O . GLY F 1 59 ? 61.512 106.281 119.604 1.00 14.85 60 GLY F O 1
ATOM 12770 N N . LYS F 1 60 ? 60.313 106.726 121.443 1.00 20.57 61 LYS F N 1
ATOM 12771 C CA . LYS F 1 60 ? 61.351 106.490 122.437 1.00 22.93 61 LYS F CA 1
ATOM 12772 C C . LYS F 1 60 ? 60.731 105.765 123.638 1.00 22.83 61 LYS F C 1
ATOM 12773 O O . LYS F 1 60 ? 59.630 106.152 124.053 1.00 14.75 61 LYS F O 1
ATOM 12779 N N . HIS F 1 61 ? 61.438 104.791 124.201 1.00 13.21 62 HIS F N 1
ATOM 12780 C CA . HIS F 1 61 ? 60.854 104.086 125.349 1.00 16.66 62 HIS F CA 1
ATOM 12781 C C . HIS F 1 61 ? 60.954 104.937 126.608 1.00 16.62 62 HIS F C 1
ATOM 12782 O O . HIS F 1 61 ? 61.957 105.628 126.815 1.00 19.25 62 HIS F O 1
ATOM 12789 N N . LEU F 1 62 ? 59.927 104.846 127.450 1.00 10.06 63 LEU F N 1
ATOM 12790 C CA . LEU F 1 62 ? 59.864 105.575 128.707 1.00 18.77 63 LEU F CA 1
ATOM 12791 C C . LEU F 1 62 ? 61.067 105.286 129.600 1.00 21.19 63 LEU F C 1
ATOM 12792 O O . LEU F 1 62 ? 61.634 106.178 130.234 1.00 13.66 63 LEU F O 1
ATOM 12797 N N . GLU F 1 63 ? 61.463 104.020 129.687 1.00 16.60 64 GLU F N 1
ATOM 12798 C CA . GLU F 1 63 ? 62.641 103.672 130.480 1.00 21.31 64 GLU F CA 1
ATOM 12799 C C . GLU F 1 63 ? 63.852 104.480 130.028 1.00 20.36 64 GLU F C 1
ATOM 12800 O O . GLU F 1 63 ? 64.625 104.949 130.867 1.00 19.52 64 GLU F O 1
ATOM 12806 N N . ASP F 1 64 ? 64.024 104.607 128.712 1.00 13.36 65 ASP F N 1
ATOM 12807 C CA . ASP F 1 64 ? 65.208 105.342 128.243 1.00 16.73 65 ASP F CA 1
ATOM 12808 C C . ASP F 1 64 ? 65.163 106.822 128.612 1.00 14.97 65 ASP F C 1
ATOM 12809 O O . ASP F 1 64 ? 66.145 107.404 129.071 1.00 13.85 65 ASP F O 1
ATOM 12814 N N . GLU F 1 65 ? 64.003 107.451 128.478 1.00 12.90 66 GLU F N 1
ATOM 12815 C CA . GLU F 1 65 ? 63.814 108.811 128.956 1.00 22.47 66 GLU F CA 1
ATOM 12816 C C . GLU F 1 65 ? 64.247 108.968 130.408 1.00 23.78 66 GLU F C 1
ATOM 12817 O O . GLU F 1 65 ? 64.946 109.922 130.753 1.00 19.04 66 GLU F O 1
ATOM 12823 N N . LEU F 1 66 ? 63.815 108.045 131.266 1.00 15.46 67 LEU F N 1
ATOM 12824 C CA . LEU F 1 66 ? 64.114 108.154 132.689 1.00 15.43 67 LEU F CA 1
ATOM 12825 C C . LEU F 1 66 ? 65.583 107.868 132.993 1.00 17.65 67 LEU F C 1
ATOM 12826 O O . LEU F 1 66 ? 66.114 108.412 133.962 1.00 17.41 67 LEU F O 1
ATOM 12831 N N . LYS F 1 67 ? 66.199 107.005 132.196 1.00 17.49 68 LYS F N 1
ATOM 12832 C CA . LYS F 1 67 ? 67.604 106.653 132.358 1.00 14.92 68 LYS F CA 1
ATOM 12833 C C . LYS F 1 67 ? 68.488 107.881 132.146 1.00 16.77 68 LYS F C 1
ATOM 12834 O O . LYS F 1 67 ? 69.536 108.026 132.766 1.00 22.50 68 LYS F O 1
ATOM 12840 N N . SER F 1 68 ? 68.005 108.779 131.293 1.00 16.37 69 SER F N 1
ATOM 12841 C CA . SER F 1 68 ? 68.714 110.021 131.015 1.00 23.45 69 SER F CA 1
ATOM 12842 C C . SER F 1 68 ? 68.298 111.123 131.978 1.00 24.51 69 SER F C 1
ATOM 12843 O O . SER F 1 68 ? 69.114 111.874 132.506 1.00 26.13 69 SER F O 1
ATOM 12846 N N . GLU F 1 69 ? 66.990 111.257 132.191 1.00 14.81 70 GLU F N 1
ATOM 12847 C CA . GLU F 1 69 ? 66.506 112.411 132.937 1.00 25.30 70 GLU F CA 1
ATOM 12848 C C . GLU F 1 69 ? 66.631 112.254 134.436 1.00 27.15 70 GLU F C 1
ATOM 12849 O O . GLU F 1 69 ? 66.786 113.253 135.148 1.00 18.99 70 GLU F O 1
ATOM 12855 N N . LEU F 1 70 ? 66.579 111.045 134.984 1.00 19.74 71 LEU F N 1
ATOM 12856 C CA . LEU F 1 70 ? 66.696 110.886 136.431 1.00 15.22 71 LEU F CA 1
ATOM 12857 C C . LEU F 1 70 ? 68.082 110.404 136.843 1.00 14.11 71 LEU F C 1
ATOM 12858 O O . LEU F 1 70 ? 68.872 109.974 136.014 1.00 22.97 71 LEU F O 1
ATOM 12863 N N . SER F 1 71 ? 68.354 110.420 138.144 1.00 10.79 72 SER F N 1
ATOM 12864 C CA . SER F 1 71 ? 69.634 109.940 138.647 1.00 32.69 72 SER F CA 1
ATOM 12865 C C . SER F 1 71 ? 69.492 109.246 140.004 1.00 31.75 72 SER F C 1
ATOM 12866 O O . SER F 1 71 ? 68.485 109.378 140.692 1.00 19.48 72 SER F O 1
ATOM 12869 N N . GLY F 1 72 ? 70.522 108.500 140.359 1.00 22.80 73 GLY F N 1
ATOM 12870 C CA . GLY F 1 72 ? 70.716 107.793 141.590 1.00 30.85 73 GLY F CA 1
ATOM 12871 C C . GLY F 1 72 ? 69.606 106.856 141.998 1.00 29.81 73 GLY F C 1
ATOM 12872 O O . GLY F 1 72 ? 68.940 106.225 141.183 1.00 20.13 73 GLY F O 1
ATOM 12873 N N . ASN F 1 73 ? 69.361 106.763 143.306 1.00 24.47 74 ASN F N 1
ATOM 12874 C CA . ASN F 1 73 ? 68.290 105.907 143.800 1.00 28.00 74 ASN F CA 1
ATOM 12875 C C . ASN F 1 73 ? 66.934 106.320 143.244 1.00 29.06 74 ASN F C 1
ATOM 12876 O O . ASN F 1 73 ? 66.036 105.474 143.139 1.00 22.63 74 ASN F O 1
ATOM 12881 N N . TYR F 1 74 ? 66.736 107.611 142.943 1.00 24.28 75 TYR F N 1
ATOM 12882 C CA . TYR F 1 74 ? 65.411 107.985 142.427 1.00 21.74 75 TYR F CA 1
ATOM 12883 C C . TYR F 1 74 ? 65.185 107.339 141.066 1.00 20.96 75 TYR F C 1
ATOM 12884 O O . TYR F 1 74 ? 64.122 106.802 140.759 1.00 19.31 75 TYR F O 1
ATOM 12893 N N . GLU F 1 75 ? 66.199 107.352 140.205 1.00 8.33 76 GLU F N 1
ATOM 12894 C CA . GLU F 1 75 ? 66.079 106.691 138.912 1.00 13.88 76 GLU F CA 1
ATOM 12895 C C . GLU F 1 75 ? 65.860 105.192 139.084 1.00 11.89 76 GLU F C 1
ATOM 12896 O O . GLU F 1 75 ? 65.122 104.543 138.354 1.00 16.00 76 GLU F O 1
ATOM 12902 N N . ALA F 1 76 ? 66.566 104.595 140.033 1.00 20.33 77 ALA F N 1
ATOM 12903 C CA . ALA F 1 76 ? 66.464 103.144 140.187 1.00 18.65 77 ALA F CA 1
ATOM 12904 C C . ALA F 1 76 ? 65.069 102.768 140.671 1.00 17.51 77 ALA F C 1
ATOM 12905 O O . ALA F 1 76 ? 64.490 101.804 140.180 1.00 18.90 77 ALA F O 1
ATOM 12907 N N . ALA F 1 77 ? 64.535 103.533 141.612 1.00 16.87 78 ALA F N 1
ATOM 12908 C CA . ALA F 1 77 ? 63.195 103.281 142.135 1.00 25.34 78 ALA F CA 1
ATOM 12909 C C . ALA F 1 77 ? 62.127 103.492 141.066 1.00 25.83 78 ALA F C 1
ATOM 12910 O O . ALA F 1 77 ? 61.184 102.692 140.966 1.00 18.61 78 ALA F O 1
ATOM 12912 N N . ALA F 1 78 ? 62.290 104.530 140.245 1.00 11.85 79 ALA F N 1
ATOM 12913 C CA . ALA F 1 78 ? 61.307 104.790 139.191 1.00 15.07 79 ALA F CA 1
ATOM 12914 C C . ALA F 1 78 ? 61.327 103.697 138.131 1.00 14.16 79 ALA F C 1
ATOM 12915 O O . ALA F 1 78 ? 60.292 103.200 137.679 1.00 16.38 79 ALA F O 1
ATOM 12917 N N . LEU F 1 79 ? 62.523 103.321 137.702 1.00 10.12 80 LEU F N 1
ATOM 12918 C CA . LEU F 1 79 ? 62.682 102.227 136.745 1.00 16.57 80 LEU F CA 1
ATOM 12919 C C . LEU F 1 79 ? 62.147 100.897 137.265 1.00 13.66 80 LEU F C 1
ATOM 12920 O O . LEU F 1 79 ? 61.681 100.025 136.519 1.00 19.22 80 LEU F O 1
ATOM 12925 N N . ALA F 1 80 ? 62.308 100.655 138.558 1.00 12.40 81 ALA F N 1
ATOM 12926 C CA . ALA F 1 80 ? 61.852 99.414 139.193 1.00 17.98 81 ALA F CA 1
ATOM 12927 C C . ALA F 1 80 ? 60.337 99.263 139.109 1.00 22.35 81 ALA F C 1
ATOM 12928 O O . ALA F 1 80 ? 59.750 98.210 138.845 1.00 10.28 81 ALA F O 1
ATOM 12930 N N . LEU F 1 81 ? 59.650 100.382 139.344 1.00 14.57 82 LEU F N 1
ATOM 12931 C CA . LEU F 1 81 ? 58.198 100.390 139.249 1.00 15.73 82 LEU F CA 1
ATOM 12932 C C . LEU F 1 81 ? 57.729 100.137 137.830 1.00 16.79 82 LEU F C 1
ATOM 12933 O O . LEU F 1 81 ? 56.630 99.604 137.622 1.00 14.58 82 LEU F O 1
ATOM 12938 N N . LEU F 1 82 ? 58.557 100.489 136.843 1.00 14.39 83 LEU F N 1
ATOM 12939 C CA . LEU F 1 82 ? 58.150 100.304 135.448 1.00 18.31 83 LEU F CA 1
ATOM 12940 C C . LEU F 1 82 ? 58.268 98.862 134.977 1.00 18.08 83 LEU F C 1
ATOM 12941 O O . LEU F 1 82 ? 57.644 98.441 133.997 1.00 18.92 83 LEU F O 1
ATOM 12946 N N . ARG F 1 83 ? 59.111 98.080 135.651 1.00 16.96 84 ARG F N 1
ATOM 12947 C CA . ARG F 1 83 ? 59.312 96.702 135.205 1.00 11.05 84 ARG F CA 1
ATOM 12948 C C . ARG F 1 83 ? 58.071 95.862 135.471 1.00 6.90 84 ARG F C 1
ATOM 12949 O O . ARG F 1 83 ? 57.437 95.955 136.519 1.00 13.56 84 ARG F O 1
ATOM 12957 N N . LYS F 1 84 ? 57.794 94.923 134.565 1.00 6.99 85 LYS F N 1
ATOM 12958 C CA . LYS F 1 84 ? 56.807 93.903 134.956 1.00 23.55 85 LYS F CA 1
ATOM 12959 C C . LYS F 1 84 ? 57.377 93.153 136.156 1.00 25.55 85 LYS F C 1
ATOM 12960 O O . LYS F 1 84 ? 58.601 93.091 136.294 1.00 19.04 85 LYS F O 1
ATOM 12966 N N . PRO F 1 85 ? 56.530 92.669 137.053 1.00 12.77 86 PRO F N 1
ATOM 12967 C CA . PRO F 1 85 ? 56.973 92.079 138.313 1.00 16.95 86 PRO F CA 1
ATOM 12968 C C . PRO F 1 85 ? 57.945 90.921 138.144 1.00 17.57 86 PRO F C 1
ATOM 12969 O O . PRO F 1 85 ? 58.921 90.803 138.885 1.00 23.49 86 PRO F O 1
ATOM 12973 N N . ASP F 1 86 ? 57.708 90.037 137.184 1.00 16.95 87 ASP F N 1
ATOM 12974 C CA . ASP F 1 86 ? 58.615 88.901 137.003 1.00 24.71 87 ASP F CA 1
ATOM 12975 C C . ASP F 1 86 ? 59.954 89.350 136.440 1.00 27.38 87 ASP F C 1
ATOM 12976 O O . ASP F 1 86 ? 61.004 88.860 136.860 1.00 26.75 87 ASP F O 1
ATOM 12981 N N . GLU F 1 87 ? 59.896 90.311 135.515 1.00 24.84 88 GLU F N 1
ATOM 12982 C CA . GLU F 1 87 ? 61.108 90.841 134.900 1.00 17.43 88 GLU F CA 1
ATOM 12983 C C . GLU F 1 87 ? 61.947 91.557 135.937 1.00 15.89 88 GLU F C 1
ATOM 12984 O O . GLU F 1 87 ? 63.165 91.406 136.033 1.00 22.90 88 GLU F O 1
ATOM 12990 N N . PHE F 1 88 ? 61.283 92.335 136.792 1.00 13.11 89 PHE F N 1
ATOM 12991 C CA . PHE F 1 88 ? 61.964 92.999 137.894 1.00 16.52 89 PHE F CA 1
ATOM 12992 C C . PHE F 1 88 ? 62.777 92.013 138.736 1.00 18.09 89 PHE F C 1
ATOM 12993 O O . PHE F 1 88 ? 63.945 92.289 139.011 1.00 29.31 89 PHE F O 1
ATOM 13001 N N . LEU F 1 89 ? 62.192 90.907 139.190 1.00 23.28 90 LEU F N 1
ATOM 13002 C CA . LEU F 1 89 ? 62.951 89.984 140.047 1.00 23.71 90 LEU F CA 1
ATOM 13003 C C . LEU F 1 89 ? 64.042 89.252 139.279 1.00 22.31 90 LEU F C 1
ATOM 13004 O O . LEU F 1 89 ? 65.141 88.994 139.783 1.00 24.10 90 LEU F O 1
ATOM 13009 N N . ALA F 1 90 ? 63.763 88.946 138.014 1.00 25.28 91 ALA F N 1
ATOM 13010 C CA . ALA F 1 90 ? 64.788 88.364 137.151 1.00 19.86 91 ALA F CA 1
ATOM 13011 C C . ALA F 1 90 ? 65.973 89.315 137.042 1.00 24.04 91 ALA F C 1
ATOM 13012 O O . ALA F 1 90 ? 67.129 88.928 137.240 1.00 28.18 91 ALA F O 1
ATOM 13014 N N . GLU F 1 91 ? 65.685 90.592 136.769 1.00 19.68 92 GLU F N 1
ATOM 13015 C CA . GLU F 1 91 ? 66.785 91.556 136.653 1.00 23.15 92 GLU F CA 1
ATOM 13016 C C . GLU F 1 91 ? 67.486 91.733 137.989 1.00 20.02 92 GLU F C 1
ATOM 13017 O O . GLU F 1 91 ? 68.701 91.882 138.102 1.00 21.53 92 GLU F O 1
ATOM 13023 N N . GLN F 1 92 ? 66.705 91.722 139.068 1.00 18.84 93 GLN F N 1
ATOM 13024 C CA . GLN F 1 92 ? 67.318 91.783 140.394 1.00 21.74 93 GLN F CA 1
ATOM 13025 C C . GLN F 1 92 ? 68.239 90.590 140.615 1.00 21.13 93 GLN F C 1
ATOM 13026 O O . GLN F 1 92 ? 69.249 90.679 141.304 1.00 22.25 93 GLN F O 1
ATOM 13032 N N . LEU F 1 93 ? 67.931 89.460 139.973 1.00 20.01 94 LEU F N 1
ATOM 13033 C CA . LEU F 1 93 ? 68.792 88.297 140.192 1.00 25.51 94 LEU F CA 1
ATOM 13034 C C . LEU F 1 93 ? 70.127 88.535 139.493 1.00 26.43 94 LEU F C 1
ATOM 13035 O O . LEU F 1 93 ? 71.190 88.403 140.088 1.00 30.61 94 LEU F O 1
ATOM 13040 N N . HIS F 1 94 ? 69.991 88.912 138.228 1.00 26.98 95 HIS F N 1
ATOM 13041 C CA . HIS F 1 94 ? 71.143 89.181 137.376 1.00 29.76 95 HIS F CA 1
ATOM 13042 C C . HIS F 1 94 ? 72.117 90.114 138.078 1.00 29.10 95 HIS F C 1
ATOM 13043 O O . HIS F 1 94 ? 73.296 89.799 138.252 1.00 32.25 95 HIS F O 1
ATOM 13050 N N . ALA F 1 95 ? 71.602 91.252 138.528 1.00 21.38 96 ALA F N 1
ATOM 13051 C CA . ALA F 1 95 ? 72.423 92.249 139.203 1.00 26.75 96 ALA F CA 1
ATOM 13052 C C . ALA F 1 95 ? 73.016 91.709 140.494 1.00 29.18 96 ALA F C 1
ATOM 13053 O O . ALA F 1 95 ? 74.070 92.170 140.945 1.00 25.70 96 ALA F O 1
ATOM 13055 N N . ALA F 1 96 ? 72.361 90.723 141.113 1.00 17.84 97 ALA F N 1
ATOM 13056 C CA . ALA F 1 96 ? 72.983 90.153 142.310 1.00 18.64 97 ALA F CA 1
ATOM 13057 C C . ALA F 1 96 ? 74.181 89.266 141.947 1.00 16.70 97 ALA F C 1
ATOM 13058 O O . ALA F 1 96 ? 75.000 88.952 142.813 1.00 23.78 97 ALA F O 1
ATOM 13060 N N . MET F 1 97 ? 74.265 88.852 140.691 1.00 24.21 98 MET F N 1
ATOM 13061 C CA . MET F 1 97 ? 75.246 87.867 140.259 1.00 40.26 98 MET F CA 1
ATOM 13062 C C . MET F 1 97 ? 76.356 88.457 139.394 1.00 40.79 98 MET F C 1
ATOM 13063 O O . MET F 1 97 ? 77.526 88.112 139.538 1.00 32.85 98 MET F O 1
ATOM 13068 N N . LYS F 1 98 ? 75.947 89.259 138.426 1.00 27.91 99 LYS F N 1
ATOM 13069 C CA . LYS F 1 98 ? 76.785 89.708 137.332 1.00 31.41 99 LYS F CA 1
ATOM 13070 C C . LYS F 1 98 ? 77.534 90.996 137.631 1.00 31.98 99 LYS F C 1
ATOM 13071 O O . LYS F 1 98 ? 78.383 91.407 136.832 1.00 41.95 99 LYS F O 1
ATOM 13077 N N . GLY F 1 99 ? 77.268 91.622 138.776 1.00 38.88 100 GLY F N 1
ATOM 13078 C CA . GLY F 1 99 ? 78.046 92.788 139.174 1.00 46.47 100 GLY F CA 1
ATOM 13079 C C . GLY F 1 99 ? 79.405 92.369 139.710 1.00 46.42 100 GLY F C 1
ATOM 13080 O O . GLY F 1 99 ? 79.799 91.212 139.535 1.00 41.57 100 GLY F O 1
ATOM 13081 N N . LEU F 1 100 ? 80.116 93.262 140.384 1.00 33.96 101 LEU F N 1
ATOM 13082 C CA . LEU F 1 100 ? 81.434 92.946 140.944 1.00 36.10 101 LEU F CA 1
ATOM 13083 C C . LEU F 1 100 ? 81.359 91.753 141.889 1.00 34.26 101 LEU F C 1
ATOM 13084 O O . LEU F 1 100 ? 81.756 90.668 141.468 1.00 52.56 101 LEU F O 1
ATOM 13089 N N . GLY F 1 101 ? 80.894 91.877 143.127 1.00 55.43 102 GLY F N 1
ATOM 13090 C CA . GLY F 1 101 ? 80.829 90.696 143.985 1.00 56.26 102 GLY F CA 1
ATOM 13091 C C . GLY F 1 101 ? 79.525 89.944 143.813 1.00 55.74 102 GLY F C 1
ATOM 13092 O O . GLY F 1 101 ? 78.898 89.979 142.750 1.00 26.33 102 GLY F O 1
ATOM 13093 N N . THR F 1 102 ? 79.086 89.248 144.860 1.00 68.56 103 THR F N 1
ATOM 13094 C CA . THR F 1 102 ? 77.816 88.527 144.794 1.00 41.86 103 THR F CA 1
ATOM 13095 C C . THR F 1 102 ? 76.900 88.979 145.922 1.00 41.75 103 THR F C 1
ATOM 13096 O O . THR F 1 102 ? 77.268 88.866 147.091 1.00 46.40 103 THR F O 1
ATOM 13100 N N . ASP F 1 103 ? 75.726 89.512 145.580 1.00 39.11 104 ASP F N 1
ATOM 13101 C CA . ASP F 1 103 ? 74.735 89.872 146.586 1.00 29.11 104 ASP F CA 1
ATOM 13102 C C . ASP F 1 103 ? 73.947 88.622 146.989 1.00 31.19 104 ASP F C 1
ATOM 13103 O O . ASP F 1 103 ? 72.855 88.355 146.488 1.00 31.52 104 ASP F O 1
ATOM 13108 N N . LYS F 1 104 ? 74.524 87.849 147.897 1.00 35.21 105 LYS F N 1
ATOM 13109 C CA . LYS F 1 104 ? 73.917 86.595 148.328 1.00 27.71 105 LYS F CA 1
ATOM 13110 C C . LYS F 1 104 ? 72.611 86.779 149.064 1.00 27.55 105 LYS F C 1
ATOM 13111 O O . LYS F 1 104 ? 71.640 86.080 148.777 1.00 24.41 105 LYS F O 1
ATOM 13117 N N . ASN F 1 105 ? 72.482 87.749 149.964 1.00 21.97 106 ASN F N 1
ATOM 13118 C CA . ASN F 1 105 ? 71.202 87.932 150.641 1.00 28.84 106 ASN F CA 1
ATOM 13119 C C . ASN F 1 105 ? 70.101 88.306 149.666 1.00 27.94 106 ASN F C 1
ATOM 13120 O O . ASN F 1 105 ? 68.929 87.996 149.894 1.00 29.41 106 ASN F O 1
ATOM 13125 N N . ALA F 1 106 ? 70.469 88.946 148.554 1.00 18.72 107 ALA F N 1
ATOM 13126 C CA . ALA F 1 106 ? 69.469 89.246 147.531 1.00 32.67 107 ALA F CA 1
ATOM 13127 C C . ALA F 1 106 ? 68.971 87.943 146.904 1.00 33.06 107 ALA F C 1
ATOM 13128 O O . ALA F 1 106 ? 67.779 87.756 146.678 1.00 18.77 107 ALA F O 1
ATOM 13130 N N . LEU F 1 107 ? 69.910 87.048 146.625 1.00 22.23 108 LEU F N 1
ATOM 13131 C CA . LEU F 1 107 ? 69.585 85.732 146.084 1.00 25.33 108 LEU F CA 1
ATOM 13132 C C . LEU F 1 107 ? 68.683 84.960 147.042 1.00 25.01 108 LEU F C 1
ATOM 13133 O O . LEU F 1 107 ? 67.816 84.197 146.607 1.00 19.97 108 LEU F O 1
ATOM 13138 N N . ILE F 1 108 ? 68.870 85.171 148.346 1.00 17.30 109 ILE F N 1
ATOM 13139 C CA . ILE F 1 108 ? 68.022 84.501 149.328 1.00 22.47 109 ILE F CA 1
ATOM 13140 C C . ILE F 1 108 ? 66.632 85.138 149.351 1.00 25.63 109 ILE F C 1
ATOM 13141 O O . ILE F 1 108 ? 65.622 84.436 149.336 1.00 17.30 109 ILE F O 1
ATOM 13146 N N . ASP F 1 109 ? 66.566 86.463 149.319 1.00 19.93 110 ASP F N 1
ATOM 13147 C CA . ASP F 1 109 ? 65.319 87.206 149.304 1.00 26.88 110 ASP F CA 1
ATOM 13148 C C . ASP F 1 109 ? 64.394 86.711 148.195 1.00 26.93 110 ASP F C 1
ATOM 13149 O O . ASP F 1 109 ? 63.172 86.700 148.349 1.00 25.07 110 ASP F O 1
ATOM 13154 N N . ILE F 1 110 ? 65.004 86.380 147.060 1.00 21.61 111 ILE F N 1
ATOM 13155 C CA . ILE F 1 110 ? 64.268 86.055 145.854 1.00 20.70 111 ILE F CA 1
ATOM 13156 C C . ILE F 1 110 ? 64.071 84.575 145.614 1.00 20.67 111 ILE F C 1
ATOM 13157 O O . ILE F 1 110 ? 63.021 84.193 145.083 1.00 28.54 111 ILE F O 1
ATOM 13162 N N . LEU F 1 111 ? 65.036 83.705 145.902 1.00 25.13 112 LEU F N 1
ATOM 13163 C CA . LEU F 1 111 ? 64.827 82.305 145.519 1.00 20.06 112 LEU F CA 1
ATOM 13164 C C . LEU F 1 111 ? 64.332 81.431 146.655 1.00 19.95 112 LEU F C 1
ATOM 13165 O O . LEU F 1 111 ? 63.794 80.345 146.417 1.00 37.16 112 LEU F O 1
ATOM 13170 N N . CYS F 1 112 ? 64.488 81.830 147.912 1.00 16.61 113 CYS F N 1
ATOM 13171 C CA . CYS F 1 112 ? 64.065 80.953 149.004 1.00 23.15 113 CYS F CA 1
ATOM 13172 C C . CYS F 1 112 ? 62.698 81.328 149.554 1.00 24.12 113 CYS F C 1
ATOM 13173 O O . CYS F 1 112 ? 62.287 80.872 150.629 1.00 21.04 113 CYS F O 1
ATOM 13176 N N . THR F 1 113 ? 61.966 82.219 148.890 1.00 27.23 114 THR F N 1
ATOM 13177 C CA . THR F 1 113 ? 60.703 82.694 149.447 1.00 25.88 114 THR F CA 1
ATOM 13178 C C . THR F 1 113 ? 59.555 82.576 148.457 1.00 27.39 114 THR F C 1
ATOM 13179 O O . THR F 1 113 ? 58.473 83.108 148.722 1.00 28.38 114 THR F O 1
ATOM 13183 N N . GLN F 1 114 ? 59.758 81.877 147.344 1.00 32.44 115 GLN F N 1
ATOM 13184 C CA . GLN F 1 114 ? 58.710 81.807 146.331 1.00 34.04 115 GLN F CA 1
ATOM 13185 C C . GLN F 1 114 ? 58.003 80.458 146.280 1.00 35.76 115 GLN F C 1
ATOM 13186 O O . GLN F 1 114 ? 58.581 79.428 146.629 1.00 24.10 115 GLN F O 1
ATOM 13192 N N . SER F 1 115 ? 56.790 80.491 145.732 1.00 21.19 116 SER F N 1
ATOM 13193 C CA . SER F 1 115 ? 56.049 79.300 145.349 1.00 23.27 116 SER F CA 1
ATOM 13194 C C . SER F 1 115 ? 56.638 78.694 144.078 1.00 23.11 116 SER F C 1
ATOM 13195 O O . SER F 1 115 ? 57.346 79.389 143.342 1.00 26.44 116 SER F O 1
ATOM 13198 N N . ASN F 1 116 ? 56.296 77.457 143.763 1.00 17.52 117 ASN F N 1
ATOM 13199 C CA . ASN F 1 116 ? 56.733 76.823 142.522 1.00 19.91 117 ASN F CA 1
ATOM 13200 C C . ASN F 1 116 ? 56.397 77.708 141.320 1.00 23.45 117 ASN F C 1
ATOM 13201 O O . ASN F 1 116 ? 57.240 78.022 140.474 1.00 25.47 117 ASN F O 1
ATOM 13206 N N . ALA F 1 117 ? 55.128 78.118 141.232 1.00 24.76 118 ALA F N 1
ATOM 13207 C CA . ALA F 1 117 ? 54.689 78.959 140.118 1.00 20.00 118 ALA F CA 1
ATOM 13208 C C . ALA F 1 117 ? 55.518 80.230 139.997 1.00 16.80 118 ALA F C 1
ATOM 13209 O O . ALA F 1 117 ? 55.874 80.690 138.913 1.00 29.63 118 ALA F O 1
ATOM 13211 N N . GLN F 1 118 ? 55.764 80.879 141.129 1.00 21.28 119 GLN F N 1
ATOM 13212 C CA . GLN F 1 118 ? 56.491 82.147 141.101 1.00 23.65 119 GLN F CA 1
ATOM 13213 C C . GLN F 1 118 ? 57.900 81.923 140.581 1.00 23.06 119 GLN F C 1
ATOM 13214 O O . GLN F 1 118 ? 58.414 82.721 139.802 1.00 22.40 119 GLN F O 1
ATOM 13220 N N . ILE F 1 119 ? 58.519 80.818 140.993 1.00 34.01 120 ILE F N 1
ATOM 13221 C CA . ILE F 1 119 ? 59.871 80.489 140.551 1.00 27.60 120 ILE F CA 1
ATOM 13222 C C . ILE F 1 119 ? 59.926 80.233 139.054 1.00 26.39 120 ILE F C 1
ATOM 13223 O O . ILE F 1 119 ? 60.821 80.720 138.363 1.00 21.42 120 ILE F O 1
ATOM 13228 N N . HIS F 1 120 ? 58.959 79.473 138.534 1.00 20.40 121 HIS F N 1
ATOM 13229 C CA . HIS F 1 120 ? 58.925 79.216 137.099 1.00 22.98 121 HIS F CA 1
ATOM 13230 C C . HIS F 1 120 ? 58.748 80.515 136.316 1.00 21.89 121 HIS F C 1
ATOM 13231 O O . HIS F 1 120 ? 59.235 80.641 135.195 1.00 21.54 121 HIS F O 1
ATOM 13238 N N . ALA F 1 121 ? 58.002 81.469 136.866 1.00 19.38 122 ALA F N 1
ATOM 13239 C CA . ALA F 1 121 ? 57.759 82.700 136.098 1.00 19.13 122 ALA F CA 1
ATOM 13240 C C . ALA F 1 121 ? 59.003 83.568 136.100 1.00 18.48 122 ALA F C 1
ATOM 13241 O O . ALA F 1 121 ? 59.402 84.218 135.135 1.00 18.75 122 ALA F O 1
ATOM 13243 N N . ILE F 1 122 ? 59.686 83.595 137.248 1.00 26.22 123 ILE F N 1
ATOM 13244 C CA . ILE F 1 122 ? 60.946 84.334 137.303 1.00 20.85 123 ILE F CA 1
ATOM 13245 C C . ILE F 1 122 ? 61.979 83.706 136.384 1.00 20.70 123 ILE F C 1
ATOM 13246 O O . ILE F 1 122 ? 62.740 84.398 135.701 1.00 24.54 123 ILE F O 1
ATOM 13251 N N . LYS F 1 123 ? 62.016 82.370 136.337 1.00 22.70 124 LYS F N 1
ATOM 13252 C CA . LYS F 1 123 ? 62.987 81.732 135.443 1.00 27.72 124 LYS F CA 1
ATOM 13253 C C . LYS F 1 123 ? 62.720 82.104 133.990 1.00 28.87 124 LYS F C 1
ATOM 13254 O O . LYS F 1 123 ? 63.612 82.440 133.205 1.00 21.80 124 LYS F O 1
ATOM 13260 N N . ALA F 1 124 ? 61.443 82.023 133.608 1.00 14.55 125 ALA F N 1
ATOM 13261 C CA . ALA F 1 124 ? 61.118 82.331 132.213 1.00 27.85 125 ALA F CA 1
ATOM 13262 C C . ALA F 1 124 ? 61.484 83.774 131.885 1.00 26.55 125 ALA F C 1
ATOM 13263 O O . ALA F 1 124 ? 62.052 84.049 130.826 1.00 41.45 125 ALA F O 1
ATOM 13265 N N . ALA F 1 125 ? 61.202 84.696 132.803 1.00 24.15 126 ALA F N 1
ATOM 13266 C CA . ALA F 1 125 ? 61.529 86.100 132.574 1.00 28.77 126 ALA F CA 1
ATOM 13267 C C . ALA F 1 125 ? 63.029 86.299 132.370 1.00 29.96 126 ALA F C 1
ATOM 13268 O O . ALA F 1 125 ? 63.441 87.024 131.467 1.00 28.34 126 ALA F O 1
ATOM 13270 N N . PHE F 1 126 ? 63.838 85.673 133.211 1.00 24.07 127 PHE F N 1
ATOM 13271 C CA . PHE F 1 126 ? 65.290 85.717 133.139 1.00 25.47 127 PHE F CA 1
ATOM 13272 C C . PHE F 1 126 ? 65.769 85.267 131.755 1.00 27.97 127 PHE F C 1
ATOM 13273 O O . PHE F 1 126 ? 66.611 85.942 131.151 1.00 28.65 127 PHE F O 1
ATOM 13281 N N . LYS F 1 127 ? 65.259 84.129 131.292 1.00 23.58 128 LYS F N 1
ATOM 13282 C CA . LYS F 1 127 ? 65.614 83.598 129.979 1.00 35.90 128 LYS F CA 1
ATOM 13283 C C . LYS F 1 127 ? 65.145 84.536 128.873 1.00 35.56 128 LYS F C 1
ATOM 13284 O O . LYS F 1 127 ? 65.790 84.699 127.839 1.00 26.70 128 LYS F O 1
ATOM 13290 N N . LEU F 1 128 ? 64.010 85.194 129.110 1.00 25.20 129 LEU F N 1
ATOM 13291 C CA . LEU F 1 128 ? 63.538 86.205 128.171 1.00 44.10 129 LEU F CA 1
ATOM 13292 C C . LEU F 1 128 ? 64.483 87.405 128.119 1.00 42.73 129 LEU F C 1
ATOM 13293 O O . LEU F 1 128 ? 64.828 87.875 127.035 1.00 50.48 129 LEU F O 1
ATOM 13298 N N . LEU F 1 129 ? 64.903 87.902 129.271 1.00 37.71 130 LEU F N 1
ATOM 13299 C CA . LEU F 1 129 ? 65.755 89.067 129.408 1.00 31.40 130 LEU F CA 1
ATOM 13300 C C . LEU F 1 129 ? 67.179 88.871 128.912 1.00 31.14 130 LEU F C 1
ATOM 13301 O O . LEU F 1 129 ? 67.808 89.825 128.443 1.00 34.05 130 LEU F O 1
ATOM 13306 N N . TYR F 1 130 ? 67.757 87.705 129.161 1.00 27.09 131 TYR F N 1
ATOM 13307 C CA . TYR F 1 130 ? 69.206 87.567 129.038 1.00 26.99 131 TYR F CA 1
ATOM 13308 C C . TYR F 1 130 ? 69.646 86.463 128.104 1.00 27.74 131 TYR F C 1
ATOM 13309 O O . TYR F 1 130 ? 70.830 86.358 127.760 1.00 39.18 131 TYR F O 1
ATOM 13318 N N . LYS F 1 131 ? 68.719 85.613 127.666 1.00 26.77 132 LYS F N 1
ATOM 13319 C CA . LYS F 1 131 ? 69.150 84.585 126.712 1.00 74.34 132 LYS F CA 1
ATOM 13320 C C . LYS F 1 131 ? 70.156 83.671 127.401 1.00 74.31 132 LYS F C 1
ATOM 13321 O O . LYS F 1 131 ? 71.142 83.211 126.839 1.00 42.21 132 LYS F O 1
ATOM 13327 N N . GLU F 1 132 ? 69.889 83.435 128.681 1.00 35.40 133 GLU F N 1
ATOM 13328 C CA . GLU F 1 132 ? 70.646 82.516 129.503 1.00 59.30 133 GLU F CA 1
ATOM 13329 C C . GLU F 1 132 ? 69.734 81.774 130.479 1.00 59.31 133 GLU F C 1
ATOM 13330 O O . GLU F 1 132 ? 68.578 82.132 130.692 1.00 31.66 133 GLU F O 1
ATOM 13336 N N . ASP F 1 133 ? 70.296 80.706 131.032 1.00 36.72 134 ASP F N 1
ATOM 13337 C CA . ASP F 1 133 ? 69.599 79.888 132.012 1.00 29.00 134 ASP F CA 1
ATOM 13338 C C . ASP F 1 133 ? 69.982 80.340 133.416 1.00 26.99 134 ASP F C 1
ATOM 13339 O O . ASP F 1 133 ? 71.162 80.425 133.748 1.00 30.40 134 ASP F O 1
ATOM 13344 N N . LEU F 1 134 ? 68.952 80.636 134.192 1.00 24.24 135 LEU F N 1
ATOM 13345 C CA . LEU F 1 134 ? 69.130 81.151 135.538 1.00 20.06 135 LEU F CA 1
ATOM 13346 C C . LEU F 1 134 ? 69.971 80.197 136.369 1.00 21.59 135 LEU F C 1
ATOM 13347 O O . LEU F 1 134 ? 70.914 80.589 137.065 1.00 25.89 135 LEU F O 1
ATOM 13352 N N . GLU F 1 135 ? 69.596 78.921 136.286 1.00 23.70 136 GLU F N 1
ATOM 13353 C CA . GLU F 1 135 ? 70.309 77.925 137.079 1.00 23.06 136 GLU F CA 1
ATOM 13354 C C . GLU F 1 135 ? 71.800 77.955 136.756 1.00 18.86 136 GLU F C 1
ATOM 13355 O O . GLU F 1 135 ? 72.640 77.989 137.657 1.00 24.91 136 GLU F O 1
ATOM 13361 N N . LYS F 1 136 ? 72.065 77.961 135.456 1.00 19.34 137 LYS F N 1
ATOM 13362 C CA . LYS F 1 136 ? 73.424 77.957 134.925 1.00 46.67 137 LYS F CA 1
ATOM 13363 C C . LYS F 1 136 ? 74.216 79.148 135.439 1.00 46.94 137 LYS F C 1
ATOM 13364 O O . LYS F 1 136 ? 75.392 79.093 135.795 1.00 30.19 137 LYS F O 1
ATOM 13370 N N . GLU F 1 137 ? 73.554 80.306 135.498 1.00 29.03 138 GLU F N 1
ATOM 13371 C CA . GLU F 1 137 ? 74.280 81.469 136.007 1.00 25.39 138 GLU F CA 1
ATOM 13372 C C . GLU F 1 137 ? 74.489 81.356 137.503 1.00 22.06 138 GLU F C 1
ATOM 13373 O O . GLU F 1 137 ? 75.537 81.713 138.023 1.00 26.01 138 GLU F O 1
ATOM 13379 N N . ILE F 1 138 ? 73.487 80.855 138.216 1.00 21.60 139 ILE F N 1
ATOM 13380 C CA . ILE F 1 138 ? 73.596 80.713 139.665 1.00 30.20 139 ILE F CA 1
ATOM 13381 C C . ILE F 1 138 ? 74.692 79.736 140.063 1.00 30.52 139 ILE F C 1
ATOM 13382 O O . ILE F 1 138 ? 75.395 79.868 141.069 1.00 22.57 139 ILE F O 1
ATOM 13387 N N . ILE F 1 139 ? 74.836 78.679 139.258 1.00 24.39 140 ILE F N 1
ATOM 13388 C CA . ILE F 1 139 ? 75.879 77.709 139.610 1.00 30.12 140 ILE F CA 1
ATOM 13389 C C . ILE F 1 139 ? 77.275 78.255 139.361 1.00 31.12 140 ILE F C 1
ATOM 13390 O O . ILE F 1 139 ? 78.247 77.844 139.997 1.00 52.39 140 ILE F O 1
ATOM 13395 N N . SER F 1 140 ? 77.400 79.246 138.485 1.00 29.86 141 SER F N 1
ATOM 13396 C CA . SER F 1 140 ? 78.673 79.887 138.213 1.00 25.02 141 SER F CA 1
ATOM 13397 C C . SER F 1 140 ? 79.048 80.955 139.221 1.00 25.39 141 SER F C 1
ATOM 13398 O O . SER F 1 140 ? 80.181 81.455 139.192 1.00 32.40 141 SER F O 1
ATOM 13401 N N . GLU F 1 141 ? 78.155 81.385 140.107 1.00 24.71 142 GLU F N 1
ATOM 13402 C CA . GLU F 1 141 ? 78.514 82.497 141.002 1.00 24.46 142 GLU F CA 1
ATOM 13403 C C . GLU F 1 141 ? 78.432 82.119 142.472 1.00 24.42 142 GLU F C 1
ATOM 13404 O O . GLU F 1 141 ? 78.643 82.915 143.395 1.00 22.56 142 GLU F O 1
ATOM 13410 N N . THR F 1 142 ? 78.064 80.867 142.725 1.00 22.76 143 THR F N 1
ATOM 13411 C CA . THR F 1 142 ? 77.936 80.344 144.075 1.00 20.31 143 THR F CA 1
ATOM 13412 C C . THR F 1 142 ? 78.528 78.928 144.097 1.00 21.60 143 THR F C 1
ATOM 13413 O O . THR F 1 142 ? 78.695 78.288 143.059 1.00 21.43 143 THR F O 1
ATOM 13417 N N . SER F 1 143 ? 78.781 78.437 145.303 1.00 23.24 144 SER F N 1
ATOM 13418 C CA . SER F 1 143 ? 79.279 77.061 145.393 1.00 24.17 144 SER F CA 1
ATOM 13419 C C . SER F 1 143 ? 78.887 76.428 146.719 1.00 22.43 144 SER F C 1
ATOM 13420 O O . SER F 1 143 ? 78.295 77.061 147.596 1.00 33.74 144 SER F O 1
ATOM 13423 N N . GLY F 1 144 ? 79.203 75.146 146.866 1.00 26.40 145 GLY F N 1
ATOM 13424 C CA . GLY F 1 144 ? 78.965 74.419 148.095 1.00 20.01 145 GLY F CA 1
ATOM 13425 C C . GLY F 1 144 ? 77.491 74.274 148.429 1.00 18.90 145 GLY F C 1
ATOM 13426 O O . GLY F 1 144 ? 76.640 74.409 147.554 1.00 31.82 145 GLY F O 1
ATOM 13427 N N . ASN F 1 145 ? 77.215 74.025 149.703 1.00 16.94 146 ASN F N 1
ATOM 13428 C CA . ASN F 1 145 ? 75.874 73.851 150.224 1.00 26.27 146 ASN F CA 1
ATOM 13429 C C . ASN F 1 145 ? 74.973 75.004 149.799 1.00 29.03 146 ASN F C 1
ATOM 13430 O O . ASN F 1 145 ? 73.785 74.826 149.532 1.00 17.93 146 ASN F O 1
ATOM 13435 N N . PHE F 1 146 ? 75.540 76.203 149.744 1.00 18.37 147 PHE F N 1
ATOM 13436 C CA . PHE F 1 146 ? 74.756 77.373 149.371 1.00 25.90 147 PHE F CA 1
ATOM 13437 C C . PHE F 1 146 ? 74.225 77.232 147.951 1.00 26.13 147 PHE F C 1
ATOM 13438 O O . PHE F 1 146 ? 73.044 77.430 147.659 1.00 25.35 147 PHE F O 1
ATOM 13446 N N . GLN F 1 147 ? 75.126 76.824 147.061 1.00 23.80 148 GLN F N 1
ATOM 13447 C CA . GLN F 1 147 ? 74.705 76.604 145.684 1.00 22.06 148 GLN F CA 1
ATOM 13448 C C . GLN F 1 147 ? 73.565 75.600 145.610 1.00 24.85 148 GLN F C 1
ATOM 13449 O O . GLN F 1 147 ? 72.562 75.790 144.923 1.00 21.61 148 GLN F O 1
ATOM 13455 N N . ARG F 1 148 ? 73.766 74.473 146.295 1.00 21.47 149 ARG F N 1
ATOM 13456 C CA . ARG F 1 148 ? 72.784 73.394 146.213 1.00 22.93 149 ARG F CA 1
ATOM 13457 C C . ARG F 1 148 ? 71.416 73.838 146.715 1.00 21.52 149 ARG F C 1
ATOM 13458 O O . ARG F 1 148 ? 70.369 73.428 146.198 1.00 19.23 149 ARG F O 1
ATOM 13466 N N . LEU F 1 149 ? 71.361 74.692 147.733 1.00 15.05 150 LEU F N 1
ATOM 13467 C CA . LEU F 1 149 ? 70.061 75.192 148.197 1.00 22.06 150 LEU F CA 1
ATOM 13468 C C . LEU F 1 149 ? 69.373 76.018 147.112 1.00 21.90 150 LEU F C 1
ATOM 13469 O O . LEU F 1 149 ? 68.162 75.950 146.895 1.00 19.57 150 LEU F O 1
ATOM 13474 N N . LEU F 1 150 ? 70.167 76.818 146.404 1.00 18.45 151 LEU F N 1
ATOM 13475 C CA . LEU F 1 150 ? 69.640 77.639 145.316 1.00 18.92 151 LEU F CA 1
ATOM 13476 C C . LEU F 1 150 ? 69.233 76.774 144.138 1.00 19.71 151 LEU F C 1
ATOM 13477 O O . LEU F 1 150 ? 68.172 76.985 143.549 1.00 18.19 151 LEU F O 1
ATOM 13482 N N . VAL F 1 151 ? 70.017 75.741 143.818 1.00 14.96 152 VAL F N 1
ATOM 13483 C CA . VAL F 1 151 ? 69.606 74.813 142.769 1.00 18.80 152 VAL F CA 1
ATOM 13484 C C . VAL F 1 151 ? 68.304 74.104 143.154 1.00 21.06 152 VAL F C 1
ATOM 13485 O O . VAL F 1 151 ? 67.406 73.965 142.325 1.00 26.94 152 VAL F O 1
ATOM 13489 N N . SER F 1 152 ? 68.172 73.686 144.414 1.00 22.67 153 SER F N 1
ATOM 13490 C CA . SER F 1 152 ? 66.926 73.070 144.867 1.00 17.10 153 SER F CA 1
ATOM 13491 C C . SER F 1 152 ? 65.755 74.035 144.647 1.00 16.75 153 SER F C 1
ATOM 13492 O O . SER F 1 152 ? 64.695 73.690 144.132 1.00 22.85 153 SER F O 1
ATOM 13495 N N . MET F 1 153 ? 65.958 75.259 145.124 1.00 9.26 154 MET F N 1
ATOM 13496 C CA . MET F 1 153 ? 64.914 76.279 145.025 1.00 22.72 154 MET F CA 1
ATOM 13497 C C . MET F 1 153 ? 64.462 76.514 143.594 1.00 18.70 154 MET F C 1
ATOM 13498 O O . MET F 1 153 ? 63.292 76.777 143.324 1.00 17.07 154 MET F O 1
ATOM 13503 N N . LEU F 1 154 ? 65.401 76.414 142.662 1.00 20.38 155 LEU F N 1
ATOM 13504 C CA . LEU F 1 154 ? 65.147 76.702 141.264 1.00 24.99 155 LEU F CA 1
ATOM 13505 C C . LEU F 1 154 ? 64.413 75.629 140.496 1.00 23.87 155 LEU F C 1
ATOM 13506 O O . LEU F 1 154 ? 64.009 75.828 139.351 1.00 14.64 155 LEU F O 1
ATOM 13511 N N . GLN F 1 155 ? 64.157 74.474 141.102 1.00 12.12 156 GLN F N 1
ATOM 13512 C CA . GLN F 1 155 ? 63.400 73.457 140.372 1.00 18.75 156 GLN F CA 1
ATOM 13513 C C . GLN F 1 155 ? 61.898 73.723 140.433 1.00 18.30 156 GLN F C 1
ATOM 13514 O O . GLN F 1 155 ? 61.121 73.136 139.680 1.00 15.32 156 GLN F O 1
ATOM 13520 N N . GLY F 1 156 ? 61.470 74.549 141.390 1.00 18.06 157 GLY F N 1
ATOM 13521 C CA . GLY F 1 156 ? 60.046 74.728 141.628 1.00 37.75 157 GLY F CA 1
ATOM 13522 C C . GLY F 1 156 ? 59.402 73.371 141.873 1.00 38.98 157 GLY F C 1
ATOM 13523 O O . GLY F 1 156 ? 58.394 73.053 141.248 1.00 22.67 157 GLY F O 1
ATOM 13524 N N . GLY F 1 157 ? 60.022 72.581 142.754 1.00 23.41 158 GLY F N 1
ATOM 13525 C CA . GLY F 1 157 ? 59.563 71.230 142.991 1.00 18.44 158 GLY F CA 1
ATOM 13526 C C . GLY F 1 157 ? 58.969 70.973 144.359 1.00 17.13 158 GLY F C 1
ATOM 13527 O O . GLY F 1 157 ? 58.769 69.811 144.721 1.00 23.57 158 GLY F O 1
ATOM 13528 N N . ARG F 1 158 ? 58.697 72.002 145.154 1.00 13.65 159 ARG F N 1
ATOM 13529 C CA . ARG F 1 158 ? 58.104 71.790 146.469 1.00 16.16 159 ARG F CA 1
ATOM 13530 C C . ARG F 1 158 ? 56.817 70.985 146.334 1.00 18.47 159 ARG F C 1
ATOM 13531 O O . ARG F 1 158 ? 56.065 71.177 145.374 1.00 20.39 159 ARG F O 1
ATOM 13539 N N . LYS F 1 159 ? 56.551 70.051 147.246 1.00 22.05 160 LYS F N 1
ATOM 13540 C CA . LYS F 1 159 ? 55.290 69.320 147.112 1.00 26.95 160 LYS F CA 1
ATOM 13541 C C . LYS F 1 159 ? 54.209 70.135 147.815 1.00 27.78 160 LYS F C 1
ATOM 13542 O O . LYS F 1 159 ? 53.921 69.950 148.994 1.00 22.42 160 LYS F O 1
ATOM 13548 N N . GLU F 1 160 ? 53.702 71.114 147.072 1.00 24.99 161 GLU F N 1
ATOM 13549 C CA . GLU F 1 160 ? 52.821 72.099 147.675 1.00 20.89 161 GLU F CA 1
ATOM 13550 C C . GLU F 1 160 ? 51.493 71.508 148.100 1.00 21.00 161 GLU F C 1
ATOM 13551 O O . GLU F 1 160 ? 50.836 72.022 149.006 1.00 37.57 161 GLU F O 1
ATOM 13557 N N . ASP F 1 161 ? 51.098 70.368 147.536 1.00 23.81 162 ASP F N 1
ATOM 13558 C CA . ASP F 1 161 ? 49.807 69.803 147.941 1.00 31.41 162 ASP F CA 1
ATOM 13559 C C . ASP F 1 161 ? 49.975 68.721 148.997 1.00 31.37 162 ASP F C 1
ATOM 13560 O O . ASP F 1 161 ? 49.150 67.815 149.100 1.00 37.17 162 ASP F O 1
ATOM 13565 N N . GLU F 1 162 ? 51.070 68.771 149.745 1.00 41.04 163 GLU F N 1
ATOM 13566 C CA . GLU F 1 162 ? 51.345 67.754 150.764 1.00 24.52 163 GLU F CA 1
ATOM 13567 C C . GLU F 1 162 ? 50.531 68.054 152.014 1.00 22.24 163 GLU F C 1
ATOM 13568 O O . GLU F 1 162 ? 50.747 69.071 152.676 1.00 29.28 163 GLU F O 1
ATOM 13574 N N . PRO F 1 163 ? 49.609 67.160 152.346 1.00 45.76 164 PRO F N 1
ATOM 13575 C CA . PRO F 1 163 ? 48.781 67.347 153.538 1.00 32.54 164 PRO F CA 1
ATOM 13576 C C . PRO F 1 163 ? 49.598 67.252 154.825 1.00 32.88 164 PRO F C 1
ATOM 13577 O O . PRO F 1 163 ? 50.557 66.487 154.909 1.00 35.20 164 PRO F O 1
ATOM 13581 N N . VAL F 1 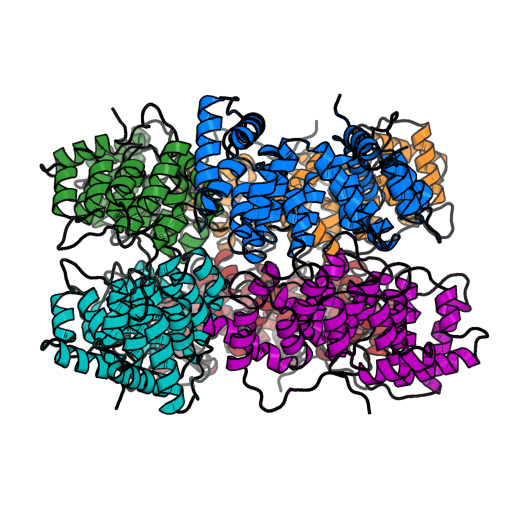164 ? 49.178 68.010 155.829 1.00 26.87 165 VAL F N 1
ATOM 13582 C CA . VAL F 1 164 ? 49.725 67.913 157.176 1.00 22.49 165 VAL F CA 1
ATOM 13583 C C . VAL F 1 164 ? 49.487 66.498 157.714 1.00 21.17 165 VAL F C 1
ATOM 13584 O O . VAL F 1 164 ? 48.429 65.910 157.476 1.00 28.85 165 VAL F O 1
ATOM 13588 N N . ASN F 1 165 ? 50.470 65.975 158.421 1.00 41.59 166 ASN F N 1
ATOM 13589 C CA . ASN F 1 165 ? 50.462 64.626 158.987 1.00 35.77 166 ASN F CA 1
ATOM 13590 C C . ASN F 1 165 ? 51.488 64.586 160.123 1.00 35.53 166 ASN F C 1
ATOM 13591 O O . ASN F 1 165 ? 52.683 64.454 159.866 1.00 28.25 166 ASN F O 1
ATOM 13596 N N . ALA F 1 166 ? 50.989 64.727 161.343 1.00 32.70 167 ALA F N 1
ATOM 13597 C CA . ALA F 1 166 ? 51.775 64.737 162.564 1.00 20.00 167 ALA F CA 1
ATOM 13598 C C . ALA F 1 166 ? 52.772 63.591 162.605 1.00 20.40 167 ALA F C 1
ATOM 13599 O O . ALA F 1 166 ? 53.921 63.739 163.022 1.00 41.05 167 ALA F O 1
ATOM 13601 N N . ALA F 1 167 ? 52.340 62.399 162.191 1.00 30.74 168 ALA F N 1
ATOM 13602 C CA . ALA F 1 167 ? 53.266 61.269 162.271 1.00 35.21 168 ALA F CA 1
ATOM 13603 C C . ALA F 1 167 ? 54.453 61.484 161.345 1.00 34.15 168 ALA F C 1
ATOM 13604 O O . ALA F 1 167 ? 55.606 61.392 161.768 1.00 40.01 168 ALA F O 1
ATOM 13606 N N . HIS F 1 168 ? 54.181 61.787 160.075 1.00 30.36 169 HIS F N 1
ATOM 13607 C CA . HIS F 1 168 ? 55.307 61.960 159.152 1.00 25.44 169 HIS F CA 1
ATOM 13608 C C . HIS F 1 168 ? 56.129 63.184 159.519 1.00 21.65 169 HIS F C 1
ATOM 13609 O O . HIS F 1 168 ? 57.352 63.204 159.402 1.00 33.85 169 HIS F O 1
ATOM 13616 N N . ALA F 1 169 ? 55.450 64.209 160.012 1.00 33.41 170 ALA F N 1
ATOM 13617 C CA . ALA F 1 169 ? 56.138 65.420 160.460 1.00 32.97 170 ALA F CA 1
ATOM 13618 C C . ALA F 1 169 ? 57.102 65.103 161.589 1.00 32.85 170 ALA F C 1
ATOM 13619 O O . ALA F 1 169 ? 58.221 65.607 161.636 1.00 29.84 170 ALA F O 1
ATOM 13621 N N . ALA F 1 170 ? 56.661 64.257 162.530 1.00 37.71 171 ALA F N 1
ATOM 13622 C CA . ALA F 1 170 ? 57.559 63.951 163.647 1.00 37.84 171 ALA F CA 1
ATOM 13623 C C . ALA F 1 170 ? 58.775 63.197 163.129 1.00 39.38 171 ALA F C 1
ATOM 13624 O O . ALA F 1 170 ? 59.904 63.408 163.578 1.00 37.83 171 ALA F O 1
ATOM 13626 N N . GLU F 1 171 ? 58.538 62.357 162.114 1.00 25.48 172 GLU F N 1
ATOM 13627 C CA . GLU F 1 171 ? 59.675 61.622 161.561 1.00 35.89 172 GLU F CA 1
ATOM 13628 C C . GLU F 1 171 ? 60.706 62.600 161.006 1.00 36.57 172 GLU F C 1
ATOM 13629 O O . GLU F 1 171 ? 61.911 62.399 161.174 1.00 28.12 172 GLU F O 1
ATOM 13635 N N . ASP F 1 172 ? 60.235 63.644 160.329 1.00 26.19 173 ASP F N 1
ATOM 13636 C CA . ASP F 1 172 ? 61.149 64.652 159.781 1.00 20.66 173 ASP F CA 1
ATOM 13637 C C . ASP F 1 172 ? 61.761 65.495 160.893 1.00 19.70 173 ASP F C 1
ATOM 13638 O O . ASP F 1 172 ? 62.931 65.879 160.812 1.00 34.29 173 ASP F O 1
ATOM 13643 N N . ALA F 1 173 ? 60.982 65.801 161.926 1.00 36.35 174 ALA F N 1
ATOM 13644 C CA . ALA F 1 173 ? 61.506 66.575 163.051 1.00 40.83 174 ALA F CA 1
ATOM 13645 C C . ALA F 1 173 ? 62.642 65.827 163.743 1.00 41.99 174 ALA F C 1
ATOM 13646 O O . ALA F 1 173 ? 63.623 66.449 164.158 1.00 40.35 174 ALA F O 1
ATOM 13648 N N . ALA F 1 174 ? 62.524 64.499 163.826 1.00 45.84 175 ALA F N 1
ATOM 13649 C CA . ALA F 1 174 ? 63.608 63.699 164.396 1.00 33.93 175 ALA F CA 1
ATOM 13650 C C . ALA F 1 174 ? 64.771 63.601 163.421 1.00 34.87 175 ALA F C 1
ATOM 13651 O O . ALA F 1 174 ? 65.945 63.647 163.797 1.00 42.10 175 ALA F O 1
ATOM 13653 N N . ALA F 1 175 ? 64.463 63.446 162.131 1.00 27.24 176 ALA F N 1
ATOM 13654 C CA . ALA F 1 175 ? 65.573 63.361 161.181 1.00 32.45 176 ALA F CA 1
ATOM 13655 C C . ALA F 1 175 ? 66.407 64.637 161.220 1.00 33.54 176 ALA F C 1
ATOM 13656 O O . ALA F 1 175 ? 67.640 64.624 161.206 1.00 40.47 176 ALA F O 1
ATOM 13658 N N . ILE F 1 176 ? 65.723 65.779 161.278 1.00 39.61 177 ILE F N 1
ATOM 13659 C CA . ILE F 1 176 ? 66.483 67.034 161.247 1.00 34.20 177 ILE F CA 1
ATOM 13660 C C . ILE F 1 176 ? 67.306 67.199 162.514 1.00 33.35 177 ILE F C 1
ATOM 13661 O O . ILE F 1 176 ? 68.445 67.659 162.468 1.00 44.91 177 ILE F O 1
ATOM 13666 N N . TYR F 1 177 ? 66.728 66.794 163.643 1.00 23.43 178 TYR F N 1
ATOM 13667 C CA . TYR F 1 177 ? 67.500 66.795 164.882 1.00 36.59 178 TYR F CA 1
ATOM 13668 C C . TYR F 1 177 ? 68.807 66.029 164.708 1.00 36.29 178 TYR F C 1
ATOM 13669 O O . TYR F 1 177 ? 69.893 66.520 165.011 1.00 39.66 178 TYR F O 1
ATOM 13678 N N . GLN F 1 178 ? 68.695 64.809 164.180 1.00 39.71 179 GLN F N 1
ATOM 13679 C CA . GLN F 1 178 ? 69.883 63.980 164.047 1.00 36.52 179 GLN F CA 1
ATOM 13680 C C . GLN F 1 178 ? 70.879 64.595 163.081 1.00 38.03 179 GLN F C 1
ATOM 13681 O O . GLN F 1 178 ? 72.089 64.419 163.241 1.00 60.40 179 GLN F O 1
ATOM 13687 N N . ALA F 1 179 ? 70.381 65.310 162.069 1.00 33.76 180 ALA F N 1
ATOM 13688 C CA . ALA F 1 179 ? 71.306 65.843 161.066 1.00 27.42 180 ALA F CA 1
ATOM 13689 C C . ALA F 1 179 ? 72.157 66.976 161.619 1.00 25.60 180 ALA F C 1
ATOM 13690 O O . ALA F 1 179 ? 73.201 67.327 161.062 1.00 39.05 180 ALA F O 1
ATOM 13692 N N . GLY F 1 180 ? 71.710 67.578 162.719 1.00 29.18 181 GLY F N 1
ATOM 13693 C CA . GLY F 1 180 ? 72.475 68.673 163.285 1.00 38.28 181 GLY F CA 1
ATOM 13694 C C . GLY F 1 180 ? 72.813 68.488 164.752 1.00 39.18 181 GLY F C 1
ATOM 13695 O O . GLY F 1 180 ? 73.981 68.296 165.094 1.00 42.89 181 GLY F O 1
ATOM 13696 N N . GLU F 1 181 ? 71.801 68.588 165.603 1.00 35.82 182 GLU F N 1
ATOM 13697 C CA . GLU F 1 181 ? 71.974 68.565 167.042 1.00 40.46 182 GLU F CA 1
ATOM 13698 C C . GLU F 1 181 ? 72.472 67.225 167.557 1.00 42.25 182 GLU F C 1
ATOM 13699 O O . GLU F 1 181 ? 73.374 67.178 168.404 1.00 56.64 182 GLU F O 1
ATOM 13705 N N . GLY F 1 182 ? 71.925 66.103 167.095 1.00 41.66 183 GLY F N 1
ATOM 13706 C CA . GLY F 1 182 ? 72.303 64.805 167.632 1.00 42.92 183 GLY F CA 1
ATOM 13707 C C . GLY F 1 182 ? 73.697 64.332 167.284 1.00 44.06 183 GLY F C 1
ATOM 13708 O O . GLY F 1 182 ? 73.956 63.122 167.264 1.00 55.51 183 GLY F O 1
ATOM 13709 N N . GLN F 1 183 ? 74.636 65.230 167.005 1.00 52.34 184 GLN F N 1
ATOM 13710 C CA . GLN F 1 183 ? 76.016 64.877 166.709 1.00 39.32 184 GLN F CA 1
ATOM 13711 C C . GLN F 1 183 ? 76.908 66.117 166.691 1.00 37.88 184 GLN F C 1
ATOM 13712 O O . GLN F 1 183 ? 76.430 67.235 166.869 1.00 51.92 184 GLN F O 1
ATOM 13718 N N . ILE F 1 184 ? 78.200 65.904 166.472 1.00 57.46 185 ILE F N 1
ATOM 13719 C CA . ILE F 1 184 ? 79.146 67.017 166.433 1.00 65.96 185 ILE F CA 1
ATOM 13720 C C . ILE F 1 184 ? 79.251 67.576 165.020 1.00 65.75 185 ILE F C 1
ATOM 13721 O O . ILE F 1 184 ? 79.187 68.790 164.825 1.00 56.66 185 ILE F O 1
ATOM 13726 N N . GLY F 1 185 ? 79.381 66.688 164.042 1.00 49.15 186 GLY F N 1
ATOM 13727 C CA . GLY F 1 185 ? 79.361 67.078 162.637 1.00 40.07 186 GLY F CA 1
ATOM 13728 C C . GLY F 1 185 ? 77.945 67.428 162.200 1.00 38.48 186 GLY F C 1
ATOM 13729 O O . GLY F 1 185 ? 77.060 67.580 163.048 1.00 35.12 186 GLY F O 1
ATOM 13730 N N . THR F 1 186 ? 77.710 67.582 160.900 1.00 31.10 187 THR F N 1
ATOM 13731 C CA . THR F 1 186 ? 76.351 67.878 160.437 1.00 39.53 187 THR F CA 1
ATOM 13732 C C . THR F 1 186 ? 75.999 67.109 159.174 1.00 36.91 187 THR F C 1
ATOM 13733 O O . THR F 1 186 ? 76.839 66.812 158.329 1.00 31.34 187 THR F O 1
ATOM 13737 N N . ASP F 1 187 ? 74.722 66.763 159.027 1.00 36.30 188 ASP F N 1
ATOM 13738 C CA . ASP F 1 187 ? 74.207 66.276 157.757 1.00 36.39 188 ASP F CA 1
ATOM 13739 C C . ASP F 1 187 ? 73.378 67.396 157.116 1.00 36.22 188 ASP F C 1
ATOM 13740 O O . ASP F 1 187 ? 72.158 67.440 157.273 1.00 31.63 188 ASP F O 1
ATOM 13745 N N . GLU F 1 188 ? 74.075 68.320 156.463 1.00 39.87 189 GLU F N 1
ATOM 13746 C CA . GLU F 1 188 ? 73.411 69.483 155.890 1.00 33.44 189 GLU F CA 1
ATOM 13747 C C . GLU F 1 188 ? 72.335 69.061 154.893 1.00 34.56 189 GLU F C 1
ATOM 13748 O O . GLU F 1 188 ? 71.297 69.718 154.793 1.00 26.73 189 GLU F O 1
ATOM 13754 N N . SER F 1 189 ? 72.620 68.042 154.089 1.00 26.40 190 SER F N 1
ATOM 13755 C CA . SER F 1 189 ? 71.738 67.657 152.999 1.00 24.29 190 SER F CA 1
ATOM 13756 C C . SER F 1 189 ? 70.336 67.324 153.480 1.00 23.15 190 SER F C 1
ATOM 13757 O O . SER F 1 189 ? 69.367 67.382 152.724 1.00 23.54 190 SER F O 1
ATOM 13760 N N . ARG F 1 190 ? 70.197 66.963 154.752 1.00 23.01 191 ARG F N 1
ATOM 13761 C CA . ARG F 1 190 ? 68.872 66.575 155.239 1.00 24.77 191 ARG F CA 1
ATOM 13762 C C . ARG F 1 190 ? 68.042 67.823 155.510 1.00 22.57 191 ARG F C 1
ATOM 13763 O O . ARG F 1 190 ? 66.835 67.818 155.288 1.00 26.34 191 ARG F O 1
ATOM 13771 N N . PHE F 1 191 ? 68.696 68.882 155.982 1.00 27.97 192 PHE F N 1
ATOM 13772 C CA . PHE F 1 191 ? 68.030 70.166 156.179 1.00 21.02 192 PHE F CA 1
ATOM 13773 C C . PHE F 1 191 ? 67.548 70.679 154.817 1.00 17.89 192 PHE F C 1
ATOM 13774 O O . PHE F 1 191 ? 66.440 71.175 154.669 1.00 22.42 192 PHE F O 1
ATOM 13782 N N . ASN F 1 192 ? 68.408 70.557 153.821 1.00 17.91 193 ASN F N 1
ATOM 13783 C CA . ASN F 1 192 ? 68.089 70.916 152.448 1.00 33.56 193 ASN F CA 1
ATOM 13784 C C . ASN F 1 192 ? 66.881 70.106 151.982 1.00 36.13 193 ASN F C 1
ATOM 13785 O O . ASN F 1 192 ? 65.898 70.651 151.489 1.00 25.24 193 ASN F O 1
ATOM 13790 N N . ALA F 1 193 ? 66.998 68.786 152.152 1.00 28.00 194 ALA F N 1
ATOM 13791 C CA . ALA F 1 193 ? 65.969 67.894 151.643 1.00 13.19 194 ALA F CA 1
ATOM 13792 C C . ALA F 1 193 ? 64.607 68.271 152.198 1.00 11.73 194 ALA F C 1
ATOM 13793 O O . ALA F 1 193 ? 63.626 68.398 151.465 1.00 24.52 194 ALA F O 1
ATOM 13795 N N . VAL F 1 194 ? 64.517 68.414 153.514 1.00 16.23 195 VAL F N 1
ATOM 13796 C CA . VAL F 1 194 ? 63.185 68.641 154.093 1.00 31.09 195 VAL F CA 1
ATOM 13797 C C . VAL F 1 194 ? 62.695 70.059 153.874 1.00 31.49 195 VAL F C 1
ATOM 13798 O O . VAL F 1 194 ? 61.512 70.315 153.630 1.00 23.35 195 VAL F O 1
ATOM 13802 N N . LEU F 1 195 ? 63.607 71.019 153.969 1.00 16.68 196 LEU F N 1
ATOM 13803 C CA . LEU F 1 195 ? 63.217 72.422 153.849 1.00 21.93 196 LEU F CA 1
ATOM 13804 C C . LEU F 1 195 ? 62.826 72.793 152.429 1.00 19.86 196 LEU F C 1
ATOM 13805 O O . LEU F 1 195 ? 62.107 73.767 152.194 1.00 27.92 196 LEU F O 1
ATOM 13810 N N . ALA F 1 196 ? 63.277 72.028 151.441 1.00 17.51 197 ALA F N 1
ATOM 13811 C CA . ALA F 1 196 ? 62.926 72.406 150.072 1.00 23.15 197 ALA F CA 1
ATOM 13812 C C . ALA F 1 196 ? 61.731 71.649 149.512 1.00 24.49 197 ALA F C 1
ATOM 13813 O O . ALA F 1 196 ? 61.135 72.120 148.530 1.00 16.86 197 ALA F O 1
ATOM 13815 N N . THR F 1 197 ? 61.395 70.473 150.040 1.00 18.54 198 THR F N 1
ATOM 13816 C CA . THR F 1 197 ? 60.407 69.618 149.392 1.00 26.17 198 THR F CA 1
ATOM 13817 C C . THR F 1 197 ? 59.040 69.566 150.052 1.00 24.32 198 THR F C 1
ATOM 13818 O O . THR F 1 197 ? 58.054 69.274 149.363 1.00 22.39 198 THR F O 1
ATOM 13822 N N . ARG F 1 198 ? 58.945 69.744 151.365 1.00 19.27 199 ARG F N 1
ATOM 13823 C CA . ARG F 1 198 ? 57.655 69.617 152.031 1.00 25.12 199 ARG F CA 1
ATOM 13824 C C . ARG F 1 198 ? 56.807 70.878 151.825 1.00 27.51 199 ARG F C 1
ATOM 13825 O O . ARG F 1 198 ? 57.337 71.988 151.780 1.00 23.23 199 ARG F O 1
ATOM 13833 N N . SER F 1 199 ? 55.495 70.683 151.773 1.00 29.51 200 SER F N 1
ATOM 13834 C CA . SER F 1 199 ? 54.526 71.765 151.707 1.00 31.62 200 SER F CA 1
ATOM 13835 C C . SER F 1 199 ? 54.701 72.724 152.877 1.00 33.05 200 SER F C 1
ATOM 13836 O O . SER F 1 199 ? 55.149 72.305 153.948 1.00 27.68 200 SER F O 1
ATOM 13839 N N . TYR F 1 200 ? 54.354 73.999 152.707 1.00 23.27 201 TYR F N 1
ATOM 13840 C CA . TYR F 1 200 ? 54.435 74.941 153.829 1.00 28.29 201 TYR F CA 1
ATOM 13841 C C . TYR F 1 200 ? 53.583 74.501 155.011 1.00 30.29 201 TYR F C 1
ATOM 13842 O O . TYR F 1 200 ? 54.008 74.586 156.176 1.00 22.60 201 TYR F O 1
ATOM 13851 N N . PRO F 1 201 ? 52.331 74.081 154.831 1.00 28.20 202 PRO F N 1
ATOM 13852 C CA . PRO F 1 201 ? 51.567 73.645 156.014 1.00 25.19 202 PRO F CA 1
ATOM 13853 C C . PRO F 1 201 ? 52.229 72.479 156.727 1.00 22.08 202 PRO F C 1
ATOM 13854 O O . PRO F 1 201 ? 52.284 72.433 157.959 1.00 19.81 202 PRO F O 1
ATOM 13858 N N . GLN F 1 202 ? 52.805 71.534 155.984 1.00 25.73 203 GLN F N 1
ATOM 13859 C CA . GLN F 1 202 ? 53.442 70.398 156.648 1.00 20.78 203 GLN F CA 1
ATOM 13860 C C . GLN F 1 202 ? 54.749 70.770 157.322 1.00 22.75 203 GLN F C 1
ATOM 13861 O O . GLN F 1 202 ? 55.113 70.196 158.356 1.00 31.46 203 GLN F O 1
ATOM 13867 N N . LEU F 1 203 ? 55.485 71.734 156.771 1.00 23.85 204 LEU F N 1
ATOM 13868 C CA . LEU F 1 203 ? 56.735 72.157 157.410 1.00 23.58 204 LEU F CA 1
ATOM 13869 C C . LEU F 1 203 ? 56.435 72.819 158.755 1.00 22.52 204 LEU F C 1
ATOM 13870 O O . LEU F 1 203 ? 57.101 72.583 159.764 1.00 32.42 204 LEU F O 1
ATOM 13875 N N . HIS F 1 204 ? 55.405 73.652 158.755 1.00 21.08 205 HIS F N 1
ATOM 13876 C CA . HIS F 1 204 ? 54.935 74.295 159.975 1.00 36.04 205 HIS F CA 1
ATOM 13877 C C . HIS F 1 204 ? 54.595 73.249 161.039 1.00 38.27 205 HIS F C 1
ATOM 13878 O O . HIS F 1 204 ? 54.822 73.465 162.233 1.00 29.47 205 HIS F O 1
ATOM 13885 N N . GLN F 1 205 ? 54.056 72.105 160.609 1.00 33.66 206 GLN F N 1
ATOM 13886 C CA . GLN F 1 205 ? 53.779 71.027 161.561 1.00 27.85 206 GLN F CA 1
ATOM 13887 C C . GLN F 1 205 ? 55.079 70.424 162.075 1.00 27.17 206 GLN F C 1
ATOM 13888 O O . GLN F 1 205 ? 55.238 70.135 163.257 1.00 49.30 206 GLN F O 1
ATOM 13894 N N . ILE F 1 206 ? 56.042 70.255 161.182 1.00 21.96 207 ILE F N 1
ATOM 13895 C CA . ILE F 1 206 ? 57.367 69.743 161.490 1.00 25.23 207 ILE F CA 1
ATOM 13896 C C . ILE F 1 206 ? 58.122 70.688 162.417 1.00 29.17 207 ILE F C 1
ATOM 13897 O O . ILE F 1 206 ? 58.918 70.271 163.266 1.00 29.96 207 ILE F O 1
ATOM 13902 N N . PHE F 1 207 ? 57.924 72.008 162.287 1.00 30.66 208 PHE F N 1
ATOM 13903 C CA . PHE F 1 207 ? 58.648 72.875 163.228 1.00 32.42 208 PHE F CA 1
ATOM 13904 C C . PHE F 1 207 ? 58.086 72.678 164.635 1.00 32.80 208 PHE F C 1
ATOM 13905 O O . PHE F 1 207 ? 58.828 72.661 165.618 1.00 31.50 208 PHE F O 1
ATOM 13913 N N . HIS F 1 208 ? 56.771 72.473 164.705 1.00 31.69 209 HIS F N 1
ATOM 13914 C CA . HIS F 1 208 ? 56.117 72.207 165.984 1.00 46.22 209 HIS F CA 1
ATOM 13915 C C . HIS F 1 208 ? 56.700 70.946 166.614 1.00 46.03 209 HIS F C 1
ATOM 13916 O O . HIS F 1 208 ? 57.158 70.951 167.755 1.00 56.11 209 HIS F O 1
ATOM 13923 N N . GLU F 1 209 ? 56.687 69.867 165.836 1.00 37.98 210 GLU F N 1
ATOM 13924 C CA . GLU F 1 209 ? 57.196 68.598 166.336 1.00 28.05 210 GLU F CA 1
ATOM 13925 C C . GLU F 1 209 ? 58.632 68.774 166.798 1.00 30.38 210 GLU F C 1
ATOM 13926 O O . GLU F 1 209 ? 59.024 68.203 167.815 1.00 45.12 210 GLU F O 1
ATOM 13932 N N . TYR F 1 210 ? 59.404 69.584 166.068 1.00 26.94 211 TYR F N 1
ATOM 13933 C CA . TYR F 1 210 ? 60.811 69.712 166.431 1.00 28.14 211 TYR F CA 1
ATOM 13934 C C . TYR F 1 210 ? 60.966 70.219 167.863 1.00 31.93 211 TYR F C 1
ATOM 13935 O O . TYR F 1 210 ? 61.799 69.719 168.630 1.00 30.77 211 TYR F O 1
ATOM 13944 N N . SER F 1 211 ? 60.163 71.222 168.222 1.00 41.76 212 SER F N 1
ATOM 13945 C CA . SER F 1 211 ? 60.301 71.808 169.554 1.00 54.37 212 SER F CA 1
ATOM 13946 C C . SER F 1 211 ? 60.012 70.784 170.643 1.00 54.84 212 SER F C 1
ATOM 13947 O O . SER F 1 211 ? 60.544 70.882 171.752 1.00 57.42 212 SER F O 1
ATOM 13950 N N . LYS F 1 212 ? 59.215 69.768 170.324 1.00 38.42 213 LYS F N 1
ATOM 13951 C CA . LYS F 1 212 ? 58.844 68.782 171.334 1.00 42.31 213 LYS F CA 1
ATOM 13952 C C . LYS F 1 212 ? 59.963 67.798 171.632 1.00 41.67 213 LYS F C 1
ATOM 13953 O O . LYS F 1 212 ? 59.958 67.123 172.664 1.00 72.61 213 LYS F O 1
ATOM 13959 N N . ILE F 1 213 ? 60.939 67.710 170.744 1.00 39.78 214 ILE F N 1
ATOM 13960 C CA . ILE F 1 213 ? 62.051 66.780 170.926 1.00 37.65 214 ILE F CA 1
ATOM 13961 C C . ILE F 1 213 ? 63.383 67.497 171.044 1.00 38.01 214 ILE F C 1
ATOM 13962 O O . ILE F 1 213 ? 64.465 66.952 170.824 1.00 46.20 214 ILE F O 1
ATOM 13967 N N . SER F 1 214 ? 63.334 68.784 171.379 1.00 34.76 215 SER F N 1
ATOM 13968 C CA . SER F 1 214 ? 64.577 69.539 171.496 1.00 45.59 215 SER F CA 1
ATOM 13969 C C . SER F 1 214 ? 64.402 70.646 172.533 1.00 46.55 215 SER F C 1
ATOM 13970 O O . SER F 1 214 ? 63.288 70.922 172.975 1.00 55.14 215 SER F O 1
ATOM 13973 N N . ASN F 1 215 ? 65.509 71.271 172.893 1.00 43.66 216 ASN F N 1
ATOM 13974 C CA . ASN F 1 215 ? 65.511 72.432 173.769 1.00 60.30 216 ASN F CA 1
ATOM 13975 C C . ASN F 1 215 ? 65.339 73.706 172.935 1.00 61.04 216 ASN F C 1
ATOM 13976 O O . ASN F 1 215 ? 64.702 74.671 173.353 1.00 56.27 216 ASN F O 1
ATOM 13981 N N . LYS F 1 216 ? 65.938 73.691 171.746 1.00 51.38 217 LYS F N 1
ATOM 13982 C CA . LYS F 1 216 ? 65.975 74.856 170.876 1.00 45.87 217 LYS F CA 1
ATOM 13983 C C . LYS F 1 216 ? 64.930 74.773 169.770 1.00 44.47 217 LYS F C 1
ATOM 13984 O O . LYS F 1 216 ? 64.612 73.680 169.296 1.00 52.07 217 LYS F O 1
ATOM 13990 N N . THR F 1 217 ? 64.428 75.930 169.343 1.00 44.28 218 THR F N 1
ATOM 13991 C CA . THR F 1 217 ? 63.502 75.954 168.210 1.00 32.13 218 THR F CA 1
ATOM 13992 C C . THR F 1 217 ? 64.249 75.556 166.950 1.00 30.86 218 THR F C 1
ATOM 13993 O O . THR F 1 217 ? 65.481 75.437 166.957 1.00 33.83 218 THR F O 1
ATOM 13997 N N . ILE F 1 218 ? 63.538 75.308 165.843 1.00 28.28 219 ILE F N 1
ATOM 13998 C CA . ILE F 1 218 ? 64.354 74.919 164.680 1.00 30.77 219 ILE F CA 1
ATOM 13999 C C . ILE F 1 218 ? 65.216 76.100 164.250 1.00 29.20 219 ILE F C 1
ATOM 14000 O O . ILE F 1 218 ? 66.391 75.940 163.918 1.00 42.41 219 ILE F O 1
ATOM 14005 N N . LEU F 1 219 ? 64.675 77.305 164.396 1.00 54.81 220 LEU F N 1
ATOM 14006 C CA . LEU F 1 219 ? 65.420 78.540 164.171 1.00 37.92 220 LEU F CA 1
ATOM 14007 C C . LEU F 1 219 ? 66.734 78.560 164.940 1.00 36.38 220 LEU F C 1
ATOM 14008 O O . LEU F 1 219 ? 67.812 78.690 164.354 1.00 29.35 220 LEU F O 1
ATOM 14013 N N . GLN F 1 220 ? 66.633 78.428 166.261 1.00 29.41 221 GLN F N 1
ATOM 14014 C CA . GLN F 1 220 ? 67.816 78.372 167.112 1.00 28.02 221 GLN F CA 1
ATOM 14015 C C . GLN F 1 220 ? 68.716 77.221 166.689 1.00 28.92 221 GLN F C 1
ATOM 14016 O O . GLN F 1 220 ? 69.942 77.328 166.618 1.00 32.28 221 GLN F O 1
ATOM 14022 N N . ALA F 1 221 ? 68.056 76.095 166.387 1.00 32.49 222 ALA F N 1
ATOM 14023 C CA . ALA F 1 221 ? 68.856 74.939 165.971 1.00 27.92 222 ALA F CA 1
ATOM 14024 C C . ALA F 1 221 ? 69.627 75.285 164.710 1.00 27.04 222 ALA F C 1
ATOM 14025 O O . ALA F 1 221 ? 70.834 75.068 164.591 1.00 34.10 222 ALA F O 1
ATOM 14027 N N . ILE F 1 222 ? 68.928 75.869 163.734 1.00 35.37 223 ILE F N 1
ATOM 14028 C CA . ILE F 1 222 ? 69.643 76.201 162.498 1.00 27.08 223 ILE F CA 1
ATOM 14029 C C . ILE F 1 222 ? 70.725 77.243 162.717 1.00 24.67 223 ILE F C 1
ATOM 14030 O O . ILE F 1 222 ? 71.831 77.097 162.193 1.00 20.72 223 ILE F O 1
ATOM 14035 N N . GLU F 1 223 ? 70.441 78.274 163.504 1.00 33.72 224 GLU F N 1
ATOM 14036 C CA . GLU F 1 223 ? 71.435 79.298 163.830 1.00 42.15 224 GLU F CA 1
ATOM 14037 C C . GLU F 1 223 ? 72.727 78.653 164.331 1.00 42.48 224 GLU F C 1
ATOM 14038 O O . GLU F 1 223 ? 73.829 78.883 163.841 1.00 49.59 224 GLU F O 1
ATOM 14044 N N . ASN F 1 224 ? 72.565 77.768 165.306 1.00 34.47 225 ASN F N 1
ATOM 14045 C CA . ASN F 1 224 ? 73.658 77.117 165.996 1.00 38.07 225 ASN F CA 1
ATOM 14046 C C . ASN F 1 224 ? 74.544 76.289 165.078 1.00 38.45 225 ASN F C 1
ATOM 14047 O O . ASN F 1 224 ? 75.771 76.314 165.170 1.00 43.74 225 ASN F O 1
ATOM 14052 N N . GLU F 1 225 ? 73.897 75.537 164.201 1.00 35.47 226 GLU F N 1
ATOM 14053 C CA . GLU F 1 225 ? 74.496 74.504 163.377 1.00 31.92 226 GLU F CA 1
ATOM 14054 C C . GLU F 1 225 ? 75.186 75.030 162.136 1.00 32.65 226 GLU F C 1
ATOM 14055 O O . GLU F 1 225 ? 76.114 74.425 161.593 1.00 32.35 226 GLU F O 1
ATOM 14061 N N . PHE F 1 226 ? 74.691 76.163 161.631 1.00 35.41 227 PHE F N 1
ATOM 14062 C CA . PHE F 1 226 ? 75.230 76.663 160.368 1.00 33.07 227 PHE F CA 1
ATOM 14063 C C . PHE F 1 226 ? 75.763 78.080 160.527 1.00 33.33 227 PHE F C 1
ATOM 14064 O O . PHE F 1 226 ? 75.539 78.726 161.549 1.00 36.87 227 PHE F O 1
ATOM 14072 N N . SER F 1 227 ? 76.417 78.546 159.471 1.00 44.23 228 SER F N 1
ATOM 14073 C CA . SER F 1 227 ? 76.927 79.911 159.397 1.00 33.47 228 SER F CA 1
ATOM 14074 C C . SER F 1 227 ? 76.800 80.423 157.966 1.00 34.08 228 SER F C 1
ATOM 14075 O O . SER F 1 227 ? 76.479 79.649 157.057 1.00 34.04 228 SER F O 1
ATOM 14078 N N . GLY F 1 228 ? 77.047 81.712 157.776 1.00 43.28 229 GLY F N 1
ATOM 14079 C CA . GLY F 1 228 ? 77.077 82.339 156.475 1.00 29.10 229 GLY F CA 1
ATOM 14080 C C . GLY F 1 228 ? 75.865 82.072 155.600 1.00 28.55 229 GLY F C 1
ATOM 14081 O O . GLY F 1 228 ? 74.742 81.964 156.091 1.00 22.29 229 GLY F O 1
ATOM 14082 N N . ASP F 1 229 ? 76.117 82.008 154.302 1.00 32.04 230 ASP F N 1
ATOM 14083 C CA . ASP F 1 229 ? 75.135 81.938 153.240 1.00 27.02 230 ASP F CA 1
ATOM 14084 C C . ASP F 1 229 ? 74.071 80.886 153.509 1.00 27.08 230 ASP F C 1
ATOM 14085 O O . ASP F 1 229 ? 72.883 81.172 153.608 1.00 27.22 230 ASP F O 1
ATOM 14090 N N . ILE F 1 230 ? 74.507 79.631 153.613 1.00 27.22 231 ILE F N 1
ATOM 14091 C CA . ILE F 1 230 ? 73.557 78.542 153.829 1.00 30.24 231 ILE F CA 1
ATOM 14092 C C . ILE F 1 230 ? 72.751 78.755 155.092 1.00 33.33 231 ILE F C 1
ATOM 14093 O O . ILE F 1 230 ? 71.564 78.394 155.153 1.00 23.23 231 ILE F O 1
ATOM 14098 N N . LYS F 1 231 ? 73.355 79.300 156.152 1.00 26.25 232 LYS F N 1
ATOM 14099 C CA . LYS F 1 231 ? 72.545 79.486 157.355 1.00 25.75 232 LYS F CA 1
ATOM 14100 C C . LYS F 1 231 ? 71.412 80.468 157.091 1.00 28.39 232 LYS F C 1
ATOM 14101 O O . LYS F 1 231 ? 70.273 80.287 157.523 1.00 23.94 232 LYS F O 1
ATOM 14107 N N . ASN F 1 232 ? 71.697 81.556 156.366 1.00 31.39 233 ASN F N 1
ATOM 14108 C CA . ASN F 1 232 ? 70.614 82.508 156.118 1.00 26.32 233 ASN F CA 1
ATOM 14109 C C . ASN F 1 232 ? 69.602 81.959 155.125 1.00 25.52 233 ASN F C 1
ATOM 14110 O O . ASN F 1 232 ? 68.412 82.258 155.209 1.00 28.15 233 ASN F O 1
ATOM 14115 N N . GLY F 1 233 ? 70.069 81.171 154.152 1.00 19.72 234 GLY F N 1
ATOM 14116 C CA . GLY F 1 233 ? 69.101 80.571 153.244 1.00 19.96 234 GLY F CA 1
ATOM 14117 C C . GLY F 1 233 ? 68.123 79.664 153.962 1.00 22.22 234 GLY F C 1
ATOM 14118 O O . GLY F 1 233 ? 66.905 79.753 153.761 1.00 20.30 234 GLY F O 1
ATOM 14119 N N . LEU F 1 234 ? 68.618 78.752 154.810 1.00 28.17 235 LEU F N 1
ATOM 14120 C CA . LEU F 1 234 ? 67.699 77.858 155.511 1.00 18.44 235 LEU F CA 1
ATOM 14121 C C . LEU F 1 234 ? 66.782 78.651 156.437 1.00 18.59 235 LEU F C 1
ATOM 14122 O O . LEU F 1 234 ? 65.577 78.422 156.478 1.00 24.48 235 LEU F O 1
ATOM 14127 N N . LEU F 1 235 ? 67.367 79.605 157.158 1.00 24.77 236 LEU F N 1
ATOM 14128 C CA . LEU F 1 235 ? 66.559 80.418 158.061 1.00 30.93 236 LEU F CA 1
ATOM 14129 C C . LEU F 1 235 ? 65.459 81.127 157.277 1.00 31.17 236 LEU F C 1
ATOM 14130 O O . LEU F 1 235 ? 64.330 81.220 157.752 1.00 39.85 236 LEU F O 1
ATOM 14135 N N . ALA F 1 236 ? 65.772 81.617 156.076 1.00 24.77 237 ALA F N 1
ATOM 14136 C CA . ALA F 1 236 ? 64.758 82.320 155.288 1.00 22.82 237 ALA F CA 1
ATOM 14137 C C . ALA F 1 236 ? 63.631 81.377 154.921 1.00 22.52 237 ALA F C 1
ATOM 14138 O O . ALA F 1 236 ? 62.459 81.754 154.814 1.00 17.89 237 ALA F O 1
ATOM 14140 N N . ILE F 1 237 ? 63.952 80.088 154.748 1.00 21.50 238 ILE F N 1
ATOM 14141 C CA . ILE F 1 237 ? 62.812 79.210 154.446 1.00 20.65 238 ILE F CA 1
ATOM 14142 C C . ILE F 1 237 ? 61.940 79.067 155.680 1.00 20.76 238 ILE F C 1
ATOM 14143 O O . ILE F 1 237 ? 60.714 79.196 155.604 1.00 23.64 238 ILE F O 1
ATOM 14148 N N . VAL F 1 238 ? 62.547 78.882 156.855 1.00 20.68 239 VAL F N 1
ATOM 14149 C CA . VAL F 1 238 ? 61.703 78.681 158.039 1.00 20.62 239 VAL F CA 1
ATOM 14150 C C . VAL F 1 238 ? 60.849 79.905 158.309 1.00 22.42 239 VAL F C 1
ATOM 14151 O O . VAL F 1 238 ? 59.668 79.815 158.646 1.00 24.00 239 VAL F O 1
ATOM 14155 N N . LYS F 1 239 ? 61.435 81.085 158.102 1.00 18.98 240 LYS F N 1
ATOM 14156 C CA . LYS F 1 239 ? 60.714 82.331 158.325 1.00 32.56 240 LYS F CA 1
ATOM 14157 C C . LYS F 1 239 ? 59.562 82.528 157.351 1.00 31.70 240 LYS F C 1
ATOM 14158 O O . LYS F 1 239 ? 58.506 83.065 157.700 1.00 30.60 240 LYS F O 1
ATOM 14164 N N . SER F 1 240 ? 59.737 82.122 156.097 1.00 25.52 241 SER F N 1
ATOM 14165 C CA . SER F 1 240 ? 58.694 82.340 155.093 1.00 33.39 241 SER F CA 1
ATOM 14166 C C . SER F 1 240 ? 57.495 81.450 155.397 1.00 32.95 241 SER F C 1
ATOM 14167 O O . SER F 1 240 ? 56.354 81.729 155.052 1.00 27.79 241 SER F O 1
ATOM 14170 N N . VAL F 1 241 ? 57.811 80.315 156.016 1.00 16.99 242 VAL F N 1
ATOM 14171 C CA . VAL F 1 241 ? 56.758 79.386 156.407 1.00 26.13 242 VAL F CA 1
ATOM 14172 C C . VAL F 1 241 ? 56.003 79.934 157.610 1.00 27.72 242 VAL F C 1
ATOM 14173 O O . VAL F 1 241 ? 54.776 80.017 157.566 1.00 32.32 242 VAL F O 1
ATOM 14177 N N . GLU F 1 242 ? 56.754 80.304 158.650 1.00 22.10 243 GLU F N 1
ATOM 14178 C CA . GLU F 1 242 ? 56.148 80.769 159.889 1.00 35.24 243 GLU F CA 1
ATOM 14179 C C . GLU F 1 242 ? 55.508 82.141 159.766 1.00 38.08 243 GLU F C 1
ATOM 14180 O O . GLU F 1 242 ? 54.380 82.367 160.222 1.00 29.68 243 GLU F O 1
ATOM 14186 N N . ASN F 1 243 ? 56.216 83.103 159.174 1.00 34.79 244 ASN F N 1
ATOM 14187 C CA . ASN F 1 243 ? 55.621 84.431 159.051 1.00 28.88 244 ASN F CA 1
ATOM 14188 C C . ASN F 1 243 ? 56.296 85.234 157.942 1.00 27.63 244 ASN F C 1
ATOM 14189 O O . ASN F 1 243 ? 57.249 85.959 158.208 1.00 26.73 244 ASN F O 1
ATOM 14194 N N . ARG F 1 244 ? 55.794 85.062 156.728 1.00 19.62 245 ARG F N 1
ATOM 14195 C CA . ARG F 1 244 ? 56.325 85.681 155.525 1.00 31.54 245 ARG F CA 1
ATOM 14196 C C . ARG F 1 244 ? 56.423 87.190 155.692 1.00 33.27 245 ARG F C 1
ATOM 14197 O O . ARG F 1 244 ? 57.443 87.820 155.411 1.00 37.78 245 ARG F O 1
ATOM 14205 N N . PHE F 1 245 ? 55.331 87.766 156.194 1.00 36.65 246 PHE F N 1
ATOM 14206 C CA . PHE F 1 245 ? 55.306 89.203 156.452 1.00 24.71 246 PHE F CA 1
ATOM 14207 C C . PHE F 1 245 ? 56.456 89.572 157.385 1.00 25.83 246 PHE F C 1
ATOM 14208 O O . PHE F 1 245 ? 57.086 90.618 157.230 1.00 22.73 246 PHE F O 1
ATOM 14216 N N . ALA F 1 246 ? 56.701 88.697 158.359 1.00 23.46 247 ALA F N 1
ATOM 14217 C CA . ALA F 1 246 ? 57.731 88.965 159.357 1.00 26.45 247 ALA F CA 1
ATOM 14218 C C . ALA F 1 246 ? 59.117 88.991 158.730 1.00 23.23 247 ALA F C 1
ATOM 14219 O O . ALA F 1 246 ? 59.940 89.850 159.035 1.00 26.39 247 ALA F O 1
ATOM 14221 N N . TYR F 1 247 ? 59.358 88.054 157.821 1.00 19.85 248 TYR F N 1
ATOM 14222 C CA . TYR F 1 247 ? 60.607 88.024 157.076 1.00 24.76 248 TYR F CA 1
ATOM 14223 C C . TYR F 1 247 ? 60.854 89.356 156.372 1.00 24.01 248 TYR F C 1
ATOM 14224 O O . TYR F 1 247 ? 61.844 90.041 156.644 1.00 28.50 248 TYR F O 1
ATOM 14233 N N . PHE F 1 248 ? 59.960 89.784 155.483 1.00 26.49 249 PHE F N 1
ATOM 14234 C CA . PHE F 1 248 ? 60.182 91.055 154.788 1.00 26.18 249 PHE F CA 1
ATOM 14235 C C . PHE F 1 248 ? 60.340 92.223 155.752 1.00 26.06 249 PHE F C 1
ATOM 14236 O O . PHE F 1 248 ? 61.175 93.105 155.543 1.00 31.51 249 PHE F O 1
ATOM 14244 N N . ALA F 1 249 ? 59.548 92.229 156.825 1.00 22.11 250 ALA F N 1
ATOM 14245 C CA . ALA F 1 249 ? 59.631 93.352 157.763 1.00 25.64 250 ALA F CA 1
ATOM 14246 C C . ALA F 1 249 ? 61.048 93.456 158.316 1.00 27.93 250 ALA F C 1
ATOM 14247 O O . ALA F 1 249 ? 61.636 94.539 158.327 1.00 31.40 250 ALA F O 1
ATOM 14249 N N . GLU F 1 250 ? 61.567 92.298 158.696 1.00 29.52 251 GLU F N 1
ATOM 14250 C CA . GLU F 1 250 ? 62.920 92.106 159.202 1.00 38.62 251 GLU F CA 1
ATOM 14251 C C . GLU F 1 250 ? 63.967 92.603 158.213 1.00 38.23 251 GLU F C 1
ATOM 14252 O O . GLU F 1 250 ? 64.879 93.376 158.511 1.00 23.77 251 GLU F O 1
ATOM 14258 N N . ARG F 1 251 ? 63.851 92.127 156.975 1.00 17.25 252 ARG F N 1
ATOM 14259 C CA . ARG F 1 251 ? 64.776 92.538 155.920 1.00 28.64 252 ARG F CA 1
ATOM 14260 C C . ARG F 1 251 ? 64.729 94.049 155.720 1.00 28.42 252 ARG F C 1
ATOM 14261 O O . ARG F 1 251 ? 65.775 94.688 155.599 1.00 25.69 252 ARG F O 1
ATOM 14269 N N . LEU F 1 252 ? 63.510 94.585 155.724 1.00 18.91 253 LEU F N 1
ATOM 14270 C CA . LEU F 1 252 ? 63.285 96.020 155.535 1.00 34.62 253 LEU F CA 1
ATOM 14271 C C . LEU F 1 252 ? 63.996 96.814 156.631 1.00 36.20 253 LEU F C 1
ATOM 14272 O O . LEU F 1 252 ? 64.737 97.756 156.361 1.00 20.75 253 LEU F O 1
ATOM 14277 N N . HIS F 1 253 ? 63.753 96.374 157.861 1.00 35.83 254 HIS F N 1
ATOM 14278 C CA . HIS F 1 253 ? 64.398 96.923 159.042 1.00 26.72 254 HIS F CA 1
ATOM 14279 C C . HIS F 1 253 ? 65.912 96.859 158.881 1.00 28.03 254 HIS F C 1
ATOM 14280 O O . HIS F 1 253 ? 66.658 97.772 159.239 1.00 25.67 254 HIS F O 1
ATOM 14287 N N . HIS F 1 254 ? 66.361 95.724 158.342 1.00 27.37 255 HIS F N 1
ATOM 14288 C CA . HIS F 1 254 ? 67.809 95.536 158.217 1.00 46.78 255 HIS F CA 1
ATOM 14289 C C . HIS F 1 254 ? 68.368 96.510 157.192 1.00 46.43 255 HIS F C 1
ATOM 14290 O O . HIS F 1 254 ? 69.394 97.154 157.402 1.00 36.36 255 HIS F O 1
ATOM 14297 N N . ALA F 1 255 ? 67.678 96.658 156.067 1.00 21.07 256 ALA F N 1
ATOM 14298 C CA . ALA F 1 255 ? 68.149 97.552 155.018 1.00 27.85 256 ALA F CA 1
ATOM 14299 C C . ALA F 1 255 ? 68.390 98.967 155.520 1.00 28.38 256 ALA F C 1
ATOM 14300 O O . ALA F 1 255 ? 69.316 99.646 155.067 1.00 32.78 256 ALA F O 1
ATOM 14302 N N . MET F 1 256 ? 67.593 99.438 156.468 1.00 29.62 257 MET F N 1
ATOM 14303 C CA . MET F 1 256 ? 67.647 100.829 156.900 1.00 29.70 257 MET F CA 1
ATOM 14304 C C . MET F 1 256 ? 68.426 101.032 158.189 1.00 30.44 257 MET F C 1
ATOM 14305 O O . MET F 1 256 ? 68.585 102.170 158.642 1.00 66.51 257 MET F O 1
ATOM 14310 N N . LYS F 1 257 ? 68.887 99.955 158.819 1.00 55.60 258 LYS F N 1
ATOM 14311 C CA . LYS F 1 257 ? 69.647 100.153 160.061 1.00 73.42 258 LYS F CA 1
ATOM 14312 C C . LYS F 1 257 ? 71.097 100.478 159.728 1.00 73.76 258 LYS F C 1
ATOM 14313 O O . LYS F 1 257 ? 71.551 100.266 158.601 1.00 98.42 258 LYS F O 1
ATOM 14319 N N . GLY F 1 258 ? 71.821 100.976 160.720 1.00 157.91 259 GLY F N 1
ATOM 14320 C CA . GLY F 1 258 ? 73.224 101.310 160.602 1.00 157.91 259 GLY F CA 1
ATOM 14321 C C . GLY F 1 258 ? 73.473 102.727 160.135 1.00 157.91 259 GLY F C 1
ATOM 14322 O O . GLY F 1 258 ? 72.620 103.606 160.292 1.00 118.79 259 GLY F O 1
ATOM 14323 N N . LEU F 1 259 ? 74.666 102.964 159.595 1.00 157.91 260 LEU F N 1
ATOM 14324 C CA . LEU F 1 259 ? 75.046 104.265 159.066 1.00 157.91 260 LEU F CA 1
ATOM 14325 C C . LEU F 1 259 ? 74.997 104.282 157.538 1.00 157.91 260 LEU F C 1
ATOM 14326 O O . LEU F 1 259 ? 76.026 104.441 156.869 1.00 157.91 260 LEU F O 1
ATOM 14331 N N . GLY F 1 260 ? 73.784 104.130 157.030 1.00 157.91 261 GLY F N 1
ATOM 14332 C CA . GLY F 1 260 ? 73.463 104.119 155.621 1.00 92.51 261 GLY F CA 1
ATOM 14333 C C . GLY F 1 260 ? 72.144 103.432 155.320 1.00 92.51 261 GLY F C 1
ATOM 14334 O O . GLY F 1 260 ? 71.291 103.267 156.197 1.00 88.17 261 GLY F O 1
ATOM 14335 N N . THR F 1 261 ? 71.969 103.030 154.058 1.00 134.84 262 THR F N 1
ATOM 14336 C CA . THR F 1 261 ? 70.766 102.344 153.615 1.00 52.61 262 THR F CA 1
ATOM 14337 C C . THR F 1 261 ? 71.079 101.311 152.547 1.00 51.96 262 THR F C 1
ATOM 14338 O O . THR F 1 261 ? 71.613 101.652 151.490 1.00 43.97 262 THR F O 1
ATOM 14342 N N . SER F 1 262 ? 70.697 100.048 152.741 1.00 54.07 263 SER F N 1
ATOM 14343 C CA . SER F 1 262 ? 70.812 99.148 151.586 1.00 30.86 263 SER F CA 1
ATOM 14344 C C . SER F 1 262 ? 69.623 99.435 150.670 1.00 30.83 263 SER F C 1
ATOM 14345 O O . SER F 1 262 ? 68.567 98.806 150.740 1.00 23.07 263 SER F O 1
ATOM 14348 N N . ASP F 1 263 ? 69.807 100.456 149.836 1.00 26.02 264 ASP F N 1
ATOM 14349 C CA . ASP F 1 263 ? 68.724 100.936 148.989 1.00 28.91 264 ASP F CA 1
ATOM 14350 C C . ASP F 1 263 ? 68.225 99.906 148.000 1.00 28.13 264 ASP F C 1
ATOM 14351 O O . ASP F 1 263 ? 67.028 99.833 147.701 1.00 36.63 264 ASP F O 1
ATOM 14356 N N . LYS F 1 264 ? 69.113 99.067 147.472 1.00 23.39 265 LYS F N 1
ATOM 14357 C CA . LYS F 1 264 ? 68.637 98.074 146.506 1.00 52.60 265 LYS F CA 1
ATOM 14358 C C . LYS F 1 264 ? 67.681 97.089 147.162 1.00 51.70 265 LYS F C 1
ATOM 14359 O O . LYS F 1 264 ? 66.704 96.656 146.554 1.00 18.51 265 LYS F O 1
ATOM 14365 N N . THR F 1 265 ? 67.943 96.734 148.415 1.00 24.36 266 THR F N 1
ATOM 14366 C CA . THR F 1 265 ? 67.063 95.802 149.122 1.00 18.42 266 THR F CA 1
ATOM 14367 C C . THR F 1 265 ? 65.749 96.505 149.436 1.00 19.21 266 THR F C 1
ATOM 14368 O O . THR F 1 265 ? 64.688 95.928 149.217 1.00 21.12 266 THR F O 1
ATOM 14372 N N . LEU F 1 266 ? 65.871 97.746 149.912 1.00 22.71 267 LEU F N 1
ATOM 14373 C CA . LEU F 1 266 ? 64.722 98.577 150.234 1.00 23.21 267 LEU F CA 1
ATOM 14374 C C . LEU F 1 266 ? 63.766 98.716 149.051 1.00 23.11 267 LEU F C 1
ATOM 14375 O O . LEU F 1 266 ? 62.555 98.558 149.210 1.00 24.52 267 LEU F O 1
ATOM 14380 N N . ILE F 1 267 ? 64.300 99.038 147.880 1.00 13.53 268 ILE F N 1
ATOM 14381 C CA . ILE F 1 267 ? 63.509 99.203 146.663 1.00 23.72 268 ILE F CA 1
ATOM 14382 C C . ILE F 1 267 ? 62.917 97.876 146.210 1.00 24.16 268 ILE F C 1
ATOM 14383 O O . ILE F 1 267 ? 61.720 97.825 145.889 1.00 18.58 268 ILE F O 1
ATOM 14388 N N . ARG F 1 268 ? 63.750 96.830 146.199 1.00 20.19 269 ARG F N 1
ATOM 14389 C CA . ARG F 1 268 ? 63.280 95.506 145.788 1.00 19.21 269 ARG F CA 1
ATOM 14390 C C . ARG F 1 268 ? 62.116 95.014 146.635 1.00 16.10 269 ARG F C 1
ATOM 14391 O O . ARG F 1 268 ? 61.150 94.434 146.131 1.00 34.62 269 ARG F O 1
ATOM 14399 N N . ILE F 1 269 ? 62.174 95.200 147.961 1.00 18.31 270 ILE F N 1
ATOM 14400 C CA . ILE F 1 269 ? 61.053 94.668 148.747 1.00 20.97 270 ILE F CA 1
ATOM 14401 C C . ILE F 1 269 ? 59.793 95.515 148.597 1.00 16.90 270 ILE F C 1
ATOM 14402 O O . ILE F 1 269 ? 58.702 94.980 148.419 1.00 21.69 270 ILE F O 1
ATOM 14407 N N . LEU F 1 270 ? 59.929 96.826 148.695 1.00 16.78 271 LEU F N 1
ATOM 14408 C CA . LEU F 1 270 ? 58.765 97.712 148.578 1.00 22.82 271 LEU F CA 1
ATOM 14409 C C . LEU F 1 270 ? 58.125 97.563 147.211 1.00 21.91 271 LEU F C 1
ATOM 14410 O O . LEU F 1 270 ? 56.911 97.399 147.069 1.00 21.38 271 LEU F O 1
ATOM 14415 N N . VAL F 1 271 ? 58.942 97.594 146.151 1.00 17.98 272 VAL F N 1
ATOM 14416 C CA . VAL F 1 271 ? 58.315 97.476 144.834 1.00 16.58 272 VAL F CA 1
ATOM 14417 C C . VAL F 1 271 ? 57.694 96.114 144.602 1.00 19.51 272 VAL F C 1
ATOM 14418 O O . VAL F 1 271 ? 56.523 96.002 144.204 1.00 23.09 272 VAL F O 1
ATOM 14422 N N . SER F 1 272 ? 58.446 95.031 144.810 1.00 13.37 273 SER F N 1
ATOM 14423 C CA . SER F 1 272 ? 57.925 93.724 144.417 1.00 13.77 273 SER F CA 1
ATOM 14424 C C . SER F 1 272 ? 56.715 93.313 145.245 1.00 15.67 273 SER F C 1
ATOM 14425 O O . SER F 1 272 ? 55.941 92.444 144.820 1.00 23.11 273 SER F O 1
ATOM 14428 N N . ARG F 1 273 ? 56.543 93.899 146.429 1.00 16.34 274 ARG F N 1
ATOM 14429 C CA . ARG F 1 273 ? 55.438 93.473 147.294 1.00 27.42 274 ARG F CA 1
ATOM 14430 C C . ARG F 1 273 ? 54.298 94.487 147.295 1.00 30.41 274 ARG F C 1
ATOM 14431 O O . ARG F 1 273 ? 53.277 94.287 147.949 1.00 21.72 274 ARG F O 1
ATOM 14439 N N . SER F 1 274 ? 54.515 95.591 146.585 1.00 22.55 275 SER F N 1
ATOM 14440 C CA . SER F 1 274 ? 53.569 96.692 146.572 1.00 26.25 275 SER F CA 1
ATOM 14441 C C . SER F 1 274 ? 52.154 96.261 146.205 1.00 28.51 275 SER F C 1
ATOM 14442 O O . SER F 1 274 ? 51.192 96.870 146.689 1.00 33.22 275 SER F O 1
ATOM 14445 N N . GLU F 1 275 ? 51.975 95.256 145.354 1.00 14.71 276 GLU F N 1
ATOM 14446 C CA . GLU F 1 275 ? 50.624 94.850 144.973 1.00 19.07 276 GLU F CA 1
ATOM 14447 C C . GLU F 1 275 ? 50.332 93.427 145.446 1.00 19.85 276 GLU F C 1
ATOM 14448 O O . GLU F 1 275 ? 49.524 92.712 144.849 1.00 21.98 276 GLU F O 1
ATOM 14454 N N . ILE F 1 276 ? 51.003 93.045 146.525 1.00 15.74 277 ILE F N 1
ATOM 14455 C CA . ILE F 1 276 ? 50.892 91.710 147.094 1.00 25.29 277 ILE F CA 1
ATOM 14456 C C . ILE F 1 276 ? 50.568 91.721 148.578 1.00 24.94 277 ILE F C 1
ATOM 14457 O O . ILE F 1 276 ? 49.453 91.379 148.983 1.00 24.10 277 ILE F O 1
ATOM 14462 N N . ASP F 1 277 ? 51.521 92.091 149.426 1.00 21.74 278 ASP F N 1
ATOM 14463 C CA . ASP F 1 277 ? 51.247 92.075 150.861 1.00 29.21 278 ASP F CA 1
ATOM 14464 C C . ASP F 1 277 ? 51.937 93.199 151.602 1.00 28.82 278 ASP F C 1
ATOM 14465 O O . ASP F 1 277 ? 52.156 93.119 152.816 1.00 25.99 278 ASP F O 1
ATOM 14470 N N . LEU F 1 278 ? 52.285 94.287 150.911 1.00 14.51 279 LEU F N 1
ATOM 14471 C CA . LEU F 1 278 ? 52.976 95.357 151.639 1.00 20.83 279 LEU F CA 1
ATOM 14472 C C . LEU F 1 278 ? 52.114 95.914 152.763 1.00 22.73 279 LEU F C 1
ATOM 14473 O O . LEU F 1 278 ? 52.591 96.429 153.778 1.00 24.57 279 LEU F O 1
ATOM 14478 N N . ALA F 1 279 ? 50.795 95.789 152.587 1.00 27.46 280 ALA F N 1
ATOM 14479 C CA . ALA F 1 279 ? 49.878 96.208 153.649 1.00 25.81 280 ALA F CA 1
ATOM 14480 C C . ALA F 1 279 ? 50.135 95.377 154.904 1.00 23.66 280 ALA F C 1
ATOM 14481 O O . ALA F 1 279 ? 50.403 95.877 155.993 1.00 41.77 280 ALA F O 1
ATOM 14483 N N . ASN F 1 280 ? 50.075 94.058 154.743 1.00 21.92 281 ASN F N 1
ATOM 14484 C CA . ASN F 1 280 ? 50.285 93.205 155.914 1.00 36.78 281 ASN F CA 1
ATOM 14485 C C . ASN F 1 280 ? 51.704 93.326 156.431 1.00 36.54 281 ASN F C 1
ATOM 14486 O O . ASN F 1 280 ? 51.910 93.384 157.644 1.00 48.11 281 ASN F O 1
ATOM 14491 N N . ILE F 1 281 ? 52.656 93.453 155.508 1.00 34.87 282 ILE F N 1
ATOM 14492 C CA . ILE F 1 281 ? 54.040 93.699 155.903 1.00 21.91 282 ILE F CA 1
ATOM 14493 C C . ILE F 1 281 ? 54.167 94.987 156.713 1.00 25.37 282 ILE F C 1
ATOM 14494 O O . ILE F 1 281 ? 54.908 95.024 157.701 1.00 24.91 282 ILE F O 1
ATOM 14499 N N . LYS F 1 282 ? 53.466 96.045 156.304 1.00 26.27 283 LYS F N 1
ATOM 14500 C CA . LYS F 1 282 ? 53.494 97.307 157.041 1.00 35.13 283 LYS F CA 1
ATOM 14501 C C . LYS F 1 282 ? 52.994 97.092 158.470 1.00 34.90 283 LYS F C 1
ATOM 14502 O O . LYS F 1 282 ? 53.550 97.617 159.431 1.00 35.98 283 LYS F O 1
ATOM 14508 N N . GLU F 1 283 ? 51.933 96.309 158.611 1.00 23.76 284 GLU F N 1
ATOM 14509 C CA . GLU F 1 283 ? 51.353 96.038 159.921 1.00 43.02 284 GLU F CA 1
ATOM 14510 C C . GLU F 1 283 ? 52.340 95.334 160.846 1.00 43.67 284 GLU F C 1
ATOM 14511 O O . GLU F 1 283 ? 52.574 95.748 161.981 1.00 40.05 284 GLU F O 1
ATOM 14517 N N . THR F 1 284 ? 52.909 94.251 160.336 1.00 39.07 285 THR F N 1
ATOM 14518 C CA . THR F 1 284 ? 53.874 93.440 161.072 1.00 32.70 285 THR F CA 1
ATOM 14519 C C . THR F 1 284 ? 55.077 94.255 161.513 1.00 33.95 285 THR F C 1
ATOM 14520 O O . THR F 1 284 ? 55.599 94.056 162.614 1.00 47.90 285 THR F O 1
ATOM 14524 N N . PHE F 1 285 ? 55.546 95.171 160.671 1.00 33.25 286 PHE F N 1
ATOM 14525 C CA . PHE F 1 285 ? 56.707 96.000 160.964 1.00 28.69 286 PHE F CA 1
ATOM 14526 C C . PHE F 1 285 ? 56.483 96.808 162.242 1.00 28.49 286 PHE F C 1
ATOM 14527 O O . PHE F 1 285 ? 57.360 96.891 163.097 1.00 37.16 286 PHE F O 1
ATOM 14535 N N . GLN F 1 286 ? 55.333 97.461 162.308 1.00 44.89 287 GLN F N 1
ATOM 14536 C CA . GLN F 1 286 ? 54.956 98.327 163.425 1.00 36.97 287 GLN F CA 1
ATOM 14537 C C . GLN F 1 286 ? 54.794 97.461 164.672 1.00 36.39 287 GLN F C 1
ATOM 14538 O O . GLN F 1 286 ? 55.302 97.784 165.742 1.00 62.23 287 GLN F O 1
ATOM 14544 N N . ALA F 1 287 ? 54.150 96.312 164.497 1.00 45.97 288 ALA F N 1
ATOM 14545 C CA . ALA F 1 287 ? 54.050 95.316 165.560 1.00 40.61 288 ALA F CA 1
ATOM 14546 C C . ALA F 1 287 ? 55.435 94.970 166.102 1.00 40.82 288 ALA F C 1
ATOM 14547 O O . ALA F 1 287 ? 55.695 95.120 167.293 1.00 73.94 288 ALA F O 1
ATOM 14549 N N . MET F 1 288 ? 56.342 94.549 165.224 1.00 42.73 289 MET F N 1
ATOM 14550 C CA . MET F 1 288 ? 57.685 94.201 165.670 1.00 36.92 289 MET F CA 1
ATOM 14551 C C . MET F 1 288 ? 58.521 95.408 166.064 1.00 37.40 289 MET F C 1
ATOM 14552 O O . MET F 1 288 ? 59.435 95.291 166.883 1.00 49.06 289 MET F O 1
ATOM 14557 N N . TYR F 1 289 ? 58.306 96.573 165.455 1.00 29.43 290 TYR F N 1
ATOM 14558 C CA . TYR F 1 289 ? 59.276 97.638 165.721 1.00 39.83 290 TYR F CA 1
ATOM 14559 C C . TYR F 1 289 ? 58.701 98.824 166.470 1.00 39.33 290 TYR F C 1
ATOM 14560 O O . TYR F 1 289 ? 59.455 99.668 166.960 1.00 42.12 290 TYR F O 1
ATOM 14569 N N . GLY F 1 290 ? 57.379 98.883 166.589 1.00 39.33 291 GLY F N 1
ATOM 14570 C CA . GLY F 1 290 ? 56.725 99.934 167.340 1.00 51.16 291 GLY F CA 1
ATOM 14571 C C . GLY F 1 290 ? 56.735 101.272 166.625 1.00 51.29 291 GLY F C 1
ATOM 14572 O O . GLY F 1 290 ? 56.179 102.242 167.143 1.00 58.57 291 GLY F O 1
ATOM 14573 N N . LYS F 1 291 ? 57.381 101.327 165.475 1.00 68.89 292 LYS F N 1
ATOM 14574 C CA . LYS F 1 291 ? 57.455 102.516 164.628 1.00 62.25 292 LYS F CA 1
ATOM 14575 C C . LYS F 1 291 ? 56.951 102.141 163.237 1.00 62.92 292 LYS F C 1
ATOM 14576 O O . LYS F 1 291 ? 57.120 100.986 162.829 1.00 48.15 292 LYS F O 1
ATOM 14582 N N . SER F 1 292 ? 56.309 103.068 162.526 1.00 42.10 293 SER F N 1
ATOM 14583 C CA . SER F 1 292 ? 55.750 102.684 161.231 1.00 31.35 293 SER F CA 1
ATOM 14584 C C . SER F 1 292 ? 56.839 102.546 160.168 1.00 30.20 293 SER F C 1
ATOM 14585 O O . SER F 1 292 ? 57.882 103.185 160.251 1.00 31.91 293 SER F O 1
ATOM 14588 N N . LEU F 1 293 ? 56.555 101.702 159.181 1.00 45.71 294 LEU F N 1
ATOM 14589 C CA . LEU F 1 293 ? 57.431 101.522 158.035 1.00 28.38 294 LEU F CA 1
ATOM 14590 C C . LEU F 1 293 ? 57.615 102.862 157.325 1.00 26.87 294 LEU F C 1
ATOM 14591 O O . LEU F 1 293 ? 58.734 103.241 156.984 1.00 24.64 294 LEU F O 1
ATOM 14596 N N . TYR F 1 294 ? 56.499 103.563 157.151 1.00 27.61 295 TYR F N 1
ATOM 14597 C CA . TYR F 1 294 ? 56.548 104.925 156.622 1.00 35.42 295 TYR F CA 1
ATOM 14598 C C . TYR F 1 294 ? 57.560 105.779 157.377 1.00 35.72 295 TYR F C 1
ATOM 14599 O O . TYR F 1 294 ? 58.414 106.448 156.786 1.00 30.24 295 TYR F O 1
ATOM 14608 N N . GLU F 1 295 ? 57.445 105.844 158.706 1.00 68.32 296 GLU F N 1
ATOM 14609 C CA . GLU F 1 295 ? 58.352 106.733 159.436 1.00 48.43 296 GLU F CA 1
ATOM 14610 C C . GLU F 1 295 ? 59.803 106.322 159.225 1.00 46.82 296 GLU F C 1
ATOM 14611 O O . GLU F 1 295 ? 60.651 107.186 159.020 1.00 31.55 296 GLU F O 1
ATOM 14617 N N . PHE F 1 296 ? 60.072 105.023 159.330 1.00 22.95 297 PHE F N 1
ATOM 14618 C CA . PHE F 1 296 ? 61.439 104.544 159.142 1.00 35.83 297 PHE F CA 1
ATOM 14619 C C . PHE F 1 296 ? 62.008 105.004 157.804 1.00 35.99 297 PHE F C 1
ATOM 14620 O O . PHE F 1 296 ? 63.148 105.461 157.702 1.00 36.56 297 PHE F O 1
ATOM 14628 N N . ILE F 1 297 ? 61.192 104.857 156.763 1.00 27.94 298 ILE F N 1
ATOM 14629 C CA . ILE F 1 297 ? 61.628 105.283 155.429 1.00 27.18 298 ILE F CA 1
ATOM 14630 C C . ILE F 1 297 ? 61.811 106.797 155.395 1.00 29.73 298 ILE F C 1
ATOM 14631 O O . ILE F 1 297 ? 62.812 107.302 154.874 1.00 30.41 298 ILE F O 1
ATOM 14636 N N . ALA F 1 298 ? 60.842 107.516 155.971 1.00 19.98 299 ALA F N 1
ATOM 14637 C CA . ALA F 1 298 ? 60.987 108.976 156.012 1.00 38.39 299 ALA F CA 1
ATOM 14638 C C . ALA F 1 298 ? 62.291 109.343 156.711 1.00 38.25 299 ALA F C 1
ATOM 14639 O O . ALA F 1 298 ? 63.060 110.183 156.245 1.00 43.59 299 ALA F O 1
ATOM 14641 N N . ASP F 1 299 ? 62.583 108.612 157.787 1.00 37.85 300 ASP F N 1
ATOM 14642 C CA . ASP F 1 299 ? 63.815 108.820 158.531 1.00 44.57 300 ASP F CA 1
ATOM 14643 C C . ASP F 1 299 ? 65.053 108.503 157.707 1.00 44.55 300 ASP F C 1
ATOM 14644 O O . ASP F 1 299 ? 66.066 109.194 157.791 1.00 44.89 300 ASP F O 1
ATOM 14649 N N . ASP F 1 300 ? 64.998 107.414 156.942 1.00 44.30 301 ASP F N 1
ATOM 14650 C CA . ASP F 1 300 ? 66.203 106.941 156.287 1.00 36.35 301 ASP F CA 1
ATOM 14651 C C . ASP F 1 300 ? 66.374 107.449 154.871 1.00 39.57 301 ASP F C 1
ATOM 14652 O O . ASP F 1 300 ? 67.507 107.451 154.366 1.00 62.73 301 ASP F O 1
ATOM 14657 N N . CYS F 1 301 ? 65.311 107.906 154.193 1.00 31.82 302 CYS F N 1
ATOM 14658 C CA . CYS F 1 301 ? 65.589 108.386 152.833 1.00 26.03 302 CYS F CA 1
ATOM 14659 C C . CYS F 1 301 ? 65.428 109.893 152.699 1.00 27.29 302 CYS F C 1
ATOM 14660 O O . CYS F 1 301 ? 64.873 110.556 153.578 1.00 47.14 302 CYS F O 1
ATOM 14663 N N . SER F 1 302 ? 65.874 110.415 151.557 1.00 28.72 303 SER F N 1
ATOM 14664 C CA . SER F 1 302 ? 65.702 111.828 151.246 1.00 50.22 303 SER F CA 1
ATOM 14665 C C . SER F 1 302 ? 65.308 112.054 149.785 1.00 50.88 303 SER F C 1
ATOM 14666 O O . SER F 1 302 ? 65.380 111.151 148.948 1.00 27.45 303 SER F O 1
ATOM 14669 N N . GLY F 1 303 ? 64.912 113.290 149.494 1.00 36.73 304 GLY F N 1
ATOM 14670 C CA . GLY F 1 303 ? 64.597 113.751 148.164 1.00 26.04 304 GLY F CA 1
ATOM 14671 C C . GLY F 1 303 ? 63.435 113.055 147.489 1.00 25.46 304 GLY F C 1
ATOM 14672 O O . GLY F 1 303 ? 62.500 112.556 148.129 1.00 29.93 304 GLY F O 1
ATOM 14673 N N . ASP F 1 304 ? 63.457 113.068 146.153 1.00 31.96 305 ASP F N 1
ATOM 14674 C CA . ASP F 1 304 ? 62.369 112.477 145.372 1.00 24.28 305 ASP F CA 1
ATOM 14675 C C . ASP F 1 304 ? 62.359 110.967 145.557 1.00 20.67 305 ASP F C 1
ATOM 14676 O O . ASP F 1 304 ? 61.356 110.281 145.398 1.00 22.27 305 ASP F O 1
ATOM 14681 N N . TYR F 1 305 ? 63.511 110.412 145.919 1.00 25.44 306 TYR F N 1
ATOM 14682 C CA . TYR F 1 305 ? 63.595 108.967 146.167 1.00 25.82 306 TYR F CA 1
ATOM 14683 C C . TYR F 1 305 ? 62.685 108.615 147.341 1.00 27.58 306 TYR F C 1
ATOM 14684 O O . TYR F 1 305 ? 61.774 107.796 147.246 1.00 29.17 306 TYR F O 1
ATOM 14693 N N . LYS F 1 306 ? 62.941 109.305 148.455 1.00 32.24 307 LYS F N 1
ATOM 14694 C CA . LYS F 1 306 ? 62.144 109.146 149.663 1.00 23.04 307 LYS F CA 1
ATOM 14695 C C . LYS F 1 306 ? 60.676 109.382 149.323 1.00 22.97 307 LYS F C 1
ATOM 14696 O O . LYS F 1 306 ? 59.827 108.551 149.633 1.00 31.77 307 LYS F O 1
ATOM 14702 N N . ASP F 1 307 ? 60.407 110.508 148.663 1.00 28.66 308 ASP F N 1
ATOM 14703 C CA . ASP F 1 307 ? 59.040 110.858 148.288 1.00 32.88 308 ASP F CA 1
ATOM 14704 C C . ASP F 1 307 ? 58.359 109.710 147.557 1.00 29.59 308 ASP F C 1
ATOM 14705 O O . ASP F 1 307 ? 57.309 109.220 147.969 1.00 41.39 308 ASP F O 1
ATOM 14710 N N . LEU F 1 308 ? 58.997 109.232 146.499 1.00 19.39 309 LEU F N 1
ATOM 14711 C CA . LEU F 1 308 ? 58.522 108.084 145.741 1.00 18.06 309 LEU F CA 1
ATOM 14712 C C . LEU F 1 308 ? 58.229 106.891 146.651 1.00 19.07 309 LEU F C 1
ATOM 14713 O O . LEU F 1 308 ? 57.170 106.272 146.553 1.00 19.91 309 LEU F O 1
ATOM 14718 N N . LEU F 1 309 ? 59.175 106.540 147.523 1.00 23.39 310 LEU F N 1
ATOM 14719 C CA . LEU F 1 309 ? 58.993 105.344 148.343 1.00 23.77 310 LEU F CA 1
ATOM 14720 C C . LEU F 1 309 ? 57.876 105.527 149.359 1.00 24.78 310 LEU F C 1
ATOM 14721 O O . LEU F 1 309 ? 57.107 104.614 149.689 1.00 15.41 310 LEU F O 1
ATOM 14726 N N . LEU F 1 310 ? 57.809 106.739 149.912 1.00 26.47 311 LEU F N 1
ATOM 14727 C CA . LEU F 1 310 ? 56.724 107.004 150.862 1.00 24.62 311 LEU F CA 1
ATOM 14728 C C . LEU F 1 310 ? 55.386 106.881 150.159 1.00 25.81 311 LEU F C 1
ATOM 14729 O O . LEU F 1 310 ? 54.440 106.261 150.654 1.00 33.86 311 LEU F O 1
ATOM 14734 N N . GLN F 1 311 ? 55.293 107.416 148.935 1.00 21.12 312 GLN F N 1
ATOM 14735 C CA . GLN F 1 311 ? 54.018 107.324 148.231 1.00 25.11 312 GLN F CA 1
ATOM 14736 C C . GLN F 1 311 ? 53.646 105.885 147.928 1.00 24.74 312 GLN F C 1
ATOM 14737 O O . GLN F 1 311 ? 52.473 105.521 147.963 1.00 20.06 312 GLN F O 1
ATOM 14743 N N . ILE F 1 312 ? 54.625 105.043 147.601 1.00 24.86 313 ILE F N 1
ATOM 14744 C CA . ILE F 1 312 ? 54.310 103.656 147.262 1.00 25.34 313 ILE F CA 1
ATOM 14745 C C . ILE F 1 312 ? 53.764 102.907 148.475 1.00 24.24 313 ILE F C 1
ATOM 14746 O O . ILE F 1 312 ? 52.768 102.191 148.389 1.00 17.29 313 ILE F O 1
ATOM 14751 N N . THR F 1 313 ? 54.443 103.101 149.590 1.00 13.99 314 THR F N 1
ATOM 14752 C CA . THR F 1 313 ? 54.186 102.455 150.865 1.00 34.29 314 THR F CA 1
ATOM 14753 C C . THR F 1 313 ? 52.861 102.867 151.499 1.00 37.83 314 THR F C 1
ATOM 14754 O O . THR F 1 313 ? 52.048 102.028 151.888 1.00 27.64 314 THR F O 1
ATOM 14758 N N . GLY F 1 314 ? 52.645 104.177 151.639 1.00 32.12 315 GLY F N 1
ATOM 14759 C CA . GLY F 1 314 ? 51.447 104.658 152.312 1.00 51.70 315 GLY F CA 1
ATOM 14760 C C . GLY F 1 314 ? 51.703 104.751 153.807 1.00 51.32 315 GLY F C 1
ATOM 14761 O O . GLY F 1 314 ? 52.520 103.989 154.324 1.00 29.61 315 GLY F O 1
ATOM 14762 N N . HIS F 1 315 ? 51.023 105.672 154.482 1.00 50.87 316 HIS F N 1
ATOM 14763 C CA . HIS F 1 315 ? 51.229 105.858 155.914 1.00 44.81 316 HIS F CA 1
ATOM 14764 C C . HIS F 1 315 ? 51.064 104.555 156.689 1.00 46.43 316 HIS F C 1
ATOM 14765 O O . HIS F 1 315 ? 51.921 104.299 157.565 1.00 30.34 316 HIS F O 1
#

B-factor: mean 32.41, std 19.92, range [6.45, 157.91]

InterPro domains:
  IPR001464 Annexin [PR00196] (27-49)
  IPR001464 Annexin [PR00196] (67-83)
  IPR001464 Annexin [PR00196] (94-115)
  IPR001464 Annexin [PR00196] (177-203)
  IPR001464 Annexin [PR00196] (257-277)
  IPR001464 Annexin [PR00196] (301-314)
  IPR018252 Annexin repeat, conserved site [PS00223] (30-82)
  IPR018252 Annexin repeat, conserved site [PS00223] (261-313)
  IPR018502 Annexin repeat [PF00191] (18-82)
  IPR018502 Annexin repeat [PF00191] (91-153)
  IPR018502 Annexin repeat [PF00191] (173-238)
  IPR018502 Annexin repeat [PF00191] (248-312)
  IPR018502 Annexin repeat [PS51897] (13-84)
  IPR018502 Annexin repeat [PS51897] (85-156)
  IPR018502 Annexin repeat [PS51897] (168-240)
  IPR018502 Annexin repeat [PS51897] (244-315)
  IPR018502 Annexin repeat [SM00335] (30-82)
  IPR018502 Annexin repeat [SM00335] (102-154)
  IPR018502 Annexin repeat [SM00335] (186-238)
  IPR018502 Annexin repeat [SM00335] (261-313)

Solvent-accessible surface area: 73943 Å² total; per-residue (Å²): 156,102,71,5,37,9,98,95,68,82,115,58,64,10,45,105,9,0,33,54,0,20,111,8,15,104,58,168,49,34,62,41,112,24,0,0,90,8,1,6,38,17,8,18,75,20,4,41,96,2,33,58,21,0,2,1,0,4,4,78,52,0,48,47,26,0,36,40,73,5,68,53,48,16,3,2,1,0,9,0,2,1,68,96,79,56,26,2,22,0,7,9,0,22,38,7,3,41,16,24,8,9,67,12,67,0,0,6,7,4,2,2,2,27,38,30,74,61,5,82,37,1,56,64,11,1,98,146,52,59,126,65,54,4,15,115,30,0,63,50,19,13,35,38,53,12,36,68,0,0,2,1,16,0,28,14,14,26,89,93,109,22,98,82,54,56,70,102,0,40,103,16,0,44,42,1,65,106,4,1,49,36,80,183,40,46,37,59,25,46,1,12,0,0,1,2,4,18,1,52,73,0,0,97,39,0,12,99,8,0,61,136,86,11,165,76,54,6,57,90,2,0,88,108,43,21,80,43,23,24,38,51,0,1,22,4,0,0,68,3,20,79,63,62,60,22,12,10,0,62,32,0,31,116,2,6,88,54,137,45,24,62,29,78,10,0,0,9,4,0,16,25,13,5,69,81,5,0,22,18,0,31,130,24,0,87,90,78,61,67,80,19,1,43,70,33,0,26,113,45,14,85,52,44,18,67,43,0,1,16,76,3,0,28,180,157,96,72,5,35,13,103,99,69,76,114,56,73,18,44,104,2,0,26,47,1,30,154,6,16,124,59,193,48,39,68,54,151,24,0,0,84,5,1,5,40,17,7,18,68,15,3,32,94,1,33,62,28,0,2,1,0,6,4,83,56,0,43,47,23,0,36,44,67,5,72,53,63,17,3,14,0,0,10,0,0,1,64,99,83,62,33,3,32,0,11,12,0,24,34,3,2,53,20,36,10,9,56,12,70,2,0,4,6,2,1,2,5,23,43,27,77,62,4,83,35,2,53,64,8,0,104,148,56,55,168,55,67,4,27,91,23,0,74,40,24,10,36,34,49,12,39,71,0,0,5,2,17,0,37,13,17,24,85,89,110,22,95,82,58,58,61,102,0,45,99,20,0,43,43,0,61,110,5,1,47,38,79,182,43,61,36,19,15,42,2,2,0,0,0,2,3,12,0,65,72,1,0,102,39,0,16,89,9,2,65,130,80,14,162,62,68,6,61,98,2,0,91,98,38,24,75,44,19,17,36,53,0,0,12,2,0,0,66,5,21,86,65,74,53,23,13,10,0,70,33,0,36,118,4,6,99,43,124,36,24,54,30,114,8,0,4,7,2,0,13,26,17,4,75,76,2,0,26,21,0,36,133,24,0,82,86,76,66,62,74,22,2,33,78,37,0,25,116,41,15,87,53,38,17,67,36,0,0,17,75,1,0,25,160,153,101,70,8,38,10,112,91,69,79,120,58,67,14,44,112,7,0,47,52,3,33,175,6,19,122,62,190,49,36,67,61,155,25,2,0,85,7,2,5,39,21,5,20,70,19,3,35,103,2,31,62,28,1,3,1,0,6,3,73,48,2,44,48,23,1,30,38,71,6,75,52,60,18,2,18,0,0,8,0,1,1,72,91,75,59,20,2,25,0,5,16,0,19,24,4,2,53,20,30,8,10,45,12,64,2,0,4,9,4,2,2,3,29,35,31,75,59,3,84,36,2,57,64,7,0,97,120,54,58,136,47,60,5,25,74,17,0,66,43,22,12,34,32,54,12,36,77,0,0,3,1,16,0,30,12,14,21,96,78,110,18,101,79,55,60,68,91,0,42,102,15,0,44,39,0,64,110,4,1,44,33,84,184,39,61,52,21,19,43,1,3,0,0,0,2,5,17,0,57,72,0,0,102,44,0,16,99,18,0,61,126,83,17,160,70,69,5,55,96,1,0,88,102,35,23,88,44,20,19,39,52,0,0,11,2,0,0,62,4,21,80,66,58,58,23,9,11,0,68,32,0,39,125,5,10,134,50,151,22,38,56,27,102,8,0,6,8,4,0,19,25,14,5,77,71,5,0,29,19,0,31,127,22,0,72,89,82,65,60,67,19,1,44,85,34,0,27,112,41,14,85,52,44,14,69,39,0,4,14,77,4,0,27,170,156,97,93,22,40,13,145,61,66,77,113,56,73,7,45,115,5,0,41,44,2,35,167,7,13,98,60,180,51,34,71,53,155,22,1,0,87,4,1,5,44,17,8,18,77,21,3,31,89,0,33,61,21,0,3,1,0,7,4,86,56,2,44,46,21,2,31,37,68,5,73,50,57,17,3,17,0,0,9,1,0,1,59,109,79,61,45,1,26,0,11,14,0,21,18,1,3,72,21,31,10,6,45,11,66,1,0,5,7,3,2,2,2,22,39,29,75,64,6,81,39,4,52,62,12,0,112,133,50,62,139,54,67,3,22,86,14,0,64,55,14,13,40,35,50,11,35,70,0,0,3,1,15,0,29,13,14,22,89,84,110,24,101,80,55,54,68,101,0,42,114,20,0,45,40,0,62,108,5,0,52,37,83,185,37,60,44,21,19,47,1,2,0,0,0,2,5,12,0,49,71,1,0,100,38,0,12,102,10,1,58,136,76,21,148,67,64,6,59,95,2,0,85,108,36,24,86,45,18,20,39,56,0,0,8,2,0,0,56,5,21,80,66,56,58,23,11,12,0,70,33,0,39,124,2,3,119,42,122,38,31,55,32,93,9,0,5,9,2,0,13,28,16,7,74,74,7,0,13,19,0,47,124,23,0,75,93,72,73,55,79,19,4,41,90,29,0,26,123,36,9,89,55,53,14,67,44,0,0,19,78,1,0,25,170,151,94,64,4,35,11,111,100,70,84,120,57,71,21,42,118,9,0,40,53,0,29,173,8,15,115,56,183,51,33,72,49,146,24,0,0,83,4,0,4,39,24,5,16,67,16,2,32,96,0,29,60,27,0,2,1,0,5,3,68,54,0,40,49,23,0,34,39,75,6,76,51,56,16,2,15,0,0,9,0,0,1,64,107,77,58,36,1,25,0,11,5,0,22,17,4,3,51,18,25,12,7,54,9,73,0,0,5,9,4,2,3,2,20,39,26,74,58,10,79,39,3,55,62,11,0,98,134,50,60,156,56,61,4,22,77,27,0,62,50,18,12,40,35,57,13,31,68,0,0,2,1,10,0,30,11,14,24,90,90,115,25,95,82,53,56,64,100,0,41,98,21,0,37,34,0,64,105,6,1,46,42,88,184,37,61,46,15,22,36,1,2,0,0,0,2,6,13,1,50,75,1,0,96,35,0,15,96,11,0,57,132,81,12,161,72,61,6,73,91,2,0,85,106,34,26,69,40,18,20,41,55,0,0,15,3,0,1,65,4,20,85,64,60,52,22,9,12,0,57,36,0,40,132,2,5,91,51,138,31,30,52,33,96,9,0,4,8,4,0,14,24,14,5,76,80,3,0,24,14,0,37,136,27,0,81,80,77,61,49,84,23,2,41,87,22,0,29,105,43,14,84,54,41,14,62,39,0,0,16,76,0,0,24,175,159,96,70,7,39,11,114,91,71,79,119,60,66,12,40,110,8,0,47,50,3,36,180,9,14,122,62,186,52,39,70,52,158,27,0,0,83,6,1,6,39,25,6,17,69,17,3,35,100,1,29,59,25,1,2,1,0,5,4,78,58,1,39,47,22,2,32,34,75,5,76,51,63,18,3,14,0,0,8,0,0,1,70,98,79,59,25,2,24,0,6,12,0,21,40,4,2,43,19,31,16,8,61,12,59,2,0,5,6,2,1,2,1,26,37,29,73,66,3,91,35,2,55,66,9,0,98,134,51,53,173,55,52,4,21,116,29,0,67,54,19,10,39,35,54,10,36,75,0,0,4,1,16,0,30,13,15,25,90,82,111,24,101,78,54,57,69,106,0,38,112,16,0,46,36,0,60,111,5,1,38,37,96,178,37,58,48,20,22,51,2,2,0,0,0,2,5,14,0,50,76,2,0,101,36,0,14,86,20,1,56,131,82,25,121,54,64,7,58,99,2,0,82,114,44,21,84,46,23,20,38,56,0,0,9,2,0,1,48,4,21,76,65,52,54,20,9,10,0,62,28,0,40,113,2,3,109,61,148,29,38,54,27,123,9,0,2,8,2,0,12,23,14,5,78,74,4,0,26,26,0,35,130,21,0,79,83,86,62,57,75,20,2,44,82,18,0,33,109,45,12,87,53,51,18,68,43,0,0,14,75,1,0,26,169